Protein 2JMK (pdb70)

Structure (mmCIF, N/CA/C/O backbone):
data_2JMK
#
_entry.id   2JMK
#
_cell.length_a   1.000
_cell.length_b   1.000
_cell.length_c   1.000
_cell.angle_alpha   90.00
_cell.angle_beta   90.00
_cell.angle_gamma   90.00
#
_symmetry.space_group_name_H-M   'P 1'
#
loop_
_atom_site.group_PDB
_atom_site.id
_atom_site.type_symbol
_atom_site.label_atom_id
_atom_site.label_alt_id
_atom_site.label_comp_id
_atom_site.label_asym_id
_atom_site.label_entity_id
_atom_site.label_seq_id
_atom_site.pdbx_PDB_ins_code
_atom_site.Cartn_x
_atom_site.Cartn_y
_atom_site.Cartn_z
_atom_site.occupancy
_atom_site.B_iso_or_equiv
_atom_site.auth_seq_id
_atom_site.auth_comp_id
_atom_site.auth_asym_id
_atom_site.auth_atom_id
_atom_site.pdbx_PDB_model_num
ATOM 1 N N . MET A 1 2 ? 1.329 0.000 0.000 1.00 0.00 1 MET A N 1
ATOM 2 C CA . MET A 1 2 ? 2.093 -0.001 -1.242 1.00 0.00 1 MET A CA 1
ATOM 3 C C . MET A 1 2 ? 1.196 0.328 -2.432 1.00 0.00 1 MET A C 1
ATOM 4 O O . MET A 1 2 ? 1.466 -0.087 -3.560 1.00 0.00 1 MET A O 1
ATOM 18 N N . THR A 1 3 ? 0.128 1.076 -2.173 1.00 0.00 2 THR A N 1
ATOM 19 C CA . THR A 1 3 ? -0.809 1.459 -3.222 1.00 0.00 2 THR A CA 1
ATOM 20 C C . THR A 1 3 ? -0.483 2.844 -3.771 1.00 0.00 2 THR A C 1
ATOM 21 O O . THR A 1 3 ? -0.168 3.764 -3.015 1.00 0.00 2 THR A O 1
ATOM 32 N N . LEU A 1 4 ? -0.562 2.986 -5.089 1.00 0.00 3 LEU A N 1
ATOM 33 C CA . LEU A 1 4 ? -0.277 4.260 -5.740 1.00 0.00 3 LEU A CA 1
ATOM 34 C C . LEU A 1 4 ? -1.492 4.761 -6.514 1.00 0.00 3 LEU A C 1
ATOM 35 O O . LEU A 1 4 ? -1.838 4.219 -7.564 1.00 0.00 3 LEU A O 1
ATOM 51 N N . CYS A 1 5 ? -2.135 5.798 -5.988 1.00 0.00 4 CYS A N 1
ATOM 52 C CA . CYS A 1 5 ? -3.311 6.373 -6.630 1.00 0.00 4 CYS A CA 1
ATOM 53 C C . CYS A 1 5 ? -2.969 7.696 -7.308 1.00 0.00 4 CYS A C 1
ATOM 54 O O . CYS A 1 5 ? -2.007 8.367 -6.933 1.00 0.00 4 CYS A O 1
ATOM 62 N N . ALA A 1 6 ? -3.762 8.065 -8.309 1.00 0.00 5 ALA A N 1
ATOM 63 C CA . ALA A 1 6 ? -3.543 9.308 -9.039 1.00 0.00 5 ALA A CA 1
ATOM 64 C C . ALA A 1 6 ? -4.761 10.220 -8.946 1.00 0.00 5 ALA A C 1
ATOM 65 O O . ALA A 1 6 ? -5.889 9.752 -8.801 1.00 0.00 5 ALA A O 1
ATOM 72 N N . MET A 1 7 ? -4.524 11.526 -9.030 1.00 0.00 6 MET A N 1
ATOM 73 C CA . MET A 1 7 ? -5.603 12.504 -8.957 1.00 0.00 6 MET A CA 1
ATOM 74 C C . MET A 1 7 ? -5.869 13.124 -10.325 1.00 0.00 6 MET A C 1
ATOM 75 O O . MET A 1 7 ? -5.073 13.922 -10.821 1.00 0.00 6 MET A O 1
ATOM 89 N N . TYR A 1 8 ? -6.992 12.752 -10.929 1.00 0.00 7 TYR A N 1
ATOM 90 C CA . TYR A 1 8 ? -7.361 13.270 -12.241 1.00 0.00 7 TYR A CA 1
ATOM 91 C C . TYR A 1 8 ? -8.393 14.387 -12.115 1.00 0.00 7 TYR A C 1
ATOM 92 O O . TYR A 1 8 ? -9.562 14.137 -11.826 1.00 0.00 7 TYR A O 1
ATOM 110 N N . ASN A 1 9 ? -7.950 15.621 -12.336 1.00 0.00 8 ASN A N 1
ATOM 111 C CA . ASN A 1 9 ? -8.834 16.777 -12.248 1.00 0.00 8 ASN A CA 1
ATOM 112 C C . ASN A 1 9 ? -9.435 17.108 -13.611 1.00 0.00 8 ASN A C 1
ATOM 113 O O . ASN A 1 9 ? -8.711 17.359 -14.575 1.00 0.00 8 ASN A O 1
ATOM 124 N N . ILE A 1 10 ? -10.761 17.105 -13.683 1.00 0.00 9 ILE A N 1
ATOM 125 C CA . ILE A 1 10 ? -11.459 17.407 -14.926 1.00 0.00 9 ILE A CA 1
ATOM 126 C C . ILE A 1 10 ? -12.583 18.412 -14.697 1.00 0.00 9 ILE A C 1
ATOM 127 O O . ILE A 1 10 ? -13.408 18.242 -13.799 1.00 0.00 9 ILE A O 1
ATOM 143 N N . SER A 1 11 ? -12.609 19.459 -15.515 1.00 0.00 10 SER A N 1
ATOM 144 C CA . SER A 1 11 ? -13.630 20.493 -15.400 1.00 0.00 10 SER A CA 1
ATOM 145 C C . SER A 1 11 ? -14.204 20.844 -16.770 1.00 0.00 10 SER A C 1
ATOM 146 O O . SER A 1 11 ? -13.710 21.741 -17.451 1.00 0.00 10 SER A O 1
ATOM 154 N N . MET A 1 12 ? -15.252 20.129 -17.165 1.00 0.00 11 MET A N 1
ATOM 155 C CA . MET A 1 12 ? -15.896 20.364 -18.453 1.00 0.00 11 MET A CA 1
ATOM 156 C C . MET A 1 12 ? -16.303 21.827 -18.597 1.00 0.00 11 MET A C 1
ATOM 157 O O . MET A 1 12 ? -16.186 22.610 -17.655 1.00 0.00 11 MET A O 1
ATOM 171 N N . ALA A 1 13 ? -16.781 22.189 -19.783 1.00 0.00 12 ALA A N 1
ATOM 172 C CA . ALA A 1 13 ? -17.207 23.557 -20.050 1.00 0.00 12 ALA A CA 1
ATOM 173 C C . ALA A 1 13 ? -18.232 24.024 -19.021 1.00 0.00 12 ALA A C 1
ATOM 174 O O . ALA A 1 13 ? -19.409 23.674 -19.100 1.00 0.00 12 ALA A O 1
ATOM 181 N N . GLY A 1 14 ? -17.776 24.815 -18.055 1.00 0.00 13 GLY A N 1
ATOM 182 C CA . GLY A 1 14 ? -18.666 25.316 -17.024 1.00 0.00 13 GLY A CA 1
ATOM 183 C C . GLY A 1 14 ? -19.355 24.201 -16.262 1.00 0.00 13 GLY A C 1
ATOM 184 O O . GLY A 1 14 ? -20.581 24.177 -16.157 1.00 0.00 13 GLY A O 1
ATOM 188 N N . SER A 1 15 ? -18.565 23.275 -15.728 1.00 0.00 14 SER A N 1
ATOM 189 C CA . SER A 1 15 ? -19.107 22.149 -14.977 1.00 0.00 14 SER A CA 1
ATOM 190 C C . SER A 1 15 ? -18.381 21.985 -13.645 1.00 0.00 14 SER A C 1
ATOM 191 O O . SER A 1 15 ? -18.482 20.945 -12.993 1.00 0.00 14 SER A O 1
ATOM 199 N N . HIS A 1 16 ? -17.647 23.019 -13.247 1.00 0.00 15 HIS A N 1
ATOM 200 C CA . HIS A 1 16 ? -16.903 22.992 -11.992 1.00 0.00 15 HIS A CA 1
ATOM 201 C C . HIS A 1 16 ? -15.844 21.894 -12.013 1.00 0.00 15 HIS A C 1
ATOM 202 O O . HIS A 1 16 ? -15.903 20.956 -12.808 1.00 0.00 15 HIS A O 1
ATOM 216 N N . PRO A 1 17 ? -14.849 22.014 -11.121 1.00 0.00 16 PRO A N 1
ATOM 217 C CA . PRO A 1 17 ? -13.757 21.041 -11.017 1.00 0.00 16 PRO A CA 1
ATOM 218 C C . PRO A 1 17 ? -14.226 19.700 -10.463 1.00 0.00 16 PRO A C 1
ATOM 219 O O . PRO A 1 17 ? -14.972 19.647 -9.485 1.00 0.00 16 PRO A O 1
ATOM 230 N N . THR A 1 18 ? -13.783 18.617 -11.094 1.00 0.00 17 THR A N 1
ATOM 231 C CA . THR A 1 18 ? -14.158 17.276 -10.664 1.00 0.00 17 THR A CA 1
ATOM 232 C C . THR A 1 18 ? -12.926 16.437 -10.343 1.00 0.00 17 THR A C 1
ATOM 233 O O . THR A 1 18 ? -12.129 16.121 -11.228 1.00 0.00 17 THR A O 1
ATOM 244 N N . THR A 1 19 ? -12.774 16.077 -9.072 1.00 0.00 18 THR A N 1
ATOM 245 C CA . THR A 1 19 ? -11.639 15.275 -8.635 1.00 0.00 18 THR A CA 1
ATOM 246 C C . THR A 1 19 ? -11.910 13.788 -8.830 1.00 0.00 18 THR A C 1
ATOM 247 O O . THR A 1 19 ? -12.692 13.188 -8.092 1.00 0.00 18 THR A O 1
ATOM 258 N N . ILE A 1 20 ? -11.257 13.198 -9.826 1.00 0.00 19 ILE A N 1
ATOM 259 C CA . ILE A 1 20 ? -11.427 11.779 -10.115 1.00 0.00 19 ILE A CA 1
ATOM 260 C C . ILE A 1 20 ? -10.197 10.982 -9.695 1.00 0.00 19 ILE A C 1
ATOM 261 O O . ILE A 1 20 ? -9.136 11.088 -10.311 1.00 0.00 19 ILE A O 1
ATOM 277 N N . CYS A 1 21 ? -10.347 10.183 -8.645 1.00 0.00 20 CYS A N 1
ATOM 278 C CA . CYS A 1 21 ? -9.248 9.366 -8.142 1.00 0.00 20 CYS A CA 1
ATOM 279 C C . CYS A 1 21 ? -9.148 8.055 -8.916 1.00 0.00 20 CYS A C 1
ATOM 280 O O . CYS A 1 21 ? -10.082 7.252 -8.921 1.00 0.00 20 CYS A O 1
ATOM 288 N N . VAL A 1 22 ? -8.010 7.845 -9.569 1.00 0.00 21 VAL A N 1
ATOM 289 C CA . VAL A 1 22 ? -7.787 6.631 -10.346 1.00 0.00 21 VAL A CA 1
ATOM 290 C C . VAL A 1 22 ? -6.401 6.056 -10.082 1.00 0.00 21 VAL A C 1
ATOM 291 O O . VAL A 1 22 ? -5.403 6.777 -10.099 1.00 0.00 21 VAL A O 1
ATOM 304 N N . VAL A 1 23 ? -6.344 4.750 -9.836 1.00 0.00 22 VAL A N 1
ATOM 305 C CA . VAL A 1 23 ? -5.079 4.076 -9.569 1.00 0.00 22 VAL A CA 1
ATOM 306 C C . VAL A 1 23 ? -4.091 4.291 -10.710 1.00 0.00 22 VAL A C 1
ATOM 307 O O . VAL A 1 23 ? -4.485 4.432 -11.868 1.00 0.00 22 VAL A O 1
ATOM 320 N N . MET A 1 24 ? -2.805 4.313 -10.375 1.00 0.00 23 MET A N 1
ATOM 321 C CA . MET A 1 24 ? -1.759 4.508 -11.373 1.00 0.00 23 MET A CA 1
ATOM 322 C C . MET A 1 24 ? -1.907 3.511 -12.518 1.00 0.00 23 MET A C 1
ATOM 323 O O . MET A 1 24 ? -1.598 3.822 -13.668 1.00 0.00 23 MET A O 1
ATOM 337 N N . ASP A 1 25 ? -2.380 2.313 -12.195 1.00 0.00 24 ASP A N 1
ATOM 338 C CA . ASP A 1 25 ? -2.570 1.270 -13.197 1.00 0.00 24 ASP A CA 1
ATOM 339 C C . ASP A 1 25 ? -3.692 1.640 -14.161 1.00 0.00 24 ASP A C 1
ATOM 340 O O . ASP A 1 25 ? -3.652 1.287 -15.340 1.00 0.00 24 ASP A O 1
ATOM 349 N N . ARG A 1 26 ? -4.692 2.353 -13.652 1.00 0.00 25 ARG A N 1
ATOM 350 C CA . ARG A 1 26 ? -5.826 2.769 -14.468 1.00 0.00 25 ARG A CA 1
ATOM 351 C C . ARG A 1 26 ? -5.655 4.210 -14.942 1.00 0.00 25 ARG A C 1
ATOM 352 O O . ARG A 1 26 ? -6.597 4.825 -15.442 1.00 0.00 25 ARG A O 1
ATOM 373 N N . PHE A 1 27 ? -4.448 4.741 -14.779 1.00 0.00 26 PHE A N 1
ATOM 374 C CA . PHE A 1 27 ? -4.155 6.110 -15.189 1.00 0.00 26 PHE A CA 1
ATOM 375 C C . PHE A 1 27 ? -4.217 6.249 -16.707 1.00 0.00 26 PHE A C 1
ATOM 376 O O . PHE A 1 27 ? -4.952 7.084 -17.235 1.00 0.00 26 PHE A O 1
ATOM 393 N N . LEU A 1 28 ? -3.441 5.426 -17.403 1.00 0.00 27 LEU A N 1
ATOM 394 C CA . LEU A 1 28 ? -3.407 5.456 -18.861 1.00 0.00 27 LEU A CA 1
ATOM 395 C C . LEU A 1 28 ? -4.805 5.271 -19.442 1.00 0.00 27 LEU A C 1
ATOM 396 O O . LEU A 1 28 ? -5.211 5.996 -20.350 1.00 0.00 27 LEU A O 1
ATOM 412 N N . GLU A 1 29 ? -5.538 4.297 -18.911 1.00 0.00 28 GLU A N 1
ATOM 413 C CA . GLU A 1 29 ? -6.891 4.019 -19.377 1.00 0.00 28 GLU A CA 1
ATOM 414 C C . GLU A 1 29 ? -7.796 5.231 -19.176 1.00 0.00 28 GLU A C 1
ATOM 415 O O . GLU A 1 29 ? -8.491 5.660 -20.096 1.00 0.00 28 GLU A O 1
ATOM 427 N N . SER A 1 30 ? -7.782 5.778 -17.964 1.00 0.00 29 SER A N 1
ATOM 428 C CA . SER A 1 30 ? -8.604 6.938 -17.640 1.00 0.00 29 SER A CA 1
ATOM 429 C C . SER A 1 30 ? -8.357 8.073 -18.629 1.00 0.00 29 SER A C 1
ATOM 430 O O . SER A 1 30 ? -9.297 8.682 -19.139 1.00 0.00 29 SER A O 1
ATOM 438 N N . PHE A 1 31 ? -7.085 8.351 -18.895 1.00 0.00 30 PHE A N 1
ATOM 439 C CA . PHE A 1 31 ? -6.713 9.413 -19.823 1.00 0.00 30 PHE A CA 1
ATOM 440 C C . PHE A 1 31 ? -7.212 9.105 -21.231 1.00 0.00 30 PHE A C 1
ATOM 441 O O . PHE A 1 31 ? -7.717 9.985 -21.929 1.00 0.00 30 PHE A O 1
ATOM 458 N N . SER A 1 32 ? -7.067 7.849 -21.643 1.00 0.00 31 SER A N 1
ATOM 459 C CA . SER A 1 32 ? -7.499 7.425 -22.969 1.00 0.00 31 SER A CA 1
ATOM 460 C C . SER A 1 32 ? -8.986 7.700 -23.171 1.00 0.00 31 SER A C 1
ATOM 461 O O . SER A 1 32 ? -9.399 8.200 -24.216 1.00 0.00 31 SER A O 1
ATOM 469 N N . GLU A 1 33 ? -9.785 7.370 -22.160 1.00 0.00 32 GLU A N 1
ATOM 470 C CA . GLU A 1 33 ? -11.226 7.582 -22.226 1.00 0.00 32 GLU A CA 1
ATOM 471 C C . GLU A 1 33 ? -11.568 9.060 -22.063 1.00 0.00 32 GLU A C 1
ATOM 472 O O . GLU A 1 33 ? -12.564 9.542 -22.603 1.00 0.00 32 GLU A O 1
ATOM 484 N N . LEU A 1 34 ? -10.735 9.774 -21.313 1.00 0.00 33 LEU A N 1
ATOM 485 C CA . LEU A 1 34 ? -10.947 11.198 -21.077 1.00 0.00 33 LEU A CA 1
ATOM 486 C C . LEU A 1 34 ? -10.842 11.987 -22.378 1.00 0.00 33 LEU A C 1
ATOM 487 O O . LEU A 1 34 ? -11.670 12.855 -22.658 1.00 0.00 33 LEU A O 1
ATOM 503 N N . TYR A 1 35 ? -9.822 11.679 -23.170 1.00 0.00 34 TYR A N 1
ATOM 504 C CA . TYR A 1 35 ? -9.608 12.360 -24.442 1.00 0.00 34 TYR A CA 1
ATOM 505 C C . TYR A 1 35 ? -10.812 12.185 -25.362 1.00 0.00 34 TYR A C 1
ATOM 506 O O . TYR A 1 35 ? -11.021 12.971 -26.286 1.00 0.00 34 TYR A O 1
ATOM 524 N N . ASP A 1 36 ? -11.602 11.149 -25.102 1.00 0.00 35 ASP A N 1
ATOM 525 C CA . ASP A 1 36 ? -12.787 10.870 -25.904 1.00 0.00 35 ASP A CA 1
ATOM 526 C C . ASP A 1 36 ? -13.993 11.643 -25.380 1.00 0.00 35 ASP A C 1
ATOM 527 O O . ASP A 1 36 ? -14.583 12.453 -26.096 1.00 0.00 35 ASP A O 1
ATOM 536 N N . ILE A 1 37 ? -14.354 11.387 -24.127 1.00 0.00 36 ILE A N 1
ATOM 537 C CA . ILE A 1 37 ? -15.489 12.059 -23.507 1.00 0.00 36 ILE A CA 1
ATOM 538 C C . ILE A 1 37 ? -15.307 13.573 -23.521 1.00 0.00 36 ILE A C 1
ATOM 539 O O . ILE A 1 37 ? -16.262 14.321 -23.734 1.00 0.00 36 ILE A O 1
ATOM 555 N N . ILE A 1 38 ? -14.075 14.017 -23.295 1.00 0.00 37 ILE A N 1
ATOM 556 C CA . ILE A 1 38 ? -13.767 15.442 -23.284 1.00 0.00 37 ILE A CA 1
ATOM 557 C C . ILE A 1 38 ? -14.165 16.100 -24.601 1.00 0.00 37 ILE A C 1
ATOM 558 O O . ILE A 1 38 ? -14.422 17.303 -24.653 1.00 0.00 37 ILE A O 1
ATOM 574 N N . ASP A 1 39 ? -14.216 15.303 -25.663 1.00 0.00 38 ASP A N 1
ATOM 575 C CA . ASP A 1 39 ? -14.586 15.806 -26.980 1.00 0.00 38 ASP A CA 1
ATOM 576 C C . ASP A 1 39 ? -16.069 15.579 -27.252 1.00 0.00 38 ASP A C 1
ATOM 577 O O . ASP A 1 39 ? -16.481 15.416 -28.400 1.00 0.00 38 ASP A O 1
ATOM 586 N N . GLU A 1 40 ? -16.866 15.568 -26.188 1.00 0.00 39 GLU A N 1
ATOM 587 C CA . GLU A 1 40 ? -18.304 15.358 -26.314 1.00 0.00 39 GLU A CA 1
ATOM 588 C C . GLU A 1 40 ? -19.079 16.467 -25.608 1.00 0.00 39 GLU A C 1
ATOM 589 O O . GLU A 1 40 ? -18.491 17.345 -24.979 1.00 0.00 39 GLU A O 1
ATOM 601 N N . ASN A 1 41 ? -20.403 16.418 -25.718 1.00 0.00 40 ASN A N 1
ATOM 602 C CA . ASN A 1 41 ? -21.259 17.418 -25.092 1.00 0.00 40 ASN A CA 1
ATOM 603 C C . ASN A 1 41 ? -22.276 16.760 -24.165 1.00 0.00 40 ASN A C 1
ATOM 604 O O . ASN A 1 41 ? -23.420 17.205 -24.065 1.00 0.00 40 ASN A O 1
ATOM 615 N N . ASP A 1 42 ? -21.851 15.699 -23.488 1.00 0.00 41 ASP A N 1
ATOM 616 C CA . ASP A 1 42 ? -22.724 14.980 -22.567 1.00 0.00 41 ASP A CA 1
ATOM 617 C C . ASP A 1 42 ? -22.314 15.234 -21.120 1.00 0.00 41 ASP A C 1
ATOM 618 O O . ASP A 1 42 ? -21.322 14.685 -20.638 1.00 0.00 41 ASP A O 1
ATOM 627 N N . THR A 1 43 ? -23.083 16.070 -20.430 1.00 0.00 42 THR A N 1
ATOM 628 C CA . THR A 1 43 ? -22.799 16.399 -19.039 1.00 0.00 42 THR A CA 1
ATOM 629 C C . THR A 1 43 ? -23.400 15.364 -18.095 1.00 0.00 42 THR A C 1
ATOM 630 O O . THR A 1 43 ? -23.031 15.291 -16.923 1.00 0.00 42 THR A O 1
ATOM 641 N N . ASP A 1 44 ? -24.327 14.566 -18.614 1.00 0.00 43 ASP A N 1
ATOM 642 C CA . ASP A 1 44 ? -24.978 13.533 -17.817 1.00 0.00 43 ASP A CA 1
ATOM 643 C C . ASP A 1 44 ? -24.096 12.293 -17.710 1.00 0.00 43 ASP A C 1
ATOM 644 O O . ASP A 1 44 ? -23.917 11.737 -16.626 1.00 0.00 43 ASP A O 1
ATOM 653 N N . VAL A 1 45 ? -23.548 11.862 -18.842 1.00 0.00 44 VAL A N 1
ATOM 654 C CA . VAL A 1 45 ? -22.685 10.688 -18.875 1.00 0.00 44 VAL A CA 1
ATOM 655 C C . VAL A 1 45 ? -21.460 10.881 -17.988 1.00 0.00 44 VAL A C 1
ATOM 656 O O . VAL A 1 45 ? -20.809 9.915 -17.592 1.00 0.00 44 VAL A O 1
ATOM 669 N N . MET A 1 46 ? -21.151 12.137 -17.680 1.00 0.00 45 MET A N 1
ATOM 670 C CA . MET A 1 46 ? -20.004 12.457 -16.838 1.00 0.00 45 MET A CA 1
ATOM 671 C C . MET A 1 46 ? -20.055 11.675 -15.530 1.00 0.00 45 MET A C 1
ATOM 672 O O . MET A 1 46 ? -19.083 11.025 -15.145 1.00 0.00 45 MET A O 1
ATOM 686 N N . MET A 1 47 ? -21.195 11.742 -14.850 1.00 0.00 46 MET A N 1
ATOM 687 C CA . MET A 1 47 ? -21.372 11.039 -13.584 1.00 0.00 46 MET A CA 1
ATOM 688 C C . MET A 1 47 ? -21.024 9.561 -13.730 1.00 0.00 46 MET A C 1
ATOM 689 O O . MET A 1 47 ? -20.215 9.026 -12.972 1.00 0.00 46 MET A O 1
ATOM 703 N N . ASP A 1 48 ? -21.641 8.906 -14.708 1.00 0.00 47 ASP A N 1
ATOM 704 C CA . ASP A 1 48 ? -21.396 7.490 -14.953 1.00 0.00 47 ASP A CA 1
ATOM 705 C C . ASP A 1 48 ? -19.914 7.231 -15.205 1.00 0.00 47 ASP A C 1
ATOM 706 O O . ASP A 1 48 ? -19.393 6.166 -14.873 1.00 0.00 47 ASP A O 1
ATOM 715 N N . PHE A 1 49 ? -19.239 8.211 -15.797 1.00 0.00 48 PHE A N 1
ATOM 716 C CA . PHE A 1 49 ? -17.817 8.089 -16.096 1.00 0.00 48 PHE A CA 1
ATOM 717 C C . PHE A 1 49 ? -16.981 8.224 -14.827 1.00 0.00 48 PHE A C 1
ATOM 718 O O . PHE A 1 49 ? -16.098 7.407 -14.563 1.00 0.00 48 PHE A O 1
ATOM 735 N N . ILE A 1 50 ? -17.266 9.259 -14.045 1.00 0.00 49 ILE A N 1
ATOM 736 C CA . ILE A 1 50 ? -16.541 9.501 -12.804 1.00 0.00 49 ILE A CA 1
ATOM 737 C C . ILE A 1 50 ? -16.795 8.388 -11.793 1.00 0.00 49 ILE A C 1
ATOM 738 O O . ILE A 1 50 ? -15.926 8.056 -10.987 1.00 0.00 49 ILE A O 1
ATOM 754 N N . SER A 1 51 ? -17.993 7.814 -11.842 1.00 0.00 50 SER A N 1
ATOM 755 C CA . SER A 1 51 ? -18.364 6.739 -10.929 1.00 0.00 50 SER A CA 1
ATOM 756 C C . SER A 1 51 ? -17.769 5.410 -11.384 1.00 0.00 50 SER A C 1
ATOM 757 O O . SER A 1 51 ? -17.139 4.699 -10.602 1.00 0.00 50 SER A O 1
ATOM 765 N N . ARG A 1 52 ? -17.974 5.082 -12.656 1.00 0.00 51 ARG A N 1
ATOM 766 C CA . ARG A 1 52 ? -17.459 3.838 -13.216 1.00 0.00 51 ARG A CA 1
ATOM 767 C C . ARG A 1 52 ? -15.940 3.772 -13.089 1.00 0.00 51 ARG A C 1
ATOM 768 O O . ARG A 1 52 ? -15.377 2.717 -12.795 1.00 0.00 51 ARG A O 1
ATOM 789 N N . PHE A 1 53 ? -15.283 4.905 -13.312 1.00 0.00 52 PHE A N 1
ATOM 790 C CA . PHE A 1 53 ? -13.829 4.975 -13.224 1.00 0.00 52 PHE A CA 1
ATOM 791 C C . PHE A 1 53 ? -13.381 5.182 -11.780 1.00 0.00 52 PHE A C 1
ATOM 792 O O . PHE A 1 53 ? -12.622 4.383 -11.234 1.00 0.00 52 PHE A O 1
ATOM 809 N N . ALA A 1 54 ? -13.857 6.262 -11.169 1.00 0.00 53 ALA A N 1
ATOM 810 C CA . ALA A 1 54 ? -13.507 6.575 -9.788 1.00 0.00 53 ALA A CA 1
ATOM 811 C C . ALA A 1 54 ? -14.540 6.009 -8.819 1.00 0.00 53 ALA A C 1
ATOM 812 O O . ALA A 1 54 ? -15.732 6.296 -8.931 1.00 0.00 53 ALA A O 1
ATOM 819 N N . ARG A 1 55 ? -14.074 5.205 -7.869 1.00 0.00 54 ARG A N 1
ATOM 820 C CA . ARG A 1 55 ? -14.958 4.598 -6.881 1.00 0.00 54 ARG A CA 1
ATOM 821 C C . ARG A 1 55 ? -15.146 5.520 -5.680 1.00 0.00 54 ARG A C 1
ATOM 822 O O . ARG A 1 55 ? -16.273 5.823 -5.286 1.00 0.00 54 ARG A O 1
ATOM 843 N N . THR A 1 56 ? -14.035 5.963 -5.101 1.00 0.00 55 THR A N 1
ATOM 844 C CA . THR A 1 56 ? -14.076 6.849 -3.945 1.00 0.00 55 THR A CA 1
ATOM 845 C C . THR A 1 56 ? -15.004 6.302 -2.866 1.00 0.00 55 THR A C 1
ATOM 846 O O . THR A 1 56 ? -15.776 7.046 -2.262 1.00 0.00 55 THR A O 1
ATOM 857 N N . ASP A 1 57 ? -14.924 4.997 -2.629 1.00 0.00 56 ASP A N 1
ATOM 858 C CA . ASP A 1 57 ? -15.756 4.350 -1.622 1.00 0.00 56 ASP A CA 1
ATOM 859 C C . ASP A 1 57 ? -14.964 4.098 -0.343 1.00 0.00 56 ASP A C 1
ATOM 860 O O . ASP A 1 57 ? -15.501 4.194 0.760 1.00 0.00 56 ASP A O 1
ATOM 869 N N . GLU A 1 58 ? -13.684 3.773 -0.500 1.00 0.00 57 GLU A N 1
ATOM 870 C CA . GLU A 1 58 ? -12.819 3.505 0.643 1.00 0.00 57 GLU A CA 1
ATOM 871 C C . GLU A 1 58 ? -11.385 3.941 0.355 1.00 0.00 57 GLU A C 1
ATOM 872 O O . GLU A 1 58 ? -10.716 3.374 -0.510 1.00 0.00 57 GLU A O 1
ATOM 884 N N . ILE A 1 59 ? -10.922 4.950 1.083 1.00 0.00 58 ILE A N 1
ATOM 885 C CA . ILE A 1 59 ? -9.568 5.462 0.906 1.00 0.00 58 ILE A CA 1
ATOM 886 C C . ILE A 1 59 ? -8.725 5.229 2.155 1.00 0.00 58 ILE A C 1
ATOM 887 O O . ILE A 1 59 ? -9.249 5.160 3.266 1.00 0.00 58 ILE A O 1
ATOM 903 N N . MET A 1 60 ? -7.415 5.110 1.964 1.00 0.00 59 MET A N 1
ATOM 904 C CA . MET A 1 60 ? -6.498 4.888 3.075 1.00 0.00 59 MET A CA 1
ATOM 905 C C . MET A 1 60 ? -5.294 5.820 2.982 1.00 0.00 59 MET A C 1
ATOM 906 O O . MET A 1 60 ? -4.983 6.367 1.923 1.00 0.00 59 MET A O 1
ATOM 920 N N . PRO A 1 61 ? -4.599 6.006 4.114 1.00 0.00 60 PRO A N 1
ATOM 921 C CA . PRO A 1 61 ? -3.418 6.872 4.184 1.00 0.00 60 PRO A CA 1
ATOM 922 C C . PRO A 1 61 ? -2.226 6.289 3.433 1.00 0.00 60 PRO A C 1
ATOM 923 O O . PRO A 1 61 ? -1.491 7.012 2.762 1.00 0.00 60 PRO A O 1
ATOM 934 N N . GLU A 1 62 ? -2.042 4.978 3.550 1.00 0.00 61 GLU A N 1
ATOM 935 C CA . GLU A 1 62 ? -0.939 4.299 2.881 1.00 0.00 61 GLU A CA 1
ATOM 936 C C . GLU A 1 62 ? -0.913 4.638 1.393 1.00 0.00 61 GLU A C 1
ATOM 937 O O . GLU A 1 62 ? 0.151 4.694 0.777 1.00 0.00 61 GLU A O 1
ATOM 949 N N . ASP A 1 63 ? -2.092 4.862 0.824 1.00 0.00 62 ASP A N 1
ATOM 950 C CA . ASP A 1 63 ? -2.206 5.196 -0.591 1.00 0.00 62 ASP A CA 1
ATOM 951 C C . ASP A 1 63 ? -1.384 6.437 -0.925 1.00 0.00 62 ASP A C 1
ATOM 952 O O . ASP A 1 63 ? -1.639 7.523 -0.403 1.00 0.00 62 ASP A O 1
ATOM 961 N N . LYS A 1 64 ? -0.395 6.269 -1.797 1.00 0.00 63 LYS A N 1
ATOM 962 C CA . LYS A 1 64 ? 0.465 7.375 -2.201 1.00 0.00 63 LYS A CA 1
ATOM 963 C C . LYS A 1 64 ? -0.049 8.025 -3.481 1.00 0.00 63 LYS A C 1
ATOM 964 O O . LYS A 1 64 ? -0.955 7.504 -4.134 1.00 0.00 63 LYS A O 1
ATOM 983 N N . THR A 1 65 ? 0.534 9.165 -3.837 1.00 0.00 64 THR A N 1
ATOM 984 C CA . THR A 1 65 ? 0.135 9.885 -5.039 1.00 0.00 64 THR A CA 1
ATOM 985 C C . THR A 1 65 ? 1.116 9.638 -6.180 1.00 0.00 64 THR A C 1
ATOM 986 O O . THR A 1 65 ? 2.248 10.121 -6.155 1.00 0.00 64 THR A O 1
ATOM 997 N N . VAL A 1 66 ? 0.675 8.882 -7.180 1.00 0.00 65 VAL A N 1
ATOM 998 C CA . VAL A 1 66 ? 1.513 8.571 -8.331 1.00 0.00 65 VAL A CA 1
ATOM 999 C C . VAL A 1 66 ? 1.638 9.773 -9.261 1.00 0.00 65 VAL A C 1
ATOM 1000 O O . VAL A 1 66 ? 2.595 9.882 -10.026 1.00 0.00 65 VAL A O 1
ATOM 1013 N N . GLY A 1 67 ? 0.664 10.675 -9.187 1.00 0.00 66 GLY A N 1
ATOM 1014 C CA . GLY A 1 67 ? 0.683 11.858 -10.027 1.00 0.00 66 GLY A CA 1
ATOM 1015 C C . GLY A 1 67 ? -0.685 12.498 -10.159 1.00 0.00 66 GLY A C 1
ATOM 1016 O O . GLY A 1 67 ? -1.687 11.934 -9.719 1.00 0.00 66 GLY A O 1
ATOM 1020 N N . PHE A 1 68 ? -0.727 13.680 -10.765 1.00 0.00 67 PHE A N 1
ATOM 1021 C CA . PHE A 1 68 ? -1.982 14.399 -10.951 1.00 0.00 67 PHE A CA 1
ATOM 1022 C C . PHE A 1 68 ? -2.089 14.949 -12.370 1.00 0.00 67 PHE A C 1
ATOM 1023 O O . PHE A 1 68 ? -1.080 15.250 -13.009 1.00 0.00 67 PHE A O 1
ATOM 1040 N N . VAL A 1 69 ? -3.318 15.078 -12.858 1.00 0.00 68 VAL A N 1
ATOM 1041 C CA . VAL A 1 69 ? -3.558 15.593 -14.201 1.00 0.00 68 VAL A CA 1
ATOM 1042 C C . VAL A 1 69 ? -4.620 16.687 -14.189 1.00 0.00 68 VAL A C 1
ATOM 1043 O O . VAL A 1 69 ? -5.780 16.438 -13.860 1.00 0.00 68 VAL A O 1
ATOM 1056 N N . VAL A 1 70 ? -4.215 17.900 -14.551 1.00 0.00 69 VAL A N 1
ATOM 1057 C CA . VAL A 1 70 ? -5.132 19.033 -14.584 1.00 0.00 69 VAL A CA 1
ATOM 1058 C C . VAL A 1 70 ? -5.791 19.168 -15.952 1.00 0.00 69 VAL A C 1
ATOM 1059 O O . VAL A 1 70 ? -5.113 19.332 -16.967 1.00 0.00 69 VAL A O 1
ATOM 1072 N N . VAL A 1 71 ? -7.118 19.097 -15.974 1.00 0.00 70 VAL A N 1
ATOM 1073 C CA . VAL A 1 71 ? -7.870 19.213 -17.217 1.00 0.00 70 VAL A CA 1
ATOM 1074 C C . VAL A 1 71 ? -9.038 20.181 -17.066 1.00 0.00 70 VAL A C 1
ATOM 1075 O O . VAL A 1 71 ? -9.962 19.938 -16.290 1.00 0.00 70 VAL A O 1
ATOM 1088 N N . ASN A 1 72 ? -8.990 21.279 -17.813 1.00 0.00 71 ASN A N 1
ATOM 1089 C CA . ASN A 1 72 ? -10.045 22.285 -17.761 1.00 0.00 71 ASN A CA 1
ATOM 1090 C C . ASN A 1 72 ? -10.504 22.665 -19.166 1.00 0.00 71 ASN A C 1
ATOM 1091 O O . ASN A 1 72 ? -9.716 23.150 -19.977 1.00 0.00 71 ASN A O 1
ATOM 1102 N N . ALA A 1 73 ? -11.783 22.440 -19.445 1.00 0.00 72 ALA A N 1
ATOM 1103 C CA . ALA A 1 73 ? -12.348 22.760 -20.750 1.00 0.00 72 ALA A CA 1
ATOM 1104 C C . ALA A 1 73 ? -12.642 24.252 -20.870 1.00 0.00 72 ALA A C 1
ATOM 1105 O O . ALA A 1 73 ? -12.421 24.856 -21.919 1.00 0.00 72 ALA A O 1
ATOM 1112 N N . ASP A 1 74 ? -13.142 24.840 -19.789 1.00 0.00 73 ASP A N 1
ATOM 1113 C CA . ASP A 1 74 ? -13.467 26.261 -19.772 1.00 0.00 73 ASP A CA 1
ATOM 1114 C C . ASP A 1 74 ? -12.279 27.095 -20.243 1.00 0.00 73 ASP A C 1
ATOM 1115 O O . ASP A 1 74 ? -12.406 27.922 -21.146 1.00 0.00 73 ASP A O 1
ATOM 1124 N N . LYS A 1 75 ? -11.124 26.873 -19.624 1.00 0.00 74 LYS A N 1
ATOM 1125 C CA . LYS A 1 75 ? -9.913 27.603 -19.978 1.00 0.00 74 LYS A CA 1
ATOM 1126 C C . LYS A 1 75 ? -9.101 26.837 -21.018 1.00 0.00 74 LYS A C 1
ATOM 1127 O O . LYS A 1 75 ? -8.163 27.374 -21.608 1.00 0.00 74 LYS A O 1
ATOM 1146 N N . LYS A 1 76 ? -9.468 25.579 -21.239 1.00 0.00 75 LYS A N 1
ATOM 1147 C CA . LYS A 1 76 ? -8.776 24.739 -22.210 1.00 0.00 75 LYS A CA 1
ATOM 1148 C C . LYS A 1 76 ? -7.325 24.512 -21.796 1.00 0.00 75 LYS A C 1
ATOM 1149 O O . LYS A 1 76 ? -6.399 24.816 -22.550 1.00 0.00 75 LYS A O 1
ATOM 1168 N N . LEU A 1 77 ? -7.134 23.976 -20.596 1.00 0.00 76 LEU A N 1
ATOM 1169 C CA . LEU A 1 77 ? -5.795 23.707 -20.083 1.00 0.00 76 LEU A CA 1
ATOM 1170 C C . LEU A 1 77 ? -5.586 22.212 -19.864 1.00 0.00 76 LEU A C 1
ATOM 1171 O O . LEU A 1 77 ? -6.477 21.515 -19.379 1.00 0.00 76 LEU A O 1
ATOM 1187 N N . MET A 1 78 ? -4.402 21.726 -20.224 1.00 0.00 77 MET A N 1
ATOM 1188 C CA . MET A 1 78 ? -4.076 20.314 -20.064 1.00 0.00 77 MET A CA 1
ATOM 1189 C C . MET A 1 78 ? -2.687 20.142 -19.457 1.00 0.00 77 MET A C 1
ATOM 1190 O O . MET A 1 78 ? -1.696 20.627 -20.004 1.00 0.00 77 MET A O 1
ATOM 1204 N N . SER A 1 79 ? -2.622 19.451 -18.324 1.00 0.00 78 SER A N 1
ATOM 1205 C CA . SER A 1 79 ? -1.355 19.219 -17.640 1.00 0.00 78 SER A CA 1
ATOM 1206 C C . SER A 1 79 ? -1.302 17.811 -17.057 1.00 0.00 78 SER A C 1
ATOM 1207 O O . SER A 1 79 ? -2.231 17.372 -16.378 1.00 0.00 78 SER A O 1
ATOM 1215 N N . VAL A 1 80 ? -0.207 17.106 -17.326 1.00 0.00 79 VAL A N 1
ATOM 1216 C CA . VAL A 1 80 ? -0.031 15.748 -16.827 1.00 0.00 79 VAL A CA 1
ATOM 1217 C C . VAL A 1 80 ? 1.290 15.604 -16.080 1.00 0.00 79 VAL A C 1
ATOM 1218 O O . VAL A 1 80 ? 2.360 15.857 -16.634 1.00 0.00 79 VAL A O 1
ATOM 1231 N N . SER A 1 81 ? 1.208 15.196 -14.817 1.00 0.00 80 SER A N 1
ATOM 1232 C CA . SER A 1 81 ? 2.398 15.021 -13.992 1.00 0.00 80 SER A CA 1
ATOM 1233 C C . SER A 1 81 ? 2.295 13.751 -13.153 1.00 0.00 80 SER A C 1
ATOM 1234 O O . SER A 1 81 ? 1.682 13.747 -12.085 1.00 0.00 80 SER A O 1
ATOM 1242 N N . PHE A 1 82 ? 2.899 12.675 -13.644 1.00 0.00 81 PHE A N 1
ATOM 1243 C CA . PHE A 1 82 ? 2.876 11.397 -12.941 1.00 0.00 81 PHE A CA 1
ATOM 1244 C C . PHE A 1 82 ? 4.140 10.593 -13.232 1.00 0.00 81 PHE A C 1
ATOM 1245 O O . PHE A 1 82 ? 4.742 10.728 -14.297 1.00 0.00 81 PHE A O 1
ATOM 1262 N N . SER A 1 83 ? 4.535 9.758 -12.277 1.00 0.00 82 SER A N 1
ATOM 1263 C CA . SER A 1 83 ? 5.729 8.935 -12.428 1.00 0.00 82 SER A CA 1
ATOM 1264 C C . SER A 1 83 ? 5.403 7.460 -12.213 1.00 0.00 82 SER A C 1
ATOM 1265 O O . SER A 1 83 ? 4.236 7.076 -12.134 1.00 0.00 82 SER A O 1
ATOM 1273 N N . ASP A 1 84 ? 6.443 6.638 -12.121 1.00 0.00 83 ASP A N 1
ATOM 1274 C CA . ASP A 1 84 ? 6.269 5.205 -11.915 1.00 0.00 83 ASP A CA 1
ATOM 1275 C C . ASP A 1 84 ? 5.544 4.570 -13.097 1.00 0.00 83 ASP A C 1
ATOM 1276 O O . ASP A 1 84 ? 4.560 3.851 -12.920 1.00 0.00 83 ASP A O 1
ATOM 1285 N N . ILE A 1 85 ? 6.036 4.841 -14.301 1.00 0.00 84 ILE A N 1
ATOM 1286 C CA . ILE A 1 85 ? 5.434 4.296 -15.512 1.00 0.00 84 ILE A CA 1
ATOM 1287 C C . ILE A 1 85 ? 6.503 3.869 -16.512 1.00 0.00 84 ILE A C 1
ATOM 1288 O O . ILE A 1 85 ? 7.621 4.384 -16.500 1.00 0.00 84 ILE A O 1
ATOM 1304 N N . ASP A 1 86 ? 6.151 2.925 -17.378 1.00 0.00 85 ASP A N 1
ATOM 1305 C CA . ASP A 1 86 ? 7.079 2.430 -18.388 1.00 0.00 85 ASP A CA 1
ATOM 1306 C C . ASP A 1 86 ? 7.589 3.571 -19.264 1.00 0.00 85 ASP A C 1
ATOM 1307 O O . ASP A 1 86 ? 6.942 4.611 -19.382 1.00 0.00 85 ASP A O 1
ATOM 1316 N N . GLU A 1 87 ? 8.753 3.368 -19.873 1.00 0.00 86 GLU A N 1
ATOM 1317 C CA . GLU A 1 87 ? 9.350 4.381 -20.735 1.00 0.00 86 GLU A CA 1
ATOM 1318 C C . GLU A 1 87 ? 8.598 4.480 -22.059 1.00 0.00 86 GLU A C 1
ATOM 1319 O O . GLU A 1 87 ? 8.388 5.572 -22.585 1.00 0.00 86 GLU A O 1
ATOM 1331 N N . ASN A 1 88 ? 8.195 3.331 -22.592 1.00 0.00 87 ASN A N 1
ATOM 1332 C CA . ASN A 1 88 ? 7.467 3.287 -23.855 1.00 0.00 87 ASN A CA 1
ATOM 1333 C C . ASN A 1 88 ? 6.053 3.836 -23.687 1.00 0.00 87 ASN A C 1
ATOM 1334 O O . ASN A 1 88 ? 5.461 4.353 -24.633 1.00 0.00 87 ASN A O 1
ATOM 1345 N N . MET A 1 89 ? 5.519 3.719 -22.475 1.00 0.00 88 MET A N 1
ATOM 1346 C CA . MET A 1 89 ? 4.175 4.205 -22.183 1.00 0.00 88 MET A CA 1
ATOM 1347 C C . MET A 1 89 ? 4.096 5.719 -22.352 1.00 0.00 88 MET A C 1
ATOM 1348 O O . MET A 1 89 ? 3.049 6.260 -22.708 1.00 0.00 88 MET A O 1
ATOM 1362 N N . LYS A 1 90 ? 5.209 6.398 -22.094 1.00 0.00 89 LYS A N 1
ATOM 1363 C CA . LYS A 1 90 ? 5.266 7.849 -22.218 1.00 0.00 89 LYS A CA 1
ATOM 1364 C C . LYS A 1 90 ? 4.875 8.291 -23.625 1.00 0.00 89 LYS A C 1
ATOM 1365 O O . LYS A 1 90 ? 4.244 9.333 -23.806 1.00 0.00 89 LYS A O 1
ATOM 1384 N N . LYS A 1 91 ? 5.251 7.492 -24.617 1.00 0.00 90 LYS A N 1
ATOM 1385 C CA . LYS A 1 91 ? 4.937 7.798 -26.008 1.00 0.00 90 LYS A CA 1
ATOM 1386 C C . LYS A 1 91 ? 3.430 7.908 -26.214 1.00 0.00 90 LYS A C 1
ATOM 1387 O O . LYS A 1 91 ? 2.935 8.910 -26.731 1.00 0.00 90 LYS A O 1
ATOM 1406 N N . VAL A 1 92 ? 2.704 6.872 -25.805 1.00 0.00 91 VAL A N 1
ATOM 1407 C CA . VAL A 1 92 ? 1.253 6.853 -25.943 1.00 0.00 91 VAL A CA 1
ATOM 1408 C C . VAL A 1 92 ? 0.608 7.964 -25.121 1.00 0.00 91 VAL A C 1
ATOM 1409 O O . VAL A 1 92 ? -0.147 8.781 -25.648 1.00 0.00 91 VAL A O 1
ATOM 1422 N N . ILE A 1 93 ? 0.913 7.988 -23.828 1.00 0.00 92 ILE A N 1
ATOM 1423 C CA . ILE A 1 93 ? 0.364 9.000 -22.933 1.00 0.00 92 ILE A CA 1
ATOM 1424 C C . ILE A 1 93 ? 0.604 10.404 -23.479 1.00 0.00 92 ILE A C 1
ATOM 1425 O O . ILE A 1 93 ? -0.318 11.216 -23.563 1.00 0.00 92 ILE A O 1
ATOM 1441 N N . LYS A 1 94 ? 1.848 10.684 -23.851 1.00 0.00 93 LYS A N 1
ATOM 1442 C CA . LYS A 1 94 ? 2.210 11.988 -24.393 1.00 0.00 93 LYS A CA 1
ATOM 1443 C C . LYS A 1 94 ? 1.389 12.308 -25.638 1.00 0.00 93 LYS A C 1
ATOM 1444 O O . LYS A 1 94 ? 0.844 13.404 -25.768 1.00 0.00 93 LYS A O 1
ATOM 1463 N N . ALA A 1 95 ? 1.303 11.344 -26.548 1.00 0.00 94 ALA A N 1
ATOM 1464 C CA . ALA A 1 95 ? 0.545 11.522 -27.780 1.00 0.00 94 ALA A CA 1
ATOM 1465 C C . ALA A 1 95 ? -0.888 11.953 -27.486 1.00 0.00 94 ALA A C 1
ATOM 1466 O O . ALA A 1 95 ? -1.386 12.923 -28.058 1.00 0.00 94 ALA A O 1
ATOM 1473 N N . THR A 1 96 ? -1.548 11.224 -26.591 1.00 0.00 95 THR A N 1
ATOM 1474 C CA . THR A 1 96 ? -2.924 11.530 -26.222 1.00 0.00 95 THR A CA 1
ATOM 1475 C C . THR A 1 96 ? -3.041 12.939 -25.651 1.00 0.00 95 THR A C 1
ATOM 1476 O O . THR A 1 96 ? -3.876 13.729 -26.089 1.00 0.00 95 THR A O 1
ATOM 1487 N N . ALA A 1 97 ? -2.197 13.247 -24.671 1.00 0.00 96 ALA A N 1
ATOM 1488 C CA . ALA A 1 97 ? -2.204 14.562 -24.042 1.00 0.00 96 ALA A CA 1
ATOM 1489 C C . ALA A 1 97 ? -1.887 15.656 -25.055 1.00 0.00 96 ALA A C 1
ATOM 1490 O O . ALA A 1 97 ? -2.326 16.796 -24.909 1.00 0.00 96 ALA A O 1
ATOM 1497 N N . GLU A 1 98 ? -1.120 15.302 -26.082 1.00 0.00 97 GLU A N 1
ATOM 1498 C CA . GLU A 1 98 ? -0.742 16.256 -27.118 1.00 0.00 97 GLU A CA 1
ATOM 1499 C C . GLU A 1 98 ? -1.915 16.536 -28.053 1.00 0.00 97 GLU A C 1
ATOM 1500 O O . GLU A 1 98 ? -2.124 17.670 -28.485 1.00 0.00 97 GLU A O 1
ATOM 1512 N N . LYS A 1 99 ? -2.679 15.493 -28.363 1.00 0.00 98 LYS A N 1
ATOM 1513 C CA . LYS A 1 99 ? -3.831 15.624 -29.246 1.00 0.00 98 LYS A CA 1
ATOM 1514 C C . LYS A 1 99 ? -4.778 16.711 -28.748 1.00 0.00 98 LYS A C 1
ATOM 1515 O O . LYS A 1 99 ? -5.485 17.341 -29.535 1.00 0.00 98 LYS A O 1
ATOM 1534 N N . PHE A 1 100 ? -4.786 16.927 -27.437 1.00 0.00 99 PHE A N 1
ATOM 1535 C CA . PHE A 1 100 ? -5.646 17.938 -26.834 1.00 0.00 99 PHE A CA 1
ATOM 1536 C C . PHE A 1 100 ? -5.367 19.315 -27.430 1.00 0.00 99 PHE A C 1
ATOM 1537 O O . PHE A 1 100 ? -6.221 20.201 -27.403 1.00 0.00 99 PHE A O 1
ATOM 1554 N N . LYS A 1 101 ? -4.164 19.487 -27.968 1.00 0.00 100 LYS A N 1
ATOM 1555 C CA . LYS A 1 101 ? -3.770 20.754 -28.572 1.00 0.00 100 LYS A CA 1
ATOM 1556 C C . LYS A 1 101 ? -4.817 21.227 -29.576 1.00 0.00 100 LYS A C 1
ATOM 1557 O O . LYS A 1 101 ? -5.005 22.427 -29.771 1.00 0.00 100 LYS A O 1
ATOM 1576 N N . ASN A 1 102 ? -5.496 20.276 -30.209 1.00 0.00 101 ASN A N 1
ATOM 1577 C CA . ASN A 1 102 ? -6.524 20.597 -31.192 1.00 0.00 101 ASN A CA 1
ATOM 1578 C C . ASN A 1 102 ? -7.576 21.527 -30.595 1.00 0.00 101 ASN A C 1
ATOM 1579 O O . ASN A 1 102 ? -8.093 22.415 -31.273 1.00 0.00 101 ASN A O 1
ATOM 1590 N N . LYS A 1 103 ? -7.888 21.317 -29.320 1.00 0.00 102 LYS A N 1
ATOM 1591 C CA . LYS A 1 103 ? -8.877 22.137 -28.629 1.00 0.00 102 LYS A CA 1
ATOM 1592 C C . LYS A 1 103 ? -8.303 22.706 -27.335 1.00 0.00 102 LYS A C 1
ATOM 1593 O O . LYS A 1 103 ? -9.041 23.006 -26.398 1.00 0.00 102 LYS A O 1
ATOM 1612 N N . GLY A 1 104 ? -6.982 22.852 -27.292 1.00 0.00 103 GLY A N 1
ATOM 1613 C CA . GLY A 1 104 ? -6.333 23.385 -26.109 1.00 0.00 103 GLY A CA 1
ATOM 1614 C C . GLY A 1 104 ? -4.822 23.377 -26.223 1.00 0.00 103 GLY A C 1
ATOM 1615 O O . GLY A 1 104 ? -4.162 22.449 -25.756 1.00 0.00 103 GLY A O 1
ATOM 1619 N N . PHE A 1 105 ? -4.272 24.412 -26.849 1.00 0.00 104 PHE A N 1
ATOM 1620 C CA . PHE A 1 105 ? -2.828 24.520 -27.026 1.00 0.00 104 PHE A CA 1
ATOM 1621 C C . PHE A 1 105 ? -2.102 24.337 -25.697 1.00 0.00 104 PHE A C 1
ATOM 1622 O O . PHE A 1 105 ? -0.973 23.849 -25.655 1.00 0.00 104 PHE A O 1
ATOM 1639 N N . LYS A 1 106 ? -2.759 24.732 -24.611 1.00 0.00 105 LYS A N 1
ATOM 1640 C CA . LYS A 1 106 ? -2.178 24.613 -23.279 1.00 0.00 105 LYS A CA 1
ATOM 1641 C C . LYS A 1 106 ? -1.958 23.149 -22.911 1.00 0.00 105 LYS A C 1
ATOM 1642 O O . LYS A 1 106 ? -2.854 22.490 -22.383 1.00 0.00 105 LYS A O 1
ATOM 1661 N N . VAL A 1 107 ? -0.760 22.646 -23.192 1.00 0.00 106 VAL A N 1
ATOM 1662 C CA . VAL A 1 107 ? -0.422 21.261 -22.888 1.00 0.00 106 VAL A CA 1
ATOM 1663 C C . VAL A 1 107 ? 0.933 21.166 -22.194 1.00 0.00 106 VAL A C 1
ATOM 1664 O O . VAL A 1 107 ? 1.937 21.664 -22.702 1.00 0.00 106 VAL A O 1
ATOM 1677 N N . GLU A 1 108 ? 0.952 20.521 -21.032 1.00 0.00 107 GLU A N 1
ATOM 1678 C CA . GLU A 1 108 ? 2.184 20.361 -20.268 1.00 0.00 107 GLU A CA 1
ATOM 1679 C C . GLU A 1 108 ? 2.303 18.942 -19.719 1.00 0.00 107 GLU A C 1
ATOM 1680 O O . GLU A 1 108 ? 1.327 18.367 -19.236 1.00 0.00 107 GLU A O 1
ATOM 1692 N N . THR A 1 109 ? 3.506 18.383 -19.796 1.00 0.00 108 THR A N 1
ATOM 1693 C CA . THR A 1 109 ? 3.754 17.032 -19.308 1.00 0.00 108 THR A CA 1
ATOM 1694 C C . THR A 1 109 ? 5.028 16.973 -18.473 1.00 0.00 108 THR A C 1
ATOM 1695 O O . THR A 1 109 ? 6.002 17.669 -18.761 1.00 0.00 108 THR A O 1
ATOM 1706 N N . ASP A 1 110 ? 5.015 16.139 -17.440 1.00 0.00 109 ASP A N 1
ATOM 1707 C CA . ASP A 1 110 ? 6.171 15.988 -16.564 1.00 0.00 109 ASP A CA 1
ATOM 1708 C C . ASP A 1 110 ? 7.176 15.004 -17.155 1.00 0.00 109 ASP A C 1
ATOM 1709 O O . ASP A 1 110 ? 6.862 13.833 -17.365 1.00 0.00 109 ASP A O 1
ATOM 1718 N N . MET A 1 111 ? 8.384 15.489 -17.422 1.00 0.00 110 MET A N 1
ATOM 1719 C CA . MET A 1 111 ? 9.435 14.651 -17.988 1.00 0.00 110 MET A CA 1
ATOM 1720 C C . MET A 1 111 ? 9.940 13.643 -16.961 1.00 0.00 110 MET A C 1
ATOM 1721 O O . MET A 1 111 ? 10.243 12.498 -17.298 1.00 0.00 110 MET A O 1
ATOM 1735 N N . MET A 1 2 ? 0.814 0.173 0.226 1.00 0.00 1 MET A N 2
ATOM 1736 C CA . MET A 1 2 ? 1.867 0.679 -0.648 1.00 0.00 1 MET A CA 2
ATOM 1737 C C . MET A 1 2 ? 1.350 0.863 -2.071 1.00 0.00 1 MET A C 2
ATOM 1738 O O . MET A 1 2 ? 2.090 0.683 -3.039 1.00 0.00 1 MET A O 2
ATOM 1752 N N . THR A 1 3 ? 0.076 1.222 -2.192 1.00 0.00 2 THR A N 2
ATOM 1753 C CA . THR A 1 3 ? -0.539 1.428 -3.497 1.00 0.00 2 THR A CA 2
ATOM 1754 C C . THR A 1 3 ? -0.407 2.879 -3.944 1.00 0.00 2 THR A C 2
ATOM 1755 O O . THR A 1 3 ? -0.397 3.795 -3.120 1.00 0.00 2 THR A O 2
ATOM 1766 N N . LEU A 1 4 ? -0.305 3.083 -5.253 1.00 0.00 3 LEU A N 2
ATOM 1767 C CA . LEU A 1 4 ? -0.174 4.425 -5.810 1.00 0.00 3 LEU A CA 2
ATOM 1768 C C . LEU A 1 4 ? -1.475 4.871 -6.469 1.00 0.00 3 LEU A C 2
ATOM 1769 O O . LEU A 1 4 ? -2.128 4.093 -7.166 1.00 0.00 3 LEU A O 2
ATOM 1785 N N . CYS A 1 5 ? -1.845 6.127 -6.245 1.00 0.00 4 CYS A N 2
ATOM 1786 C CA . CYS A 1 5 ? -3.068 6.678 -6.818 1.00 0.00 4 CYS A CA 2
ATOM 1787 C C . CYS A 1 5 ? -2.823 8.072 -7.386 1.00 0.00 4 CYS A C 2
ATOM 1788 O O . CYS A 1 5 ? -1.983 8.819 -6.884 1.00 0.00 4 CYS A O 2
ATOM 1796 N N . ALA A 1 6 ? -3.561 8.416 -8.436 1.00 0.00 5 ALA A N 2
ATOM 1797 C CA . ALA A 1 6 ? -3.424 9.720 -9.072 1.00 0.00 5 ALA A CA 2
ATOM 1798 C C . ALA A 1 6 ? -4.739 10.490 -9.034 1.00 0.00 5 ALA A C 2
ATOM 1799 O O . ALA A 1 6 ? -5.807 9.905 -8.854 1.00 0.00 5 ALA A O 2
ATOM 1806 N N . MET A 1 7 ? -4.655 11.806 -9.203 1.00 0.00 6 MET A N 2
ATOM 1807 C CA . MET A 1 7 ? -5.840 12.656 -9.188 1.00 0.00 6 MET A CA 2
ATOM 1808 C C . MET A 1 7 ? -6.087 13.268 -10.563 1.00 0.00 6 MET A C 2
ATOM 1809 O O . MET A 1 7 ? -5.179 13.830 -11.175 1.00 0.00 6 MET A O 2
ATOM 1823 N N . TYR A 1 8 ? -7.321 13.155 -11.042 1.00 0.00 7 TYR A N 2
ATOM 1824 C CA . TYR A 1 8 ? -7.687 13.695 -12.346 1.00 0.00 7 TYR A CA 2
ATOM 1825 C C . TYR A 1 8 ? -8.721 14.807 -12.205 1.00 0.00 7 TYR A C 2
ATOM 1826 O O . TYR A 1 8 ? -9.891 14.551 -11.925 1.00 0.00 7 TYR A O 2
ATOM 1844 N N . ASN A 1 9 ? -8.279 16.045 -12.400 1.00 0.00 8 ASN A N 2
ATOM 1845 C CA . ASN A 1 9 ? -9.165 17.199 -12.295 1.00 0.00 8 ASN A CA 2
ATOM 1846 C C . ASN A 1 9 ? -9.730 17.577 -13.661 1.00 0.00 8 ASN A C 2
ATOM 1847 O O . ASN A 1 9 ? -9.045 18.192 -14.479 1.00 0.00 8 ASN A O 2
ATOM 1858 N N . ILE A 1 10 ? -10.983 17.206 -13.900 1.00 0.00 9 ILE A N 2
ATOM 1859 C CA . ILE A 1 10 ? -11.641 17.508 -15.165 1.00 0.00 9 ILE A CA 2
ATOM 1860 C C . ILE A 1 10 ? -12.688 18.602 -14.993 1.00 0.00 9 ILE A C 2
ATOM 1861 O O . ILE A 1 10 ? -13.548 18.521 -14.116 1.00 0.00 9 ILE A O 2
ATOM 1877 N N . SER A 1 11 ? -12.611 19.626 -15.838 1.00 0.00 10 SER A N 2
ATOM 1878 C CA . SER A 1 11 ? -13.552 20.739 -15.778 1.00 0.00 10 SER A CA 2
ATOM 1879 C C . SER A 1 11 ? -14.063 21.093 -17.171 1.00 0.00 10 SER A C 2
ATOM 1880 O O . SER A 1 11 ? -13.327 21.637 -17.994 1.00 0.00 10 SER A O 2
ATOM 1888 N N . MET A 1 12 ? -15.329 20.781 -17.427 1.00 0.00 11 MET A N 2
ATOM 1889 C CA . MET A 1 12 ? -15.940 21.067 -18.720 1.00 0.00 11 MET A CA 2
ATOM 1890 C C . MET A 1 12 ? -16.094 22.570 -18.927 1.00 0.00 11 MET A C 2
ATOM 1891 O O . MET A 1 12 ? -16.265 23.324 -17.970 1.00 0.00 11 MET A O 2
ATOM 1905 N N . ALA A 1 13 ? -16.031 22.999 -20.184 1.00 0.00 12 ALA A N 2
ATOM 1906 C CA . ALA A 1 13 ? -16.165 24.412 -20.516 1.00 0.00 12 ALA A CA 2
ATOM 1907 C C . ALA A 1 13 ? -17.419 25.008 -19.886 1.00 0.00 12 ALA A C 2
ATOM 1908 O O . ALA A 1 13 ? -18.538 24.668 -20.267 1.00 0.00 12 ALA A O 2
ATOM 1915 N N . GLY A 1 14 ? -17.224 25.898 -18.918 1.00 0.00 13 GLY A N 2
ATOM 1916 C CA . GLY A 1 14 ? -18.348 26.526 -18.249 1.00 0.00 13 GLY A CA 2
ATOM 1917 C C . GLY A 1 14 ? -18.956 25.640 -17.181 1.00 0.00 13 GLY A C 2
ATOM 1918 O O . GLY A 1 14 ? -20.178 25.521 -17.085 1.00 0.00 13 GLY A O 2
ATOM 1922 N N . SER A 1 15 ? -18.103 25.015 -16.376 1.00 0.00 14 SER A N 2
ATOM 1923 C CA . SER A 1 15 ? -18.563 24.130 -15.313 1.00 0.00 14 SER A CA 2
ATOM 1924 C C . SER A 1 15 ? -17.474 23.930 -14.263 1.00 0.00 14 SER A C 2
ATOM 1925 O O . SER A 1 15 ? -16.294 23.806 -14.592 1.00 0.00 14 SER A O 2
ATOM 1933 N N . HIS A 1 16 ? -17.879 23.900 -12.997 1.00 0.00 15 HIS A N 2
ATOM 1934 C CA . HIS A 1 16 ? -16.939 23.715 -11.898 1.00 0.00 15 HIS A CA 2
ATOM 1935 C C . HIS A 1 16 ? -16.058 22.492 -12.136 1.00 0.00 15 HIS A C 2
ATOM 1936 O O . HIS A 1 16 ? -16.413 21.576 -12.878 1.00 0.00 15 HIS A O 2
ATOM 1950 N N . PRO A 1 17 ? -14.882 22.475 -11.492 1.00 0.00 16 PRO A N 2
ATOM 1951 C CA . PRO A 1 17 ? -13.926 21.371 -11.619 1.00 0.00 16 PRO A CA 2
ATOM 1952 C C . PRO A 1 17 ? -14.422 20.095 -10.947 1.00 0.00 16 PRO A C 2
ATOM 1953 O O . PRO A 1 17 ? -15.218 20.143 -10.009 1.00 0.00 16 PRO A O 2
ATOM 1964 N N . THR A 1 18 ? -13.948 18.952 -11.434 1.00 0.00 17 THR A N 2
ATOM 1965 C CA . THR A 1 18 ? -14.344 17.663 -10.881 1.00 0.00 17 THR A CA 2
ATOM 1966 C C . THR A 1 18 ? -13.125 16.817 -10.532 1.00 0.00 17 THR A C 2
ATOM 1967 O O . THR A 1 18 ? -12.325 16.472 -11.403 1.00 0.00 17 THR A O 2
ATOM 1978 N N . THR A 1 19 ? -12.989 16.482 -9.253 1.00 0.00 18 THR A N 2
ATOM 1979 C CA . THR A 1 19 ? -11.867 15.676 -8.788 1.00 0.00 18 THR A CA 2
ATOM 1980 C C . THR A 1 19 ? -12.154 14.188 -8.954 1.00 0.00 18 THR A C 2
ATOM 1981 O O . THR A 1 19 ? -12.951 13.613 -8.210 1.00 0.00 18 THR A O 2
ATOM 1992 N N . ILE A 1 20 ? -11.501 13.569 -9.932 1.00 0.00 19 ILE A N 2
ATOM 1993 C CA . ILE A 1 20 ? -11.686 12.147 -10.192 1.00 0.00 19 ILE A CA 2
ATOM 1994 C C . ILE A 1 20 ? -10.445 11.351 -9.802 1.00 0.00 19 ILE A C 2
ATOM 1995 O O . ILE A 1 20 ? -9.400 11.455 -10.446 1.00 0.00 19 ILE A O 2
ATOM 2011 N N . CYS A 1 21 ? -10.568 10.555 -8.746 1.00 0.00 20 CYS A N 2
ATOM 2012 C CA . CYS A 1 21 ? -9.456 9.739 -8.270 1.00 0.00 20 CYS A CA 2
ATOM 2013 C C . CYS A 1 21 ? -9.340 8.452 -9.079 1.00 0.00 20 CYS A C 2
ATOM 2014 O O . CYS A 1 21 ? -10.325 7.742 -9.280 1.00 0.00 20 CYS A O 2
ATOM 2022 N N . VAL A 1 22 ? -8.130 8.158 -9.544 1.00 0.00 21 VAL A N 2
ATOM 2023 C CA . VAL A 1 22 ? -7.885 6.956 -10.333 1.00 0.00 21 VAL A CA 2
ATOM 2024 C C . VAL A 1 22 ? -6.584 6.280 -9.915 1.00 0.00 21 VAL A C 2
ATOM 2025 O O . VAL A 1 22 ? -5.601 6.947 -9.592 1.00 0.00 21 VAL A O 2
ATOM 2038 N N . VAL A 1 23 ? -6.586 4.951 -9.922 1.00 0.00 22 VAL A N 2
ATOM 2039 C CA . VAL A 1 23 ? -5.405 4.183 -9.545 1.00 0.00 22 VAL A CA 2
ATOM 2040 C C . VAL A 1 23 ? -4.229 4.498 -10.462 1.00 0.00 22 VAL A C 2
ATOM 2041 O O . VAL A 1 23 ? -4.414 4.849 -11.627 1.00 0.00 22 VAL A O 2
ATOM 2054 N N . MET A 1 24 ? -3.019 4.369 -9.929 1.00 0.00 23 MET A N 2
ATOM 2055 C CA . MET A 1 24 ? -1.811 4.638 -10.700 1.00 0.00 23 MET A CA 2
ATOM 2056 C C . MET A 1 24 ? -1.811 3.847 -12.004 1.00 0.00 23 MET A C 2
ATOM 2057 O O . MET A 1 24 ? -1.606 4.407 -13.081 1.00 0.00 23 MET A O 2
ATOM 2071 N N . ASP A 1 25 ? -2.043 2.543 -11.900 1.00 0.00 24 ASP A N 2
ATOM 2072 C CA . ASP A 1 25 ? -2.071 1.675 -13.071 1.00 0.00 24 ASP A CA 2
ATOM 2073 C C . ASP A 1 25 ? -3.268 1.999 -13.960 1.00 0.00 24 ASP A C 2
ATOM 2074 O O . ASP A 1 25 ? -3.241 1.758 -15.167 1.00 0.00 24 ASP A O 2
ATOM 2083 N N . ARG A 1 26 ? -4.317 2.545 -13.354 1.00 0.00 25 ARG A N 2
ATOM 2084 C CA . ARG A 1 26 ? -5.525 2.900 -14.090 1.00 0.00 25 ARG A CA 2
ATOM 2085 C C . ARG A 1 26 ? -5.451 4.339 -14.593 1.00 0.00 25 ARG A C 2
ATOM 2086 O O . ARG A 1 26 ? -6.409 4.856 -15.169 1.00 0.00 25 ARG A O 2
ATOM 2107 N N . PHE A 1 27 ? -4.309 4.981 -14.371 1.00 0.00 26 PHE A N 2
ATOM 2108 C CA . PHE A 1 27 ? -4.111 6.360 -14.801 1.00 0.00 26 PHE A CA 2
ATOM 2109 C C . PHE A 1 27 ? -4.206 6.476 -16.319 1.00 0.00 26 PHE A C 2
ATOM 2110 O O . PHE A 1 27 ? -4.989 7.269 -16.845 1.00 0.00 26 PHE A O 2
ATOM 2127 N N . LEU A 1 28 ? -3.404 5.680 -17.019 1.00 0.00 27 LEU A N 2
ATOM 2128 C CA . LEU A 1 28 ? -3.397 5.693 -18.477 1.00 0.00 27 LEU A CA 2
ATOM 2129 C C . LEU A 1 28 ? -4.794 5.433 -19.031 1.00 0.00 27 LEU A C 2
ATOM 2130 O O . LEU A 1 28 ? -5.247 6.121 -19.946 1.00 0.00 27 LEU A O 2
ATOM 2146 N N . GLU A 1 29 ? -5.473 4.438 -18.469 1.00 0.00 28 GLU A N 2
ATOM 2147 C CA . GLU A 1 29 ? -6.819 4.089 -18.907 1.00 0.00 28 GLU A CA 2
ATOM 2148 C C . GLU A 1 29 ? -7.762 5.281 -18.768 1.00 0.00 28 GLU A C 2
ATOM 2149 O O . GLU A 1 29 ? -8.482 5.628 -19.704 1.00 0.00 28 GLU A O 2
ATOM 2161 N N . SER A 1 30 ? -7.752 5.902 -17.594 1.00 0.00 29 SER A N 2
ATOM 2162 C CA . SER A 1 30 ? -8.609 7.052 -17.330 1.00 0.00 29 SER A CA 2
ATOM 2163 C C . SER A 1 30 ? -8.375 8.152 -18.362 1.00 0.00 29 SER A C 2
ATOM 2164 O O . SER A 1 30 ? -9.321 8.683 -18.945 1.00 0.00 29 SER A O 2
ATOM 2172 N N . PHE A 1 31 ? -7.109 8.488 -18.582 1.00 0.00 30 PHE A N 2
ATOM 2173 C CA . PHE A 1 31 ? -6.749 9.525 -19.543 1.00 0.00 30 PHE A CA 2
ATOM 2174 C C . PHE A 1 31 ? -7.219 9.153 -20.946 1.00 0.00 30 PHE A C 2
ATOM 2175 O O . PHE A 1 31 ? -7.733 9.993 -21.684 1.00 0.00 30 PHE A O 2
ATOM 2192 N N . SER A 1 32 ? -7.037 7.887 -21.308 1.00 0.00 31 SER A N 2
ATOM 2193 C CA . SER A 1 32 ? -7.437 7.403 -22.624 1.00 0.00 31 SER A CA 2
ATOM 2194 C C . SER A 1 32 ? -8.926 7.638 -22.859 1.00 0.00 31 SER A C 2
ATOM 2195 O O . SER A 1 32 ? -9.324 8.188 -23.886 1.00 0.00 31 SER A O 2
ATOM 2203 N N . GLU A 1 33 ? -9.744 7.216 -21.900 1.00 0.00 32 GLU A N 2
ATOM 2204 C CA . GLU A 1 33 ? -11.189 7.379 -22.003 1.00 0.00 32 GLU A CA 2
ATOM 2205 C C . GLU A 1 33 ? -11.578 8.852 -21.911 1.00 0.00 32 GLU A C 2
ATOM 2206 O O . GLU A 1 33 ? -12.580 9.278 -22.487 1.00 0.00 32 GLU A O 2
ATOM 2218 N N . LEU A 1 34 ? -10.780 9.624 -21.183 1.00 0.00 33 LEU A N 2
ATOM 2219 C CA . LEU A 1 34 ? -11.039 11.050 -21.015 1.00 0.00 33 LEU A CA 2
ATOM 2220 C C . LEU A 1 34 ? -10.921 11.786 -22.345 1.00 0.00 33 LEU A C 2
ATOM 2221 O O . LEU A 1 34 ? -11.764 12.617 -22.683 1.00 0.00 33 LEU A O 2
ATOM 2237 N N . TYR A 1 35 ? -9.871 11.474 -23.097 1.00 0.00 34 TYR A N 2
ATOM 2238 C CA . TYR A 1 35 ? -9.643 12.105 -24.391 1.00 0.00 34 TYR A CA 2
ATOM 2239 C C . TYR A 1 35 ? -10.820 11.864 -25.331 1.00 0.00 34 TYR A C 2
ATOM 2240 O O . TYR A 1 35 ? -11.022 12.605 -26.293 1.00 0.00 34 TYR A O 2
ATOM 2258 N N . ASP A 1 36 ? -11.593 10.823 -25.044 1.00 0.00 35 ASP A N 2
ATOM 2259 C CA . ASP A 1 36 ? -12.752 10.483 -25.861 1.00 0.00 35 ASP A CA 2
ATOM 2260 C C . ASP A 1 36 ? -13.992 11.232 -25.384 1.00 0.00 35 ASP A C 2
ATOM 2261 O O . ASP A 1 36 ? -14.601 11.990 -26.139 1.00 0.00 35 ASP A O 2
ATOM 2270 N N . ILE A 1 37 ? -14.362 11.013 -24.126 1.00 0.00 36 ILE A N 2
ATOM 2271 C CA . ILE A 1 37 ? -15.529 11.667 -23.548 1.00 0.00 36 ILE A CA 2
ATOM 2272 C C . ILE A 1 37 ? -15.408 13.185 -23.635 1.00 0.00 36 ILE A C 2
ATOM 2273 O O . ILE A 1 37 ? -16.400 13.886 -23.835 1.00 0.00 36 ILE A O 2
ATOM 2289 N N . ILE A 1 38 ? -14.186 13.685 -23.484 1.00 0.00 37 ILE A N 2
ATOM 2290 C CA . ILE A 1 38 ? -13.935 15.119 -23.549 1.00 0.00 37 ILE A CA 2
ATOM 2291 C C . ILE A 1 38 ? -14.279 15.676 -24.926 1.00 0.00 37 ILE A C 2
ATOM 2292 O O . ILE A 1 38 ? -14.650 16.842 -25.060 1.00 0.00 37 ILE A O 2
ATOM 2308 N N . ASP A 1 39 ? -14.156 14.835 -25.946 1.00 0.00 38 ASP A N 2
ATOM 2309 C CA . ASP A 1 39 ? -14.456 15.242 -27.314 1.00 0.00 38 ASP A CA 2
ATOM 2310 C C . ASP A 1 39 ? -15.902 15.713 -27.435 1.00 0.00 38 ASP A C 2
ATOM 2311 O O . ASP A 1 39 ? -16.233 16.512 -28.310 1.00 0.00 38 ASP A O 2
ATOM 2320 N N . GLU A 1 40 ? -16.759 15.211 -26.551 1.00 0.00 39 GLU A N 2
ATOM 2321 C CA . GLU A 1 40 ? -18.170 15.580 -26.561 1.00 0.00 39 GLU A CA 2
ATOM 2322 C C . GLU A 1 40 ? -18.489 16.540 -25.419 1.00 0.00 39 GLU A C 2
ATOM 2323 O O . GLU A 1 40 ? -17.597 16.980 -24.696 1.00 0.00 39 GLU A O 2
ATOM 2335 N N . ASN A 1 41 ? -19.770 16.860 -25.264 1.00 0.00 40 ASN A N 2
ATOM 2336 C CA . ASN A 1 41 ? -20.208 17.769 -24.210 1.00 0.00 40 ASN A CA 2
ATOM 2337 C C . ASN A 1 41 ? -21.314 17.136 -23.371 1.00 0.00 40 ASN A C 2
ATOM 2338 O O . ASN A 1 41 ? -22.176 17.831 -22.835 1.00 0.00 40 ASN A O 2
ATOM 2349 N N . ASP A 1 42 ? -21.281 15.812 -23.261 1.00 0.00 41 ASP A N 2
ATOM 2350 C CA . ASP A 1 42 ? -22.279 15.084 -22.486 1.00 0.00 41 ASP A CA 2
ATOM 2351 C C . ASP A 1 42 ? -22.057 15.285 -20.990 1.00 0.00 41 ASP A C 2
ATOM 2352 O O . ASP A 1 42 ? -21.120 14.733 -20.410 1.00 0.00 41 ASP A O 2
ATOM 2361 N N . THR A 1 43 ? -22.923 16.079 -20.369 1.00 0.00 42 THR A N 2
ATOM 2362 C CA . THR A 1 43 ? -22.821 16.355 -18.942 1.00 0.00 42 THR A CA 2
ATOM 2363 C C . THR A 1 43 ? -23.509 15.270 -18.121 1.00 0.00 42 THR A C 2
ATOM 2364 O O . THR A 1 43 ? -23.103 14.978 -16.996 1.00 0.00 42 THR A O 2
ATOM 2375 N N . ASP A 1 44 ? -24.551 14.675 -18.692 1.00 0.00 43 ASP A N 2
ATOM 2376 C CA . ASP A 1 44 ? -25.294 13.619 -18.013 1.00 0.00 43 ASP A CA 2
ATOM 2377 C C . ASP A 1 44 ? -24.471 12.337 -17.937 1.00 0.00 43 ASP A C 2
ATOM 2378 O O . ASP A 1 44 ? -24.694 11.495 -17.067 1.00 0.00 43 ASP A O 2
ATOM 2387 N N . VAL A 1 45 ? -23.519 12.196 -18.854 1.00 0.00 44 VAL A N 2
ATOM 2388 C CA . VAL A 1 45 ? -22.662 11.017 -18.890 1.00 0.00 44 VAL A CA 2
ATOM 2389 C C . VAL A 1 45 ? -21.434 11.202 -18.006 1.00 0.00 44 VAL A C 2
ATOM 2390 O O . VAL A 1 45 ? -20.800 10.231 -17.596 1.00 0.00 44 VAL A O 2
ATOM 2403 N N . MET A 1 46 ? -21.105 12.457 -17.715 1.00 0.00 45 MET A N 2
ATOM 2404 C CA . MET A 1 46 ? -19.953 12.769 -16.877 1.00 0.00 45 MET A CA 2
ATOM 2405 C C . MET A 1 46 ? -20.018 12.007 -15.557 1.00 0.00 45 MET A C 2
ATOM 2406 O O . MET A 1 46 ? -19.063 11.334 -15.171 1.00 0.00 45 MET A O 2
ATOM 2420 N N . MET A 1 47 ? -21.150 12.117 -14.870 1.00 0.00 46 MET A N 2
ATOM 2421 C CA . MET A 1 47 ? -21.339 11.437 -13.594 1.00 0.00 46 MET A CA 2
ATOM 2422 C C . MET A 1 47 ? -21.019 9.951 -13.718 1.00 0.00 46 MET A C 2
ATOM 2423 O O . MET A 1 47 ? -20.305 9.389 -12.888 1.00 0.00 46 MET A O 2
ATOM 2437 N N . ASP A 1 48 ? -21.552 9.320 -14.759 1.00 0.00 47 ASP A N 2
ATOM 2438 C CA . ASP A 1 48 ? -21.322 7.899 -14.992 1.00 0.00 47 ASP A CA 2
ATOM 2439 C C . ASP A 1 48 ? -19.832 7.606 -15.134 1.00 0.00 47 ASP A C 2
ATOM 2440 O O . ASP A 1 48 ? -19.331 6.612 -14.607 1.00 0.00 47 ASP A O 2
ATOM 2449 N N . PHE A 1 49 ? -19.129 8.476 -15.852 1.00 0.00 48 PHE A N 2
ATOM 2450 C CA . PHE A 1 49 ? -17.696 8.309 -16.066 1.00 0.00 48 PHE A CA 2
ATOM 2451 C C . PHE A 1 49 ? -16.929 8.461 -14.756 1.00 0.00 48 PHE A C 2
ATOM 2452 O O . PHE A 1 49 ? -16.063 7.647 -14.434 1.00 0.00 48 PHE A O 2
ATOM 2469 N N . ILE A 1 50 ? -17.253 9.509 -14.006 1.00 0.00 49 ILE A N 2
ATOM 2470 C CA . ILE A 1 50 ? -16.595 9.768 -12.731 1.00 0.00 49 ILE A CA 2
ATOM 2471 C C . ILE A 1 50 ? -16.723 8.572 -11.793 1.00 0.00 49 ILE A C 2
ATOM 2472 O O . ILE A 1 50 ? -15.741 8.131 -11.196 1.00 0.00 49 ILE A O 2
ATOM 2488 N N . SER A 1 51 ? -17.940 8.051 -11.670 1.00 0.00 50 SER A N 2
ATOM 2489 C CA . SER A 1 51 ? -18.197 6.907 -10.804 1.00 0.00 50 SER A CA 2
ATOM 2490 C C . SER A 1 51 ? -17.654 5.623 -11.423 1.00 0.00 50 SER A C 2
ATOM 2491 O O . SER A 1 51 ? -17.312 4.676 -10.715 1.00 0.00 50 SER A O 2
ATOM 2499 N N . ARG A 1 52 ? -17.576 5.600 -12.749 1.00 0.00 51 ARG A N 2
ATOM 2500 C CA . ARG A 1 52 ? -17.076 4.433 -13.465 1.00 0.00 51 ARG A CA 2
ATOM 2501 C C . ARG A 1 52 ? -15.602 4.193 -13.150 1.00 0.00 51 ARG A C 2
ATOM 2502 O O . ARG A 1 52 ? -15.197 3.072 -12.843 1.00 0.00 51 ARG A O 2
ATOM 2523 N N . PHE A 1 53 ? -14.805 5.253 -13.230 1.00 0.00 52 PHE A N 2
ATOM 2524 C CA . PHE A 1 53 ? -13.376 5.158 -12.955 1.00 0.00 52 PHE A CA 2
ATOM 2525 C C . PHE A 1 53 ? -13.093 5.366 -11.470 1.00 0.00 52 PHE A C 2
ATOM 2526 O O . PHE A 1 53 ? -12.475 4.523 -10.821 1.00 0.00 52 PHE A O 2
ATOM 2543 N N . ALA A 1 54 ? -13.548 6.496 -10.940 1.00 0.00 53 ALA A N 2
ATOM 2544 C CA . ALA A 1 54 ? -13.346 6.816 -9.533 1.00 0.00 53 ALA A CA 2
ATOM 2545 C C . ALA A 1 54 ? -14.274 5.995 -8.644 1.00 0.00 53 ALA A C 2
ATOM 2546 O O . ALA A 1 54 ? -15.469 6.277 -8.551 1.00 0.00 53 ALA A O 2
ATOM 2553 N N . ARG A 1 55 ? -13.717 4.980 -7.993 1.00 0.00 54 ARG A N 2
ATOM 2554 C CA . ARG A 1 55 ? -14.496 4.117 -7.113 1.00 0.00 54 ARG A CA 2
ATOM 2555 C C . ARG A 1 55 ? -13.951 4.159 -5.688 1.00 0.00 54 ARG A C 2
ATOM 2556 O O . ARG A 1 55 ? -12.744 4.047 -5.470 1.00 0.00 54 ARG A O 2
ATOM 2577 N N . THR A 1 56 ? -14.848 4.320 -4.721 1.00 0.00 55 THR A N 2
ATOM 2578 C CA . THR A 1 56 ? -14.458 4.378 -3.318 1.00 0.00 55 THR A CA 2
ATOM 2579 C C . THR A 1 56 ? -14.903 3.126 -2.571 1.00 0.00 55 THR A C 2
ATOM 2580 O O . THR A 1 56 ? -15.946 3.119 -1.918 1.00 0.00 55 THR A O 2
ATOM 2591 N N . ASP A 1 57 ? -14.105 2.069 -2.672 1.00 0.00 56 ASP A N 2
ATOM 2592 C CA . ASP A 1 57 ? -14.416 0.810 -2.004 1.00 0.00 56 ASP A CA 2
ATOM 2593 C C . ASP A 1 57 ? -13.643 0.684 -0.694 1.00 0.00 56 ASP A C 2
ATOM 2594 O O . ASP A 1 57 ? -14.233 0.664 0.385 1.00 0.00 56 ASP A O 2
ATOM 2603 N N . GLU A 1 58 ? -12.321 0.599 -0.800 1.00 0.00 57 GLU A N 2
ATOM 2604 C CA . GLU A 1 58 ? -11.468 0.473 0.376 1.00 0.00 57 GLU A CA 2
ATOM 2605 C C . GLU A 1 58 ? -10.208 1.321 0.228 1.00 0.00 57 GLU A C 2
ATOM 2606 O O . GLU A 1 58 ? -9.298 0.972 -0.525 1.00 0.00 57 GLU A O 2
ATOM 2618 N N . ILE A 1 59 ? -10.163 2.435 0.951 1.00 0.00 58 ILE A N 2
ATOM 2619 C CA . ILE A 1 59 ? -9.015 3.332 0.900 1.00 0.00 58 ILE A CA 2
ATOM 2620 C C . ILE A 1 59 ? -8.192 3.244 2.180 1.00 0.00 58 ILE A C 2
ATOM 2621 O O . ILE A 1 59 ? -8.703 3.472 3.276 1.00 0.00 58 ILE A O 2
ATOM 2637 N N . MET A 1 60 ? -6.913 2.913 2.033 1.00 0.00 59 MET A N 2
ATOM 2638 C CA . MET A 1 60 ? -6.017 2.797 3.178 1.00 0.00 59 MET A CA 2
ATOM 2639 C C . MET A 1 60 ? -5.056 3.981 3.238 1.00 0.00 59 MET A C 2
ATOM 2640 O O . MET A 1 60 ? -4.835 4.682 2.251 1.00 0.00 59 MET A O 2
ATOM 2654 N N . PRO A 1 61 ? -4.472 4.210 4.423 1.00 0.00 60 PRO A N 2
ATOM 2655 C CA . PRO A 1 61 ? -3.525 5.308 4.640 1.00 0.00 60 PRO A CA 2
ATOM 2656 C C . PRO A 1 61 ? -2.200 5.082 3.919 1.00 0.00 60 PRO A C 2
ATOM 2657 O O . PRO A 1 61 ? -1.463 6.029 3.647 1.00 0.00 60 PRO A O 2
ATOM 2668 N N . GLU A 1 62 ? -1.905 3.823 3.614 1.00 0.00 61 GLU A N 2
ATOM 2669 C CA . GLU A 1 62 ? -0.668 3.474 2.925 1.00 0.00 61 GLU A CA 2
ATOM 2670 C C . GLU A 1 62 ? -0.639 4.074 1.522 1.00 0.00 61 GLU A C 2
ATOM 2671 O O . GLU A 1 62 ? 0.430 4.329 0.967 1.00 0.00 61 GLU A O 2
ATOM 2683 N N . ASP A 1 63 ? -1.820 4.296 0.956 1.00 0.00 62 ASP A N 2
ATOM 2684 C CA . ASP A 1 63 ? -1.931 4.866 -0.382 1.00 0.00 62 ASP A CA 2
ATOM 2685 C C . ASP A 1 63 ? -1.119 6.153 -0.494 1.00 0.00 62 ASP A C 2
ATOM 2686 O O . ASP A 1 63 ? -1.151 7.000 0.399 1.00 0.00 62 ASP A O 2
ATOM 2695 N N . LYS A 1 64 ? -0.389 6.292 -1.596 1.00 0.00 63 LYS A N 2
ATOM 2696 C CA . LYS A 1 64 ? 0.432 7.474 -1.826 1.00 0.00 63 LYS A CA 2
ATOM 2697 C C . LYS A 1 64 ? 0.140 8.082 -3.194 1.00 0.00 63 LYS A C 2
ATOM 2698 O O . LYS A 1 64 ? -0.221 7.374 -4.135 1.00 0.00 63 LYS A O 2
ATOM 2717 N N . THR A 1 65 ? 0.301 9.397 -3.299 1.00 0.00 64 THR A N 2
ATOM 2718 C CA . THR A 1 65 ? 0.054 10.100 -4.552 1.00 0.00 64 THR A CA 2
ATOM 2719 C C . THR A 1 65 ? 1.089 9.723 -5.606 1.00 0.00 64 THR A C 2
ATOM 2720 O O . THR A 1 65 ? 2.268 9.547 -5.298 1.00 0.00 64 THR A O 2
ATOM 2731 N N . VAL A 1 66 ? 0.641 9.601 -6.851 1.00 0.00 65 VAL A N 2
ATOM 2732 C CA . VAL A 1 66 ? 1.529 9.246 -7.952 1.00 0.00 65 VAL A CA 2
ATOM 2733 C C . VAL A 1 66 ? 1.619 10.377 -8.971 1.00 0.00 65 VAL A C 2
ATOM 2734 O O . VAL A 1 66 ? 2.603 10.492 -9.700 1.00 0.00 65 VAL A O 2
ATOM 2747 N N . GLY A 1 67 ? 0.584 11.210 -9.016 1.00 0.00 66 GLY A N 2
ATOM 2748 C CA . GLY A 1 67 ? 0.566 12.322 -9.949 1.00 0.00 66 GLY A CA 2
ATOM 2749 C C . GLY A 1 67 ? -0.811 12.940 -10.088 1.00 0.00 66 GLY A C 2
ATOM 2750 O O . GLY A 1 67 ? -1.799 12.387 -9.605 1.00 0.00 66 GLY A O 2
ATOM 2754 N N . PHE A 1 68 ? -0.877 14.091 -10.749 1.00 0.00 67 PHE A N 2
ATOM 2755 C CA . PHE A 1 68 ? -2.143 14.787 -10.948 1.00 0.00 67 PHE A CA 2
ATOM 2756 C C . PHE A 1 68 ? -2.253 15.318 -12.374 1.00 0.00 67 PHE A C 2
ATOM 2757 O O . PHE A 1 68 ? -1.246 15.606 -13.021 1.00 0.00 67 PHE A O 2
ATOM 2774 N N . VAL A 1 69 ? -3.484 15.444 -12.859 1.00 0.00 68 VAL A N 2
ATOM 2775 C CA . VAL A 1 69 ? -3.728 15.941 -14.208 1.00 0.00 68 VAL A CA 2
ATOM 2776 C C . VAL A 1 69 ? -4.776 17.048 -14.205 1.00 0.00 68 VAL A C 2
ATOM 2777 O O . VAL A 1 69 ? -5.945 16.810 -13.903 1.00 0.00 68 VAL A O 2
ATOM 2790 N N . VAL A 1 70 ? -4.349 18.261 -14.543 1.00 0.00 69 VAL A N 2
ATOM 2791 C CA . VAL A 1 70 ? -5.251 19.406 -14.582 1.00 0.00 69 VAL A CA 2
ATOM 2792 C C . VAL A 1 70 ? -5.870 19.571 -15.965 1.00 0.00 69 VAL A C 2
ATOM 2793 O O . VAL A 1 70 ? -5.164 19.766 -16.954 1.00 0.00 69 VAL A O 2
ATOM 2806 N N . VAL A 1 71 ? -7.196 19.492 -16.027 1.00 0.00 70 VAL A N 2
ATOM 2807 C CA . VAL A 1 71 ? -7.912 19.635 -17.289 1.00 0.00 70 VAL A CA 2
ATOM 2808 C C . VAL A 1 71 ? -9.048 20.643 -17.164 1.00 0.00 70 VAL A C 2
ATOM 2809 O O . VAL A 1 71 ? -10.051 20.385 -16.500 1.00 0.00 70 VAL A O 2
ATOM 2822 N N . ASN A 1 72 ? -8.884 21.794 -17.809 1.00 0.00 71 ASN A N 2
ATOM 2823 C CA . ASN A 1 72 ? -9.897 22.843 -17.771 1.00 0.00 71 ASN A CA 2
ATOM 2824 C C . ASN A 1 72 ? -10.319 23.243 -19.182 1.00 0.00 71 ASN A C 2
ATOM 2825 O O . ASN A 1 72 ? -9.686 24.090 -19.812 1.00 0.00 71 ASN A O 2
ATOM 2836 N N . ALA A 1 73 ? -11.391 22.629 -19.670 1.00 0.00 72 ALA A N 2
ATOM 2837 C CA . ALA A 1 73 ? -11.899 22.924 -21.004 1.00 0.00 72 ALA A CA 2
ATOM 2838 C C . ALA A 1 73 ? -12.312 24.387 -21.124 1.00 0.00 72 ALA A C 2
ATOM 2839 O O . ALA A 1 73 ? -12.315 24.953 -22.217 1.00 0.00 72 ALA A O 2
ATOM 2846 N N . ASP A 1 74 ? -12.661 24.993 -19.994 1.00 0.00 73 ASP A N 2
ATOM 2847 C CA . ASP A 1 74 ? -13.075 26.391 -19.973 1.00 0.00 73 ASP A CA 2
ATOM 2848 C C . ASP A 1 74 ? -11.965 27.295 -20.499 1.00 0.00 73 ASP A C 2
ATOM 2849 O O . ASP A 1 74 ? -12.182 28.101 -21.403 1.00 0.00 73 ASP A O 2
ATOM 2858 N N . LYS A 1 75 ? -10.774 27.155 -19.926 1.00 0.00 74 LYS A N 2
ATOM 2859 C CA . LYS A 1 75 ? -9.628 27.958 -20.336 1.00 0.00 74 LYS A CA 2
ATOM 2860 C C . LYS A 1 75 ? -8.733 27.180 -21.295 1.00 0.00 74 LYS A C 2
ATOM 2861 O O . LYS A 1 75 ? -7.627 27.613 -21.618 1.00 0.00 74 LYS A O 2
ATOM 2880 N N . LYS A 1 76 ? -9.219 26.029 -21.747 1.00 0.00 75 LYS A N 2
ATOM 2881 C CA . LYS A 1 76 ? -8.465 25.190 -22.672 1.00 0.00 75 LYS A CA 2
ATOM 2882 C C . LYS A 1 76 ? -7.058 24.926 -22.144 1.00 0.00 75 LYS A C 2
ATOM 2883 O O . LYS A 1 76 ? -6.074 25.071 -22.870 1.00 0.00 75 LYS A O 2
ATOM 2902 N N . LEU A 1 77 ? -6.971 24.538 -20.876 1.00 0.00 76 LEU A N 2
ATOM 2903 C CA . LEU A 1 77 ? -5.684 24.252 -20.251 1.00 0.00 76 LEU A CA 2
ATOM 2904 C C . LEU A 1 77 ? -5.548 22.765 -19.940 1.00 0.00 76 LEU A C 2
ATOM 2905 O O . LEU A 1 77 ? -6.384 22.187 -19.247 1.00 0.00 76 LEU A O 2
ATOM 2921 N N . MET A 1 78 ? -4.487 22.152 -20.456 1.00 0.00 77 MET A N 2
ATOM 2922 C CA . MET A 1 78 ? -4.240 20.733 -20.230 1.00 0.00 77 MET A CA 2
ATOM 2923 C C . MET A 1 78 ? -2.827 20.504 -19.704 1.00 0.00 77 MET A C 2
ATOM 2924 O O . MET A 1 78 ? -1.846 20.850 -20.362 1.00 0.00 77 MET A O 2
ATOM 2938 N N . SER A 1 79 ? -2.730 19.921 -18.513 1.00 0.00 78 SER A N 2
ATOM 2939 C CA . SER A 1 79 ? -1.437 19.650 -17.897 1.00 0.00 78 SER A CA 2
ATOM 2940 C C . SER A 1 79 ? -1.449 18.306 -17.176 1.00 0.00 78 SER A C 2
ATOM 2941 O O . SER A 1 79 ? -2.393 17.985 -16.453 1.00 0.00 78 SER A O 2
ATOM 2949 N N . VAL A 1 80 ? -0.394 17.523 -17.379 1.00 0.00 79 VAL A N 2
ATOM 2950 C CA . VAL A 1 80 ? -0.282 16.213 -16.748 1.00 0.00 79 VAL A CA 2
ATOM 2951 C C . VAL A 1 80 ? 1.071 16.047 -16.065 1.00 0.00 79 VAL A C 2
ATOM 2952 O O . VAL A 1 80 ? 2.113 16.339 -16.650 1.00 0.00 79 VAL A O 2
ATOM 2965 N N . SER A 1 81 ? 1.046 15.575 -14.822 1.00 0.00 80 SER A N 2
ATOM 2966 C CA . SER A 1 81 ? 2.271 15.372 -14.057 1.00 0.00 80 SER A CA 2
ATOM 2967 C C . SER A 1 81 ? 2.156 14.139 -13.166 1.00 0.00 80 SER A C 2
ATOM 2968 O O . SER A 1 81 ? 1.507 14.172 -12.120 1.00 0.00 80 SER A O 2
ATOM 2976 N N . PHE A 1 82 ? 2.793 13.051 -13.588 1.00 0.00 81 PHE A N 2
ATOM 2977 C CA . PHE A 1 82 ? 2.763 11.806 -12.829 1.00 0.00 81 PHE A CA 2
ATOM 2978 C C . PHE A 1 82 ? 4.041 11.003 -13.051 1.00 0.00 81 PHE A C 2
ATOM 2979 O O . PHE A 1 82 ? 4.647 11.063 -14.121 1.00 0.00 81 PHE A O 2
ATOM 2996 N N . SER A 1 83 ? 4.446 10.253 -12.031 1.00 0.00 82 SER A N 2
ATOM 2997 C CA . SER A 1 83 ? 5.655 9.441 -12.112 1.00 0.00 82 SER A CA 2
ATOM 2998 C C . SER A 1 83 ? 5.342 7.972 -11.842 1.00 0.00 82 SER A C 2
ATOM 2999 O O . SER A 1 83 ? 4.178 7.579 -11.761 1.00 0.00 82 SER A O 2
ATOM 3007 N N . ASP A 1 84 ? 6.389 7.167 -11.704 1.00 0.00 83 ASP A N 2
ATOM 3008 C CA . ASP A 1 84 ? 6.228 5.741 -11.442 1.00 0.00 83 ASP A CA 2
ATOM 3009 C C . ASP A 1 84 ? 5.522 5.052 -12.604 1.00 0.00 83 ASP A C 2
ATOM 3010 O O . ASP A 1 84 ? 4.508 4.379 -12.416 1.00 0.00 83 ASP A O 2
ATOM 3019 N N . ILE A 1 85 ? 6.062 5.225 -13.806 1.00 0.00 84 ILE A N 2
ATOM 3020 C CA . ILE A 1 85 ? 5.483 4.619 -14.998 1.00 0.00 84 ILE A CA 2
ATOM 3021 C C . ILE A 1 85 ? 6.565 4.023 -15.892 1.00 0.00 84 ILE A C 2
ATOM 3022 O O . ILE A 1 85 ? 7.744 4.018 -15.538 1.00 0.00 84 ILE A O 2
ATOM 3038 N N . ASP A 1 86 ? 6.156 3.523 -17.053 1.00 0.00 85 ASP A N 2
ATOM 3039 C CA . ASP A 1 86 ? 7.091 2.927 -18.001 1.00 0.00 85 ASP A CA 2
ATOM 3040 C C . ASP A 1 86 ? 7.488 3.932 -19.078 1.00 0.00 85 ASP A C 2
ATOM 3041 O O . ASP A 1 86 ? 6.732 4.851 -19.390 1.00 0.00 85 ASP A O 2
ATOM 3050 N N . GLU A 1 87 ? 8.678 3.749 -19.640 1.00 0.00 86 GLU A N 2
ATOM 3051 C CA . GLU A 1 87 ? 9.176 4.641 -20.681 1.00 0.00 86 GLU A CA 2
ATOM 3052 C C . GLU A 1 87 ? 8.328 4.529 -21.944 1.00 0.00 86 GLU A C 2
ATOM 3053 O O . GLU A 1 87 ? 8.084 5.521 -22.631 1.00 0.00 86 GLU A O 2
ATOM 3065 N N . ASN A 1 88 ? 7.883 3.314 -22.245 1.00 0.00 87 ASN A N 2
ATOM 3066 C CA . ASN A 1 88 ? 7.063 3.071 -23.427 1.00 0.00 87 ASN A CA 2
ATOM 3067 C C . ASN A 1 88 ? 5.688 3.714 -23.277 1.00 0.00 87 ASN A C 2
ATOM 3068 O O . ASN A 1 88 ? 5.158 4.297 -24.222 1.00 0.00 87 ASN A O 2
ATOM 3079 N N . MET A 1 89 ? 5.116 3.604 -22.082 1.00 0.00 88 MET A N 2
ATOM 3080 C CA . MET A 1 89 ? 3.804 4.177 -21.807 1.00 0.00 88 MET A CA 2
ATOM 3081 C C . MET A 1 89 ? 3.794 5.675 -22.093 1.00 0.00 88 MET A C 2
ATOM 3082 O O . MET A 1 89 ? 2.755 6.248 -22.423 1.00 0.00 88 MET A O 2
ATOM 3096 N N . LYS A 1 90 ? 4.956 6.305 -21.964 1.00 0.00 89 LYS A N 2
ATOM 3097 C CA . LYS A 1 90 ? 5.083 7.737 -22.210 1.00 0.00 89 LYS A CA 2
ATOM 3098 C C . LYS A 1 90 ? 4.672 8.083 -23.638 1.00 0.00 89 LYS A C 2
ATOM 3099 O O . LYS A 1 90 ? 4.252 9.205 -23.920 1.00 0.00 89 LYS A O 2
ATOM 3118 N N . LYS A 1 91 ? 4.796 7.111 -24.536 1.00 0.00 90 LYS A N 2
ATOM 3119 C CA . LYS A 1 91 ? 4.436 7.311 -25.934 1.00 0.00 90 LYS A CA 2
ATOM 3120 C C . LYS A 1 91 ? 2.928 7.480 -26.089 1.00 0.00 90 LYS A C 2
ATOM 3121 O O . LYS A 1 91 ? 2.458 8.473 -26.644 1.00 0.00 90 LYS A O 2
ATOM 3140 N N . VAL A 1 92 ? 2.173 6.504 -25.593 1.00 0.00 91 VAL A N 2
ATOM 3141 C CA . VAL A 1 92 ? 0.718 6.547 -25.674 1.00 0.00 91 VAL A CA 2
ATOM 3142 C C . VAL A 1 92 ? 0.155 7.693 -24.841 1.00 0.00 91 VAL A C 2
ATOM 3143 O O . VAL A 1 92 ? -0.846 8.308 -25.210 1.00 0.00 91 VAL A O 2
ATOM 3156 N N . ILE A 1 93 ? 0.804 7.974 -23.716 1.00 0.00 92 ILE A N 2
ATOM 3157 C CA . ILE A 1 93 ? 0.369 9.047 -22.831 1.00 0.00 92 ILE A CA 2
ATOM 3158 C C . ILE A 1 93 ? 0.620 10.414 -23.460 1.00 0.00 92 ILE A C 2
ATOM 3159 O O . ILE A 1 93 ? -0.246 11.289 -23.438 1.00 0.00 92 ILE A O 2
ATOM 3175 N N . LYS A 1 94 ? 1.811 10.590 -24.021 1.00 0.00 93 LYS A N 2
ATOM 3176 C CA . LYS A 1 94 ? 2.177 11.849 -24.660 1.00 0.00 93 LYS A CA 2
ATOM 3177 C C . LYS A 1 94 ? 1.329 12.096 -25.903 1.00 0.00 93 LYS A C 2
ATOM 3178 O O . LYS A 1 94 ? 0.944 13.229 -26.188 1.00 0.00 93 LYS A O 2
ATOM 3197 N N . ALA A 1 95 ? 1.040 11.027 -26.638 1.00 0.00 94 ALA A N 2
ATOM 3198 C CA . ALA A 1 95 ? 0.233 11.128 -27.848 1.00 0.00 94 ALA A CA 2
ATOM 3199 C C . ALA A 1 95 ? -1.209 11.496 -27.518 1.00 0.00 94 ALA A C 2
ATOM 3200 O O . ALA A 1 95 ? -1.775 12.421 -28.102 1.00 0.00 94 ALA A O 2
ATOM 3207 N N . THR A 1 96 ? -1.801 10.766 -26.577 1.00 0.00 95 THR A N 2
ATOM 3208 C CA . THR A 1 96 ? -3.178 11.015 -26.171 1.00 0.00 95 THR A CA 2
ATOM 3209 C C . THR A 1 96 ? -3.324 12.394 -25.538 1.00 0.00 95 THR A C 2
ATOM 3210 O O . THR A 1 96 ? -4.330 13.075 -25.736 1.00 0.00 95 THR A O 2
ATOM 3221 N N . ALA A 1 97 ? -2.314 12.801 -24.776 1.00 0.00 96 ALA A N 2
ATOM 3222 C CA . ALA A 1 97 ? -2.329 14.100 -24.117 1.00 0.00 96 ALA A CA 2
ATOM 3223 C C . ALA A 1 97 ? -2.049 15.223 -25.110 1.00 0.00 96 ALA A C 2
ATOM 3224 O O . ALA A 1 97 ? -2.538 16.341 -24.950 1.00 0.00 96 ALA A O 2
ATOM 3231 N N . GLU A 1 98 ? -1.259 14.918 -26.134 1.00 0.00 97 GLU A N 2
ATOM 3232 C CA . GLU A 1 98 ? -0.914 15.903 -27.152 1.00 0.00 97 GLU A CA 2
ATOM 3233 C C . GLU A 1 98 ? -2.091 16.152 -28.090 1.00 0.00 97 GLU A C 2
ATOM 3234 O O . GLU A 1 98 ? -2.309 17.273 -28.549 1.00 0.00 97 GLU A O 2
ATOM 3246 N N . LYS A 1 99 ? -2.848 15.097 -28.373 1.00 0.00 98 LYS A N 2
ATOM 3247 C CA . LYS A 1 99 ? -4.004 15.198 -29.256 1.00 0.00 98 LYS A CA 2
ATOM 3248 C C . LYS A 1 99 ? -4.958 16.288 -28.779 1.00 0.00 98 LYS A C 2
ATOM 3249 O O . LYS A 1 99 ? -5.685 16.882 -29.576 1.00 0.00 98 LYS A O 2
ATOM 3268 N N . PHE A 1 100 ? -4.951 16.547 -27.476 1.00 0.00 99 PHE A N 2
ATOM 3269 C CA . PHE A 1 100 ? -5.815 17.567 -26.894 1.00 0.00 99 PHE A CA 2
ATOM 3270 C C . PHE A 1 100 ? -5.564 18.926 -27.540 1.00 0.00 99 PHE A C 2
ATOM 3271 O O . PHE A 1 100 ? -6.430 19.802 -27.528 1.00 0.00 99 PHE A O 2
ATOM 3288 N N . LYS A 1 101 ? -4.373 19.096 -28.103 1.00 0.00 100 LYS A N 2
ATOM 3289 C CA . LYS A 1 101 ? -4.005 20.347 -28.755 1.00 0.00 100 LYS A CA 2
ATOM 3290 C C . LYS A 1 101 ? -5.076 20.776 -29.753 1.00 0.00 100 LYS A C 2
ATOM 3291 O O . LYS A 1 101 ? -5.287 21.966 -29.978 1.00 0.00 100 LYS A O 2
ATOM 3310 N N . ASN A 1 102 ? -5.751 19.797 -30.347 1.00 0.00 101 ASN A N 2
ATOM 3311 C CA . ASN A 1 102 ? -6.801 20.073 -31.320 1.00 0.00 101 ASN A CA 2
ATOM 3312 C C . ASN A 1 102 ? -7.821 21.058 -30.755 1.00 0.00 101 ASN A C 2
ATOM 3313 O O . ASN A 1 102 ? -8.332 21.919 -31.472 1.00 0.00 101 ASN A O 2
ATOM 3324 N N . LYS A 1 103 ? -8.112 20.925 -29.466 1.00 0.00 102 LYS A N 2
ATOM 3325 C CA . LYS A 1 103 ? -9.068 21.803 -28.803 1.00 0.00 102 LYS A CA 2
ATOM 3326 C C . LYS A 1 103 ? -8.457 22.429 -27.553 1.00 0.00 102 LYS A C 2
ATOM 3327 O O . LYS A 1 103 ? -9.169 22.795 -26.619 1.00 0.00 102 LYS A O 2
ATOM 3346 N N . GLY A 1 104 ? -7.133 22.549 -27.544 1.00 0.00 103 GLY A N 2
ATOM 3347 C CA . GLY A 1 104 ? -6.449 23.132 -26.404 1.00 0.00 103 GLY A CA 2
ATOM 3348 C C . GLY A 1 104 ? -4.948 23.202 -26.603 1.00 0.00 103 GLY A C 2
ATOM 3349 O O . GLY A 1 104 ? -4.207 22.361 -26.094 1.00 0.00 103 GLY A O 2
ATOM 3353 N N . PHE A 1 105 ? -4.498 24.207 -27.347 1.00 0.00 104 PHE A N 2
ATOM 3354 C CA . PHE A 1 105 ? -3.075 24.383 -27.614 1.00 0.00 104 PHE A CA 2
ATOM 3355 C C . PHE A 1 105 ? -2.271 24.362 -26.318 1.00 0.00 104 PHE A C 2
ATOM 3356 O O . PHE A 1 105 ? -1.112 23.948 -26.299 1.00 0.00 104 PHE A O 2
ATOM 3373 N N . LYS A 1 106 ? -2.895 24.812 -25.234 1.00 0.00 105 LYS A N 2
ATOM 3374 C CA . LYS A 1 106 ? -2.240 24.845 -23.932 1.00 0.00 105 LYS A CA 2
ATOM 3375 C C . LYS A 1 106 ? -2.095 23.439 -23.360 1.00 0.00 105 LYS A C 2
ATOM 3376 O O . LYS A 1 106 ? -2.871 23.025 -22.498 1.00 0.00 105 LYS A O 2
ATOM 3395 N N . VAL A 1 107 ? -1.095 22.708 -23.844 1.00 0.00 106 VAL A N 2
ATOM 3396 C CA . VAL A 1 107 ? -0.847 21.349 -23.379 1.00 0.00 106 VAL A CA 2
ATOM 3397 C C . VAL A 1 107 ? 0.539 21.227 -22.755 1.00 0.00 106 VAL A C 2
ATOM 3398 O O . VAL A 1 107 ? 1.519 21.740 -23.292 1.00 0.00 106 VAL A O 2
ATOM 3411 N N . GLU A 1 108 ? 0.611 20.542 -21.618 1.00 0.00 107 GLU A N 2
ATOM 3412 C CA . GLU A 1 108 ? 1.878 20.352 -20.920 1.00 0.00 107 GLU A CA 2
ATOM 3413 C C . GLU A 1 108 ? 1.951 18.963 -20.293 1.00 0.00 107 GLU A C 2
ATOM 3414 O O . GLU A 1 108 ? 0.963 18.456 -19.761 1.00 0.00 107 GLU A O 2
ATOM 3426 N N . THR A 1 109 ? 3.129 18.350 -20.361 1.00 0.00 108 THR A N 2
ATOM 3427 C CA . THR A 1 109 ? 3.332 17.020 -19.802 1.00 0.00 108 THR A CA 2
ATOM 3428 C C . THR A 1 109 ? 4.691 16.911 -19.121 1.00 0.00 108 THR A C 2
ATOM 3429 O O . THR A 1 109 ? 5.708 17.337 -19.670 1.00 0.00 108 THR A O 2
ATOM 3440 N N . ASP A 1 110 ? 4.703 16.338 -17.922 1.00 0.00 109 ASP A N 2
ATOM 3441 C CA . ASP A 1 110 ? 5.939 16.171 -17.167 1.00 0.00 109 ASP A CA 2
ATOM 3442 C C . ASP A 1 110 ? 6.253 14.693 -16.958 1.00 0.00 109 ASP A C 2
ATOM 3443 O O . ASP A 1 110 ? 5.433 13.826 -17.257 1.00 0.00 109 ASP A O 2
ATOM 3452 N N . MET A 1 111 ? 7.447 14.414 -16.444 1.00 0.00 110 MET A N 2
ATOM 3453 C CA . MET A 1 111 ? 7.869 13.040 -16.196 1.00 0.00 110 MET A CA 2
ATOM 3454 C C . MET A 1 111 ? 7.498 12.605 -14.782 1.00 0.00 110 MET A C 2
ATOM 3455 O O . MET A 1 111 ? 7.658 11.439 -14.418 1.00 0.00 110 MET A O 2
ATOM 3469 N N . MET A 1 2 ? 3.239 -0.774 -1.383 1.00 0.00 1 MET A N 3
ATOM 3470 C CA . MET A 1 2 ? 2.141 0.117 -1.027 1.00 0.00 1 MET A CA 3
ATOM 3471 C C . MET A 1 2 ? 1.195 0.313 -2.208 1.00 0.00 1 MET A C 3
ATOM 3472 O O . MET A 1 2 ? 1.410 -0.239 -3.288 1.00 0.00 1 MET A O 3
ATOM 3486 N N . THR A 1 3 ? 0.146 1.101 -1.996 1.00 0.00 2 THR A N 3
ATOM 3487 C CA . THR A 1 3 ? -0.833 1.368 -3.042 1.00 0.00 2 THR A CA 3
ATOM 3488 C C . THR A 1 3 ? -0.600 2.734 -3.678 1.00 0.00 2 THR A C 3
ATOM 3489 O O . THR A 1 3 ? -0.607 3.758 -2.994 1.00 0.00 2 THR A O 3
ATOM 3500 N N . LEU A 1 4 ? -0.394 2.742 -4.990 1.00 0.00 3 LEU A N 3
ATOM 3501 C CA . LEU A 1 4 ? -0.159 3.983 -5.720 1.00 0.00 3 LEU A CA 3
ATOM 3502 C C . LEU A 1 4 ? -1.436 4.463 -6.404 1.00 0.00 3 LEU A C 3
ATOM 3503 O O . LEU A 1 4 ? -1.975 3.785 -7.279 1.00 0.00 3 LEU A O 3
ATOM 3519 N N . CYS A 1 5 ? -1.912 5.635 -6.000 1.00 0.00 4 CYS A N 3
ATOM 3520 C CA . CYS A 1 5 ? -3.125 6.207 -6.574 1.00 0.00 4 CYS A CA 3
ATOM 3521 C C . CYS A 1 5 ? -2.838 7.563 -7.210 1.00 0.00 4 CYS A C 3
ATOM 3522 O O . CYS A 1 5 ? -1.956 8.295 -6.763 1.00 0.00 4 CYS A O 3
ATOM 3530 N N . ALA A 1 6 ? -3.589 7.891 -8.256 1.00 0.00 5 ALA A N 3
ATOM 3531 C CA . ALA A 1 6 ? -3.416 9.159 -8.953 1.00 0.00 5 ALA A CA 3
ATOM 3532 C C . ALA A 1 6 ? -4.703 9.978 -8.932 1.00 0.00 5 ALA A C 3
ATOM 3533 O O . ALA A 1 6 ? -5.799 9.426 -8.838 1.00 0.00 5 ALA A O 3
ATOM 3540 N N . MET A 1 7 ? -4.562 11.296 -9.018 1.00 0.00 6 MET A N 3
ATOM 3541 C CA . MET A 1 7 ? -5.714 12.190 -9.009 1.00 0.00 6 MET A CA 3
ATOM 3542 C C . MET A 1 7 ? -5.972 12.759 -10.400 1.00 0.00 6 MET A C 3
ATOM 3543 O O . MET A 1 7 ? -5.089 13.365 -11.007 1.00 0.00 6 MET A O 3
ATOM 3557 N N . TYR A 1 8 ? -7.186 12.559 -10.900 1.00 0.00 7 TYR A N 3
ATOM 3558 C CA . TYR A 1 8 ? -7.559 13.050 -12.222 1.00 0.00 7 TYR A CA 3
ATOM 3559 C C . TYR A 1 8 ? -8.546 14.208 -12.114 1.00 0.00 7 TYR A C 3
ATOM 3560 O O . TYR A 1 8 ? -9.716 14.013 -11.790 1.00 0.00 7 TYR A O 3
ATOM 3578 N N . ASN A 1 9 ? -8.063 15.416 -12.390 1.00 0.00 8 ASN A N 3
ATOM 3579 C CA . ASN A 1 9 ? -8.901 16.607 -12.325 1.00 0.00 8 ASN A CA 3
ATOM 3580 C C . ASN A 1 9 ? -9.528 16.906 -13.684 1.00 0.00 8 ASN A C 3
ATOM 3581 O O . ASN A 1 9 ? -8.826 17.209 -14.649 1.00 0.00 8 ASN A O 3
ATOM 3592 N N . ILE A 1 10 ? -10.852 16.821 -13.750 1.00 0.00 9 ILE A N 3
ATOM 3593 C CA . ILE A 1 10 ? -11.573 17.084 -14.989 1.00 0.00 9 ILE A CA 3
ATOM 3594 C C . ILE A 1 10 ? -12.663 18.130 -14.779 1.00 0.00 9 ILE A C 3
ATOM 3595 O O . ILE A 1 10 ? -13.522 17.981 -13.911 1.00 0.00 9 ILE A O 3
ATOM 3611 N N . SER A 1 11 ? -12.622 19.189 -15.583 1.00 0.00 10 SER A N 3
ATOM 3612 C CA . SER A 1 11 ? -13.604 20.261 -15.484 1.00 0.00 10 SER A CA 3
ATOM 3613 C C . SER A 1 11 ? -14.176 20.603 -16.857 1.00 0.00 10 SER A C 3
ATOM 3614 O O . SER A 1 11 ? -13.444 20.681 -17.843 1.00 0.00 10 SER A O 3
ATOM 3622 N N . MET A 1 12 ? -15.488 20.804 -16.911 1.00 0.00 11 MET A N 3
ATOM 3623 C CA . MET A 1 12 ? -16.159 21.138 -18.162 1.00 0.00 11 MET A CA 3
ATOM 3624 C C . MET A 1 12 ? -16.456 22.632 -18.238 1.00 0.00 11 MET A C 3
ATOM 3625 O O . MET A 1 12 ? -16.446 23.328 -17.223 1.00 0.00 11 MET A O 3
ATOM 3639 N N . ALA A 1 13 ? -16.721 23.118 -19.446 1.00 0.00 12 ALA A N 3
ATOM 3640 C CA . ALA A 1 13 ? -17.023 24.529 -19.653 1.00 0.00 12 ALA A CA 3
ATOM 3641 C C . ALA A 1 13 ? -18.125 24.998 -18.709 1.00 0.00 12 ALA A C 3
ATOM 3642 O O . ALA A 1 13 ? -19.252 24.510 -18.763 1.00 0.00 12 ALA A O 3
ATOM 3649 N N . GLY A 1 14 ? -17.790 25.949 -17.842 1.00 0.00 13 GLY A N 3
ATOM 3650 C CA . GLY A 1 14 ? -18.762 26.468 -16.897 1.00 0.00 13 GLY A CA 3
ATOM 3651 C C . GLY A 1 14 ? -19.148 25.449 -15.844 1.00 0.00 13 GLY A C 3
ATOM 3652 O O . GLY A 1 14 ? -20.331 25.193 -15.621 1.00 0.00 13 GLY A O 3
ATOM 3656 N N . SER A 1 15 ? -18.146 24.863 -15.194 1.00 0.00 14 SER A N 3
ATOM 3657 C CA . SER A 1 15 ? -18.387 23.861 -14.162 1.00 0.00 14 SER A CA 3
ATOM 3658 C C . SER A 1 15 ? -17.161 23.696 -13.270 1.00 0.00 14 SER A C 3
ATOM 3659 O O . SER A 1 15 ? -16.024 23.816 -13.728 1.00 0.00 14 SER A O 3
ATOM 3667 N N . HIS A 1 16 ? -17.400 23.420 -11.992 1.00 0.00 15 HIS A N 3
ATOM 3668 C CA . HIS A 1 16 ? -16.315 23.237 -11.033 1.00 0.00 15 HIS A CA 3
ATOM 3669 C C . HIS A 1 16 ? -15.481 22.008 -11.385 1.00 0.00 15 HIS A C 3
ATOM 3670 O O . HIS A 1 16 ? -15.915 21.124 -12.124 1.00 0.00 15 HIS A O 3
ATOM 3684 N N . PRO A 1 17 ? -14.255 21.951 -10.844 1.00 0.00 16 PRO A N 3
ATOM 3685 C CA . PRO A 1 17 ? -13.334 20.836 -11.087 1.00 0.00 16 PRO A CA 3
ATOM 3686 C C . PRO A 1 17 ? -13.796 19.546 -10.418 1.00 0.00 16 PRO A C 3
ATOM 3687 O O . PRO A 1 17 ? -14.286 19.561 -9.288 1.00 0.00 16 PRO A O 3
ATOM 3698 N N . THR A 1 18 ? -13.638 18.430 -11.122 1.00 0.00 17 THR A N 3
ATOM 3699 C CA . THR A 1 18 ? -14.040 17.131 -10.597 1.00 0.00 17 THR A CA 3
ATOM 3700 C C . THR A 1 18 ? -12.826 16.256 -10.306 1.00 0.00 17 THR A C 3
ATOM 3701 O O . THR A 1 18 ? -12.088 15.876 -11.216 1.00 0.00 17 THR A O 3
ATOM 3712 N N . THR A 1 19 ? -12.623 15.938 -9.031 1.00 0.00 18 THR A N 3
ATOM 3713 C CA . THR A 1 19 ? -11.497 15.108 -8.621 1.00 0.00 18 THR A CA 3
ATOM 3714 C C . THR A 1 19 ? -11.835 13.627 -8.740 1.00 0.00 18 THR A C 3
ATOM 3715 O O . THR A 1 19 ? -12.599 13.088 -7.939 1.00 0.00 18 THR A O 3
ATOM 3726 N N . ILE A 1 20 ? -11.260 12.973 -9.743 1.00 0.00 19 ILE A N 3
ATOM 3727 C CA . ILE A 1 20 ? -11.499 11.552 -9.965 1.00 0.00 19 ILE A CA 3
ATOM 3728 C C . ILE A 1 20 ? -10.273 10.724 -9.596 1.00 0.00 19 ILE A C 3
ATOM 3729 O O . ILE A 1 20 ? -9.289 10.689 -10.336 1.00 0.00 19 ILE A O 3
ATOM 3745 N N . CYS A 1 21 ? -10.339 10.057 -8.449 1.00 0.00 20 CYS A N 3
ATOM 3746 C CA . CYS A 1 21 ? -9.234 9.228 -7.982 1.00 0.00 20 CYS A CA 3
ATOM 3747 C C . CYS A 1 21 ? -9.222 7.883 -8.701 1.00 0.00 20 CYS A C 3
ATOM 3748 O O . CYS A 1 21 ? -10.247 7.207 -8.795 1.00 0.00 20 CYS A O 3
ATOM 3756 N N . VAL A 1 22 ? -8.055 7.500 -9.210 1.00 0.00 21 VAL A N 3
ATOM 3757 C CA . VAL A 1 22 ? -7.909 6.237 -9.922 1.00 0.00 21 VAL A CA 3
ATOM 3758 C C . VAL A 1 22 ? -6.553 5.600 -9.639 1.00 0.00 21 VAL A C 3
ATOM 3759 O O . VAL A 1 22 ? -5.581 6.292 -9.335 1.00 0.00 21 VAL A O 3
ATOM 3772 N N . VAL A 1 23 ? -6.494 4.276 -9.742 1.00 0.00 22 VAL A N 3
ATOM 3773 C CA . VAL A 1 23 ? -5.256 3.545 -9.499 1.00 0.00 22 VAL A CA 3
ATOM 3774 C C . VAL A 1 23 ? -4.136 4.043 -10.405 1.00 0.00 22 VAL A C 3
ATOM 3775 O O . VAL A 1 23 ? -4.389 4.571 -11.488 1.00 0.00 22 VAL A O 3
ATOM 3788 N N . MET A 1 24 ? -2.897 3.871 -9.956 1.00 0.00 23 MET A N 3
ATOM 3789 C CA . MET A 1 24 ? -1.738 4.302 -10.728 1.00 0.00 23 MET A CA 3
ATOM 3790 C C . MET A 1 24 ? -1.782 3.728 -12.141 1.00 0.00 23 MET A C 3
ATOM 3791 O O . MET A 1 24 ? -1.532 4.437 -13.116 1.00 0.00 23 MET A O 3
ATOM 3805 N N . ASP A 1 25 ? -2.101 2.443 -12.243 1.00 0.00 24 ASP A N 3
ATOM 3806 C CA . ASP A 1 25 ? -2.179 1.775 -13.537 1.00 0.00 24 ASP A CA 3
ATOM 3807 C C . ASP A 1 25 ? -3.435 2.198 -14.293 1.00 0.00 24 ASP A C 3
ATOM 3808 O O . ASP A 1 25 ? -3.369 2.584 -15.460 1.00 0.00 24 ASP A O 3
ATOM 3817 N N . ARG A 1 26 ? -4.578 2.122 -13.619 1.00 0.00 25 ARG A N 3
ATOM 3818 C CA . ARG A 1 26 ? -5.849 2.495 -14.228 1.00 0.00 25 ARG A CA 3
ATOM 3819 C C . ARG A 1 26 ? -5.816 3.941 -14.714 1.00 0.00 25 ARG A C 3
ATOM 3820 O O . ARG A 1 26 ? -6.598 4.334 -15.580 1.00 0.00 25 ARG A O 3
ATOM 3841 N N . PHE A 1 27 ? -4.905 4.728 -14.151 1.00 0.00 26 PHE A N 3
ATOM 3842 C CA . PHE A 1 27 ? -4.770 6.131 -14.526 1.00 0.00 26 PHE A CA 3
ATOM 3843 C C . PHE A 1 27 ? -4.647 6.280 -16.040 1.00 0.00 26 PHE A C 3
ATOM 3844 O O . PHE A 1 27 ? -5.352 7.081 -16.656 1.00 0.00 26 PHE A O 3
ATOM 3861 N N . LEU A 1 28 ? -3.747 5.503 -16.633 1.00 0.00 27 LEU A N 3
ATOM 3862 C CA . LEU A 1 28 ? -3.530 5.548 -18.075 1.00 0.00 27 LEU A CA 3
ATOM 3863 C C . LEU A 1 28 ? -4.832 5.298 -18.830 1.00 0.00 27 LEU A C 3
ATOM 3864 O O . LEU A 1 28 ? -5.208 6.073 -19.709 1.00 0.00 27 LEU A O 3
ATOM 3880 N N . GLU A 1 29 ? -5.515 4.214 -18.479 1.00 0.00 28 GLU A N 3
ATOM 3881 C CA . GLU A 1 29 ? -6.775 3.864 -19.123 1.00 0.00 28 GLU A CA 3
ATOM 3882 C C . GLU A 1 29 ? -7.777 5.010 -19.016 1.00 0.00 28 GLU A C 3
ATOM 3883 O O . GLU A 1 29 ? -8.416 5.383 -20.000 1.00 0.00 28 GLU A O 3
ATOM 3895 N N . SER A 1 30 ? -7.909 5.563 -17.815 1.00 0.00 29 SER A N 3
ATOM 3896 C CA . SER A 1 30 ? -8.836 6.664 -17.578 1.00 0.00 29 SER A CA 3
ATOM 3897 C C . SER A 1 30 ? -8.566 7.818 -18.540 1.00 0.00 29 SER A C 3
ATOM 3898 O O . SER A 1 30 ? -9.481 8.329 -19.186 1.00 0.00 29 SER A O 3
ATOM 3906 N N . PHE A 1 31 ? -7.304 8.223 -18.628 1.00 0.00 30 PHE A N 3
ATOM 3907 C CA . PHE A 1 31 ? -6.912 9.317 -19.510 1.00 0.00 30 PHE A CA 3
ATOM 3908 C C . PHE A 1 31 ? -7.253 8.994 -20.962 1.00 0.00 30 PHE A C 3
ATOM 3909 O O . PHE A 1 31 ? -7.747 9.847 -21.699 1.00 0.00 30 PHE A O 3
ATOM 3926 N N . SER A 1 32 ? -6.984 7.757 -21.365 1.00 0.00 31 SER A N 3
ATOM 3927 C CA . SER A 1 32 ? -7.257 7.321 -22.729 1.00 0.00 31 SER A CA 3
ATOM 3928 C C . SER A 1 32 ? -8.730 7.512 -23.076 1.00 0.00 31 SER A C 3
ATOM 3929 O O . SER A 1 32 ? -9.066 8.047 -24.132 1.00 0.00 31 SER A O 3
ATOM 3937 N N . GLU A 1 33 ? -9.605 7.069 -22.178 1.00 0.00 32 GLU A N 3
ATOM 3938 C CA . GLU A 1 33 ? -11.043 7.190 -22.389 1.00 0.00 32 GLU A CA 3
ATOM 3939 C C . GLU A 1 33 ? -11.496 8.638 -22.227 1.00 0.00 32 GLU A C 3
ATOM 3940 O O . GLU A 1 33 ? -12.463 9.072 -22.855 1.00 0.00 32 GLU A O 3
ATOM 3952 N N . LEU A 1 34 ? -10.792 9.381 -21.380 1.00 0.00 33 LEU A N 3
ATOM 3953 C CA . LEU A 1 34 ? -11.122 10.781 -21.134 1.00 0.00 33 LEU A CA 3
ATOM 3954 C C . LEU A 1 34 ? -10.966 11.609 -22.405 1.00 0.00 33 LEU A C 3
ATOM 3955 O O . LEU A 1 34 ? -11.809 12.450 -22.717 1.00 0.00 33 LEU A O 3
ATOM 3971 N N . TYR A 1 35 ? -9.884 11.364 -23.136 1.00 0.00 34 TYR A N 3
ATOM 3972 C CA . TYR A 1 35 ? -9.618 12.087 -24.374 1.00 0.00 34 TYR A CA 3
ATOM 3973 C C . TYR A 1 35 ? -10.749 11.884 -25.377 1.00 0.00 34 TYR A C 3
ATOM 3974 O O . TYR A 1 35 ? -10.933 12.686 -26.293 1.00 0.00 34 TYR A O 3
ATOM 3992 N N . ASP A 1 36 ? -11.505 10.807 -25.197 1.00 0.00 35 ASP A N 3
ATOM 3993 C CA . ASP A 1 36 ? -12.620 10.497 -26.084 1.00 0.00 35 ASP A CA 3
ATOM 3994 C C . ASP A 1 36 ? -13.897 11.186 -25.612 1.00 0.00 35 ASP A C 3
ATOM 3995 O O . ASP A 1 36 ? -14.512 11.951 -26.356 1.00 0.00 35 ASP A O 3
ATOM 4004 N N . ILE A 1 37 ? -14.290 10.909 -24.373 1.00 0.00 36 ILE A N 3
ATOM 4005 C CA . ILE A 1 37 ? -15.493 11.502 -23.803 1.00 0.00 36 ILE A CA 3
ATOM 4006 C C . ILE A 1 37 ? -15.393 13.023 -23.770 1.00 0.00 36 ILE A C 3
ATOM 4007 O O . ILE A 1 37 ? -16.392 13.724 -23.931 1.00 0.00 36 ILE A O 3
ATOM 4023 N N . ILE A 1 38 ? -14.181 13.527 -23.561 1.00 0.00 37 ILE A N 3
ATOM 4024 C CA . ILE A 1 38 ? -13.951 14.965 -23.509 1.00 0.00 37 ILE A CA 3
ATOM 4025 C C . ILE A 1 38 ? -14.214 15.613 -24.864 1.00 0.00 37 ILE A C 3
ATOM 4026 O O . ILE A 1 38 ? -14.555 16.793 -24.944 1.00 0.00 37 ILE A O 3
ATOM 4042 N N . ASP A 1 39 ? -14.054 14.833 -25.927 1.00 0.00 38 ASP A N 3
ATOM 4043 C CA . ASP A 1 39 ? -14.277 15.329 -27.280 1.00 0.00 38 ASP A CA 3
ATOM 4044 C C . ASP A 1 39 ? -15.665 15.948 -27.410 1.00 0.00 38 ASP A C 3
ATOM 4045 O O . ASP A 1 39 ? -15.883 16.838 -28.232 1.00 0.00 38 ASP A O 3
ATOM 4054 N N . GLU A 1 40 ? -16.599 15.470 -26.594 1.00 0.00 39 GLU A N 3
ATOM 4055 C CA . GLU A 1 40 ? -17.967 15.976 -26.620 1.00 0.00 39 GLU A CA 3
ATOM 4056 C C . GLU A 1 40 ? -18.251 16.838 -25.394 1.00 0.00 39 GLU A C 3
ATOM 4057 O O . GLU A 1 40 ? -17.353 17.130 -24.605 1.00 0.00 39 GLU A O 3
ATOM 4069 N N . ASN A 1 41 ? -19.508 17.244 -25.242 1.00 0.00 40 ASN A N 3
ATOM 4070 C CA . ASN A 1 41 ? -19.912 18.074 -24.113 1.00 0.00 40 ASN A CA 3
ATOM 4071 C C . ASN A 1 41 ? -21.103 17.460 -23.384 1.00 0.00 40 ASN A C 3
ATOM 4072 O O . ASN A 1 41 ? -21.886 18.165 -22.748 1.00 0.00 40 ASN A O 3
ATOM 4083 N N . ASP A 1 42 ? -21.233 16.141 -23.482 1.00 0.00 41 ASP A N 3
ATOM 4084 C CA . ASP A 1 42 ? -22.328 15.431 -22.831 1.00 0.00 41 ASP A CA 3
ATOM 4085 C C . ASP A 1 42 ? -22.069 15.287 -21.335 1.00 0.00 41 ASP A C 3
ATOM 4086 O O . ASP A 1 42 ? -21.124 14.616 -20.919 1.00 0.00 41 ASP A O 3
ATOM 4095 N N . THR A 1 43 ? -22.915 15.922 -20.529 1.00 0.00 42 THR A N 3
ATOM 4096 C CA . THR A 1 43 ? -22.776 15.867 -19.080 1.00 0.00 42 THR A CA 3
ATOM 4097 C C . THR A 1 43 ? -23.452 14.624 -18.510 1.00 0.00 42 THR A C 3
ATOM 4098 O O . THR A 1 43 ? -23.090 14.148 -17.433 1.00 0.00 42 THR A O 3
ATOM 4109 N N . ASP A 1 44 ? -24.433 14.104 -19.238 1.00 0.00 43 ASP A N 3
ATOM 4110 C CA . ASP A 1 44 ? -25.159 12.915 -18.805 1.00 0.00 43 ASP A CA 3
ATOM 4111 C C . ASP A 1 44 ? -24.223 11.715 -18.702 1.00 0.00 43 ASP A C 3
ATOM 4112 O O . ASP A 1 44 ? -24.472 10.784 -17.936 1.00 0.00 43 ASP A O 3
ATOM 4121 N N . VAL A 1 45 ? -23.145 11.743 -19.479 1.00 0.00 44 VAL A N 3
ATOM 4122 C CA . VAL A 1 45 ? -22.171 10.658 -19.475 1.00 0.00 44 VAL A CA 3
ATOM 4123 C C . VAL A 1 45 ? -21.063 10.917 -18.460 1.00 0.00 44 VAL A C 3
ATOM 4124 O O . VAL A 1 45 ? -20.438 9.984 -17.957 1.00 0.00 44 VAL A O 3
ATOM 4137 N N . MET A 1 46 ? -20.827 12.191 -18.163 1.00 0.00 45 MET A N 3
ATOM 4138 C CA . MET A 1 46 ? -19.795 12.573 -17.205 1.00 0.00 45 MET A CA 3
ATOM 4139 C C . MET A 1 46 ? -19.980 11.833 -15.884 1.00 0.00 45 MET A C 3
ATOM 4140 O O . MET A 1 46 ? -19.047 11.214 -15.373 1.00 0.00 45 MET A O 3
ATOM 4154 N N . MET A 1 47 ? -21.188 11.904 -15.335 1.00 0.00 46 MET A N 3
ATOM 4155 C CA . MET A 1 47 ? -21.494 11.240 -14.073 1.00 0.00 46 MET A CA 3
ATOM 4156 C C . MET A 1 47 ? -21.225 9.742 -14.168 1.00 0.00 46 MET A C 3
ATOM 4157 O O . MET A 1 47 ? -20.628 9.151 -13.268 1.00 0.00 46 MET A O 3
ATOM 4171 N N . ASP A 1 48 ? -21.670 9.134 -15.262 1.00 0.00 47 ASP A N 3
ATOM 4172 C CA . ASP A 1 48 ? -21.478 7.704 -15.474 1.00 0.00 47 ASP A CA 3
ATOM 4173 C C . ASP A 1 48 ? -19.993 7.361 -15.551 1.00 0.00 47 ASP A C 3
ATOM 4174 O O . ASP A 1 48 ? -19.556 6.329 -15.041 1.00 0.00 47 ASP A O 3
ATOM 4183 N N . PHE A 1 49 ? -19.222 8.234 -16.192 1.00 0.00 48 PHE A N 3
ATOM 4184 C CA . PHE A 1 49 ? -17.786 8.023 -16.337 1.00 0.00 48 PHE A CA 3
ATOM 4185 C C . PHE A 1 49 ? -17.089 8.077 -14.981 1.00 0.00 48 PHE A C 3
ATOM 4186 O O . PHE A 1 49 ? -16.291 7.201 -14.646 1.00 0.00 48 PHE A O 3
ATOM 4203 N N . ILE A 1 50 ? -17.395 9.112 -14.206 1.00 0.00 49 ILE A N 3
ATOM 4204 C CA . ILE A 1 50 ? -16.798 9.281 -12.887 1.00 0.00 49 ILE A CA 3
ATOM 4205 C C . ILE A 1 50 ? -17.126 8.100 -11.980 1.00 0.00 49 ILE A C 3
ATOM 4206 O O . ILE A 1 50 ? -16.252 7.567 -11.296 1.00 0.00 49 ILE A O 3
ATOM 4222 N N . SER A 1 51 ? -18.392 7.694 -11.981 1.00 0.00 50 SER A N 3
ATOM 4223 C CA . SER A 1 51 ? -18.837 6.576 -11.156 1.00 0.00 50 SER A CA 3
ATOM 4224 C C . SER A 1 51 ? -18.307 5.254 -11.703 1.00 0.00 50 SER A C 3
ATOM 4225 O O . SER A 1 51 ? -18.111 4.295 -10.955 1.00 0.00 50 SER A O 3
ATOM 4233 N N . ARG A 1 52 ? -18.079 5.210 -13.011 1.00 0.00 51 ARG A N 3
ATOM 4234 C CA . ARG A 1 52 ? -17.574 4.006 -13.659 1.00 0.00 51 ARG A CA 3
ATOM 4235 C C . ARG A 1 52 ? -16.133 3.728 -13.241 1.00 0.00 51 ARG A C 3
ATOM 4236 O O . ARG A 1 52 ? -15.787 2.604 -12.876 1.00 0.00 51 ARG A O 3
ATOM 4257 N N . PHE A 1 53 ? -15.296 4.758 -13.298 1.00 0.00 52 PHE A N 3
ATOM 4258 C CA . PHE A 1 53 ? -13.892 4.625 -12.928 1.00 0.00 52 PHE A CA 3
ATOM 4259 C C . PHE A 1 53 ? -13.715 4.740 -11.416 1.00 0.00 52 PHE A C 3
ATOM 4260 O O . PHE A 1 53 ? -13.213 3.822 -10.768 1.00 0.00 52 PHE A O 3
ATOM 4277 N N . ALA A 1 54 ? -14.131 5.874 -10.863 1.00 0.00 53 ALA A N 3
ATOM 4278 C CA . ALA A 1 54 ? -14.020 6.110 -9.429 1.00 0.00 53 ALA A CA 3
ATOM 4279 C C . ALA A 1 54 ? -14.928 5.167 -8.646 1.00 0.00 53 ALA A C 3
ATOM 4280 O O . ALA A 1 54 ? -16.125 5.416 -8.508 1.00 0.00 53 ALA A O 3
ATOM 4287 N N . ARG A 1 55 ? -14.350 4.085 -8.136 1.00 0.00 54 ARG A N 3
ATOM 4288 C CA . ARG A 1 55 ? -15.107 3.104 -7.368 1.00 0.00 54 ARG A CA 3
ATOM 4289 C C . ARG A 1 55 ? -14.578 3.003 -5.941 1.00 0.00 54 ARG A C 3
ATOM 4290 O O . ARG A 1 55 ? -14.657 1.949 -5.310 1.00 0.00 54 ARG A O 3
ATOM 4311 N N . THR A 1 56 ? -14.038 4.109 -5.436 1.00 0.00 55 THR A N 3
ATOM 4312 C CA . THR A 1 56 ? -13.494 4.145 -4.085 1.00 0.00 55 THR A CA 3
ATOM 4313 C C . THR A 1 56 ? -13.853 5.450 -3.383 1.00 0.00 55 THR A C 3
ATOM 4314 O O . THR A 1 56 ? -13.104 6.426 -3.445 1.00 0.00 55 THR A O 3
ATOM 4325 N N . ASP A 1 57 ? -15.001 5.462 -2.716 1.00 0.00 56 ASP A N 3
ATOM 4326 C CA . ASP A 1 57 ? -15.458 6.648 -2.001 1.00 0.00 56 ASP A CA 3
ATOM 4327 C C . ASP A 1 57 ? -14.562 6.938 -0.801 1.00 0.00 56 ASP A C 3
ATOM 4328 O O . ASP A 1 57 ? -14.240 8.091 -0.520 1.00 0.00 56 ASP A O 3
ATOM 4337 N N . GLU A 1 58 ? -14.164 5.882 -0.097 1.00 0.00 57 GLU A N 3
ATOM 4338 C CA . GLU A 1 58 ? -13.306 6.025 1.074 1.00 0.00 57 GLU A CA 3
ATOM 4339 C C . GLU A 1 58 ? -11.834 5.908 0.687 1.00 0.00 57 GLU A C 3
ATOM 4340 O O . GLU A 1 58 ? -11.461 5.065 -0.129 1.00 0.00 57 GLU A O 3
ATOM 4352 N N . ILE A 1 59 ? -11.004 6.761 1.279 1.00 0.00 58 ILE A N 3
ATOM 4353 C CA . ILE A 1 59 ? -9.574 6.754 0.997 1.00 0.00 58 ILE A CA 3
ATOM 4354 C C . ILE A 1 59 ? -8.773 6.357 2.232 1.00 0.00 58 ILE A C 3
ATOM 4355 O O . ILE A 1 59 ? -8.943 6.932 3.306 1.00 0.00 58 ILE A O 3
ATOM 4371 N N . MET A 1 60 ? -7.897 5.370 2.071 1.00 0.00 59 MET A N 3
ATOM 4372 C CA . MET A 1 60 ? -7.066 4.899 3.173 1.00 0.00 59 MET A CA 3
ATOM 4373 C C . MET A 1 60 ? -5.705 5.587 3.161 1.00 0.00 59 MET A C 3
ATOM 4374 O O . MET A 1 60 ? -5.270 6.139 2.149 1.00 0.00 59 MET A O 3
ATOM 4388 N N . PRO A 1 61 ? -5.015 5.556 4.310 1.00 0.00 60 PRO A N 3
ATOM 4389 C CA . PRO A 1 61 ? -3.693 6.173 4.457 1.00 0.00 60 PRO A CA 3
ATOM 4390 C C . PRO A 1 61 ? -2.616 5.427 3.677 1.00 0.00 60 PRO A C 3
ATOM 4391 O O . PRO A 1 61 ? -1.698 6.038 3.131 1.00 0.00 60 PRO A O 3
ATOM 4402 N N . GLU A 1 62 ? -2.735 4.104 3.629 1.00 0.00 61 GLU A N 3
ATOM 4403 C CA . GLU A 1 62 ? -1.770 3.276 2.915 1.00 0.00 61 GLU A CA 3
ATOM 4404 C C . GLU A 1 62 ? -1.576 3.776 1.486 1.00 0.00 61 GLU A C 3
ATOM 4405 O O . GLU A 1 62 ? -0.493 3.649 0.915 1.00 0.00 61 GLU A O 3
ATOM 4417 N N . ASP A 1 63 ? -2.632 4.345 0.916 1.00 0.00 62 ASP A N 3
ATOM 4418 C CA . ASP A 1 63 ? -2.579 4.865 -0.445 1.00 0.00 62 ASP A CA 3
ATOM 4419 C C . ASP A 1 63 ? -1.777 6.161 -0.501 1.00 0.00 62 ASP A C 3
ATOM 4420 O O . ASP A 1 63 ? -1.908 7.023 0.369 1.00 0.00 62 ASP A O 3
ATOM 4429 N N . LYS A 1 64 ? -0.946 6.293 -1.529 1.00 0.00 63 LYS A N 3
ATOM 4430 C CA . LYS A 1 64 ? -0.122 7.484 -1.699 1.00 0.00 63 LYS A CA 3
ATOM 4431 C C . LYS A 1 64 ? -0.267 8.049 -3.109 1.00 0.00 63 LYS A C 3
ATOM 4432 O O . LYS A 1 64 ? -0.634 7.333 -4.041 1.00 0.00 63 LYS A O 3
ATOM 4451 N N . THR A 1 65 ? 0.024 9.337 -3.258 1.00 0.00 64 THR A N 3
ATOM 4452 C CA . THR A 1 65 ? -0.074 9.998 -4.553 1.00 0.00 64 THR A CA 3
ATOM 4453 C C . THR A 1 65 ? 1.050 9.554 -5.483 1.00 0.00 64 THR A C 3
ATOM 4454 O O . THR A 1 65 ? 2.225 9.597 -5.118 1.00 0.00 64 THR A O 3
ATOM 4465 N N . VAL A 1 66 ? 0.682 9.128 -6.687 1.00 0.00 65 VAL A N 3
ATOM 4466 C CA . VAL A 1 66 ? 1.659 8.678 -7.671 1.00 0.00 65 VAL A CA 3
ATOM 4467 C C . VAL A 1 66 ? 1.673 9.592 -8.891 1.00 0.00 65 VAL A C 3
ATOM 4468 O O . VAL A 1 66 ? 2.657 9.648 -9.627 1.00 0.00 65 VAL A O 3
ATOM 4481 N N . GLY A 1 67 ? 0.572 10.309 -9.098 1.00 0.00 66 GLY A N 3
ATOM 4482 C CA . GLY A 1 67 ? 0.478 11.212 -10.230 1.00 0.00 66 GLY A CA 3
ATOM 4483 C C . GLY A 1 67 ? -0.762 12.082 -10.176 1.00 0.00 66 GLY A C 3
ATOM 4484 O O . GLY A 1 67 ? -1.689 11.807 -9.415 1.00 0.00 66 GLY A O 3
ATOM 4488 N N . PHE A 1 68 ? -0.779 13.137 -10.985 1.00 0.00 67 PHE A N 3
ATOM 4489 C CA . PHE A 1 68 ? -1.913 14.052 -11.024 1.00 0.00 67 PHE A CA 3
ATOM 4490 C C . PHE A 1 68 ? -2.070 14.664 -12.413 1.00 0.00 67 PHE A C 3
ATOM 4491 O O . PHE A 1 68 ? -1.085 14.963 -13.087 1.00 0.00 67 PHE A O 3
ATOM 4508 N N . VAL A 1 69 ? -3.318 14.847 -12.834 1.00 0.00 68 VAL A N 3
ATOM 4509 C CA . VAL A 1 69 ? -3.606 15.423 -14.142 1.00 0.00 68 VAL A CA 3
ATOM 4510 C C . VAL A 1 69 ? -4.632 16.546 -14.034 1.00 0.00 68 VAL A C 3
ATOM 4511 O O . VAL A 1 69 ? -5.726 16.352 -13.505 1.00 0.00 68 VAL A O 3
ATOM 4524 N N . VAL A 1 70 ? -4.272 17.721 -14.541 1.00 0.00 69 VAL A N 3
ATOM 4525 C CA . VAL A 1 70 ? -5.162 18.875 -14.503 1.00 0.00 69 VAL A CA 3
ATOM 4526 C C . VAL A 1 70 ? -5.812 19.112 -15.862 1.00 0.00 69 VAL A C 3
ATOM 4527 O O . VAL A 1 70 ? -5.134 19.420 -16.842 1.00 0.00 69 VAL A O 3
ATOM 4540 N N . VAL A 1 71 ? -7.133 18.966 -15.913 1.00 0.00 70 VAL A N 3
ATOM 4541 C CA . VAL A 1 71 ? -7.877 19.165 -17.150 1.00 0.00 70 VAL A CA 3
ATOM 4542 C C . VAL A 1 71 ? -9.020 20.154 -16.951 1.00 0.00 70 VAL A C 3
ATOM 4543 O O . VAL A 1 71 ? -9.998 19.858 -16.268 1.00 0.00 70 VAL A O 3
ATOM 4556 N N . ASN A 1 72 ? -8.888 21.331 -17.555 1.00 0.00 71 ASN A N 3
ATOM 4557 C CA . ASN A 1 72 ? -9.911 22.365 -17.444 1.00 0.00 71 ASN A CA 3
ATOM 4558 C C . ASN A 1 72 ? -10.456 22.741 -18.818 1.00 0.00 71 ASN A C 3
ATOM 4559 O O . ASN A 1 72 ? -9.723 23.235 -19.674 1.00 0.00 71 ASN A O 3
ATOM 4570 N N . ALA A 1 73 ? -11.748 22.503 -19.021 1.00 0.00 72 ALA A N 3
ATOM 4571 C CA . ALA A 1 73 ? -12.392 22.818 -20.290 1.00 0.00 72 ALA A CA 3
ATOM 4572 C C . ALA A 1 73 ? -12.730 24.302 -20.380 1.00 0.00 72 ALA A C 3
ATOM 4573 O O . ALA A 1 73 ? -12.605 24.914 -21.441 1.00 0.00 72 ALA A O 3
ATOM 4580 N N . ASP A 1 74 ? -13.159 24.876 -19.261 1.00 0.00 73 ASP A N 3
ATOM 4581 C CA . ASP A 1 74 ? -13.515 26.289 -19.214 1.00 0.00 73 ASP A CA 3
ATOM 4582 C C . ASP A 1 74 ? -12.390 27.152 -19.776 1.00 0.00 73 ASP A C 3
ATOM 4583 O O . ASP A 1 74 ? -12.619 28.016 -20.623 1.00 0.00 73 ASP A O 3
ATOM 4592 N N . LYS A 1 75 ? -11.173 26.913 -19.299 1.00 0.00 74 LYS A N 3
ATOM 4593 C CA . LYS A 1 75 ? -10.011 27.667 -19.754 1.00 0.00 74 LYS A CA 3
ATOM 4594 C C . LYS A 1 75 ? -9.240 26.891 -20.816 1.00 0.00 74 LYS A C 3
ATOM 4595 O O . LYS A 1 75 ? -8.324 27.421 -21.445 1.00 0.00 74 LYS A O 3
ATOM 4614 N N . LYS A 1 76 ? -9.617 25.632 -21.013 1.00 0.00 75 LYS A N 3
ATOM 4615 C CA . LYS A 1 76 ? -8.964 24.783 -22.002 1.00 0.00 75 LYS A CA 3
ATOM 4616 C C . LYS A 1 76 ? -7.496 24.568 -21.650 1.00 0.00 75 LYS A C 3
ATOM 4617 O O . LYS A 1 76 ? -6.618 24.676 -22.507 1.00 0.00 75 LYS A O 3
ATOM 4636 N N . LEU A 1 77 ? -7.235 24.261 -20.384 1.00 0.00 76 LEU A N 3
ATOM 4637 C CA . LEU A 1 77 ? -5.872 24.029 -19.918 1.00 0.00 76 LEU A CA 3
ATOM 4638 C C . LEU A 1 77 ? -5.604 22.539 -19.740 1.00 0.00 76 LEU A C 3
ATOM 4639 O O . LEU A 1 77 ? -6.416 21.816 -19.163 1.00 0.00 76 LEU A O 3
ATOM 4655 N N . MET A 1 78 ? -4.458 22.085 -20.238 1.00 0.00 77 MET A N 3
ATOM 4656 C CA . MET A 1 78 ? -4.081 20.681 -20.131 1.00 0.00 77 MET A CA 3
ATOM 4657 C C . MET A 1 78 ? -2.687 20.536 -19.527 1.00 0.00 77 MET A C 3
ATOM 4658 O O . MET A 1 78 ? -1.697 20.964 -20.120 1.00 0.00 77 MET A O 3
ATOM 4672 N N . SER A 1 79 ? -2.619 19.931 -18.346 1.00 0.00 78 SER A N 3
ATOM 4673 C CA . SER A 1 79 ? -1.347 19.734 -17.661 1.00 0.00 78 SER A CA 3
ATOM 4674 C C . SER A 1 79 ? -1.310 18.377 -16.964 1.00 0.00 78 SER A C 3
ATOM 4675 O O . SER A 1 79 ? -1.918 18.191 -15.910 1.00 0.00 78 SER A O 3
ATOM 4683 N N . VAL A 1 80 ? -0.590 17.432 -17.561 1.00 0.00 79 VAL A N 3
ATOM 4684 C CA . VAL A 1 80 ? -0.472 16.092 -16.998 1.00 0.00 79 VAL A CA 3
ATOM 4685 C C . VAL A 1 80 ? 0.913 15.867 -16.402 1.00 0.00 79 VAL A C 3
ATOM 4686 O O . VAL A 1 80 ? 1.928 16.138 -17.044 1.00 0.00 79 VAL A O 3
ATOM 4699 N N . SER A 1 81 ? 0.947 15.371 -15.169 1.00 0.00 80 SER A N 3
ATOM 4700 C CA . SER A 1 81 ? 2.208 15.112 -14.484 1.00 0.00 80 SER A CA 3
ATOM 4701 C C . SER A 1 81 ? 2.065 13.951 -13.505 1.00 0.00 80 SER A C 3
ATOM 4702 O O . SER A 1 81 ? 1.459 14.090 -12.442 1.00 0.00 80 SER A O 3
ATOM 4710 N N . PHE A 1 82 ? 2.629 12.805 -13.870 1.00 0.00 81 PHE A N 3
ATOM 4711 C CA . PHE A 1 82 ? 2.565 11.617 -13.026 1.00 0.00 81 PHE A CA 3
ATOM 4712 C C . PHE A 1 82 ? 3.952 11.008 -12.838 1.00 0.00 81 PHE A C 3
ATOM 4713 O O . PHE A 1 82 ? 4.928 11.464 -13.433 1.00 0.00 81 PHE A O 3
ATOM 4730 N N . SER A 1 83 ? 4.029 9.975 -12.005 1.00 0.00 82 SER A N 3
ATOM 4731 C CA . SER A 1 83 ? 5.296 9.305 -11.735 1.00 0.00 82 SER A CA 3
ATOM 4732 C C . SER A 1 83 ? 5.997 8.923 -13.035 1.00 0.00 82 SER A C 3
ATOM 4733 O O . SER A 1 83 ? 5.359 8.480 -13.990 1.00 0.00 82 SER A O 3
ATOM 4741 N N . ASP A 1 84 ? 7.314 9.096 -13.062 1.00 0.00 83 ASP A N 3
ATOM 4742 C CA . ASP A 1 84 ? 8.103 8.769 -14.244 1.00 0.00 83 ASP A CA 3
ATOM 4743 C C . ASP A 1 84 ? 8.078 7.268 -14.516 1.00 0.00 83 ASP A C 3
ATOM 4744 O O . ASP A 1 84 ? 8.906 6.519 -13.996 1.00 0.00 83 ASP A O 3
ATOM 4753 N N . ILE A 1 85 ? 7.123 6.836 -15.332 1.00 0.00 84 ILE A N 3
ATOM 4754 C CA . ILE A 1 85 ? 6.990 5.425 -15.673 1.00 0.00 84 ILE A CA 3
ATOM 4755 C C . ILE A 1 85 ? 7.848 5.068 -16.882 1.00 0.00 84 ILE A C 3
ATOM 4756 O O . ILE A 1 85 ? 8.593 5.903 -17.395 1.00 0.00 84 ILE A O 3
ATOM 4772 N N . ASP A 1 86 ? 7.735 3.824 -17.333 1.00 0.00 85 ASP A N 3
ATOM 4773 C CA . ASP A 1 86 ? 8.499 3.357 -18.485 1.00 0.00 85 ASP A CA 3
ATOM 4774 C C . ASP A 1 86 ? 8.338 4.308 -19.666 1.00 0.00 85 ASP A C 3
ATOM 4775 O O . ASP A 1 86 ? 7.338 5.018 -19.771 1.00 0.00 85 ASP A O 3
ATOM 4784 N N . GLU A 1 87 ? 9.329 4.318 -20.551 1.00 0.00 86 GLU A N 3
ATOM 4785 C CA . GLU A 1 87 ? 9.298 5.185 -21.723 1.00 0.00 86 GLU A CA 3
ATOM 4786 C C . GLU A 1 87 ? 8.300 4.668 -22.755 1.00 0.00 86 GLU A C 3
ATOM 4787 O O . GLU A 1 87 ? 7.623 5.447 -23.425 1.00 0.00 86 GLU A O 3
ATOM 4799 N N . ASN A 1 88 ? 8.214 3.347 -22.877 1.00 0.00 87 ASN A N 3
ATOM 4800 C CA . ASN A 1 88 ? 7.300 2.725 -23.828 1.00 0.00 87 ASN A CA 3
ATOM 4801 C C . ASN A 1 88 ? 5.886 3.272 -23.661 1.00 0.00 87 ASN A C 3
ATOM 4802 O O . ASN A 1 88 ? 5.209 3.582 -24.641 1.00 0.00 87 ASN A O 3
ATOM 4813 N N . MET A 1 89 ? 5.446 3.388 -22.412 1.00 0.00 88 MET A N 3
ATOM 4814 C CA . MET A 1 89 ? 4.113 3.899 -22.116 1.00 0.00 88 MET A CA 3
ATOM 4815 C C . MET A 1 89 ? 4.069 5.417 -22.259 1.00 0.00 88 MET A C 3
ATOM 4816 O O . MET A 1 89 ? 3.022 5.993 -22.556 1.00 0.00 88 MET A O 3
ATOM 4830 N N . LYS A 1 90 ? 5.212 6.061 -22.047 1.00 0.00 89 LYS A N 3
ATOM 4831 C CA . LYS A 1 90 ? 5.304 7.512 -22.153 1.00 0.00 89 LYS A CA 3
ATOM 4832 C C . LYS A 1 90 ? 4.850 7.987 -23.530 1.00 0.00 89 LYS A C 3
ATOM 4833 O O . LYS A 1 90 ? 4.207 9.029 -23.658 1.00 0.00 89 LYS A O 3
ATOM 4852 N N . LYS A 1 91 ? 5.188 7.215 -24.558 1.00 0.00 90 LYS A N 3
ATOM 4853 C CA . LYS A 1 91 ? 4.813 7.555 -25.925 1.00 0.00 90 LYS A CA 3
ATOM 4854 C C . LYS A 1 91 ? 3.297 7.639 -26.069 1.00 0.00 90 LYS A C 3
ATOM 4855 O O . LYS A 1 91 ? 2.767 8.610 -26.609 1.00 0.00 90 LYS A O 3
ATOM 4874 N N . VAL A 1 92 ? 2.603 6.615 -25.581 1.00 0.00 91 VAL A N 3
ATOM 4875 C CA . VAL A 1 92 ? 1.147 6.574 -25.653 1.00 0.00 91 VAL A CA 3
ATOM 4876 C C . VAL A 1 92 ? 0.526 7.728 -24.874 1.00 0.00 91 VAL A C 3
ATOM 4877 O O . VAL A 1 92 ? -0.291 8.481 -25.406 1.00 0.00 91 VAL A O 3
ATOM 4890 N N . ILE A 1 93 ? 0.920 7.862 -23.612 1.00 0.00 92 ILE A N 3
ATOM 4891 C CA . ILE A 1 93 ? 0.403 8.926 -22.760 1.00 0.00 92 ILE A CA 3
ATOM 4892 C C . ILE A 1 93 ? 0.668 10.298 -23.371 1.00 0.00 92 ILE A C 3
ATOM 4893 O O . ILE A 1 93 ? -0.220 11.149 -23.425 1.00 0.00 92 ILE A O 3
ATOM 4909 N N . LYS A 1 94 ? 1.896 10.506 -23.834 1.00 0.00 93 LYS A N 3
ATOM 4910 C CA . LYS A 1 94 ? 2.280 11.773 -24.445 1.00 0.00 93 LYS A CA 3
ATOM 4911 C C . LYS A 1 94 ? 1.429 12.062 -25.678 1.00 0.00 93 LYS A C 3
ATOM 4912 O O . LYS A 1 94 ? 1.015 13.198 -25.905 1.00 0.00 93 LYS A O 3
ATOM 4931 N N . ALA A 1 95 ? 1.171 11.026 -26.469 1.00 0.00 94 ALA A N 3
ATOM 4932 C CA . ALA A 1 95 ? 0.367 11.168 -27.676 1.00 0.00 94 ALA A CA 3
ATOM 4933 C C . ALA A 1 95 ? -1.051 11.618 -27.341 1.00 0.00 94 ALA A C 3
ATOM 4934 O O . ALA A 1 95 ? -1.566 12.573 -27.925 1.00 0.00 94 ALA A O 3
ATOM 4941 N N . THR A 1 96 ? -1.680 10.924 -26.398 1.00 0.00 95 THR A N 3
ATOM 4942 C CA . THR A 1 96 ? -3.039 11.250 -25.986 1.00 0.00 95 THR A CA 3
ATOM 4943 C C . THR A 1 96 ? -3.119 12.665 -25.424 1.00 0.00 95 THR A C 3
ATOM 4944 O O . THR A 1 96 ? -3.966 13.459 -25.833 1.00 0.00 95 THR A O 3
ATOM 4955 N N . ALA A 1 97 ? -2.231 12.975 -24.485 1.00 0.00 96 ALA A N 3
ATOM 4956 C CA . ALA A 1 97 ? -2.199 14.295 -23.869 1.00 0.00 96 ALA A CA 3
ATOM 4957 C C . ALA A 1 97 ? -1.872 15.373 -24.897 1.00 0.00 96 ALA A C 3
ATOM 4958 O O . ALA A 1 97 ? -2.345 16.504 -24.795 1.00 0.00 96 ALA A O 3
ATOM 4965 N N . GLU A 1 98 ? -1.060 15.014 -25.886 1.00 0.00 97 GLU A N 3
ATOM 4966 C CA . GLU A 1 98 ? -0.669 15.952 -26.932 1.00 0.00 97 GLU A CA 3
ATOM 4967 C C . GLU A 1 98 ? -1.830 16.219 -27.886 1.00 0.00 97 GLU A C 3
ATOM 4968 O O . GLU A 1 98 ? -1.980 17.324 -28.406 1.00 0.00 97 GLU A O 3
ATOM 4980 N N . LYS A 1 99 ? -2.649 15.197 -28.111 1.00 0.00 98 LYS A N 3
ATOM 4981 C CA . LYS A 1 99 ? -3.798 15.319 -29.001 1.00 0.00 98 LYS A CA 3
ATOM 4982 C C . LYS A 1 99 ? -4.746 16.411 -28.519 1.00 0.00 98 LYS A C 3
ATOM 4983 O O . LYS A 1 99 ? -5.426 17.055 -29.319 1.00 0.00 98 LYS A O 3
ATOM 5002 N N . PHE A 1 100 ? -4.786 16.617 -27.207 1.00 0.00 99 PHE A N 3
ATOM 5003 C CA . PHE A 1 100 ? -5.651 17.633 -26.618 1.00 0.00 99 PHE A CA 3
ATOM 5004 C C . PHE A 1 100 ? -5.352 19.009 -27.206 1.00 0.00 99 PHE A C 3
ATOM 5005 O O . PHE A 1 100 ? -6.200 19.902 -27.191 1.00 0.00 99 PHE A O 3
ATOM 5022 N N . LYS A 1 101 ? -4.139 19.174 -27.722 1.00 0.00 100 LYS A N 3
ATOM 5023 C CA . LYS A 1 101 ? -3.725 20.440 -28.316 1.00 0.00 100 LYS A CA 3
ATOM 5024 C C . LYS A 1 101 ? -4.760 20.934 -29.321 1.00 0.00 100 LYS A C 3
ATOM 5025 O O . LYS A 1 101 ? -4.943 22.137 -29.498 1.00 0.00 100 LYS A O 3
ATOM 5044 N N . ASN A 1 102 ? -5.437 19.996 -29.977 1.00 0.00 101 ASN A N 3
ATOM 5045 C CA . ASN A 1 102 ? -6.455 20.336 -30.964 1.00 0.00 101 ASN A CA 3
ATOM 5046 C C . ASN A 1 102 ? -7.469 21.316 -30.382 1.00 0.00 101 ASN A C 3
ATOM 5047 O O . ASN A 1 102 ? -7.975 22.193 -31.084 1.00 0.00 101 ASN A O 3
ATOM 5058 N N . LYS A 1 103 ? -7.763 21.162 -29.096 1.00 0.00 102 LYS A N 3
ATOM 5059 C CA . LYS A 1 103 ? -8.715 22.034 -28.418 1.00 0.00 102 LYS A CA 3
ATOM 5060 C C . LYS A 1 103 ? -8.102 22.633 -27.156 1.00 0.00 102 LYS A C 3
ATOM 5061 O O . LYS A 1 103 ? -8.812 22.987 -26.216 1.00 0.00 102 LYS A O 3
ATOM 5080 N N . GLY A 1 104 ? -6.777 22.746 -27.143 1.00 0.00 103 GLY A N 3
ATOM 5081 C CA . GLY A 1 104 ? -6.091 23.304 -25.993 1.00 0.00 103 GLY A CA 3
ATOM 5082 C C . GLY A 1 104 ? -4.631 23.599 -26.275 1.00 0.00 103 GLY A C 3
ATOM 5083 O O . GLY A 1 104 ? -3.753 22.807 -25.933 1.00 0.00 103 GLY A O 3
ATOM 5087 N N . PHE A 1 105 ? -4.371 24.742 -26.902 1.00 0.00 104 PHE A N 3
ATOM 5088 C CA . PHE A 1 105 ? -3.007 25.138 -27.233 1.00 0.00 104 PHE A CA 3
ATOM 5089 C C . PHE A 1 105 ? -2.104 25.058 -26.005 1.00 0.00 104 PHE A C 3
ATOM 5090 O O . PHE A 1 105 ? -0.904 24.808 -26.118 1.00 0.00 104 PHE A O 3
ATOM 5107 N N . LYS A 1 106 ? -2.690 25.273 -24.832 1.00 0.00 105 LYS A N 3
ATOM 5108 C CA . LYS A 1 106 ? -1.941 25.225 -23.582 1.00 0.00 105 LYS A CA 3
ATOM 5109 C C . LYS A 1 106 ? -1.922 23.809 -23.014 1.00 0.00 105 LYS A C 3
ATOM 5110 O O . LYS A 1 106 ? -2.556 23.529 -21.996 1.00 0.00 105 LYS A O 3
ATOM 5129 N N . VAL A 1 107 ? -1.189 22.920 -23.677 1.00 0.00 106 VAL A N 3
ATOM 5130 C CA . VAL A 1 107 ? -1.085 21.534 -23.236 1.00 0.00 106 VAL A CA 3
ATOM 5131 C C . VAL A 1 107 ? 0.353 21.179 -22.876 1.00 0.00 106 VAL A C 3
ATOM 5132 O O . VAL A 1 107 ? 1.269 21.377 -23.673 1.00 0.00 106 VAL A O 3
ATOM 5145 N N . GLU A 1 108 ? 0.543 20.651 -21.671 1.00 0.00 107 GLU A N 3
ATOM 5146 C CA . GLU A 1 108 ? 1.871 20.268 -21.206 1.00 0.00 107 GLU A CA 3
ATOM 5147 C C . GLU A 1 108 ? 1.835 18.906 -20.520 1.00 0.00 107 GLU A C 3
ATOM 5148 O O . GLU A 1 108 ? 0.817 18.511 -19.948 1.00 0.00 107 GLU A O 3
ATOM 5160 N N . THR A 1 109 ? 2.953 18.189 -20.581 1.00 0.00 108 THR A N 3
ATOM 5161 C CA . THR A 1 109 ? 3.050 16.870 -19.968 1.00 0.00 108 THR A CA 3
ATOM 5162 C C . THR A 1 109 ? 4.388 16.689 -19.261 1.00 0.00 108 THR A C 3
ATOM 5163 O O . THR A 1 109 ? 5.393 17.283 -19.653 1.00 0.00 108 THR A O 3
ATOM 5174 N N . ASP A 1 110 ? 4.395 15.866 -18.219 1.00 0.00 109 ASP A N 3
ATOM 5175 C CA . ASP A 1 110 ? 5.611 15.606 -17.458 1.00 0.00 109 ASP A CA 3
ATOM 5176 C C . ASP A 1 110 ? 6.220 14.263 -17.850 1.00 0.00 109 ASP A C 3
ATOM 5177 O O . ASP A 1 110 ? 5.750 13.209 -17.423 1.00 0.00 109 ASP A O 3
ATOM 5186 N N . MET A 1 111 ? 7.268 14.309 -18.666 1.00 0.00 110 MET A N 3
ATOM 5187 C CA . MET A 1 111 ? 7.941 13.096 -19.115 1.00 0.00 110 MET A CA 3
ATOM 5188 C C . MET A 1 111 ? 8.483 12.304 -17.929 1.00 0.00 110 MET A C 3
ATOM 5189 O O . MET A 1 111 ? 9.695 12.179 -17.754 1.00 0.00 110 MET A O 3
ATOM 5203 N N . MET A 1 2 ? 3.139 -0.313 -1.100 1.00 0.00 1 MET A N 4
ATOM 5204 C CA . MET A 1 2 ? 2.280 0.861 -0.996 1.00 0.00 1 MET A CA 4
ATOM 5205 C C . MET A 1 2 ? 1.333 0.950 -2.188 1.00 0.00 1 MET A C 4
ATOM 5206 O O . MET A 1 2 ? 1.630 0.444 -3.270 1.00 0.00 1 MET A O 4
ATOM 5220 N N . THR A 1 3 ? 0.189 1.595 -1.982 1.00 0.00 2 THR A N 4
ATOM 5221 C CA . THR A 1 3 ? -0.803 1.749 -3.039 1.00 0.00 2 THR A CA 4
ATOM 5222 C C . THR A 1 3 ? -0.518 2.984 -3.885 1.00 0.00 2 THR A C 4
ATOM 5223 O O . THR A 1 3 ? -0.098 4.020 -3.368 1.00 0.00 2 THR A O 4
ATOM 5234 N N . LEU A 1 4 ? -0.751 2.870 -5.188 1.00 0.00 3 LEU A N 4
ATOM 5235 C CA . LEU A 1 4 ? -0.520 3.979 -6.107 1.00 0.00 3 LEU A CA 4
ATOM 5236 C C . LEU A 1 4 ? -1.839 4.530 -6.638 1.00 0.00 3 LEU A C 4
ATOM 5237 O O . LEU A 1 4 ? -2.516 3.883 -7.438 1.00 0.00 3 LEU A O 4
ATOM 5253 N N . CYS A 1 5 ? -2.197 5.728 -6.189 1.00 0.00 4 CYS A N 4
ATOM 5254 C CA . CYS A 1 5 ? -3.436 6.367 -6.620 1.00 0.00 4 CYS A CA 4
ATOM 5255 C C . CYS A 1 5 ? -3.144 7.630 -7.424 1.00 0.00 4 CYS A C 4
ATOM 5256 O O . CYS A 1 5 ? -2.292 8.434 -7.048 1.00 0.00 4 CYS A O 4
ATOM 5264 N N . ALA A 1 6 ? -3.857 7.796 -8.534 1.00 0.00 5 ALA A N 4
ATOM 5265 C CA . ALA A 1 6 ? -3.675 8.961 -9.391 1.00 0.00 5 ALA A CA 4
ATOM 5266 C C . ALA A 1 6 ? -4.838 9.936 -9.246 1.00 0.00 5 ALA A C 4
ATOM 5267 O O . ALA A 1 6 ? -5.977 9.529 -9.020 1.00 0.00 5 ALA A O 4
ATOM 5274 N N . MET A 1 7 ? -4.544 11.225 -9.377 1.00 0.00 6 MET A N 4
ATOM 5275 C CA . MET A 1 7 ? -5.566 12.258 -9.261 1.00 0.00 6 MET A CA 4
ATOM 5276 C C . MET A 1 7 ? -5.874 12.874 -10.622 1.00 0.00 6 MET A C 4
ATOM 5277 O O . MET A 1 7 ? -4.986 13.405 -11.289 1.00 0.00 6 MET A O 4
ATOM 5291 N N . TYR A 1 8 ? -7.137 12.798 -11.029 1.00 0.00 7 TYR A N 4
ATOM 5292 C CA . TYR A 1 8 ? -7.560 13.345 -12.312 1.00 0.00 7 TYR A CA 4
ATOM 5293 C C . TYR A 1 8 ? -8.586 14.458 -12.118 1.00 0.00 7 TYR A C 4
ATOM 5294 O O . TYR A 1 8 ? -9.742 14.201 -11.787 1.00 0.00 7 TYR A O 4
ATOM 5312 N N . ASN A 1 9 ? -8.151 15.697 -12.327 1.00 0.00 8 ASN A N 4
ATOM 5313 C CA . ASN A 1 9 ? -9.030 16.851 -12.175 1.00 0.00 8 ASN A CA 4
ATOM 5314 C C . ASN A 1 9 ? -9.617 17.269 -13.520 1.00 0.00 8 ASN A C 4
ATOM 5315 O O . ASN A 1 9 ? -8.939 17.894 -14.336 1.00 0.00 8 ASN A O 4
ATOM 5326 N N . ILE A 1 10 ? -10.879 16.919 -13.744 1.00 0.00 9 ILE A N 4
ATOM 5327 C CA . ILE A 1 10 ? -11.556 17.259 -14.989 1.00 0.00 9 ILE A CA 4
ATOM 5328 C C . ILE A 1 10 ? -12.657 18.287 -14.752 1.00 0.00 9 ILE A C 4
ATOM 5329 O O . ILE A 1 10 ? -13.517 18.105 -13.890 1.00 0.00 9 ILE A O 4
ATOM 5345 N N . SER A 1 11 ? -12.626 19.368 -15.525 1.00 0.00 10 SER A N 4
ATOM 5346 C CA . SER A 1 11 ? -13.620 20.427 -15.399 1.00 0.00 10 SER A CA 4
ATOM 5347 C C . SER A 1 11 ? -14.139 20.852 -16.769 1.00 0.00 10 SER A C 4
ATOM 5348 O O . SER A 1 11 ? -13.366 21.249 -17.641 1.00 0.00 10 SER A O 4
ATOM 5356 N N . MET A 1 12 ? -15.452 20.766 -16.951 1.00 0.00 11 MET A N 4
ATOM 5357 C CA . MET A 1 12 ? -16.075 21.143 -18.214 1.00 0.00 11 MET A CA 4
ATOM 5358 C C . MET A 1 12 ? -16.321 22.647 -18.272 1.00 0.00 11 MET A C 4
ATOM 5359 O O . MET A 1 12 ? -16.627 23.275 -17.259 1.00 0.00 11 MET A O 4
ATOM 5373 N N . ALA A 1 13 ? -16.185 23.219 -19.464 1.00 0.00 12 ALA A N 4
ATOM 5374 C CA . ALA A 1 13 ? -16.395 24.649 -19.653 1.00 0.00 12 ALA A CA 4
ATOM 5375 C C . ALA A 1 13 ? -17.737 25.088 -19.079 1.00 0.00 12 ALA A C 4
ATOM 5376 O O . ALA A 1 13 ? -18.793 24.752 -19.615 1.00 0.00 12 ALA A O 4
ATOM 5383 N N . GLY A 1 14 ? -17.690 25.841 -17.984 1.00 0.00 13 GLY A N 4
ATOM 5384 C CA . GLY A 1 14 ? -18.910 26.313 -17.355 1.00 0.00 13 GLY A CA 4
ATOM 5385 C C . GLY A 1 14 ? -19.401 25.377 -16.269 1.00 0.00 13 GLY A C 4
ATOM 5386 O O . GLY A 1 14 ? -20.605 25.250 -16.048 1.00 0.00 13 GLY A O 4
ATOM 5390 N N . SER A 1 15 ? -18.467 24.720 -15.589 1.00 0.00 14 SER A N 4
ATOM 5391 C CA . SER A 1 15 ? -18.812 23.786 -14.523 1.00 0.00 14 SER A CA 4
ATOM 5392 C C . SER A 1 15 ? -17.665 23.651 -13.527 1.00 0.00 14 SER A C 4
ATOM 5393 O O . SER A 1 15 ? -16.496 23.812 -13.882 1.00 0.00 14 SER A O 4
ATOM 5401 N N . HIS A 1 16 ? -18.006 23.354 -12.277 1.00 0.00 15 HIS A N 4
ATOM 5402 C CA . HIS A 1 16 ? -17.005 23.196 -11.228 1.00 0.00 15 HIS A CA 4
ATOM 5403 C C . HIS A 1 16 ? -16.067 22.035 -11.542 1.00 0.00 15 HIS A C 4
ATOM 5404 O O . HIS A 1 16 ? -16.377 21.155 -12.346 1.00 0.00 15 HIS A O 4
ATOM 5418 N N . PRO A 1 17 ? -14.892 22.031 -10.896 1.00 0.00 16 PRO A N 4
ATOM 5419 C CA . PRO A 1 17 ? -13.884 20.984 -11.091 1.00 0.00 16 PRO A CA 4
ATOM 5420 C C . PRO A 1 17 ? -14.321 19.644 -10.508 1.00 0.00 16 PRO A C 4
ATOM 5421 O O . PRO A 1 17 ? -14.903 19.587 -9.424 1.00 0.00 16 PRO A O 4
ATOM 5432 N N . THR A 1 18 ? -14.035 18.567 -11.233 1.00 0.00 17 THR A N 4
ATOM 5433 C CA . THR A 1 18 ? -14.399 17.228 -10.788 1.00 0.00 17 THR A CA 4
ATOM 5434 C C . THR A 1 18 ? -13.161 16.406 -10.450 1.00 0.00 17 THR A C 4
ATOM 5435 O O . THR A 1 18 ? -12.352 16.093 -11.324 1.00 0.00 17 THR A O 4
ATOM 5446 N N . THR A 1 19 ? -13.017 16.056 -9.175 1.00 0.00 18 THR A N 4
ATOM 5447 C CA . THR A 1 19 ? -11.877 15.270 -8.721 1.00 0.00 18 THR A CA 4
ATOM 5448 C C . THR A 1 19 ? -12.128 13.779 -8.909 1.00 0.00 18 THR A C 4
ATOM 5449 O O . THR A 1 19 ? -12.910 13.174 -8.175 1.00 0.00 18 THR A O 4
ATOM 5460 N N . ILE A 1 20 ? -11.460 13.190 -9.895 1.00 0.00 19 ILE A N 4
ATOM 5461 C CA . ILE A 1 20 ? -11.610 11.768 -10.177 1.00 0.00 19 ILE A CA 4
ATOM 5462 C C . ILE A 1 20 ? -10.359 10.993 -9.777 1.00 0.00 19 ILE A C 4
ATOM 5463 O O . ILE A 1 20 ? -9.331 11.064 -10.451 1.00 0.00 19 ILE A O 4
ATOM 5479 N N . CYS A 1 21 ? -10.455 10.254 -8.678 1.00 0.00 20 CYS A N 4
ATOM 5480 C CA . CYS A 1 21 ? -9.331 9.464 -8.188 1.00 0.00 20 CYS A CA 4
ATOM 5481 C C . CYS A 1 21 ? -9.309 8.085 -8.840 1.00 0.00 20 CYS A C 4
ATOM 5482 O O . CYS A 1 21 ? -10.229 7.287 -8.660 1.00 0.00 20 CYS A O 4
ATOM 5490 N N . VAL A 1 22 ? -8.254 7.813 -9.601 1.00 0.00 21 VAL A N 4
ATOM 5491 C CA . VAL A 1 22 ? -8.112 6.531 -10.282 1.00 0.00 21 VAL A CA 4
ATOM 5492 C C . VAL A 1 22 ? -6.724 5.941 -10.059 1.00 0.00 21 VAL A C 4
ATOM 5493 O O . VAL A 1 22 ? -5.712 6.608 -10.275 1.00 0.00 21 VAL A O 4
ATOM 5506 N N . VAL A 1 23 ? -6.684 4.685 -9.625 1.00 0.00 22 VAL A N 4
ATOM 5507 C CA . VAL A 1 23 ? -5.420 4.003 -9.374 1.00 0.00 22 VAL A CA 4
ATOM 5508 C C . VAL A 1 23 ? -4.496 4.096 -10.583 1.00 0.00 22 VAL A C 4
ATOM 5509 O O . VAL A 1 23 ? -4.954 4.195 -11.721 1.00 0.00 22 VAL A O 4
ATOM 5522 N N . MET A 1 24 ? -3.192 4.063 -10.328 1.00 0.00 23 MET A N 4
ATOM 5523 C CA . MET A 1 24 ? -2.203 4.142 -11.396 1.00 0.00 23 MET A CA 4
ATOM 5524 C C . MET A 1 24 ? -2.432 3.045 -12.431 1.00 0.00 23 MET A C 4
ATOM 5525 O O . MET A 1 24 ? -2.068 3.193 -13.597 1.00 0.00 23 MET A O 4
ATOM 5539 N N . ASP A 1 25 ? -3.036 1.944 -11.996 1.00 0.00 24 ASP A N 4
ATOM 5540 C CA . ASP A 1 25 ? -3.314 0.823 -12.885 1.00 0.00 24 ASP A CA 4
ATOM 5541 C C . ASP A 1 25 ? -4.412 1.179 -13.883 1.00 0.00 24 ASP A C 4
ATOM 5542 O O . ASP A 1 25 ? -4.483 0.610 -14.972 1.00 0.00 24 ASP A O 4
ATOM 5551 N N . ARG A 1 26 ? -5.266 2.123 -13.502 1.00 0.00 25 ARG A N 4
ATOM 5552 C CA . ARG A 1 26 ? -6.362 2.554 -14.362 1.00 0.00 25 ARG A CA 4
ATOM 5553 C C . ARG A 1 26 ? -6.192 4.014 -14.769 1.00 0.00 25 ARG A C 4
ATOM 5554 O O . ARG A 1 26 ? -7.096 4.617 -15.349 1.00 0.00 25 ARG A O 4
ATOM 5575 N N . PHE A 1 27 ? -5.029 4.577 -14.461 1.00 0.00 26 PHE A N 4
ATOM 5576 C CA . PHE A 1 27 ? -4.741 5.968 -14.793 1.00 0.00 26 PHE A CA 4
ATOM 5577 C C . PHE A 1 27 ? -4.670 6.162 -16.305 1.00 0.00 26 PHE A C 4
ATOM 5578 O O . PHE A 1 27 ? -5.392 6.984 -16.872 1.00 0.00 26 PHE A O 4
ATOM 5595 N N . LEU A 1 28 ? -3.794 5.402 -16.953 1.00 0.00 27 LEU A N 4
ATOM 5596 C CA . LEU A 1 28 ? -3.627 5.490 -18.399 1.00 0.00 27 LEU A CA 4
ATOM 5597 C C . LEU A 1 28 ? -4.951 5.247 -19.116 1.00 0.00 27 LEU A C 4
ATOM 5598 O O . LEU A 1 28 ? -5.333 6.004 -20.008 1.00 0.00 27 LEU A O 4
ATOM 5614 N N . GLU A 1 29 ? -5.647 4.187 -18.718 1.00 0.00 28 GLU A N 4
ATOM 5615 C CA . GLU A 1 29 ? -6.930 3.845 -19.323 1.00 0.00 28 GLU A CA 4
ATOM 5616 C C . GLU A 1 29 ? -7.922 4.995 -19.179 1.00 0.00 28 GLU A C 4
ATOM 5617 O O . GLU A 1 29 ? -8.579 5.386 -20.143 1.00 0.00 28 GLU A O 4
ATOM 5629 N N . SER A 1 30 ? -8.026 5.532 -17.967 1.00 0.00 29 SER A N 4
ATOM 5630 C CA . SER A 1 30 ? -8.941 6.633 -17.694 1.00 0.00 29 SER A CA 4
ATOM 5631 C C . SER A 1 30 ? -8.677 7.804 -18.636 1.00 0.00 29 SER A C 4
ATOM 5632 O O . SER A 1 30 ? -9.600 8.345 -19.247 1.00 0.00 29 SER A O 4
ATOM 5640 N N . PHE A 1 31 ? -7.411 8.192 -18.748 1.00 0.00 30 PHE A N 4
ATOM 5641 C CA . PHE A 1 31 ? -7.024 9.299 -19.615 1.00 0.00 30 PHE A CA 4
ATOM 5642 C C . PHE A 1 31 ? -7.395 9.009 -21.066 1.00 0.00 30 PHE A C 4
ATOM 5643 O O . PHE A 1 31 ? -7.893 9.882 -21.777 1.00 0.00 30 PHE A O 4
ATOM 5660 N N . SER A 1 32 ? -7.147 7.777 -21.499 1.00 0.00 31 SER A N 4
ATOM 5661 C CA . SER A 1 32 ? -7.450 7.372 -22.867 1.00 0.00 31 SER A CA 4
ATOM 5662 C C . SER A 1 32 ? -8.927 7.586 -23.182 1.00 0.00 31 SER A C 4
ATOM 5663 O O . SER A 1 32 ? -9.275 8.192 -24.195 1.00 0.00 31 SER A O 4
ATOM 5671 N N . GLU A 1 33 ? -9.792 7.084 -22.306 1.00 0.00 32 GLU A N 4
ATOM 5672 C CA . GLU A 1 33 ? -11.232 7.220 -22.491 1.00 0.00 32 GLU A CA 4
ATOM 5673 C C . GLU A 1 33 ? -11.669 8.672 -22.317 1.00 0.00 32 GLU A C 4
ATOM 5674 O O . GLU A 1 33 ? -12.644 9.116 -22.924 1.00 0.00 32 GLU A O 4
ATOM 5686 N N . LEU A 1 34 ? -10.941 9.406 -21.482 1.00 0.00 33 LEU A N 4
ATOM 5687 C CA . LEU A 1 34 ? -11.252 10.807 -21.226 1.00 0.00 33 LEU A CA 4
ATOM 5688 C C . LEU A 1 34 ? -11.110 11.638 -22.497 1.00 0.00 33 LEU A C 4
ATOM 5689 O O . LEU A 1 34 ? -11.970 12.461 -22.813 1.00 0.00 33 LEU A O 4
ATOM 5705 N N . TYR A 1 35 ? -10.021 11.416 -23.224 1.00 0.00 34 TYR A N 4
ATOM 5706 C CA . TYR A 1 35 ? -9.766 12.144 -24.461 1.00 0.00 34 TYR A CA 4
ATOM 5707 C C . TYR A 1 35 ? -10.890 11.920 -25.467 1.00 0.00 34 TYR A C 4
ATOM 5708 O O . TYR A 1 35 ? -11.083 12.714 -26.388 1.00 0.00 34 TYR A O 4
ATOM 5726 N N . ASP A 1 36 ? -11.630 10.832 -25.284 1.00 0.00 35 ASP A N 4
ATOM 5727 C CA . ASP A 1 36 ? -12.738 10.501 -26.174 1.00 0.00 35 ASP A CA 4
ATOM 5728 C C . ASP A 1 36 ? -14.020 11.197 -25.727 1.00 0.00 35 ASP A C 4
ATOM 5729 O O . ASP A 1 36 ? -14.633 11.939 -26.495 1.00 0.00 35 ASP A O 4
ATOM 5738 N N . ILE A 1 37 ? -14.418 10.952 -24.484 1.00 0.00 36 ILE A N 4
ATOM 5739 C CA . ILE A 1 37 ? -15.626 11.555 -23.936 1.00 0.00 36 ILE A CA 4
ATOM 5740 C C . ILE A 1 37 ? -15.528 13.077 -23.933 1.00 0.00 36 ILE A C 4
ATOM 5741 O O . ILE A 1 37 ? -16.510 13.773 -24.194 1.00 0.00 36 ILE A O 4
ATOM 5757 N N . ILE A 1 38 ? -14.337 13.587 -23.638 1.00 0.00 37 ILE A N 4
ATOM 5758 C CA . ILE A 1 38 ? -14.110 15.026 -23.604 1.00 0.00 37 ILE A CA 4
ATOM 5759 C C . ILE A 1 38 ? -14.418 15.663 -24.954 1.00 0.00 37 ILE A C 4
ATOM 5760 O O . ILE A 1 38 ? -14.785 16.836 -25.030 1.00 0.00 37 ILE A O 4
ATOM 5776 N N . ASP A 1 39 ? -14.267 14.883 -26.018 1.00 0.00 38 ASP A N 4
ATOM 5777 C CA . ASP A 1 39 ? -14.532 15.370 -27.367 1.00 0.00 38 ASP A CA 4
ATOM 5778 C C . ASP A 1 39 ? -15.866 14.839 -27.884 1.00 0.00 38 ASP A C 4
ATOM 5779 O O . ASP A 1 39 ? -16.046 14.654 -29.087 1.00 0.00 38 ASP A O 4
ATOM 5788 N N . GLU A 1 40 ? -16.796 14.597 -26.966 1.00 0.00 39 GLU A N 4
ATOM 5789 C CA . GLU A 1 40 ? -18.113 14.086 -27.331 1.00 0.00 39 GLU A CA 4
ATOM 5790 C C . GLU A 1 40 ? -19.213 15.032 -26.858 1.00 0.00 39 GLU A C 4
ATOM 5791 O O . GLU A 1 40 ? -20.389 14.832 -27.159 1.00 0.00 39 GLU A O 4
ATOM 5803 N N . ASN A 1 41 ? -18.821 16.061 -26.114 1.00 0.00 40 ASN A N 4
ATOM 5804 C CA . ASN A 1 41 ? -19.774 17.037 -25.597 1.00 0.00 40 ASN A CA 4
ATOM 5805 C C . ASN A 1 41 ? -20.921 16.345 -24.868 1.00 0.00 40 ASN A C 4
ATOM 5806 O O . ASN A 1 41 ? -22.046 16.844 -24.843 1.00 0.00 40 ASN A O 4
ATOM 5817 N N . ASP A 1 42 ? -20.628 15.193 -24.275 1.00 0.00 41 ASP A N 4
ATOM 5818 C CA . ASP A 1 42 ? -21.634 14.432 -23.543 1.00 0.00 41 ASP A CA 4
ATOM 5819 C C . ASP A 1 42 ? -21.452 14.597 -22.038 1.00 0.00 41 ASP A C 4
ATOM 5820 O O . ASP A 1 42 ? -20.672 13.878 -21.412 1.00 0.00 41 ASP A O 4
ATOM 5829 N N . THR A 1 43 ? -22.176 15.551 -21.460 1.00 0.00 42 THR A N 4
ATOM 5830 C CA . THR A 1 43 ? -22.093 15.813 -20.029 1.00 0.00 42 THR A CA 4
ATOM 5831 C C . THR A 1 43 ? -23.022 14.893 -19.247 1.00 0.00 42 THR A C 4
ATOM 5832 O O . THR A 1 43 ? -22.887 14.745 -18.032 1.00 0.00 42 THR A O 4
ATOM 5843 N N . ASP A 1 44 ? -23.966 14.276 -19.950 1.00 0.00 43 ASP A N 4
ATOM 5844 C CA . ASP A 1 44 ? -24.917 13.368 -19.321 1.00 0.00 43 ASP A CA 4
ATOM 5845 C C . ASP A 1 44 ? -24.243 12.055 -18.936 1.00 0.00 43 ASP A C 4
ATOM 5846 O O . ASP A 1 44 ? -24.663 11.381 -17.995 1.00 0.00 43 ASP A O 4
ATOM 5855 N N . VAL A 1 45 ? -23.195 11.696 -19.671 1.00 0.00 44 VAL A N 4
ATOM 5856 C CA . VAL A 1 45 ? -22.462 10.464 -19.407 1.00 0.00 44 VAL A CA 4
ATOM 5857 C C . VAL A 1 45 ? -21.306 10.708 -18.443 1.00 0.00 44 VAL A C 4
ATOM 5858 O O . VAL A 1 45 ? -20.757 9.769 -17.866 1.00 0.00 44 VAL A O 4
ATOM 5871 N N . MET A 1 46 ? -20.942 11.975 -18.272 1.00 0.00 45 MET A N 4
ATOM 5872 C CA . MET A 1 46 ? -19.852 12.342 -17.376 1.00 0.00 45 MET A CA 4
ATOM 5873 C C . MET A 1 46 ? -20.065 11.746 -15.988 1.00 0.00 45 MET A C 4
ATOM 5874 O O . MET A 1 46 ? -19.169 11.113 -15.431 1.00 0.00 45 MET A O 4
ATOM 5888 N N . MET A 1 47 ? -21.257 11.953 -15.436 1.00 0.00 46 MET A N 4
ATOM 5889 C CA . MET A 1 47 ? -21.586 11.434 -14.114 1.00 0.00 46 MET A CA 4
ATOM 5890 C C . MET A 1 47 ? -21.285 9.942 -14.024 1.00 0.00 46 MET A C 4
ATOM 5891 O O . MET A 1 47 ? -20.669 9.480 -13.063 1.00 0.00 46 MET A O 4
ATOM 5905 N N . ASP A 1 48 ? -21.722 9.193 -15.031 1.00 0.00 47 ASP A N 4
ATOM 5906 C CA . ASP A 1 48 ? -21.498 7.753 -15.066 1.00 0.00 47 ASP A CA 4
ATOM 5907 C C . ASP A 1 48 ? -20.009 7.437 -15.179 1.00 0.00 47 ASP A C 4
ATOM 5908 O O . ASP A 1 48 ? -19.522 6.473 -14.589 1.00 0.00 47 ASP A O 4
ATOM 5917 N N . PHE A 1 49 ? -19.293 8.255 -15.943 1.00 0.00 48 PHE A N 4
ATOM 5918 C CA . PHE A 1 49 ? -17.860 8.062 -16.136 1.00 0.00 48 PHE A CA 4
ATOM 5919 C C . PHE A 1 49 ? -17.102 8.273 -14.829 1.00 0.00 48 PHE A C 4
ATOM 5920 O O . PHE A 1 49 ? -16.201 7.505 -14.491 1.00 0.00 48 PHE A O 4
ATOM 5937 N N . ILE A 1 50 ? -17.473 9.320 -14.100 1.00 0.00 49 ILE A N 4
ATOM 5938 C CA . ILE A 1 50 ? -16.829 9.632 -12.830 1.00 0.00 49 ILE A CA 4
ATOM 5939 C C . ILE A 1 50 ? -17.149 8.578 -11.777 1.00 0.00 49 ILE A C 4
ATOM 5940 O O . ILE A 1 50 ? -16.278 8.165 -11.011 1.00 0.00 49 ILE A O 4
ATOM 5956 N N . SER A 1 51 ? -18.405 8.143 -11.745 1.00 0.00 50 SER A N 4
ATOM 5957 C CA . SER A 1 51 ? -18.842 7.137 -10.783 1.00 0.00 50 SER A CA 4
ATOM 5958 C C . SER A 1 51 ? -18.309 5.759 -11.160 1.00 0.00 50 SER A C 4
ATOM 5959 O O . SER A 1 51 ? -18.133 4.893 -10.303 1.00 0.00 50 SER A O 4
ATOM 5967 N N . ARG A 1 52 ? -18.054 5.562 -12.450 1.00 0.00 51 ARG A N 4
ATOM 5968 C CA . ARG A 1 52 ? -17.542 4.289 -12.942 1.00 0.00 51 ARG A CA 4
ATOM 5969 C C . ARG A 1 52 ? -16.059 4.136 -12.616 1.00 0.00 51 ARG A C 4
ATOM 5970 O O . ARG A 1 52 ? -15.627 3.099 -12.111 1.00 0.00 51 ARG A O 4
ATOM 5991 N N . PHE A 1 53 ? -15.284 5.175 -12.909 1.00 0.00 52 PHE A N 4
ATOM 5992 C CA . PHE A 1 53 ? -13.850 5.156 -12.648 1.00 0.00 52 PHE A CA 4
ATOM 5993 C C . PHE A 1 53 ? -13.559 5.446 -11.179 1.00 0.00 52 PHE A C 4
ATOM 5994 O O . PHE A 1 53 ? -12.906 4.658 -10.497 1.00 0.00 52 PHE A O 4
ATOM 6011 N N . ALA A 1 54 ? -14.050 6.584 -10.698 1.00 0.00 53 ALA A N 4
ATOM 6012 C CA . ALA A 1 54 ? -13.845 6.979 -9.310 1.00 0.00 53 ALA A CA 4
ATOM 6013 C C . ALA A 1 54 ? -14.759 6.193 -8.376 1.00 0.00 53 ALA A C 4
ATOM 6014 O O . ALA A 1 54 ? -15.963 6.090 -8.612 1.00 0.00 53 ALA A O 4
ATOM 6021 N N . ARG A 1 55 ? -14.180 5.641 -7.315 1.00 0.00 54 ARG A N 4
ATOM 6022 C CA . ARG A 1 55 ? -14.943 4.863 -6.346 1.00 0.00 54 ARG A CA 4
ATOM 6023 C C . ARG A 1 55 ? -14.597 5.281 -4.920 1.00 0.00 54 ARG A C 4
ATOM 6024 O O . ARG A 1 55 ? -13.548 4.913 -4.390 1.00 0.00 54 ARG A O 4
ATOM 6045 N N . THR A 1 56 ? -15.487 6.053 -4.303 1.00 0.00 55 THR A N 4
ATOM 6046 C CA . THR A 1 56 ? -15.276 6.523 -2.940 1.00 0.00 55 THR A CA 4
ATOM 6047 C C . THR A 1 56 ? -15.824 5.528 -1.924 1.00 0.00 55 THR A C 4
ATOM 6048 O O . THR A 1 56 ? -16.876 5.753 -1.325 1.00 0.00 55 THR A O 4
ATOM 6059 N N . ASP A 1 57 ? -15.105 4.427 -1.735 1.00 0.00 56 ASP A N 4
ATOM 6060 C CA . ASP A 1 57 ? -15.519 3.396 -0.789 1.00 0.00 56 ASP A CA 4
ATOM 6061 C C . ASP A 1 57 ? -14.709 3.485 0.500 1.00 0.00 56 ASP A C 4
ATOM 6062 O O . ASP A 1 57 ? -15.245 3.807 1.560 1.00 0.00 56 ASP A O 4
ATOM 6071 N N . GLU A 1 58 ? -13.415 3.196 0.401 1.00 0.00 57 GLU A N 4
ATOM 6072 C CA . GLU A 1 58 ? -12.532 3.241 1.560 1.00 0.00 57 GLU A CA 4
ATOM 6073 C C . GLU A 1 58 ? -11.137 3.714 1.163 1.00 0.00 57 GLU A C 4
ATOM 6074 O O . GLU A 1 58 ? -10.474 3.095 0.330 1.00 0.00 57 GLU A O 4
ATOM 6086 N N . ILE A 1 59 ? -10.698 4.815 1.764 1.00 0.00 58 ILE A N 4
ATOM 6087 C CA . ILE A 1 59 ? -9.382 5.371 1.474 1.00 0.00 58 ILE A CA 4
ATOM 6088 C C . ILE A 1 59 ? -8.475 5.303 2.698 1.00 0.00 58 ILE A C 4
ATOM 6089 O O . ILE A 1 59 ? -8.840 5.761 3.780 1.00 0.00 58 ILE A O 4
ATOM 6105 N N . MET A 1 60 ? -7.290 4.729 2.517 1.00 0.00 59 MET A N 4
ATOM 6106 C CA . MET A 1 60 ? -6.328 4.604 3.606 1.00 0.00 59 MET A CA 4
ATOM 6107 C C . MET A 1 60 ? -5.204 5.625 3.459 1.00 0.00 59 MET A C 4
ATOM 6108 O O . MET A 1 60 ? -4.967 6.171 2.382 1.00 0.00 59 MET A O 4
ATOM 6122 N N . PRO A 1 61 ? -4.495 5.889 4.567 1.00 0.00 60 PRO A N 4
ATOM 6123 C CA . PRO A 1 61 ? -3.385 6.846 4.586 1.00 0.00 60 PRO A CA 4
ATOM 6124 C C . PRO A 1 61 ? -2.172 6.342 3.812 1.00 0.00 60 PRO A C 4
ATOM 6125 O O . PRO A 1 61 ? -1.513 7.106 3.108 1.00 0.00 60 PRO A O 4
ATOM 6136 N N . GLU A 1 62 ? -1.883 5.051 3.948 1.00 0.00 61 GLU A N 4
ATOM 6137 C CA . GLU A 1 62 ? -0.748 4.446 3.261 1.00 0.00 61 GLU A CA 4
ATOM 6138 C C . GLU A 1 62 ? -0.809 4.725 1.761 1.00 0.00 61 GLU A C 4
ATOM 6139 O O . GLU A 1 62 ? 0.220 4.782 1.088 1.00 0.00 61 GLU A O 4
ATOM 6151 N N . ASP A 1 63 ? -2.022 4.895 1.246 1.00 0.00 62 ASP A N 4
ATOM 6152 C CA . ASP A 1 63 ? -2.218 5.168 -0.173 1.00 0.00 62 ASP A CA 4
ATOM 6153 C C . ASP A 1 63 ? -1.355 6.342 -0.625 1.00 0.00 62 ASP A C 4
ATOM 6154 O O . ASP A 1 63 ? -1.599 7.488 -0.247 1.00 0.00 62 ASP A O 4
ATOM 6163 N N . LYS A 1 64 ? -0.344 6.048 -1.436 1.00 0.00 63 LYS A N 4
ATOM 6164 C CA . LYS A 1 64 ? 0.556 7.078 -1.940 1.00 0.00 63 LYS A CA 4
ATOM 6165 C C . LYS A 1 64 ? 0.157 7.508 -3.348 1.00 0.00 63 LYS A C 4
ATOM 6166 O O . LYS A 1 64 ? -0.279 6.689 -4.159 1.00 0.00 63 LYS A O 4
ATOM 6185 N N . THR A 1 65 ? 0.309 8.797 -3.635 1.00 0.00 64 THR A N 4
ATOM 6186 C CA . THR A 1 65 ? -0.036 9.335 -4.945 1.00 0.00 64 THR A CA 4
ATOM 6187 C C . THR A 1 65 ? 0.919 8.824 -6.017 1.00 0.00 64 THR A C 4
ATOM 6188 O O . THR A 1 65 ? 2.075 8.509 -5.735 1.00 0.00 64 THR A O 4
ATOM 6199 N N . VAL A 1 66 ? 0.429 8.745 -7.250 1.00 0.00 65 VAL A N 4
ATOM 6200 C CA . VAL A 1 66 ? 1.240 8.273 -8.367 1.00 0.00 65 VAL A CA 4
ATOM 6201 C C . VAL A 1 66 ? 1.456 9.379 -9.394 1.00 0.00 65 VAL A C 4
ATOM 6202 O O . VAL A 1 66 ? 2.448 9.380 -10.121 1.00 0.00 65 VAL A O 4
ATOM 6215 N N . GLY A 1 67 ? 0.519 10.321 -9.448 1.00 0.00 66 GLY A N 4
ATOM 6216 C CA . GLY A 1 67 ? 0.625 11.420 -10.390 1.00 0.00 66 GLY A CA 4
ATOM 6217 C C . GLY A 1 67 ? -0.629 12.270 -10.433 1.00 0.00 66 GLY A C 4
ATOM 6218 O O . GLY A 1 67 ? -1.720 11.797 -10.113 1.00 0.00 66 GLY A O 4
ATOM 6222 N N . PHE A 1 68 ? -0.474 13.530 -10.827 1.00 0.00 67 PHE A N 4
ATOM 6223 C CA . PHE A 1 68 ? -1.603 14.449 -10.908 1.00 0.00 67 PHE A CA 4
ATOM 6224 C C . PHE A 1 68 ? -1.802 14.943 -12.338 1.00 0.00 67 PHE A C 4
ATOM 6225 O O . PHE A 1 68 ? -0.838 15.250 -13.040 1.00 0.00 67 PHE A O 4
ATOM 6242 N N . VAL A 1 69 ? -3.059 15.016 -12.764 1.00 0.00 68 VAL A N 4
ATOM 6243 C CA . VAL A 1 69 ? -3.385 15.472 -14.109 1.00 0.00 68 VAL A CA 4
ATOM 6244 C C . VAL A 1 69 ? -4.480 16.532 -14.080 1.00 0.00 68 VAL A C 4
ATOM 6245 O O . VAL A 1 69 ? -5.610 16.262 -13.673 1.00 0.00 68 VAL A O 4
ATOM 6258 N N . VAL A 1 70 ? -4.138 17.741 -14.514 1.00 0.00 69 VAL A N 4
ATOM 6259 C CA . VAL A 1 70 ? -5.093 18.843 -14.539 1.00 0.00 69 VAL A CA 4
ATOM 6260 C C . VAL A 1 70 ? -5.736 18.981 -15.915 1.00 0.00 69 VAL A C 4
ATOM 6261 O O . VAL A 1 70 ? -5.050 18.978 -16.936 1.00 0.00 69 VAL A O 4
ATOM 6274 N N . VAL A 1 71 ? -7.060 19.104 -15.933 1.00 0.00 70 VAL A N 4
ATOM 6275 C CA . VAL A 1 71 ? -7.797 19.245 -17.183 1.00 0.00 70 VAL A CA 4
ATOM 6276 C C . VAL A 1 71 ? -8.978 20.196 -17.020 1.00 0.00 70 VAL A C 4
ATOM 6277 O O . VAL A 1 71 ? -9.959 19.874 -16.351 1.00 0.00 70 VAL A O 4
ATOM 6290 N N . ASN A 1 72 ? -8.875 21.369 -17.636 1.00 0.00 71 ASN A N 4
ATOM 6291 C CA . ASN A 1 72 ? -9.935 22.368 -17.560 1.00 0.00 71 ASN A CA 4
ATOM 6292 C C . ASN A 1 72 ? -10.314 22.867 -18.951 1.00 0.00 71 ASN A C 4
ATOM 6293 O O . ASN A 1 72 ? -9.521 23.526 -19.622 1.00 0.00 71 ASN A O 4
ATOM 6304 N N . ALA A 1 73 ? -11.531 22.547 -19.377 1.00 0.00 72 ALA A N 4
ATOM 6305 C CA . ALA A 1 73 ? -12.017 22.964 -20.686 1.00 0.00 72 ALA A CA 4
ATOM 6306 C C . ALA A 1 73 ? -12.366 24.449 -20.694 1.00 0.00 72 ALA A C 4
ATOM 6307 O O . ALA A 1 73 ? -12.220 25.125 -21.713 1.00 0.00 72 ALA A O 4
ATOM 6314 N N . ASP A 1 74 ? -12.829 24.949 -19.554 1.00 0.00 73 ASP A N 4
ATOM 6315 C CA . ASP A 1 74 ? -13.199 26.354 -19.430 1.00 0.00 73 ASP A CA 4
ATOM 6316 C C . ASP A 1 74 ? -12.068 27.258 -19.911 1.00 0.00 73 ASP A C 4
ATOM 6317 O O . ASP A 1 74 ? -12.280 28.159 -20.723 1.00 0.00 73 ASP A O 4
ATOM 6326 N N . LYS A 1 75 ? -10.865 27.013 -19.403 1.00 0.00 74 LYS A N 4
ATOM 6327 C CA . LYS A 1 75 ? -9.699 27.803 -19.780 1.00 0.00 74 LYS A CA 4
ATOM 6328 C C . LYS A 1 75 ? -8.891 27.099 -20.864 1.00 0.00 74 LYS A C 4
ATOM 6329 O O . LYS A 1 75 ? -7.969 27.676 -21.440 1.00 0.00 74 LYS A O 4
ATOM 6348 N N . LYS A 1 76 ? -9.243 25.847 -21.139 1.00 0.00 75 LYS A N 4
ATOM 6349 C CA . LYS A 1 76 ? -8.553 25.064 -22.157 1.00 0.00 75 LYS A CA 4
ATOM 6350 C C . LYS A 1 76 ? -7.093 24.839 -21.774 1.00 0.00 75 LYS A C 4
ATOM 6351 O O . LYS A 1 76 ? -6.185 25.130 -22.553 1.00 0.00 75 LYS A O 4
ATOM 6370 N N . LEU A 1 77 ? -6.875 24.320 -20.571 1.00 0.00 76 LEU A N 4
ATOM 6371 C CA . LEU A 1 77 ? -5.526 24.055 -20.085 1.00 0.00 76 LEU A CA 4
ATOM 6372 C C . LEU A 1 77 ? -5.396 22.616 -19.596 1.00 0.00 76 LEU A C 4
ATOM 6373 O O . LEU A 1 77 ? -6.274 22.104 -18.903 1.00 0.00 76 LEU A O 4
ATOM 6389 N N . MET A 1 78 ? -4.293 21.970 -19.962 1.00 0.00 77 MET A N 4
ATOM 6390 C CA . MET A 1 78 ? -4.047 20.590 -19.557 1.00 0.00 77 MET A CA 4
ATOM 6391 C C . MET A 1 78 ? -2.609 20.412 -19.080 1.00 0.00 77 MET A C 4
ATOM 6392 O O . MET A 1 78 ? -1.667 20.843 -19.744 1.00 0.00 77 MET A O 4
ATOM 6406 N N . SER A 1 79 ? -2.448 19.776 -17.924 1.00 0.00 78 SER A N 4
ATOM 6407 C CA . SER A 1 79 ? -1.126 19.545 -17.356 1.00 0.00 78 SER A CA 4
ATOM 6408 C C . SER A 1 79 ? -1.048 18.168 -16.702 1.00 0.00 78 SER A C 4
ATOM 6409 O O . SER A 1 79 ? -1.613 17.944 -15.631 1.00 0.00 78 SER A O 4
ATOM 6417 N N . VAL A 1 80 ? -0.343 17.249 -17.355 1.00 0.00 79 VAL A N 4
ATOM 6418 C CA . VAL A 1 80 ? -0.190 15.894 -16.838 1.00 0.00 79 VAL A CA 4
ATOM 6419 C C . VAL A 1 80 ? 1.197 15.689 -16.239 1.00 0.00 79 VAL A C 4
ATOM 6420 O O . VAL A 1 80 ? 2.207 16.025 -16.857 1.00 0.00 79 VAL A O 4
ATOM 6433 N N . SER A 1 81 ? 1.239 15.134 -15.032 1.00 0.00 80 SER A N 4
ATOM 6434 C CA . SER A 1 81 ? 2.502 14.886 -14.347 1.00 0.00 80 SER A CA 4
ATOM 6435 C C . SER A 1 81 ? 2.393 13.674 -13.428 1.00 0.00 80 SER A C 4
ATOM 6436 O O . SER A 1 81 ? 1.804 13.750 -12.349 1.00 0.00 80 SER A O 4
ATOM 6444 N N . PHE A 1 82 ? 2.965 12.556 -13.862 1.00 0.00 81 PHE A N 4
ATOM 6445 C CA . PHE A 1 82 ? 2.932 11.326 -13.079 1.00 0.00 81 PHE A CA 4
ATOM 6446 C C . PHE A 1 82 ? 4.323 10.707 -12.980 1.00 0.00 81 PHE A C 4
ATOM 6447 O O . PHE A 1 82 ? 5.275 11.191 -13.593 1.00 0.00 81 PHE A O 4
ATOM 6464 N N . SER A 1 83 ? 4.432 9.633 -12.204 1.00 0.00 82 SER A N 4
ATOM 6465 C CA . SER A 1 83 ? 5.707 8.950 -12.020 1.00 0.00 82 SER A CA 4
ATOM 6466 C C . SER A 1 83 ? 6.354 8.635 -13.366 1.00 0.00 82 SER A C 4
ATOM 6467 O O . SER A 1 83 ? 5.665 8.360 -14.349 1.00 0.00 82 SER A O 4
ATOM 6475 N N . ASP A 1 84 ? 7.681 8.677 -13.402 1.00 0.00 83 ASP A N 4
ATOM 6476 C CA . ASP A 1 84 ? 8.422 8.396 -14.626 1.00 0.00 83 ASP A CA 4
ATOM 6477 C C . ASP A 1 84 ? 8.375 6.908 -14.960 1.00 0.00 83 ASP A C 4
ATOM 6478 O O . ASP A 1 84 ? 9.264 6.147 -14.578 1.00 0.00 83 ASP A O 4
ATOM 6487 N N . ILE A 1 85 ? 7.331 6.500 -15.673 1.00 0.00 84 ILE A N 4
ATOM 6488 C CA . ILE A 1 85 ? 7.168 5.104 -16.059 1.00 0.00 84 ILE A CA 4
ATOM 6489 C C . ILE A 1 85 ? 7.953 4.788 -17.327 1.00 0.00 84 ILE A C 4
ATOM 6490 O O . ILE A 1 85 ? 8.697 5.628 -17.834 1.00 0.00 84 ILE A O 4
ATOM 6506 N N . ASP A 1 86 ? 7.779 3.574 -17.837 1.00 0.00 85 ASP A N 4
ATOM 6507 C CA . ASP A 1 86 ? 8.469 3.148 -19.049 1.00 0.00 85 ASP A CA 4
ATOM 6508 C C . ASP A 1 86 ? 8.286 4.170 -20.166 1.00 0.00 85 ASP A C 4
ATOM 6509 O O . ASP A 1 86 ? 7.302 4.909 -20.189 1.00 0.00 85 ASP A O 4
ATOM 6518 N N . GLU A 1 87 ? 9.240 4.206 -21.091 1.00 0.00 86 GLU A N 4
ATOM 6519 C CA . GLU A 1 87 ? 9.184 5.139 -22.210 1.00 0.00 86 GLU A CA 4
ATOM 6520 C C . GLU A 1 87 ? 8.076 4.753 -23.185 1.00 0.00 86 GLU A C 4
ATOM 6521 O O . GLU A 1 87 ? 7.353 5.611 -23.691 1.00 0.00 86 GLU A O 4
ATOM 6533 N N . ASN A 1 88 ? 7.950 3.456 -23.445 1.00 0.00 87 ASN A N 4
ATOM 6534 C CA . ASN A 1 88 ? 6.931 2.955 -24.361 1.00 0.00 87 ASN A CA 4
ATOM 6535 C C . ASN A 1 88 ? 5.553 3.495 -23.989 1.00 0.00 87 ASN A C 4
ATOM 6536 O O . ASN A 1 88 ? 4.770 3.876 -24.858 1.00 0.00 87 ASN A O 4
ATOM 6547 N N . MET A 1 89 ? 5.265 3.524 -22.692 1.00 0.00 88 MET A N 4
ATOM 6548 C CA . MET A 1 89 ? 3.983 4.018 -22.206 1.00 0.00 88 MET A CA 4
ATOM 6549 C C . MET A 1 89 ? 3.941 5.543 -22.236 1.00 0.00 88 MET A C 4
ATOM 6550 O O . MET A 1 89 ? 2.895 6.141 -22.489 1.00 0.00 88 MET A O 4
ATOM 6564 N N . LYS A 1 90 ? 5.085 6.167 -21.977 1.00 0.00 89 LYS A N 4
ATOM 6565 C CA . LYS A 1 90 ? 5.180 7.622 -21.976 1.00 0.00 89 LYS A CA 4
ATOM 6566 C C . LYS A 1 90 ? 4.732 8.198 -23.315 1.00 0.00 89 LYS A C 4
ATOM 6567 O O . LYS A 1 90 ? 3.949 9.146 -23.364 1.00 0.00 89 LYS A O 4
ATOM 6586 N N . LYS A 1 91 ? 5.233 7.617 -24.401 1.00 0.00 90 LYS A N 4
ATOM 6587 C CA . LYS A 1 91 ? 4.882 8.070 -25.742 1.00 0.00 90 LYS A CA 4
ATOM 6588 C C . LYS A 1 91 ? 3.370 8.067 -25.939 1.00 0.00 90 LYS A C 4
ATOM 6589 O O . LYS A 1 91 ? 2.809 8.990 -26.529 1.00 0.00 90 LYS A O 4
ATOM 6608 N N . VAL A 1 92 ? 2.714 7.024 -25.439 1.00 0.00 91 VAL A N 4
ATOM 6609 C CA . VAL A 1 92 ? 1.266 6.903 -25.558 1.00 0.00 91 VAL A CA 4
ATOM 6610 C C . VAL A 1 92 ? 0.556 8.009 -24.785 1.00 0.00 91 VAL A C 4
ATOM 6611 O O . VAL A 1 92 ? -0.246 8.756 -25.346 1.00 0.00 91 VAL A O 4
ATOM 6624 N N . ILE A 1 93 ? 0.858 8.109 -23.495 1.00 0.00 92 ILE A N 4
ATOM 6625 C CA . ILE A 1 93 ? 0.250 9.125 -22.645 1.00 0.00 92 ILE A CA 4
ATOM 6626 C C . ILE A 1 93 ? 0.516 10.525 -23.187 1.00 0.00 92 ILE A C 4
ATOM 6627 O O . ILE A 1 93 ? -0.364 11.386 -23.172 1.00 0.00 92 ILE A O 4
ATOM 6643 N N . LYS A 1 94 ? 1.735 10.747 -23.667 1.00 0.00 93 LYS A N 4
ATOM 6644 C CA . LYS A 1 94 ? 2.117 12.042 -24.217 1.00 0.00 93 LYS A CA 4
ATOM 6645 C C . LYS A 1 94 ? 1.332 12.345 -25.489 1.00 0.00 93 LYS A C 4
ATOM 6646 O O . LYS A 1 94 ? 0.906 13.478 -25.711 1.00 0.00 93 LYS A O 4
ATOM 6665 N N . ALA A 1 95 ? 1.143 11.326 -26.320 1.00 0.00 94 ALA A N 4
ATOM 6666 C CA . ALA A 1 95 ? 0.406 11.483 -27.568 1.00 0.00 94 ALA A CA 4
ATOM 6667 C C . ALA A 1 95 ? -1.044 11.874 -27.303 1.00 0.00 94 ALA A C 4
ATOM 6668 O O . ALA A 1 95 ? -1.557 12.832 -27.884 1.00 0.00 94 ALA A O 4
ATOM 6675 N N . THR A 1 96 ? -1.703 11.127 -26.423 1.00 0.00 95 THR A N 4
ATOM 6676 C CA . THR A 1 96 ? -3.094 11.393 -26.082 1.00 0.00 95 THR A CA 4
ATOM 6677 C C . THR A 1 96 ? -3.250 12.768 -25.442 1.00 0.00 95 THR A C 4
ATOM 6678 O O . THR A 1 96 ? -4.136 13.538 -25.810 1.00 0.00 95 THR A O 4
ATOM 6689 N N . ALA A 1 97 ? -2.382 13.069 -24.481 1.00 0.00 96 ALA A N 4
ATOM 6690 C CA . ALA A 1 97 ? -2.422 14.353 -23.791 1.00 0.00 96 ALA A CA 4
ATOM 6691 C C . ALA A 1 97 ? -2.080 15.497 -24.739 1.00 0.00 96 ALA A C 4
ATOM 6692 O O . ALA A 1 97 ? -2.573 16.613 -24.583 1.00 0.00 96 ALA A O 4
ATOM 6699 N N . GLU A 1 98 ? -1.230 15.211 -25.721 1.00 0.00 97 GLU A N 4
ATOM 6700 C CA . GLU A 1 98 ? -0.821 16.218 -26.694 1.00 0.00 97 GLU A CA 4
ATOM 6701 C C . GLU A 1 98 ? -1.938 16.490 -27.698 1.00 0.00 97 GLU A C 4
ATOM 6702 O O . GLU A 1 98 ? -2.107 17.616 -28.166 1.00 0.00 97 GLU A O 4
ATOM 6714 N N . LYS A 1 99 ? -2.697 15.450 -28.026 1.00 0.00 98 LYS A N 4
ATOM 6715 C CA . LYS A 1 99 ? -3.798 15.574 -28.974 1.00 0.00 98 LYS A CA 4
ATOM 6716 C C . LYS A 1 99 ? -4.808 16.614 -28.501 1.00 0.00 98 LYS A C 4
ATOM 6717 O O . LYS A 1 99 ? -5.488 17.246 -29.310 1.00 0.00 98 LYS A O 4
ATOM 6736 N N . PHE A 1 100 ? -4.900 16.788 -27.187 1.00 0.00 99 PHE A N 4
ATOM 6737 C CA . PHE A 1 100 ? -5.827 17.753 -26.606 1.00 0.00 99 PHE A CA 4
ATOM 6738 C C . PHE A 1 100 ? -5.587 19.148 -27.175 1.00 0.00 99 PHE A C 4
ATOM 6739 O O . PHE A 1 100 ? -6.467 20.008 -27.134 1.00 0.00 99 PHE A O 4
ATOM 6756 N N . LYS A 1 101 ? -4.388 19.366 -27.704 1.00 0.00 100 LYS A N 4
ATOM 6757 C CA . LYS A 1 101 ? -4.029 20.656 -28.282 1.00 0.00 100 LYS A CA 4
ATOM 6758 C C . LYS A 1 101 ? -5.128 21.160 -29.212 1.00 0.00 100 LYS A C 4
ATOM 6759 O O . LYS A 1 101 ? -5.322 22.365 -29.363 1.00 0.00 100 LYS A O 4
ATOM 6778 N N . ASN A 1 102 ? -5.845 20.229 -29.833 1.00 0.00 101 ASN A N 4
ATOM 6779 C CA . ASN A 1 102 ? -6.925 20.579 -30.748 1.00 0.00 101 ASN A CA 4
ATOM 6780 C C . ASN A 1 102 ? -7.884 21.574 -30.101 1.00 0.00 101 ASN A C 4
ATOM 6781 O O . ASN A 1 102 ? -8.396 22.479 -30.761 1.00 0.00 101 ASN A O 4
ATOM 6792 N N . LYS A 1 103 ? -8.123 21.400 -28.806 1.00 0.00 102 LYS A N 4
ATOM 6793 C CA . LYS A 1 103 ? -9.019 22.282 -28.067 1.00 0.00 102 LYS A CA 4
ATOM 6794 C C . LYS A 1 103 ? -8.342 22.816 -26.809 1.00 0.00 102 LYS A C 4
ATOM 6795 O O . LYS A 1 103 ? -9.008 23.176 -25.839 1.00 0.00 102 LYS A O 4
ATOM 6814 N N . GLY A 1 104 ? -7.014 22.865 -26.833 1.00 0.00 103 GLY A N 4
ATOM 6815 C CA . GLY A 1 104 ? -6.269 23.358 -25.688 1.00 0.00 103 GLY A CA 4
ATOM 6816 C C . GLY A 1 104 ? -4.782 23.455 -25.963 1.00 0.00 103 GLY A C 4
ATOM 6817 O O . GLY A 1 104 ? -4.010 22.586 -25.558 1.00 0.00 103 GLY A O 4
ATOM 6821 N N . PHE A 1 105 ? -4.377 24.515 -26.655 1.00 0.00 104 PHE A N 4
ATOM 6822 C CA . PHE A 1 105 ? -2.972 24.722 -26.986 1.00 0.00 104 PHE A CA 4
ATOM 6823 C C . PHE A 1 105 ? -2.098 24.608 -25.741 1.00 0.00 104 PHE A C 4
ATOM 6824 O O . PHE A 1 105 ? -0.936 24.208 -25.818 1.00 0.00 104 PHE A O 4
ATOM 6841 N N . LYS A 1 106 ? -2.664 24.964 -24.592 1.00 0.00 105 LYS A N 4
ATOM 6842 C CA . LYS A 1 106 ? -1.939 24.902 -23.329 1.00 0.00 105 LYS A CA 4
ATOM 6843 C C . LYS A 1 106 ? -1.855 23.466 -22.820 1.00 0.00 105 LYS A C 4
ATOM 6844 O O . LYS A 1 106 ? -2.719 23.011 -22.070 1.00 0.00 105 LYS A O 4
ATOM 6863 N N . VAL A 1 107 ? -0.808 22.758 -23.231 1.00 0.00 106 VAL A N 4
ATOM 6864 C CA . VAL A 1 107 ? -0.610 21.375 -22.814 1.00 0.00 106 VAL A CA 4
ATOM 6865 C C . VAL A 1 107 ? 0.777 21.175 -22.213 1.00 0.00 106 VAL A C 4
ATOM 6866 O O . VAL A 1 107 ? 1.781 21.581 -22.796 1.00 0.00 106 VAL A O 4
ATOM 6879 N N . GLU A 1 108 ? 0.823 20.546 -21.042 1.00 0.00 107 GLU A N 4
ATOM 6880 C CA . GLU A 1 108 ? 2.088 20.293 -20.362 1.00 0.00 107 GLU A CA 4
ATOM 6881 C C . GLU A 1 108 ? 2.174 18.843 -19.895 1.00 0.00 107 GLU A C 4
ATOM 6882 O O . GLU A 1 108 ? 1.206 18.286 -19.376 1.00 0.00 107 GLU A O 4
ATOM 6894 N N . THR A 1 109 ? 3.341 18.235 -20.084 1.00 0.00 108 THR A N 4
ATOM 6895 C CA . THR A 1 109 ? 3.555 16.850 -19.686 1.00 0.00 108 THR A CA 4
ATOM 6896 C C . THR A 1 109 ? 4.879 16.688 -18.948 1.00 0.00 108 THR A C 4
ATOM 6897 O O . THR A 1 109 ? 5.905 17.222 -19.370 1.00 0.00 108 THR A O 4
ATOM 6908 N N . ASP A 1 110 ? 4.849 15.947 -17.845 1.00 0.00 109 ASP A N 4
ATOM 6909 C CA . ASP A 1 110 ? 6.049 15.714 -17.049 1.00 0.00 109 ASP A CA 4
ATOM 6910 C C . ASP A 1 110 ? 6.456 14.244 -17.099 1.00 0.00 109 ASP A C 4
ATOM 6911 O O . ASP A 1 110 ? 5.704 13.367 -16.677 1.00 0.00 109 ASP A O 4
ATOM 6920 N N . MET A 1 111 ? 7.651 13.985 -17.620 1.00 0.00 110 MET A N 4
ATOM 6921 C CA . MET A 1 111 ? 8.158 12.622 -17.725 1.00 0.00 110 MET A CA 4
ATOM 6922 C C . MET A 1 111 ? 9.380 12.425 -16.833 1.00 0.00 110 MET A C 4
ATOM 6923 O O . MET A 1 111 ? 10.085 13.382 -16.510 1.00 0.00 110 MET A O 4
ATOM 6937 N N . MET A 1 2 ? 1.898 -1.179 -0.580 1.00 0.00 1 MET A N 5
ATOM 6938 C CA . MET A 1 2 ? 1.523 0.218 -0.765 1.00 0.00 1 MET A CA 5
ATOM 6939 C C . MET A 1 2 ? 0.562 0.372 -1.940 1.00 0.00 1 MET A C 5
ATOM 6940 O O . MET A 1 2 ? 0.719 -0.279 -2.974 1.00 0.00 1 MET A O 5
ATOM 6954 N N . THR A 1 3 ? -0.434 1.236 -1.775 1.00 0.00 2 THR A N 5
ATOM 6955 C CA . THR A 1 3 ? -1.421 1.474 -2.820 1.00 0.00 2 THR A CA 5
ATOM 6956 C C . THR A 1 3 ? -1.081 2.724 -3.623 1.00 0.00 2 THR A C 5
ATOM 6957 O O . THR A 1 3 ? -1.032 3.829 -3.081 1.00 0.00 2 THR A O 5
ATOM 6968 N N . LEU A 1 4 ? -0.847 2.544 -4.918 1.00 0.00 3 LEU A N 5
ATOM 6969 C CA . LEU A 1 4 ? -0.512 3.659 -5.798 1.00 0.00 3 LEU A CA 5
ATOM 6970 C C . LEU A 1 4 ? -1.751 4.170 -6.526 1.00 0.00 3 LEU A C 5
ATOM 6971 O O . LEU A 1 4 ? -2.271 3.508 -7.425 1.00 0.00 3 LEU A O 5
ATOM 6987 N N . CYS A 1 5 ? -2.216 5.350 -6.135 1.00 0.00 4 CYS A N 5
ATOM 6988 C CA . CYS A 1 5 ? -3.394 5.951 -6.752 1.00 0.00 4 CYS A CA 5
ATOM 6989 C C . CYS A 1 5 ? -3.014 7.190 -7.556 1.00 0.00 4 CYS A C 5
ATOM 6990 O O . CYS A 1 5 ? -1.919 7.730 -7.403 1.00 0.00 4 CYS A O 5
ATOM 6998 N N . ALA A 1 6 ? -3.926 7.634 -8.414 1.00 0.00 5 ALA A N 5
ATOM 6999 C CA . ALA A 1 6 ? -3.687 8.809 -9.243 1.00 0.00 5 ALA A CA 5
ATOM 7000 C C . ALA A 1 6 ? -4.830 9.811 -9.117 1.00 0.00 5 ALA A C 5
ATOM 7001 O O . ALA A 1 6 ? -5.996 9.429 -9.033 1.00 0.00 5 ALA A O 5
ATOM 7008 N N . MET A 1 7 ? -4.486 11.095 -9.103 1.00 0.00 6 MET A N 5
ATOM 7009 C CA . MET A 1 7 ? -5.484 12.152 -8.987 1.00 0.00 6 MET A CA 5
ATOM 7010 C C . MET A 1 7 ? -5.776 12.775 -10.349 1.00 0.00 6 MET A C 5
ATOM 7011 O O . MET A 1 7 ? -4.894 13.361 -10.976 1.00 0.00 6 MET A O 5
ATOM 7025 N N . TYR A 1 8 ? -7.019 12.643 -10.799 1.00 0.00 7 TYR A N 5
ATOM 7026 C CA . TYR A 1 8 ? -7.426 13.191 -12.088 1.00 0.00 7 TYR A CA 5
ATOM 7027 C C . TYR A 1 8 ? -8.443 14.314 -11.906 1.00 0.00 7 TYR A C 5
ATOM 7028 O O . TYR A 1 8 ? -9.604 14.069 -11.583 1.00 0.00 7 TYR A O 5
ATOM 7046 N N . ASN A 1 9 ? -7.996 15.548 -12.116 1.00 0.00 8 ASN A N 5
ATOM 7047 C CA . ASN A 1 9 ? -8.865 16.710 -11.976 1.00 0.00 8 ASN A CA 5
ATOM 7048 C C . ASN A 1 9 ? -9.460 17.111 -13.323 1.00 0.00 8 ASN A C 5
ATOM 7049 O O . ASN A 1 9 ? -8.782 17.710 -14.158 1.00 0.00 8 ASN A O 5
ATOM 7060 N N . ILE A 1 10 ? -10.729 16.777 -13.526 1.00 0.00 9 ILE A N 5
ATOM 7061 C CA . ILE A 1 10 ? -11.415 17.103 -14.770 1.00 0.00 9 ILE A CA 5
ATOM 7062 C C . ILE A 1 10 ? -12.483 18.168 -14.546 1.00 0.00 9 ILE A C 5
ATOM 7063 O O . ILE A 1 10 ? -13.339 18.030 -13.672 1.00 0.00 9 ILE A O 5
ATOM 7079 N N . SER A 1 11 ? -12.428 19.230 -15.343 1.00 0.00 10 SER A N 5
ATOM 7080 C CA . SER A 1 11 ? -13.390 20.321 -15.231 1.00 0.00 10 SER A CA 5
ATOM 7081 C C . SER A 1 11 ? -13.910 20.731 -16.605 1.00 0.00 10 SER A C 5
ATOM 7082 O O . SER A 1 11 ? -13.287 21.531 -17.302 1.00 0.00 10 SER A O 5
ATOM 7090 N N . MET A 1 12 ? -15.055 20.175 -16.988 1.00 0.00 11 MET A N 5
ATOM 7091 C CA . MET A 1 12 ? -15.660 20.483 -18.279 1.00 0.00 11 MET A CA 5
ATOM 7092 C C . MET A 1 12 ? -15.788 21.991 -18.473 1.00 0.00 11 MET A C 5
ATOM 7093 O O . MET A 1 12 ? -15.736 22.757 -17.511 1.00 0.00 11 MET A O 5
ATOM 7107 N N . ALA A 1 13 ? -15.955 22.410 -19.723 1.00 0.00 12 ALA A N 5
ATOM 7108 C CA . ALA A 1 13 ? -16.093 23.826 -20.042 1.00 0.00 12 ALA A CA 5
ATOM 7109 C C . ALA A 1 13 ? -17.172 24.479 -19.185 1.00 0.00 12 ALA A C 5
ATOM 7110 O O . ALA A 1 13 ? -18.340 24.100 -19.245 1.00 0.00 12 ALA A O 5
ATOM 7117 N N . GLY A 1 14 ? -16.771 25.464 -18.387 1.00 0.00 13 GLY A N 5
ATOM 7118 C CA . GLY A 1 14 ? -17.716 26.154 -17.528 1.00 0.00 13 GLY A CA 5
ATOM 7119 C C . GLY A 1 14 ? -18.352 25.232 -16.507 1.00 0.00 13 GLY A C 5
ATOM 7120 O O . GLY A 1 14 ? -19.577 25.165 -16.399 1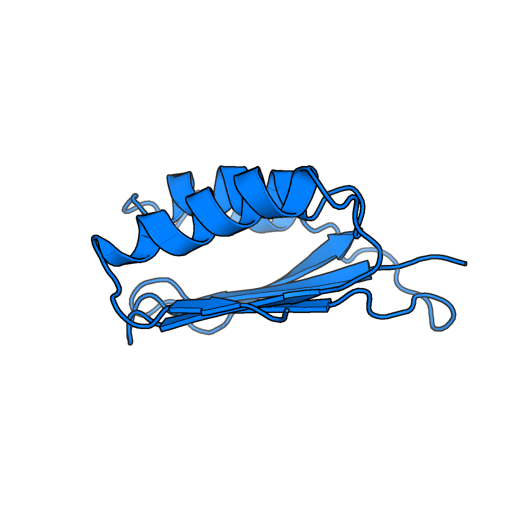.00 0.00 13 GLY A O 5
ATOM 7124 N N . SER A 1 15 ? -17.519 24.519 -15.757 1.00 0.00 14 SER A N 5
ATOM 7125 C CA . SER A 1 15 ? -18.008 23.591 -14.743 1.00 0.00 14 SER A CA 5
ATOM 7126 C C . SER A 1 15 ? -16.973 23.400 -13.638 1.00 0.00 14 SER A C 5
ATOM 7127 O O . SER A 1 15 ? -15.772 23.333 -13.901 1.00 0.00 14 SER A O 5
ATOM 7135 N N . HIS A 1 16 ? -17.448 23.312 -12.400 1.00 0.00 15 HIS A N 5
ATOM 7136 C CA . HIS A 1 16 ? -16.565 23.128 -11.253 1.00 0.00 15 HIS A CA 5
ATOM 7137 C C . HIS A 1 16 ? -15.623 21.949 -11.477 1.00 0.00 15 HIS A C 5
ATOM 7138 O O . HIS A 1 16 ? -15.898 21.044 -12.266 1.00 0.00 15 HIS A O 5
ATOM 7152 N N . PRO A 1 17 ? -14.484 21.958 -10.769 1.00 0.00 16 PRO A N 5
ATOM 7153 C CA . PRO A 1 17 ? -13.478 20.897 -10.874 1.00 0.00 16 PRO A CA 5
ATOM 7154 C C . PRO A 1 17 ? -13.959 19.581 -10.270 1.00 0.00 16 PRO A C 5
ATOM 7155 O O . PRO A 1 17 ? -14.601 19.565 -9.220 1.00 0.00 16 PRO A O 5
ATOM 7166 N N . THR A 1 18 ? -13.642 18.477 -10.940 1.00 0.00 17 THR A N 5
ATOM 7167 C CA . THR A 1 18 ? -14.042 17.157 -10.471 1.00 0.00 17 THR A CA 5
ATOM 7168 C C . THR A 1 18 ? -12.826 16.300 -10.139 1.00 0.00 17 THR A C 5
ATOM 7169 O O . THR A 1 18 ? -12.032 15.963 -11.018 1.00 0.00 17 THR A O 5
ATOM 7180 N N . THR A 1 19 ? -12.685 15.948 -8.865 1.00 0.00 18 THR A N 5
ATOM 7181 C CA . THR A 1 19 ? -11.565 15.130 -8.417 1.00 0.00 18 THR A CA 5
ATOM 7182 C C . THR A 1 19 ? -11.857 13.646 -8.609 1.00 0.00 18 THR A C 5
ATOM 7183 O O . THR A 1 19 ? -12.654 13.061 -7.875 1.00 0.00 18 THR A O 5
ATOM 7194 N N . ILE A 1 20 ? -11.206 13.043 -9.598 1.00 0.00 19 ILE A N 5
ATOM 7195 C CA . ILE A 1 20 ? -11.395 11.627 -9.884 1.00 0.00 19 ILE A CA 5
ATOM 7196 C C . ILE A 1 20 ? -10.151 10.822 -9.522 1.00 0.00 19 ILE A C 5
ATOM 7197 O O . ILE A 1 20 ? -9.161 10.826 -10.255 1.00 0.00 19 ILE A O 5
ATOM 7213 N N . CYS A 1 21 ? -10.209 10.132 -8.389 1.00 0.00 20 CYS A N 5
ATOM 7214 C CA . CYS A 1 21 ? -9.087 9.320 -7.929 1.00 0.00 20 CYS A CA 5
ATOM 7215 C C . CYS A 1 21 ? -9.110 7.942 -8.581 1.00 0.00 20 CYS A C 5
ATOM 7216 O O . CYS A 1 21 ? -9.930 7.092 -8.232 1.00 0.00 20 CYS A O 5
ATOM 7224 N N . VAL A 1 22 ? -8.206 7.727 -9.531 1.00 0.00 21 VAL A N 5
ATOM 7225 C CA . VAL A 1 22 ? -8.123 6.451 -10.233 1.00 0.00 21 VAL A CA 5
ATOM 7226 C C . VAL A 1 22 ? -6.791 5.761 -9.961 1.00 0.00 21 VAL A C 5
ATOM 7227 O O . VAL A 1 22 ? -5.729 6.375 -10.061 1.00 0.00 21 VAL A O 5
ATOM 7240 N N . VAL A 1 23 ? -6.855 4.478 -9.618 1.00 0.00 22 VAL A N 5
ATOM 7241 C CA . VAL A 1 23 ? -5.654 3.702 -9.333 1.00 0.00 22 VAL A CA 5
ATOM 7242 C C . VAL A 1 23 ? -4.639 3.824 -10.464 1.00 0.00 22 VAL A C 5
ATOM 7243 O O . VAL A 1 23 ? -4.998 4.124 -11.603 1.00 0.00 22 VAL A O 5
ATOM 7256 N N . MET A 1 24 ? -3.371 3.590 -10.142 1.00 0.00 23 MET A N 5
ATOM 7257 C CA . MET A 1 24 ? -2.304 3.672 -11.133 1.00 0.00 23 MET A CA 5
ATOM 7258 C C . MET A 1 24 ? -2.449 2.572 -12.180 1.00 0.00 23 MET A C 5
ATOM 7259 O O . MET A 1 24 ? -2.153 2.780 -13.357 1.00 0.00 23 MET A O 5
ATOM 7273 N N . ASP A 1 25 ? -2.904 1.403 -11.744 1.00 0.00 24 ASP A N 5
ATOM 7274 C CA . ASP A 1 25 ? -3.088 0.270 -12.644 1.00 0.00 24 ASP A CA 5
ATOM 7275 C C . ASP A 1 25 ? -4.083 0.611 -13.750 1.00 0.00 24 ASP A C 5
ATOM 7276 O O . ASP A 1 25 ? -4.044 0.028 -14.834 1.00 0.00 24 ASP A O 5
ATOM 7285 N N . ARG A 1 26 ? -4.973 1.556 -13.467 1.00 0.00 25 ARG A N 5
ATOM 7286 C CA . ARG A 1 26 ? -5.979 1.973 -14.437 1.00 0.00 25 ARG A CA 5
ATOM 7287 C C . ARG A 1 26 ? -5.862 3.465 -14.735 1.00 0.00 25 ARG A C 5
ATOM 7288 O O . ARG A 1 26 ? -6.768 4.066 -15.311 1.00 0.00 25 ARG A O 5
ATOM 7309 N N . PHE A 1 27 ? -4.740 4.056 -14.338 1.00 0.00 26 PHE A N 5
ATOM 7310 C CA . PHE A 1 27 ? -4.505 5.478 -14.561 1.00 0.00 26 PHE A CA 5
ATOM 7311 C C . PHE A 1 27 ? -4.400 5.784 -16.052 1.00 0.00 26 PHE A C 5
ATOM 7312 O O . PHE A 1 27 ? -5.141 6.613 -16.582 1.00 0.00 26 PHE A O 5
ATOM 7329 N N . LEU A 1 28 ? -3.473 5.110 -16.725 1.00 0.00 27 LEU A N 5
ATOM 7330 C CA . LEU A 1 28 ? -3.269 5.309 -18.155 1.00 0.00 27 LEU A CA 5
ATOM 7331 C C . LEU A 1 28 ? -4.563 5.076 -18.928 1.00 0.00 27 LEU A C 5
ATOM 7332 O O . LEU A 1 28 ? -4.931 5.869 -19.794 1.00 0.00 27 LEU A O 5
ATOM 7348 N N . GLU A 1 29 ? -5.251 3.985 -18.605 1.00 0.00 28 GLU A N 5
ATOM 7349 C CA . GLU A 1 29 ? -6.505 3.649 -19.269 1.00 0.00 28 GLU A CA 5
ATOM 7350 C C . GLU A 1 29 ? -7.532 4.763 -19.086 1.00 0.00 28 GLU A C 5
ATOM 7351 O O . GLU A 1 29 ? -8.176 5.191 -20.044 1.00 0.00 28 GLU A O 5
ATOM 7363 N N . SER A 1 30 ? -7.679 5.228 -17.850 1.00 0.00 29 SER A N 5
ATOM 7364 C CA . SER A 1 30 ? -8.630 6.289 -17.540 1.00 0.00 29 SER A CA 5
ATOM 7365 C C . SER A 1 30 ? -8.370 7.520 -18.402 1.00 0.00 29 SER A C 5
ATOM 7366 O O . SER A 1 30 ? -9.287 8.066 -19.017 1.00 0.00 29 SER A O 5
ATOM 7374 N N . PHE A 1 31 ? -7.114 7.953 -18.442 1.00 0.00 30 PHE A N 5
ATOM 7375 C CA . PHE A 1 31 ? -6.732 9.120 -19.228 1.00 0.00 30 PHE A CA 5
ATOM 7376 C C . PHE A 1 31 ? -7.041 8.906 -20.706 1.00 0.00 30 PHE A C 5
ATOM 7377 O O . PHE A 1 31 ? -7.540 9.804 -21.384 1.00 0.00 30 PHE A O 5
ATOM 7394 N N . SER A 1 32 ? -6.740 7.708 -21.200 1.00 0.00 31 SER A N 5
ATOM 7395 C CA . SER A 1 32 ? -6.981 7.376 -22.599 1.00 0.00 31 SER A CA 5
ATOM 7396 C C . SER A 1 32 ? -8.451 7.571 -22.959 1.00 0.00 31 SER A C 5
ATOM 7397 O O . SER A 1 32 ? -8.777 8.227 -23.947 1.00 0.00 31 SER A O 5
ATOM 7405 N N . GLU A 1 33 ? -9.334 6.997 -22.147 1.00 0.00 32 GLU A N 5
ATOM 7406 C CA . GLU A 1 33 ? -10.769 7.106 -22.380 1.00 0.00 32 GLU A CA 5
ATOM 7407 C C . GLU A 1 33 ? -11.238 8.549 -22.213 1.00 0.00 32 GLU A C 5
ATOM 7408 O O . GLU A 1 33 ? -12.153 9.000 -22.904 1.00 0.00 32 GLU A O 5
ATOM 7420 N N . LEU A 1 34 ? -10.607 9.267 -21.291 1.00 0.00 33 LEU A N 5
ATOM 7421 C CA . LEU A 1 34 ? -10.959 10.659 -21.032 1.00 0.00 33 LEU A CA 5
ATOM 7422 C C . LEU A 1 34 ? -10.727 11.519 -22.270 1.00 0.00 33 LEU A C 5
ATOM 7423 O O . LEU A 1 34 ? -11.556 12.361 -22.618 1.00 0.00 33 LEU A O 5
ATOM 7439 N N . TYR A 1 35 ? -9.597 11.301 -22.933 1.00 0.00 34 TYR A N 5
ATOM 7440 C CA . TYR A 1 35 ? -9.256 12.056 -24.132 1.00 0.00 34 TYR A CA 5
ATOM 7441 C C . TYR A 1 35 ? -10.332 11.894 -25.202 1.00 0.00 34 TYR A C 5
ATOM 7442 O O . TYR A 1 35 ? -10.458 12.724 -26.102 1.00 0.00 34 TYR A O 5
ATOM 7460 N N . ASP A 1 36 ? -11.104 10.818 -25.097 1.00 0.00 35 ASP A N 5
ATOM 7461 C CA . ASP A 1 36 ? -12.171 10.546 -26.053 1.00 0.00 35 ASP A CA 5
ATOM 7462 C C . ASP A 1 36 ? -13.476 11.200 -25.612 1.00 0.00 35 ASP A C 5
ATOM 7463 O O . ASP A 1 36 ? -14.019 12.056 -26.311 1.00 0.00 35 ASP A O 5
ATOM 7472 N N . ILE A 1 37 ? -13.974 10.790 -24.451 1.00 0.00 36 ILE A N 5
ATOM 7473 C CA . ILE A 1 37 ? -15.216 11.337 -23.917 1.00 0.00 36 ILE A CA 5
ATOM 7474 C C . ILE A 1 37 ? -15.169 12.860 -23.866 1.00 0.00 36 ILE A C 5
ATOM 7475 O O . ILE A 1 37 ? -16.187 13.529 -24.046 1.00 0.00 36 ILE A O 5
ATOM 7491 N N . ILE A 1 38 ? -13.981 13.402 -23.622 1.00 0.00 37 ILE A N 5
ATOM 7492 C CA . ILE A 1 38 ? -13.801 14.847 -23.551 1.00 0.00 37 ILE A CA 5
ATOM 7493 C C . ILE A 1 38 ? -14.239 15.520 -24.847 1.00 0.00 37 ILE A C 5
ATOM 7494 O O . ILE A 1 38 ? -14.670 16.673 -24.845 1.00 0.00 37 ILE A O 5
ATOM 7510 N N . ASP A 1 39 ? -14.126 14.792 -25.953 1.00 0.00 38 ASP A N 5
ATOM 7511 C CA . ASP A 1 39 ? -14.513 15.317 -27.257 1.00 0.00 38 ASP A CA 5
ATOM 7512 C C . ASP A 1 39 ? -15.972 15.764 -27.251 1.00 0.00 38 ASP A C 5
ATOM 7513 O O . ASP A 1 39 ? -16.354 16.674 -27.985 1.00 0.00 38 ASP A O 5
ATOM 7522 N N . GLU A 1 40 ? -16.781 15.115 -26.420 1.00 0.00 39 GLU A N 5
ATOM 7523 C CA . GLU A 1 40 ? -18.198 15.445 -26.321 1.00 0.00 39 GLU A CA 5
ATOM 7524 C C . GLU A 1 40 ? -18.486 16.235 -25.048 1.00 0.00 39 GLU A C 5
ATOM 7525 O O . GLU A 1 40 ? -17.801 16.076 -24.038 1.00 0.00 39 GLU A O 5
ATOM 7537 N N . ASN A 1 41 ? -19.503 17.089 -25.105 1.00 0.00 40 ASN A N 5
ATOM 7538 C CA . ASN A 1 41 ? -19.881 17.906 -23.958 1.00 0.00 40 ASN A CA 5
ATOM 7539 C C . ASN A 1 41 ? -21.146 17.365 -23.298 1.00 0.00 40 ASN A C 5
ATOM 7540 O O . ASN A 1 41 ? -22.097 18.108 -23.055 1.00 0.00 40 ASN A O 5
ATOM 7551 N N . ASP A 1 42 ? -21.149 16.068 -23.011 1.00 0.00 41 ASP A N 5
ATOM 7552 C CA . ASP A 1 42 ? -22.296 15.427 -22.378 1.00 0.00 41 ASP A CA 5
ATOM 7553 C C . ASP A 1 42 ? -22.054 15.233 -20.885 1.00 0.00 41 ASP A C 5
ATOM 7554 O O . ASP A 1 42 ? -21.155 14.494 -20.480 1.00 0.00 41 ASP A O 5
ATOM 7563 N N . THR A 1 43 ? -22.861 15.903 -20.067 1.00 0.00 42 THR A N 5
ATOM 7564 C CA . THR A 1 43 ? -22.733 15.806 -18.619 1.00 0.00 42 THR A CA 5
ATOM 7565 C C . THR A 1 43 ? -23.491 14.599 -18.079 1.00 0.00 42 THR A C 5
ATOM 7566 O O . THR A 1 43 ? -23.151 14.061 -17.025 1.00 0.00 42 THR A O 5
ATOM 7577 N N . ASP A 1 44 ? -24.518 14.177 -18.808 1.00 0.00 43 ASP A N 5
ATOM 7578 C CA . ASP A 1 44 ? -25.324 13.031 -18.403 1.00 0.00 43 ASP A CA 5
ATOM 7579 C C . ASP A 1 44 ? -24.468 11.772 -18.308 1.00 0.00 43 ASP A C 5
ATOM 7580 O O . ASP A 1 44 ? -24.692 10.920 -17.448 1.00 0.00 43 ASP A O 5
ATOM 7589 N N . VAL A 1 45 ? -23.487 11.661 -19.198 1.00 0.00 44 VAL A N 5
ATOM 7590 C CA . VAL A 1 45 ? -22.597 10.506 -19.215 1.00 0.00 44 VAL A CA 5
ATOM 7591 C C . VAL A 1 45 ? -21.397 10.723 -18.300 1.00 0.00 44 VAL A C 5
ATOM 7592 O O . VAL A 1 45 ? -20.784 9.767 -17.826 1.00 0.00 44 VAL A O 5
ATOM 7605 N N . MET A 1 46 ? -21.068 11.988 -18.056 1.00 0.00 45 MET A N 5
ATOM 7606 C CA . MET A 1 46 ? -19.942 12.331 -17.195 1.00 0.00 45 MET A CA 5
ATOM 7607 C C . MET A 1 46 ? -20.056 11.631 -15.845 1.00 0.00 45 MET A C 5
ATOM 7608 O O . MET A 1 46 ? -19.119 10.971 -15.397 1.00 0.00 45 MET A O 5
ATOM 7622 N N . MET A 1 47 ? -21.209 11.779 -15.202 1.00 0.00 46 MET A N 5
ATOM 7623 C CA . MET A 1 47 ? -21.445 11.160 -13.903 1.00 0.00 46 MET A CA 5
ATOM 7624 C C . MET A 1 47 ? -21.131 9.668 -13.947 1.00 0.00 46 MET A C 5
ATOM 7625 O O . MET A 1 47 ? -20.450 9.141 -13.067 1.00 0.00 46 MET A O 5
ATOM 7639 N N . ASP A 1 48 ? -21.631 8.993 -14.976 1.00 0.00 47 ASP A N 5
ATOM 7640 C CA . ASP A 1 48 ? -21.403 7.561 -15.134 1.00 0.00 47 ASP A CA 5
ATOM 7641 C C . ASP A 1 48 ? -19.911 7.255 -15.219 1.00 0.00 47 ASP A C 5
ATOM 7642 O O . ASP A 1 48 ? -19.443 6.242 -14.699 1.00 0.00 47 ASP A O 5
ATOM 7651 N N . PHE A 1 49 ? -19.167 8.137 -15.880 1.00 0.00 48 PHE A N 5
ATOM 7652 C CA . PHE A 1 49 ? -17.728 7.960 -16.035 1.00 0.00 48 PHE A CA 5
ATOM 7653 C C . PHE A 1 49 ? -17.017 8.085 -14.690 1.00 0.00 48 PHE A C 5
ATOM 7654 O O . PHE A 1 49 ? -16.259 7.199 -14.293 1.00 0.00 48 PHE A O 5
ATOM 7671 N N . ILE A 1 50 ? -17.267 9.189 -13.995 1.00 0.00 49 ILE A N 5
ATOM 7672 C CA . ILE A 1 50 ? -16.652 9.429 -12.696 1.00 0.00 49 ILE A CA 5
ATOM 7673 C C . ILE A 1 50 ? -16.927 8.277 -11.736 1.00 0.00 49 ILE A C 5
ATOM 7674 O O . ILE A 1 50 ? -16.030 7.817 -11.029 1.00 0.00 49 ILE A O 5
ATOM 7690 N N . SER A 1 51 ? -18.173 7.814 -11.718 1.00 0.00 50 SER A N 5
ATOM 7691 C CA . SER A 1 51 ? -18.567 6.716 -10.843 1.00 0.00 50 SER A CA 5
ATOM 7692 C C . SER A 1 51 ? -18.014 5.389 -11.353 1.00 0.00 50 SER A C 5
ATOM 7693 O O . SER A 1 51 ? -17.741 4.477 -10.573 1.00 0.00 50 SER A O 5
ATOM 7701 N N . ARG A 1 52 ? -17.852 5.289 -12.669 1.00 0.00 51 ARG A N 5
ATOM 7702 C CA . ARG A 1 52 ? -17.334 4.074 -13.285 1.00 0.00 51 ARG A CA 5
ATOM 7703 C C . ARG A 1 52 ? -15.891 3.820 -12.856 1.00 0.00 51 ARG A C 5
ATOM 7704 O O . ARG A 1 52 ? -15.536 2.708 -12.466 1.00 0.00 51 ARG A O 5
ATOM 7725 N N . PHE A 1 53 ? -15.065 4.858 -12.932 1.00 0.00 52 PHE A N 5
ATOM 7726 C CA . PHE A 1 53 ? -13.662 4.747 -12.553 1.00 0.00 52 PHE A CA 5
ATOM 7727 C C . PHE A 1 53 ? -13.485 4.955 -11.052 1.00 0.00 52 PHE A C 5
ATOM 7728 O O . PHE A 1 53 ? -12.961 4.089 -10.352 1.00 0.00 52 PHE A O 5
ATOM 7745 N N . ALA A 1 54 ? -13.927 6.110 -10.564 1.00 0.00 53 ALA A N 5
ATOM 7746 C CA . ALA A 1 54 ? -13.820 6.432 -9.147 1.00 0.00 53 ALA A CA 5
ATOM 7747 C C . ALA A 1 54 ? -14.817 5.624 -8.323 1.00 0.00 53 ALA A C 5
ATOM 7748 O O . ALA A 1 54 ? -16.026 5.838 -8.412 1.00 0.00 53 ALA A O 5
ATOM 7755 N N . ARG A 1 55 ? -14.303 4.695 -7.524 1.00 0.00 54 ARG A N 5
ATOM 7756 C CA . ARG A 1 55 ? -15.149 3.854 -6.686 1.00 0.00 54 ARG A CA 5
ATOM 7757 C C . ARG A 1 55 ? -15.715 4.649 -5.513 1.00 0.00 54 ARG A C 5
ATOM 7758 O O . ARG A 1 55 ? -14.980 5.337 -4.803 1.00 0.00 54 ARG A O 5
ATOM 7779 N N . THR A 1 56 ? -17.026 4.551 -5.315 1.00 0.00 55 THR A N 5
ATOM 7780 C CA . THR A 1 56 ? -17.690 5.261 -4.230 1.00 0.00 55 THR A CA 5
ATOM 7781 C C . THR A 1 56 ? -17.426 4.587 -2.888 1.00 0.00 55 THR A C 5
ATOM 7782 O O . THR A 1 56 ? -18.327 4.001 -2.289 1.00 0.00 55 THR A O 5
ATOM 7793 N N . ASP A 1 57 ? -16.185 4.674 -2.422 1.00 0.00 56 ASP A N 5
ATOM 7794 C CA . ASP A 1 57 ? -15.803 4.074 -1.149 1.00 0.00 56 ASP A CA 5
ATOM 7795 C C . ASP A 1 57 ? -14.933 5.029 -0.337 1.00 0.00 56 ASP A C 5
ATOM 7796 O O . ASP A 1 57 ? -14.327 5.949 -0.886 1.00 0.00 56 ASP A O 5
ATOM 7805 N N . GLU A 1 58 ? -14.878 4.804 0.972 1.00 0.00 57 GLU A N 5
ATOM 7806 C CA . GLU A 1 58 ? -14.084 5.646 1.858 1.00 0.00 57 GLU A CA 5
ATOM 7807 C C . GLU A 1 58 ? -12.623 5.676 1.417 1.00 0.00 57 GLU A C 5
ATOM 7808 O O . GLU A 1 58 ? -12.100 4.689 0.899 1.00 0.00 57 GLU A O 5
ATOM 7820 N N . ILE A 1 59 ? -11.972 6.815 1.624 1.00 0.00 58 ILE A N 5
ATOM 7821 C CA . ILE A 1 59 ? -10.573 6.974 1.248 1.00 0.00 58 ILE A CA 5
ATOM 7822 C C . ILE A 1 59 ? -9.669 6.968 2.477 1.00 0.00 58 ILE A C 5
ATOM 7823 O O . ILE A 1 59 ? -10.037 7.482 3.533 1.00 0.00 58 ILE A O 5
ATOM 7839 N N . MET A 1 60 ? -8.484 6.384 2.330 1.00 0.00 59 MET A N 5
ATOM 7840 C CA . MET A 1 60 ? -7.527 6.313 3.428 1.00 0.00 59 MET A CA 5
ATOM 7841 C C . MET A 1 60 ? -6.162 6.839 2.993 1.00 0.00 59 MET A C 5
ATOM 7842 O O . MET A 1 60 ? -5.851 6.919 1.805 1.00 0.00 59 MET A O 5
ATOM 7856 N N . PRO A 1 61 ? -5.327 7.205 3.977 1.00 0.00 60 PRO A N 5
ATOM 7857 C CA . PRO A 1 61 ? -3.983 7.729 3.720 1.00 0.00 60 PRO A CA 5
ATOM 7858 C C . PRO A 1 61 ? -3.037 6.660 3.183 1.00 0.00 60 PRO A C 5
ATOM 7859 O O . PRO A 1 61 ? -1.967 6.972 2.661 1.00 0.00 60 PRO A O 5
ATOM 7870 N N . GLU A 1 62 ? -3.440 5.400 3.314 1.00 0.00 61 GLU A N 5
ATOM 7871 C CA . GLU A 1 62 ? -2.626 4.286 2.842 1.00 0.00 61 GLU A CA 5
ATOM 7872 C C . GLU A 1 62 ? -2.214 4.492 1.387 1.00 0.00 61 GLU A C 5
ATOM 7873 O O . GLU A 1 62 ? -1.108 4.129 0.987 1.00 0.00 61 GLU A O 5
ATOM 7885 N N . ASP A 1 63 ? -3.112 5.076 0.601 1.00 0.00 62 ASP A N 5
ATOM 7886 C CA . ASP A 1 63 ? -2.843 5.331 -0.809 1.00 0.00 62 ASP A CA 5
ATOM 7887 C C . ASP A 1 63 ? -1.969 6.569 -0.980 1.00 0.00 62 ASP A C 5
ATOM 7888 O O . ASP A 1 63 ? -2.043 7.509 -0.189 1.00 0.00 62 ASP A O 5
ATOM 7897 N N . LYS A 1 64 ? -1.139 6.563 -2.018 1.00 0.00 63 LYS A N 5
ATOM 7898 C CA . LYS A 1 64 ? -0.250 7.685 -2.295 1.00 0.00 63 LYS A CA 5
ATOM 7899 C C . LYS A 1 64 ? -0.434 8.186 -3.723 1.00 0.00 63 LYS A C 5
ATOM 7900 O O . LYS A 1 64 ? -0.853 7.437 -4.607 1.00 0.00 63 LYS A O 5
ATOM 7919 N N . THR A 1 65 ? -0.118 9.458 -3.945 1.00 0.00 64 THR A N 5
ATOM 7920 C CA . THR A 1 65 ? -0.248 10.059 -5.266 1.00 0.00 64 THR A CA 5
ATOM 7921 C C . THR A 1 65 ? 0.942 9.707 -6.151 1.00 0.00 64 THR A C 5
ATOM 7922 O O . THR A 1 65 ? 2.084 10.044 -5.836 1.00 0.00 64 THR A O 5
ATOM 7933 N N . VAL A 1 66 ? 0.669 9.027 -7.260 1.00 0.00 65 VAL A N 5
ATOM 7934 C CA . VAL A 1 66 ? 1.718 8.630 -8.192 1.00 0.00 65 VAL A CA 5
ATOM 7935 C C . VAL A 1 66 ? 1.526 9.294 -9.551 1.00 0.00 65 VAL A C 5
ATOM 7936 O O . VAL A 1 66 ? 2.476 9.455 -10.315 1.00 0.00 65 VAL A O 5
ATOM 7949 N N . GLY A 1 67 ? 0.287 9.677 -9.846 1.00 0.00 66 GLY A N 5
ATOM 7950 C CA . GLY A 1 67 ? -0.008 10.320 -11.113 1.00 0.00 66 GLY A CA 5
ATOM 7951 C C . GLY A 1 67 ? -1.060 11.403 -10.983 1.00 0.00 66 GLY A C 5
ATOM 7952 O O . GLY A 1 67 ? -2.213 11.123 -10.656 1.00 0.00 66 GLY A O 5
ATOM 7956 N N . PHE A 1 68 ? -0.662 12.645 -11.238 1.00 0.00 67 PHE A N 5
ATOM 7957 C CA . PHE A 1 68 ? -1.579 13.776 -11.145 1.00 0.00 67 PHE A CA 5
ATOM 7958 C C . PHE A 1 68 ? -1.780 14.427 -12.510 1.00 0.00 67 PHE A C 5
ATOM 7959 O O . PHE A 1 68 ? -0.817 14.711 -13.223 1.00 0.00 67 PHE A O 5
ATOM 7976 N N . VAL A 1 69 ? -3.039 14.661 -12.868 1.00 0.00 68 VAL A N 5
ATOM 7977 C CA . VAL A 1 69 ? -3.368 15.279 -14.147 1.00 0.00 68 VAL A CA 5
ATOM 7978 C C . VAL A 1 69 ? -4.350 16.430 -13.964 1.00 0.00 68 VAL A C 5
ATOM 7979 O O . VAL A 1 69 ? -5.361 16.295 -13.275 1.00 0.00 68 VAL A O 5
ATOM 7992 N N . VAL A 1 70 ? -4.046 17.564 -14.587 1.00 0.00 69 VAL A N 5
ATOM 7993 C CA . VAL A 1 70 ? -4.903 18.741 -14.495 1.00 0.00 69 VAL A CA 5
ATOM 7994 C C . VAL A 1 70 ? -5.640 18.987 -15.806 1.00 0.00 69 VAL A C 5
ATOM 7995 O O . VAL A 1 70 ? -5.022 19.142 -16.859 1.00 0.00 69 VAL A O 5
ATOM 8008 N N . VAL A 1 71 ? -6.967 19.024 -15.735 1.00 0.00 70 VAL A N 5
ATOM 8009 C CA . VAL A 1 71 ? -7.790 19.253 -16.916 1.00 0.00 70 VAL A CA 5
ATOM 8010 C C . VAL A 1 71 ? -8.899 20.259 -16.626 1.00 0.00 70 VAL A C 5
ATOM 8011 O O . VAL A 1 71 ? -9.842 19.964 -15.893 1.00 0.00 70 VAL A O 5
ATOM 8024 N N . ASN A 1 72 ? -8.779 21.448 -17.208 1.00 0.00 71 ASN A N 5
ATOM 8025 C CA . ASN A 1 72 ? -9.771 22.499 -17.012 1.00 0.00 71 ASN A CA 5
ATOM 8026 C C . ASN A 1 72 ? -10.159 23.135 -18.343 1.00 0.00 71 ASN A C 5
ATOM 8027 O O . ASN A 1 72 ? -9.481 24.038 -18.832 1.00 0.00 71 ASN A O 5
ATOM 8038 N N . ALA A 1 73 ? -11.256 22.658 -18.923 1.00 0.00 72 ALA A N 5
ATOM 8039 C CA . ALA A 1 73 ? -11.736 23.182 -20.196 1.00 0.00 72 ALA A CA 5
ATOM 8040 C C . ALA A 1 73 ? -12.173 24.636 -20.061 1.00 0.00 72 ALA A C 5
ATOM 8041 O O . ALA A 1 73 ? -12.207 25.378 -21.043 1.00 0.00 72 ALA A O 5
ATOM 8048 N N . ASP A 1 74 ? -12.508 25.038 -18.840 1.00 0.00 73 ASP A N 5
ATOM 8049 C CA . ASP A 1 74 ? -12.943 26.404 -18.576 1.00 0.00 73 ASP A CA 5
ATOM 8050 C C . ASP A 1 74 ? -11.817 27.396 -18.851 1.00 0.00 73 ASP A C 5
ATOM 8051 O O . ASP A 1 74 ? -11.993 28.362 -19.594 1.00 0.00 73 ASP A O 5
ATOM 8060 N N . LYS A 1 75 ? -10.659 27.151 -18.246 1.00 0.00 74 LYS A N 5
ATOM 8061 C CA . LYS A 1 75 ? -9.503 28.021 -18.425 1.00 0.00 74 LYS A CA 5
ATOM 8062 C C . LYS A 1 75 ? -8.552 27.454 -19.474 1.00 0.00 74 LYS A C 5
ATOM 8063 O O . LYS A 1 75 ? -7.437 27.946 -19.648 1.00 0.00 74 LYS A O 5
ATOM 8082 N N . LYS A 1 76 ? -9.001 26.417 -20.173 1.00 0.00 75 LYS A N 5
ATOM 8083 C CA . LYS A 1 76 ? -8.192 25.784 -21.208 1.00 0.00 75 LYS A CA 5
ATOM 8084 C C . LYS A 1 76 ? -6.809 25.424 -20.674 1.00 0.00 75 LYS A C 5
ATOM 8085 O O . LYS A 1 76 ? -5.798 25.641 -21.343 1.00 0.00 75 LYS A O 5
ATOM 8104 N N . LEU A 1 77 ? -6.772 24.872 -19.466 1.00 0.00 76 LEU A N 5
ATOM 8105 C CA . LEU A 1 77 ? -5.512 24.481 -18.842 1.00 0.00 76 LEU A CA 5
ATOM 8106 C C . LEU A 1 77 ? -5.404 22.963 -18.739 1.00 0.00 76 LEU A C 5
ATOM 8107 O O . LEU A 1 77 ? -6.183 22.322 -18.033 1.00 0.00 76 LEU A O 5
ATOM 8123 N N . MET A 1 78 ? -4.433 22.394 -19.447 1.00 0.00 77 MET A N 5
ATOM 8124 C CA . MET A 1 78 ? -4.222 20.952 -19.432 1.00 0.00 77 MET A CA 5
ATOM 8125 C C . MET A 1 78 ? -2.779 20.618 -19.068 1.00 0.00 77 MET A C 5
ATOM 8126 O O . MET A 1 78 ? -1.841 21.083 -19.717 1.00 0.00 77 MET A O 5
ATOM 8140 N N . SER A 1 79 ? -2.607 19.809 -18.027 1.00 0.00 78 SER A N 5
ATOM 8141 C CA . SER A 1 79 ? -1.278 19.417 -17.574 1.00 0.00 78 SER A CA 5
ATOM 8142 C C . SER A 1 79 ? -1.260 17.953 -17.145 1.00 0.00 78 SER A C 5
ATOM 8143 O O . SER A 1 79 ? -2.280 17.405 -16.725 1.00 0.00 78 SER A O 5
ATOM 8151 N N . VAL A 1 80 ? -0.094 17.325 -17.253 1.00 0.00 79 VAL A N 5
ATOM 8152 C CA . VAL A 1 80 ? 0.058 15.925 -16.875 1.00 0.00 79 VAL A CA 5
ATOM 8153 C C . VAL A 1 80 ? 1.424 15.670 -16.248 1.00 0.00 79 VAL A C 5
ATOM 8154 O O . VAL A 1 80 ? 2.456 16.023 -16.818 1.00 0.00 79 VAL A O 5
ATOM 8167 N N . SER A 1 81 ? 1.423 15.055 -15.069 1.00 0.00 80 SER A N 5
ATOM 8168 C CA . SER A 1 81 ? 2.662 14.756 -14.362 1.00 0.00 80 SER A CA 5
ATOM 8169 C C . SER A 1 81 ? 2.512 13.499 -13.510 1.00 0.00 80 SER A C 5
ATOM 8170 O O . SER A 1 81 ? 1.869 13.520 -12.460 1.00 0.00 80 SER A O 5
ATOM 8178 N N . PHE A 1 82 ? 3.109 12.405 -13.970 1.00 0.00 81 PHE A N 5
ATOM 8179 C CA . PHE A 1 82 ? 3.042 11.138 -13.253 1.00 0.00 81 PHE A CA 5
ATOM 8180 C C . PHE A 1 82 ? 4.429 10.516 -13.115 1.00 0.00 81 PHE A C 5
ATOM 8181 O O . PHE A 1 82 ? 5.392 10.980 -13.725 1.00 0.00 81 PHE A O 5
ATOM 8198 N N . SER A 1 83 ? 4.522 9.464 -12.308 1.00 0.00 82 SER A N 5
ATOM 8199 C CA . SER A 1 83 ? 5.790 8.780 -12.086 1.00 0.00 82 SER A CA 5
ATOM 8200 C C . SER A 1 83 ? 6.448 8.411 -13.412 1.00 0.00 82 SER A C 5
ATOM 8201 O O . SER A 1 83 ? 5.822 7.803 -14.280 1.00 0.00 82 SER A O 5
ATOM 8209 N N . ASP A 1 84 ? 7.714 8.784 -13.561 1.00 0.00 83 ASP A N 5
ATOM 8210 C CA . ASP A 1 84 ? 8.459 8.492 -14.781 1.00 0.00 83 ASP A CA 5
ATOM 8211 C C . ASP A 1 84 ? 8.406 7.003 -15.107 1.00 0.00 83 ASP A C 5
ATOM 8212 O O . ASP A 1 84 ? 9.051 6.190 -14.444 1.00 0.00 83 ASP A O 5
ATOM 8221 N N . ILE A 1 85 ? 7.633 6.654 -16.129 1.00 0.00 84 ILE A N 5
ATOM 8222 C CA . ILE A 1 85 ? 7.496 5.262 -16.542 1.00 0.00 84 ILE A CA 5
ATOM 8223 C C . ILE A 1 85 ? 8.306 4.981 -17.803 1.00 0.00 84 ILE A C 5
ATOM 8224 O O . ILE A 1 85 ? 9.030 5.847 -18.294 1.00 0.00 84 ILE A O 5
ATOM 8240 N N . ASP A 1 86 ? 8.178 3.765 -18.322 1.00 0.00 85 ASP A N 5
ATOM 8241 C CA . ASP A 1 86 ? 8.897 3.369 -19.528 1.00 0.00 85 ASP A CA 5
ATOM 8242 C C . ASP A 1 86 ? 8.681 4.384 -20.647 1.00 0.00 85 ASP A C 5
ATOM 8243 O O . ASP A 1 86 ? 7.619 4.998 -20.744 1.00 0.00 85 ASP A O 5
ATOM 8252 N N . GLU A 1 87 ? 9.696 4.555 -21.488 1.00 0.00 86 GLU A N 5
ATOM 8253 C CA . GLU A 1 87 ? 9.616 5.496 -22.598 1.00 0.00 86 GLU A CA 5
ATOM 8254 C C . GLU A 1 87 ? 8.575 5.047 -23.619 1.00 0.00 86 GLU A C 5
ATOM 8255 O O . GLU A 1 87 ? 7.838 5.864 -24.170 1.00 0.00 86 GLU A O 5
ATOM 8267 N N . ASN A 1 88 ? 8.522 3.743 -23.867 1.00 0.00 87 ASN A N 5
ATOM 8268 C CA . ASN A 1 88 ? 7.572 3.184 -24.822 1.00 0.00 87 ASN A CA 5
ATOM 8269 C C . ASN A 1 88 ? 6.154 3.658 -24.520 1.00 0.00 87 ASN A C 5
ATOM 8270 O O . ASN A 1 88 ? 5.420 4.067 -25.420 1.00 0.00 87 ASN A O 5
ATOM 8281 N N . MET A 1 89 ? 5.775 3.601 -23.247 1.00 0.00 88 MET A N 5
ATOM 8282 C CA . MET A 1 89 ? 4.445 4.027 -22.826 1.00 0.00 88 MET A CA 5
ATOM 8283 C C . MET A 1 89 ? 4.352 5.549 -22.775 1.00 0.00 88 MET A C 5
ATOM 8284 O O . MET A 1 89 ? 3.277 6.122 -22.950 1.00 0.00 88 MET A O 5
ATOM 8298 N N . LYS A 1 90 ? 5.486 6.198 -22.534 1.00 0.00 89 LYS A N 5
ATOM 8299 C CA . LYS A 1 90 ? 5.534 7.654 -22.460 1.00 0.00 89 LYS A CA 5
ATOM 8300 C C . LYS A 1 90 ? 5.004 8.281 -23.746 1.00 0.00 89 LYS A C 5
ATOM 8301 O O . LYS A 1 90 ? 4.266 9.266 -23.710 1.00 0.00 89 LYS A O 5
ATOM 8320 N N . LYS A 1 91 ? 5.385 7.704 -24.881 1.00 0.00 90 LYS A N 5
ATOM 8321 C CA . LYS A 1 91 ? 4.947 8.205 -26.178 1.00 0.00 90 LYS A CA 5
ATOM 8322 C C . LYS A 1 91 ? 3.426 8.176 -26.287 1.00 0.00 90 LYS A C 5
ATOM 8323 O O . LYS A 1 91 ? 2.804 9.155 -26.702 1.00 0.00 90 LYS A O 5
ATOM 8342 N N . VAL A 1 92 ? 2.831 7.049 -25.910 1.00 0.00 91 VAL A N 5
ATOM 8343 C CA . VAL A 1 92 ? 1.382 6.894 -25.963 1.00 0.00 91 VAL A CA 5
ATOM 8344 C C . VAL A 1 92 ? 0.687 7.924 -25.079 1.00 0.00 91 VAL A C 5
ATOM 8345 O O . VAL A 1 92 ? -0.161 8.685 -25.546 1.00 0.00 91 VAL A O 5
ATOM 8358 N N . ILE A 1 93 ? 1.052 7.943 -23.802 1.00 0.00 92 ILE A N 5
ATOM 8359 C CA . ILE A 1 93 ? 0.465 8.881 -22.853 1.00 0.00 92 ILE A CA 5
ATOM 8360 C C . ILE A 1 93 ? 0.668 10.322 -23.309 1.00 0.00 92 ILE A C 5
ATOM 8361 O O . ILE A 1 93 ? -0.290 11.083 -23.444 1.00 0.00 92 ILE A O 5
ATOM 8377 N N . LYS A 1 94 ? 1.922 10.691 -23.545 1.00 0.00 93 LYS A N 5
ATOM 8378 C CA . LYS A 1 94 ? 2.253 12.040 -23.989 1.00 0.00 93 LYS A CA 5
ATOM 8379 C C . LYS A 1 94 ? 1.470 12.407 -25.246 1.00 0.00 93 LYS A C 5
ATOM 8380 O O . LYS A 1 94 ? 1.083 13.560 -25.433 1.00 0.00 93 LYS A O 5
ATOM 8399 N N . ALA A 1 95 ? 1.240 11.418 -26.104 1.00 0.00 94 ALA A N 5
ATOM 8400 C CA . ALA A 1 95 ? 0.501 11.636 -27.341 1.00 0.00 94 ALA A CA 5
ATOM 8401 C C . ALA A 1 95 ? -0.965 11.945 -27.057 1.00 0.00 94 ALA A C 5
ATOM 8402 O O . ALA A 1 95 ? -1.518 12.915 -27.576 1.00 0.00 94 ALA A O 5
ATOM 8409 N N . THR A 1 96 ? -1.591 11.113 -26.230 1.00 0.00 95 THR A N 5
ATOM 8410 C CA . THR A 1 96 ? -2.994 11.296 -25.879 1.00 0.00 95 THR A CA 5
ATOM 8411 C C . THR A 1 96 ? -3.218 12.639 -25.194 1.00 0.00 95 THR A C 5
ATOM 8412 O O . THR A 1 96 ? -4.255 13.275 -25.380 1.00 0.00 95 THR A O 5
ATOM 8423 N N . ALA A 1 97 ? -2.239 13.066 -24.403 1.00 0.00 96 ALA A N 5
ATOM 8424 C CA . ALA A 1 97 ? -2.330 14.335 -23.693 1.00 0.00 96 ALA A CA 5
ATOM 8425 C C . ALA A 1 97 ? -2.044 15.508 -24.625 1.00 0.00 96 ALA A C 5
ATOM 8426 O O . ALA A 1 97 ? -2.785 16.490 -24.645 1.00 0.00 96 ALA A O 5
ATOM 8433 N N . GLU A 1 98 ? -0.966 15.397 -25.395 1.00 0.00 97 GLU A N 5
ATOM 8434 C CA . GLU A 1 98 ? -0.584 16.450 -26.329 1.00 0.00 97 GLU A CA 5
ATOM 8435 C C . GLU A 1 98 ? -1.623 16.598 -27.437 1.00 0.00 97 GLU A C 5
ATOM 8436 O O . GLU A 1 98 ? -1.750 17.661 -28.046 1.00 0.00 97 GLU A O 5
ATOM 8448 N N . LYS A 1 99 ? -2.363 15.526 -27.693 1.00 0.00 98 LYS A N 5
ATOM 8449 C CA . LYS A 1 99 ? -3.392 15.535 -28.726 1.00 0.00 98 LYS A CA 5
ATOM 8450 C C . LYS A 1 99 ? -4.469 16.569 -28.413 1.00 0.00 98 LYS A C 5
ATOM 8451 O O . LYS A 1 99 ? -5.130 17.084 -29.315 1.00 0.00 98 LYS A O 5
ATOM 8470 N N . PHE A 1 100 ? -4.639 16.869 -27.130 1.00 0.00 99 PHE A N 5
ATOM 8471 C CA . PHE A 1 100 ? -5.635 17.843 -26.698 1.00 0.00 99 PHE A CA 5
ATOM 8472 C C . PHE A 1 100 ? -5.429 19.181 -27.401 1.00 0.00 99 PHE A C 5
ATOM 8473 O O . PHE A 1 100 ? -6.367 19.960 -27.566 1.00 0.00 99 PHE A O 5
ATOM 8490 N N . LYS A 1 101 ? -4.193 19.441 -27.815 1.00 0.00 100 LYS A N 5
ATOM 8491 C CA . LYS A 1 101 ? -3.861 20.683 -28.501 1.00 0.00 100 LYS A CA 5
ATOM 8492 C C . LYS A 1 101 ? -4.602 20.785 -29.831 1.00 0.00 100 LYS A C 5
ATOM 8493 O O . LYS A 1 101 ? -4.867 21.881 -30.322 1.00 0.00 100 LYS A O 5
ATOM 8512 N N . ASN A 1 102 ? -4.934 19.634 -30.407 1.00 0.00 101 ASN A N 5
ATOM 8513 C CA . ASN A 1 102 ? -5.646 19.594 -31.680 1.00 0.00 101 ASN A CA 5
ATOM 8514 C C . ASN A 1 102 ? -6.911 20.446 -31.622 1.00 0.00 101 ASN A C 5
ATOM 8515 O O . ASN A 1 102 ? -7.274 21.105 -32.597 1.00 0.00 101 ASN A O 5
ATOM 8526 N N . LYS A 1 103 ? -7.578 20.428 -30.473 1.00 0.00 102 LYS A N 5
ATOM 8527 C CA . LYS A 1 103 ? -8.801 21.199 -30.286 1.00 0.00 102 LYS A CA 5
ATOM 8528 C C . LYS A 1 103 ? -8.482 22.655 -29.961 1.00 0.00 102 LYS A C 5
ATOM 8529 O O . LYS A 1 103 ? -9.311 23.542 -30.161 1.00 0.00 102 LYS A O 5
ATOM 8548 N N . GLY A 1 104 ? -7.274 22.894 -29.459 1.00 0.00 103 GLY A N 5
ATOM 8549 C CA . GLY A 1 104 ? -6.868 24.244 -29.116 1.00 0.00 103 GLY A CA 5
ATOM 8550 C C . GLY A 1 104 ? -6.812 24.470 -27.618 1.00 0.00 103 GLY A C 5
ATOM 8551 O O . GLY A 1 104 ? -7.385 25.432 -27.106 1.00 0.00 103 GLY A O 5
ATOM 8555 N N . PHE A 1 105 ? -6.122 23.580 -26.912 1.00 0.00 104 PHE A N 5
ATOM 8556 C CA . PHE A 1 105 ? -5.996 23.685 -25.463 1.00 0.00 104 PHE A CA 5
ATOM 8557 C C . PHE A 1 105 ? -4.538 23.557 -25.033 1.00 0.00 104 PHE A C 5
ATOM 8558 O O . PHE A 1 105 ? -3.808 22.694 -25.522 1.00 0.00 104 PHE A O 5
ATOM 8575 N N . LYS A 1 106 ? -4.120 24.422 -24.116 1.00 0.00 105 LYS A N 5
ATOM 8576 C CA . LYS A 1 106 ? -2.749 24.408 -23.618 1.00 0.00 105 LYS A CA 5
ATOM 8577 C C . LYS A 1 106 ? -2.452 23.106 -22.881 1.00 0.00 105 LYS A C 5
ATOM 8578 O O . LYS A 1 106 ? -2.953 22.876 -21.780 1.00 0.00 105 LYS A O 5
ATOM 8597 N N . VAL A 1 107 ? -1.633 22.258 -23.494 1.00 0.00 106 VAL A N 5
ATOM 8598 C CA . VAL A 1 107 ? -1.266 20.980 -22.894 1.00 0.00 106 VAL A CA 5
ATOM 8599 C C . VAL A 1 107 ? 0.210 20.953 -22.517 1.00 0.00 106 VAL A C 5
ATOM 8600 O O . VAL A 1 107 ? 1.075 21.271 -23.332 1.00 0.00 106 VAL A O 5
ATOM 8613 N N . GLU A 1 108 ? 0.491 20.571 -21.275 1.00 0.00 107 GLU A N 5
ATOM 8614 C CA . GLU A 1 108 ? 1.865 20.503 -20.789 1.00 0.00 107 GLU A CA 5
ATOM 8615 C C . GLU A 1 108 ? 2.104 19.212 -20.012 1.00 0.00 107 GLU A C 5
ATOM 8616 O O . GLU A 1 108 ? 1.587 19.032 -18.909 1.00 0.00 107 GLU A O 5
ATOM 8628 N N . THR A 1 109 ? 2.891 18.314 -20.596 1.00 0.00 108 THR A N 5
ATOM 8629 C CA . THR A 1 109 ? 3.198 17.039 -19.961 1.00 0.00 108 THR A CA 5
ATOM 8630 C C . THR A 1 109 ? 4.582 17.062 -19.322 1.00 0.00 108 THR A C 5
ATOM 8631 O O . THR A 1 109 ? 5.461 17.811 -19.749 1.00 0.00 108 THR A O 5
ATOM 8642 N N . ASP A 1 110 ? 4.769 16.237 -18.298 1.00 0.00 109 ASP A N 5
ATOM 8643 C CA . ASP A 1 110 ? 6.048 16.161 -17.601 1.00 0.00 109 ASP A CA 5
ATOM 8644 C C . ASP A 1 110 ? 7.148 15.665 -18.535 1.00 0.00 109 ASP A C 5
ATOM 8645 O O . ASP A 1 110 ? 7.150 14.505 -18.945 1.00 0.00 109 ASP A O 5
ATOM 8654 N N . MET A 1 111 ? 8.079 16.552 -18.868 1.00 0.00 110 MET A N 5
ATOM 8655 C CA . MET A 1 111 ? 9.184 16.204 -19.754 1.00 0.00 110 MET A CA 5
ATOM 8656 C C . MET A 1 111 ? 10.065 15.127 -19.127 1.00 0.00 110 MET A C 5
ATOM 8657 O O . MET A 1 111 ? 11.077 15.430 -18.493 1.00 0.00 110 MET A O 5
ATOM 8671 N N . MET A 1 2 ? 1.305 -0.706 0.018 1.00 0.00 1 MET A N 6
ATOM 8672 C CA . MET A 1 2 ? 0.679 0.537 -0.417 1.00 0.00 1 MET A CA 6
ATOM 8673 C C . MET A 1 2 ? 0.297 0.466 -1.892 1.00 0.00 1 MET A C 6
ATOM 8674 O O . MET A 1 2 ? 0.972 -0.188 -2.689 1.00 0.00 1 MET A O 6
ATOM 8688 N N . THR A 1 3 ? -0.790 1.142 -2.251 1.00 0.00 2 THR A N 6
ATOM 8689 C CA . THR A 1 3 ? -1.262 1.154 -3.630 1.00 0.00 2 THR A CA 6
ATOM 8690 C C . THR A 1 3 ? -0.980 2.496 -4.296 1.00 0.00 2 THR A C 6
ATOM 8691 O O . THR A 1 3 ? -0.987 3.539 -3.641 1.00 0.00 2 THR A O 6
ATOM 8702 N N . LEU A 1 4 ? -0.734 2.463 -5.601 1.00 0.00 3 LEU A N 6
ATOM 8703 C CA . LEU A 1 4 ? -0.450 3.678 -6.357 1.00 0.00 3 LEU A CA 6
ATOM 8704 C C . LEU A 1 4 ? -1.724 4.243 -6.977 1.00 0.00 3 LEU A C 6
ATOM 8705 O O . LEU A 1 4 ? -2.264 3.683 -7.931 1.00 0.00 3 LEU A O 6
ATOM 8721 N N . CYS A 1 5 ? -2.198 5.357 -6.429 1.00 0.00 4 CYS A N 6
ATOM 8722 C CA . CYS A 1 5 ? -3.408 6.000 -6.930 1.00 0.00 4 CYS A CA 6
ATOM 8723 C C . CYS A 1 5 ? -3.077 7.323 -7.613 1.00 0.00 4 CYS A C 6
ATOM 8724 O O . CYS A 1 5 ? -2.168 8.040 -7.195 1.00 0.00 4 CYS A O 6
ATOM 8732 N N . ALA A 1 6 ? -3.821 7.640 -8.668 1.00 0.00 5 ALA A N 6
ATOM 8733 C CA . ALA A 1 6 ? -3.608 8.877 -9.409 1.00 0.00 5 ALA A CA 6
ATOM 8734 C C . ALA A 1 6 ? -4.800 9.817 -9.263 1.00 0.00 5 ALA A C 6
ATOM 8735 O O . ALA A 1 6 ? -5.935 9.374 -9.095 1.00 0.00 5 ALA A O 6
ATOM 8742 N N . MET A 1 7 ? -4.533 11.118 -9.327 1.00 0.00 6 MET A N 6
ATOM 8743 C CA . MET A 1 7 ? -5.584 12.120 -9.202 1.00 0.00 6 MET A CA 6
ATOM 8744 C C . MET A 1 7 ? -5.797 12.852 -10.523 1.00 0.00 6 MET A C 6
ATOM 8745 O O . MET A 1 7 ? -4.922 13.582 -10.987 1.00 0.00 6 MET A O 6
ATOM 8759 N N . TYR A 1 8 ? -6.965 12.651 -11.123 1.00 0.00 7 TYR A N 6
ATOM 8760 C CA . TYR A 1 8 ? -7.292 13.290 -12.392 1.00 0.00 7 TYR A CA 6
ATOM 8761 C C . TYR A 1 8 ? -8.326 14.395 -12.196 1.00 0.00 7 TYR A C 6
ATOM 8762 O O . TYR A 1 8 ? -9.504 14.125 -11.971 1.00 0.00 7 TYR A O 6
ATOM 8780 N N . ASN A 1 9 ? -7.873 15.642 -12.284 1.00 0.00 8 ASN A N 6
ATOM 8781 C CA . ASN A 1 9 ? -8.758 16.789 -12.116 1.00 0.00 8 ASN A CA 6
ATOM 8782 C C . ASN A 1 9 ? -9.307 17.254 -13.462 1.00 0.00 8 ASN A C 6
ATOM 8783 O O . ASN A 1 9 ? -8.587 17.850 -14.264 1.00 0.00 8 ASN A O 6
ATOM 8794 N N . ILE A 1 10 ? -10.584 16.979 -13.700 1.00 0.00 9 ILE A N 6
ATOM 8795 C CA . ILE A 1 10 ? -11.230 17.370 -14.947 1.00 0.00 9 ILE A CA 6
ATOM 8796 C C . ILE A 1 10 ? -12.384 18.333 -14.690 1.00 0.00 9 ILE A C 6
ATOM 8797 O O . ILE A 1 10 ? -13.231 18.087 -13.831 1.00 0.00 9 ILE A O 6
ATOM 8813 N N . SER A 1 11 ? -12.413 19.428 -15.442 1.00 0.00 10 SER A N 6
ATOM 8814 C CA . SER A 1 11 ? -13.463 20.429 -15.295 1.00 0.00 10 SER A CA 6
ATOM 8815 C C . SER A 1 11 ? -14.005 20.852 -16.657 1.00 0.00 10 SER A C 6
ATOM 8816 O O . SER A 1 11 ? -13.358 21.599 -17.390 1.00 0.00 10 SER A O 6
ATOM 8824 N N . MET A 1 12 ? -15.198 20.369 -16.987 1.00 0.00 11 MET A N 6
ATOM 8825 C CA . MET A 1 12 ? -15.829 20.697 -18.260 1.00 0.00 11 MET A CA 6
ATOM 8826 C C . MET A 1 12 ? -15.862 22.206 -18.478 1.00 0.00 11 MET A C 6
ATOM 8827 O O . MET A 1 12 ? -15.568 22.980 -17.567 1.00 0.00 11 MET A O 6
ATOM 8841 N N . ALA A 1 13 ? -16.219 22.618 -19.690 1.00 0.00 12 ALA A N 6
ATOM 8842 C CA . ALA A 1 13 ? -16.291 24.034 -20.026 1.00 0.00 12 ALA A CA 6
ATOM 8843 C C . ALA A 1 13 ? -17.316 24.753 -19.156 1.00 0.00 12 ALA A C 6
ATOM 8844 O O . ALA A 1 13 ? -18.520 24.657 -19.389 1.00 0.00 12 ALA A O 6
ATOM 8851 N N . GLY A 1 14 ? -16.830 25.475 -18.150 1.00 0.00 13 GLY A N 6
ATOM 8852 C CA . GLY A 1 14 ? -17.717 26.199 -17.260 1.00 0.00 13 GLY A CA 6
ATOM 8853 C C . GLY A 1 14 ? -18.749 25.298 -16.611 1.00 0.00 13 GLY A C 6
ATOM 8854 O O . GLY A 1 14 ? -19.952 25.513 -16.758 1.00 0.00 13 GLY A O 6
ATOM 8858 N N . SER A 1 15 ? -18.278 24.285 -15.891 1.00 0.00 14 SER A N 6
ATOM 8859 C CA . SER A 1 15 ? -19.169 23.344 -15.221 1.00 0.00 14 SER A CA 6
ATOM 8860 C C . SER A 1 15 ? -18.821 23.227 -13.740 1.00 0.00 14 SER A C 6
ATOM 8861 O O . SER A 1 15 ? -19.480 23.821 -12.887 1.00 0.00 14 SER A O 6
ATOM 8869 N N . HIS A 1 16 ? -17.780 22.456 -13.443 1.00 0.00 15 HIS A N 6
ATOM 8870 C CA . HIS A 1 16 ? -17.343 22.260 -12.065 1.00 0.00 15 HIS A CA 6
ATOM 8871 C C . HIS A 1 16 ? -16.175 21.280 -12.000 1.00 0.00 15 HIS A C 6
ATOM 8872 O O . HIS A 1 16 ? -15.980 20.449 -12.887 1.00 0.00 15 HIS A O 6
ATOM 8886 N N . PRO A 1 17 ? -15.379 21.378 -10.925 1.00 0.00 16 PRO A N 6
ATOM 8887 C CA . PRO A 1 17 ? -14.217 20.508 -10.719 1.00 0.00 16 PRO A CA 6
ATOM 8888 C C . PRO A 1 17 ? -14.617 19.069 -10.413 1.00 0.00 16 PRO A C 6
ATOM 8889 O O . PRO A 1 17 ? -15.402 18.812 -9.500 1.00 0.00 16 PRO A O 6
ATOM 8900 N N . THR A 1 18 ? -14.071 18.132 -11.182 1.00 0.00 17 THR A N 6
ATOM 8901 C CA . THR A 1 18 ? -14.372 16.718 -10.993 1.00 0.00 17 THR A CA 6
ATOM 8902 C C . THR A 1 18 ? -13.104 15.919 -10.717 1.00 0.00 17 THR A C 6
ATOM 8903 O O . THR A 1 18 ? -12.290 15.694 -11.614 1.00 0.00 17 THR A O 6
ATOM 8914 N N . THR A 1 19 ? -12.940 15.489 -9.469 1.00 0.00 18 THR A N 6
ATOM 8915 C CA . THR A 1 19 ? -11.771 14.715 -9.074 1.00 0.00 18 THR A CA 6
ATOM 8916 C C . THR A 1 19 ? -11.971 13.231 -9.362 1.00 0.00 18 THR A C 6
ATOM 8917 O O . THR A 1 19 ? -12.727 12.551 -8.669 1.00 0.00 18 THR A O 6
ATOM 8928 N N . ILE A 1 20 ? -11.288 12.736 -10.389 1.00 0.00 19 ILE A N 6
ATOM 8929 C CA . ILE A 1 20 ? -11.390 11.332 -10.767 1.00 0.00 19 ILE A CA 6
ATOM 8930 C C . ILE A 1 20 ? -10.139 10.560 -10.360 1.00 0.00 19 ILE A C 6
ATOM 8931 O O . ILE A 1 20 ? -9.082 10.704 -10.975 1.00 0.00 19 ILE A O 6
ATOM 8947 N N . CYS A 1 21 ? -10.268 9.741 -9.323 1.00 0.00 20 CYS A N 6
ATOM 8948 C CA . CYS A 1 21 ? -9.147 8.945 -8.834 1.00 0.00 20 CYS A CA 6
ATOM 8949 C C . CYS A 1 21 ? -9.022 7.643 -9.619 1.00 0.00 20 CYS A C 6
ATOM 8950 O O . CYS A 1 21 ? -9.981 6.880 -9.732 1.00 0.00 20 CYS A O 6
ATOM 8958 N N . VAL A 1 22 ? -7.833 7.396 -10.160 1.00 0.00 21 VAL A N 6
ATOM 8959 C CA . VAL A 1 22 ? -7.582 6.187 -10.935 1.00 0.00 21 VAL A CA 6
ATOM 8960 C C . VAL A 1 22 ? -6.203 5.614 -10.629 1.00 0.00 21 VAL A C 6
ATOM 8961 O O . VAL A 1 22 ? -5.202 6.330 -10.657 1.00 0.00 21 VAL A O 6
ATOM 8974 N N . VAL A 1 23 ? -6.157 4.318 -10.337 1.00 0.00 22 VAL A N 6
ATOM 8975 C CA . VAL A 1 23 ? -4.900 3.648 -10.027 1.00 0.00 22 VAL A CA 6
ATOM 8976 C C . VAL A 1 23 ? -3.912 3.772 -11.181 1.00 0.00 22 VAL A C 6
ATOM 8977 O O . VAL A 1 23 ? -4.308 3.891 -12.340 1.00 0.00 22 VAL A O 6
ATOM 8990 N N . MET A 1 24 ? -2.624 3.744 -10.856 1.00 0.00 23 MET A N 6
ATOM 8991 C CA . MET A 1 24 ? -1.578 3.852 -11.866 1.00 0.00 23 MET A CA 6
ATOM 8992 C C . MET A 1 24 ? -1.752 2.787 -12.944 1.00 0.00 23 MET A C 6
ATOM 8993 O O . MET A 1 24 ? -1.451 3.020 -14.115 1.00 0.00 23 MET A O 6
ATOM 9007 N N . ASP A 1 25 ? -2.240 1.618 -12.542 1.00 0.00 24 ASP A N 6
ATOM 9008 C CA . ASP A 1 25 ? -2.455 0.518 -13.474 1.00 0.00 24 ASP A CA 6
ATOM 9009 C C . ASP A 1 25 ? -3.534 0.871 -14.493 1.00 0.00 24 ASP A C 6
ATOM 9010 O O . ASP A 1 25 ? -3.569 0.317 -15.592 1.00 0.00 24 ASP A O 6
ATOM 9019 N N . ARG A 1 26 ? -4.413 1.796 -14.120 1.00 0.00 25 ARG A N 6
ATOM 9020 C CA . ARG A 1 26 ? -5.494 2.221 -15.000 1.00 0.00 25 ARG A CA 6
ATOM 9021 C C . ARG A 1 26 ? -5.316 3.679 -15.415 1.00 0.00 25 ARG A C 6
ATOM 9022 O O . ARG A 1 26 ? -6.265 4.331 -15.852 1.00 0.00 25 ARG A O 6
ATOM 9043 N N . PHE A 1 27 ? -4.095 4.183 -15.274 1.00 0.00 26 PHE A N 6
ATOM 9044 C CA . PHE A 1 27 ? -3.793 5.564 -15.632 1.00 0.00 26 PHE A CA 6
ATOM 9045 C C . PHE A 1 27 ? -4.001 5.796 -17.126 1.00 0.00 26 PHE A C 6
ATOM 9046 O O . PHE A 1 27 ? -4.762 6.677 -17.529 1.00 0.00 26 PHE A O 6
ATOM 9063 N N . LEU A 1 28 ? -3.318 5.001 -17.943 1.00 0.00 27 LEU A N 6
ATOM 9064 C CA . LEU A 1 28 ? -3.427 5.119 -19.392 1.00 0.00 27 LEU A CA 6
ATOM 9065 C C . LEU A 1 28 ? -4.876 4.968 -19.844 1.00 0.00 27 LEU A C 6
ATOM 9066 O O . LEU A 1 28 ? -5.372 5.762 -20.643 1.00 0.00 27 LEU A O 6
ATOM 9082 N N . GLU A 1 29 ? -5.549 3.946 -19.326 1.00 0.00 28 GLU A N 6
ATOM 9083 C CA . GLU A 1 29 ? -6.942 3.693 -19.676 1.00 0.00 28 GLU A CA 6
ATOM 9084 C C . GLU A 1 29 ? -7.811 4.906 -19.358 1.00 0.00 28 GLU A C 6
ATOM 9085 O O . GLU A 1 29 ? -8.644 5.315 -20.166 1.00 0.00 28 GLU A O 6
ATOM 9097 N N . SER A 1 30 ? -7.611 5.476 -18.173 1.00 0.00 29 SER A N 6
ATOM 9098 C CA . SER A 1 30 ? -8.380 6.639 -17.746 1.00 0.00 29 SER A CA 6
ATOM 9099 C C . SER A 1 30 ? -8.184 7.804 -18.711 1.00 0.00 29 SER A C 6
ATOM 9100 O O . SER A 1 30 ? -9.150 8.414 -19.169 1.00 0.00 29 SER A O 6
ATOM 9108 N N . PHE A 1 31 ? -6.927 8.108 -19.015 1.00 0.00 30 PHE A N 6
ATOM 9109 C CA . PHE A 1 31 ? -6.602 9.200 -19.925 1.00 0.00 30 PHE A CA 6
ATOM 9110 C C . PHE A 1 31 ? -7.204 8.955 -21.306 1.00 0.00 30 PHE A C 6
ATOM 9111 O O . PHE A 1 31 ? -7.739 9.869 -21.933 1.00 0.00 30 PHE A O 6
ATOM 9128 N N . SER A 1 32 ? -7.110 7.714 -21.773 1.00 0.00 31 SER A N 6
ATOM 9129 C CA . SER A 1 32 ? -7.641 7.348 -23.081 1.00 0.00 31 SER A CA 6
ATOM 9130 C C . SER A 1 32 ? -9.136 7.640 -23.162 1.00 0.00 31 SER A C 6
ATOM 9131 O O . SER A 1 32 ? -9.596 8.327 -24.073 1.00 0.00 31 SER A O 6
ATOM 9139 N N . GLU A 1 33 ? -9.889 7.112 -22.202 1.00 0.00 32 GLU A N 6
ATOM 9140 C CA . GLU A 1 33 ? -11.332 7.315 -22.165 1.00 0.00 32 GLU A CA 6
ATOM 9141 C C . GLU A 1 33 ? -11.669 8.792 -21.981 1.00 0.00 32 GLU A C 6
ATOM 9142 O O . GLU A 1 33 ? -12.671 9.281 -22.505 1.00 0.00 32 GLU A O 6
ATOM 9154 N N . LEU A 1 34 ? -10.827 9.495 -21.233 1.00 0.00 33 LEU A N 6
ATOM 9155 C CA . LEU A 1 34 ? -11.035 10.917 -20.978 1.00 0.00 33 LEU A CA 6
ATOM 9156 C C . LEU A 1 34 ? -10.968 11.718 -22.275 1.00 0.00 33 LEU A C 6
ATOM 9157 O O . LEU A 1 34 ? -11.808 12.582 -22.526 1.00 0.00 33 LEU A O 6
ATOM 9173 N N . TYR A 1 35 ? -9.965 11.424 -23.095 1.00 0.00 34 TYR A N 6
ATOM 9174 C CA . TYR A 1 35 ? -9.789 12.116 -24.365 1.00 0.00 34 TYR A CA 6
ATOM 9175 C C . TYR A 1 35 ? -11.022 11.955 -25.250 1.00 0.00 34 TYR A C 6
ATOM 9176 O O . TYR A 1 35 ? -11.259 12.754 -26.156 1.00 0.00 34 TYR A O 6
ATOM 9194 N N . ASP A 1 36 ? -11.804 10.916 -24.979 1.00 0.00 35 ASP A N 6
ATOM 9195 C CA . ASP A 1 36 ? -13.014 10.649 -25.748 1.00 0.00 35 ASP A CA 6
ATOM 9196 C C . ASP A 1 36 ? -14.205 11.405 -25.166 1.00 0.00 35 ASP A C 6
ATOM 9197 O O . ASP A 1 36 ? -14.799 12.254 -25.833 1.00 0.00 35 ASP A O 6
ATOM 9206 N N . ILE A 1 37 ? -14.548 11.091 -23.922 1.00 0.00 36 ILE A N 6
ATOM 9207 C CA . ILE A 1 37 ? -15.668 11.741 -23.252 1.00 0.00 36 ILE A CA 6
ATOM 9208 C C . ILE A 1 37 ? -15.512 13.258 -23.266 1.00 0.00 36 ILE A C 6
ATOM 9209 O O . ILE A 1 37 ? -16.491 13.992 -23.403 1.00 0.00 36 ILE A O 6
ATOM 9225 N N . ILE A 1 38 ? -14.274 13.721 -23.126 1.00 0.00 37 ILE A N 6
ATOM 9226 C CA . ILE A 1 38 ? -13.989 15.151 -23.126 1.00 0.00 37 ILE A CA 6
ATOM 9227 C C . ILE A 1 38 ? -14.385 15.790 -24.453 1.00 0.00 37 ILE A C 6
ATOM 9228 O O . ILE A 1 38 ? -14.720 16.973 -24.508 1.00 0.00 37 ILE A O 6
ATOM 9244 N N . ASP A 1 39 ? -14.344 14.999 -25.519 1.00 0.00 38 ASP A N 6
ATOM 9245 C CA . ASP A 1 39 ? -14.701 15.487 -26.847 1.00 0.00 38 ASP A CA 6
ATOM 9246 C C . ASP A 1 39 ? -16.201 15.746 -26.945 1.00 0.00 38 ASP A C 6
ATOM 9247 O O . ASP A 1 39 ? -16.634 16.696 -27.597 1.00 0.00 38 ASP A O 6
ATOM 9256 N N . GLU A 1 40 ? -16.988 14.896 -26.294 1.00 0.00 39 GLU A N 6
ATOM 9257 C CA . GLU A 1 40 ? -18.439 15.033 -26.311 1.00 0.00 39 GLU A CA 6
ATOM 9258 C C . GLU A 1 40 ? -18.928 15.795 -25.082 1.00 0.00 39 GLU A C 6
ATOM 9259 O O . GLU A 1 40 ? -18.234 15.870 -24.069 1.00 0.00 39 GLU A O 6
ATOM 9271 N N . ASN A 1 41 ? -20.127 16.360 -25.182 1.00 0.00 40 ASN A N 6
ATOM 9272 C CA . ASN A 1 41 ? -20.708 17.118 -24.080 1.00 0.00 40 ASN A CA 6
ATOM 9273 C C . ASN A 1 41 ? -21.770 16.296 -23.355 1.00 0.00 40 ASN A C 6
ATOM 9274 O O . ASN A 1 41 ? -22.876 16.774 -23.105 1.00 0.00 40 ASN A O 6
ATOM 9285 N N . ASP A 1 42 ? -21.424 15.058 -23.019 1.00 0.00 41 ASP A N 6
ATOM 9286 C CA . ASP A 1 42 ? -22.346 14.170 -22.321 1.00 0.00 41 ASP A CA 6
ATOM 9287 C C . ASP A 1 42 ? -22.234 14.349 -20.810 1.00 0.00 41 ASP A C 6
ATOM 9288 O O . ASP A 1 42 ? -21.254 13.928 -20.194 1.00 0.00 41 ASP A O 6
ATOM 9297 N N . THR A 1 43 ? -23.244 14.978 -20.217 1.00 0.00 42 THR A N 6
ATOM 9298 C CA . THR A 1 43 ? -23.258 15.215 -18.779 1.00 0.00 42 THR A CA 6
ATOM 9299 C C . THR A 1 43 ? -23.721 13.975 -18.022 1.00 0.00 42 THR A C 6
ATOM 9300 O O . THR A 1 43 ? -23.059 13.525 -17.087 1.00 0.00 42 THR A O 6
ATOM 9311 N N . ASP A 1 44 ? -24.859 13.428 -18.433 1.00 0.00 43 ASP A N 6
ATOM 9312 C CA . ASP A 1 44 ? -25.410 12.238 -17.794 1.00 0.00 43 ASP A CA 6
ATOM 9313 C C . ASP A 1 44 ? -24.395 11.098 -17.801 1.00 0.00 43 ASP A C 6
ATOM 9314 O O . ASP A 1 44 ? -24.435 10.212 -16.948 1.00 0.00 43 ASP A O 6
ATOM 9323 N N . VAL A 1 45 ? -23.488 11.128 -18.772 1.00 0.00 44 VAL A N 6
ATOM 9324 C CA . VAL A 1 45 ? -22.463 10.098 -18.891 1.00 0.00 44 VAL A CA 6
ATOM 9325 C C . VAL A 1 45 ? -21.274 10.398 -17.985 1.00 0.00 44 VAL A C 6
ATOM 9326 O O . VAL A 1 45 ? -20.531 9.495 -17.601 1.00 0.00 44 VAL A O 6
ATOM 9339 N N . MET A 1 46 ? -21.101 11.671 -17.647 1.00 0.00 45 MET A N 6
ATOM 9340 C CA . MET A 1 46 ? -20.003 12.090 -16.783 1.00 0.00 45 MET A CA 6
ATOM 9341 C C . MET A 1 46 ? -20.033 11.333 -15.460 1.00 0.00 45 MET A C 6
ATOM 9342 O O . MET A 1 46 ? -19.032 10.749 -15.045 1.00 0.00 45 MET A O 6
ATOM 9356 N N . MET A 1 47 ? -21.187 11.347 -14.801 1.00 0.00 46 MET A N 6
ATOM 9357 C CA . MET A 1 47 ? -21.347 10.661 -13.524 1.00 0.00 46 MET A CA 6
ATOM 9358 C C . MET A 1 47 ? -20.954 9.192 -13.644 1.00 0.00 46 MET A C 6
ATOM 9359 O O . MET A 1 47 ? -20.084 8.711 -12.918 1.00 0.00 46 MET A O 6
ATOM 9373 N N . ASP A 1 48 ? -21.601 8.484 -14.564 1.00 0.00 47 ASP A N 6
ATOM 9374 C CA . ASP A 1 48 ? -21.318 7.070 -14.779 1.00 0.00 47 ASP A CA 6
ATOM 9375 C C . ASP A 1 48 ? -19.836 6.849 -15.063 1.00 0.00 47 ASP A C 6
ATOM 9376 O O . ASP A 1 48 ? -19.255 5.848 -14.642 1.00 0.00 47 ASP A O 6
ATOM 9385 N N . PHE A 1 49 ? -19.229 7.790 -15.779 1.00 0.00 48 PHE A N 6
ATOM 9386 C CA . PHE A 1 49 ? -17.815 7.697 -16.122 1.00 0.00 48 PHE A CA 6
ATOM 9387 C C . PHE A 1 49 ? -16.943 7.843 -14.877 1.00 0.00 48 PHE A C 6
ATOM 9388 O O . PHE A 1 49 ? -15.990 7.089 -14.682 1.00 0.00 48 PHE A O 6
ATOM 9405 N N . ILE A 1 50 ? -17.278 8.819 -14.040 1.00 0.00 49 ILE A N 6
ATOM 9406 C CA . ILE A 1 50 ? -16.527 9.065 -12.815 1.00 0.00 49 ILE A CA 6
ATOM 9407 C C . ILE A 1 50 ? -16.593 7.862 -11.880 1.00 0.00 49 ILE A C 6
ATOM 9408 O O . ILE A 1 50 ? -15.596 7.488 -11.261 1.00 0.00 49 ILE A O 6
ATOM 9424 N N . SER A 1 51 ? -17.773 7.259 -11.782 1.00 0.00 50 SER A N 6
ATOM 9425 C CA . SER A 1 51 ? -17.970 6.099 -10.921 1.00 0.00 50 SER A CA 6
ATOM 9426 C C . SER A 1 51 ? -17.426 4.835 -11.579 1.00 0.00 50 SER A C 6
ATOM 9427 O O . SER A 1 51 ? -17.052 3.879 -10.899 1.00 0.00 50 SER A O 6
ATOM 9435 N N . ARG A 1 52 ? -17.384 4.837 -12.907 1.00 0.00 51 ARG A N 6
ATOM 9436 C CA . ARG A 1 52 ? -16.887 3.691 -13.659 1.00 0.00 51 ARG A CA 6
ATOM 9437 C C . ARG A 1 52 ? -15.378 3.542 -13.487 1.00 0.00 51 ARG A C 6
ATOM 9438 O O . ARG A 1 52 ? -14.879 2.450 -13.212 1.00 0.00 51 ARG A O 6
ATOM 9459 N N . PHE A 1 53 ? -14.657 4.646 -13.650 1.00 0.00 52 PHE A N 6
ATOM 9460 C CA . PHE A 1 53 ? -13.205 4.638 -13.515 1.00 0.00 52 PHE A CA 6
ATOM 9461 C C . PHE A 1 53 ? -12.792 4.887 -12.067 1.00 0.00 52 PHE A C 6
ATOM 9462 O O . PHE A 1 53 ? -11.976 4.155 -11.508 1.00 0.00 52 PHE A O 6
ATOM 9479 N N . ALA A 1 54 ? -13.362 5.926 -11.466 1.00 0.00 53 ALA A N 6
ATOM 9480 C CA . ALA A 1 54 ? -13.056 6.272 -10.084 1.00 0.00 53 ALA A CA 6
ATOM 9481 C C . ALA A 1 54 ? -14.048 5.626 -9.123 1.00 0.00 53 ALA A C 6
ATOM 9482 O O . ALA A 1 54 ? -15.229 5.483 -9.440 1.00 0.00 53 ALA A O 6
ATOM 9489 N N . ARG A 1 55 ? -13.561 5.238 -7.949 1.00 0.00 54 ARG A N 6
ATOM 9490 C CA . ARG A 1 55 ? -14.406 4.605 -6.943 1.00 0.00 54 ARG A CA 6
ATOM 9491 C C . ARG A 1 55 ? -15.311 5.632 -6.270 1.00 0.00 54 ARG A C 6
ATOM 9492 O O . ARG A 1 55 ? -16.192 5.280 -5.485 1.00 0.00 54 ARG A O 6
ATOM 9513 N N . THR A 1 56 ? -15.088 6.905 -6.582 1.00 0.00 55 THR A N 6
ATOM 9514 C CA . THR A 1 56 ? -15.882 7.983 -6.006 1.00 0.00 55 THR A CA 6
ATOM 9515 C C . THR A 1 56 ? -15.673 8.076 -4.499 1.00 0.00 55 THR A C 6
ATOM 9516 O O . THR A 1 56 ? -16.634 8.099 -3.730 1.00 0.00 55 THR A O 6
ATOM 9527 N N . ASP A 1 57 ? -14.413 8.129 -4.083 1.00 0.00 56 ASP A N 6
ATOM 9528 C CA . ASP A 1 57 ? -14.078 8.220 -2.667 1.00 0.00 56 ASP A CA 6
ATOM 9529 C C . ASP A 1 57 ? -12.618 8.622 -2.478 1.00 0.00 56 ASP A C 6
ATOM 9530 O O . ASP A 1 57 ? -11.712 7.955 -2.976 1.00 0.00 56 ASP A O 6
ATOM 9539 N N . GLU A 1 58 ? -12.399 9.717 -1.757 1.00 0.00 57 GLU A N 6
ATOM 9540 C CA . GLU A 1 58 ? -11.050 10.208 -1.505 1.00 0.00 57 GLU A CA 6
ATOM 9541 C C . GLU A 1 58 ? -10.517 9.678 -0.177 1.00 0.00 57 GLU A C 6
ATOM 9542 O O . GLU A 1 58 ? -10.321 10.437 0.772 1.00 0.00 57 GLU A O 6
ATOM 9554 N N . ILE A 1 59 ? -10.286 8.371 -0.119 1.00 0.00 58 ILE A N 6
ATOM 9555 C CA . ILE A 1 59 ? -9.775 7.739 1.092 1.00 0.00 58 ILE A CA 6
ATOM 9556 C C . ILE A 1 59 ? -8.383 7.161 0.865 1.00 0.00 58 ILE A C 6
ATOM 9557 O O . ILE A 1 59 ? -8.221 6.160 0.167 1.00 0.00 58 ILE A O 6
ATOM 9573 N N . MET A 1 60 ? -7.379 7.797 1.461 1.00 0.00 59 MET A N 6
ATOM 9574 C CA . MET A 1 60 ? -6.000 7.344 1.326 1.00 0.00 59 MET A CA 6
ATOM 9575 C C . MET A 1 60 ? -5.418 6.963 2.683 1.00 0.00 59 MET A C 6
ATOM 9576 O O . MET A 1 60 ? -4.565 7.657 3.236 1.00 0.00 59 MET A O 6
ATOM 9590 N N . PRO A 1 61 ? -5.888 5.834 3.234 1.00 0.00 60 PRO A N 6
ATOM 9591 C CA . PRO A 1 61 ? -5.427 5.336 4.534 1.00 0.00 60 PRO A CA 6
ATOM 9592 C C . PRO A 1 61 ? -3.990 4.829 4.484 1.00 0.00 60 PRO A C 6
ATOM 9593 O O . PRO A 1 61 ? -3.237 4.977 5.446 1.00 0.00 60 PRO A O 6
ATOM 9604 N N . GLU A 1 62 ? -3.617 4.231 3.357 1.00 0.00 61 GLU A N 6
ATOM 9605 C CA . GLU A 1 62 ? -2.269 3.702 3.183 1.00 0.00 61 GLU A CA 6
ATOM 9606 C C . GLU A 1 62 ? -1.853 3.743 1.716 1.00 0.00 61 GLU A C 6
ATOM 9607 O O . GLU A 1 62 ? -0.931 3.042 1.301 1.00 0.00 61 GLU A O 6
ATOM 9619 N N . ASP A 1 63 ? -2.541 4.569 0.935 1.00 0.00 62 ASP A N 6
ATOM 9620 C CA . ASP A 1 63 ? -2.244 4.703 -0.486 1.00 0.00 62 ASP A CA 6
ATOM 9621 C C . ASP A 1 63 ? -1.265 5.847 -0.732 1.00 0.00 62 ASP A C 6
ATOM 9622 O O . ASP A 1 63 ? -0.998 6.652 0.161 1.00 0.00 62 ASP A O 6
ATOM 9631 N N . LYS A 1 64 ? -0.732 5.912 -1.947 1.00 0.00 63 LYS A N 6
ATOM 9632 C CA . LYS A 1 64 ? 0.218 6.957 -2.311 1.00 0.00 63 LYS A CA 6
ATOM 9633 C C . LYS A 1 64 ? -0.074 7.495 -3.708 1.00 0.00 63 LYS A C 6
ATOM 9634 O O . LYS A 1 64 ? -0.555 6.766 -4.577 1.00 0.00 63 LYS A O 6
ATOM 9653 N N . THR A 1 65 ? 0.221 8.773 -3.919 1.00 0.00 64 THR A N 6
ATOM 9654 C CA . THR A 1 65 ? -0.009 9.408 -5.211 1.00 0.00 64 THR A CA 6
ATOM 9655 C C . THR A 1 65 ? 1.011 8.940 -6.243 1.00 0.00 64 THR A C 6
ATOM 9656 O O . THR A 1 65 ? 2.214 8.935 -5.984 1.00 0.00 64 THR A O 6
ATOM 9667 N N . VAL A 1 66 ? 0.522 8.547 -7.415 1.00 0.00 65 VAL A N 6
ATOM 9668 C CA . VAL A 1 66 ? 1.392 8.079 -8.488 1.00 0.00 65 VAL A CA 6
ATOM 9669 C C . VAL A 1 66 ? 1.519 9.126 -9.589 1.00 0.00 65 VAL A C 6
ATOM 9670 O O . VAL A 1 66 ? 2.480 9.121 -10.357 1.00 0.00 65 VAL A O 6
ATOM 9683 N N . GLY A 1 67 ? 0.541 10.024 -9.660 1.00 0.00 66 GLY A N 6
ATOM 9684 C CA . GLY A 1 67 ? 0.563 11.066 -10.670 1.00 0.00 66 GLY A CA 6
ATOM 9685 C C . GLY A 1 67 ? -0.696 11.910 -10.659 1.00 0.00 66 GLY A C 6
ATOM 9686 O O . GLY A 1 67 ? -1.754 11.454 -10.226 1.00 0.00 66 GLY A O 6
ATOM 9690 N N . PHE A 1 68 ? -0.582 13.146 -11.134 1.00 0.00 67 PHE A N 6
ATOM 9691 C CA . PHE A 1 68 ? -1.719 14.058 -11.175 1.00 0.00 67 PHE A CA 6
ATOM 9692 C C . PHE A 1 68 ? -1.880 14.665 -12.566 1.00 0.00 67 PHE A C 6
ATOM 9693 O O . PHE A 1 68 ? -0.902 15.058 -13.201 1.00 0.00 67 PHE A O 6
ATOM 9710 N N . VAL A 1 69 ? -3.122 14.737 -13.033 1.00 0.00 68 VAL A N 6
ATOM 9711 C CA . VAL A 1 69 ? -3.413 15.296 -14.348 1.00 0.00 68 VAL A CA 6
ATOM 9712 C C . VAL A 1 69 ? -4.417 16.439 -14.249 1.00 0.00 68 VAL A C 6
ATOM 9713 O O . VAL A 1 69 ? -5.545 16.251 -13.794 1.00 0.00 68 VAL A O 6
ATOM 9726 N N . VAL A 1 70 ? -3.999 17.625 -14.680 1.00 0.00 69 VAL A N 6
ATOM 9727 C CA . VAL A 1 70 ? -4.862 18.800 -14.642 1.00 0.00 69 VAL A CA 6
ATOM 9728 C C . VAL A 1 70 ? -5.563 19.010 -15.979 1.00 0.00 69 VAL A C 6
ATOM 9729 O O . VAL A 1 70 ? -4.929 18.996 -17.034 1.00 0.00 69 VAL A O 6
ATOM 9742 N N . VAL A 1 71 ? -6.877 19.206 -15.928 1.00 0.00 70 VAL A N 6
ATOM 9743 C CA . VAL A 1 71 ? -7.665 19.422 -17.135 1.00 0.00 70 VAL A CA 6
ATOM 9744 C C . VAL A 1 71 ? -8.830 20.368 -16.869 1.00 0.00 70 VAL A C 6
ATOM 9745 O O . VAL A 1 71 ? -9.783 20.017 -16.175 1.00 0.00 70 VAL A O 6
ATOM 9758 N N . ASN A 1 72 ? -8.747 21.572 -17.427 1.00 0.00 71 ASN A N 6
ATOM 9759 C CA . ASN A 1 72 ? -9.795 22.571 -17.250 1.00 0.00 71 ASN A CA 6
ATOM 9760 C C . ASN A 1 72 ? -10.205 23.172 -18.590 1.00 0.00 71 ASN A C 6
ATOM 9761 O O . ASN A 1 72 ? -9.434 23.894 -19.221 1.00 0.00 71 ASN A O 6
ATOM 9772 N N . ALA A 1 73 ? -11.426 22.868 -19.020 1.00 0.00 72 ALA A N 6
ATOM 9773 C CA . ALA A 1 73 ? -11.941 23.380 -20.284 1.00 0.00 72 ALA A CA 6
ATOM 9774 C C . ALA A 1 73 ? -12.343 24.846 -20.159 1.00 0.00 72 ALA A C 6
ATOM 9775 O O . ALA A 1 73 ? -12.363 25.580 -21.147 1.00 0.00 72 ALA A O 6
ATOM 9782 N N . ASP A 1 74 ? -12.663 25.265 -18.940 1.00 0.00 73 ASP A N 6
ATOM 9783 C CA . ASP A 1 74 ? -13.065 26.644 -18.687 1.00 0.00 73 ASP A CA 6
ATOM 9784 C C . ASP A 1 74 ? -11.863 27.580 -18.748 1.00 0.00 73 ASP A C 6
ATOM 9785 O O . ASP A 1 74 ? -11.875 28.579 -19.469 1.00 0.00 73 ASP A O 6
ATOM 9794 N N . LYS A 1 75 ? -10.824 27.252 -17.986 1.00 0.00 74 LYS A N 6
ATOM 9795 C CA . LYS A 1 75 ? -9.613 28.063 -17.953 1.00 0.00 74 LYS A CA 6
ATOM 9796 C C . LYS A 1 75 ? -8.635 27.625 -19.039 1.00 0.00 74 LYS A C 6
ATOM 9797 O O . LYS A 1 75 ? -7.539 28.173 -19.160 1.00 0.00 74 LYS A O 6
ATOM 9816 N N . LYS A 1 76 ? -9.039 26.635 -19.828 1.00 0.00 75 LYS A N 6
ATOM 9817 C CA . LYS A 1 76 ? -8.200 26.124 -20.906 1.00 0.00 75 LYS A CA 6
ATOM 9818 C C . LYS A 1 76 ? -6.809 25.770 -20.391 1.00 0.00 75 LYS A C 6
ATOM 9819 O O . LYS A 1 76 ? -5.800 26.203 -20.950 1.00 0.00 75 LYS A O 6
ATOM 9838 N N . LEU A 1 77 ? -6.761 24.979 -19.325 1.00 0.00 76 LEU A N 6
ATOM 9839 C CA . LEU A 1 77 ? -5.492 24.565 -18.736 1.00 0.00 76 LEU A CA 6
ATOM 9840 C C . LEU A 1 77 ? -5.368 23.045 -18.722 1.00 0.00 76 LEU A C 6
ATOM 9841 O O . LEU A 1 77 ? -6.215 22.349 -18.163 1.00 0.00 76 LEU A O 6
ATOM 9857 N N . MET A 1 78 ? -4.307 22.537 -19.340 1.00 0.00 77 MET A N 6
ATOM 9858 C CA . MET A 1 78 ? -4.071 21.099 -19.395 1.00 0.00 77 MET A CA 6
ATOM 9859 C C . MET A 1 78 ? -2.639 20.767 -18.988 1.00 0.00 77 MET A C 6
ATOM 9860 O O . MET A 1 78 ? -1.683 21.257 -19.589 1.00 0.00 77 MET A O 6
ATOM 9874 N N . SER A 1 79 ? -2.498 19.932 -17.963 1.00 0.00 78 SER A N 6
ATOM 9875 C CA . SER A 1 79 ? -1.182 19.538 -17.474 1.00 0.00 78 SER A CA 6
ATOM 9876 C C . SER A 1 79 ? -1.166 18.062 -17.089 1.00 0.00 78 SER A C 6
ATOM 9877 O O . SER A 1 79 ? -2.200 17.484 -16.753 1.00 0.00 78 SER A O 6
ATOM 9885 N N . VAL A 1 80 ? 0.017 17.457 -17.140 1.00 0.00 79 VAL A N 6
ATOM 9886 C CA . VAL A 1 80 ? 0.171 16.049 -16.796 1.00 0.00 79 VAL A CA 6
ATOM 9887 C C . VAL A 1 80 ? 1.432 15.819 -15.971 1.00 0.00 79 VAL A C 6
ATOM 9888 O O . VAL A 1 80 ? 2.507 16.313 -16.310 1.00 0.00 79 VAL A O 6
ATOM 9901 N N . SER A 1 81 ? 1.293 15.064 -14.886 1.00 0.00 80 SER A N 6
ATOM 9902 C CA . SER A 1 81 ? 2.421 14.770 -14.009 1.00 0.00 80 SER A CA 6
ATOM 9903 C C . SER A 1 81 ? 2.442 13.294 -13.627 1.00 0.00 80 SER A C 6
ATOM 9904 O O . SER A 1 81 ? 1.735 12.866 -12.715 1.00 0.00 80 SER A O 6
ATOM 9912 N N . PHE A 1 82 ? 3.260 12.518 -14.332 1.00 0.00 81 PHE A N 6
ATOM 9913 C CA . PHE A 1 82 ? 3.374 11.089 -14.068 1.00 0.00 81 PHE A CA 6
ATOM 9914 C C . PHE A 1 82 ? 4.574 10.794 -13.174 1.00 0.00 81 PHE A C 6
ATOM 9915 O O . PHE A 1 82 ? 5.665 11.323 -13.387 1.00 0.00 81 PHE A O 6
ATOM 9932 N N . SER A 1 83 ? 4.364 9.948 -12.171 1.00 0.00 82 SER A N 6
ATOM 9933 C CA . SER A 1 83 ? 5.427 9.586 -11.240 1.00 0.00 82 SER A CA 6
ATOM 9934 C C . SER A 1 83 ? 5.578 8.071 -11.150 1.00 0.00 82 SER A C 6
ATOM 9935 O O . SER A 1 83 ? 4.596 7.347 -10.984 1.00 0.00 82 SER A O 6
ATOM 9943 N N . ASP A 1 84 ? 6.814 7.598 -11.261 1.00 0.00 83 ASP A N 6
ATOM 9944 C CA . ASP A 1 84 ? 7.095 6.169 -11.191 1.00 0.00 83 ASP A CA 6
ATOM 9945 C C . ASP A 1 84 ? 6.391 5.421 -12.319 1.00 0.00 83 ASP A C 6
ATOM 9946 O O . ASP A 1 84 ? 5.526 4.579 -12.074 1.00 0.00 83 ASP A O 6
ATOM 9955 N N . ILE A 1 85 ? 6.767 5.734 -13.555 1.00 0.00 84 ILE A N 6
ATOM 9956 C CA . ILE A 1 85 ? 6.171 5.091 -14.720 1.00 0.00 84 ILE A CA 6
ATOM 9957 C C . ILE A 1 85 ? 7.245 4.595 -15.683 1.00 0.00 84 ILE A C 6
ATOM 9958 O O . ILE A 1 85 ? 8.439 4.783 -15.448 1.00 0.00 84 ILE A O 6
ATOM 9974 N N . ASP A 1 86 ? 6.812 3.963 -16.768 1.00 0.00 85 ASP A N 6
ATOM 9975 C CA . ASP A 1 86 ? 7.735 3.443 -17.769 1.00 0.00 85 ASP A CA 6
ATOM 9976 C C . ASP A 1 86 ? 7.868 4.411 -18.941 1.00 0.00 85 ASP A C 6
ATOM 9977 O O . ASP A 1 86 ? 7.010 5.267 -19.150 1.00 0.00 85 ASP A O 6
ATOM 9986 N N . GLU A 1 87 ? 8.950 4.267 -19.701 1.00 0.00 86 GLU A N 6
ATOM 9987 C CA . GLU A 1 87 ? 9.195 5.131 -20.850 1.00 0.00 86 GLU A CA 6
ATOM 9988 C C . GLU A 1 87 ? 8.289 4.753 -22.018 1.00 0.00 86 GLU A C 6
ATOM 9989 O O . GLU A 1 87 ? 7.760 5.619 -22.712 1.00 0.00 86 GLU A O 6
ATOM 10001 N N . ASN A 1 88 ? 8.115 3.452 -22.227 1.00 0.00 87 ASN A N 6
ATOM 10002 C CA . ASN A 1 88 ? 7.274 2.958 -23.312 1.00 0.00 87 ASN A CA 6
ATOM 10003 C C . ASN A 1 88 ? 5.866 3.539 -23.215 1.00 0.00 87 ASN A C 6
ATOM 10004 O O . ASN A 1 88 ? 5.344 4.089 -24.184 1.00 0.00 87 ASN A O 6
ATOM 10015 N N . MET A 1 89 ? 5.258 3.411 -22.040 1.00 0.00 88 MET A N 6
ATOM 10016 C CA . MET A 1 89 ? 3.912 3.925 -21.817 1.00 0.00 88 MET A CA 6
ATOM 10017 C C . MET A 1 89 ? 3.860 5.432 -22.046 1.00 0.00 88 MET A C 6
ATOM 10018 O O . MET A 1 89 ? 2.820 5.980 -22.411 1.00 0.00 88 MET A O 6
ATOM 10032 N N . LYS A 1 90 ? 4.990 6.098 -21.830 1.00 0.00 89 LYS A N 6
ATOM 10033 C CA . LYS A 1 90 ? 5.074 7.542 -22.014 1.00 0.00 89 LYS A CA 6
ATOM 10034 C C . LYS A 1 90 ? 4.671 7.935 -23.431 1.00 0.00 89 LYS A C 6
ATOM 10035 O O . LYS A 1 90 ? 4.124 9.015 -23.656 1.00 0.00 89 LYS A O 6
ATOM 10054 N N . LYS A 1 91 ? 4.942 7.051 -24.385 1.00 0.00 90 LYS A N 6
ATOM 10055 C CA . LYS A 1 91 ? 4.606 7.303 -25.781 1.00 0.00 90 LYS A CA 6
ATOM 10056 C C . LYS A 1 91 ? 3.102 7.495 -25.952 1.00 0.00 90 LYS A C 6
ATOM 10057 O O . LYS A 1 91 ? 2.652 8.509 -26.484 1.00 0.00 90 LYS A O 6
ATOM 10076 N N . VAL A 1 92 ? 2.329 6.514 -25.496 1.00 0.00 91 VAL A N 6
ATOM 10077 C CA . VAL A 1 92 ? 0.876 6.576 -25.596 1.00 0.00 91 VAL A CA 6
ATOM 10078 C C . VAL A 1 92 ? 0.317 7.727 -24.767 1.00 0.00 91 VAL A C 6
ATOM 10079 O O . VAL A 1 92 ? -0.477 8.530 -25.258 1.00 0.00 91 VAL A O 6
ATOM 10092 N N . ILE A 1 93 ? 0.737 7.800 -23.509 1.00 0.00 92 ILE A N 6
ATOM 10093 C CA . ILE A 1 93 ? 0.279 8.854 -22.612 1.00 0.00 92 ILE A CA 6
ATOM 10094 C C . ILE A 1 93 ? 0.547 10.234 -23.203 1.00 0.00 92 ILE A C 6
ATOM 10095 O O . ILE A 1 93 ? -0.344 11.083 -23.257 1.00 0.00 92 ILE A O 6
ATOM 10111 N N . LYS A 1 94 ? 1.780 10.452 -23.647 1.00 0.00 93 LYS A N 6
ATOM 10112 C CA . LYS A 1 94 ? 2.167 11.728 -24.238 1.00 0.00 93 LYS A CA 6
ATOM 10113 C C . LYS A 1 94 ? 1.307 12.045 -25.458 1.00 0.00 93 LYS A C 6
ATOM 10114 O O . LYS A 1 94 ? 0.767 13.144 -25.579 1.00 0.00 93 LYS A O 6
ATOM 10133 N N . ALA A 1 95 ? 1.184 11.075 -26.358 1.00 0.00 94 ALA A N 6
ATOM 10134 C CA . ALA A 1 95 ? 0.387 11.251 -27.566 1.00 0.00 94 ALA A CA 6
ATOM 10135 C C . ALA A 1 95 ? -1.031 11.698 -27.228 1.00 0.00 94 ALA A C 6
ATOM 10136 O O . ALA A 1 95 ? -1.548 12.653 -27.809 1.00 0.00 94 ALA A O 6
ATOM 10143 N N . THR A 1 96 ? -1.658 11.001 -26.284 1.00 0.00 95 THR A N 6
ATOM 10144 C CA . THR A 1 96 ? -3.017 11.325 -25.870 1.00 0.00 95 THR A CA 6
ATOM 10145 C C . THR A 1 96 ? -3.106 12.754 -25.346 1.00 0.00 95 THR A C 6
ATOM 10146 O O . THR A 1 96 ? -3.925 13.546 -25.812 1.00 0.00 95 THR A O 6
ATOM 10157 N N . ALA A 1 97 ? -2.258 13.078 -24.376 1.00 0.00 96 ALA A N 6
ATOM 10158 C CA . ALA A 1 97 ? -2.240 14.412 -23.791 1.00 0.00 96 ALA A CA 6
ATOM 10159 C C . ALA A 1 97 ? -1.929 15.470 -24.845 1.00 0.00 96 ALA A C 6
ATOM 10160 O O . ALA A 1 97 ? -2.321 16.628 -24.708 1.00 0.00 96 ALA A O 6
ATOM 10167 N N . GLU A 1 98 ? -1.222 15.063 -25.894 1.00 0.00 97 GLU A N 6
ATOM 10168 C CA . GLU A 1 98 ? -0.859 15.977 -26.970 1.00 0.00 97 GLU A CA 6
ATOM 10169 C C . GLU A 1 98 ? -2.062 16.276 -27.860 1.00 0.00 97 GLU A C 6
ATOM 10170 O O . GLU A 1 98 ? -2.282 17.419 -28.263 1.00 0.00 97 GLU A O 6
ATOM 10182 N N . LYS A 1 99 ? -2.838 15.241 -28.163 1.00 0.00 98 LYS A N 6
ATOM 10183 C CA . LYS A 1 99 ? -4.020 15.391 -29.004 1.00 0.00 98 LYS A CA 6
ATOM 10184 C C . LYS A 1 99 ? -4.965 16.442 -28.432 1.00 0.00 98 LYS A C 6
ATOM 10185 O O . LYS A 1 99 ? -5.695 17.103 -29.171 1.00 0.00 98 LYS A O 6
ATOM 10204 N N . PHE A 1 100 ? -4.946 16.593 -27.112 1.00 0.00 99 PHE A N 6
ATOM 10205 C CA . PHE A 1 100 ? -5.801 17.565 -26.441 1.00 0.00 99 PHE A CA 6
ATOM 10206 C C . PHE A 1 100 ? -5.552 18.971 -26.978 1.00 0.00 99 PHE A C 6
ATOM 10207 O O . PHE A 1 100 ? -6.416 19.844 -26.891 1.00 0.00 99 PHE A O 6
ATOM 10224 N N . LYS A 1 101 ? -4.365 19.184 -27.535 1.00 0.00 100 LYS A N 6
ATOM 10225 C CA . LYS A 1 101 ? -4.000 20.483 -28.088 1.00 0.00 100 LYS A CA 6
ATOM 10226 C C . LYS A 1 101 ? -5.072 20.986 -29.049 1.00 0.00 100 LYS A C 6
ATOM 10227 O O . LYS A 1 101 ? -5.278 22.191 -29.188 1.00 0.00 100 LYS A O 6
ATOM 10246 N N . ASN A 1 102 ? -5.754 20.054 -29.708 1.00 0.00 101 ASN A N 6
ATOM 10247 C CA . ASN A 1 102 ? -6.807 20.404 -30.654 1.00 0.00 101 ASN A CA 6
ATOM 10248 C C . ASN A 1 102 ? -7.816 21.356 -30.019 1.00 0.00 101 ASN A C 6
ATOM 10249 O O . ASN A 1 102 ? -8.281 22.302 -30.655 1.00 0.00 101 ASN A O 6
ATOM 10260 N N . LYS A 1 103 ? -8.151 21.099 -28.759 1.00 0.00 102 LYS A N 6
ATOM 10261 C CA . LYS A 1 103 ? -9.103 21.932 -28.034 1.00 0.00 102 LYS A CA 6
ATOM 10262 C C . LYS A 1 103 ? -8.514 22.405 -26.709 1.00 0.00 102 LYS A C 6
ATOM 10263 O O . LYS A 1 103 ? -9.245 22.693 -25.762 1.00 0.00 102 LYS A O 6
ATOM 10282 N N . GLY A 1 104 ? -7.188 22.483 -26.650 1.00 0.00 103 GLY A N 6
ATOM 10283 C CA . GLY A 1 104 ? -6.525 22.923 -25.436 1.00 0.00 103 GLY A CA 6
ATOM 10284 C C . GLY A 1 104 ? -5.105 23.392 -25.689 1.00 0.00 103 GLY A C 6
ATOM 10285 O O . GLY A 1 104 ? -4.152 22.633 -25.510 1.00 0.00 103 GLY A O 6
ATOM 10289 N N . PHE A 1 105 ? -4.963 24.645 -26.108 1.00 0.00 104 PHE A N 6
ATOM 10290 C CA . PHE A 1 105 ? -3.650 25.213 -26.388 1.00 0.00 104 PHE A CA 6
ATOM 10291 C C . PHE A 1 105 ? -2.703 25.000 -25.211 1.00 0.00 104 PHE A C 6
ATOM 10292 O O . PHE A 1 105 ? -1.584 24.513 -25.379 1.00 0.00 104 PHE A O 6
ATOM 10309 N N . LYS A 1 106 ? -3.158 25.370 -24.019 1.00 0.00 105 LYS A N 6
ATOM 10310 C CA . LYS A 1 106 ? -2.354 25.221 -22.812 1.00 0.00 105 LYS A CA 6
ATOM 10311 C C . LYS A 1 106 ? -2.211 23.750 -22.432 1.00 0.00 105 LYS A C 6
ATOM 10312 O O . LYS A 1 106 ? -3.010 23.217 -21.662 1.00 0.00 105 LYS A O 6
ATOM 10331 N N . VAL A 1 107 ? -1.187 23.100 -22.976 1.00 0.00 106 VAL A N 6
ATOM 10332 C CA . VAL A 1 107 ? -0.938 21.692 -22.692 1.00 0.00 106 VAL A CA 6
ATOM 10333 C C . VAL A 1 107 ? 0.513 21.462 -22.282 1.00 0.00 106 VAL A C 6
ATOM 10334 O O . VAL A 1 107 ? 1.437 21.825 -23.008 1.00 0.00 106 VAL A O 6
ATOM 10347 N N . GLU A 1 108 ? 0.703 20.856 -21.115 1.00 0.00 107 GLU A N 6
ATOM 10348 C CA . GLU A 1 108 ? 2.042 20.578 -20.608 1.00 0.00 107 GLU A CA 6
ATOM 10349 C C . GLU A 1 108 ? 2.139 19.149 -20.083 1.00 0.00 107 GLU A C 6
ATOM 10350 O O . GLU A 1 108 ? 1.443 18.772 -19.139 1.00 0.00 107 GLU A O 6
ATOM 10362 N N . THR A 1 109 ? 3.008 18.355 -20.702 1.00 0.00 108 THR A N 6
ATOM 10363 C CA . THR A 1 109 ? 3.196 16.967 -20.300 1.00 0.00 108 THR A CA 6
ATOM 10364 C C . THR A 1 109 ? 4.557 16.764 -19.644 1.00 0.00 108 THR A C 6
ATOM 10365 O O . THR A 1 109 ? 5.596 16.947 -20.279 1.00 0.00 108 THR A O 6
ATOM 10376 N N . ASP A 1 110 ? 4.544 16.385 -18.371 1.00 0.00 109 ASP A N 6
ATOM 10377 C CA . ASP A 1 110 ? 5.779 16.155 -17.629 1.00 0.00 109 ASP A CA 6
ATOM 10378 C C . ASP A 1 110 ? 6.544 14.966 -18.202 1.00 0.00 109 ASP A C 6
ATOM 10379 O O . ASP A 1 110 ? 6.213 13.812 -17.928 1.00 0.00 109 ASP A O 6
ATOM 10388 N N . MET A 1 111 ? 7.567 15.255 -18.999 1.00 0.00 110 MET A N 6
ATOM 10389 C CA . MET A 1 111 ? 8.378 14.208 -19.610 1.00 0.00 110 MET A CA 6
ATOM 10390 C C . MET A 1 111 ? 9.320 13.583 -18.586 1.00 0.00 110 MET A C 6
ATOM 10391 O O . MET A 1 111 ? 10.170 14.265 -18.012 1.00 0.00 110 MET A O 6
ATOM 10405 N N . MET A 1 2 ? -0.051 0.218 0.162 1.00 0.00 1 MET A N 7
ATOM 10406 C CA . MET A 1 2 ? 0.988 0.453 -0.834 1.00 0.00 1 MET A CA 7
ATOM 10407 C C . MET A 1 2 ? 0.401 0.461 -2.242 1.00 0.00 1 MET A C 7
ATOM 10408 O O . MET A 1 2 ? 1.062 0.071 -3.204 1.00 0.00 1 MET A O 7
ATOM 10422 N N . THR A 1 3 ? -0.846 0.908 -2.355 1.00 0.00 2 THR A N 7
ATOM 10423 C CA . THR A 1 3 ? -1.524 0.965 -3.644 1.00 0.00 2 THR A CA 7
ATOM 10424 C C . THR A 1 3 ? -1.332 2.325 -4.306 1.00 0.00 2 THR A C 7
ATOM 10425 O O . THR A 1 3 ? -1.859 3.335 -3.838 1.00 0.00 2 THR A O 7
ATOM 10436 N N . LEU A 1 4 ? -0.574 2.345 -5.397 1.00 0.00 3 LEU A N 7
ATOM 10437 C CA . LEU A 1 4 ? -0.313 3.582 -6.125 1.00 0.00 3 LEU A CA 7
ATOM 10438 C C . LEU A 1 4 ? -1.537 4.011 -6.928 1.00 0.00 3 LEU A C 7
ATOM 10439 O O . LEU A 1 4 ? -2.226 3.179 -7.520 1.00 0.00 3 LEU A O 7
ATOM 10455 N N . CYS A 1 5 ? -1.801 5.312 -6.945 1.00 0.00 4 CYS A N 7
ATOM 10456 C CA . CYS A 1 5 ? -2.942 5.852 -7.677 1.00 0.00 4 CYS A CA 7
ATOM 10457 C C . CYS A 1 5 ? -2.583 7.174 -8.346 1.00 0.00 4 CYS A C 7
ATOM 10458 O O . CYS A 1 5 ? -1.562 7.785 -8.028 1.00 0.00 4 CYS A O 7
ATOM 10466 N N . ALA A 1 6 ? -3.427 7.610 -9.275 1.00 0.00 5 ALA A N 7
ATOM 10467 C CA . ALA A 1 6 ? -3.198 8.860 -9.989 1.00 0.00 5 ALA A CA 7
ATOM 10468 C C . ALA A 1 6 ? -4.410 9.781 -9.885 1.00 0.00 5 ALA A C 7
ATOM 10469 O O . ALA A 1 6 ? -5.551 9.321 -9.873 1.00 0.00 5 ALA A O 7
ATOM 10476 N N . MET A 1 7 ? -4.153 11.082 -9.810 1.00 0.00 6 MET A N 7
ATOM 10477 C CA . MET A 1 7 ? -5.224 12.067 -9.708 1.00 0.00 6 MET A CA 7
ATOM 10478 C C . MET A 1 7 ? -5.534 12.677 -11.071 1.00 0.00 6 MET A C 7
ATOM 10479 O O . MET A 1 7 ? -4.629 12.943 -11.863 1.00 0.00 6 MET A O 7
ATOM 10493 N N . TYR A 1 8 ? -6.817 12.894 -11.339 1.00 0.00 7 TYR A N 7
ATOM 10494 C CA . TYR A 1 8 ? -7.246 13.469 -12.608 1.00 0.00 7 TYR A CA 7
ATOM 10495 C C . TYR A 1 8 ? -8.290 14.559 -12.387 1.00 0.00 7 TYR A C 7
ATOM 10496 O O . TYR A 1 8 ? -9.443 14.273 -12.066 1.00 0.00 7 TYR A O 7
ATOM 10514 N N . ASN A 1 9 ? -7.877 15.810 -12.561 1.00 0.00 8 ASN A N 7
ATOM 10515 C CA . ASN A 1 9 ? -8.776 16.944 -12.381 1.00 0.00 8 ASN A CA 7
ATOM 10516 C C . ASN A 1 9 ? -9.387 17.370 -13.713 1.00 0.00 8 ASN A C 7
ATOM 10517 O O . ASN A 1 9 ? -8.768 18.102 -14.486 1.00 0.00 8 ASN A O 7
ATOM 10528 N N . ILE A 1 10 ? -10.606 16.909 -13.972 1.00 0.00 9 ILE A N 7
ATOM 10529 C CA . ILE A 1 10 ? -11.302 17.244 -15.208 1.00 0.00 9 ILE A CA 7
ATOM 10530 C C . ILE A 1 10 ? -12.368 18.307 -14.969 1.00 0.00 9 ILE A C 7
ATOM 10531 O O . ILE A 1 10 ? -13.199 18.176 -14.069 1.00 0.00 9 ILE A O 7
ATOM 10547 N N . SER A 1 11 ? -12.341 19.359 -15.780 1.00 0.00 10 SER A N 7
ATOM 10548 C CA . SER A 1 11 ? -13.305 20.446 -15.656 1.00 0.00 10 SER A CA 7
ATOM 10549 C C . SER A 1 11 ? -13.876 20.825 -17.018 1.00 0.00 10 SER A C 7
ATOM 10550 O O . SER A 1 11 ? -13.287 21.619 -17.751 1.00 0.00 10 SER A O 7
ATOM 10558 N N . MET A 1 12 ? -15.028 20.250 -17.351 1.00 0.00 11 MET A N 7
ATOM 10559 C CA . MET A 1 12 ? -15.680 20.528 -18.625 1.00 0.00 11 MET A CA 7
ATOM 10560 C C . MET A 1 12 ? -15.954 22.020 -18.782 1.00 0.00 11 MET A C 7
ATOM 10561 O O . MET A 1 12 ? -16.194 22.723 -17.800 1.00 0.00 11 MET A O 7
ATOM 10575 N N . ALA A 1 13 ? -15.916 22.497 -20.021 1.00 0.00 12 ALA A N 7
ATOM 10576 C CA . ALA A 1 13 ? -16.162 23.905 -20.306 1.00 0.00 12 ALA A CA 7
ATOM 10577 C C . ALA A 1 13 ? -17.465 24.375 -19.667 1.00 0.00 12 ALA A C 7
ATOM 10578 O O . ALA A 1 13 ? -18.533 23.828 -19.938 1.00 0.00 12 ALA A O 7
ATOM 10585 N N . GLY A 1 14 ? -17.368 25.393 -18.816 1.00 0.00 13 GLY A N 7
ATOM 10586 C CA . GLY A 1 14 ? -18.547 25.918 -18.152 1.00 0.00 13 GLY A CA 7
ATOM 10587 C C . GLY A 1 14 ? -19.053 25.000 -17.057 1.00 0.00 13 GLY A C 7
ATOM 10588 O O . GLY A 1 14 ? -20.239 24.675 -17.009 1.00 0.00 13 GLY A O 7
ATOM 10592 N N . SER A 1 15 ? -18.151 24.578 -16.176 1.00 0.00 14 SER A N 7
ATOM 10593 C CA . SER A 1 15 ? -18.511 23.687 -15.080 1.00 0.00 14 SER A CA 7
ATOM 10594 C C . SER A 1 15 ? -17.469 23.745 -13.967 1.00 0.00 14 SER A C 7
ATOM 10595 O O . SER A 1 15 ? -16.472 24.462 -14.071 1.00 0.00 14 SER A O 7
ATOM 10603 N N . HIS A 1 16 ? -17.706 22.985 -12.903 1.00 0.00 15 HIS A N 7
ATOM 10604 C CA . HIS A 1 16 ? -16.787 22.949 -11.770 1.00 0.00 15 HIS A CA 7
ATOM 10605 C C . HIS A 1 16 ? -15.750 21.845 -11.947 1.00 0.00 15 HIS A C 7
ATOM 10606 O O . HIS A 1 16 ? -15.931 20.909 -12.726 1.00 0.00 15 HIS A O 7
ATOM 10620 N N . PRO A 1 17 ? -14.636 21.955 -11.208 1.00 0.00 16 PRO A N 7
ATOM 10621 C CA . PRO A 1 17 ? -13.547 20.974 -11.266 1.00 0.00 16 PRO A CA 7
ATOM 10622 C C . PRO A 1 17 ? -13.940 19.635 -10.652 1.00 0.00 16 PRO A C 7
ATOM 10623 O O . PRO A 1 17 ? -14.444 19.578 -9.529 1.00 0.00 16 PRO A O 7
ATOM 10634 N N . THR A 1 18 ? -13.706 18.557 -11.394 1.00 0.00 17 THR A N 7
ATOM 10635 C CA . THR A 1 18 ? -14.036 17.218 -10.923 1.00 0.00 17 THR A CA 7
ATOM 10636 C C . THR A 1 18 ? -12.776 16.412 -10.632 1.00 0.00 17 THR A C 7
ATOM 10637 O O . THR A 1 18 ? -11.958 16.174 -11.521 1.00 0.00 17 THR A O 7
ATOM 10648 N N . THR A 1 19 ? -12.624 15.992 -9.379 1.00 0.00 18 THR A N 7
ATOM 10649 C CA . THR A 1 19 ? -11.462 15.212 -8.971 1.00 0.00 18 THR A CA 7
ATOM 10650 C C . THR A 1 19 ? -11.711 13.719 -9.152 1.00 0.00 18 THR A C 7
ATOM 10651 O O . THR A 1 19 ? -12.461 13.108 -8.390 1.00 0.00 18 THR A O 7
ATOM 10662 N N . ILE A 1 20 ? -11.077 13.137 -10.164 1.00 0.00 19 ILE A N 7
ATOM 10663 C CA . ILE A 1 20 ? -11.229 11.715 -10.444 1.00 0.00 19 ILE A CA 7
ATOM 10664 C C . ILE A 1 20 ? -9.968 10.943 -10.068 1.00 0.00 19 ILE A C 7
ATOM 10665 O O . ILE A 1 20 ? -8.871 11.268 -10.522 1.00 0.00 19 ILE A O 7
ATOM 10681 N N . CYS A 1 21 ? -10.134 9.920 -9.238 1.00 0.00 20 CYS A N 7
ATOM 10682 C CA . CYS A 1 21 ? -9.009 9.100 -8.801 1.00 0.00 20 CYS A CA 7
ATOM 10683 C C . CYS A 1 21 ? -9.001 7.757 -9.525 1.00 0.00 20 CYS A C 7
ATOM 10684 O O . CYS A 1 21 ? -9.992 7.027 -9.512 1.00 0.00 20 CYS A O 7
ATOM 10692 N N . VAL A 1 22 ? -7.877 7.439 -10.159 1.00 0.00 21 VAL A N 7
ATOM 10693 C CA . VAL A 1 22 ? -7.739 6.185 -10.890 1.00 0.00 21 VAL A CA 7
ATOM 10694 C C . VAL A 1 22 ? -6.504 5.417 -10.436 1.00 0.00 21 VAL A C 7
ATOM 10695 O O . VAL A 1 22 ? -5.436 5.997 -10.240 1.00 0.00 21 VAL A O 7
ATOM 10708 N N . VAL A 1 23 ? -6.656 4.107 -10.270 1.00 0.00 22 VAL A N 7
ATOM 10709 C CA . VAL A 1 23 ? -5.552 3.257 -9.841 1.00 0.00 22 VAL A CA 7
ATOM 10710 C C . VAL A 1 23 ? -4.332 3.447 -10.735 1.00 0.00 22 VAL A C 7
ATOM 10711 O O . VAL A 1 23 ? -4.452 3.869 -11.885 1.00 0.00 22 VAL A O 7
ATOM 10724 N N . MET A 1 24 ? -3.157 3.131 -10.199 1.00 0.00 23 MET A N 7
ATOM 10725 C CA . MET A 1 24 ? -1.914 3.266 -10.950 1.00 0.00 23 MET A CA 7
ATOM 10726 C C . MET A 1 24 ? -1.799 2.175 -12.010 1.00 0.00 23 MET A C 7
ATOM 10727 O O . MET A 1 24 ? -0.933 2.234 -12.883 1.00 0.00 23 MET A O 7
ATOM 10741 N N . ASP A 1 25 ? -2.676 1.181 -11.927 1.00 0.00 24 ASP A N 7
ATOM 10742 C CA . ASP A 1 25 ? -2.673 0.077 -12.880 1.00 0.00 24 ASP A CA 7
ATOM 10743 C C . ASP A 1 25 ? -3.651 0.341 -14.021 1.00 0.00 24 ASP A C 7
ATOM 10744 O O . ASP A 1 25 ? -3.581 -0.296 -15.072 1.00 0.00 24 ASP A O 7
ATOM 10753 N N . ARG A 1 26 ? -4.564 1.283 -13.805 1.00 0.00 25 ARG A N 7
ATOM 10754 C CA . ARG A 1 26 ? -5.558 1.629 -14.814 1.00 0.00 25 ARG A CA 7
ATOM 10755 C C . ARG A 1 26 ? -5.508 3.119 -15.137 1.00 0.00 25 ARG A C 7
ATOM 10756 O O . ARG A 1 26 ? -6.375 3.643 -15.837 1.00 0.00 25 ARG A O 7
ATOM 10777 N N . PHE A 1 27 ? -4.488 3.797 -14.622 1.00 0.00 26 PHE A N 7
ATOM 10778 C CA . PHE A 1 27 ? -4.326 5.228 -14.854 1.00 0.00 26 PHE A CA 7
ATOM 10779 C C . PHE A 1 27 ? -4.332 5.541 -16.347 1.00 0.00 26 PHE A C 7
ATOM 10780 O O . PHE A 1 27 ? -4.865 6.564 -16.777 1.00 0.00 26 PHE A O 7
ATOM 10797 N N . LEU A 1 28 ? -3.734 4.653 -17.134 1.00 0.00 27 LEU A N 7
ATOM 10798 C CA . LEU A 1 28 ? -3.669 4.833 -18.580 1.00 0.00 27 LEU A CA 7
ATOM 10799 C C . LEU A 1 28 ? -5.053 4.704 -19.208 1.00 0.00 27 LEU A C 7
ATOM 10800 O O . LEU A 1 28 ? -5.490 5.580 -19.953 1.00 0.00 27 LEU A O 7
ATOM 10816 N N . GLU A 1 29 ? -5.738 3.608 -18.898 1.00 0.00 28 GLU A N 7
ATOM 10817 C CA . GLU A 1 29 ? -7.074 3.366 -19.431 1.00 0.00 28 GLU A CA 7
ATOM 10818 C C . GLU A 1 29 ? -7.990 4.557 -19.163 1.00 0.00 28 GLU A C 7
ATOM 10819 O O . GLU A 1 29 ? -8.741 4.986 -20.039 1.00 0.00 28 GLU A O 7
ATOM 10831 N N . SER A 1 30 ? -7.923 5.085 -17.945 1.00 0.00 29 SER A N 7
ATOM 10832 C CA . SER A 1 30 ? -8.749 6.223 -17.558 1.00 0.00 29 SER A CA 7
ATOM 10833 C C . SER A 1 30 ? -8.400 7.454 -18.388 1.00 0.00 29 SER A C 7
ATOM 10834 O O . SER A 1 30 ? -9.282 8.132 -18.916 1.00 0.00 29 SER A O 7
ATOM 10842 N N . PHE A 1 31 ? -7.107 7.738 -18.500 1.00 0.00 30 PHE A N 7
ATOM 10843 C CA . PHE A 1 31 ? -6.639 8.888 -19.264 1.00 0.00 30 PHE A CA 7
ATOM 10844 C C . PHE A 1 31 ? -7.078 8.787 -20.722 1.00 0.00 30 PHE A C 7
ATOM 10845 O O . PHE A 1 31 ? -7.514 9.770 -21.320 1.00 0.00 30 PHE A O 7
ATOM 10862 N N . SER A 1 32 ? -6.960 7.590 -21.288 1.00 0.00 31 SER A N 7
ATOM 10863 C CA . SER A 1 32 ? -7.340 7.359 -22.677 1.00 0.00 31 SER A CA 7
ATOM 10864 C C . SER A 1 32 ? -8.825 7.639 -22.887 1.00 0.00 31 SER A C 7
ATOM 10865 O O . SER A 1 32 ? -9.204 8.396 -23.779 1.00 0.00 31 SER A O 7
ATOM 10873 N N . GLU A 1 33 ? -9.660 7.020 -22.058 1.00 0.00 32 GLU A N 7
ATOM 10874 C CA . GLU A 1 33 ? -11.104 7.201 -22.153 1.00 0.00 32 GLU A CA 7
ATOM 10875 C C . GLU A 1 33 ? -11.483 8.665 -21.948 1.00 0.00 32 GLU A C 7
ATOM 10876 O O . GLU A 1 33 ? -12.420 9.169 -22.570 1.00 0.00 32 GLU A O 7
ATOM 10888 N N . LEU A 1 34 ? -10.750 9.343 -21.072 1.00 0.00 33 LEU A N 7
ATOM 10889 C CA . LEU A 1 34 ? -11.009 10.750 -20.784 1.00 0.00 33 LEU A CA 7
ATOM 10890 C C . LEU A 1 34 ? -10.767 11.612 -22.018 1.00 0.00 33 LEU A C 7
ATOM 10891 O O . LEU A 1 34 ? -11.561 12.498 -22.335 1.00 0.00 33 LEU A O 7
ATOM 10907 N N . TYR A 1 35 ? -9.666 11.346 -22.713 1.00 0.00 34 TYR A N 7
ATOM 10908 C CA . TYR A 1 35 ? -9.320 12.098 -23.913 1.00 0.00 34 TYR A CA 7
ATOM 10909 C C . TYR A 1 35 ? -10.436 12.014 -24.950 1.00 0.00 34 TYR A C 7
ATOM 10910 O O . TYR A 1 35 ? -10.542 12.865 -25.833 1.00 0.00 34 TYR A O 7
ATOM 10928 N N . ASP A 1 36 ? -11.266 10.984 -24.834 1.00 0.00 35 ASP A N 7
ATOM 10929 C CA . ASP A 1 36 ? -12.376 10.788 -25.759 1.00 0.00 35 ASP A CA 7
ATOM 10930 C C . ASP A 1 36 ? -13.623 11.520 -25.274 1.00 0.00 35 ASP A C 7
ATOM 10931 O O . ASP A 1 36 ? -14.141 12.404 -25.957 1.00 0.00 35 ASP A O 7
ATOM 10940 N N . ILE A 1 37 ? -14.100 11.145 -24.092 1.00 0.00 36 ILE A N 7
ATOM 10941 C CA . ILE A 1 37 ? -15.287 11.766 -23.516 1.00 0.00 36 ILE A CA 7
ATOM 10942 C C . ILE A 1 37 ? -15.131 13.281 -23.437 1.00 0.00 36 ILE A C 7
ATOM 10943 O O . ILE A 1 37 ? -16.104 14.023 -23.575 1.00 0.00 36 ILE A O 7
ATOM 10959 N N . ILE A 1 38 ? -13.901 13.733 -23.216 1.00 0.00 37 ILE A N 7
ATOM 10960 C CA . ILE A 1 38 ? -13.618 15.160 -23.122 1.00 0.00 37 ILE A CA 7
ATOM 10961 C C . ILE A 1 38 ? -14.083 15.896 -24.373 1.00 0.00 37 ILE A C 7
ATOM 10962 O O . ILE A 1 38 ? -14.403 17.084 -24.324 1.00 0.00 37 ILE A O 7
ATOM 10978 N N . ASP A 1 39 ? -14.120 15.183 -25.493 1.00 0.00 38 ASP A N 7
ATOM 10979 C CA . ASP A 1 39 ? -14.549 15.768 -26.759 1.00 0.00 38 ASP A CA 7
ATOM 10980 C C . ASP A 1 39 ? -16.056 16.010 -26.762 1.00 0.00 38 ASP A C 7
ATOM 10981 O O . ASP A 1 39 ? -16.552 16.877 -27.480 1.00 0.00 38 ASP A O 7
ATOM 10990 N N . GLU A 1 40 ? -16.776 15.236 -25.955 1.00 0.00 39 GLU A N 7
ATOM 10991 C CA . GLU A 1 40 ? -18.226 15.366 -25.868 1.00 0.00 39 GLU A CA 7
ATOM 10992 C C . GLU A 1 40 ? -18.622 16.263 -24.698 1.00 0.00 39 GLU A C 7
ATOM 10993 O O . GLU A 1 40 ? -17.805 16.563 -23.828 1.00 0.00 39 GLU A O 7
ATOM 11005 N N . ASN A 1 41 ? -19.881 16.688 -24.686 1.00 0.00 40 ASN A N 7
ATOM 11006 C CA . ASN A 1 41 ? -20.386 17.551 -23.625 1.00 0.00 40 ASN A CA 7
ATOM 11007 C C . ASN A 1 41 ? -21.495 16.857 -22.840 1.00 0.00 40 ASN A C 7
ATOM 11008 O O . ASN A 1 41 ? -22.518 17.464 -22.522 1.00 0.00 40 ASN A O 7
ATOM 11019 N N . ASP A 1 42 ? -21.285 15.582 -22.531 1.00 0.00 41 ASP A N 7
ATOM 11020 C CA . ASP A 1 42 ? -22.266 14.805 -21.782 1.00 0.00 41 ASP A CA 7
ATOM 11021 C C . ASP A 1 42 ? -22.023 14.925 -20.281 1.00 0.00 41 ASP A C 7
ATOM 11022 O O . ASP A 1 42 ? -21.235 14.174 -19.706 1.00 0.00 41 ASP A O 7
ATOM 11031 N N . THR A 1 43 ? -22.705 15.877 -19.651 1.00 0.00 42 THR A N 7
ATOM 11032 C CA . THR A 1 43 ? -22.562 16.097 -18.217 1.00 0.00 42 THR A CA 7
ATOM 11033 C C . THR A 1 43 ? -23.404 15.106 -17.422 1.00 0.00 42 THR A C 7
ATOM 11034 O O . THR A 1 43 ? -23.062 14.753 -16.293 1.00 0.00 42 THR A O 7
ATOM 11045 N N . ASP A 1 44 ? -24.504 14.659 -18.017 1.00 0.00 43 ASP A N 7
ATOM 11046 C CA . ASP A 1 44 ? -25.393 13.706 -17.364 1.00 0.00 43 ASP A CA 7
ATOM 11047 C C . ASP A 1 44 ? -24.721 12.344 -17.223 1.00 0.00 43 ASP A C 7
ATOM 11048 O O . ASP A 1 44 ? -24.957 11.621 -16.255 1.00 0.00 43 ASP A O 7
ATOM 11057 N N . VAL A 1 45 ? -23.884 11.999 -18.197 1.00 0.00 44 VAL A N 7
ATOM 11058 C CA . VAL A 1 45 ? -23.177 10.724 -18.182 1.00 0.00 44 VAL A CA 7
ATOM 11059 C C . VAL A 1 45 ? -21.828 10.852 -17.484 1.00 0.00 44 VAL A C 7
ATOM 11060 O O . VAL A 1 45 ? -21.219 9.853 -17.101 1.00 0.00 44 VAL A O 7
ATOM 11073 N N . MET A 1 46 ? -21.366 12.087 -17.322 1.00 0.00 45 MET A N 7
ATOM 11074 C CA . MET A 1 46 ? -20.089 12.346 -16.668 1.00 0.00 45 MET A CA 7
ATOM 11075 C C . MET A 1 46 ? -20.028 11.664 -15.305 1.00 0.00 45 MET A C 7
ATOM 11076 O O . MET A 1 46 ? -19.069 10.957 -14.997 1.00 0.00 45 MET A O 7
ATOM 11090 N N . MET A 1 47 ? -21.057 11.882 -14.492 1.00 0.00 46 MET A N 7
ATOM 11091 C CA . MET A 1 47 ? -21.119 11.288 -13.162 1.00 0.00 46 MET A CA 7
ATOM 11092 C C . MET A 1 47 ? -20.890 9.781 -13.229 1.00 0.00 46 MET A C 7
ATOM 11093 O O . MET A 1 47 ? -20.107 9.228 -12.456 1.00 0.00 46 MET A O 7
ATOM 11107 N N . ASP A 1 48 ? -21.577 9.123 -14.156 1.00 0.00 47 ASP A N 7
ATOM 11108 C CA . ASP A 1 48 ? -21.447 7.680 -14.324 1.00 0.00 47 ASP A CA 7
ATOM 11109 C C . ASP A 1 48 ? -20.001 7.296 -14.622 1.00 0.00 47 ASP A C 7
ATOM 11110 O O . ASP A 1 48 ? -19.506 6.279 -14.137 1.00 0.00 47 ASP A O 7
ATOM 11119 N N . PHE A 1 49 ? -19.330 8.115 -15.424 1.00 0.00 48 PHE A N 7
ATOM 11120 C CA . PHE A 1 49 ? -17.941 7.860 -15.789 1.00 0.00 48 PHE A CA 7
ATOM 11121 C C . PHE A 1 49 ? -17.033 7.946 -14.566 1.00 0.00 48 PHE A C 7
ATOM 11122 O O . PHE A 1 49 ? -16.263 7.026 -14.287 1.00 0.00 48 PHE A O 7
ATOM 11139 N N . ILE A 1 50 ? -17.129 9.055 -13.842 1.00 0.00 49 ILE A N 7
ATOM 11140 C CA . ILE A 1 50 ? -16.317 9.261 -12.649 1.00 0.00 49 ILE A CA 7
ATOM 11141 C C . ILE A 1 50 ? -16.584 8.179 -11.609 1.00 0.00 49 ILE A C 7
ATOM 11142 O O . ILE A 1 50 ? -15.662 7.689 -10.957 1.00 0.00 49 ILE A O 7
ATOM 11158 N N . SER A 1 51 ? -17.852 7.809 -11.460 1.00 0.00 50 SER A N 7
ATOM 11159 C CA . SER A 1 51 ? -18.242 6.786 -10.497 1.00 0.00 50 SER A CA 7
ATOM 11160 C C . SER A 1 51 ? -17.848 5.397 -10.991 1.00 0.00 50 SER A C 7
ATOM 11161 O O . SER A 1 51 ? -17.636 4.481 -10.197 1.00 0.00 50 SER A O 7
ATOM 11169 N N . ARG A 1 52 ? -17.752 5.249 -12.308 1.00 0.00 51 ARG A N 7
ATOM 11170 C CA . ARG A 1 52 ? -17.385 3.973 -12.910 1.00 0.00 51 ARG A CA 7
ATOM 11171 C C . ARG A 1 52 ? -15.880 3.741 -12.816 1.00 0.00 51 ARG A C 7
ATOM 11172 O O . ARG A 1 52 ? -15.431 2.668 -12.413 1.00 0.00 51 ARG A O 7
ATOM 11193 N N . PHE A 1 53 ? -15.106 4.753 -13.193 1.00 0.00 52 PHE A N 7
ATOM 11194 C CA . PHE A 1 53 ? -13.651 4.659 -13.153 1.00 0.00 52 PHE A CA 7
ATOM 11195 C C . PHE A 1 53 ? -13.130 4.886 -11.737 1.00 0.00 52 PHE A C 7
ATOM 11196 O O . PHE A 1 53 ? -12.403 4.056 -11.191 1.00 0.00 52 PHE A O 7
ATOM 11213 N N . ALA A 1 54 ? -13.507 6.016 -11.148 1.00 0.00 53 ALA A N 7
ATOM 11214 C CA . ALA A 1 54 ? -13.079 6.353 -9.796 1.00 0.00 53 ALA A CA 7
ATOM 11215 C C . ALA A 1 54 ? -13.944 5.649 -8.756 1.00 0.00 53 ALA A C 7
ATOM 11216 O O . ALA A 1 54 ? -15.151 5.491 -8.943 1.00 0.00 53 ALA A O 7
ATOM 11223 N N . ARG A 1 55 ? -13.320 5.229 -7.660 1.00 0.00 54 ARG A N 7
ATOM 11224 C CA . ARG A 1 55 ? -14.033 4.540 -6.591 1.00 0.00 54 ARG A CA 7
ATOM 11225 C C . ARG A 1 55 ? -14.110 5.411 -5.341 1.00 0.00 54 ARG A C 7
ATOM 11226 O O . ARG A 1 55 ? -13.258 5.323 -4.456 1.00 0.00 54 ARG A O 7
ATOM 11247 N N . THR A 1 56 ? -15.137 6.252 -5.274 1.00 0.00 55 THR A N 7
ATOM 11248 C CA . THR A 1 56 ? -15.325 7.140 -4.133 1.00 0.00 55 THR A CA 7
ATOM 11249 C C . THR A 1 56 ? -15.883 6.383 -2.934 1.00 0.00 55 THR A C 7
ATOM 11250 O O . THR A 1 56 ? -16.987 6.667 -2.467 1.00 0.00 55 THR A O 7
ATOM 11261 N N . ASP A 1 57 ? -15.115 5.419 -2.438 1.00 0.00 56 ASP A N 7
ATOM 11262 C CA . ASP A 1 57 ? -15.532 4.622 -1.291 1.00 0.00 56 ASP A CA 7
ATOM 11263 C C . ASP A 1 57 ? -14.555 4.786 -0.131 1.00 0.00 56 ASP A C 7
ATOM 11264 O O . ASP A 1 57 ? -13.686 5.657 -0.158 1.00 0.00 56 ASP A O 7
ATOM 11273 N N . GLU A 1 58 ? -14.705 3.944 0.886 1.00 0.00 57 GLU A N 7
ATOM 11274 C CA . GLU A 1 58 ? -13.836 3.997 2.056 1.00 0.00 57 GLU A CA 7
ATOM 11275 C C . GLU A 1 58 ? -12.410 3.595 1.694 1.00 0.00 57 GLU A C 7
ATOM 11276 O O . GLU A 1 58 ? -12.040 2.424 1.790 1.00 0.00 57 GLU A O 7
ATOM 11288 N N . ILE A 1 59 ? -11.614 4.573 1.276 1.00 0.00 58 ILE A N 7
ATOM 11289 C CA . ILE A 1 59 ? -10.228 4.322 0.899 1.00 0.00 58 ILE A CA 7
ATOM 11290 C C . ILE A 1 59 ? -9.284 4.587 2.067 1.00 0.00 58 ILE A C 7
ATOM 11291 O O . ILE A 1 59 ? -9.495 5.512 2.851 1.00 0.00 58 ILE A O 7
ATOM 11307 N N . MET A 1 60 ? -8.242 3.769 2.176 1.00 0.00 59 MET A N 7
ATOM 11308 C CA . MET A 1 60 ? -7.264 3.917 3.247 1.00 0.00 59 MET A CA 7
ATOM 11309 C C . MET A 1 60 ? -6.130 4.845 2.824 1.00 0.00 59 MET A C 7
ATOM 11310 O O . MET A 1 60 ? -5.904 5.087 1.638 1.00 0.00 59 MET A O 7
ATOM 11324 N N . PRO A 1 61 ? -5.400 5.379 3.814 1.00 0.00 60 PRO A N 7
ATOM 11325 C CA . PRO A 1 61 ? -4.277 6.289 3.568 1.00 0.00 60 PRO A CA 7
ATOM 11326 C C . PRO A 1 61 ? -3.084 5.580 2.937 1.00 0.00 60 PRO A C 7
ATOM 11327 O O . PRO A 1 61 ? -2.158 6.224 2.443 1.00 0.00 60 PRO A O 7
ATOM 11338 N N . GLU A 1 62 ? -3.112 4.251 2.956 1.00 0.00 61 GLU A N 7
ATOM 11339 C CA . GLU A 1 62 ? -2.031 3.456 2.386 1.00 0.00 61 GLU A CA 7
ATOM 11340 C C . GLU A 1 62 ? -1.797 3.826 0.924 1.00 0.00 61 GLU A C 7
ATOM 11341 O O . GLU A 1 62 ? -0.697 3.654 0.398 1.00 0.00 61 GLU A O 7
ATOM 11353 N N . ASP A 1 63 ? -2.838 4.333 0.274 1.00 0.00 62 ASP A N 7
ATOM 11354 C CA . ASP A 1 63 ? -2.747 4.728 -1.127 1.00 0.00 62 ASP A CA 7
ATOM 11355 C C . ASP A 1 63 ? -1.560 5.659 -1.352 1.00 0.00 62 ASP A C 7
ATOM 11356 O O . ASP A 1 63 ? -1.052 6.274 -0.414 1.00 0.00 62 ASP A O 7
ATOM 11365 N N . LYS A 1 64 ? -1.121 5.758 -2.603 1.00 0.00 63 LYS A N 7
ATOM 11366 C CA . LYS A 1 64 ? 0.006 6.614 -2.953 1.00 0.00 63 LYS A CA 7
ATOM 11367 C C . LYS A 1 64 ? -0.308 7.446 -4.192 1.00 0.00 63 LYS A C 7
ATOM 11368 O O . LYS A 1 64 ? -1.281 7.184 -4.900 1.00 0.00 63 LYS A O 7
ATOM 11387 N N . THR A 1 65 ? 0.524 8.451 -4.451 1.00 0.00 64 THR A N 7
ATOM 11388 C CA . THR A 1 65 ? 0.335 9.321 -5.605 1.00 0.00 64 THR A CA 7
ATOM 11389 C C . THR A 1 65 ? 1.417 9.087 -6.653 1.00 0.00 64 THR A C 7
ATOM 11390 O O . THR A 1 65 ? 2.605 9.045 -6.335 1.00 0.00 64 THR A O 7
ATOM 11401 N N . VAL A 1 66 ? 0.998 8.936 -7.906 1.00 0.00 65 VAL A N 7
ATOM 11402 C CA . VAL A 1 66 ? 1.932 8.707 -9.002 1.00 0.00 65 VAL A CA 7
ATOM 11403 C C . VAL A 1 66 ? 1.986 9.910 -9.937 1.00 0.00 65 VAL A C 7
ATOM 11404 O O . VAL A 1 66 ? 2.911 10.047 -10.736 1.00 0.00 65 VAL A O 7
ATOM 11417 N N . GLY A 1 67 ? 0.987 10.781 -9.831 1.00 0.00 66 GLY A N 7
ATOM 11418 C CA . GLY A 1 67 ? 0.940 11.962 -10.673 1.00 0.00 66 GLY A CA 7
ATOM 11419 C C . GLY A 1 67 ? -0.417 12.637 -10.650 1.00 0.00 66 GLY A C 7
ATOM 11420 O O . GLY A 1 67 ? -1.387 12.081 -10.132 1.00 0.00 66 GLY A O 7
ATOM 11424 N N . PHE A 1 68 ? -0.488 13.840 -11.210 1.00 0.00 67 PHE A N 7
ATOM 11425 C CA . PHE A 1 68 ? -1.736 14.593 -11.249 1.00 0.00 67 PHE A CA 7
ATOM 11426 C C . PHE A 1 68 ? -1.937 15.243 -12.615 1.00 0.00 67 PHE A C 7
ATOM 11427 O O . PHE A 1 68 ? -1.022 15.857 -13.163 1.00 0.00 67 PHE A O 7
ATOM 11444 N N . VAL A 1 69 ? -3.141 15.101 -13.160 1.00 0.00 68 VAL A N 7
ATOM 11445 C CA . VAL A 1 69 ? -3.463 15.673 -14.461 1.00 0.00 68 VAL A CA 7
ATOM 11446 C C . VAL A 1 69 ? -4.471 16.810 -14.328 1.00 0.00 68 VAL A C 7
ATOM 11447 O O . VAL A 1 69 ? -5.536 16.643 -13.732 1.00 0.00 68 VAL A O 7
ATOM 11460 N N . VAL A 1 70 ? -4.128 17.966 -14.886 1.00 0.00 69 VAL A N 7
ATOM 11461 C CA . VAL A 1 70 ? -5.004 19.131 -14.831 1.00 0.00 69 VAL A CA 7
ATOM 11462 C C . VAL A 1 70 ? -5.670 19.382 -16.179 1.00 0.00 69 VAL A C 7
ATOM 11463 O O . VAL A 1 70 ? -4.998 19.645 -17.176 1.00 0.00 69 VAL A O 7
ATOM 11476 N N . VAL A 1 71 ? -6.996 19.299 -16.202 1.00 0.00 70 VAL A N 7
ATOM 11477 C CA . VAL A 1 71 ? -7.755 19.519 -17.428 1.00 0.00 70 VAL A CA 7
ATOM 11478 C C . VAL A 1 71 ? -8.859 20.548 -17.214 1.00 0.00 70 VAL A C 7
ATOM 11479 O O . VAL A 1 71 ? -9.843 20.283 -16.525 1.00 0.00 70 VAL A O 7
ATOM 11492 N N . ASN A 1 72 ? -8.688 21.724 -17.810 1.00 0.00 71 ASN A N 7
ATOM 11493 C CA . ASN A 1 72 ? -9.671 22.794 -17.684 1.00 0.00 71 ASN A CA 7
ATOM 11494 C C . ASN A 1 72 ? -10.178 23.231 -19.055 1.00 0.00 71 ASN A C 7
ATOM 11495 O O . ASN A 1 72 ? -9.525 24.007 -19.751 1.00 0.00 71 ASN A O 7
ATOM 11506 N N . ALA A 1 73 ? -11.347 22.726 -19.436 1.00 0.00 72 ALA A N 7
ATOM 11507 C CA . ALA A 1 73 ? -11.943 23.065 -20.722 1.00 0.00 72 ALA A CA 7
ATOM 11508 C C . ALA A 1 73 ? -12.456 24.501 -20.727 1.00 0.00 72 ALA A C 7
ATOM 11509 O O . ALA A 1 73 ? -12.504 25.150 -21.773 1.00 0.00 72 ALA A O 7
ATOM 11516 N N . ASP A 1 74 ? -12.840 24.992 -19.554 1.00 0.00 73 ASP A N 7
ATOM 11517 C CA . ASP A 1 74 ? -13.350 26.352 -19.423 1.00 0.00 73 ASP A CA 7
ATOM 11518 C C . ASP A 1 74 ? -12.228 27.371 -19.593 1.00 0.00 73 ASP A C 7
ATOM 11519 O O . ASP A 1 74 ? -12.331 28.294 -20.402 1.00 0.00 73 ASP A O 7
ATOM 11528 N N . LYS A 1 75 ? -11.157 27.199 -18.826 1.00 0.00 74 LYS A N 7
ATOM 11529 C CA . LYS A 1 75 ? -10.015 28.103 -18.891 1.00 0.00 74 LYS A CA 7
ATOM 11530 C C . LYS A 1 75 ? -9.112 27.755 -20.070 1.00 0.00 74 LYS A C 7
ATOM 11531 O O . LYS A 1 75 ? -8.218 28.522 -20.429 1.00 0.00 74 LYS A O 7
ATOM 11550 N N . LYS A 1 76 ? -9.352 26.595 -20.671 1.00 0.00 75 LYS A N 7
ATOM 11551 C CA . LYS A 1 76 ? -8.564 26.146 -21.813 1.00 0.00 75 LYS A CA 7
ATOM 11552 C C . LYS A 1 76 ? -7.108 25.922 -21.414 1.00 0.00 75 LYS A C 7
ATOM 11553 O O . LYS A 1 76 ? -6.193 26.456 -22.042 1.00 0.00 75 LYS A O 7
ATOM 11572 N N . LEU A 1 77 ? -6.901 25.130 -20.368 1.00 0.00 76 LEU A N 7
ATOM 11573 C CA . LEU A 1 77 ? -5.556 24.834 -19.887 1.00 0.00 76 LEU A CA 7
ATOM 11574 C C . LEU A 1 77 ? -5.422 23.361 -19.516 1.00 0.00 76 LEU A C 7
ATOM 11575 O O . LEU A 1 77 ? -6.163 22.852 -18.675 1.00 0.00 76 LEU A O 7
ATOM 11591 N N . MET A 1 78 ? -4.470 22.682 -20.147 1.00 0.00 77 MET A N 7
ATOM 11592 C CA . MET A 1 78 ? -4.237 21.267 -19.881 1.00 0.00 77 MET A CA 7
ATOM 11593 C C . MET A 1 78 ? -2.783 21.020 -19.492 1.00 0.00 77 MET A C 7
ATOM 11594 O O . MET A 1 78 ? -1.865 21.351 -20.242 1.00 0.00 77 MET A O 7
ATOM 11608 N N . SER A 1 79 ? -2.581 20.437 -18.314 1.00 0.00 78 SER A N 7
ATOM 11609 C CA . SER A 1 79 ? -1.238 20.149 -17.824 1.00 0.00 78 SER A CA 7
ATOM 11610 C C . SER A 1 79 ? -1.199 18.806 -17.101 1.00 0.00 78 SER A C 7
ATOM 11611 O O . SER A 1 79 ? -1.712 18.672 -15.990 1.00 0.00 78 SER A O 7
ATOM 11619 N N . VAL A 1 80 ? -0.588 17.814 -17.740 1.00 0.00 79 VAL A N 7
ATOM 11620 C CA . VAL A 1 80 ? -0.480 16.481 -17.159 1.00 0.00 79 VAL A CA 7
ATOM 11621 C C . VAL A 1 80 ? 0.837 16.313 -16.411 1.00 0.00 79 VAL A C 7
ATOM 11622 O O . VAL A 1 80 ? 1.892 16.731 -16.888 1.00 0.00 79 VAL A O 7
ATOM 11635 N N . SER A 1 81 ? 0.768 15.697 -15.234 1.00 0.00 80 SER A N 7
ATOM 11636 C CA . SER A 1 81 ? 1.955 15.476 -14.417 1.00 0.00 80 SER A CA 7
ATOM 11637 C C . SER A 1 81 ? 2.093 14.002 -14.047 1.00 0.00 80 SER A C 7
ATOM 11638 O O . SER A 1 81 ? 1.479 13.531 -13.089 1.00 0.00 80 SER A O 7
ATOM 11646 N N . PHE A 1 82 ? 2.903 13.279 -14.813 1.00 0.00 81 PHE A N 7
ATOM 11647 C CA . PHE A 1 82 ? 3.122 11.859 -14.567 1.00 0.00 81 PHE A CA 7
ATOM 11648 C C . PHE A 1 82 ? 4.470 11.625 -13.892 1.00 0.00 81 PHE A C 7
ATOM 11649 O O . PHE A 1 82 ? 5.482 12.203 -14.287 1.00 0.00 81 PHE A O 7
ATOM 11666 N N . SER A 1 83 ? 4.474 10.773 -12.872 1.00 0.00 82 SER A N 7
ATOM 11667 C CA . SER A 1 83 ? 5.697 10.465 -12.139 1.00 0.00 82 SER A CA 7
ATOM 11668 C C . SER A 1 83 ? 5.772 8.977 -11.809 1.00 0.00 82 SER A C 7
ATOM 11669 O O . SER A 1 83 ? 4.754 8.335 -11.550 1.00 0.00 82 SER A O 7
ATOM 11677 N N . ASP A 1 84 ? 6.985 8.436 -11.822 1.00 0.00 83 ASP A N 7
ATOM 11678 C CA . ASP A 1 84 ? 7.195 7.024 -11.523 1.00 0.00 83 ASP A CA 7
ATOM 11679 C C . ASP A 1 84 ? 6.406 6.141 -12.485 1.00 0.00 83 ASP A C 7
ATOM 11680 O O . ASP A 1 84 ? 5.606 5.307 -12.062 1.00 0.00 83 ASP A O 7
ATOM 11689 N N . ILE A 1 85 ? 6.637 6.333 -13.780 1.00 0.00 84 ILE A N 7
ATOM 11690 C CA . ILE A 1 85 ? 5.947 5.555 -14.801 1.00 0.00 84 ILE A CA 7
ATOM 11691 C C . ILE A 1 85 ? 6.936 4.950 -15.792 1.00 0.00 84 ILE A C 7
ATOM 11692 O O . ILE A 1 85 ? 8.069 5.415 -15.916 1.00 0.00 84 ILE A O 7
ATOM 11708 N N . ASP A 1 86 ? 6.498 3.913 -16.498 1.00 0.00 85 ASP A N 7
ATOM 11709 C CA . ASP A 1 86 ? 7.343 3.246 -17.481 1.00 0.00 85 ASP A CA 7
ATOM 11710 C C . ASP A 1 86 ? 7.771 4.217 -18.578 1.00 0.00 85 ASP A C 7
ATOM 11711 O O . ASP A 1 86 ? 7.084 5.200 -18.851 1.00 0.00 85 ASP A O 7
ATOM 11720 N N . GLU A 1 87 ? 8.910 3.933 -19.202 1.00 0.00 86 GLU A N 7
ATOM 11721 C CA . GLU A 1 87 ? 9.429 4.782 -20.268 1.00 0.00 86 GLU A CA 7
ATOM 11722 C C . GLU A 1 87 ? 8.637 4.583 -21.557 1.00 0.00 86 GLU A C 7
ATOM 11723 O O . GLU A 1 87 ? 8.508 5.500 -22.367 1.00 0.00 86 GLU A O 7
ATOM 11735 N N . ASN A 1 88 ? 8.108 3.378 -21.739 1.00 0.00 87 ASN A N 7
ATOM 11736 C CA . ASN A 1 88 ? 7.329 3.057 -22.930 1.00 0.00 87 ASN A CA 7
ATOM 11737 C C . ASN A 1 88 ? 5.941 3.685 -22.858 1.00 0.00 87 ASN A C 7
ATOM 11738 O O . ASN A 1 88 ? 5.477 4.303 -23.816 1.00 0.00 87 ASN A O 7
ATOM 11749 N N . MET A 1 89 ? 5.283 3.524 -21.714 1.00 0.00 88 MET A N 7
ATOM 11750 C CA . MET A 1 89 ? 3.948 4.077 -21.516 1.00 0.00 88 MET A CA 7
ATOM 11751 C C . MET A 1 89 ? 3.950 5.588 -21.726 1.00 0.00 88 MET A C 7
ATOM 11752 O O . MET A 1 89 ? 2.937 6.173 -22.110 1.00 0.00 88 MET A O 7
ATOM 11766 N N . LYS A 1 90 ? 5.093 6.215 -21.471 1.00 0.00 89 LYS A N 7
ATOM 11767 C CA . LYS A 1 90 ? 5.227 7.658 -21.633 1.00 0.00 89 LYS A CA 7
ATOM 11768 C C . LYS A 1 90 ? 4.875 8.081 -23.055 1.00 0.00 89 LYS A C 7
ATOM 11769 O O . LYS A 1 90 ? 4.273 9.133 -23.270 1.00 0.00 89 LYS A O 7
ATOM 11788 N N . LYS A 1 91 ? 5.254 7.255 -24.024 1.00 0.00 90 LYS A N 7
ATOM 11789 C CA . LYS A 1 91 ? 4.976 7.542 -25.427 1.00 0.00 90 LYS A CA 7
ATOM 11790 C C . LYS A 1 91 ? 3.475 7.659 -25.671 1.00 0.00 90 LYS A C 7
ATOM 11791 O O . LYS A 1 91 ? 2.998 8.668 -26.191 1.00 0.00 90 LYS A O 7
ATOM 11810 N N . VAL A 1 92 ? 2.735 6.622 -25.292 1.00 0.00 91 VAL A N 7
ATOM 11811 C CA . VAL A 1 92 ? 1.288 6.611 -25.467 1.00 0.00 91 VAL A CA 7
ATOM 11812 C C . VAL A 1 92 ? 0.636 7.780 -24.736 1.00 0.00 91 VAL A C 7
ATOM 11813 O O . VAL A 1 92 ? -0.081 8.579 -25.338 1.00 0.00 91 VAL A O 7
ATOM 11826 N N . ILE A 1 93 ? 0.891 7.873 -23.435 1.00 0.00 92 ILE A N 7
ATOM 11827 C CA . ILE A 1 93 ? 0.331 8.945 -22.622 1.00 0.00 92 ILE A CA 7
ATOM 11828 C C . ILE A 1 93 ? 0.647 10.311 -23.221 1.00 0.00 92 ILE A C 7
ATOM 11829 O O . ILE A 1 93 ? -0.233 11.162 -23.354 1.00 0.00 92 ILE A O 7
ATOM 11845 N N . LYS A 1 94 ? 1.909 10.515 -23.583 1.00 0.00 93 LYS A N 7
ATOM 11846 C CA . LYS A 1 94 ? 2.343 11.776 -24.171 1.00 0.00 93 LYS A CA 7
ATOM 11847 C C . LYS A 1 94 ? 1.554 12.085 -25.440 1.00 0.00 93 LYS A C 7
ATOM 11848 O O . LYS A 1 94 ? 1.153 13.226 -25.670 1.00 0.00 93 LYS A O 7
ATOM 11867 N N . ALA A 1 95 ? 1.334 11.062 -26.258 1.00 0.00 94 ALA A N 7
ATOM 11868 C CA . ALA A 1 95 ? 0.590 11.223 -27.501 1.00 0.00 94 ALA A CA 7
ATOM 11869 C C . ALA A 1 95 ? -0.846 11.656 -27.229 1.00 0.00 94 ALA A C 7
ATOM 11870 O O . ALA A 1 95 ? -1.369 12.558 -27.884 1.00 0.00 94 ALA A O 7
ATOM 11877 N N . THR A 1 96 ? -1.481 11.006 -26.258 1.00 0.00 95 THR A N 7
ATOM 11878 C CA . THR A 1 96 ? -2.858 11.323 -25.901 1.00 0.00 95 THR A CA 7
ATOM 11879 C C . THR A 1 96 ? -2.978 12.753 -25.386 1.00 0.00 95 THR A C 7
ATOM 11880 O O . THR A 1 96 ? -3.904 13.477 -25.749 1.00 0.00 95 THR A O 7
ATOM 11891 N N . ALA A 1 97 ? -2.035 13.153 -24.540 1.00 0.00 96 ALA A N 7
ATOM 11892 C CA . ALA A 1 97 ? -2.034 14.498 -23.978 1.00 0.00 96 ALA A CA 7
ATOM 11893 C C . ALA A 1 97 ? -1.711 15.538 -25.044 1.00 0.00 96 ALA A C 7
ATOM 11894 O O . ALA A 1 97 ? -2.213 16.661 -25.001 1.00 0.00 96 ALA A O 7
ATOM 11901 N N . GLU A 1 98 ? -0.870 15.157 -26.001 1.00 0.00 97 GLU A N 7
ATOM 11902 C CA . GLU A 1 98 ? -0.479 16.060 -27.077 1.00 0.00 97 GLU A CA 7
ATOM 11903 C C . GLU A 1 98 ? -1.613 16.229 -28.084 1.00 0.00 97 GLU A C 7
ATOM 11904 O O . GLU A 1 98 ? -1.763 17.286 -28.697 1.00 0.00 97 GLU A O 7
ATOM 11916 N N . LYS A 1 99 ? -2.410 15.178 -28.250 1.00 0.00 98 LYS A N 7
ATOM 11917 C CA . LYS A 1 99 ? -3.532 15.208 -29.181 1.00 0.00 98 LYS A CA 7
ATOM 11918 C C . LYS A 1 99 ? -4.536 16.288 -28.789 1.00 0.00 98 LYS A C 7
ATOM 11919 O O . LYS A 1 99 ? -5.257 16.816 -29.636 1.00 0.00 98 LYS A O 7
ATOM 11938 N N . PHE A 1 100 ? -4.576 16.614 -27.502 1.00 0.00 99 PHE A N 7
ATOM 11939 C CA . PHE A 1 100 ? -5.491 17.631 -26.998 1.00 0.00 99 PHE A CA 7
ATOM 11940 C C . PHE A 1 100 ? -5.282 18.957 -27.725 1.00 0.00 99 PHE A C 7
ATOM 11941 O O . PHE A 1 100 ? -6.180 19.798 -27.776 1.00 0.00 99 PHE A O 7
ATOM 11958 N N . LYS A 1 101 ? -4.091 19.137 -28.286 1.00 0.00 100 LYS A N 7
ATOM 11959 C CA . LYS A 1 101 ? -3.763 20.358 -29.011 1.00 0.00 100 LYS A CA 7
ATOM 11960 C C . LYS A 1 101 ? -4.848 20.695 -30.029 1.00 0.00 100 LYS A C 7
ATOM 11961 O O . LYS A 1 101 ? -5.079 21.863 -30.340 1.00 0.00 100 LYS A O 7
ATOM 11980 N N . ASN A 1 102 ? -5.511 19.664 -30.543 1.00 0.00 101 ASN A N 7
ATOM 11981 C CA . ASN A 1 102 ? -6.572 19.852 -31.525 1.00 0.00 101 ASN A CA 7
ATOM 11982 C C . ASN A 1 102 ? -7.584 20.886 -31.042 1.00 0.00 101 ASN A C 7
ATOM 11983 O O . ASN A 1 102 ? -8.010 21.757 -31.802 1.00 0.00 101 ASN A O 7
ATOM 11994 N N . LYS A 1 103 ? -7.965 20.785 -29.773 1.00 0.00 102 LYS A N 7
ATOM 11995 C CA . LYS A 1 103 ? -8.925 21.712 -29.186 1.00 0.00 102 LYS A CA 7
ATOM 11996 C C . LYS A 1 103 ? -8.374 22.327 -27.903 1.00 0.00 102 LYS A C 7
ATOM 11997 O O . LYS A 1 103 ? -9.131 22.731 -27.022 1.00 0.00 102 LYS A O 7
ATOM 12016 N N . GLY A 1 104 ? -7.050 22.395 -27.807 1.00 0.00 103 GLY A N 7
ATOM 12017 C CA . GLY A 1 104 ? -6.420 22.963 -26.629 1.00 0.00 103 GLY A CA 7
ATOM 12018 C C . GLY A 1 104 ? -5.061 23.562 -26.930 1.00 0.00 103 GLY A C 7
ATOM 12019 O O . GLY A 1 104 ? -4.039 22.885 -26.824 1.00 0.00 103 GLY A O 7
ATOM 12023 N N . PHE A 1 105 ? -5.048 24.836 -27.308 1.00 0.00 104 PHE A N 7
ATOM 12024 C CA . PHE A 1 105 ? -3.804 25.526 -27.628 1.00 0.00 104 PHE A CA 7
ATOM 12025 C C . PHE A 1 105 ? -2.869 25.548 -26.423 1.00 0.00 104 PHE A C 7
ATOM 12026 O O . PHE A 1 105 ? -1.650 25.649 -26.570 1.00 0.00 104 PHE A O 7
ATOM 12043 N N . LYS A 1 106 ? -3.447 25.453 -25.231 1.00 0.00 105 LYS A N 7
ATOM 12044 C CA . LYS A 1 106 ? -2.667 25.461 -23.998 1.00 0.00 105 LYS A CA 7
ATOM 12045 C C . LYS A 1 106 ? -2.526 24.051 -23.435 1.00 0.00 105 LYS A C 7
ATOM 12046 O O . LYS A 1 106 ? -3.401 23.569 -22.715 1.00 0.00 105 LYS A O 7
ATOM 12065 N N . VAL A 1 107 ? -1.418 23.395 -23.765 1.00 0.00 106 VAL A N 7
ATOM 12066 C CA . VAL A 1 107 ? -1.161 22.041 -23.290 1.00 0.00 106 VAL A CA 7
ATOM 12067 C C . VAL A 1 107 ? 0.261 21.906 -22.758 1.00 0.00 106 VAL A C 7
ATOM 12068 O O . VAL A 1 107 ? 1.189 22.528 -23.274 1.00 0.00 106 VAL A O 7
ATOM 12081 N N . GLU A 1 108 ? 0.425 21.088 -21.722 1.00 0.00 107 GLU A N 7
ATOM 12082 C CA . GLU A 1 108 ? 1.735 20.872 -21.120 1.00 0.00 107 GLU A CA 7
ATOM 12083 C C . GLU A 1 108 ? 1.828 19.479 -20.505 1.00 0.00 107 GLU A C 7
ATOM 12084 O O . GLU A 1 108 ? 0.828 18.918 -20.054 1.00 0.00 107 GLU A O 7
ATOM 12096 N N . THR A 1 109 ? 3.036 18.924 -20.490 1.00 0.00 108 THR A N 7
ATOM 12097 C CA . THR A 1 109 ? 3.260 17.596 -19.932 1.00 0.00 108 THR A CA 7
ATOM 12098 C C . THR A 1 109 ? 4.587 17.532 -19.183 1.00 0.00 108 THR A C 7
ATOM 12099 O O . THR A 1 109 ? 5.634 17.886 -19.725 1.00 0.00 108 THR A O 7
ATOM 12110 N N . ASP A 1 110 ? 4.535 17.076 -17.936 1.00 0.00 109 ASP A N 7
ATOM 12111 C CA . ASP A 1 110 ? 5.734 16.963 -17.113 1.00 0.00 109 ASP A CA 7
ATOM 12112 C C . ASP A 1 110 ? 6.685 15.913 -17.680 1.00 0.00 109 ASP A C 7
ATOM 12113 O O . ASP A 1 110 ? 6.261 14.829 -18.078 1.00 0.00 109 ASP A O 7
ATOM 12122 N N . MET A 1 111 ? 7.971 16.244 -17.713 1.00 0.00 110 MET A N 7
ATOM 12123 C CA . MET A 1 111 ? 8.982 15.329 -18.230 1.00 0.00 110 MET A CA 7
ATOM 12124 C C . MET A 1 111 ? 9.838 14.768 -17.099 1.00 0.00 110 MET A C 7
ATOM 12125 O O . MET A 1 111 ? 10.953 15.235 -16.860 1.00 0.00 110 MET A O 7
ATOM 12139 N N . MET A 1 2 ? 2.826 -0.933 -1.058 1.00 0.00 1 MET A N 8
ATOM 12140 C CA . MET A 1 2 ? 2.052 0.300 -0.974 1.00 0.00 1 MET A CA 8
ATOM 12141 C C . MET A 1 2 ? 1.178 0.478 -2.211 1.00 0.00 1 MET A C 8
ATOM 12142 O O . MET A 1 2 ? 1.418 -0.140 -3.249 1.00 0.00 1 MET A O 8
ATOM 12156 N N . THR A 1 3 ? 0.161 1.327 -2.095 1.00 0.00 2 THR A N 8
ATOM 12157 C CA . THR A 1 3 ? -0.749 1.586 -3.203 1.00 0.00 2 THR A CA 8
ATOM 12158 C C . THR A 1 3 ? -0.584 3.006 -3.732 1.00 0.00 2 THR A C 8
ATOM 12159 O O . THR A 1 3 ? -0.531 3.964 -2.960 1.00 0.00 2 THR A O 8
ATOM 12170 N N . LEU A 1 4 ? -0.503 3.135 -5.051 1.00 0.00 3 LEU A N 8
ATOM 12171 C CA . LEU A 1 4 ? -0.344 4.440 -5.684 1.00 0.00 3 LEU A CA 8
ATOM 12172 C C . LEU A 1 4 ? -1.544 4.768 -6.566 1.00 0.00 3 LEU A C 8
ATOM 12173 O O . LEU A 1 4 ? -2.113 3.886 -7.211 1.00 0.00 3 LEU A O 8
ATOM 12189 N N . CYS A 1 5 ? -1.924 6.041 -6.591 1.00 0.00 4 CYS A N 8
ATOM 12190 C CA . CYS A 1 5 ? -3.056 6.485 -7.395 1.00 0.00 4 CYS A CA 8
ATOM 12191 C C . CYS A 1 5 ? -2.818 7.890 -7.939 1.00 0.00 4 CYS A C 8
ATOM 12192 O O . CYS A 1 5 ? -2.164 8.712 -7.298 1.00 0.00 4 CYS A O 8
ATOM 12200 N N . ALA A 1 6 ? -3.353 8.158 -9.126 1.00 0.00 5 ALA A N 8
ATOM 12201 C CA . ALA A 1 6 ? -3.199 9.464 -9.756 1.00 0.00 5 ALA A CA 8
ATOM 12202 C C . ALA A 1 6 ? -4.471 10.294 -9.616 1.00 0.00 5 ALA A C 8
ATOM 12203 O O . ALA A 1 6 ? -5.580 9.769 -9.717 1.00 0.00 5 ALA A O 8
ATOM 12210 N N . MET A 1 7 ? -4.303 11.591 -9.384 1.00 0.00 6 MET A N 8
ATOM 12211 C CA . MET A 1 7 ? -5.438 12.494 -9.231 1.00 0.00 6 MET A CA 8
ATOM 12212 C C . MET A 1 7 ? -5.789 13.156 -10.560 1.00 0.00 6 MET A C 8
ATOM 12213 O O . MET A 1 7 ? -5.052 14.011 -11.052 1.00 0.00 6 MET A O 8
ATOM 12227 N N . TYR A 1 8 ? -6.917 12.755 -11.136 1.00 0.00 7 TYR A N 8
ATOM 12228 C CA . TYR A 1 8 ? -7.363 13.308 -12.409 1.00 0.00 7 TYR A CA 8
ATOM 12229 C C . TYR A 1 8 ? -8.400 14.406 -12.193 1.00 0.00 7 TYR A C 8
ATOM 12230 O O . TYR A 1 8 ? -9.549 14.130 -11.849 1.00 0.00 7 TYR A O 8
ATOM 12248 N N . ASN A 1 9 ? -7.985 15.651 -12.397 1.00 0.00 8 ASN A N 8
ATOM 12249 C CA . ASN A 1 9 ? -8.877 16.792 -12.225 1.00 0.00 8 ASN A CA 8
ATOM 12250 C C . ASN A 1 9 ? -9.515 17.189 -13.553 1.00 0.00 8 ASN A C 8
ATOM 12251 O O . ASN A 1 9 ? -8.853 17.747 -14.429 1.00 0.00 8 ASN A O 8
ATOM 12262 N N . ILE A 1 10 ? -10.804 16.898 -13.694 1.00 0.00 9 ILE A N 8
ATOM 12263 C CA . ILE A 1 10 ? -11.531 17.226 -14.914 1.00 0.00 9 ILE A CA 8
ATOM 12264 C C . ILE A 1 10 ? -12.600 18.281 -14.649 1.00 0.00 9 ILE A C 8
ATOM 12265 O O . ILE A 1 10 ? -13.412 18.141 -13.735 1.00 0.00 9 ILE A O 8
ATOM 12281 N N . SER A 1 11 ? -12.595 19.336 -15.458 1.00 0.00 10 SER A N 8
ATOM 12282 C CA . SER A 1 11 ? -13.563 20.417 -15.310 1.00 0.00 10 SER A CA 8
ATOM 12283 C C . SER A 1 11 ? -14.152 20.807 -16.662 1.00 0.00 10 SER A C 8
ATOM 12284 O O . SER A 1 11 ? -13.590 21.633 -17.381 1.00 0.00 10 SER A O 8
ATOM 12292 N N . MET A 1 12 ? -15.288 20.206 -17.001 1.00 0.00 11 MET A N 8
ATOM 12293 C CA . MET A 1 12 ? -15.955 20.491 -18.266 1.00 0.00 11 MET A CA 8
ATOM 12294 C C . MET A 1 12 ? -16.186 21.989 -18.434 1.00 0.00 11 MET A C 8
ATOM 12295 O O . MET A 1 12 ? -16.281 22.725 -17.452 1.00 0.00 11 MET A O 8
ATOM 12309 N N . ALA A 1 13 ? -16.275 22.434 -19.683 1.00 0.00 12 ALA A N 8
ATOM 12310 C CA . ALA A 1 13 ? -16.497 23.844 -19.978 1.00 0.00 12 ALA A CA 8
ATOM 12311 C C . ALA A 1 13 ? -17.696 24.384 -19.206 1.00 0.00 12 ALA A C 8
ATOM 12312 O O . ALA A 1 13 ? -18.841 24.054 -19.508 1.00 0.00 12 ALA A O 8
ATOM 12319 N N . GLY A 1 14 ? -17.424 25.218 -18.207 1.00 0.00 13 GLY A N 8
ATOM 12320 C CA . GLY A 1 14 ? -18.491 25.790 -17.406 1.00 0.00 13 GLY A CA 8
ATOM 12321 C C . GLY A 1 14 ? -18.949 24.860 -16.301 1.00 0.00 13 GLY A C 8
ATOM 12322 O O . GLY A 1 14 ? -20.149 24.683 -16.087 1.00 0.00 13 GLY A O 8
ATOM 12326 N N . SER A 1 15 ? -17.993 24.261 -15.599 1.00 0.00 14 SER A N 8
ATOM 12327 C CA . SER A 1 15 ? -18.305 23.338 -14.513 1.00 0.00 14 SER A CA 8
ATOM 12328 C C . SER A 1 15 ? -17.180 23.310 -13.484 1.00 0.00 14 SER A C 8
ATOM 12329 O O . SER A 1 15 ? -16.023 23.585 -13.804 1.00 0.00 14 SER A O 8
ATOM 12337 N N . HIS A 1 16 ? -17.528 22.976 -12.245 1.00 0.00 15 HIS A N 8
ATOM 12338 C CA . HIS A 1 16 ? -16.548 22.911 -11.167 1.00 0.00 15 HIS A CA 8
ATOM 12339 C C . HIS A 1 16 ? -15.553 21.779 -11.404 1.00 0.00 15 HIS A C 8
ATOM 12340 O O . HIS A 1 16 ? -15.803 20.852 -12.175 1.00 0.00 15 HIS A O 8
ATOM 12354 N N . PRO A 1 17 ? -14.397 21.854 -10.728 1.00 0.00 16 PRO A N 8
ATOM 12355 C CA . PRO A 1 17 ? -13.342 20.844 -10.849 1.00 0.00 16 PRO A CA 8
ATOM 12356 C C . PRO A 1 17 ? -13.738 19.514 -10.218 1.00 0.00 16 PRO A C 8
ATOM 12357 O O . PRO A 1 17 ? -14.045 19.446 -9.027 1.00 0.00 16 PRO A O 8
ATOM 12368 N N . THR A 1 18 ? -13.728 18.456 -11.023 1.00 0.00 17 THR A N 8
ATOM 12369 C CA . THR A 1 18 ? -14.086 17.127 -10.543 1.00 0.00 17 THR A CA 8
ATOM 12370 C C . THR A 1 18 ? -12.844 16.282 -10.284 1.00 0.00 17 THR A C 8
ATOM 12371 O O . THR A 1 18 ? -12.120 15.922 -11.213 1.00 0.00 17 THR A O 8
ATOM 12382 N N . THR A 1 19 ? -12.602 15.967 -9.015 1.00 0.00 18 THR A N 8
ATOM 12383 C CA . THR A 1 19 ? -11.447 15.165 -8.634 1.00 0.00 18 THR A CA 8
ATOM 12384 C C . THR A 1 19 ? -11.725 13.677 -8.820 1.00 0.00 18 THR A C 8
ATOM 12385 O O . THR A 1 19 ? -12.470 13.075 -8.047 1.00 0.00 18 THR A O 8
ATOM 12396 N N . ILE A 1 20 ? -11.122 13.091 -9.849 1.00 0.00 19 ILE A N 8
ATOM 12397 C CA . ILE A 1 20 ? -11.304 11.674 -10.134 1.00 0.00 19 ILE A CA 8
ATOM 12398 C C . ILE A 1 20 ? -10.059 10.874 -9.765 1.00 0.00 19 ILE A C 8
ATOM 12399 O O . ILE A 1 20 ? -9.032 10.960 -10.439 1.00 0.00 19 ILE A O 8
ATOM 12415 N N . CYS A 1 21 ? -10.158 10.097 -8.693 1.00 0.00 20 CYS A N 8
ATOM 12416 C CA . CYS A 1 21 ? -9.040 9.280 -8.234 1.00 0.00 20 CYS A CA 8
ATOM 12417 C C . CYS A 1 21 ? -8.939 7.992 -9.044 1.00 0.00 20 CYS A C 8
ATOM 12418 O O . CYS A 1 21 ? -9.902 7.231 -9.143 1.00 0.00 20 CYS A O 8
ATOM 12426 N N . VAL A 1 22 ? -7.767 7.754 -9.624 1.00 0.00 21 VAL A N 8
ATOM 12427 C CA . VAL A 1 22 ? -7.540 6.558 -10.426 1.00 0.00 21 VAL A CA 8
ATOM 12428 C C . VAL A 1 22 ? -6.334 5.775 -9.918 1.00 0.00 21 VAL A C 8
ATOM 12429 O O . VAL A 1 22 ? -5.402 6.348 -9.354 1.00 0.00 21 VAL A O 8
ATOM 12442 N N . VAL A 1 23 ? -6.360 4.462 -10.121 1.00 0.00 22 VAL A N 8
ATOM 12443 C CA . VAL A 1 23 ? -5.268 3.599 -9.685 1.00 0.00 22 VAL A CA 8
ATOM 12444 C C . VAL A 1 23 ? -3.990 3.896 -10.460 1.00 0.00 22 VAL A C 8
ATOM 12445 O O . VAL A 1 23 ? -4.036 4.383 -11.589 1.00 0.00 22 VAL A O 8
ATOM 12458 N N . MET A 1 24 ? -2.849 3.597 -9.847 1.00 0.00 23 MET A N 8
ATOM 12459 C CA . MET A 1 24 ? -1.557 3.830 -10.481 1.00 0.00 23 MET A CA 8
ATOM 12460 C C . MET A 1 24 ? -1.426 3.015 -11.763 1.00 0.00 23 MET A C 8
ATOM 12461 O O . MET A 1 24 ? -0.578 3.302 -12.609 1.00 0.00 23 MET A O 8
ATOM 12475 N N . ASP A 1 25 ? -2.269 1.997 -11.901 1.00 0.00 24 ASP A N 8
ATOM 12476 C CA . ASP A 1 25 ? -2.247 1.141 -13.081 1.00 0.00 24 ASP A CA 8
ATOM 12477 C C . ASP A 1 25 ? -3.497 1.353 -13.929 1.00 0.00 24 ASP A C 8
ATOM 12478 O O . ASP A 1 25 ? -3.708 0.660 -14.925 1.00 0.00 24 ASP A O 8
ATOM 12487 N N . ARG A 1 26 ? -4.322 2.315 -13.528 1.00 0.00 25 ARG A N 8
ATOM 12488 C CA . ARG A 1 26 ? -5.552 2.617 -14.250 1.00 0.00 25 ARG A CA 8
ATOM 12489 C C . ARG A 1 26 ? -5.550 4.059 -14.749 1.00 0.00 25 ARG A C 8
ATOM 12490 O O . ARG A 1 26 ? -6.385 4.446 -15.566 1.00 0.00 25 ARG A O 8
ATOM 12511 N N . PHE A 1 27 ? -4.605 4.850 -14.251 1.00 0.00 26 PHE A N 8
ATOM 12512 C CA . PHE A 1 27 ? -4.494 6.250 -14.644 1.00 0.00 26 PHE A CA 8
ATOM 12513 C C . PHE A 1 27 ? -4.493 6.389 -16.164 1.00 0.00 26 PHE A C 8
ATOM 12514 O O . PHE A 1 27 ? -5.066 7.331 -16.712 1.00 0.00 26 PHE A O 8
ATOM 12531 N N . LEU A 1 28 ? -3.846 5.446 -16.838 1.00 0.00 27 LEU A N 8
ATOM 12532 C CA . LEU A 1 28 ? -3.769 5.462 -18.295 1.00 0.00 27 LEU A CA 8
ATOM 12533 C C . LEU A 1 28 ? -5.147 5.259 -18.915 1.00 0.00 27 LEU A C 8
ATOM 12534 O O . LEU A 1 28 ? -5.590 6.056 -19.741 1.00 0.00 27 LEU A O 8
ATOM 12550 N N . GLU A 1 29 ? -5.821 4.187 -18.510 1.00 0.00 28 GLU A N 8
ATOM 12551 C CA . GLU A 1 29 ? -7.150 3.880 -19.026 1.00 0.00 28 GLU A CA 8
ATOM 12552 C C . GLU A 1 29 ? -8.082 5.079 -18.875 1.00 0.00 28 GLU A C 8
ATOM 12553 O O . GLU A 1 29 ? -8.841 5.407 -19.786 1.00 0.00 28 GLU A O 8
ATOM 12565 N N . SER A 1 30 ? -8.018 5.728 -17.717 1.00 0.00 29 SER A N 8
ATOM 12566 C CA . SER A 1 30 ? -8.859 6.888 -17.444 1.00 0.00 29 SER A CA 8
ATOM 12567 C C . SER A 1 30 ? -8.544 8.027 -18.408 1.00 0.00 29 SER A C 8
ATOM 12568 O O . SER A 1 30 ? -9.443 8.605 -19.019 1.00 0.00 29 SER A O 8
ATOM 12576 N N . PHE A 1 31 ? -7.260 8.344 -18.540 1.00 0.00 30 PHE A N 8
ATOM 12577 C CA . PHE A 1 31 ? -6.824 9.415 -19.430 1.00 0.00 30 PHE A CA 8
ATOM 12578 C C . PHE A 1 31 ? -7.214 9.114 -20.874 1.00 0.00 30 PHE A C 8
ATOM 12579 O O . PHE A 1 31 ? -7.673 9.996 -21.600 1.00 0.00 30 PHE A O 8
ATOM 12596 N N . SER A 1 32 ? -7.028 7.863 -21.283 1.00 0.00 31 SER A N 8
ATOM 12597 C CA . SER A 1 32 ? -7.356 7.447 -22.641 1.00 0.00 31 SER A CA 8
ATOM 12598 C C . SER A 1 32 ? -8.833 7.681 -22.940 1.00 0.00 31 SER A C 8
ATOM 12599 O O . SER A 1 32 ? -9.184 8.284 -23.953 1.00 0.00 31 SER A O 8
ATOM 12607 N N . GLU A 1 33 ? -9.694 7.198 -22.049 1.00 0.00 32 GLU A N 8
ATOM 12608 C CA . GLU A 1 33 ? -11.134 7.354 -22.217 1.00 0.00 32 GLU A CA 8
ATOM 12609 C C . GLU A 1 33 ? -11.539 8.822 -22.108 1.00 0.00 32 GLU A C 8
ATOM 12610 O O . GLU A 1 33 ? -12.513 9.256 -22.725 1.00 0.00 32 GLU A O 8
ATOM 12622 N N . LEU A 1 34 ? -10.785 9.580 -21.320 1.00 0.00 33 LEU A N 8
ATOM 12623 C CA . LEU A 1 34 ? -11.065 10.999 -21.129 1.00 0.00 33 LEU A CA 8
ATOM 12624 C C . LEU A 1 34 ? -10.882 11.770 -22.433 1.00 0.00 33 LEU A C 8
ATOM 12625 O O . LEU A 1 34 ? -11.722 12.590 -22.803 1.00 0.00 33 LEU A O 8
ATOM 12641 N N . TYR A 1 35 ? -9.781 11.500 -23.125 1.00 0.00 34 TYR A N 8
ATOM 12642 C CA . TYR A 1 35 ? -9.488 12.168 -24.387 1.00 0.00 34 TYR A CA 8
ATOM 12643 C C . TYR A 1 35 ? -10.608 11.939 -25.397 1.00 0.00 34 TYR A C 8
ATOM 12644 O O . TYR A 1 35 ? -10.763 12.702 -26.352 1.00 0.00 34 TYR A O 8
ATOM 12662 N N . ASP A 1 36 ? -11.386 10.885 -25.180 1.00 0.00 35 ASP A N 8
ATOM 12663 C CA . ASP A 1 36 ? -12.493 10.555 -26.069 1.00 0.00 35 ASP A CA 8
ATOM 12664 C C . ASP A 1 36 ? -13.765 11.284 -25.647 1.00 0.00 35 ASP A C 8
ATOM 12665 O O . ASP A 1 36 ? -14.314 12.084 -26.405 1.00 0.00 35 ASP A O 8
ATOM 12674 N N . ILE A 1 37 ? -14.228 11.001 -24.434 1.00 0.00 36 ILE A N 8
ATOM 12675 C CA . ILE A 1 37 ? -15.435 11.630 -23.912 1.00 0.00 36 ILE A CA 8
ATOM 12676 C C . ILE A 1 37 ? -15.315 13.150 -23.932 1.00 0.00 36 ILE A C 8
ATOM 12677 O O . ILE A 1 37 ? -16.277 13.855 -24.240 1.00 0.00 36 ILE A O 8
ATOM 12693 N N . ILE A 1 38 ? -14.128 13.649 -23.605 1.00 0.00 37 ILE A N 8
ATOM 12694 C CA . ILE A 1 38 ? -13.882 15.086 -23.588 1.00 0.00 37 ILE A CA 8
ATOM 12695 C C . ILE A 1 38 ? -14.290 15.729 -24.910 1.00 0.00 37 ILE A C 8
ATOM 12696 O O . ILE A 1 38 ? -14.687 16.894 -24.949 1.00 0.00 37 ILE A O 8
ATOM 12712 N N . ASP A 1 39 ? -14.192 14.961 -25.990 1.00 0.00 38 ASP A N 8
ATOM 12713 C CA . ASP A 1 39 ? -14.554 15.455 -27.313 1.00 0.00 38 ASP A CA 8
ATOM 12714 C C . ASP A 1 39 ? -15.991 15.967 -27.328 1.00 0.00 38 ASP A C 8
ATOM 12715 O O . ASP A 1 39 ? -16.346 16.822 -28.138 1.00 0.00 38 ASP A O 8
ATOM 12724 N N . GLU A 1 40 ? -16.812 15.436 -26.428 1.00 0.00 39 GLU A N 8
ATOM 12725 C CA . GLU A 1 40 ? -18.211 15.839 -26.340 1.00 0.00 39 GLU A CA 8
ATOM 12726 C C . GLU A 1 40 ? -18.453 16.697 -25.101 1.00 0.00 39 GLU A C 8
ATOM 12727 O O . GLU A 1 40 ? -17.516 17.062 -24.393 1.00 0.00 39 GLU A O 8
ATOM 12739 N N . ASN A 1 41 ? -19.718 17.016 -24.848 1.00 0.00 40 ASN A N 8
ATOM 12740 C CA . ASN A 1 41 ? -20.085 17.832 -23.696 1.00 0.00 40 ASN A CA 8
ATOM 12741 C C . ASN A 1 41 ? -21.128 17.124 -22.837 1.00 0.00 40 ASN A C 8
ATOM 12742 O O . ASN A 1 41 ? -21.907 17.767 -22.133 1.00 0.00 40 ASN A O 8
ATOM 12753 N N . ASP A 1 42 ? -21.137 15.797 -22.901 1.00 0.00 41 ASP A N 8
ATOM 12754 C CA . ASP A 1 42 ? -22.083 15.001 -22.128 1.00 0.00 41 ASP A CA 8
ATOM 12755 C C . ASP A 1 42 ? -21.832 15.159 -20.632 1.00 0.00 41 ASP A C 8
ATOM 12756 O O . ASP A 1 42 ? -20.905 14.565 -20.080 1.00 0.00 41 ASP A O 8
ATOM 12765 N N . THR A 1 43 ? -22.663 15.966 -19.979 1.00 0.00 42 THR A N 8
ATOM 12766 C CA . THR A 1 43 ? -22.529 16.205 -18.548 1.00 0.00 42 THR A CA 8
ATOM 12767 C C . THR A 1 43 ? -23.239 15.123 -17.741 1.00 0.00 42 THR A C 8
ATOM 12768 O O . THR A 1 43 ? -22.845 14.815 -16.617 1.00 0.00 42 THR A O 8
ATOM 12779 N N . ASP A 1 44 ? -24.288 14.551 -18.323 1.00 0.00 43 ASP A N 8
ATOM 12780 C CA . ASP A 1 44 ? -25.052 13.502 -17.659 1.00 0.00 43 ASP A CA 8
ATOM 12781 C C . ASP A 1 44 ? -24.255 12.202 -17.602 1.00 0.00 43 ASP A C 8
ATOM 12782 O O . ASP A 1 44 ? -24.482 11.360 -16.733 1.00 0.00 43 ASP A O 8
ATOM 12791 N N . VAL A 1 45 ? -23.322 12.045 -18.536 1.00 0.00 44 VAL A N 8
ATOM 12792 C CA . VAL A 1 45 ? -22.491 10.848 -18.592 1.00 0.00 44 VAL A CA 8
ATOM 12793 C C . VAL A 1 45 ? -21.244 11.003 -17.729 1.00 0.00 44 VAL A C 8
ATOM 12794 O O . VAL A 1 45 ? -20.608 10.018 -17.357 1.00 0.00 44 VAL A O 8
ATOM 12807 N N . MET A 1 46 ? -20.901 12.248 -17.414 1.00 0.00 45 MET A N 8
ATOM 12808 C CA . MET A 1 46 ? -19.729 12.532 -16.593 1.00 0.00 45 MET A CA 8
ATOM 12809 C C . MET A 1 46 ? -19.771 11.737 -15.292 1.00 0.00 45 MET A C 8
ATOM 12810 O O . MET A 1 46 ? -18.812 11.049 -14.943 1.00 0.00 45 MET A O 8
ATOM 12824 N N . MET A 1 47 ? -20.888 11.836 -14.579 1.00 0.00 46 MET A N 8
ATOM 12825 C CA . MET A 1 47 ? -21.054 11.124 -13.317 1.00 0.00 46 MET A CA 8
ATOM 12826 C C . MET A 1 47 ? -20.738 9.641 -13.483 1.00 0.00 46 MET A C 8
ATOM 12827 O O . MET A 1 47 ? -20.001 9.061 -12.686 1.00 0.00 46 MET A O 8
ATOM 12841 N N . ASP A 1 48 ? -21.300 9.034 -14.522 1.00 0.00 47 ASP A N 8
ATOM 12842 C CA . ASP A 1 48 ? -21.077 7.619 -14.793 1.00 0.00 47 ASP A CA 8
ATOM 12843 C C . ASP A 1 48 ? -19.596 7.336 -15.025 1.00 0.00 47 ASP A C 8
ATOM 12844 O O . ASP A 1 48 ? -19.076 6.304 -14.601 1.00 0.00 47 ASP A O 8
ATOM 12853 N N . PHE A 1 49 ? -18.922 8.260 -15.702 1.00 0.00 48 PHE A N 8
ATOM 12854 C CA . PHE A 1 49 ? -17.501 8.110 -15.992 1.00 0.00 48 PHE A CA 8
ATOM 12855 C C . PHE A 1 49 ? -16.674 8.174 -14.711 1.00 0.00 48 PHE A C 8
ATOM 12856 O O . PHE A 1 49 ? -15.880 7.277 -14.427 1.00 0.00 48 PHE A O 8
ATOM 12873 N N . ILE A 1 50 ? -16.866 9.241 -13.943 1.00 0.00 49 ILE A N 8
ATOM 12874 C CA . ILE A 1 50 ? -16.139 9.423 -12.693 1.00 0.00 49 ILE A CA 8
ATOM 12875 C C . ILE A 1 50 ? -16.320 8.220 -11.773 1.00 0.00 49 ILE A C 8
ATOM 12876 O O . ILE A 1 50 ? -15.363 7.743 -11.163 1.00 0.00 49 ILE A O 8
ATOM 12892 N N . SER A 1 51 ? -17.553 7.734 -11.679 1.00 0.00 50 SER A N 8
ATOM 12893 C CA . SER A 1 51 ? -17.860 6.588 -10.831 1.00 0.00 50 SER A CA 8
ATOM 12894 C C . SER A 1 51 ? -17.355 5.294 -11.463 1.00 0.00 50 SER A C 8
ATOM 12895 O O . SER A 1 51 ? -17.031 4.334 -10.764 1.00 0.00 50 SER A O 8
ATOM 12903 N N . ARG A 1 52 ? -17.292 5.277 -12.791 1.00 0.00 51 ARG A N 8
ATOM 12904 C CA . ARG A 1 52 ? -16.828 4.102 -13.518 1.00 0.00 51 ARG A CA 8
ATOM 12905 C C . ARG A 1 52 ? -15.354 3.831 -13.232 1.00 0.00 51 ARG A C 8
ATOM 12906 O O . ARG A 1 52 ? -14.966 2.701 -12.934 1.00 0.00 51 ARG A O 8
ATOM 12927 N N . PHE A 1 53 ? -14.537 4.876 -13.324 1.00 0.00 52 PHE A N 8
ATOM 12928 C CA . PHE A 1 53 ? -13.106 4.751 -13.076 1.00 0.00 52 PHE A CA 8
ATOM 12929 C C . PHE A 1 53 ? -12.794 4.922 -11.593 1.00 0.00 52 PHE A C 8
ATOM 12930 O O . PHE A 1 53 ? -12.186 4.051 -10.971 1.00 0.00 52 PHE A O 8
ATOM 12947 N N . ALA A 1 54 ? -13.213 6.052 -11.033 1.00 0.00 53 ALA A N 8
ATOM 12948 C CA . ALA A 1 54 ? -12.980 6.338 -9.622 1.00 0.00 53 ALA A CA 8
ATOM 12949 C C . ALA A 1 54 ? -13.956 5.570 -8.738 1.00 0.00 53 ALA A C 8
ATOM 12950 O O . ALA A 1 54 ? -15.108 5.350 -9.114 1.00 0.00 53 ALA A O 8
ATOM 12957 N N . ARG A 1 55 ? -13.488 5.164 -7.562 1.00 0.00 54 ARG A N 8
ATOM 12958 C CA . ARG A 1 55 ? -14.320 4.418 -6.625 1.00 0.00 54 ARG A CA 8
ATOM 12959 C C . ARG A 1 55 ? -15.024 5.361 -5.653 1.00 0.00 54 ARG A C 8
ATOM 12960 O O . ARG A 1 55 ? -14.389 6.208 -5.023 1.00 0.00 54 ARG A O 8
ATOM 12981 N N . THR A 1 56 ? -16.339 5.209 -5.537 1.00 0.00 55 THR A N 8
ATOM 12982 C CA . THR A 1 56 ? -17.129 6.047 -4.644 1.00 0.00 55 THR A CA 8
ATOM 12983 C C . THR A 1 56 ? -16.945 5.627 -3.190 1.00 0.00 55 THR A C 8
ATOM 12984 O O . THR A 1 56 ? -17.866 5.102 -2.564 1.00 0.00 55 THR A O 8
ATOM 12995 N N . ASP A 1 57 ? -15.751 5.862 -2.658 1.00 0.00 56 ASP A N 8
ATOM 12996 C CA . ASP A 1 57 ? -15.446 5.511 -1.276 1.00 0.00 56 ASP A CA 8
ATOM 12997 C C . ASP A 1 57 ? -14.190 6.230 -0.796 1.00 0.00 56 ASP A C 8
ATOM 12998 O O . ASP A 1 57 ? -13.271 6.480 -1.575 1.00 0.00 56 ASP A O 8
ATOM 13007 N N . GLU A 1 58 ? -14.158 6.561 0.491 1.00 0.00 57 GLU A N 8
ATOM 13008 C CA . GLU A 1 58 ? -13.015 7.253 1.074 1.00 0.00 57 GLU A CA 8
ATOM 13009 C C . GLU A 1 58 ? -12.033 6.261 1.689 1.00 0.00 57 GLU A C 8
ATOM 13010 O O . GLU A 1 58 ? -11.479 6.503 2.762 1.00 0.00 57 GLU A O 8
ATOM 13022 N N . ILE A 1 59 ? -11.823 5.143 1.002 1.00 0.00 58 ILE A N 8
ATOM 13023 C CA . ILE A 1 59 ? -10.908 4.114 1.480 1.00 0.00 58 ILE A CA 8
ATOM 13024 C C . ILE A 1 59 ? -9.510 4.310 0.904 1.00 0.00 58 ILE A C 8
ATOM 13025 O O . ILE A 1 59 ? -9.298 4.168 -0.300 1.00 0.00 58 ILE A O 8
ATOM 13041 N N . MET A 1 60 ? -8.558 4.637 1.772 1.00 0.00 59 MET A N 8
ATOM 13042 C CA . MET A 1 60 ? -7.179 4.850 1.350 1.00 0.00 59 MET A CA 8
ATOM 13043 C C . MET A 1 60 ? -6.205 4.465 2.459 1.00 0.00 59 MET A C 8
ATOM 13044 O O . MET A 1 60 ? -5.570 5.315 3.084 1.00 0.00 59 MET A O 8
ATOM 13058 N N . PRO A 1 61 ? -6.083 3.153 2.712 1.00 0.00 60 PRO A N 8
ATOM 13059 C CA . PRO A 1 61 ? -5.188 2.626 3.746 1.00 0.00 60 PRO A CA 8
ATOM 13060 C C . PRO A 1 61 ? -3.717 2.792 3.380 1.00 0.00 60 PRO A C 8
ATOM 13061 O O . PRO A 1 61 ? -2.885 3.094 4.235 1.00 0.00 60 PRO A O 8
ATOM 13072 N N . GLU A 1 62 ? -3.403 2.595 2.103 1.00 0.00 61 GLU A N 8
ATOM 13073 C CA . GLU A 1 62 ? -2.032 2.723 1.625 1.00 0.00 61 GLU A CA 8
ATOM 13074 C C . GLU A 1 62 ? -1.991 3.419 0.268 1.00 0.00 61 GLU A C 8
ATOM 13075 O O . GLU A 1 62 ? -1.064 3.220 -0.517 1.00 0.00 61 GLU A O 8
ATOM 13087 N N . ASP A 1 63 ? -3.004 4.236 -0.001 1.00 0.00 62 ASP A N 8
ATOM 13088 C CA . ASP A 1 63 ? -3.085 4.964 -1.263 1.00 0.00 62 ASP A CA 8
ATOM 13089 C C . ASP A 1 63 ? -2.377 6.311 -1.160 1.00 0.00 62 ASP A C 8
ATOM 13090 O O . ASP A 1 63 ? -2.706 7.134 -0.305 1.00 0.00 62 ASP A O 8
ATOM 13099 N N . LYS A 1 64 ? -1.401 6.530 -2.035 1.00 0.00 63 LYS A N 8
ATOM 13100 C CA . LYS A 1 64 ? -0.646 7.777 -2.044 1.00 0.00 63 LYS A CA 8
ATOM 13101 C C . LYS A 1 64 ? -0.648 8.405 -3.434 1.00 0.00 63 LYS A C 8
ATOM 13102 O O . LYS A 1 64 ? -0.821 7.714 -4.439 1.00 0.00 63 LYS A O 8
ATOM 13121 N N . THR A 1 65 ? -0.454 9.719 -3.486 1.00 0.00 64 THR A N 8
ATOM 13122 C CA . THR A 1 65 ? -0.434 10.439 -4.752 1.00 0.00 64 THR A CA 8
ATOM 13123 C C . THR A 1 65 ? 0.801 10.079 -5.570 1.00 0.00 64 THR A C 8
ATOM 13124 O O . THR A 1 65 ? 1.931 10.213 -5.099 1.00 0.00 64 THR A O 8
ATOM 13135 N N . VAL A 1 66 ? 0.579 9.621 -6.798 1.00 0.00 65 VAL A N 8
ATOM 13136 C CA . VAL A 1 66 ? 1.675 9.244 -7.683 1.00 0.00 65 VAL A CA 8
ATOM 13137 C C . VAL A 1 66 ? 1.709 10.128 -8.924 1.00 0.00 65 VAL A C 8
ATOM 13138 O O . VAL A 1 66 ? 2.727 10.215 -9.609 1.00 0.00 65 VAL A O 8
ATOM 13151 N N . GLY A 1 67 ? 0.588 10.785 -9.207 1.00 0.00 66 GLY A N 8
ATOM 13152 C CA . GLY A 1 67 ? 0.511 11.655 -10.366 1.00 0.00 66 GLY A CA 8
ATOM 13153 C C . GLY A 1 67 ? -0.723 12.535 -10.349 1.00 0.00 66 GLY A C 8
ATOM 13154 O O . GLY A 1 67 ? -1.647 12.307 -9.567 1.00 0.00 66 GLY A O 8
ATOM 13158 N N . PHE A 1 68 ? -0.739 13.546 -11.212 1.00 0.00 67 PHE A N 8
ATOM 13159 C CA . PHE A 1 68 ? -1.868 14.465 -11.291 1.00 0.00 67 PHE A CA 8
ATOM 13160 C C . PHE A 1 68 ? -2.059 14.971 -12.718 1.00 0.00 67 PHE A C 8
ATOM 13161 O O . PHE A 1 68 ? -1.091 15.184 -13.448 1.00 0.00 67 PHE A O 8
ATOM 13178 N N . VAL A 1 69 ? -3.315 15.160 -13.110 1.00 0.00 68 VAL A N 8
ATOM 13179 C CA . VAL A 1 69 ? -3.634 15.641 -14.449 1.00 0.00 68 VAL A CA 8
ATOM 13180 C C . VAL A 1 69 ? -4.623 16.800 -14.395 1.00 0.00 68 VAL A C 8
ATOM 13181 O O . VAL A 1 69 ? -5.751 16.647 -13.924 1.00 0.00 68 VAL A O 8
ATOM 13194 N N . VAL A 1 70 ? -4.194 17.960 -14.882 1.00 0.00 69 VAL A N 8
ATOM 13195 C CA . VAL A 1 70 ? -5.043 19.145 -14.892 1.00 0.00 69 VAL A CA 8
ATOM 13196 C C . VAL A 1 70 ? -5.824 19.252 -16.197 1.00 0.00 69 VAL A C 8
ATOM 13197 O O . VAL A 1 70 ? -5.242 19.418 -17.269 1.00 0.00 69 VAL A O 8
ATOM 13210 N N . VAL A 1 71 ? -7.146 19.155 -16.099 1.00 0.00 70 VAL A N 8
ATOM 13211 C CA . VAL A 1 71 ? -8.008 19.242 -17.271 1.00 0.00 70 VAL A CA 8
ATOM 13212 C C . VAL A 1 71 ? -9.138 20.242 -17.050 1.00 0.00 70 VAL A C 8
ATOM 13213 O O . VAL A 1 71 ? -10.047 20.000 -16.258 1.00 0.00 70 VAL A O 8
ATOM 13226 N N . ASN A 1 72 ? -9.073 21.365 -17.757 1.00 0.00 71 ASN A N 8
ATOM 13227 C CA . ASN A 1 72 ? -10.091 22.403 -17.638 1.00 0.00 71 ASN A CA 8
ATOM 13228 C C . ASN A 1 72 ? -10.561 22.865 -19.014 1.00 0.00 71 ASN A C 8
ATOM 13229 O O . ASN A 1 72 ? -9.852 23.589 -19.712 1.00 0.00 71 ASN A O 8
ATOM 13240 N N . ALA A 1 73 ? -11.761 22.441 -19.396 1.00 0.00 72 ALA A N 8
ATOM 13241 C CA . ALA A 1 73 ? -12.327 22.813 -20.687 1.00 0.00 72 ALA A CA 8
ATOM 13242 C C . ALA A 1 73 ? -12.717 24.287 -20.712 1.00 0.00 72 ALA A C 8
ATOM 13243 O O . ALA A 1 73 ? -12.796 24.900 -21.776 1.00 0.00 72 ALA A O 8
ATOM 13250 N N . ASP A 1 74 ? -12.959 24.849 -19.533 1.00 0.00 73 ASP A N 8
ATOM 13251 C CA . ASP A 1 74 ? -13.340 26.252 -19.419 1.00 0.00 73 ASP A CA 8
ATOM 13252 C C . ASP A 1 74 ? -12.207 27.162 -19.885 1.00 0.00 73 ASP A C 8
ATOM 13253 O O . ASP A 1 74 ? -12.404 28.032 -20.734 1.00 0.00 73 ASP A O 8
ATOM 13262 N N . LYS A 1 75 ? -11.021 26.957 -19.322 1.00 0.00 74 LYS A N 8
ATOM 13263 C CA . LYS A 1 75 ? -9.856 27.758 -19.678 1.00 0.00 74 LYS A CA 8
ATOM 13264 C C . LYS A 1 75 ? -8.978 27.023 -20.686 1.00 0.00 74 LYS A C 8
ATOM 13265 O O . LYS A 1 75 ? -7.884 27.478 -21.020 1.00 0.00 74 LYS A O 8
ATOM 13284 N N . LYS A 1 76 ? -9.465 25.885 -21.169 1.00 0.00 75 LYS A N 8
ATOM 13285 C CA . LYS A 1 76 ? -8.727 25.088 -22.141 1.00 0.00 75 LYS A CA 8
ATOM 13286 C C . LYS A 1 76 ? -7.305 24.819 -21.657 1.00 0.00 75 LYS A C 8
ATOM 13287 O O . LYS A 1 76 ? -6.336 25.087 -22.368 1.00 0.00 75 LYS A O 8
ATOM 13306 N N . LEU A 1 77 ? -7.188 24.288 -20.445 1.00 0.00 76 LEU A N 8
ATOM 13307 C CA . LEU A 1 77 ? -5.884 23.982 -19.867 1.00 0.00 76 LEU A CA 8
ATOM 13308 C C . LEU A 1 77 ? -5.707 22.477 -19.690 1.00 0.00 76 LEU A C 8
ATOM 13309 O O . LEU A 1 77 ? -6.527 21.816 -19.054 1.00 0.00 76 LEU A O 8
ATOM 13325 N N . MET A 1 78 ? -4.630 21.942 -20.256 1.00 0.00 77 MET A N 8
ATOM 13326 C CA . MET A 1 78 ? -4.343 20.516 -20.158 1.00 0.00 77 MET A CA 8
ATOM 13327 C C . MET A 1 78 ? -2.926 20.280 -19.645 1.00 0.00 77 MET A C 8
ATOM 13328 O O . MET A 1 78 ? -1.956 20.753 -20.236 1.00 0.00 77 MET A O 8
ATOM 13342 N N . SER A 1 79 ? -2.815 19.546 -18.542 1.00 0.00 78 SER A N 8
ATOM 13343 C CA . SER A 1 79 ? -1.517 19.251 -17.948 1.00 0.00 78 SER A CA 8
ATOM 13344 C C . SER A 1 79 ? -1.476 17.823 -17.413 1.00 0.00 78 SER A C 8
ATOM 13345 O O . SER A 1 79 ? -2.482 17.298 -16.934 1.00 0.00 78 SER A O 8
ATOM 13353 N N . VAL A 1 80 ? -0.305 17.199 -17.497 1.00 0.00 79 VAL A N 8
ATOM 13354 C CA . VAL A 1 80 ? -0.131 15.832 -17.020 1.00 0.00 79 VAL A CA 8
ATOM 13355 C C . VAL A 1 80 ? 1.245 15.640 -16.393 1.00 0.00 79 VAL A C 8
ATOM 13356 O O . VAL A 1 80 ? 2.265 15.973 -16.996 1.00 0.00 79 VAL A O 8
ATOM 13369 N N . SER A 1 81 ? 1.266 15.099 -15.179 1.00 0.00 80 SER A N 8
ATOM 13370 C CA . SER A 1 81 ? 2.517 14.865 -14.468 1.00 0.00 80 SER A CA 8
ATOM 13371 C C . SER A 1 81 ? 2.433 13.598 -13.623 1.00 0.00 80 SER A C 8
ATOM 13372 O O . SER A 1 81 ? 1.689 13.540 -12.643 1.00 0.00 80 SER A O 8
ATOM 13380 N N . PHE A 1 82 ? 3.201 12.584 -14.009 1.00 0.00 81 PHE A N 8
ATOM 13381 C CA . PHE A 1 82 ? 3.213 11.317 -13.288 1.00 0.00 81 PHE A CA 8
ATOM 13382 C C . PHE A 1 82 ? 4.582 11.058 -12.666 1.00 0.00 81 PHE A C 8
ATOM 13383 O O . PHE A 1 82 ? 5.595 11.584 -13.127 1.00 0.00 81 PHE A O 8
ATOM 13400 N N . SER A 1 83 ? 4.603 10.245 -11.614 1.00 0.00 82 SER A N 8
ATOM 13401 C CA . SER A 1 83 ? 5.847 9.920 -10.925 1.00 0.00 82 SER A CA 8
ATOM 13402 C C . SER A 1 83 ? 6.209 8.451 -11.123 1.00 0.00 82 SER A C 8
ATOM 13403 O O . SER A 1 83 ? 5.440 7.557 -10.768 1.00 0.00 82 SER A O 8
ATOM 13411 N N . ASP A 1 84 ? 7.385 8.210 -11.692 1.00 0.00 83 ASP A N 8
ATOM 13412 C CA . ASP A 1 84 ? 7.851 6.850 -11.937 1.00 0.00 83 ASP A CA 8
ATOM 13413 C C . ASP A 1 84 ? 6.934 6.130 -12.920 1.00 0.00 83 ASP A C 8
ATOM 13414 O O . ASP A 1 84 ? 6.090 5.326 -12.523 1.00 0.00 83 ASP A O 8
ATOM 13423 N N . ILE A 1 85 ? 7.106 6.424 -14.205 1.00 0.00 84 ILE A N 8
ATOM 13424 C CA . ILE A 1 85 ? 6.294 5.804 -15.245 1.00 0.00 84 ILE A CA 8
ATOM 13425 C C . ILE A 1 85 ? 7.169 5.172 -16.322 1.00 0.00 84 ILE A C 8
ATOM 13426 O O . ILE A 1 85 ? 8.267 5.651 -16.605 1.00 0.00 84 ILE A O 8
ATOM 13442 N N . ASP A 1 86 ? 6.674 4.094 -16.920 1.00 0.00 85 ASP A N 8
ATOM 13443 C CA . ASP A 1 86 ? 7.409 3.397 -17.969 1.00 0.00 85 ASP A CA 8
ATOM 13444 C C . ASP A 1 86 ? 7.851 4.367 -19.060 1.00 0.00 85 ASP A C 8
ATOM 13445 O O . ASP A 1 86 ? 7.256 5.430 -19.236 1.00 0.00 85 ASP A O 8
ATOM 13454 N N . GLU A 1 87 ? 8.898 3.994 -19.790 1.00 0.00 86 GLU A N 8
ATOM 13455 C CA . GLU A 1 87 ? 9.419 4.832 -20.862 1.00 0.00 86 GLU A CA 8
ATOM 13456 C C . GLU A 1 87 ? 8.510 4.778 -22.086 1.00 0.00 86 GLU A C 8
ATOM 13457 O O . GLU A 1 87 ? 7.977 5.798 -22.523 1.00 0.00 86 GLU A O 8
ATOM 13469 N N . ASN A 1 88 ? 8.338 3.580 -22.636 1.00 0.00 87 ASN A N 8
ATOM 13470 C CA . ASN A 1 88 ? 7.494 3.392 -23.811 1.00 0.00 87 ASN A CA 8
ATOM 13471 C C . ASN A 1 88 ? 6.076 3.890 -23.547 1.00 0.00 87 ASN A C 8
ATOM 13472 O O . ASN A 1 88 ? 5.407 4.396 -24.448 1.00 0.00 87 ASN A O 8
ATOM 13483 N N . MET A 1 89 ? 5.624 3.743 -22.306 1.00 0.00 88 MET A N 8
ATOM 13484 C CA . MET A 1 89 ? 4.286 4.179 -21.923 1.00 0.00 88 MET A CA 8
ATOM 13485 C C . MET A 1 89 ? 4.157 5.696 -22.031 1.00 0.00 88 MET A C 8
ATOM 13486 O O . MET A 1 89 ? 3.106 6.214 -22.408 1.00 0.00 88 MET A O 8
ATOM 13500 N N . LYS A 1 90 ? 5.232 6.402 -21.698 1.00 0.00 89 LYS A N 8
ATOM 13501 C CA . LYS A 1 90 ? 5.241 7.858 -21.758 1.00 0.00 89 LYS A CA 8
ATOM 13502 C C . LYS A 1 90 ? 4.890 8.347 -23.159 1.00 0.00 89 LYS A C 8
ATOM 13503 O O . LYS A 1 90 ? 4.203 9.356 -23.323 1.00 0.00 89 LYS A O 8
ATOM 13522 N N . LYS A 1 91 ? 5.364 7.625 -24.169 1.00 0.00 90 LYS A N 8
ATOM 13523 C CA . LYS A 1 91 ? 5.099 7.983 -25.557 1.00 0.00 90 LYS A CA 8
ATOM 13524 C C . LYS A 1 91 ? 3.600 7.984 -25.842 1.00 0.00 90 LYS A C 8
ATOM 13525 O O . LYS A 1 91 ? 3.047 8.981 -26.308 1.00 0.00 90 LYS A O 8
ATOM 13544 N N . VAL A 1 92 ? 2.947 6.862 -25.557 1.00 0.00 91 VAL A N 8
ATOM 13545 C CA . VAL A 1 92 ? 1.511 6.736 -25.779 1.00 0.00 91 VAL A CA 8
ATOM 13546 C C . VAL A 1 92 ? 0.740 7.803 -25.012 1.00 0.00 91 VAL A C 8
ATOM 13547 O O . VAL A 1 92 ? -0.027 8.569 -25.596 1.00 0.00 91 VAL A O 8
ATOM 13560 N N . ILE A 1 93 ? 0.948 7.847 -23.700 1.00 0.00 92 ILE A N 8
ATOM 13561 C CA . ILE A 1 93 ? 0.273 8.822 -22.852 1.00 0.00 92 ILE A CA 8
ATOM 13562 C C . ILE A 1 93 ? 0.502 10.243 -23.358 1.00 0.00 92 ILE A C 8
ATOM 13563 O O . ILE A 1 93 ? -0.439 11.025 -23.492 1.00 0.00 92 ILE A O 8
ATOM 13579 N N . LYS A 1 94 ? 1.759 10.569 -23.640 1.00 0.00 93 LYS A N 8
ATOM 13580 C CA . LYS A 1 94 ? 2.113 11.894 -24.135 1.00 0.00 93 LYS A CA 8
ATOM 13581 C C . LYS A 1 94 ? 1.350 12.219 -25.414 1.00 0.00 93 LYS A C 8
ATOM 13582 O O . LYS A 1 94 ? 0.898 13.347 -25.609 1.00 0.00 93 LYS A O 8
ATOM 13601 N N . ALA A 1 95 ? 1.208 11.223 -26.283 1.00 0.00 94 ALA A N 8
ATOM 13602 C CA . ALA A 1 95 ? 0.496 11.403 -27.542 1.00 0.00 94 ALA A CA 8
ATOM 13603 C C . ALA A 1 95 ? -0.969 11.747 -27.300 1.00 0.00 94 ALA A C 8
ATOM 13604 O O . ALA A 1 95 ? -1.494 12.708 -27.863 1.00 0.00 94 ALA A O 8
ATOM 13611 N N . THR A 1 96 ? -1.627 10.955 -26.458 1.00 0.00 95 THR A N 8
ATOM 13612 C CA . THR A 1 96 ? -3.033 11.175 -26.143 1.00 0.00 95 THR A CA 8
ATOM 13613 C C . THR A 1 96 ? -3.245 12.540 -25.500 1.00 0.00 95 THR A C 8
ATOM 13614 O O . THR A 1 96 ? -4.252 13.204 -25.747 1.00 0.00 95 THR A O 8
ATOM 13625 N N . ALA A 1 97 ? -2.290 12.955 -24.674 1.00 0.00 96 ALA A N 8
ATOM 13626 C CA . ALA A 1 97 ? -2.372 14.244 -23.998 1.00 0.00 96 ALA A CA 8
ATOM 13627 C C . ALA A 1 97 ? -2.080 15.389 -24.961 1.00 0.00 96 ALA A C 8
ATOM 13628 O O . ALA A 1 97 ? -2.619 16.486 -24.817 1.00 0.00 96 ALA A O 8
ATOM 13635 N N . GLU A 1 98 ? -1.223 15.127 -25.943 1.00 0.00 97 GLU A N 8
ATOM 13636 C CA . GLU A 1 98 ? -0.858 16.137 -26.929 1.00 0.00 97 GLU A CA 8
ATOM 13637 C C . GLU A 1 98 ? -1.997 16.368 -27.918 1.00 0.00 97 GLU A C 8
ATOM 13638 O O . GLU A 1 98 ? -2.209 17.485 -28.390 1.00 0.00 97 GLU A O 8
ATOM 13650 N N . LYS A 1 99 ? -2.729 15.303 -28.227 1.00 0.00 98 LYS A N 8
ATOM 13651 C CA . LYS A 1 99 ? -3.847 15.387 -29.159 1.00 0.00 98 LYS A CA 8
ATOM 13652 C C . LYS A 1 99 ? -4.839 16.461 -28.724 1.00 0.00 98 LYS A C 8
ATOM 13653 O O . LYS A 1 99 ? -5.551 17.033 -29.549 1.00 0.00 98 LYS A O 8
ATOM 13672 N N . PHE A 1 100 ? -4.879 16.730 -27.423 1.00 0.00 99 PHE A N 8
ATOM 13673 C CA . PHE A 1 100 ? -5.783 17.736 -26.878 1.00 0.00 99 PHE A CA 8
ATOM 13674 C C . PHE A 1 100 ? -5.554 19.090 -27.544 1.00 0.00 99 PHE A C 8
ATOM 13675 O O . PHE A 1 100 ? -6.442 19.944 -27.563 1.00 0.00 99 PHE A O 8
ATOM 13692 N N . LYS A 1 101 ? -4.358 19.281 -28.088 1.00 0.00 100 LYS A N 8
ATOM 13693 C CA . LYS A 1 101 ? -4.010 20.529 -28.756 1.00 0.00 100 LYS A CA 8
ATOM 13694 C C . LYS A 1 101 ? -5.085 20.925 -29.763 1.00 0.00 100 LYS A C 8
ATOM 13695 O O . LYS A 1 101 ? -5.320 22.109 -30.001 1.00 0.00 100 LYS A O 8
ATOM 13714 N N . ASN A 1 102 ? -5.736 19.926 -30.351 1.00 0.00 101 ASN A N 8
ATOM 13715 C CA . ASN A 1 102 ? -6.787 20.171 -31.332 1.00 0.00 101 ASN A CA 8
ATOM 13716 C C . ASN A 1 102 ? -7.840 21.123 -30.774 1.00 0.00 101 ASN A C 8
ATOM 13717 O O . ASN A 1 102 ? -8.352 21.987 -31.487 1.00 0.00 101 ASN A O 8
ATOM 13728 N N . LYS A 1 103 ? -8.161 20.959 -29.495 1.00 0.00 102 LYS A N 8
ATOM 13729 C CA . LYS A 1 103 ? -9.152 21.804 -28.840 1.00 0.00 102 LYS A CA 8
ATOM 13730 C C . LYS A 1 103 ? -8.586 22.415 -27.562 1.00 0.00 102 LYS A C 8
ATOM 13731 O O . LYS A 1 103 ? -9.328 22.746 -26.639 1.00 0.00 102 LYS A O 8
ATOM 13750 N N . GLY A 1 104 ? -7.265 22.564 -27.517 1.00 0.00 103 GLY A N 8
ATOM 13751 C CA . GLY A 1 104 ? -6.622 23.136 -26.348 1.00 0.00 103 GLY A CA 8
ATOM 13752 C C . GLY A 1 104 ? -5.115 23.206 -26.491 1.00 0.00 103 GLY A C 8
ATOM 13753 O O . GLY A 1 104 ? -4.397 22.328 -26.013 1.00 0.00 103 GLY A O 8
ATOM 13757 N N . PHE A 1 105 ? -4.633 24.253 -27.153 1.00 0.00 104 PHE A N 8
ATOM 13758 C CA . PHE A 1 105 ? -3.201 24.433 -27.361 1.00 0.00 104 PHE A CA 8
ATOM 13759 C C . PHE A 1 105 ? -2.441 24.309 -26.043 1.00 0.00 104 PHE A C 8
ATOM 13760 O O . PHE A 1 105 ? -1.290 23.873 -26.016 1.00 0.00 104 PHE A O 8
ATOM 13777 N N . LYS A 1 106 ? -3.093 24.696 -24.952 1.00 0.00 105 LYS A N 8
ATOM 13778 C CA . LYS A 1 106 ? -2.481 24.629 -23.631 1.00 0.00 105 LYS A CA 8
ATOM 13779 C C . LYS A 1 106 ? -2.292 23.181 -23.191 1.00 0.00 105 LYS A C 8
ATOM 13780 O O . LYS A 1 106 ? -3.142 22.613 -22.506 1.00 0.00 105 LYS A O 8
ATOM 13799 N N . VAL A 1 107 ? -1.171 22.588 -23.590 1.00 0.00 106 VAL A N 8
ATOM 13800 C CA . VAL A 1 107 ? -0.868 21.206 -23.235 1.00 0.00 106 VAL A CA 8
ATOM 13801 C C . VAL A 1 107 ? 0.532 21.084 -22.645 1.00 0.00 106 VAL A C 8
ATOM 13802 O O . VAL A 1 107 ? 1.512 21.510 -23.256 1.00 0.00 106 VAL A O 8
ATOM 13815 N N . GLU A 1 108 ? 0.618 20.499 -21.455 1.00 0.00 107 GLU A N 8
ATOM 13816 C CA . GLU A 1 108 ? 1.900 20.321 -20.783 1.00 0.00 107 GLU A CA 8
ATOM 13817 C C . GLU A 1 108 ? 2.013 18.919 -20.190 1.00 0.00 107 GLU A C 8
ATOM 13818 O O . GLU A 1 108 ? 1.332 18.585 -19.220 1.00 0.00 107 GLU A O 8
ATOM 13830 N N . THR A 1 109 ? 2.879 18.102 -20.781 1.00 0.00 108 THR A N 8
ATOM 13831 C CA . THR A 1 109 ? 3.082 16.736 -20.314 1.00 0.00 108 THR A CA 8
ATOM 13832 C C . THR A 1 109 ? 4.464 16.566 -19.693 1.00 0.00 108 THR A C 8
ATOM 13833 O O . THR A 1 109 ? 5.458 17.060 -20.225 1.00 0.00 108 THR A O 8
ATOM 13844 N N . ASP A 1 110 ? 4.519 15.865 -18.566 1.00 0.00 109 ASP A N 8
ATOM 13845 C CA . ASP A 1 110 ? 5.780 15.628 -17.874 1.00 0.00 109 ASP A CA 8
ATOM 13846 C C . ASP A 1 110 ? 6.764 14.888 -18.775 1.00 0.00 109 ASP A C 8
ATOM 13847 O O . ASP A 1 110 ? 6.384 13.975 -19.508 1.00 0.00 109 ASP A O 8
ATOM 13856 N N . MET A 1 111 ? 8.030 15.289 -18.716 1.00 0.00 110 MET A N 8
ATOM 13857 C CA . MET A 1 111 ? 9.068 14.663 -19.526 1.00 0.00 110 MET A CA 8
ATOM 13858 C C . MET A 1 111 ? 10.039 13.876 -18.652 1.00 0.00 110 MET A C 8
ATOM 13859 O O . MET A 1 111 ? 11.226 14.197 -18.581 1.00 0.00 110 MET A O 8
ATOM 13873 N N . MET A 1 2 ? 0.336 0.482 0.732 1.00 0.00 1 MET A N 9
ATOM 13874 C CA . MET A 1 2 ? 0.707 1.552 -0.186 1.00 0.00 1 MET A CA 9
ATOM 13875 C C . MET A 1 2 ? -0.064 1.435 -1.497 1.00 0.00 1 MET A C 9
ATOM 13876 O O . MET A 1 2 ? 0.400 0.806 -2.449 1.00 0.00 1 MET A O 9
ATOM 13890 N N . THR A 1 3 ? -1.244 2.045 -1.541 1.00 0.00 2 THR A N 9
ATOM 13891 C CA . THR A 1 3 ? -2.079 2.009 -2.735 1.00 0.00 2 THR A CA 9
ATOM 13892 C C . THR A 1 3 ? -1.682 3.103 -3.718 1.00 0.00 2 THR A C 9
ATOM 13893 O O . THR A 1 3 ? -1.700 4.289 -3.384 1.00 0.00 2 THR A O 9
ATOM 13904 N N . LEU A 1 4 ? -1.324 2.700 -4.932 1.00 0.00 3 LEU A N 9
ATOM 13905 C CA . LEU A 1 4 ? -0.922 3.648 -5.966 1.00 0.00 3 LEU A CA 9
ATOM 13906 C C . LEU A 1 4 ? -2.141 4.227 -6.677 1.00 0.00 3 LEU A C 9
ATOM 13907 O O . LEU A 1 4 ? -2.797 3.542 -7.462 1.00 0.00 3 LEU A O 9
ATOM 13923 N N . CYS A 1 5 ? -2.436 5.492 -6.398 1.00 0.00 4 CYS A N 9
ATOM 13924 C CA . CYS A 1 5 ? -3.575 6.164 -7.012 1.00 0.00 4 CYS A CA 9
ATOM 13925 C C . CYS A 1 5 ? -3.121 7.376 -7.819 1.00 0.00 4 CYS A C 9
ATOM 13926 O O . CYS A 1 5 ? -2.014 7.881 -7.630 1.00 0.00 4 CYS A O 9
ATOM 13934 N N . ALA A 1 6 ? -3.983 7.838 -8.719 1.00 0.00 5 ALA A N 9
ATOM 13935 C CA . ALA A 1 6 ? -3.671 8.991 -9.554 1.00 0.00 5 ALA A CA 9
ATOM 13936 C C . ALA A 1 6 ? -4.755 10.058 -9.446 1.00 0.00 5 ALA A C 9
ATOM 13937 O O . ALA A 1 6 ? -5.944 9.744 -9.392 1.00 0.00 5 ALA A O 9
ATOM 13944 N N . MET A 1 7 ? -4.337 11.319 -9.413 1.00 0.00 6 MET A N 9
ATOM 13945 C CA . MET A 1 7 ? -5.274 12.431 -9.311 1.00 0.00 6 MET A CA 9
ATOM 13946 C C . MET A 1 7 ? -5.596 12.999 -10.690 1.00 0.00 6 MET A C 9
ATOM 13947 O O . MET A 1 7 ? -4.697 13.255 -11.492 1.00 0.00 6 MET A O 9
ATOM 13961 N N . TYR A 1 8 ? -6.882 13.194 -10.959 1.00 0.00 7 TYR A N 9
ATOM 13962 C CA . TYR A 1 8 ? -7.321 13.729 -12.242 1.00 0.00 7 TYR A CA 9
ATOM 13963 C C . TYR A 1 8 ? -8.376 14.815 -12.047 1.00 0.00 7 TYR A C 9
ATOM 13964 O O . TYR A 1 8 ? -9.525 14.527 -11.714 1.00 0.00 7 TYR A O 9
ATOM 13982 N N . ASN A 1 9 ? -7.975 16.064 -12.258 1.00 0.00 8 ASN A N 9
ATOM 13983 C CA . ASN A 1 9 ? -8.885 17.194 -12.106 1.00 0.00 8 ASN A CA 9
ATOM 13984 C C . ASN A 1 9 ? -9.519 17.566 -13.443 1.00 0.00 8 ASN A C 9
ATOM 13985 O O . ASN A 1 9 ? -8.951 18.336 -14.218 1.00 0.00 8 ASN A O 9
ATOM 13996 N N . ILE A 1 10 ? -10.698 17.013 -13.706 1.00 0.00 9 ILE A N 9
ATOM 13997 C CA . ILE A 1 10 ? -11.410 17.288 -14.948 1.00 0.00 9 ILE A CA 9
ATOM 13998 C C . ILE A 1 10 ? -12.500 18.334 -14.737 1.00 0.00 9 ILE A C 9
ATOM 13999 O O . ILE A 1 10 ? -13.311 18.224 -13.818 1.00 0.00 9 ILE A O 9
ATOM 14015 N N . SER A 1 11 ? -12.512 19.349 -15.596 1.00 0.00 10 SER A N 9
ATOM 14016 C CA . SER A 1 11 ? -13.501 20.417 -15.503 1.00 0.00 10 SER A CA 9
ATOM 14017 C C . SER A 1 11 ? -14.093 20.730 -16.874 1.00 0.00 10 SER A C 9
ATOM 14018 O O . SER A 1 11 ? -13.410 20.636 -17.893 1.00 0.00 10 SER A O 9
ATOM 14026 N N . MET A 1 12 ? -15.369 21.102 -16.889 1.00 0.00 11 MET A N 9
ATOM 14027 C CA . MET A 1 12 ? -16.053 21.430 -18.134 1.00 0.00 11 MET A CA 9
ATOM 14028 C C . MET A 1 12 ? -16.454 22.901 -18.163 1.00 0.00 11 MET A C 9
ATOM 14029 O O . MET A 1 12 ? -16.437 23.579 -17.136 1.00 0.00 11 MET A O 9
ATOM 14043 N N . ALA A 1 13 ? -16.814 23.389 -19.346 1.00 0.00 12 ALA A N 9
ATOM 14044 C CA . ALA A 1 13 ? -17.220 24.779 -19.507 1.00 0.00 12 ALA A CA 9
ATOM 14045 C C . ALA A 1 13 ? -18.294 25.159 -18.493 1.00 0.00 12 ALA A C 9
ATOM 14046 O O . ALA A 1 13 ? -19.386 24.593 -18.489 1.00 0.00 12 ALA A O 9
ATOM 14053 N N . GLY A 1 14 ? -17.975 26.121 -17.632 1.00 0.00 13 GLY A N 9
ATOM 14054 C CA . GLY A 1 14 ? -18.923 26.559 -16.624 1.00 0.00 13 GLY A CA 9
ATOM 14055 C C . GLY A 1 14 ? -19.276 25.458 -15.644 1.00 0.00 13 GLY A C 9
ATOM 14056 O O . GLY A 1 14 ? -20.451 25.154 -15.439 1.00 0.00 13 GLY A O 9
ATOM 14060 N N . SER A 1 15 ? -18.257 24.859 -15.037 1.00 0.00 14 SER A N 9
ATOM 14061 C CA . SER A 1 15 ? -18.465 23.782 -14.076 1.00 0.00 14 SER A CA 9
ATOM 14062 C C . SER A 1 15 ? -17.241 23.606 -13.183 1.00 0.00 14 SER A C 9
ATOM 14063 O O . SER A 1 15 ? -16.111 23.531 -13.666 1.00 0.00 14 SER A O 9
ATOM 14071 N N . HIS A 1 16 ? -17.474 23.541 -11.876 1.00 0.00 15 HIS A N 9
ATOM 14072 C CA . HIS A 1 16 ? -16.391 23.373 -10.913 1.00 0.00 15 HIS A CA 9
ATOM 14073 C C . HIS A 1 16 ? -15.506 22.190 -11.292 1.00 0.00 15 HIS A C 9
ATOM 14074 O O . HIS A 1 16 ? -15.921 21.277 -12.006 1.00 0.00 15 HIS A O 9
ATOM 14088 N N . PRO A 1 17 ? -14.256 22.205 -10.804 1.00 0.00 16 PRO A N 9
ATOM 14089 C CA . PRO A 1 17 ? -13.287 21.141 -11.079 1.00 0.00 16 PRO A CA 9
ATOM 14090 C C . PRO A 1 17 ? -13.648 19.834 -10.382 1.00 0.00 16 PRO A C 9
ATOM 14091 O O . PRO A 1 17 ? -13.881 19.806 -9.173 1.00 0.00 16 PRO A O 9
ATOM 14102 N N . THR A 1 18 ? -13.693 18.750 -11.152 1.00 0.00 17 THR A N 9
ATOM 14103 C CA . THR A 1 18 ? -14.026 17.440 -10.608 1.00 0.00 17 THR A CA 9
ATOM 14104 C C . THR A 1 18 ? -12.769 16.628 -10.319 1.00 0.00 17 THR A C 9
ATOM 14105 O O . THR A 1 18 ? -11.986 16.333 -11.223 1.00 0.00 17 THR A O 9
ATOM 14116 N N . THR A 1 19 ? -12.580 16.269 -9.053 1.00 0.00 18 THR A N 9
ATOM 14117 C CA . THR A 1 19 ? -11.417 15.491 -8.645 1.00 0.00 18 THR A CA 9
ATOM 14118 C C . THR A 1 19 ? -11.688 13.995 -8.760 1.00 0.00 18 THR A C 9
ATOM 14119 O O . THR A 1 19 ? -12.423 13.425 -7.955 1.00 0.00 18 THR A O 9
ATOM 14130 N N . ILE A 1 20 ? -11.088 13.366 -9.765 1.00 0.00 19 ILE A N 9
ATOM 14131 C CA . ILE A 1 20 ? -11.264 11.936 -9.984 1.00 0.00 19 ILE A CA 9
ATOM 14132 C C . ILE A 1 20 ? -10.004 11.163 -9.607 1.00 0.00 19 ILE A C 9
ATOM 14133 O O . ILE A 1 20 ? -8.900 11.513 -10.026 1.00 0.00 19 ILE A O 9
ATOM 14149 N N . CYS A 1 21 ? -10.177 10.110 -8.816 1.00 0.00 20 CYS A N 9
ATOM 14150 C CA . CYS A 1 21 ? -9.054 9.286 -8.384 1.00 0.00 20 CYS A CA 9
ATOM 14151 C C . CYS A 1 21 ? -9.042 7.952 -9.123 1.00 0.00 20 CYS A C 9
ATOM 14152 O O . CYS A 1 21 ? -9.918 7.112 -8.923 1.00 0.00 20 CYS A O 9
ATOM 14160 N N . VAL A 1 22 ? -8.042 7.766 -9.980 1.00 0.00 21 VAL A N 9
ATOM 14161 C CA . VAL A 1 22 ? -7.916 6.535 -10.750 1.00 0.00 21 VAL A CA 9
ATOM 14162 C C . VAL A 1 22 ? -6.617 5.810 -10.418 1.00 0.00 21 VAL A C 9
ATOM 14163 O O . VAL A 1 22 ? -5.538 6.403 -10.441 1.00 0.00 21 VAL A O 9
ATOM 14176 N N . VAL A 1 23 ? -6.726 4.521 -10.109 1.00 0.00 22 VAL A N 9
ATOM 14177 C CA . VAL A 1 23 ? -5.560 3.713 -9.773 1.00 0.00 22 VAL A CA 9
ATOM 14178 C C . VAL A 1 23 ? -4.479 3.838 -10.841 1.00 0.00 22 VAL A C 9
ATOM 14179 O O . VAL A 1 23 ? -4.778 3.981 -12.027 1.00 0.00 22 VAL A O 9
ATOM 14192 N N . MET A 1 24 ? -3.223 3.782 -10.413 1.00 0.00 23 MET A N 9
ATOM 14193 C CA . MET A 1 24 ? -2.096 3.887 -11.333 1.00 0.00 23 MET A CA 9
ATOM 14194 C C . MET A 1 24 ? -2.193 2.834 -12.432 1.00 0.00 23 MET A C 9
ATOM 14195 O O . MET A 1 24 ? -1.861 3.097 -13.588 1.00 0.00 23 MET A O 9
ATOM 14209 N N . ASP A 1 25 ? -2.648 1.641 -12.064 1.00 0.00 24 ASP A N 9
ATOM 14210 C CA . ASP A 1 25 ? -2.789 0.548 -13.020 1.00 0.00 24 ASP A CA 9
ATOM 14211 C C . ASP A 1 25 ? -3.819 0.892 -14.091 1.00 0.00 24 ASP A C 9
ATOM 14212 O O . ASP A 1 25 ? -3.876 0.250 -15.140 1.00 0.00 24 ASP A O 9
ATOM 14221 N N . ARG A 1 26 ? -4.632 1.907 -13.819 1.00 0.00 25 ARG A N 9
ATOM 14222 C CA . ARG A 1 26 ? -5.661 2.335 -14.758 1.00 0.00 25 ARG A CA 9
ATOM 14223 C C . ARG A 1 26 ? -5.435 3.780 -15.192 1.00 0.00 25 ARG A C 9
ATOM 14224 O O . ARG A 1 26 ? -6.349 4.441 -15.686 1.00 0.00 25 ARG A O 9
ATOM 14245 N N . PHE A 1 27 ? -4.212 4.264 -15.005 1.00 0.00 26 PHE A N 9
ATOM 14246 C CA . PHE A 1 27 ? -3.865 5.631 -15.375 1.00 0.00 26 PHE A CA 9
ATOM 14247 C C . PHE A 1 27 ? -4.042 5.849 -16.875 1.00 0.00 26 PHE A C 9
ATOM 14248 O O . PHE A 1 27 ? -4.776 6.742 -17.302 1.00 0.00 26 PHE A O 9
ATOM 14265 N N . LEU A 1 28 ? -3.364 5.029 -17.670 1.00 0.00 27 LEU A N 9
ATOM 14266 C CA . LEU A 1 28 ? -3.444 5.131 -19.123 1.00 0.00 27 LEU A CA 9
ATOM 14267 C C . LEU A 1 28 ? -4.877 4.925 -19.605 1.00 0.00 27 LEU A C 9
ATOM 14268 O O . LEU A 1 28 ? -5.406 5.731 -20.369 1.00 0.00 27 LEU A O 9
ATOM 14284 N N . GLU A 1 29 ? -5.498 3.840 -19.151 1.00 0.00 28 GLU A N 9
ATOM 14285 C CA . GLU A 1 29 ? -6.870 3.530 -19.536 1.00 0.00 28 GLU A CA 9
ATOM 14286 C C . GLU A 1 29 ? -7.791 4.717 -19.272 1.00 0.00 28 GLU A C 9
ATOM 14287 O O . GLU A 1 29 ? -8.540 5.143 -20.152 1.00 0.00 28 GLU A O 9
ATOM 14299 N N . SER A 1 30 ? -7.730 5.248 -18.055 1.00 0.00 29 SER A N 9
ATOM 14300 C CA . SER A 1 30 ? -8.561 6.383 -17.674 1.00 0.00 29 SER A CA 9
ATOM 14301 C C . SER A 1 30 ? -8.331 7.564 -18.612 1.00 0.00 29 SER A C 9
ATOM 14302 O O . SER A 1 30 ? -9.280 8.170 -19.110 1.00 0.00 29 SER A O 9
ATOM 14310 N N . PHE A 1 31 ? -7.064 7.886 -18.848 1.00 0.00 30 PHE A N 9
ATOM 14311 C CA . PHE A 1 31 ? -6.708 8.995 -19.725 1.00 0.00 30 PHE A CA 9
ATOM 14312 C C . PHE A 1 31 ? -7.220 8.754 -21.142 1.00 0.00 30 PHE A C 9
ATOM 14313 O O . PHE A 1 31 ? -7.735 9.665 -21.791 1.00 0.00 30 PHE A O 9
ATOM 14330 N N . SER A 1 32 ? -7.075 7.521 -21.616 1.00 0.00 31 SER A N 9
ATOM 14331 C CA . SER A 1 32 ? -7.519 7.160 -22.957 1.00 0.00 31 SER A CA 9
ATOM 14332 C C . SER A 1 32 ? -9.013 7.419 -23.123 1.00 0.00 31 SER A C 9
ATOM 14333 O O . SER A 1 32 ? -9.444 8.016 -24.109 1.00 0.00 31 SER A O 9
ATOM 14341 N N . GLU A 1 33 ? -9.798 6.965 -22.150 1.00 0.00 32 GLU A N 9
ATOM 14342 C CA . GLU A 1 33 ? -11.244 7.147 -22.189 1.00 0.00 32 GLU A CA 9
ATOM 14343 C C . GLU A 1 33 ? -11.612 8.619 -22.022 1.00 0.00 32 GLU A C 9
ATOM 14344 O O . GLU A 1 33 ? -12.596 9.092 -22.591 1.00 0.00 32 GLU A O 9
ATOM 14356 N N . LEU A 1 34 ? -10.815 9.336 -21.239 1.00 0.00 33 LEU A N 9
ATOM 14357 C CA . LEU A 1 34 ? -11.056 10.755 -20.996 1.00 0.00 33 LEU A CA 9
ATOM 14358 C C . LEU A 1 34 ? -10.924 11.558 -22.286 1.00 0.00 33 LEU A C 9
ATOM 14359 O O . LEU A 1 34 ? -11.747 12.427 -22.575 1.00 0.00 33 LEU A O 9
ATOM 14375 N N . TYR A 1 35 ? -9.886 11.260 -23.059 1.00 0.00 34 TYR A N 9
ATOM 14376 C CA . TYR A 1 35 ? -9.646 11.955 -24.318 1.00 0.00 34 TYR A CA 9
ATOM 14377 C C . TYR A 1 35 ? -10.833 11.794 -25.263 1.00 0.00 34 TYR A C 9
ATOM 14378 O O . TYR A 1 35 ? -11.023 12.594 -26.180 1.00 0.00 34 TYR A O 9
ATOM 14396 N N . ASP A 1 36 ? -11.628 10.756 -25.032 1.00 0.00 35 ASP A N 9
ATOM 14397 C CA . ASP A 1 36 ? -12.799 10.490 -25.861 1.00 0.00 35 ASP A CA 9
ATOM 14398 C C . ASP A 1 36 ? -14.019 11.237 -25.333 1.00 0.00 35 ASP A C 9
ATOM 14399 O O . ASP A 1 36 ? -14.609 12.057 -26.036 1.00 0.00 35 ASP A O 9
ATOM 14408 N N . ILE A 1 37 ? -14.393 10.947 -24.091 1.00 0.00 36 ILE A N 9
ATOM 14409 C CA . ILE A 1 37 ? -15.543 11.591 -23.469 1.00 0.00 36 ILE A CA 9
ATOM 14410 C C . ILE A 1 37 ? -15.402 13.109 -23.493 1.00 0.00 36 ILE A C 9
ATOM 14411 O O . ILE A 1 37 ? -16.389 13.833 -23.628 1.00 0.00 36 ILE A O 9
ATOM 14427 N N . ILE A 1 38 ? -14.168 13.585 -23.362 1.00 0.00 37 ILE A N 9
ATOM 14428 C CA . ILE A 1 38 ? -13.897 15.017 -23.371 1.00 0.00 37 ILE A CA 9
ATOM 14429 C C . ILE A 1 38 ? -14.170 15.620 -24.744 1.00 0.00 37 ILE A C 9
ATOM 14430 O O . ILE A 1 38 ? -14.465 16.809 -24.865 1.00 0.00 37 ILE A O 9
ATOM 14446 N N . ASP A 1 39 ? -14.072 14.791 -25.778 1.00 0.00 38 ASP A N 9
ATOM 14447 C CA . ASP A 1 39 ? -14.311 15.241 -27.144 1.00 0.00 38 ASP A CA 9
ATOM 14448 C C . ASP A 1 39 ? -15.766 15.659 -27.332 1.00 0.00 38 ASP A C 9
ATOM 14449 O O . ASP A 1 39 ? -16.080 16.473 -28.200 1.00 0.00 38 ASP A O 9
ATOM 14458 N N . GLU A 1 40 ? -16.649 15.096 -26.512 1.00 0.00 39 GLU A N 9
ATOM 14459 C CA . GLU A 1 40 ? -18.071 15.411 -26.590 1.00 0.00 39 GLU A CA 9
ATOM 14460 C C . GLU A 1 40 ? -18.519 16.210 -25.370 1.00 0.00 39 GLU A C 9
ATOM 14461 O O . GLU A 1 40 ? -17.886 16.162 -24.316 1.00 0.00 39 GLU A O 9
ATOM 14473 N N . ASN A 1 41 ? -19.615 16.947 -25.522 1.00 0.00 40 ASN A N 9
ATOM 14474 C CA . ASN A 1 41 ? -20.148 17.758 -24.434 1.00 0.00 40 ASN A CA 9
ATOM 14475 C C . ASN A 1 41 ? -21.188 16.980 -23.634 1.00 0.00 40 ASN A C 9
ATOM 14476 O O . ASN A 1 41 ? -22.303 17.455 -23.419 1.00 0.00 40 ASN A O 9
ATOM 14487 N N . ASP A 1 42 ? -20.815 15.782 -23.197 1.00 0.00 41 ASP A N 9
ATOM 14488 C CA . ASP A 1 42 ? -21.714 14.938 -22.419 1.00 0.00 41 ASP A CA 9
ATOM 14489 C C . ASP A 1 42 ? -21.581 15.232 -20.928 1.00 0.00 41 ASP A C 9
ATOM 14490 O O . ASP A 1 42 ? -20.626 14.801 -20.281 1.00 0.00 41 ASP A O 9
ATOM 14499 N N . THR A 1 43 ? -22.546 15.969 -20.387 1.00 0.00 42 THR A N 9
ATOM 14500 C CA . THR A 1 43 ? -22.536 16.323 -18.973 1.00 0.00 42 THR A CA 9
ATOM 14501 C C . THR A 1 43 ? -23.159 15.219 -18.126 1.00 0.00 42 THR A C 9
ATOM 14502 O O . THR A 1 43 ? -22.757 15.000 -16.982 1.00 0.00 42 THR A O 9
ATOM 14513 N N . ASP A 1 44 ? -24.140 14.527 -18.693 1.00 0.00 43 ASP A N 9
ATOM 14514 C CA . ASP A 1 44 ? -24.818 13.444 -17.990 1.00 0.00 43 ASP A CA 9
ATOM 14515 C C . ASP A 1 44 ? -23.908 12.225 -17.864 1.00 0.00 43 ASP A C 9
ATOM 14516 O O . ASP A 1 44 ? -24.063 11.413 -16.952 1.00 0.00 43 ASP A O 9
ATOM 14525 N N . VAL A 1 45 ? -22.960 12.103 -18.787 1.00 0.00 44 VAL A N 9
ATOM 14526 C CA . VAL A 1 45 ? -22.025 10.984 -18.780 1.00 0.00 44 VAL A CA 9
ATOM 14527 C C . VAL A 1 45 ? -20.886 11.226 -17.797 1.00 0.00 44 VAL A C 9
ATOM 14528 O O . VAL A 1 45 ? -20.245 10.285 -17.331 1.00 0.00 44 VAL A O 9
ATOM 14541 N N . MET A 1 46 ? -20.640 12.494 -17.485 1.00 0.00 45 MET A N 9
ATOM 14542 C CA . MET A 1 46 ? -19.578 12.860 -16.555 1.00 0.00 45 MET A CA 9
ATOM 14543 C C . MET A 1 46 ? -19.721 12.101 -15.240 1.00 0.00 45 MET A C 9
ATOM 14544 O O . MET A 1 46 ? -18.774 11.471 -14.770 1.00 0.00 45 MET A O 9
ATOM 14558 N N . MET A 1 47 ? -20.911 12.164 -14.652 1.00 0.00 46 MET A N 9
ATOM 14559 C CA . MET A 1 47 ? -21.177 11.481 -13.392 1.00 0.00 46 MET A CA 9
ATOM 14560 C C . MET A 1 47 ? -20.915 9.984 -13.518 1.00 0.00 46 MET A C 9
ATOM 14561 O O . MET A 1 47 ? -20.087 9.426 -12.798 1.00 0.00 46 MET A O 9
ATOM 14575 N N . ASP A 1 48 ? -21.624 9.339 -14.438 1.00 0.00 47 ASP A N 9
ATOM 14576 C CA . ASP A 1 48 ? -21.467 7.907 -14.659 1.00 0.00 47 ASP A CA 9
ATOM 14577 C C . ASP A 1 48 ? -19.999 7.547 -14.870 1.00 0.00 47 ASP A C 9
ATOM 14578 O O . ASP A 1 48 ? -19.536 6.498 -14.423 1.00 0.00 47 ASP A O 9
ATOM 14587 N N . PHE A 1 49 ? -19.273 8.425 -15.555 1.00 0.00 48 PHE A N 9
ATOM 14588 C CA . PHE A 1 49 ? -17.858 8.199 -15.827 1.00 0.00 48 PHE A CA 9
ATOM 14589 C C . PHE A 1 49 ? -17.042 8.249 -14.539 1.00 0.00 48 PHE A C 9
ATOM 14590 O O . PHE A 1 49 ? -16.258 7.344 -14.253 1.00 0.00 48 PHE A O 9
ATOM 14607 N N . ILE A 1 50 ? -17.231 9.313 -13.767 1.00 0.00 49 ILE A N 9
ATOM 14608 C CA . ILE A 1 50 ? -16.513 9.481 -12.509 1.00 0.00 49 ILE A CA 9
ATOM 14609 C C . ILE A 1 50 ? -16.711 8.275 -11.598 1.00 0.00 49 ILE A C 9
ATOM 14610 O O . ILE A 1 50 ? -15.760 7.776 -10.996 1.00 0.00 49 ILE A O 9
ATOM 14626 N N . SER A 1 51 ? -17.953 7.810 -11.501 1.00 0.00 50 SER A N 9
ATOM 14627 C CA . SER A 1 51 ? -18.276 6.663 -10.661 1.00 0.00 50 SER A CA 9
ATOM 14628 C C . SER A 1 51 ? -17.817 5.364 -11.316 1.00 0.00 50 SER A C 9
ATOM 14629 O O . SER A 1 51 ? -17.507 4.388 -10.633 1.00 0.00 50 SER A O 9
ATOM 14637 N N . ARG A 1 52 ? -17.777 5.360 -12.644 1.00 0.00 51 ARG A N 9
ATOM 14638 C CA . ARG A 1 52 ? -17.358 4.181 -13.393 1.00 0.00 51 ARG A CA 9
ATOM 14639 C C . ARG A 1 52 ? -15.881 3.881 -13.152 1.00 0.00 51 ARG A C 9
ATOM 14640 O O . ARG A 1 52 ? -15.506 2.742 -12.872 1.00 0.00 51 ARG A O 9
ATOM 14661 N N . PHE A 1 53 ? -15.048 4.910 -13.263 1.00 0.00 52 PHE A N 9
ATOM 14662 C CA . PHE A 1 53 ? -13.612 4.756 -13.058 1.00 0.00 52 PHE A CA 9
ATOM 14663 C C . PHE A 1 53 ? -13.255 4.894 -11.581 1.00 0.00 52 PHE A C 9
ATOM 14664 O O . PHE A 1 53 ? -12.625 4.012 -10.999 1.00 0.00 52 PHE A O 9
ATOM 14681 N N . ALA A 1 54 ? -13.663 6.008 -10.982 1.00 0.00 53 ALA A N 9
ATOM 14682 C CA . ALA A 1 54 ? -13.388 6.262 -9.573 1.00 0.00 53 ALA A CA 9
ATOM 14683 C C . ALA A 1 54 ? -14.385 5.533 -8.679 1.00 0.00 53 ALA A C 9
ATOM 14684 O O . ALA A 1 54 ? -15.485 6.026 -8.430 1.00 0.00 53 ALA A O 9
ATOM 14691 N N . ARG A 1 55 ? -13.994 4.357 -8.200 1.00 0.00 54 ARG A N 9
ATOM 14692 C CA . ARG A 1 55 ? -14.855 3.559 -7.335 1.00 0.00 54 ARG A CA 9
ATOM 14693 C C . ARG A 1 55 ? -14.897 4.140 -5.925 1.00 0.00 54 ARG A C 9
ATOM 14694 O O . ARG A 1 55 ? -13.861 4.476 -5.348 1.00 0.00 54 ARG A O 9
ATOM 14715 N N . THR A 1 56 ? -16.101 4.256 -5.373 1.00 0.00 55 THR A N 9
ATOM 14716 C CA . THR A 1 56 ? -16.278 4.797 -4.032 1.00 0.00 55 THR A CA 9
ATOM 14717 C C . THR A 1 56 ? -15.990 3.741 -2.970 1.00 0.00 55 THR A C 9
ATOM 14718 O O . THR A 1 56 ? -16.869 3.377 -2.189 1.00 0.00 55 THR A O 9
ATOM 14729 N N . ASP A 1 57 ? -14.754 3.254 -2.947 1.00 0.00 56 ASP A N 9
ATOM 14730 C CA . ASP A 1 57 ? -14.350 2.241 -1.980 1.00 0.00 56 ASP A CA 9
ATOM 14731 C C . ASP A 1 57 ? -13.833 2.888 -0.699 1.00 0.00 56 ASP A C 9
ATOM 14732 O O . ASP A 1 57 ? -13.810 2.260 0.359 1.00 0.00 56 ASP A O 9
ATOM 14741 N N . GLU A 1 58 ? -13.417 4.146 -0.804 1.00 0.00 57 GLU A N 9
ATOM 14742 C CA . GLU A 1 58 ? -12.898 4.877 0.347 1.00 0.00 57 GLU A CA 9
ATOM 14743 C C . GLU A 1 58 ? -11.665 4.185 0.919 1.00 0.00 57 GLU A C 9
ATOM 14744 O O . GLU A 1 58 ? -11.723 3.570 1.985 1.00 0.00 57 GLU A O 9
ATOM 14756 N N . ILE A 1 59 ? -10.550 4.289 0.204 1.00 0.00 58 ILE A N 9
ATOM 14757 C CA . ILE A 1 59 ? -9.302 3.674 0.641 1.00 0.00 58 ILE A CA 9
ATOM 14758 C C . ILE A 1 59 ? -8.571 4.564 1.640 1.00 0.00 58 ILE A C 9
ATOM 14759 O O . ILE A 1 59 ? -8.636 5.790 1.558 1.00 0.00 58 ILE A O 9
ATOM 14775 N N . MET A 1 60 ? -7.873 3.938 2.582 1.00 0.00 59 MET A N 9
ATOM 14776 C CA . MET A 1 60 ? -7.126 4.674 3.595 1.00 0.00 59 MET A CA 9
ATOM 14777 C C . MET A 1 60 ? -6.219 5.718 2.951 1.00 0.00 59 MET A C 9
ATOM 14778 O O . MET A 1 60 ? -5.843 5.613 1.784 1.00 0.00 59 MET A O 9
ATOM 14792 N N . PRO A 1 61 ? -5.858 6.750 3.728 1.00 0.00 60 PRO A N 9
ATOM 14793 C CA . PRO A 1 61 ? -4.991 7.832 3.254 1.00 0.00 60 PRO A CA 9
ATOM 14794 C C . PRO A 1 61 ? -3.555 7.370 3.033 1.00 0.00 60 PRO A C 9
ATOM 14795 O O . PRO A 1 61 ? -2.736 8.102 2.478 1.00 0.00 60 PRO A O 9
ATOM 14806 N N . GLU A 1 62 ? -3.257 6.150 3.470 1.00 0.00 61 GLU A N 9
ATOM 14807 C CA . GLU A 1 62 ? -1.918 5.591 3.319 1.00 0.00 61 GLU A CA 9
ATOM 14808 C C . GLU A 1 62 ? -1.510 5.546 1.850 1.00 0.00 61 GLU A C 9
ATOM 14809 O O . GLU A 1 62 ? -0.322 5.553 1.524 1.00 0.00 61 GLU A O 9
ATOM 14821 N N . ASP A 1 63 ? -2.502 5.499 0.967 1.00 0.00 62 ASP A N 9
ATOM 14822 C CA . ASP A 1 63 ? -2.247 5.454 -0.468 1.00 0.00 62 ASP A CA 9
ATOM 14823 C C . ASP A 1 63 ? -1.303 6.576 -0.888 1.00 0.00 62 ASP A C 9
ATOM 14824 O O . ASP A 1 63 ? -1.251 7.629 -0.253 1.00 0.00 62 ASP A O 9
ATOM 14833 N N . LYS A 1 64 ? -0.556 6.343 -1.962 1.00 0.00 63 LYS A N 9
ATOM 14834 C CA . LYS A 1 64 ? 0.387 7.333 -2.469 1.00 0.00 63 LYS A CA 9
ATOM 14835 C C . LYS A 1 64 ? 0.009 7.771 -3.880 1.00 0.00 63 LYS A C 9
ATOM 14836 O O . LYS A 1 64 ? -0.551 6.995 -4.654 1.00 0.00 63 LYS A O 9
ATOM 14855 N N . THR A 1 65 ? 0.322 9.021 -4.211 1.00 0.00 64 THR A N 9
ATOM 14856 C CA . THR A 1 65 ? 0.016 9.562 -5.529 1.00 0.00 64 THR A CA 9
ATOM 14857 C C . THR A 1 65 ? 1.029 9.089 -6.566 1.00 0.00 64 THR A C 9
ATOM 14858 O O . THR A 1 65 ? 2.213 8.934 -6.266 1.00 0.00 64 THR A O 9
ATOM 14869 N N . VAL A 1 66 ? 0.556 8.863 -7.787 1.00 0.00 65 VAL A N 9
ATOM 14870 C CA . VAL A 1 66 ? 1.421 8.409 -8.870 1.00 0.00 65 VAL A CA 9
ATOM 14871 C C . VAL A 1 66 ? 1.473 9.434 -9.997 1.00 0.00 65 VAL A C 9
ATOM 14872 O O . VAL A 1 66 ? 2.164 9.239 -10.996 1.00 0.00 65 VAL A O 9
ATOM 14885 N N . GLY A 1 67 ? 0.737 10.529 -9.830 1.00 0.00 66 GLY A N 9
ATOM 14886 C CA . GLY A 1 67 ? 0.713 11.569 -10.841 1.00 0.00 66 GLY A CA 9
ATOM 14887 C C . GLY A 1 67 ? -0.528 12.435 -10.753 1.00 0.00 66 GLY A C 9
ATOM 14888 O O . GLY A 1 67 ? -1.544 12.021 -10.196 1.00 0.00 66 GLY A O 9
ATOM 14892 N N . PHE A 1 68 ? -0.445 13.642 -11.304 1.00 0.00 67 PHE A N 9
ATOM 14893 C CA . PHE A 1 68 ? -1.570 14.570 -11.283 1.00 0.00 67 PHE A CA 9
ATOM 14894 C C . PHE A 1 68 ? -1.843 15.124 -12.678 1.00 0.00 67 PHE A C 9
ATOM 14895 O O . PHE A 1 68 ? -0.945 15.649 -13.337 1.00 0.00 67 PHE A O 9
ATOM 14912 N N . VAL A 1 69 ? -3.090 15.004 -13.122 1.00 0.00 68 VAL A N 9
ATOM 14913 C CA . VAL A 1 69 ? -3.484 15.493 -14.438 1.00 0.00 68 VAL A CA 9
ATOM 14914 C C . VAL A 1 69 ? -4.499 16.624 -14.323 1.00 0.00 68 VAL A C 9
ATOM 14915 O O . VAL A 1 69 ? -5.638 16.412 -13.908 1.00 0.00 68 VAL A O 9
ATOM 14928 N N . VAL A 1 70 ? -4.077 17.830 -14.693 1.00 0.00 69 VAL A N 9
ATOM 14929 C CA . VAL A 1 70 ? -4.950 18.996 -14.634 1.00 0.00 69 VAL A CA 9
ATOM 14930 C C . VAL A 1 70 ? -5.632 19.242 -15.974 1.00 0.00 69 VAL A C 9
ATOM 14931 O O . VAL A 1 70 ? -4.976 19.541 -16.972 1.00 0.00 69 VAL A O 9
ATOM 14944 N N . VAL A 1 71 ? -6.955 19.113 -15.991 1.00 0.00 70 VAL A N 9
ATOM 14945 C CA . VAL A 1 71 ? -7.728 19.322 -17.210 1.00 0.00 70 VAL A CA 9
ATOM 14946 C C . VAL A 1 71 ? -8.975 20.155 -16.933 1.00 0.00 70 VAL A C 9
ATOM 14947 O O . VAL A 1 71 ? -9.863 19.734 -16.193 1.00 0.00 70 VAL A O 9
ATOM 14960 N N . ASN A 1 72 ? -9.034 21.339 -17.534 1.00 0.00 71 ASN A N 9
ATOM 14961 C CA . ASN A 1 72 ? -10.172 22.232 -17.352 1.00 0.00 71 ASN A CA 9
ATOM 14962 C C . ASN A 1 72 ? -10.615 22.827 -18.685 1.00 0.00 71 ASN A C 9
ATOM 14963 O O . ASN A 1 72 ? -9.828 23.464 -19.384 1.00 0.00 71 ASN A O 9
ATOM 14974 N N . ALA A 1 73 ? -11.881 22.614 -19.030 1.00 0.00 72 ALA A N 9
ATOM 14975 C CA . ALA A 1 73 ? -12.430 23.131 -20.278 1.00 0.00 72 ALA A CA 9
ATOM 14976 C C . ALA A 1 73 ? -12.600 24.645 -20.217 1.00 0.00 72 ALA A C 9
ATOM 14977 O O . ALA A 1 73 ? -12.417 25.341 -21.216 1.00 0.00 72 ALA A O 9
ATOM 14984 N N . ASP A 1 74 ? -12.953 25.149 -19.040 1.00 0.00 73 ASP A N 9
ATOM 14985 C CA . ASP A 1 74 ? -13.148 26.582 -18.849 1.00 0.00 73 ASP A CA 9
ATOM 14986 C C . ASP A 1 74 ? -11.943 27.367 -19.359 1.00 0.00 73 ASP A C 9
ATOM 14987 O O . ASP A 1 74 ? -12.083 28.279 -20.174 1.00 0.00 73 ASP A O 9
ATOM 14996 N N . LYS A 1 75 ? -10.760 27.007 -18.873 1.00 0.00 74 LYS A N 9
ATOM 14997 C CA . LYS A 1 75 ? -9.530 27.677 -19.279 1.00 0.00 74 LYS A CA 9
ATOM 14998 C C . LYS A 1 75 ? -8.792 26.864 -20.339 1.00 0.00 74 LYS A C 9
ATOM 14999 O O . LYS A 1 75 ? -7.626 27.124 -20.634 1.00 0.00 74 LYS A O 9
ATOM 15018 N N . LYS A 1 76 ? -9.480 25.881 -20.908 1.00 0.00 75 LYS A N 9
ATOM 15019 C CA . LYS A 1 76 ? -8.892 25.031 -21.937 1.00 0.00 75 LYS A CA 9
ATOM 15020 C C . LYS A 1 76 ? -7.442 24.697 -21.603 1.00 0.00 75 LYS A C 9
ATOM 15021 O O . LYS A 1 76 ? -6.539 24.932 -22.408 1.00 0.00 75 LYS A O 9
ATOM 15040 N N . LEU A 1 77 ? -7.225 24.148 -20.414 1.00 0.00 76 LEU A N 9
ATOM 15041 C CA . LEU A 1 77 ? -5.883 23.780 -19.974 1.00 0.00 76 LEU A CA 9
ATOM 15042 C C . LEU A 1 77 ? -5.742 22.265 -19.865 1.00 0.00 76 LEU A C 9
ATOM 15043 O O . LEU A 1 77 ? -6.616 21.588 -19.324 1.00 0.00 76 LEU A O 9
ATOM 15059 N N . MET A 1 78 ? -4.635 21.740 -20.381 1.00 0.00 77 MET A N 9
ATOM 15060 C CA . MET A 1 78 ? -4.378 20.305 -20.338 1.00 0.00 77 MET A CA 9
ATOM 15061 C C . MET A 1 78 ? -2.950 20.022 -19.885 1.00 0.00 77 MET A C 9
ATOM 15062 O O . MET A 1 78 ? -1.990 20.389 -20.563 1.00 0.00 77 MET A O 9
ATOM 15076 N N . SER A 1 79 ? -2.817 19.368 -18.736 1.00 0.00 78 SER A N 9
ATOM 15077 C CA . SER A 1 79 ? -1.505 19.039 -18.190 1.00 0.00 78 SER A CA 9
ATOM 15078 C C . SER A 1 79 ? -1.501 17.636 -17.592 1.00 0.00 78 SER A C 9
ATOM 15079 O O . SER A 1 79 ? -2.327 17.311 -16.738 1.00 0.00 78 SER A O 9
ATOM 15087 N N . VAL A 1 80 ? -0.566 16.808 -18.046 1.00 0.00 79 VAL A N 9
ATOM 15088 C CA . VAL A 1 80 ? -0.453 15.440 -17.556 1.00 0.00 79 VAL A CA 9
ATOM 15089 C C . VAL A 1 80 ? 0.865 15.227 -16.819 1.00 0.00 79 VAL A C 9
ATOM 15090 O O . VAL A 1 80 ? 1.932 15.195 -17.432 1.00 0.00 79 VAL A O 9
ATOM 15103 N N . SER A 1 81 ? 0.783 15.082 -15.500 1.00 0.00 80 SER A N 9
ATOM 15104 C CA . SER A 1 81 ? 1.970 14.876 -14.679 1.00 0.00 80 SER A CA 9
ATOM 15105 C C . SER A 1 81 ? 2.061 13.427 -14.210 1.00 0.00 80 SER A C 9
ATOM 15106 O O . SER A 1 81 ? 1.420 13.036 -13.234 1.00 0.00 80 SER A O 9
ATOM 15114 N N . PHE A 1 82 ? 2.862 12.634 -14.914 1.00 0.00 81 PHE A N 9
ATOM 15115 C CA . PHE A 1 82 ? 3.038 11.227 -14.572 1.00 0.00 81 PHE A CA 9
ATOM 15116 C C . PHE A 1 82 ? 4.341 11.011 -13.808 1.00 0.00 81 PHE A C 9
ATOM 15117 O O . PHE A 1 82 ? 5.384 11.552 -14.174 1.00 0.00 81 PHE A O 9
ATOM 15134 N N . SER A 1 83 ? 4.272 10.218 -12.744 1.00 0.00 82 SER A N 9
ATOM 15135 C CA . SER A 1 83 ? 5.445 9.933 -11.925 1.00 0.00 82 SER A CA 9
ATOM 15136 C C . SER A 1 83 ? 6.391 8.977 -12.645 1.00 0.00 82 SER A C 9
ATOM 15137 O O . SER A 1 83 ? 6.227 8.701 -13.833 1.00 0.00 82 SER A O 9
ATOM 15145 N N . ASP A 1 84 ? 7.381 8.475 -11.916 1.00 0.00 83 ASP A N 9
ATOM 15146 C CA . ASP A 1 84 ? 8.355 7.549 -12.483 1.00 0.00 83 ASP A CA 9
ATOM 15147 C C . ASP A 1 84 ? 7.656 6.391 -13.188 1.00 0.00 83 ASP A C 9
ATOM 15148 O O . ASP A 1 84 ? 7.150 5.473 -12.542 1.00 0.00 83 ASP A O 9
ATOM 15157 N N . ILE A 1 85 ? 7.631 6.441 -14.515 1.00 0.00 84 ILE A N 9
ATOM 15158 C CA . ILE A 1 85 ? 6.995 5.396 -15.307 1.00 0.00 84 ILE A CA 9
ATOM 15159 C C . ILE A 1 85 ? 7.927 4.892 -16.403 1.00 0.00 84 ILE A C 9
ATOM 15160 O O . ILE A 1 85 ? 9.068 5.341 -16.517 1.00 0.00 84 ILE A O 9
ATOM 15176 N N . ASP A 1 86 ? 7.434 3.957 -17.208 1.00 0.00 85 ASP A N 9
ATOM 15177 C CA . ASP A 1 86 ? 8.222 3.393 -18.298 1.00 0.00 85 ASP A CA 9
ATOM 15178 C C . ASP A 1 86 ? 8.181 4.299 -19.524 1.00 0.00 85 ASP A C 9
ATOM 15179 O O . ASP A 1 86 ? 7.287 5.134 -19.660 1.00 0.00 85 ASP A O 9
ATOM 15188 N N . GLU A 1 87 ? 9.154 4.128 -20.413 1.00 0.00 86 GLU A N 9
ATOM 15189 C CA . GLU A 1 87 ? 9.229 4.932 -21.627 1.00 0.00 86 GLU A CA 9
ATOM 15190 C C . GLU A 1 87 ? 8.184 4.482 -22.644 1.00 0.00 86 GLU A C 9
ATOM 15191 O O . GLU A 1 87 ? 7.559 5.303 -23.313 1.00 0.00 86 GLU A O 9
ATOM 15203 N N . ASN A 1 88 ? 8.000 3.170 -22.752 1.00 0.00 87 ASN A N 9
ATOM 15204 C CA . ASN A 1 88 ? 7.031 2.609 -23.687 1.00 0.00 87 ASN A CA 9
ATOM 15205 C C . ASN A 1 88 ? 5.663 3.259 -23.508 1.00 0.00 87 ASN A C 9
ATOM 15206 O O . ASN A 1 88 ? 5.078 3.769 -24.463 1.00 0.00 87 ASN A O 9
ATOM 15217 N N . MET A 1 89 ? 5.159 3.236 -22.279 1.00 0.00 88 MET A N 9
ATOM 15218 C CA . MET A 1 89 ? 3.860 3.825 -21.974 1.00 0.00 88 MET A CA 9
ATOM 15219 C C . MET A 1 89 ? 3.893 5.338 -22.160 1.00 0.00 88 MET A C 9
ATOM 15220 O O . MET A 1 89 ? 2.871 5.960 -22.455 1.00 0.00 88 MET A O 9
ATOM 15234 N N . LYS A 1 90 ? 5.071 5.926 -21.987 1.00 0.00 89 LYS A N 9
ATOM 15235 C CA . LYS A 1 90 ? 5.238 7.367 -22.136 1.00 0.00 89 LYS A CA 9
ATOM 15236 C C . LYS A 1 90 ? 4.835 7.819 -23.536 1.00 0.00 89 LYS A C 9
ATOM 15237 O O . LYS A 1 90 ? 4.448 8.970 -23.741 1.00 0.00 89 LYS A O 9
ATOM 15256 N N . LYS A 1 91 ? 4.926 6.906 -24.497 1.00 0.00 90 LYS A N 9
ATOM 15257 C CA . LYS A 1 91 ? 4.568 7.208 -25.878 1.00 0.00 90 LYS A CA 9
ATOM 15258 C C . LYS A 1 91 ? 3.061 7.394 -26.021 1.00 0.00 90 LYS A C 9
ATOM 15259 O O . LYS A 1 91 ? 2.595 8.427 -26.502 1.00 0.00 90 LYS A O 9
ATOM 15278 N N . VAL A 1 92 ? 2.302 6.387 -25.599 1.00 0.00 91 VAL A N 9
ATOM 15279 C CA . VAL A 1 92 ? 0.847 6.440 -25.678 1.00 0.00 91 VAL A CA 9
ATOM 15280 C C . VAL A 1 92 ? 0.289 7.551 -24.796 1.00 0.00 91 VAL A C 9
ATOM 15281 O O . VAL A 1 92 ? -0.718 8.175 -25.130 1.00 0.00 91 VAL A O 9
ATOM 15294 N N . ILE A 1 93 ? 0.951 7.794 -23.670 1.00 0.00 92 ILE A N 9
ATOM 15295 C CA . ILE A 1 93 ? 0.522 8.832 -22.741 1.00 0.00 92 ILE A CA 9
ATOM 15296 C C . ILE A 1 93 ? 0.750 10.222 -23.325 1.00 0.00 92 ILE A C 9
ATOM 15297 O O . ILE A 1 93 ? -0.178 11.023 -23.432 1.00 0.00 92 ILE A O 9
ATOM 15313 N N . LYS A 1 94 ? 1.992 10.501 -23.705 1.00 0.00 93 LYS A N 9
ATOM 15314 C CA . LYS A 1 94 ? 2.344 11.793 -24.283 1.00 0.00 93 LYS A CA 9
ATOM 15315 C C . LYS A 1 94 ? 1.549 12.053 -25.558 1.00 0.00 93 LYS A C 9
ATOM 15316 O O . LYS A 1 94 ? 1.205 13.195 -25.864 1.00 0.00 93 LYS A O 9
ATOM 15335 N N . ALA A 1 95 ? 1.258 10.988 -26.297 1.00 0.00 94 ALA A N 9
ATOM 15336 C CA . ALA A 1 95 ? 0.500 11.102 -27.537 1.00 0.00 94 ALA A CA 9
ATOM 15337 C C . ALA A 1 95 ? -0.951 11.479 -27.260 1.00 0.00 94 ALA A C 9
ATOM 15338 O O . ALA A 1 95 ? -1.485 12.415 -27.856 1.00 0.00 94 ALA A O 9
ATOM 15345 N N . THR A 1 96 ? -1.586 10.744 -26.352 1.00 0.00 95 THR A N 9
ATOM 15346 C CA . THR A 1 96 ? -2.976 11.000 -25.998 1.00 0.00 95 THR A CA 9
ATOM 15347 C C . THR A 1 96 ? -3.142 12.388 -25.391 1.00 0.00 95 THR A C 9
ATOM 15348 O O . THR A 1 96 ? -4.164 13.045 -25.589 1.00 0.00 95 THR A O 9
ATOM 15359 N N . ALA A 1 97 ? -2.130 12.830 -24.650 1.00 0.00 96 ALA A N 9
ATOM 15360 C CA . ALA A 1 97 ? -2.164 14.142 -24.016 1.00 0.00 96 ALA A CA 9
ATOM 15361 C C . ALA A 1 97 ? -1.883 15.248 -25.027 1.00 0.00 96 ALA A C 9
ATOM 15362 O O . ALA A 1 97 ? -2.433 16.344 -24.929 1.00 0.00 96 ALA A O 9
ATOM 15369 N N . GLU A 1 98 ? -1.024 14.952 -25.998 1.00 0.00 97 GLU A N 9
ATOM 15370 C CA . GLU A 1 98 ? -0.670 15.924 -27.026 1.00 0.00 97 GLU A CA 9
ATOM 15371 C C . GLU A 1 98 ? -1.835 16.151 -27.984 1.00 0.00 97 GLU A C 9
ATOM 15372 O O . GLU A 1 98 ? -2.034 17.257 -28.488 1.00 0.00 97 GLU A O 9
ATOM 15384 N N . LYS A 1 99 ? -2.604 15.096 -28.232 1.00 0.00 98 LYS A N 9
ATOM 15385 C CA . LYS A 1 99 ? -3.751 15.177 -29.129 1.00 0.00 98 LYS A CA 9
ATOM 15386 C C . LYS A 1 99 ? -4.708 16.281 -28.689 1.00 0.00 98 LYS A C 9
ATOM 15387 O O . LYS A 1 99 ? -5.380 16.899 -29.515 1.00 0.00 98 LYS A O 9
ATOM 15406 N N . PHE A 1 100 ? -4.764 16.524 -27.384 1.00 0.00 99 PHE A N 9
ATOM 15407 C CA . PHE A 1 100 ? -5.638 17.554 -26.835 1.00 0.00 99 PHE A CA 9
ATOM 15408 C C . PHE A 1 100 ? -5.336 18.913 -27.458 1.00 0.00 99 PHE A C 9
ATOM 15409 O O . PHE A 1 100 ? -6.187 19.803 -27.479 1.00 0.00 99 PHE A O 9
ATOM 15426 N N . LYS A 1 101 ? -4.118 19.067 -27.966 1.00 0.00 100 LYS A N 9
ATOM 15427 C CA . LYS A 1 101 ? -3.701 20.316 -28.592 1.00 0.00 100 LYS A CA 9
ATOM 15428 C C . LYS A 1 101 ? -4.729 20.780 -29.618 1.00 0.00 100 LYS A C 9
ATOM 15429 O O . LYS A 1 101 ? -4.904 21.978 -29.837 1.00 0.00 100 LYS A O 9
ATOM 15448 N N . ASN A 1 102 ? -5.408 19.824 -30.244 1.00 0.00 101 ASN A N 9
ATOM 15449 C CA . ASN A 1 102 ? -6.420 20.135 -31.246 1.00 0.00 101 ASN A CA 9
ATOM 15450 C C . ASN A 1 102 ? -7.427 21.147 -30.707 1.00 0.00 101 ASN A C 9
ATOM 15451 O O . ASN A 1 102 ? -7.841 22.066 -31.414 1.00 0.00 101 ASN A O 9
ATOM 15462 N N . LYS A 1 103 ? -7.817 20.972 -29.449 1.00 0.00 102 LYS A N 9
ATOM 15463 C CA . LYS A 1 103 ? -8.773 21.870 -28.812 1.00 0.00 102 LYS A CA 9
ATOM 15464 C C . LYS A 1 103 ? -8.225 22.401 -27.492 1.00 0.00 102 LYS A C 9
ATOM 15465 O O . LYS A 1 103 ? -8.984 22.760 -26.592 1.00 0.00 102 LYS A O 9
ATOM 15484 N N . GLY A 1 104 ? -6.901 22.451 -27.383 1.00 0.00 103 GLY A N 9
ATOM 15485 C CA . GLY A 1 104 ? -6.274 22.941 -26.169 1.00 0.00 103 GLY A CA 9
ATOM 15486 C C . GLY A 1 104 ? -4.834 23.363 -26.390 1.00 0.00 103 GLY A C 9
ATOM 15487 O O . GLY A 1 104 ? -3.908 22.592 -26.135 1.00 0.00 103 GLY A O 9
ATOM 15491 N N . PHE A 1 105 ? -4.645 24.589 -26.866 1.00 0.00 104 PHE A N 9
ATOM 15492 C CA . PHE A 1 105 ? -3.308 25.111 -27.123 1.00 0.00 104 PHE A CA 9
ATOM 15493 C C . PHE A 1 105 ? -2.413 24.943 -25.898 1.00 0.00 104 PHE A C 9
ATOM 15494 O O . PHE A 1 105 ? -1.197 24.792 -26.019 1.00 0.00 104 PHE A O 9
ATOM 15511 N N . LYS A 1 106 ? -3.024 24.972 -24.719 1.00 0.00 105 LYS A N 9
ATOM 15512 C CA . LYS A 1 106 ? -2.286 24.823 -23.470 1.00 0.00 105 LYS A CA 9
ATOM 15513 C C . LYS A 1 106 ? -2.083 23.350 -23.130 1.00 0.00 105 LYS A C 9
ATOM 15514 O O . LYS A 1 106 ? -2.925 22.731 -22.479 1.00 0.00 105 LYS A O 9
ATOM 15533 N N . VAL A 1 107 ? -0.961 22.793 -23.575 1.00 0.00 106 VAL A N 9
ATOM 15534 C CA . VAL A 1 107 ? -0.647 21.393 -23.316 1.00 0.00 106 VAL A CA 9
ATOM 15535 C C . VAL A 1 107 ? 0.672 21.256 -22.563 1.00 0.00 106 VAL A C 9
ATOM 15536 O O . VAL A 1 107 ? 1.714 21.718 -23.029 1.00 0.00 106 VAL A O 9
ATOM 15549 N N . GLU A 1 108 ? 0.619 20.619 -21.398 1.00 0.00 107 GLU A N 9
ATOM 15550 C CA . GLU A 1 108 ? 1.811 20.421 -20.581 1.00 0.00 107 GLU A CA 9
ATOM 15551 C C . GLU A 1 108 ? 1.950 18.959 -20.167 1.00 0.00 107 GLU A C 9
ATOM 15552 O O . GLU A 1 108 ? 0.977 18.204 -20.171 1.00 0.00 107 GLU A O 9
ATOM 15564 N N . THR A 1 109 ? 3.168 18.565 -19.808 1.00 0.00 108 THR A N 9
ATOM 15565 C CA . THR A 1 109 ? 3.437 17.195 -19.393 1.00 0.00 108 THR A CA 9
ATOM 15566 C C . THR A 1 109 ? 4.537 17.145 -18.339 1.00 0.00 108 THR A C 9
ATOM 15567 O O . THR A 1 109 ? 5.323 18.083 -18.203 1.00 0.00 108 THR A O 9
ATOM 15578 N N . ASP A 1 110 ? 4.588 16.046 -17.595 1.00 0.00 109 ASP A N 9
ATOM 15579 C CA . ASP A 1 110 ? 5.594 15.874 -16.553 1.00 0.00 109 ASP A CA 9
ATOM 15580 C C . ASP A 1 110 ? 6.992 16.151 -17.097 1.00 0.00 109 ASP A C 9
ATOM 15581 O O . ASP A 1 110 ? 7.467 15.458 -17.996 1.00 0.00 109 ASP A O 9
ATOM 15590 N N . MET A 1 111 ? 7.645 17.168 -16.545 1.00 0.00 110 MET A N 9
ATOM 15591 C CA . MET A 1 111 ? 8.989 17.537 -16.976 1.00 0.00 110 MET A CA 9
ATOM 15592 C C . MET A 1 111 ? 10.036 16.653 -16.305 1.00 0.00 110 MET A C 9
ATOM 15593 O O . MET A 1 111 ? 9.700 15.732 -15.559 1.00 0.00 110 MET A O 9
ATOM 15607 N N . MET A 1 2 ? 1.739 0.220 -0.415 1.00 0.00 1 MET A N 10
ATOM 15608 C CA . MET A 1 2 ? 2.343 0.066 -1.734 1.00 0.00 1 MET A CA 10
ATOM 15609 C C . MET A 1 2 ? 1.326 0.352 -2.834 1.00 0.00 1 MET A C 10
ATOM 15610 O O . MET A 1 2 ? 1.435 -0.166 -3.946 1.00 0.00 1 MET A O 10
ATOM 15624 N N . THR A 1 3 ? 0.335 1.180 -2.517 1.00 0.00 2 THR A N 10
ATOM 15625 C CA . THR A 1 3 ? -0.702 1.534 -3.477 1.00 0.00 2 THR A CA 10
ATOM 15626 C C . THR A 1 3 ? -0.433 2.899 -4.100 1.00 0.00 2 THR A C 10
ATOM 15627 O O . THR A 1 3 ? -0.321 3.903 -3.396 1.00 0.00 2 THR A O 10
ATOM 15638 N N . LEU A 1 4 ? -0.329 2.930 -5.424 1.00 0.00 3 LEU A N 10
ATOM 15639 C CA . LEU A 1 4 ? -0.073 4.173 -6.143 1.00 0.00 3 LEU A CA 10
ATOM 15640 C C . LEU A 1 4 ? -1.344 4.686 -6.813 1.00 0.00 3 LEU A C 10
ATOM 15641 O O . LEU A 1 4 ? -1.823 4.103 -7.786 1.00 0.00 3 LEU A O 10
ATOM 15657 N N . CYS A 1 5 ? -1.882 5.781 -6.288 1.00 0.00 4 CYS A N 10
ATOM 15658 C CA . CYS A 1 5 ? -3.096 6.375 -6.837 1.00 0.00 4 CYS A CA 10
ATOM 15659 C C . CYS A 1 5 ? -2.782 7.668 -7.581 1.00 0.00 4 CYS A C 10
ATOM 15660 O O . CYS A 1 5 ? -1.769 8.316 -7.319 1.00 0.00 4 CYS A O 10
ATOM 15668 N N . ALA A 1 6 ? -3.655 8.036 -8.512 1.00 0.00 5 ALA A N 10
ATOM 15669 C CA . ALA A 1 6 ? -3.471 9.252 -9.294 1.00 0.00 5 ALA A CA 10
ATOM 15670 C C . ALA A 1 6 ? -4.679 10.175 -9.169 1.00 0.00 5 ALA A C 10
ATOM 15671 O O . ALA A 1 6 ? -5.807 9.715 -8.993 1.00 0.00 5 ALA A O 10
ATOM 15678 N N . MET A 1 7 ? -4.434 11.478 -9.259 1.00 0.00 6 MET A N 10
ATOM 15679 C CA . MET A 1 7 ? -5.503 12.464 -9.156 1.00 0.00 6 MET A CA 10
ATOM 15680 C C . MET A 1 7 ? -5.792 13.097 -10.513 1.00 0.00 6 MET A C 10
ATOM 15681 O O . MET A 1 7 ? -4.980 13.857 -11.041 1.00 0.00 6 MET A O 10
ATOM 15695 N N . TYR A 1 8 ? -6.954 12.778 -11.074 1.00 0.00 7 TYR A N 10
ATOM 15696 C CA . TYR A 1 8 ? -7.348 13.313 -12.372 1.00 0.00 7 TYR A CA 10
ATOM 15697 C C . TYR A 1 8 ? -8.404 14.403 -12.214 1.00 0.00 7 TYR A C 10
ATOM 15698 O O . TYR A 1 8 ? -9.565 14.120 -11.920 1.00 0.00 7 TYR A O 10
ATOM 15716 N N . ASN A 1 9 ? -7.992 15.651 -12.411 1.00 0.00 8 ASN A N 10
ATOM 15717 C CA . ASN A 1 9 ? -8.901 16.785 -12.291 1.00 0.00 8 ASN A CA 10
ATOM 15718 C C . ASN A 1 9 ? -9.542 17.113 -13.636 1.00 0.00 8 ASN A C 10
ATOM 15719 O O . ASN A 1 9 ? -8.851 17.434 -14.602 1.00 0.00 8 ASN A O 10
ATOM 15730 N N . ILE A 1 10 ? -10.867 17.030 -13.689 1.00 0.00 9 ILE A N 10
ATOM 15731 C CA . ILE A 1 10 ? -11.601 17.319 -14.915 1.00 0.00 9 ILE A CA 10
ATOM 15732 C C . ILE A 1 10 ? -12.671 18.379 -14.677 1.00 0.00 9 ILE A C 10
ATOM 15733 O O . ILE A 1 10 ? -13.540 18.218 -13.820 1.00 0.00 9 ILE A O 10
ATOM 15749 N N . SER A 1 11 ? -12.603 19.464 -15.443 1.00 0.00 10 SER A N 10
ATOM 15750 C CA . SER A 1 11 ? -13.564 20.552 -15.314 1.00 0.00 10 SER A CA 10
ATOM 15751 C C . SER A 1 11 ? -14.064 21.001 -16.684 1.00 0.00 10 SER A C 10
ATOM 15752 O O . SER A 1 11 ? -13.408 21.784 -17.370 1.00 0.00 10 SER A O 10
ATOM 15760 N N . MET A 1 12 ? -15.230 20.497 -17.076 1.00 0.00 11 MET A N 10
ATOM 15761 C CA . MET A 1 12 ? -15.819 20.846 -18.363 1.00 0.00 11 MET A CA 10
ATOM 15762 C C . MET A 1 12 ? -15.945 22.359 -18.511 1.00 0.00 11 MET A C 10
ATOM 15763 O O . MET A 1 12 ? -15.677 23.109 -17.572 1.00 0.00 11 MET A O 10
ATOM 15777 N N . ALA A 1 13 ? -16.355 22.802 -19.696 1.00 0.00 12 ALA A N 10
ATOM 15778 C CA . ALA A 1 13 ? -16.518 24.225 -19.965 1.00 0.00 12 ALA A CA 10
ATOM 15779 C C . ALA A 1 13 ? -17.377 24.891 -18.895 1.00 0.00 12 ALA A C 10
ATOM 15780 O O . ALA A 1 13 ? -16.902 25.742 -18.145 1.00 0.00 12 ALA A O 10
ATOM 15787 N N . GLY A 1 14 ? -18.646 24.497 -18.831 1.00 0.00 13 GLY A N 10
ATOM 15788 C CA . GLY A 1 14 ? -19.551 25.068 -17.851 1.00 0.00 13 GLY A CA 10
ATOM 15789 C C . GLY A 1 14 ? -19.909 24.086 -16.752 1.00 0.00 13 GLY A C 10
ATOM 15790 O O . GLY A 1 14 ? -21.065 23.687 -16.620 1.00 0.00 13 GLY A O 10
ATOM 15794 N N . SER A 1 15 ? -18.913 23.695 -15.963 1.00 0.00 14 SER A N 10
ATOM 15795 C CA . SER A 1 15 ? -19.128 22.750 -14.874 1.00 0.00 14 SER A CA 10
ATOM 15796 C C . SER A 1 15 ? -17.994 22.827 -13.856 1.00 0.00 14 SER A C 10
ATOM 15797 O O . SER A 1 15 ? -16.861 23.169 -14.196 1.00 0.00 14 SER A O 10
ATOM 15805 N N . HIS A 1 16 ? -18.307 22.506 -12.605 1.00 0.00 15 HIS A N 10
ATOM 15806 C CA . HIS A 1 16 ? -17.315 22.538 -11.536 1.00 0.00 15 HIS A CA 10
ATOM 15807 C C . HIS A 1 16 ? -16.272 21.443 -11.730 1.00 0.00 15 HIS A C 10
ATOM 15808 O O . HIS A 1 16 ? -16.487 20.468 -12.451 1.00 0.00 15 HIS A O 10
ATOM 15822 N N . PRO A 1 17 ? -15.114 21.604 -11.073 1.00 0.00 16 PRO A N 10
ATOM 15823 C CA . PRO A 1 17 ? -14.014 20.639 -11.158 1.00 0.00 16 PRO A CA 10
ATOM 15824 C C . PRO A 1 17 ? -14.341 19.325 -10.458 1.00 0.00 16 PRO A C 10
ATOM 15825 O O . PRO A 1 17 ? -14.873 19.316 -9.347 1.00 0.00 16 PRO A O 10
ATOM 15836 N N . THR A 1 18 ? -14.018 18.214 -11.113 1.00 0.00 17 THR A N 10
ATOM 15837 C CA . THR A 1 18 ? -14.278 16.893 -10.554 1.00 0.00 17 THR A CA 10
ATOM 15838 C C . THR A 1 18 ? -12.982 16.118 -10.349 1.00 0.00 17 THR A C 10
ATOM 15839 O O . THR A 1 18 ? -12.224 15.894 -11.294 1.00 0.00 17 THR A O 10
ATOM 15850 N N . THR A 1 19 ? -12.732 15.708 -9.109 1.00 0.00 18 THR A N 10
ATOM 15851 C CA . THR A 1 19 ? -11.527 14.957 -8.781 1.00 0.00 18 THR A CA 10
ATOM 15852 C C . THR A 1 19 ? -11.744 13.460 -8.968 1.00 0.00 18 THR A C 10
ATOM 15853 O O . THR A 1 19 ? -12.427 12.818 -8.170 1.00 0.00 18 THR A O 10
ATOM 15864 N N . ILE A 1 20 ? -11.157 12.910 -10.026 1.00 0.00 19 ILE A N 10
ATOM 15865 C CA . ILE A 1 20 ? -11.285 11.488 -10.316 1.00 0.00 19 ILE A CA 10
ATOM 15866 C C . ILE A 1 20 ? -10.023 10.730 -9.920 1.00 0.00 19 ILE A C 10
ATOM 15867 O O . ILE A 1 20 ? -9.006 10.791 -10.613 1.00 0.00 19 ILE A O 10
ATOM 15883 N N . CYS A 1 21 ? -10.095 10.015 -8.803 1.00 0.00 20 CYS A N 10
ATOM 15884 C CA . CYS A 1 21 ? -8.958 9.243 -8.314 1.00 0.00 20 CYS A CA 10
ATOM 15885 C C . CYS A 1 21 ? -8.853 7.908 -9.043 1.00 0.00 20 CYS A C 10
ATOM 15886 O O . CYS A 1 21 ? -9.731 7.053 -8.926 1.00 0.00 20 CYS A O 10
ATOM 15894 N N . VAL A 1 22 ? -7.773 7.735 -9.799 1.00 0.00 21 VAL A N 10
ATOM 15895 C CA . VAL A 1 22 ? -7.553 6.503 -10.548 1.00 0.00 21 VAL A CA 10
ATOM 15896 C C . VAL A 1 22 ? -6.156 5.949 -10.296 1.00 0.00 21 VAL A C 10
ATOM 15897 O O . VAL A 1 22 ? -5.166 6.678 -10.358 1.00 0.00 21 VAL A O 10
ATOM 15910 N N . VAL A 1 23 ? -6.082 4.652 -10.013 1.00 0.00 22 VAL A N 10
ATOM 15911 C CA . VAL A 1 23 ? -4.805 3.998 -9.753 1.00 0.00 22 VAL A CA 10
ATOM 15912 C C . VAL A 1 23 ? -3.848 4.174 -10.927 1.00 0.00 22 VAL A C 10
ATOM 15913 O O . VAL A 1 23 ? -4.275 4.387 -12.061 1.00 0.00 22 VAL A O 10
ATOM 15926 N N . MET A 1 24 ? -2.552 4.083 -10.646 1.00 0.00 23 MET A N 10
ATOM 15927 C CA . MET A 1 24 ? -1.535 4.230 -11.680 1.00 0.00 23 MET A CA 10
ATOM 15928 C C . MET A 1 24 ? -1.694 3.160 -12.756 1.00 0.00 23 MET A C 10
ATOM 15929 O O . MET A 1 24 ? -1.238 3.331 -13.887 1.00 0.00 23 MET A O 10
ATOM 15943 N N . ASP A 1 25 ? -2.344 2.059 -12.397 1.00 0.00 24 ASP A N 10
ATOM 15944 C CA . ASP A 1 25 ? -2.564 0.962 -13.333 1.00 0.00 24 ASP A CA 10
ATOM 15945 C C . ASP A 1 25 ? -3.652 1.317 -14.341 1.00 0.00 24 ASP A C 10
ATOM 15946 O O . ASP A 1 25 ? -3.676 0.792 -15.454 1.00 0.00 24 ASP A O 10
ATOM 15955 N N . ARG A 1 26 ? -4.552 2.211 -13.943 1.00 0.00 25 ARG A N 10
ATOM 15956 C CA . ARG A 1 26 ? -5.644 2.635 -14.811 1.00 0.00 25 ARG A CA 10
ATOM 15957 C C . ARG A 1 26 ? -5.456 4.083 -15.253 1.00 0.00 25 ARG A C 10
ATOM 15958 O O . ARG A 1 26 ? -6.401 4.735 -15.699 1.00 0.00 25 ARG A O 10
ATOM 15979 N N . PHE A 1 27 ? -4.230 4.581 -15.127 1.00 0.00 26 PHE A N 10
ATOM 15980 C CA . PHE A 1 27 ? -3.918 5.952 -15.513 1.00 0.00 26 PHE A CA 10
ATOM 15981 C C . PHE A 1 27 ? -4.141 6.161 -17.008 1.00 0.00 26 PHE A C 10
ATOM 15982 O O . PHE A 1 27 ? -4.900 7.041 -17.417 1.00 0.00 26 PHE A O 10
ATOM 15999 N N . LEU A 1 28 ? -3.475 5.347 -17.819 1.00 0.00 27 LEU A N 10
ATOM 16000 C CA . LEU A 1 28 ? -3.599 5.442 -19.269 1.00 0.00 27 LEU A CA 10
ATOM 16001 C C . LEU A 1 28 ? -5.048 5.252 -19.705 1.00 0.00 27 LEU A C 10
ATOM 16002 O O . LEU A 1 28 ? -5.580 6.042 -20.485 1.00 0.00 27 LEU A O 10
ATOM 16018 N N . GLU A 1 29 ? -5.682 4.201 -19.195 1.00 0.00 28 GLU A N 10
ATOM 16019 C CA . GLU A 1 29 ? -7.071 3.910 -19.531 1.00 0.00 28 GLU A CA 10
ATOM 16020 C C . GLU A 1 29 ? -7.957 5.128 -19.286 1.00 0.00 28 GLU A C 10
ATOM 16021 O O . GLU A 1 29 ? -8.719 5.540 -20.161 1.00 0.00 28 GLU A O 10
ATOM 16033 N N . SER A 1 30 ? -7.851 5.699 -18.091 1.00 0.00 29 SER A N 10
ATOM 16034 C CA . SER A 1 30 ? -8.645 6.867 -17.729 1.00 0.00 29 SER A CA 10
ATOM 16035 C C . SER A 1 30 ? -8.398 8.015 -18.703 1.00 0.00 29 SER A C 10
ATOM 16036 O O . SER A 1 30 ? -9.338 8.642 -19.192 1.00 0.00 29 SER A O 10
ATOM 16044 N N . PHE A 1 31 ? -7.127 8.285 -18.980 1.00 0.00 30 PHE A N 10
ATOM 16045 C CA . PHE A 1 31 ? -6.755 9.358 -19.894 1.00 0.00 30 PHE A CA 10
ATOM 16046 C C . PHE A 1 31 ? -7.315 9.101 -21.290 1.00 0.00 30 PHE A C 10
ATOM 16047 O O . PHE A 1 31 ? -7.815 10.014 -21.947 1.00 0.00 30 PHE A O 10
ATOM 16064 N N . SER A 1 32 ? -7.227 7.853 -21.737 1.00 0.00 31 SER A N 10
ATOM 16065 C CA . SER A 1 32 ? -7.721 7.476 -23.056 1.00 0.00 31 SER A CA 10
ATOM 16066 C C . SER A 1 32 ? -9.210 7.781 -23.186 1.00 0.00 31 SER A C 10
ATOM 16067 O O . SER A 1 32 ? -9.640 8.427 -24.140 1.00 0.00 31 SER A O 10
ATOM 16075 N N . GLU A 1 33 ? -9.991 7.310 -22.219 1.00 0.00 32 GLU A N 10
ATOM 16076 C CA . GLU A 1 33 ? -11.432 7.531 -22.225 1.00 0.00 32 GLU A CA 10
ATOM 16077 C C . GLU A 1 33 ? -11.755 9.014 -22.070 1.00 0.00 32 GLU A C 10
ATOM 16078 O O . GLU A 1 33 ? -12.742 9.507 -22.619 1.00 0.00 32 GLU A O 10
ATOM 16090 N N . LEU A 1 34 ? -10.918 9.720 -21.318 1.00 0.00 33 LEU A N 10
ATOM 16091 C CA . LEU A 1 34 ? -11.114 11.148 -21.088 1.00 0.00 33 LEU A CA 10
ATOM 16092 C C . LEU A 1 34 ? -10.982 11.931 -22.390 1.00 0.00 33 LEU A C 10
ATOM 16093 O O . LEU A 1 34 ? -11.773 12.833 -22.667 1.00 0.00 33 LEU A O 10
ATOM 16109 N N . TYR A 1 35 ? -9.979 11.580 -23.187 1.00 0.00 34 TYR A N 10
ATOM 16110 C CA . TYR A 1 35 ? -9.743 12.250 -24.460 1.00 0.00 34 TYR A CA 10
ATOM 16111 C C . TYR A 1 35 ? -10.935 12.078 -25.396 1.00 0.00 34 TYR A C 10
ATOM 16112 O O . TYR A 1 35 ? -11.125 12.860 -26.328 1.00 0.00 34 TYR A O 10
ATOM 16130 N N . ASP A 1 36 ? -11.736 11.050 -25.140 1.00 0.00 35 ASP A N 10
ATOM 16131 C CA . ASP A 1 36 ? -12.912 10.775 -25.957 1.00 0.00 35 ASP A CA 10
ATOM 16132 C C . ASP A 1 36 ? -14.117 11.566 -25.459 1.00 0.00 35 ASP A C 10
ATOM 16133 O O . ASP A 1 36 ? -14.714 12.342 -26.206 1.00 0.00 35 ASP A O 10
ATOM 16142 N N . ILE A 1 37 ? -14.470 11.364 -24.194 1.00 0.00 36 ILE A N 10
ATOM 16143 C CA . ILE A 1 37 ? -15.604 12.059 -23.597 1.00 0.00 36 ILE A CA 10
ATOM 16144 C C . ILE A 1 37 ? -15.405 13.571 -23.637 1.00 0.00 36 ILE A C 10
ATOM 16145 O O . ILE A 1 37 ? -16.352 14.326 -23.859 1.00 0.00 36 ILE A O 10
ATOM 16161 N N . ILE A 1 38 ? -14.168 14.005 -23.422 1.00 0.00 37 ILE A N 10
ATOM 16162 C CA . ILE A 1 38 ? -13.844 15.426 -23.436 1.00 0.00 37 ILE A CA 10
ATOM 16163 C C . ILE A 1 38 ? -14.186 16.054 -24.783 1.00 0.00 37 ILE A C 10
ATOM 16164 O O . ILE A 1 38 ? -14.490 17.244 -24.865 1.00 0.00 37 ILE A O 10
ATOM 16180 N N . ASP A 1 39 ? -14.134 15.246 -25.836 1.00 0.00 38 ASP A N 10
ATOM 16181 C CA . ASP A 1 39 ? -14.440 15.721 -27.180 1.00 0.00 38 ASP A CA 10
ATOM 16182 C C . ASP A 1 39 ? -15.927 16.035 -27.320 1.00 0.00 38 ASP A C 10
ATOM 16183 O O . ASP A 1 39 ? -16.322 16.855 -28.148 1.00 0.00 38 ASP A O 10
ATOM 16192 N N . GLU A 1 40 ? -16.745 15.375 -26.506 1.00 0.00 39 GLU A N 10
ATOM 16193 C CA . GLU A 1 40 ? -18.188 15.583 -26.541 1.00 0.00 39 GLU A CA 10
ATOM 16194 C C . GLU A 1 40 ? -18.615 16.608 -25.494 1.00 0.00 39 GLU A C 10
ATOM 16195 O O . GLU A 1 40 ? -17.779 17.211 -24.823 1.00 0.00 39 GLU A O 10
ATOM 16207 N N . ASN A 1 41 ? -19.924 16.798 -25.361 1.00 0.00 40 ASN A N 10
ATOM 16208 C CA . ASN A 1 41 ? -20.464 17.750 -24.397 1.00 0.00 40 ASN A CA 10
ATOM 16209 C C . ASN A 1 41 ? -21.524 17.093 -23.518 1.00 0.00 40 ASN A C 10
ATOM 16210 O O . ASN A 1 41 ? -22.452 17.752 -23.049 1.00 0.00 40 ASN A O 10
ATOM 16221 N N . ASP A 1 42 ? -21.379 15.791 -23.300 1.00 0.00 41 ASP A N 10
ATOM 16222 C CA . ASP A 1 42 ? -22.323 15.044 -22.477 1.00 0.00 41 ASP A CA 10
ATOM 16223 C C . ASP A 1 42 ? -22.063 15.289 -20.994 1.00 0.00 41 ASP A C 10
ATOM 16224 O O . ASP A 1 42 ? -21.147 14.711 -20.408 1.00 0.00 41 ASP A O 10
ATOM 16233 N N . THR A 1 43 ? -22.875 16.152 -20.391 1.00 0.00 42 THR A N 10
ATOM 16234 C CA . THR A 1 43 ? -22.733 16.476 -18.977 1.00 0.00 42 THR A CA 10
ATOM 16235 C C . THR A 1 43 ? -23.462 15.462 -18.104 1.00 0.00 42 THR A C 10
ATOM 16236 O O . THR A 1 43 ? -23.093 15.244 -16.949 1.00 0.00 42 THR A O 10
ATOM 16247 N N . ASP A 1 44 ? -24.497 14.844 -18.662 1.00 0.00 43 ASP A N 10
ATOM 16248 C CA . ASP A 1 44 ? -25.277 13.850 -17.934 1.00 0.00 43 ASP A CA 10
ATOM 16249 C C . ASP A 1 44 ? -24.501 12.545 -17.794 1.00 0.00 43 ASP A C 10
ATOM 16250 O O . ASP A 1 44 ? -24.744 11.760 -16.878 1.00 0.00 43 ASP A O 10
ATOM 16259 N N . VAL A 1 45 ? -23.565 12.318 -18.711 1.00 0.00 44 VAL A N 10
ATOM 16260 C CA . VAL A 1 45 ? -22.752 11.108 -18.691 1.00 0.00 44 VAL A CA 10
ATOM 16261 C C . VAL A 1 45 ? -21.523 11.286 -17.807 1.00 0.00 44 VAL A C 10
ATOM 16262 O O . VAL A 1 45 ? -20.911 10.310 -17.374 1.00 0.00 44 VAL A O 10
ATOM 16275 N N . MET A 1 46 ? -21.168 12.539 -17.542 1.00 0.00 45 MET A N 10
ATOM 16276 C CA . MET A 1 46 ? -20.012 12.846 -16.707 1.00 0.00 45 MET A CA 10
ATOM 16277 C C . MET A 1 46 ? -20.096 12.112 -15.373 1.00 0.00 45 MET A C 10
ATOM 16278 O O . MET A 1 46 ? -19.155 11.427 -14.971 1.00 0.00 45 MET A O 10
ATOM 16292 N N . MET A 1 47 ? -21.227 12.260 -14.691 1.00 0.00 46 MET A N 10
ATOM 16293 C CA . MET A 1 47 ? -21.432 11.610 -13.402 1.00 0.00 46 MET A CA 10
ATOM 16294 C C . MET A 1 47 ? -21.177 10.109 -13.503 1.00 0.00 46 MET A C 10
ATOM 16295 O O . MET A 1 47 ? -20.528 9.520 -12.638 1.00 0.00 46 MET A O 10
ATOM 16309 N N . ASP A 1 48 ? -21.693 9.496 -14.562 1.00 0.00 47 ASP A N 10
ATOM 16310 C CA . ASP A 1 48 ? -21.521 8.064 -14.777 1.00 0.00 47 ASP A CA 10
ATOM 16311 C C . ASP A 1 48 ? -20.062 7.730 -15.070 1.00 0.00 47 ASP A C 10
ATOM 16312 O O . ASP A 1 48 ? -19.548 6.703 -14.625 1.00 0.00 47 ASP A O 10
ATOM 16321 N N . PHE A 1 49 ? -19.400 8.603 -15.821 1.00 0.00 48 PHE A N 10
ATOM 16322 C CA . PHE A 1 49 ? -18.000 8.400 -16.176 1.00 0.00 48 PHE A CA 10
ATOM 16323 C C . PHE A 1 49 ? -17.110 8.471 -14.939 1.00 0.00 48 PHE A C 10
ATOM 16324 O O . PHE A 1 49 ? -16.190 7.668 -14.776 1.00 0.00 48 PHE A O 10
ATOM 16341 N N . ILE A 1 50 ? -17.390 9.436 -14.070 1.00 0.00 49 ILE A N 10
ATOM 16342 C CA . ILE A 1 50 ? -16.616 9.612 -12.848 1.00 0.00 49 ILE A CA 10
ATOM 16343 C C . ILE A 1 50 ? -16.887 8.484 -11.858 1.00 0.00 49 ILE A C 10
ATOM 16344 O O . ILE A 1 50 ? -15.974 7.994 -11.193 1.00 0.00 49 ILE A O 10
ATOM 16360 N N . SER A 1 51 ? -18.148 8.075 -11.767 1.00 0.00 50 SER A N 10
ATOM 16361 C CA . SER A 1 51 ? -18.541 7.005 -10.857 1.00 0.00 50 SER A CA 10
ATOM 16362 C C . SER A 1 51 ? -18.096 5.647 -11.390 1.00 0.00 50 SER A C 10
ATOM 16363 O O . SER A 1 51 ? -17.892 4.704 -10.626 1.00 0.00 50 SER A O 10
ATOM 16371 N N . ARG A 1 52 ? -17.947 5.556 -12.708 1.00 0.00 51 ARG A N 10
ATOM 16372 C CA . ARG A 1 52 ? -17.527 4.314 -13.345 1.00 0.00 51 ARG A CA 10
ATOM 16373 C C . ARG A 1 52 ? -16.021 4.113 -13.206 1.00 0.00 51 ARG A C 10
ATOM 16374 O O . ARG A 1 52 ? -15.559 3.036 -12.828 1.00 0.00 51 ARG A O 10
ATOM 16395 N N . PHE A 1 53 ? -15.259 5.158 -13.514 1.00 0.00 52 PHE A N 10
ATOM 16396 C CA . PHE A 1 53 ? -13.805 5.096 -13.425 1.00 0.00 52 PHE A CA 10
ATOM 16397 C C . PHE A 1 53 ? -13.340 5.273 -11.982 1.00 0.00 52 PHE A C 10
ATOM 16398 O O . PHE A 1 53 ? -12.603 4.443 -11.450 1.00 0.00 52 PHE A O 10
ATOM 16415 N N . ALA A 1 54 ? -13.777 6.360 -11.355 1.00 0.00 53 ALA A N 10
ATOM 16416 C CA . ALA A 1 54 ? -13.408 6.646 -9.974 1.00 0.00 53 ALA A CA 10
ATOM 16417 C C . ALA A 1 54 ? -14.296 5.881 -8.999 1.00 0.00 53 ALA A C 10
ATOM 16418 O O . ALA A 1 54 ? -15.520 5.877 -9.132 1.00 0.00 53 ALA A O 10
ATOM 16425 N N . ARG A 1 55 ? -13.672 5.234 -8.021 1.00 0.00 54 ARG A N 10
ATOM 16426 C CA . ARG A 1 55 ? -14.407 4.463 -7.024 1.00 0.00 54 ARG A CA 10
ATOM 16427 C C . ARG A 1 55 ? -14.759 5.329 -5.819 1.00 0.00 54 ARG A C 10
ATOM 16428 O O . ARG A 1 55 ? -13.927 6.090 -5.322 1.00 0.00 54 ARG A O 10
ATOM 16449 N N . THR A 1 56 ? -15.998 5.209 -5.351 1.00 0.00 55 THR A N 10
ATOM 16450 C CA . THR A 1 56 ? -16.461 5.981 -4.206 1.00 0.00 55 THR A CA 10
ATOM 16451 C C . THR A 1 56 ? -16.142 5.268 -2.897 1.00 0.00 55 THR A C 10
ATOM 16452 O O . THR A 1 56 ? -17.041 4.796 -2.201 1.00 0.00 55 THR A O 10
ATOM 16463 N N . ASP A 1 57 ? -14.857 5.194 -2.567 1.00 0.00 56 ASP A N 10
ATOM 16464 C CA . ASP A 1 57 ? -14.419 4.540 -1.339 1.00 0.00 56 ASP A CA 10
ATOM 16465 C C . ASP A 1 57 ? -13.506 5.457 -0.531 1.00 0.00 56 ASP A C 10
ATOM 16466 O O . ASP A 1 57 ? -12.966 6.429 -1.056 1.00 0.00 56 ASP A O 10
ATOM 16475 N N . GLU A 1 58 ? -13.340 5.139 0.749 1.00 0.00 57 GLU A N 10
ATOM 16476 C CA . GLU A 1 58 ? -12.494 5.936 1.630 1.00 0.00 57 GLU A CA 10
ATOM 16477 C C . GLU A 1 58 ? -11.355 5.094 2.197 1.00 0.00 57 GLU A C 10
ATOM 16478 O O . GLU A 1 58 ? -10.994 5.227 3.367 1.00 0.00 57 GLU A O 10
ATOM 16490 N N . ILE A 1 59 ? -10.794 4.228 1.361 1.00 0.00 58 ILE A N 10
ATOM 16491 C CA . ILE A 1 59 ? -9.695 3.365 1.778 1.00 0.00 58 ILE A CA 10
ATOM 16492 C C . ILE A 1 59 ? -8.373 3.830 1.179 1.00 0.00 58 ILE A C 10
ATOM 16493 O O . ILE A 1 59 ? -8.158 3.731 -0.029 1.00 0.00 58 ILE A O 10
ATOM 16509 N N . MET A 1 60 ? -7.488 4.336 2.032 1.00 0.00 59 MET A N 10
ATOM 16510 C CA . MET A 1 60 ? -6.184 4.813 1.587 1.00 0.00 59 MET A CA 10
ATOM 16511 C C . MET A 1 60 ? -5.212 4.911 2.758 1.00 0.00 59 MET A C 10
ATOM 16512 O O . MET A 1 60 ? -4.787 5.997 3.154 1.00 0.00 59 MET A O 10
ATOM 16526 N N . PRO A 1 61 ? -4.850 3.751 3.326 1.00 0.00 60 PRO A N 10
ATOM 16527 C CA . PRO A 1 61 ? -3.923 3.680 4.460 1.00 0.00 60 PRO A CA 10
ATOM 16528 C C . PRO A 1 61 ? -2.496 4.046 4.066 1.00 0.00 60 PRO A C 10
ATOM 16529 O O . PRO A 1 61 ? -1.790 4.721 4.814 1.00 0.00 60 PRO A O 10
ATOM 16540 N N . GLU A 1 62 ? -2.078 3.596 2.887 1.00 0.00 61 GLU A N 10
ATOM 16541 C CA . GLU A 1 62 ? -0.734 3.876 2.396 1.00 0.00 61 GLU A CA 10
ATOM 16542 C C . GLU A 1 62 ? -0.774 4.356 0.947 1.00 0.00 61 GLU A C 10
ATOM 16543 O O . GLU A 1 62 ? 0.192 4.193 0.202 1.00 0.00 61 GLU A O 10
ATOM 16555 N N . ASP A 1 63 ? -1.898 4.946 0.557 1.00 0.00 62 ASP A N 10
ATOM 16556 C CA . ASP A 1 63 ? -2.065 5.450 -0.801 1.00 0.00 62 ASP A CA 10
ATOM 16557 C C . ASP A 1 63 ? -1.125 6.623 -1.065 1.00 0.00 62 ASP A C 10
ATOM 16558 O O . ASP A 1 63 ? -1.223 7.668 -0.422 1.00 0.00 62 ASP A O 10
ATOM 16567 N N . LYS A 1 64 ? -0.213 6.442 -2.014 1.00 0.00 63 LYS A N 10
ATOM 16568 C CA . LYS A 1 64 ? 0.745 7.484 -2.364 1.00 0.00 63 LYS A CA 10
ATOM 16569 C C . LYS A 1 64 ? 0.397 8.113 -3.709 1.00 0.00 63 LYS A C 10
ATOM 16570 O O . LYS A 1 64 ? -0.264 7.495 -4.544 1.00 0.00 63 LYS A O 10
ATOM 16589 N N . THR A 1 65 ? 0.849 9.347 -3.915 1.00 0.00 64 THR A N 10
ATOM 16590 C CA . THR A 1 65 ? 0.586 10.059 -5.159 1.00 0.00 64 THR A CA 10
ATOM 16591 C C . THR A 1 65 ? 1.520 9.592 -6.269 1.00 0.00 64 THR A C 10
ATOM 16592 O O . THR A 1 65 ? 2.739 9.735 -6.170 1.00 0.00 64 THR A O 10
ATOM 16603 N N . VAL A 1 66 ? 0.941 9.031 -7.326 1.00 0.00 65 VAL A N 10
ATOM 16604 C CA . VAL A 1 66 ? 1.722 8.543 -8.456 1.00 0.00 65 VAL A CA 10
ATOM 16605 C C . VAL A 1 66 ? 1.751 9.566 -9.587 1.00 0.00 65 VAL A C 10
ATOM 16606 O O . VAL A 1 66 ? 2.669 9.577 -10.405 1.00 0.00 65 VAL A O 10
ATOM 16619 N N . GLY A 1 67 ? 0.738 10.426 -9.625 1.00 0.00 66 GLY A N 10
ATOM 16620 C CA . GLY A 1 67 ? 0.666 11.442 -10.659 1.00 0.00 66 GLY A CA 10
ATOM 16621 C C . GLY A 1 67 ? -0.638 12.215 -10.623 1.00 0.00 66 GLY A C 10
ATOM 16622 O O . GLY A 1 67 ? -1.626 11.753 -10.052 1.00 0.00 66 GLY A O 10
ATOM 16626 N N . PHE A 1 68 ? -0.640 13.396 -11.232 1.00 0.00 67 PHE A N 10
ATOM 16627 C CA . PHE A 1 68 ? -1.831 14.237 -11.265 1.00 0.00 67 PHE A CA 10
ATOM 16628 C C . PHE A 1 68 ? -1.983 14.912 -12.625 1.00 0.00 67 PHE A C 10
ATOM 16629 O O . PHE A 1 68 ? -0.996 15.294 -13.254 1.00 0.00 67 PHE A O 10
ATOM 16646 N N . VAL A 1 69 ? -3.227 15.056 -13.072 1.00 0.00 68 VAL A N 10
ATOM 16647 C CA . VAL A 1 69 ? -3.509 15.686 -14.356 1.00 0.00 68 VAL A CA 10
ATOM 16648 C C . VAL A 1 69 ? -4.597 16.746 -14.221 1.00 0.00 68 VAL A C 10
ATOM 16649 O O . VAL A 1 69 ? -5.696 16.465 -13.744 1.00 0.00 68 VAL A O 10
ATOM 16662 N N . VAL A 1 70 ? -4.282 17.966 -14.645 1.00 0.00 69 VAL A N 10
ATOM 16663 C CA . VAL A 1 70 ? -5.233 19.069 -14.573 1.00 0.00 69 VAL A CA 10
ATOM 16664 C C . VAL A 1 70 ? -5.901 19.307 -15.923 1.00 0.00 69 VAL A C 10
ATOM 16665 O O . VAL A 1 70 ? -5.231 19.575 -16.920 1.00 0.00 69 VAL A O 10
ATOM 16678 N N . VAL A 1 71 ? -7.226 19.209 -15.947 1.00 0.00 70 VAL A N 10
ATOM 16679 C CA . VAL A 1 71 ? -7.986 19.416 -17.174 1.00 0.00 70 VAL A CA 10
ATOM 16680 C C . VAL A 1 71 ? -9.059 20.483 -16.983 1.00 0.00 70 VAL A C 10
ATOM 16681 O O . VAL A 1 71 ? -10.036 20.273 -16.266 1.00 0.00 70 VAL A O 10
ATOM 16694 N N . ASN A 1 72 ? -8.868 21.628 -17.630 1.00 0.00 71 ASN A N 10
ATOM 16695 C CA . ASN A 1 72 ? -9.819 22.729 -17.531 1.00 0.00 71 ASN A CA 10
ATOM 16696 C C . ASN A 1 72 ? -10.345 23.119 -18.909 1.00 0.00 71 ASN A C 10
ATOM 16697 O O . ASN A 1 72 ? -9.644 23.756 -19.695 1.00 0.00 71 ASN A O 10
ATOM 16708 N N . ALA A 1 73 ? -11.584 22.733 -19.195 1.00 0.00 72 ALA A N 10
ATOM 16709 C CA . ALA A 1 73 ? -12.205 23.044 -20.476 1.00 0.00 72 ALA A CA 10
ATOM 16710 C C . ALA A 1 73 ? -12.459 24.541 -20.614 1.00 0.00 72 ALA A C 10
ATOM 16711 O O . ALA A 1 73 ? -12.288 25.114 -21.690 1.00 0.00 72 ALA A O 10
ATOM 16718 N N . ASP A 1 74 ? -12.869 25.170 -19.518 1.00 0.00 73 ASP A N 10
ATOM 16719 C CA . ASP A 1 74 ? -13.147 26.602 -19.516 1.00 0.00 73 ASP A CA 10
ATOM 16720 C C . ASP A 1 74 ? -11.962 27.386 -20.070 1.00 0.00 73 ASP A C 10
ATOM 16721 O O . ASP A 1 74 ? -12.111 28.192 -20.989 1.00 0.00 73 ASP A O 10
ATOM 16730 N N . LYS A 1 75 ? -10.783 27.145 -19.506 1.00 0.00 74 LYS A N 10
ATOM 16731 C CA . LYS A 1 75 ? -9.571 27.827 -19.942 1.00 0.00 74 LYS A CA 10
ATOM 16732 C C . LYS A 1 75 ? -8.762 26.947 -20.889 1.00 0.00 74 LYS A C 10
ATOM 16733 O O . LYS A 1 75 ? -7.584 27.205 -21.139 1.00 0.00 74 LYS A O 10
ATOM 16752 N N . LYS A 1 76 ? -9.401 25.906 -21.413 1.00 0.00 75 LYS A N 10
ATOM 16753 C CA . LYS A 1 76 ? -8.742 24.988 -22.335 1.00 0.00 75 LYS A CA 10
ATOM 16754 C C . LYS A 1 76 ? -7.299 24.735 -21.911 1.00 0.00 75 LYS A C 10
ATOM 16755 O O . LYS A 1 76 ? -6.367 24.933 -22.692 1.00 0.00 75 LYS A O 10
ATOM 16774 N N . LEU A 1 77 ? -7.120 24.294 -20.670 1.00 0.00 76 LEU A N 10
ATOM 16775 C CA . LEU A 1 77 ? -5.789 24.011 -20.143 1.00 0.00 76 LEU A CA 10
ATOM 16776 C C . LEU A 1 77 ? -5.603 22.516 -19.909 1.00 0.00 76 LEU A C 10
ATOM 16777 O O . LEU A 1 77 ? -6.498 21.841 -19.401 1.00 0.00 76 LEU A O 10
ATOM 16793 N N . MET A 1 78 ? -4.434 22.005 -20.280 1.00 0.00 77 MET A N 10
ATOM 16794 C CA . MET A 1 78 ? -4.129 20.589 -20.107 1.00 0.00 77 MET A CA 10
ATOM 16795 C C . MET A 1 78 ? -2.732 20.401 -19.524 1.00 0.00 77 MET A C 10
ATOM 16796 O O . MET A 1 78 ? -1.741 20.830 -20.113 1.00 0.00 77 MET A O 10
ATOM 16810 N N . SER A 1 79 ? -2.662 19.758 -18.363 1.00 0.00 78 SER A N 10
ATOM 16811 C CA . SER A 1 79 ? -1.387 19.517 -17.698 1.00 0.00 78 SER A CA 10
ATOM 16812 C C . SER A 1 79 ? -1.321 18.096 -17.147 1.00 0.00 78 SER A C 10
ATOM 16813 O O . SER A 1 79 ? -2.177 17.680 -16.365 1.00 0.00 78 SER A O 10
ATOM 16821 N N . VAL A 1 80 ? -0.299 17.354 -17.561 1.00 0.00 79 VAL A N 10
ATOM 16822 C CA . VAL A 1 80 ? -0.119 15.979 -17.109 1.00 0.00 79 VAL A CA 10
ATOM 16823 C C . VAL A 1 80 ? 1.160 15.832 -16.294 1.00 0.00 79 VAL A C 10
ATOM 16824 O O . VAL A 1 80 ? 2.230 16.276 -16.712 1.00 0.00 79 VAL A O 10
ATOM 16837 N N . SER A 1 81 ? 1.044 15.204 -15.128 1.00 0.00 80 SER A N 10
ATOM 16838 C CA . SER A 1 81 ? 2.191 15.000 -14.251 1.00 0.00 80 SER A CA 10
ATOM 16839 C C . SER A 1 81 ? 2.284 13.544 -13.808 1.00 0.00 80 SER A C 10
ATOM 16840 O O . SER A 1 81 ? 1.619 13.128 -12.858 1.00 0.00 80 SER A O 10
ATOM 16848 N N . PHE A 1 82 ? 3.113 12.772 -14.502 1.00 0.00 81 PHE A N 10
ATOM 16849 C CA . PHE A 1 82 ? 3.293 11.361 -14.182 1.00 0.00 81 PHE A CA 10
ATOM 16850 C C . PHE A 1 82 ? 4.571 11.144 -13.377 1.00 0.00 81 PHE A C 10
ATOM 16851 O O . PHE A 1 82 ? 5.618 11.713 -13.688 1.00 0.00 81 PHE A O 10
ATOM 16868 N N . SER A 1 83 ? 4.477 10.319 -12.339 1.00 0.00 82 SER A N 10
ATOM 16869 C CA . SER A 1 83 ? 5.624 10.031 -11.485 1.00 0.00 82 SER A CA 10
ATOM 16870 C C . SER A 1 83 ? 5.788 8.527 -11.286 1.00 0.00 82 SER A C 10
ATOM 16871 O O . SER A 1 83 ? 4.830 7.824 -10.967 1.00 0.00 82 SER A O 10
ATOM 16879 N N . ASP A 1 84 ? 7.010 8.042 -11.477 1.00 0.00 83 ASP A N 10
ATOM 16880 C CA . ASP A 1 84 ? 7.302 6.622 -11.318 1.00 0.00 83 ASP A CA 10
ATOM 16881 C C . ASP A 1 84 ? 6.530 5.791 -12.338 1.00 0.00 83 ASP A C 10
ATOM 16882 O O . ASP A 1 84 ? 5.706 4.952 -11.973 1.00 0.00 83 ASP A O 10
ATOM 16891 N N . ILE A 1 85 ? 6.801 6.031 -13.616 1.00 0.00 84 ILE A N 10
ATOM 16892 C CA . ILE A 1 85 ? 6.132 5.304 -14.688 1.00 0.00 84 ILE A CA 10
ATOM 16893 C C . ILE A 1 85 ? 7.142 4.691 -15.651 1.00 0.00 84 ILE A C 10
ATOM 16894 O O . ILE A 1 85 ? 8.347 4.913 -15.527 1.00 0.00 84 ILE A O 10
ATOM 16910 N N . ASP A 1 86 ? 6.644 3.920 -16.611 1.00 0.00 85 ASP A N 10
ATOM 16911 C CA . ASP A 1 86 ? 7.503 3.276 -17.598 1.00 0.00 85 ASP A CA 10
ATOM 16912 C C . ASP A 1 86 ? 7.774 4.210 -18.774 1.00 0.00 85 ASP A C 10
ATOM 16913 O O . ASP A 1 86 ? 7.034 5.166 -19.002 1.00 0.00 85 ASP A O 10
ATOM 16922 N N . GLU A 1 87 ? 8.841 3.925 -19.515 1.00 0.00 86 GLU A N 10
ATOM 16923 C CA . GLU A 1 87 ? 9.210 4.741 -20.665 1.00 0.00 86 GLU A CA 10
ATOM 16924 C C . GLU A 1 87 ? 8.280 4.471 -21.845 1.00 0.00 86 GLU A C 10
ATOM 16925 O O . GLU A 1 87 ? 7.877 5.392 -22.554 1.00 0.00 86 GLU A O 10
ATOM 16937 N N . ASN A 1 88 ? 7.945 3.201 -22.048 1.00 0.00 87 ASN A N 10
ATOM 16938 C CA . ASN A 1 88 ? 7.064 2.809 -23.142 1.00 0.00 87 ASN A CA 10
ATOM 16939 C C . ASN A 1 88 ? 5.699 3.478 -23.008 1.00 0.00 87 ASN A C 10
ATOM 16940 O O . ASN A 1 88 ? 5.213 4.111 -23.944 1.00 0.00 87 ASN A O 10
ATOM 16951 N N . MET A 1 89 ? 5.087 3.332 -21.837 1.00 0.00 88 MET A N 10
ATOM 16952 C CA . MET A 1 89 ? 3.779 3.923 -21.580 1.00 0.00 88 MET A CA 10
ATOM 16953 C C . MET A 1 89 ? 3.812 5.432 -21.799 1.00 0.00 88 MET A C 10
ATOM 16954 O O . MET A 1 89 ? 2.802 6.041 -22.152 1.00 0.00 88 MET A O 10
ATOM 16968 N N . LYS A 1 90 ? 4.980 6.031 -21.589 1.00 0.00 89 LYS A N 10
ATOM 16969 C CA . LYS A 1 90 ? 5.145 7.469 -21.764 1.00 0.00 89 LYS A CA 10
ATOM 16970 C C . LYS A 1 90 ? 4.772 7.890 -23.182 1.00 0.00 89 LYS A C 10
ATOM 16971 O O . LYS A 1 90 ? 4.161 8.939 -23.388 1.00 0.00 89 LYS A O 10
ATOM 16990 N N . LYS A 1 91 ? 5.143 7.066 -24.156 1.00 0.00 90 LYS A N 10
ATOM 16991 C CA . LYS A 1 91 ? 4.846 7.351 -25.555 1.00 0.00 90 LYS A CA 10
ATOM 16992 C C . LYS A 1 91 ? 3.342 7.484 -25.775 1.00 0.00 90 LYS A C 10
ATOM 16993 O O . LYS A 1 91 ? 2.867 8.497 -26.290 1.00 0.00 90 LYS A O 10
ATOM 17012 N N . VAL A 1 92 ? 2.597 6.457 -25.380 1.00 0.00 91 VAL A N 10
ATOM 17013 C CA . VAL A 1 92 ? 1.147 6.460 -25.531 1.00 0.00 91 VAL A CA 10
ATOM 17014 C C . VAL A 1 92 ? 0.519 7.631 -24.784 1.00 0.00 91 VAL A C 10
ATOM 17015 O O . VAL A 1 92 ? -0.216 8.429 -25.366 1.00 0.00 91 VAL A O 10
ATOM 17028 N N . ILE A 1 93 ? 0.814 7.728 -23.492 1.00 0.00 92 ILE A N 10
ATOM 17029 C CA . ILE A 1 93 ? 0.280 8.802 -22.665 1.00 0.00 92 ILE A CA 10
ATOM 17030 C C . ILE A 1 93 ? 0.605 10.168 -23.261 1.00 0.00 92 ILE A C 10
ATOM 17031 O O . ILE A 1 93 ? -0.215 11.086 -23.224 1.00 0.00 92 ILE A O 10
ATOM 17047 N N . LYS A 1 94 ? 1.808 10.296 -23.812 1.00 0.00 93 LYS A N 10
ATOM 17048 C CA . LYS A 1 94 ? 2.243 11.548 -24.419 1.00 0.00 93 LYS A CA 10
ATOM 17049 C C . LYS A 1 94 ? 1.407 11.873 -25.653 1.00 0.00 93 LYS A C 10
ATOM 17050 O O . LYS A 1 94 ? 1.003 13.017 -25.856 1.00 0.00 93 LYS A O 10
ATOM 17069 N N . ALA A 1 95 ? 1.151 10.859 -26.473 1.00 0.00 94 ALA A N 10
ATOM 17070 C CA . ALA A 1 95 ? 0.360 11.037 -27.684 1.00 0.00 94 ALA A CA 10
ATOM 17071 C C . ALA A 1 95 ? -1.054 11.500 -27.354 1.00 0.00 94 ALA A C 10
ATOM 17072 O O . ALA A 1 95 ? -1.550 12.472 -27.925 1.00 0.00 94 ALA A O 10
ATOM 17079 N N . THR A 1 96 ? -1.701 10.799 -26.428 1.00 0.00 95 THR A N 10
ATOM 17080 C CA . THR A 1 96 ? -3.059 11.137 -26.023 1.00 0.00 95 THR A CA 10
ATOM 17081 C C . THR A 1 96 ? -3.122 12.539 -25.426 1.00 0.00 95 THR A C 10
ATOM 17082 O O . THR A 1 96 ? -3.966 13.349 -25.808 1.00 0.00 95 THR A O 10
ATOM 17093 N N . ALA A 1 97 ? -2.223 12.818 -24.488 1.00 0.00 96 ALA A N 10
ATOM 17094 C CA . ALA A 1 97 ? -2.175 14.123 -23.840 1.00 0.00 96 ALA A CA 10
ATOM 17095 C C . ALA A 1 97 ? -1.811 15.217 -24.837 1.00 0.00 96 ALA A C 10
ATOM 17096 O O . ALA A 1 97 ? -2.193 16.375 -24.668 1.00 0.00 96 ALA A O 10
ATOM 17103 N N . GLU A 1 98 ? -1.069 14.843 -25.875 1.00 0.00 97 GLU A N 10
ATOM 17104 C CA . GLU A 1 98 ? -0.653 15.796 -26.898 1.00 0.00 97 GLU A CA 10
ATOM 17105 C C . GLU A 1 98 ? -1.821 16.163 -27.808 1.00 0.00 97 GLU A C 10
ATOM 17106 O O . GLU A 1 98 ? -1.985 17.321 -28.191 1.00 0.00 97 GLU A O 10
ATOM 17118 N N . LYS A 1 99 ? -2.631 15.167 -28.151 1.00 0.00 98 LYS A N 10
ATOM 17119 C CA . LYS A 1 99 ? -3.786 15.382 -29.015 1.00 0.00 98 LYS A CA 10
ATOM 17120 C C . LYS A 1 99 ? -4.686 16.480 -28.457 1.00 0.00 98 LYS A C 10
ATOM 17121 O O . LYS A 1 99 ? -5.341 17.202 -29.209 1.00 0.00 98 LYS A O 10
ATOM 17140 N N . PHE A 1 100 ? -4.712 16.602 -27.134 1.00 0.00 99 PHE A N 10
ATOM 17141 C CA . PHE A 1 100 ? -5.532 17.612 -26.475 1.00 0.00 99 PHE A CA 10
ATOM 17142 C C . PHE A 1 100 ? -5.193 19.008 -26.991 1.00 0.00 99 PHE A C 10
ATOM 17143 O O . PHE A 1 100 ? -6.021 19.918 -26.943 1.00 0.00 99 PHE A O 10
ATOM 17160 N N . LYS A 1 101 ? -3.970 19.169 -27.484 1.00 0.00 100 LYS A N 10
ATOM 17161 C CA . LYS A 1 101 ? -3.519 20.452 -28.010 1.00 0.00 100 LYS A CA 10
ATOM 17162 C C . LYS A 1 101 ? -4.312 20.838 -29.255 1.00 0.00 100 LYS A C 10
ATOM 17163 O O . LYS A 1 101 ? -4.273 21.986 -29.696 1.00 0.00 100 LYS A O 10
ATOM 17182 N N . ASN A 1 102 ? -5.031 19.872 -29.817 1.00 0.00 101 ASN A N 10
ATOM 17183 C CA . ASN A 1 102 ? -5.834 20.112 -31.011 1.00 0.00 101 ASN A CA 10
ATOM 17184 C C . ASN A 1 102 ? -7.206 20.666 -30.641 1.00 0.00 101 ASN A C 10
ATOM 17185 O O . ASN A 1 102 ? -7.953 21.133 -31.502 1.00 0.00 101 ASN A O 10
ATOM 17196 N N . LYS A 1 103 ? -7.533 20.613 -29.354 1.00 0.00 102 LYS A N 10
ATOM 17197 C CA . LYS A 1 103 ? -8.814 21.111 -28.868 1.00 0.00 102 LYS A CA 10
ATOM 17198 C C . LYS A 1 103 ? -8.613 22.222 -27.843 1.00 0.00 102 LYS A C 10
ATOM 17199 O O . LYS A 1 103 ? -9.506 23.036 -27.612 1.00 0.00 102 LYS A O 10
ATOM 17218 N N . GLY A 1 104 ? -7.433 22.249 -27.230 1.00 0.00 103 GLY A N 10
ATOM 17219 C CA . GLY A 1 104 ? -7.136 23.265 -26.238 1.00 0.00 103 GLY A CA 10
ATOM 17220 C C . GLY A 1 104 ? -5.930 24.104 -26.610 1.00 0.00 103 GLY A C 10
ATOM 17221 O O . GLY A 1 104 ? -5.812 25.256 -26.191 1.00 0.00 103 GLY A O 10
ATOM 17225 N N . PHE A 1 105 ? -5.030 23.527 -27.400 1.00 0.00 104 PHE A N 10
ATOM 17226 C CA . PHE A 1 105 ? -3.825 24.229 -27.827 1.00 0.00 104 PHE A CA 10
ATOM 17227 C C . PHE A 1 105 ? -2.993 24.662 -26.624 1.00 0.00 104 PHE A C 10
ATOM 17228 O O . PHE A 1 105 ? -2.173 25.575 -26.718 1.00 0.00 104 PHE A O 10
ATOM 17245 N N . LYS A 1 106 ? -3.210 24.000 -25.492 1.00 0.00 105 LYS A N 10
ATOM 17246 C CA . LYS A 1 106 ? -2.481 24.314 -24.269 1.00 0.00 105 LYS A CA 10
ATOM 17247 C C . LYS A 1 106 ? -2.197 23.050 -23.465 1.00 0.00 105 LYS A C 10
ATOM 17248 O O . LYS A 1 106 ? -2.886 22.754 -22.489 1.00 0.00 105 LYS A O 10
ATOM 17267 N N . VAL A 1 107 ? -1.176 22.307 -23.881 1.00 0.00 106 VAL A N 10
ATOM 17268 C CA . VAL A 1 107 ? -0.798 21.076 -23.198 1.00 0.00 106 VAL A CA 10
ATOM 17269 C C . VAL A 1 107 ? 0.605 21.181 -22.611 1.00 0.00 106 VAL A C 10
ATOM 17270 O O . VAL A 1 107 ? 1.524 21.680 -23.260 1.00 0.00 106 VAL A O 10
ATOM 17283 N N . GLU A 1 108 ? 0.764 20.705 -21.380 1.00 0.00 107 GLU A N 10
ATOM 17284 C CA . GLU A 1 108 ? 2.056 20.746 -20.706 1.00 0.00 107 GLU A CA 10
ATOM 17285 C C . GLU A 1 108 ? 2.304 19.458 -19.926 1.00 0.00 107 GLU A C 10
ATOM 17286 O O . GLU A 1 108 ? 1.552 19.118 -19.012 1.00 0.00 107 GLU A O 10
ATOM 17298 N N . THR A 1 109 ? 3.364 18.745 -20.294 1.00 0.00 108 THR A N 10
ATOM 17299 C CA . THR A 1 109 ? 3.711 17.494 -19.631 1.00 0.00 108 THR A CA 10
ATOM 17300 C C . THR A 1 109 ? 4.947 17.661 -18.755 1.00 0.00 108 THR A C 10
ATOM 17301 O O . THR A 1 109 ? 5.922 18.297 -19.156 1.00 0.00 108 THR A O 10
ATOM 17312 N N . ASP A 1 110 ? 4.902 17.084 -17.559 1.00 0.00 109 ASP A N 10
ATOM 17313 C CA . ASP A 1 110 ? 6.020 17.167 -16.627 1.00 0.00 109 ASP A CA 10
ATOM 17314 C C . ASP A 1 110 ? 6.317 15.804 -16.012 1.00 0.00 109 ASP A C 10
ATOM 17315 O O . ASP A 1 110 ? 5.427 15.150 -15.469 1.00 0.00 109 ASP A O 10
ATOM 17324 N N . MET A 1 111 ? 7.574 15.380 -16.101 1.00 0.00 110 MET A N 10
ATOM 17325 C CA . MET A 1 111 ? 7.988 14.094 -15.553 1.00 0.00 110 MET A CA 10
ATOM 17326 C C . MET A 1 111 ? 7.625 13.991 -14.075 1.00 0.00 110 MET A C 10
ATOM 17327 O O . MET A 1 111 ? 7.936 12.998 -13.416 1.00 0.00 110 MET A O 10
ATOM 17341 N N . MET A 1 2 ? 1.250 -0.536 -0.209 1.00 0.00 1 MET A N 11
ATOM 17342 C CA . MET A 1 2 ? 2.157 -0.246 -1.313 1.00 0.00 1 MET A CA 11
ATOM 17343 C C . MET A 1 2 ? 1.379 0.100 -2.579 1.00 0.00 1 MET A C 11
ATOM 17344 O O . MET A 1 2 ? 1.803 -0.225 -3.689 1.00 0.00 1 MET A O 11
ATOM 17358 N N . THR A 1 3 ? 0.238 0.759 -2.406 1.00 0.00 2 THR A N 11
ATOM 17359 C CA . THR A 1 3 ? -0.599 1.147 -3.534 1.00 0.00 2 THR A CA 11
ATOM 17360 C C . THR A 1 3 ? -0.332 2.590 -3.946 1.00 0.00 2 THR A C 11
ATOM 17361 O O . THR A 1 3 ? -0.004 3.435 -3.112 1.00 0.00 2 THR A O 11
ATOM 17372 N N . LEU A 1 4 ? -0.476 2.868 -5.237 1.00 0.00 3 LEU A N 11
ATOM 17373 C CA . LEU A 1 4 ? -0.251 4.211 -5.761 1.00 0.00 3 LEU A CA 11
ATOM 17374 C C . LEU A 1 4 ? -1.461 4.697 -6.552 1.00 0.00 3 LEU A C 11
ATOM 17375 O O . LEU A 1 4 ? -1.840 4.095 -7.557 1.00 0.00 3 LEU A O 11
ATOM 17391 N N . CYS A 1 5 ? -2.061 5.789 -6.093 1.00 0.00 4 CYS A N 11
ATOM 17392 C CA . CYS A 1 5 ? -3.228 6.358 -6.758 1.00 0.00 4 CYS A CA 11
ATOM 17393 C C . CYS A 1 5 ? -2.920 7.749 -7.302 1.00 0.00 4 CYS A C 11
ATOM 17394 O O . CYS A 1 5 ? -1.946 8.383 -6.897 1.00 0.00 4 CYS A O 11
ATOM 17402 N N . ALA A 1 6 ? -3.755 8.217 -8.223 1.00 0.00 5 ALA A N 11
ATOM 17403 C CA . ALA A 1 6 ? -3.573 9.533 -8.823 1.00 0.00 5 ALA A CA 11
ATOM 17404 C C . ALA A 1 6 ? -4.836 10.377 -8.690 1.00 0.00 5 ALA A C 11
ATOM 17405 O O . ALA A 1 6 ? -5.944 9.846 -8.623 1.00 0.00 5 ALA A O 11
ATOM 17412 N N . MET A 1 7 ? -4.660 11.694 -8.651 1.00 0.00 6 MET A N 11
ATOM 17413 C CA . MET A 1 7 ? -5.787 12.611 -8.526 1.00 0.00 6 MET A CA 11
ATOM 17414 C C . MET A 1 7 ? -6.036 13.349 -9.838 1.00 0.00 6 MET A C 11
ATOM 17415 O O . MET A 1 7 ? -5.150 14.029 -10.356 1.00 0.00 6 MET A O 11
ATOM 17429 N N . TYR A 1 8 ? -7.245 13.209 -10.369 1.00 0.00 7 TYR A N 11
ATOM 17430 C CA . TYR A 1 8 ? -7.608 13.860 -11.622 1.00 0.00 7 TYR A CA 11
ATOM 17431 C C . TYR A 1 8 ? -8.530 15.050 -11.371 1.00 0.00 7 TYR A C 11
ATOM 17432 O O . TYR A 1 8 ? -9.351 15.031 -10.455 1.00 0.00 7 TYR A O 11
ATOM 17450 N N . ASN A 1 9 ? -8.386 16.085 -12.192 1.00 0.00 8 ASN A N 11
ATOM 17451 C CA . ASN A 1 9 ? -9.205 17.285 -12.060 1.00 0.00 8 ASN A CA 11
ATOM 17452 C C . ASN A 1 9 ? -9.781 17.702 -13.410 1.00 0.00 8 ASN A C 11
ATOM 17453 O O . ASN A 1 9 ? -9.144 18.434 -14.168 1.00 0.00 8 ASN A O 11
ATOM 17464 N N . ILE A 1 10 ? -10.988 17.231 -13.703 1.00 0.00 9 ILE A N 11
ATOM 17465 C CA . ILE A 1 10 ? -11.650 17.556 -14.960 1.00 0.00 9 ILE A CA 11
ATOM 17466 C C . ILE A 1 10 ? -12.723 18.621 -14.757 1.00 0.00 9 ILE A C 11
ATOM 17467 O O . ILE A 1 10 ? -13.561 18.510 -13.862 1.00 0.00 9 ILE A O 11
ATOM 17483 N N . SER A 1 11 ? -12.692 19.652 -15.596 1.00 0.00 10 SER A N 11
ATOM 17484 C CA . SER A 1 11 ? -13.661 20.738 -15.508 1.00 0.00 10 SER A CA 11
ATOM 17485 C C . SER A 1 11 ? -14.232 21.070 -16.883 1.00 0.00 10 SER A C 11
ATOM 17486 O O . SER A 1 11 ? -13.665 21.869 -17.627 1.00 0.00 10 SER A O 11
ATOM 17494 N N . MET A 1 12 ? -15.360 20.449 -17.213 1.00 0.00 11 MET A N 11
ATOM 17495 C CA . MET A 1 12 ? -16.010 20.678 -18.498 1.00 0.00 11 MET A CA 11
ATOM 17496 C C . MET A 1 12 ? -16.221 22.169 -18.742 1.00 0.00 11 MET A C 11
ATOM 17497 O O . MET A 1 12 ? -16.094 22.981 -17.827 1.00 0.00 11 MET A O 11
ATOM 17511 N N . ALA A 1 13 ? -16.542 22.521 -19.983 1.00 0.00 12 ALA A N 11
ATOM 17512 C CA . ALA A 1 13 ? -16.772 23.914 -20.346 1.00 0.00 12 ALA A CA 11
ATOM 17513 C C . ALA A 1 13 ? -17.845 24.542 -19.464 1.00 0.00 12 ALA A C 11
ATOM 17514 O O . ALA A 1 13 ? -18.999 24.113 -19.472 1.00 0.00 12 ALA A O 11
ATOM 17521 N N . GLY A 1 14 ? -17.457 25.560 -18.702 1.00 0.00 13 GLY A N 11
ATOM 17522 C CA . GLY A 1 14 ? -18.399 26.230 -17.823 1.00 0.00 13 GLY A CA 11
ATOM 17523 C C . GLY A 1 14 ? -18.949 25.309 -16.753 1.00 0.00 13 GLY A C 11
ATOM 17524 O O . GLY A 1 14 ? -20.164 25.178 -16.603 1.00 0.00 13 GLY A O 11
ATOM 17528 N N . SER A 1 15 ? -18.054 24.667 -16.009 1.00 0.00 14 SER A N 11
ATOM 17529 C CA . SER A 1 15 ? -18.458 23.749 -14.951 1.00 0.00 14 SER A CA 11
ATOM 17530 C C . SER A 1 15 ? -17.384 23.658 -13.871 1.00 0.00 14 SER A C 11
ATOM 17531 O O . SER A 1 15 ? -16.188 23.642 -14.168 1.00 0.00 14 SER A O 11
ATOM 17539 N N . HIS A 1 16 ? -17.818 23.601 -12.616 1.00 0.00 15 HIS A N 11
ATOM 17540 C CA . HIS A 1 16 ? -16.895 23.512 -11.491 1.00 0.00 15 HIS A CA 11
ATOM 17541 C C . HIS A 1 16 ? -15.907 22.366 -11.687 1.00 0.00 15 HIS A C 11
ATOM 17542 O O . HIS A 1 16 ? -16.134 21.447 -12.475 1.00 0.00 15 HIS A O 11
ATOM 17556 N N . PRO A 1 17 ? -14.784 22.419 -10.956 1.00 0.00 16 PRO A N 11
ATOM 17557 C CA . PRO A 1 17 ? -13.739 21.394 -11.033 1.00 0.00 16 PRO A CA 11
ATOM 17558 C C . PRO A 1 17 ? -14.185 20.066 -10.430 1.00 0.00 16 PRO A C 11
ATOM 17559 O O . PRO A 1 17 ? -14.649 20.014 -9.291 1.00 0.00 16 PRO A O 11
ATOM 17570 N N . THR A 1 18 ? -14.041 18.993 -11.202 1.00 0.00 17 THR A N 11
ATOM 17571 C CA . THR A 1 18 ? -14.429 17.665 -10.744 1.00 0.00 17 THR A CA 11
ATOM 17572 C C . THR A 1 18 ? -13.206 16.823 -10.400 1.00 0.00 17 THR A C 11
ATOM 17573 O O . THR A 1 18 ? -12.392 16.506 -11.268 1.00 0.00 17 THR A O 11
ATOM 17584 N N . THR A 1 19 ? -13.081 16.462 -9.126 1.00 0.00 18 THR A N 11
ATOM 17585 C CA . THR A 1 19 ? -11.957 15.656 -8.667 1.00 0.00 18 THR A CA 11
ATOM 17586 C C . THR A 1 19 ? -12.236 14.169 -8.847 1.00 0.00 18 THR A C 11
ATOM 17587 O O . THR A 1 19 ? -13.031 13.583 -8.111 1.00 0.00 18 THR A O 11
ATOM 17598 N N . ILE A 1 20 ? -11.578 13.562 -9.829 1.00 0.00 19 ILE A N 11
ATOM 17599 C CA . ILE A 1 20 ? -11.755 12.142 -10.104 1.00 0.00 19 ILE A CA 11
ATOM 17600 C C . ILE A 1 20 ? -10.522 11.345 -9.693 1.00 0.00 19 ILE A C 11
ATOM 17601 O O . ILE A 1 20 ? -9.466 11.448 -10.319 1.00 0.00 19 ILE A O 11
ATOM 17617 N N . CYS A 1 21 ? -10.663 10.549 -8.639 1.00 0.00 20 CYS A N 11
ATOM 17618 C CA . CYS A 1 21 ? -9.560 9.732 -8.145 1.00 0.00 20 CYS A CA 11
ATOM 17619 C C . CYS A 1 21 ? -9.467 8.419 -8.916 1.00 0.00 20 CYS A C 11
ATOM 17620 O O . CYS A 1 21 ? -10.462 7.713 -9.082 1.00 0.00 20 CYS A O 11
ATOM 17628 N N . VAL A 1 22 ? -8.266 8.100 -9.387 1.00 0.00 21 VAL A N 11
ATOM 17629 C CA . VAL A 1 22 ? -8.043 6.872 -10.142 1.00 0.00 21 VAL A CA 11
ATOM 17630 C C . VAL A 1 22 ? -6.665 6.289 -9.847 1.00 0.00 21 VAL A C 11
ATOM 17631 O O . VAL A 1 22 ? -5.675 7.016 -9.770 1.00 0.00 21 VAL A O 11
ATOM 17644 N N . VAL A 1 23 ? -6.609 4.971 -9.684 1.00 0.00 22 VAL A N 11
ATOM 17645 C CA . VAL A 1 23 ? -5.353 4.288 -9.399 1.00 0.00 22 VAL A CA 11
ATOM 17646 C C . VAL A 1 23 ? -4.339 4.515 -10.515 1.00 0.00 22 VAL A C 11
ATOM 17647 O O . VAL A 1 23 ? -4.703 4.881 -11.633 1.00 0.00 22 VAL A O 11
ATOM 17660 N N . MET A 1 24 ? -3.066 4.295 -10.205 1.00 0.00 23 MET A N 11
ATOM 17661 C CA . MET A 1 24 ? -1.999 4.474 -11.183 1.00 0.00 23 MET A CA 11
ATOM 17662 C C . MET A 1 24 ? -1.982 3.324 -12.185 1.00 0.00 23 MET A C 11
ATOM 17663 O O . MET A 1 24 ? -1.321 3.401 -13.221 1.00 0.00 23 MET A O 11
ATOM 17677 N N . ASP A 1 25 ? -2.711 2.260 -11.870 1.00 0.00 24 ASP A N 11
ATOM 17678 C CA . ASP A 1 25 ? -2.780 1.094 -12.743 1.00 0.00 24 ASP A CA 11
ATOM 17679 C C . ASP A 1 25 ? -3.815 1.300 -13.845 1.00 0.00 24 ASP A C 11
ATOM 17680 O O . ASP A 1 25 ? -3.734 0.687 -14.909 1.00 0.00 24 ASP A O 11
ATOM 17689 N N . ARG A 1 26 ? -4.788 2.167 -13.581 1.00 0.00 25 ARG A N 11
ATOM 17690 C CA . ARG A 1 26 ? -5.840 2.452 -14.548 1.00 0.00 25 ARG A CA 11
ATOM 17691 C C . ARG A 1 26 ? -5.867 3.936 -14.901 1.00 0.00 25 ARG A C 11
ATOM 17692 O O . ARG A 1 26 ? -6.814 4.422 -15.519 1.00 0.00 25 ARG A O 11
ATOM 17713 N N . PHE A 1 27 ? -4.820 4.653 -1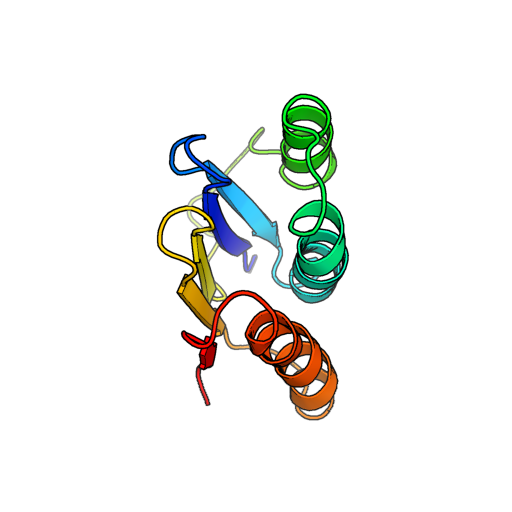4.502 1.00 0.00 26 PHE A N 11
ATOM 17714 C CA . PHE A 1 27 ? -4.724 6.082 -14.774 1.00 0.00 26 PHE A CA 11
ATOM 17715 C C . PHE A 1 27 ? -4.626 6.345 -16.274 1.00 0.00 26 PHE A C 11
ATOM 17716 O O . PHE A 1 27 ? -5.427 7.092 -16.839 1.00 0.00 26 PHE A O 11
ATOM 17733 N N . LEU A 1 28 ? -3.639 5.727 -16.913 1.00 0.00 27 LEU A N 11
ATOM 17734 C CA . LEU A 1 28 ? -3.435 5.893 -18.348 1.00 0.00 27 LEU A CA 11
ATOM 17735 C C . LEU A 1 28 ? -4.701 5.542 -19.123 1.00 0.00 27 LEU A C 11
ATOM 17736 O O . LEU A 1 28 ? -5.081 6.243 -20.060 1.00 0.00 27 LEU A O 11
ATOM 17752 N N . GLU A 1 29 ? -5.350 4.453 -18.724 1.00 0.00 28 GLU A N 11
ATOM 17753 C CA . GLU A 1 29 ? -6.574 4.010 -19.381 1.00 0.00 28 GLU A CA 11
ATOM 17754 C C . GLU A 1 29 ? -7.665 5.071 -19.270 1.00 0.00 28 GLU A C 11
ATOM 17755 O O . GLU A 1 29 ? -8.283 5.447 -20.266 1.00 0.00 28 GLU A O 11
ATOM 17767 N N . SER A 1 30 ? -7.896 5.549 -18.052 1.00 0.00 29 SER A N 11
ATOM 17768 C CA . SER A 1 30 ? -8.916 6.563 -17.809 1.00 0.00 29 SER A CA 11
ATOM 17769 C C . SER A 1 30 ? -8.688 7.785 -18.695 1.00 0.00 29 SER A C 11
ATOM 17770 O O . SER A 1 30 ? -9.626 8.323 -19.283 1.00 0.00 29 SER A O 11
ATOM 17778 N N . PHE A 1 31 ? -7.435 8.217 -18.785 1.00 0.00 30 PHE A N 11
ATOM 17779 C CA . PHE A 1 31 ? -7.082 9.375 -19.598 1.00 0.00 30 PHE A CA 11
ATOM 17780 C C . PHE A 1 31 ? -7.356 9.108 -21.075 1.00 0.00 30 PHE A C 11
ATOM 17781 O O . PHE A 1 31 ? -7.880 9.965 -21.785 1.00 0.00 30 PHE A O 11
ATOM 17798 N N . SER A 1 32 ? -6.997 7.911 -21.529 1.00 0.00 31 SER A N 11
ATOM 17799 C CA . SER A 1 32 ? -7.200 7.531 -22.922 1.00 0.00 31 SER A CA 11
ATOM 17800 C C . SER A 1 32 ? -8.670 7.650 -23.310 1.00 0.00 31 SER A C 11
ATOM 17801 O O . SER A 1 32 ? -9.009 8.265 -24.320 1.00 0.00 31 SER A O 11
ATOM 17809 N N . GLU A 1 33 ? -9.540 7.056 -22.498 1.00 0.00 32 GLU A N 11
ATOM 17810 C CA . GLU A 1 33 ? -10.974 7.095 -22.756 1.00 0.00 32 GLU A CA 11
ATOM 17811 C C . GLU A 1 33 ? -11.530 8.498 -22.527 1.00 0.00 32 GLU A C 11
ATOM 17812 O O . GLU A 1 33 ? -12.386 8.969 -23.278 1.00 0.00 32 GLU A O 11
ATOM 17824 N N . LEU A 1 34 ? -11.040 9.160 -21.486 1.00 0.00 33 LEU A N 11
ATOM 17825 C CA . LEU A 1 34 ? -11.487 10.509 -21.157 1.00 0.00 33 LEU A CA 11
ATOM 17826 C C . LEU A 1 34 ? -11.347 11.437 -22.359 1.00 0.00 33 LEU A C 11
ATOM 17827 O O . LEU A 1 34 ? -12.231 12.248 -22.635 1.00 0.00 33 LEU A O 11
ATOM 17843 N N . TYR A 1 35 ? -10.233 11.311 -23.071 1.00 0.00 34 TYR A N 11
ATOM 17844 C CA . TYR A 1 35 ? -9.978 12.139 -24.244 1.00 0.00 34 TYR A CA 11
ATOM 17845 C C . TYR A 1 35 ? -10.967 11.820 -25.361 1.00 0.00 34 TYR A C 11
ATOM 17846 O O . TYR A 1 35 ? -11.185 12.631 -26.262 1.00 0.00 34 TYR A O 11
ATOM 17864 N N . ASP A 1 36 ? -11.562 10.634 -25.295 1.00 0.00 35 ASP A N 11
ATOM 17865 C CA . ASP A 1 36 ? -12.529 10.208 -26.300 1.00 0.00 35 ASP A CA 11
ATOM 17866 C C . ASP A 1 36 ? -13.918 10.755 -25.984 1.00 0.00 35 ASP A C 11
ATOM 17867 O O . ASP A 1 36 ? -14.720 10.998 -26.886 1.00 0.00 35 ASP A O 11
ATOM 17876 N N . ILE A 1 37 ? -14.194 10.946 -24.698 1.00 0.00 36 ILE A N 11
ATOM 17877 C CA . ILE A 1 37 ? -15.486 11.465 -24.264 1.00 0.00 36 ILE A CA 11
ATOM 17878 C C . ILE A 1 37 ? -15.459 12.986 -24.158 1.00 0.00 36 ILE A C 11
ATOM 17879 O O . ILE A 1 37 ? -16.472 13.651 -24.379 1.00 0.00 36 ILE A O 11
ATOM 17895 N N . ILE A 1 38 ? -14.295 13.530 -23.820 1.00 0.00 37 ILE A N 11
ATOM 17896 C CA . ILE A 1 38 ? -14.137 14.973 -23.687 1.00 0.00 37 ILE A CA 11
ATOM 17897 C C . ILE A 1 38 ? -14.468 15.685 -24.995 1.00 0.00 37 ILE A C 11
ATOM 17898 O O . ILE A 1 38 ? -14.774 16.877 -25.004 1.00 0.00 37 ILE A O 11
ATOM 17914 N N . ASP A 1 39 ? -14.406 14.945 -26.096 1.00 0.00 38 ASP A N 11
ATOM 17915 C CA . ASP A 1 39 ? -14.702 15.504 -27.410 1.00 0.00 38 ASP A CA 11
ATOM 17916 C C . ASP A 1 39 ? -16.205 15.682 -27.599 1.00 0.00 38 ASP A C 11
ATOM 17917 O O . ASP A 1 39 ? -16.646 16.517 -28.388 1.00 0.00 38 ASP A O 11
ATOM 17926 N N . GLU A 1 40 ? -16.986 14.891 -26.870 1.00 0.00 39 GLU A N 11
ATOM 17927 C CA . GLU A 1 40 ? -18.440 14.960 -26.959 1.00 0.00 39 GLU A CA 11
ATOM 17928 C C . GLU A 1 40 ? -18.980 16.130 -26.141 1.00 0.00 39 GLU A C 11
ATOM 17929 O O . GLU A 1 40 ? -18.220 16.860 -25.506 1.00 0.00 39 GLU A O 11
ATOM 17941 N N . ASN A 1 41 ? -20.297 16.301 -26.163 1.00 0.00 40 ASN A N 11
ATOM 17942 C CA . ASN A 1 41 ? -20.940 17.382 -25.425 1.00 0.00 40 ASN A CA 11
ATOM 17943 C C . ASN A 1 41 ? -21.852 16.829 -24.334 1.00 0.00 40 ASN A C 11
ATOM 17944 O O . ASN A 1 41 ? -22.189 17.529 -23.378 1.00 0.00 40 ASN A O 11
ATOM 17955 N N . ASP A 1 42 ? -22.248 15.570 -24.484 1.00 0.00 41 ASP A N 11
ATOM 17956 C CA . ASP A 1 42 ? -23.120 14.922 -23.512 1.00 0.00 41 ASP A CA 11
ATOM 17957 C C . ASP A 1 42 ? -22.573 15.086 -22.097 1.00 0.00 41 ASP A C 11
ATOM 17958 O O . ASP A 1 42 ? -21.620 14.412 -21.706 1.00 0.00 41 ASP A O 11
ATOM 17967 N N . THR A 1 43 ? -23.182 15.988 -21.333 1.00 0.00 42 THR A N 11
ATOM 17968 C CA . THR A 1 43 ? -22.755 16.243 -19.963 1.00 0.00 42 THR A CA 11
ATOM 17969 C C . THR A 1 43 ? -23.399 15.258 -18.995 1.00 0.00 42 THR A C 11
ATOM 17970 O O . THR A 1 43 ? -22.892 15.031 -17.896 1.00 0.00 42 THR A O 11
ATOM 17981 N N . ASP A 1 44 ? -24.519 14.675 -19.408 1.00 0.00 43 ASP A N 11
ATOM 17982 C CA . ASP A 1 44 ? -25.232 13.712 -18.577 1.00 0.00 43 ASP A CA 11
ATOM 17983 C C . ASP A 1 44 ? -24.411 12.439 -18.394 1.00 0.00 43 ASP A C 11
ATOM 17984 O O . ASP A 1 44 ? -24.712 11.611 -17.534 1.00 0.00 43 ASP A O 11
ATOM 17993 N N . VAL A 1 45 ? -23.372 12.289 -19.210 1.00 0.00 44 VAL A N 11
ATOM 17994 C CA . VAL A 1 45 ? -22.507 11.117 -19.139 1.00 0.00 44 VAL A CA 11
ATOM 17995 C C . VAL A 1 45 ? -21.368 11.334 -18.149 1.00 0.00 44 VAL A C 11
ATOM 17996 O O . VAL A 1 45 ? -20.804 10.379 -17.617 1.00 0.00 44 VAL A O 11
ATOM 18009 N N . MET A 1 46 ? -21.035 12.598 -17.907 1.00 0.00 45 MET A N 11
ATOM 18010 C CA . MET A 1 46 ? -19.963 12.941 -16.979 1.00 0.00 45 MET A CA 11
ATOM 18011 C C . MET A 1 46 ? -20.180 12.270 -15.626 1.00 0.00 45 MET A C 11
ATOM 18012 O O . MET A 1 46 ? -19.286 11.607 -15.101 1.00 0.00 45 MET A O 11
ATOM 18026 N N . MET A 1 47 ? -21.373 12.449 -15.067 1.00 0.00 46 MET A N 11
ATOM 18027 C CA . MET A 1 47 ? -21.706 11.860 -13.775 1.00 0.00 46 MET A CA 11
ATOM 18028 C C . MET A 1 47 ? -21.403 10.365 -13.765 1.00 0.00 46 MET A C 11
ATOM 18029 O O . MET A 1 47 ? -20.784 9.854 -12.831 1.00 0.00 46 MET A O 11
ATOM 18043 N N . ASP A 1 48 ? -21.844 9.669 -14.807 1.00 0.00 47 ASP A N 11
ATOM 18044 C CA . ASP A 1 48 ? -21.619 8.233 -14.918 1.00 0.00 47 ASP A CA 11
ATOM 18045 C C . ASP A 1 48 ? -20.135 7.927 -15.096 1.00 0.00 47 ASP A C 11
ATOM 18046 O O . ASP A 1 48 ? -19.628 6.935 -14.571 1.00 0.00 47 ASP A O 11
ATOM 18055 N N . PHE A 1 49 ? -19.444 8.785 -15.839 1.00 0.00 48 PHE A N 11
ATOM 18056 C CA . PHE A 1 49 ? -18.018 8.606 -16.088 1.00 0.00 48 PHE A CA 11
ATOM 18057 C C . PHE A 1 49 ? -17.217 8.765 -14.799 1.00 0.00 48 PHE A C 11
ATOM 18058 O O . PHE A 1 49 ? -16.268 8.020 -14.549 1.00 0.00 48 PHE A O 11
ATOM 18075 N N . ILE A 1 50 ? -17.606 9.739 -13.984 1.00 0.00 49 ILE A N 11
ATOM 18076 C CA . ILE A 1 50 ? -16.925 9.996 -12.721 1.00 0.00 49 ILE A CA 11
ATOM 18077 C C . ILE A 1 50 ? -17.257 8.922 -11.690 1.00 0.00 49 ILE A C 11
ATOM 18078 O O . ILE A 1 50 ? -16.401 8.517 -10.904 1.00 0.00 49 ILE A O 11
ATOM 18094 N N . SER A 1 51 ? -18.505 8.465 -11.700 1.00 0.00 50 SER A N 11
ATOM 18095 C CA . SER A 1 51 ? -18.951 7.440 -10.764 1.00 0.00 50 SER A CA 11
ATOM 18096 C C . SER A 1 51 ? -18.444 6.063 -11.184 1.00 0.00 50 SER A C 11
ATOM 18097 O O . SER A 1 51 ? -18.299 5.164 -10.356 1.00 0.00 50 SER A O 11
ATOM 18105 N N . ARG A 1 52 ? -18.177 5.908 -12.477 1.00 0.00 51 ARG A N 11
ATOM 18106 C CA . ARG A 1 52 ? -17.688 4.641 -13.009 1.00 0.00 51 ARG A CA 11
ATOM 18107 C C . ARG A 1 52 ? -16.182 4.510 -12.801 1.00 0.00 51 ARG A C 11
ATOM 18108 O O . ARG A 1 52 ? -15.694 3.468 -12.361 1.00 0.00 51 ARG A O 11
ATOM 18129 N N . PHE A 1 53 ? -15.451 5.572 -13.121 1.00 0.00 52 PHE A N 11
ATOM 18130 C CA . PHE A 1 53 ? -14.000 5.575 -12.971 1.00 0.00 52 PHE A CA 11
ATOM 18131 C C . PHE A 1 53 ? -13.603 5.862 -11.526 1.00 0.00 52 PHE A C 11
ATOM 18132 O O . PHE A 1 53 ? -12.806 5.135 -10.934 1.00 0.00 52 PHE A O 11
ATOM 18149 N N . ALA A 1 54 ? -14.165 6.928 -10.965 1.00 0.00 53 ALA A N 11
ATOM 18150 C CA . ALA A 1 54 ? -13.872 7.311 -9.590 1.00 0.00 53 ALA A CA 11
ATOM 18151 C C . ALA A 1 54 ? -14.848 6.658 -8.618 1.00 0.00 53 ALA A C 11
ATOM 18152 O O . ALA A 1 54 ? -16.055 6.630 -8.861 1.00 0.00 53 ALA A O 11
ATOM 18159 N N . ARG A 1 55 ? -14.319 6.134 -7.517 1.00 0.00 54 ARG A N 11
ATOM 18160 C CA . ARG A 1 55 ? -15.145 5.480 -6.509 1.00 0.00 54 ARG A CA 11
ATOM 18161 C C . ARG A 1 55 ? -15.084 6.233 -5.183 1.00 0.00 54 ARG A C 11
ATOM 18162 O O . ARG A 1 55 ? -16.009 6.163 -4.374 1.00 0.00 54 ARG A O 11
ATOM 18183 N N . THR A 1 56 ? -13.987 6.953 -4.968 1.00 0.00 55 THR A N 11
ATOM 18184 C CA . THR A 1 56 ? -13.804 7.717 -3.740 1.00 0.00 55 THR A CA 11
ATOM 18185 C C . THR A 1 56 ? -14.067 6.855 -2.511 1.00 0.00 55 THR A C 11
ATOM 18186 O O . THR A 1 56 ? -14.509 7.352 -1.475 1.00 0.00 55 THR A O 11
ATOM 18197 N N . ASP A 1 57 ? -13.790 5.561 -2.632 1.00 0.00 56 ASP A N 11
ATOM 18198 C CA . ASP A 1 57 ? -13.995 4.629 -1.529 1.00 0.00 56 ASP A CA 11
ATOM 18199 C C . ASP A 1 57 ? -12.686 3.946 -1.144 1.00 0.00 56 ASP A C 11
ATOM 18200 O O . ASP A 1 57 ? -12.469 3.610 0.019 1.00 0.00 56 ASP A O 11
ATOM 18209 N N . GLU A 1 58 ? -11.818 3.744 -2.131 1.00 0.00 57 GLU A N 11
ATOM 18210 C CA . GLU A 1 58 ? -10.532 3.099 -1.895 1.00 0.00 57 GLU A CA 11
ATOM 18211 C C . GLU A 1 58 ? -9.791 3.767 -0.740 1.00 0.00 57 GLU A C 11
ATOM 18212 O O . GLU A 1 58 ? -9.321 4.899 -0.863 1.00 0.00 57 GLU A O 11
ATOM 18224 N N . ILE A 1 59 ? -9.693 3.060 0.380 1.00 0.00 58 ILE A N 11
ATOM 18225 C CA . ILE A 1 59 ? -9.010 3.584 1.556 1.00 0.00 58 ILE A CA 11
ATOM 18226 C C . ILE A 1 59 ? -7.501 3.629 1.341 1.00 0.00 58 ILE A C 11
ATOM 18227 O O . ILE A 1 59 ? -6.941 2.799 0.627 1.00 0.00 58 ILE A O 11
ATOM 18243 N N . MET A 1 60 ? -6.849 4.604 1.966 1.00 0.00 59 MET A N 11
ATOM 18244 C CA . MET A 1 60 ? -5.403 4.755 1.845 1.00 0.00 59 MET A CA 11
ATOM 18245 C C . MET A 1 60 ? -4.719 4.527 3.189 1.00 0.00 59 MET A C 11
ATOM 18246 O O . MET A 1 60 ? -4.205 5.454 3.817 1.00 0.00 59 MET A O 11
ATOM 18260 N N . PRO A 1 61 ? -4.710 3.265 3.644 1.00 0.00 60 PRO A N 11
ATOM 18261 C CA . PRO A 1 61 ? -4.092 2.887 4.918 1.00 0.00 60 PRO A CA 11
ATOM 18262 C C . PRO A 1 61 ? -2.571 2.985 4.876 1.00 0.00 60 PRO A C 11
ATOM 18263 O O . PRO A 1 61 ? -1.932 3.289 5.882 1.00 0.00 60 PRO A O 11
ATOM 18274 N N . GLU A 1 62 ? -1.998 2.726 3.704 1.00 0.00 61 GLU A N 11
ATOM 18275 C CA . GLU A 1 62 ? -0.551 2.785 3.533 1.00 0.00 61 GLU A CA 11
ATOM 18276 C C . GLU A 1 62 ? -0.187 3.068 2.078 1.00 0.00 61 GLU A C 11
ATOM 18277 O O . GLU A 1 62 ? 0.925 2.775 1.637 1.00 0.00 61 GLU A O 11
ATOM 18289 N N . ASP A 1 63 ? -1.131 3.637 1.338 1.00 0.00 62 ASP A N 11
ATOM 18290 C CA . ASP A 1 63 ? -0.911 3.960 -0.067 1.00 0.00 62 ASP A CA 11
ATOM 18291 C C . ASP A 1 63 ? -0.405 5.391 -0.224 1.00 0.00 62 ASP A C 11
ATOM 18292 O O . ASP A 1 63 ? -0.482 6.193 0.707 1.00 0.00 62 ASP A O 11
ATOM 18301 N N . LYS A 1 64 ? 0.113 5.704 -1.406 1.00 0.00 63 LYS A N 11
ATOM 18302 C CA . LYS A 1 64 ? 0.632 7.037 -1.686 1.00 0.00 63 LYS A CA 11
ATOM 18303 C C . LYS A 1 64 ? 0.078 7.571 -3.003 1.00 0.00 63 LYS A C 11
ATOM 18304 O O . LYS A 1 64 ? -0.677 6.887 -3.695 1.00 0.00 63 LYS A O 11
ATOM 18323 N N . THR A 1 65 ? 0.459 8.798 -3.346 1.00 0.00 64 THR A N 11
ATOM 18324 C CA . THR A 1 65 ? 0.000 9.424 -4.580 1.00 0.00 64 THR A CA 11
ATOM 18325 C C . THR A 1 65 ? 1.088 9.396 -5.648 1.00 0.00 64 THR A C 11
ATOM 18326 O O . THR A 1 65 ? 2.207 9.858 -5.421 1.00 0.00 64 THR A O 11
ATOM 18337 N N . VAL A 1 66 ? 0.754 8.852 -6.813 1.00 0.00 65 VAL A N 11
ATOM 18338 C CA . VAL A 1 66 ? 1.702 8.766 -7.917 1.00 0.00 65 VAL A CA 11
ATOM 18339 C C . VAL A 1 66 ? 1.752 10.073 -8.702 1.00 0.00 65 VAL A C 11
ATOM 18340 O O . VAL A 1 66 ? 2.730 10.358 -9.391 1.00 0.00 65 VAL A O 11
ATOM 18353 N N . GLY A 1 67 ? 0.690 10.865 -8.591 1.00 0.00 66 GLY A N 11
ATOM 18354 C CA . GLY A 1 67 ? 0.633 12.132 -9.295 1.00 0.00 66 GLY A CA 11
ATOM 18355 C C . GLY A 1 67 ? -0.789 12.606 -9.522 1.00 0.00 66 GLY A C 11
ATOM 18356 O O . GLY A 1 67 ? -1.734 12.048 -8.963 1.00 0.00 66 GLY A O 11
ATOM 18360 N N . PHE A 1 68 ? -0.943 13.639 -10.344 1.00 0.00 67 PHE A N 11
ATOM 18361 C CA . PHE A 1 68 ? -2.260 14.189 -10.642 1.00 0.00 67 PHE A CA 11
ATOM 18362 C C . PHE A 1 68 ? -2.295 14.786 -12.046 1.00 0.00 67 PHE A C 11
ATOM 18363 O O . PHE A 1 68 ? -1.254 15.081 -12.633 1.00 0.00 67 PHE A O 11
ATOM 18380 N N . VAL A 1 69 ? -3.500 14.960 -12.579 1.00 0.00 68 VAL A N 11
ATOM 18381 C CA . VAL A 1 69 ? -3.672 15.522 -13.913 1.00 0.00 68 VAL A CA 11
ATOM 18382 C C . VAL A 1 69 ? -4.712 16.637 -13.910 1.00 0.00 68 VAL A C 11
ATOM 18383 O O . VAL A 1 69 ? -5.802 16.483 -13.357 1.00 0.00 68 VAL A O 11
ATOM 18396 N N . VAL A 1 70 ? -4.370 17.760 -14.532 1.00 0.00 69 VAL A N 11
ATOM 18397 C CA . VAL A 1 70 ? -5.274 18.902 -14.603 1.00 0.00 69 VAL A CA 11
ATOM 18398 C C . VAL A 1 70 ? -5.902 19.021 -15.987 1.00 0.00 69 VAL A C 11
ATOM 18399 O O . VAL A 1 70 ? -5.199 19.071 -16.997 1.00 0.00 69 VAL A O 11
ATOM 18412 N N . VAL A 1 71 ? -7.230 19.066 -16.027 1.00 0.00 70 VAL A N 11
ATOM 18413 C CA . VAL A 1 71 ? -7.953 19.181 -17.288 1.00 0.00 70 VAL A CA 11
ATOM 18414 C C . VAL A 1 71 ? -9.133 20.137 -17.159 1.00 0.00 70 VAL A C 11
ATOM 18415 O O . VAL A 1 71 ? -10.010 19.947 -16.318 1.00 0.00 70 VAL A O 11
ATOM 18428 N N . ASN A 1 72 ? -9.149 21.166 -18.000 1.00 0.00 71 ASN A N 11
ATOM 18429 C CA . ASN A 1 72 ? -10.222 22.153 -17.981 1.00 0.00 71 ASN A CA 11
ATOM 18430 C C . ASN A 1 72 ? -10.642 22.529 -19.399 1.00 0.00 71 ASN A C 11
ATOM 18431 O O . ASN A 1 72 ? -9.838 23.034 -20.181 1.00 0.00 71 ASN A O 11
ATOM 18442 N N . ALA A 1 73 ? -11.906 22.279 -19.722 1.00 0.00 72 ALA A N 11
ATOM 18443 C CA . ALA A 1 73 ? -12.434 22.593 -21.044 1.00 0.00 72 ALA A CA 11
ATOM 18444 C C . ALA A 1 73 ? -12.821 24.064 -21.145 1.00 0.00 72 ALA A C 11
ATOM 18445 O O . ALA A 1 73 ? -12.839 24.638 -22.234 1.00 0.00 72 ALA A O 11
ATOM 18452 N N . ASP A 1 74 ? -13.130 24.670 -20.003 1.00 0.00 73 ASP A N 11
ATOM 18453 C CA . ASP A 1 74 ? -13.516 26.075 -19.964 1.00 0.00 73 ASP A CA 11
ATOM 18454 C C . ASP A 1 74 ? -12.342 26.973 -20.341 1.00 0.00 73 ASP A C 11
ATOM 18455 O O . ASP A 1 74 ? -12.453 27.820 -21.226 1.00 0.00 73 ASP A O 11
ATOM 18464 N N . LYS A 1 75 ? -11.216 26.781 -19.661 1.00 0.00 74 LYS A N 11
ATOM 18465 C CA . LYS A 1 75 ? -10.020 27.572 -19.924 1.00 0.00 74 LYS A CA 11
ATOM 18466 C C . LYS A 1 75 ? -9.052 26.813 -20.825 1.00 0.00 74 LYS A C 11
ATOM 18467 O O . LYS A 1 75 ? -7.946 27.279 -21.100 1.00 0.00 74 LYS A O 11
ATOM 18486 N N . LYS A 1 76 ? -9.475 25.640 -21.284 1.00 0.00 75 LYS A N 11
ATOM 18487 C CA . LYS A 1 76 ? -8.648 24.816 -22.157 1.00 0.00 75 LYS A CA 11
ATOM 18488 C C . LYS A 1 76 ? -7.262 24.605 -21.555 1.00 0.00 75 LYS A C 11
ATOM 18489 O O . LYS A 1 76 ? -6.250 24.965 -22.159 1.00 0.00 75 LYS A O 11
ATOM 18508 N N . LEU A 1 77 ? -7.223 24.021 -20.363 1.00 0.00 76 LEU A N 11
ATOM 18509 C CA . LEU A 1 77 ? -5.961 23.761 -19.679 1.00 0.00 76 LEU A CA 11
ATOM 18510 C C . LEU A 1 77 ? -5.750 22.264 -19.475 1.00 0.00 76 LEU A C 11
ATOM 18511 O O . LEU A 1 77 ? -6.571 21.591 -18.852 1.00 0.00 76 LEU A O 11
ATOM 18527 N N . MET A 1 78 ? -4.643 21.750 -20.001 1.00 0.00 77 MET A N 11
ATOM 18528 C CA . MET A 1 78 ? -4.323 20.333 -19.873 1.00 0.00 77 MET A CA 11
ATOM 18529 C C . MET A 1 78 ? -2.877 20.141 -19.428 1.00 0.00 77 MET A C 11
ATOM 18530 O O . MET A 1 78 ? -1.943 20.422 -20.180 1.00 0.00 77 MET A O 11
ATOM 18544 N N . SER A 1 79 ? -2.699 19.660 -18.202 1.00 0.00 78 SER A N 11
ATOM 18545 C CA . SER A 1 79 ? -1.366 19.434 -17.655 1.00 0.00 78 SER A CA 11
ATOM 18546 C C . SER A 1 79 ? -1.330 18.157 -16.822 1.00 0.00 78 SER A C 11
ATOM 18547 O O . SER A 1 79 ? -1.887 18.101 -15.726 1.00 0.00 78 SER A O 11
ATOM 18555 N N . VAL A 1 80 ? -0.670 17.131 -17.351 1.00 0.00 79 VAL A N 11
ATOM 18556 C CA . VAL A 1 80 ? -0.559 15.854 -16.656 1.00 0.00 79 VAL A CA 11
ATOM 18557 C C . VAL A 1 80 ? 0.781 15.733 -15.938 1.00 0.00 79 VAL A C 11
ATOM 18558 O O . VAL A 1 80 ? 1.826 16.077 -16.490 1.00 0.00 79 VAL A O 11
ATOM 18571 N N . SER A 1 81 ? 0.742 15.241 -14.704 1.00 0.00 80 SER A N 11
ATOM 18572 C CA . SER A 1 81 ? 1.953 15.077 -13.908 1.00 0.00 80 SER A CA 11
ATOM 18573 C C . SER A 1 81 ? 1.897 13.788 -13.093 1.00 0.00 80 SER A C 11
ATOM 18574 O O . SER A 1 81 ? 1.160 13.692 -12.112 1.00 0.00 80 SER A O 11
ATOM 18582 N N . PHE A 1 82 ? 2.683 12.800 -13.508 1.00 0.00 81 PHE A N 11
ATOM 18583 C CA . PHE A 1 82 ? 2.723 11.516 -12.819 1.00 0.00 81 PHE A CA 11
ATOM 18584 C C . PHE A 1 82 ? 4.163 11.092 -12.542 1.00 0.00 81 PHE A C 11
ATOM 18585 O O . PHE A 1 82 ? 5.100 11.598 -13.159 1.00 0.00 81 PHE A O 11
ATOM 18602 N N . SER A 1 83 ? 4.331 10.162 -11.608 1.00 0.00 82 SER A N 11
ATOM 18603 C CA . SER A 1 83 ? 5.656 9.673 -11.245 1.00 0.00 82 SER A CA 11
ATOM 18604 C C . SER A 1 83 ? 6.402 9.163 -12.473 1.00 0.00 82 SER A C 11
ATOM 18605 O O . SER A 1 83 ? 5.826 9.034 -13.554 1.00 0.00 82 SER A O 11
ATOM 18613 N N . ASP A 1 84 ? 7.687 8.873 -12.300 1.00 0.00 83 ASP A N 11
ATOM 18614 C CA . ASP A 1 84 ? 8.514 8.376 -13.393 1.00 0.00 83 ASP A CA 11
ATOM 18615 C C . ASP A 1 84 ? 7.893 7.132 -14.021 1.00 0.00 83 ASP A C 11
ATOM 18616 O O . ASP A 1 84 ? 7.898 6.055 -13.424 1.00 0.00 83 ASP A O 11
ATOM 18625 N N . ILE A 1 85 ? 7.358 7.288 -15.227 1.00 0.00 84 ILE A N 11
ATOM 18626 C CA . ILE A 1 85 ? 6.734 6.178 -15.935 1.00 0.00 84 ILE A CA 11
ATOM 18627 C C . ILE A 1 85 ? 7.746 5.445 -16.810 1.00 0.00 84 ILE A C 11
ATOM 18628 O O . ILE A 1 85 ? 8.930 5.781 -16.822 1.00 0.00 84 ILE A O 11
ATOM 18644 N N . ASP A 1 86 ? 7.271 4.443 -17.541 1.00 0.00 85 ASP A N 11
ATOM 18645 C CA . ASP A 1 86 ? 8.133 3.663 -18.422 1.00 0.00 85 ASP A CA 11
ATOM 18646 C C . ASP A 1 86 ? 8.396 4.410 -19.726 1.00 0.00 85 ASP A C 11
ATOM 18647 O O . ASP A 1 86 ? 7.872 5.502 -19.943 1.00 0.00 85 ASP A O 11
ATOM 18656 N N . GLU A 1 87 ? 9.212 3.814 -20.589 1.00 0.00 86 GLU A N 11
ATOM 18657 C CA . GLU A 1 87 ? 9.546 4.425 -21.871 1.00 0.00 86 GLU A CA 11
ATOM 18658 C C . GLU A 1 87 ? 8.381 4.307 -22.849 1.00 0.00 86 GLU A C 11
ATOM 18659 O O . GLU A 1 87 ? 7.852 5.311 -23.324 1.00 0.00 86 GLU A O 11
ATOM 18671 N N . ASN A 1 88 ? 7.987 3.073 -23.145 1.00 0.00 87 ASN A N 11
ATOM 18672 C CA . ASN A 1 88 ? 6.885 2.823 -24.067 1.00 0.00 87 ASN A CA 11
ATOM 18673 C C . ASN A 1 88 ? 5.635 3.586 -23.641 1.00 0.00 87 ASN A C 11
ATOM 18674 O O . ASN A 1 88 ? 4.985 4.238 -24.458 1.00 0.00 87 ASN A O 11
ATOM 18685 N N . MET A 1 89 ? 5.305 3.500 -22.356 1.00 0.00 88 MET A N 11
ATOM 18686 C CA . MET A 1 89 ? 4.133 4.184 -21.821 1.00 0.00 88 MET A CA 11
ATOM 18687 C C . MET A 1 89 ? 4.212 5.685 -22.085 1.00 0.00 88 MET A C 11
ATOM 18688 O O . MET A 1 89 ? 3.207 6.325 -22.393 1.00 0.00 88 MET A O 11
ATOM 18702 N N . LYS A 1 90 ? 5.413 6.240 -21.963 1.00 0.00 89 LYS A N 11
ATOM 18703 C CA . LYS A 1 90 ? 5.624 7.665 -22.190 1.00 0.00 89 LYS A CA 11
ATOM 18704 C C . LYS A 1 90 ? 5.161 8.068 -23.586 1.00 0.00 89 LYS A C 11
ATOM 18705 O O . LYS A 1 90 ? 4.567 9.131 -23.771 1.00 0.00 89 LYS A O 11
ATOM 18724 N N . LYS A 1 91 ? 5.436 7.214 -24.565 1.00 0.00 90 LYS A N 11
ATOM 18725 C CA . LYS A 1 91 ? 5.045 7.479 -25.945 1.00 0.00 90 LYS A CA 11
ATOM 18726 C C . LYS A 1 91 ? 3.530 7.612 -26.066 1.00 0.00 90 LYS A C 11
ATOM 18727 O O . LYS A 1 91 ? 3.023 8.617 -26.563 1.00 0.00 90 LYS A O 11
ATOM 18746 N N . VAL A 1 92 ? 2.813 6.591 -25.606 1.00 0.00 91 VAL A N 11
ATOM 18747 C CA . VAL A 1 92 ? 1.356 6.595 -25.660 1.00 0.00 91 VAL A CA 11
ATOM 18748 C C . VAL A 1 92 ? 0.781 7.785 -24.900 1.00 0.00 91 VAL A C 11
ATOM 18749 O O . VAL A 1 92 ? 0.026 8.583 -25.456 1.00 0.00 91 VAL A O 11
ATOM 18762 N N . ILE A 1 93 ? 1.144 7.899 -23.627 1.00 0.00 92 ILE A N 11
ATOM 18763 C CA . ILE A 1 93 ? 0.666 8.993 -22.791 1.00 0.00 92 ILE A CA 11
ATOM 18764 C C . ILE A 1 93 ? 0.950 10.344 -23.438 1.00 0.00 92 ILE A C 11
ATOM 18765 O O . ILE A 1 93 ? 0.103 11.238 -23.434 1.00 0.00 92 ILE A O 11
ATOM 18781 N N . LYS A 1 94 ? 2.147 10.486 -23.996 1.00 0.00 93 LYS A N 11
ATOM 18782 C CA . LYS A 1 94 ? 2.544 11.727 -24.651 1.00 0.00 93 LYS A CA 11
ATOM 18783 C C . LYS A 1 94 ? 1.644 12.024 -25.846 1.00 0.00 93 LYS A C 11
ATOM 18784 O O . LYS A 1 94 ? 1.244 13.167 -26.065 1.00 0.00 93 LYS A O 11
ATOM 18803 N N . ALA A 1 95 ? 1.327 10.987 -26.614 1.00 0.00 94 ALA A N 11
ATOM 18804 C CA . ALA A 1 95 ? 0.470 11.136 -27.784 1.00 0.00 94 ALA A CA 11
ATOM 18805 C C . ALA A 1 95 ? -0.934 11.575 -27.384 1.00 0.00 94 ALA A C 11
ATOM 18806 O O . ALA A 1 95 ? -1.478 12.533 -27.935 1.00 0.00 94 ALA A O 11
ATOM 18813 N N . THR A 1 96 ? -1.518 10.868 -26.421 1.00 0.00 95 THR A N 11
ATOM 18814 C CA . THR A 1 96 ? -2.861 11.183 -25.949 1.00 0.00 95 THR A CA 11
ATOM 18815 C C . THR A 1 96 ? -2.923 12.592 -25.370 1.00 0.00 95 THR A C 11
ATOM 18816 O O . THR A 1 96 ? -3.809 13.374 -25.712 1.00 0.00 95 THR A O 11
ATOM 18827 N N . ALA A 1 97 ? -1.977 12.909 -24.492 1.00 0.00 96 ALA A N 11
ATOM 18828 C CA . ALA A 1 97 ? -1.923 14.225 -23.868 1.00 0.00 96 ALA A CA 11
ATOM 18829 C C . ALA A 1 97 ? -1.667 15.314 -24.904 1.00 0.00 96 ALA A C 11
ATOM 18830 O O . ALA A 1 97 ? -2.197 16.419 -24.799 1.00 0.00 96 ALA A O 11
ATOM 18837 N N . GLU A 1 98 ? -0.851 14.993 -25.904 1.00 0.00 97 GLU A N 11
ATOM 18838 C CA . GLU A 1 98 ? -0.524 15.946 -26.958 1.00 0.00 97 GLU A CA 11
ATOM 18839 C C . GLU A 1 98 ? -1.693 16.109 -27.925 1.00 0.00 97 GLU A C 11
ATOM 18840 O O . GLU A 1 98 ? -1.836 17.145 -28.575 1.00 0.00 97 GLU A O 11
ATOM 18852 N N . LYS A 1 99 ? -2.526 15.078 -28.016 1.00 0.00 98 LYS A N 11
ATOM 18853 C CA . LYS A 1 99 ? -3.683 15.104 -28.903 1.00 0.00 98 LYS A CA 11
ATOM 18854 C C . LYS A 1 99 ? -4.701 16.141 -28.438 1.00 0.00 98 LYS A C 11
ATOM 18855 O O . LYS A 1 99 ? -5.440 16.705 -29.245 1.00 0.00 98 LYS A O 11
ATOM 18874 N N . PHE A 1 100 ? -4.734 16.387 -27.133 1.00 0.00 99 PHE A N 11
ATOM 18875 C CA . PHE A 1 100 ? -5.662 17.356 -26.561 1.00 0.00 99 PHE A CA 11
ATOM 18876 C C . PHE A 1 100 ? -5.468 18.732 -27.191 1.00 0.00 99 PHE A C 11
ATOM 18877 O O . PHE A 1 100 ? -6.375 19.564 -27.186 1.00 0.00 99 PHE A O 11
ATOM 18894 N N . LYS A 1 101 ? -4.277 18.965 -27.734 1.00 0.00 100 LYS A N 11
ATOM 18895 C CA . LYS A 1 101 ? -3.962 20.239 -28.370 1.00 0.00 100 LYS A CA 11
ATOM 18896 C C . LYS A 1 101 ? -5.054 20.640 -29.357 1.00 0.00 100 LYS A C 11
ATOM 18897 O O . LYS A 1 101 ? -5.321 21.824 -29.553 1.00 0.00 100 LYS A O 11
ATOM 18916 N N . ASN A 1 102 ? -5.682 19.644 -29.973 1.00 0.00 101 ASN A N 11
ATOM 18917 C CA . ASN A 1 102 ? -6.746 19.894 -30.939 1.00 0.00 101 ASN A CA 11
ATOM 18918 C C . ASN A 1 102 ? -7.808 20.819 -30.352 1.00 0.00 101 ASN A C 11
ATOM 18919 O O . ASN A 1 102 ? -8.351 21.679 -31.046 1.00 0.00 101 ASN A O 11
ATOM 18930 N N . LYS A 1 103 ? -8.099 20.637 -29.068 1.00 0.00 102 LYS A N 11
ATOM 18931 C CA . LYS A 1 103 ? -9.094 21.455 -28.386 1.00 0.00 102 LYS A CA 11
ATOM 18932 C C . LYS A 1 103 ? -8.516 22.064 -27.112 1.00 0.00 102 LYS A C 11
ATOM 18933 O O . LYS A 1 103 ? -9.248 22.372 -26.172 1.00 0.00 102 LYS A O 11
ATOM 18952 N N . GLY A 1 104 ? -7.198 22.237 -27.089 1.00 0.00 103 GLY A N 11
ATOM 18953 C CA . GLY A 1 104 ? -6.545 22.811 -25.927 1.00 0.00 103 GLY A CA 11
ATOM 18954 C C . GLY A 1 104 ? -5.056 23.001 -26.133 1.00 0.00 103 GLY A C 11
ATOM 18955 O O . GLY A 1 104 ? -4.250 22.186 -25.682 1.00 0.00 103 GLY A O 11
ATOM 18959 N N . PHE A 1 105 ? -4.687 24.078 -26.819 1.00 0.00 104 PHE A N 11
ATOM 18960 C CA . PHE A 1 105 ? -3.284 24.371 -27.086 1.00 0.00 104 PHE A CA 11
ATOM 18961 C C . PHE A 1 105 ? -2.461 24.310 -25.803 1.00 0.00 104 PHE A C 11
ATOM 18962 O O . PHE A 1 105 ? -1.280 23.963 -25.825 1.00 0.00 104 PHE A O 11
ATOM 18979 N N . LYS A 1 106 ? -3.094 24.651 -24.685 1.00 0.00 105 LYS A N 11
ATOM 18980 C CA . LYS A 1 106 ? -2.422 24.635 -23.391 1.00 0.00 105 LYS A CA 11
ATOM 18981 C C . LYS A 1 106 ? -2.202 23.204 -22.909 1.00 0.00 105 LYS A C 11
ATOM 18982 O O . LYS A 1 106 ? -2.926 22.712 -22.044 1.00 0.00 105 LYS A O 11
ATOM 19001 N N . VAL A 1 107 ? -1.198 22.543 -23.474 1.00 0.00 106 VAL A N 11
ATOM 19002 C CA . VAL A 1 107 ? -0.881 21.169 -23.101 1.00 0.00 106 VAL A CA 11
ATOM 19003 C C . VAL A 1 107 ? 0.471 21.088 -22.400 1.00 0.00 106 VAL A C 11
ATOM 19004 O O . VAL A 1 107 ? 1.431 21.743 -22.805 1.00 0.00 106 VAL A O 11
ATOM 19017 N N . GLU A 1 108 ? 0.538 20.280 -21.347 1.00 0.00 107 GLU A N 11
ATOM 19018 C CA . GLU A 1 108 ? 1.773 20.114 -20.590 1.00 0.00 107 GLU A CA 11
ATOM 19019 C C . GLU A 1 108 ? 1.870 18.706 -20.009 1.00 0.00 107 GLU A C 11
ATOM 19020 O O . GLU A 1 108 ? 0.860 18.094 -19.660 1.00 0.00 107 GLU A O 11
ATOM 19032 N N . THR A 1 109 ? 3.094 18.197 -19.908 1.00 0.00 108 THR A N 11
ATOM 19033 C CA . THR A 1 109 ? 3.324 16.861 -19.371 1.00 0.00 108 THR A CA 11
ATOM 19034 C C . THR A 1 109 ? 4.639 16.797 -18.603 1.00 0.00 108 THR A C 11
ATOM 19035 O O . THR A 1 109 ? 5.677 17.242 -19.092 1.00 0.00 108 THR A O 11
ATOM 19046 N N . ASP A 1 110 ? 4.588 16.239 -17.398 1.00 0.00 109 ASP A N 11
ATOM 19047 C CA . ASP A 1 110 ? 5.777 16.114 -16.563 1.00 0.00 109 ASP A CA 11
ATOM 19048 C C . ASP A 1 110 ? 6.186 14.652 -16.415 1.00 0.00 109 ASP A C 11
ATOM 19049 O O . ASP A 1 110 ? 5.519 13.877 -15.731 1.00 0.00 109 ASP A O 11
ATOM 19058 N N . MET A 1 111 ? 7.287 14.284 -17.062 1.00 0.00 110 MET A N 11
ATOM 19059 C CA . MET A 1 111 ? 7.786 12.914 -17.003 1.00 0.00 110 MET A CA 11
ATOM 19060 C C . MET A 1 111 ? 8.539 12.666 -15.700 1.00 0.00 110 MET A C 11
ATOM 19061 O O . MET A 1 111 ? 9.652 13.157 -15.511 1.00 0.00 110 MET A O 11
ATOM 19075 N N . MET A 1 2 ? 2.950 0.182 -0.298 1.00 0.00 1 MET A N 12
ATOM 19076 C CA . MET A 1 2 ? 1.796 1.071 -0.357 1.00 0.00 1 MET A CA 12
ATOM 19077 C C . MET A 1 2 ? 1.217 1.117 -1.767 1.00 0.00 1 MET A C 12
ATOM 19078 O O . MET A 1 2 ? 1.871 0.721 -2.732 1.00 0.00 1 MET A O 12
ATOM 19092 N N . THR A 1 3 ? -0.016 1.601 -1.880 1.00 0.00 2 THR A N 12
ATOM 19093 C CA . THR A 1 3 ? -0.685 1.697 -3.172 1.00 0.00 2 THR A CA 12
ATOM 19094 C C . THR A 1 3 ? -0.393 3.033 -3.844 1.00 0.00 2 THR A C 12
ATOM 19095 O O . THR A 1 3 ? -0.271 4.062 -3.177 1.00 0.00 2 THR A O 12
ATOM 19106 N N . LEU A 1 4 ? -0.283 3.012 -5.168 1.00 0.00 3 LEU A N 12
ATOM 19107 C CA . LEU A 1 4 ? -0.006 4.224 -5.931 1.00 0.00 3 LEU A CA 12
ATOM 19108 C C . LEU A 1 4 ? -1.251 4.694 -6.678 1.00 0.00 3 LEU A C 12
ATOM 19109 O O . LEU A 1 4 ? -1.664 4.081 -7.663 1.00 0.00 3 LEU A O 12
ATOM 19125 N N . CYS A 1 5 ? -1.843 5.784 -6.203 1.00 0.00 4 CYS A N 12
ATOM 19126 C CA . CYS A 1 5 ? -3.040 6.337 -6.827 1.00 0.00 4 CYS A CA 12
ATOM 19127 C C . CYS A 1 5 ? -2.718 7.628 -7.571 1.00 0.00 4 CYS A C 12
ATOM 19128 O O . CYS A 1 5 ? -1.679 8.245 -7.343 1.00 0.00 4 CYS A O 12
ATOM 19136 N N . ALA A 1 6 ? -3.617 8.030 -8.464 1.00 0.00 5 ALA A N 12
ATOM 19137 C CA . ALA A 1 6 ? -3.429 9.248 -9.243 1.00 0.00 5 ALA A CA 12
ATOM 19138 C C . ALA A 1 6 ? -4.626 10.182 -9.098 1.00 0.00 5 ALA A C 12
ATOM 19139 O O . ALA A 1 6 ? -5.735 9.743 -8.797 1.00 0.00 5 ALA A O 12
ATOM 19146 N N . MET A 1 7 ? -4.392 11.473 -9.312 1.00 0.00 6 MET A N 12
ATOM 19147 C CA . MET A 1 7 ? -5.452 12.469 -9.206 1.00 0.00 6 MET A CA 12
ATOM 19148 C C . MET A 1 7 ? -5.781 13.061 -10.572 1.00 0.00 6 MET A C 12
ATOM 19149 O O . MET A 1 7 ? -4.993 13.821 -11.136 1.00 0.00 6 MET A O 12
ATOM 19163 N N . TYR A 1 8 ? -6.948 12.708 -11.099 1.00 0.00 7 TYR A N 12
ATOM 19164 C CA . TYR A 1 8 ? -7.380 13.202 -12.401 1.00 0.00 7 TYR A CA 12
ATOM 19165 C C . TYR A 1 8 ? -8.427 14.301 -12.247 1.00 0.00 7 TYR A C 12
ATOM 19166 O O . TYR A 1 8 ? -9.579 14.033 -11.908 1.00 0.00 7 TYR A O 12
ATOM 19184 N N . ASN A 1 9 ? -8.017 15.540 -12.499 1.00 0.00 8 ASN A N 12
ATOM 19185 C CA . ASN A 1 9 ? -8.918 16.681 -12.389 1.00 0.00 8 ASN A CA 12
ATOM 19186 C C . ASN A 1 9 ? -9.543 17.013 -13.741 1.00 0.00 8 ASN A C 12
ATOM 19187 O O . ASN A 1 9 ? -8.837 17.292 -14.710 1.00 0.00 8 ASN A O 12
ATOM 19198 N N . ILE A 1 10 ? -10.870 16.982 -13.797 1.00 0.00 9 ILE A N 12
ATOM 19199 C CA . ILE A 1 10 ? -11.589 17.282 -15.029 1.00 0.00 9 ILE A CA 12
ATOM 19200 C C . ILE A 1 10 ? -12.691 18.308 -14.786 1.00 0.00 9 ILE A C 12
ATOM 19201 O O . ILE A 1 10 ? -13.530 18.136 -13.902 1.00 0.00 9 ILE A O 12
ATOM 19217 N N . SER A 1 11 ? -12.683 19.375 -15.579 1.00 0.00 10 SER A N 12
ATOM 19218 C CA . SER A 1 11 ? -13.681 20.430 -15.450 1.00 0.00 10 SER A CA 12
ATOM 19219 C C . SER A 1 11 ? -14.235 20.825 -16.815 1.00 0.00 10 SER A C 12
ATOM 19220 O O . SER A 1 11 ? -13.679 21.686 -17.497 1.00 0.00 10 SER A O 12
ATOM 19228 N N . MET A 1 12 ? -15.333 20.189 -17.208 1.00 0.00 11 MET A N 12
ATOM 19229 C CA . MET A 1 12 ? -15.964 20.474 -18.492 1.00 0.00 11 MET A CA 12
ATOM 19230 C C . MET A 1 12 ? -16.211 21.970 -18.655 1.00 0.00 11 MET A C 12
ATOM 19231 O O . MET A 1 12 ? -16.082 22.738 -17.703 1.00 0.00 11 MET A O 12
ATOM 19245 N N . ALA A 1 13 ? -16.568 22.377 -19.869 1.00 0.00 12 ALA A N 12
ATOM 19246 C CA . ALA A 1 13 ? -16.835 23.781 -20.157 1.00 0.00 12 ALA A CA 12
ATOM 19247 C C . ALA A 1 13 ? -17.830 24.365 -19.159 1.00 0.00 12 ALA A C 12
ATOM 19248 O O . ALA A 1 13 ? -19.020 24.055 -19.200 1.00 0.00 12 ALA A O 12
ATOM 19255 N N . GLY A 1 14 ? -17.333 25.214 -18.264 1.00 0.00 13 GLY A N 12
ATOM 19256 C CA . GLY A 1 14 ? -18.192 25.827 -17.268 1.00 0.00 13 GLY A CA 12
ATOM 19257 C C . GLY A 1 14 ? -18.643 24.844 -16.206 1.00 0.00 13 GLY A C 12
ATOM 19258 O O . GLY A 1 14 ? -19.832 24.754 -15.899 1.00 0.00 13 GLY A O 12
ATOM 19262 N N . SER A 1 15 ? -17.692 24.105 -15.644 1.00 0.00 14 SER A N 12
ATOM 19263 C CA . SER A 1 15 ? -17.999 23.119 -14.614 1.00 0.00 14 SER A CA 12
ATOM 19264 C C . SER A 1 15 ? -16.864 23.025 -13.598 1.00 0.00 14 SER A C 12
ATOM 19265 O O . SER A 1 15 ? -15.688 23.013 -13.962 1.00 0.00 14 SER A O 12
ATOM 19273 N N . HIS A 1 16 ? -17.227 22.959 -12.321 1.00 0.00 15 HIS A N 12
ATOM 19274 C CA . HIS A 1 16 ? -16.240 22.865 -11.250 1.00 0.00 15 HIS A CA 12
ATOM 19275 C C . HIS A 1 16 ? -15.254 21.732 -11.517 1.00 0.00 15 HIS A C 12
ATOM 19276 O O . HIS A 1 16 ? -15.542 20.786 -12.252 1.00 0.00 15 HIS A O 12
ATOM 19290 N N . PRO A 1 17 ? -14.063 21.827 -10.909 1.00 0.00 16 PRO A N 12
ATOM 19291 C CA . PRO A 1 17 ? -13.011 20.819 -11.066 1.00 0.00 16 PRO A CA 12
ATOM 19292 C C . PRO A 1 17 ? -13.363 19.501 -10.384 1.00 0.00 16 PRO A C 12
ATOM 19293 O O . PRO A 1 17 ? -13.311 19.390 -9.159 1.00 0.00 16 PRO A O 12
ATOM 19304 N N . THR A 1 18 ? -13.722 18.503 -11.186 1.00 0.00 17 THR A N 12
ATOM 19305 C CA . THR A 1 18 ? -14.085 17.193 -10.659 1.00 0.00 17 THR A CA 12
ATOM 19306 C C . THR A 1 18 ? -12.844 16.369 -10.333 1.00 0.00 17 THR A C 12
ATOM 19307 O O . THR A 1 18 ? -12.020 16.095 -11.206 1.00 0.00 17 THR A O 12
ATOM 19318 N N . THR A 1 19 ? -12.716 15.976 -9.069 1.00 0.00 18 THR A N 12
ATOM 19319 C CA . THR A 1 19 ? -11.575 15.184 -8.627 1.00 0.00 18 THR A CA 12
ATOM 19320 C C . THR A 1 19 ? -11.822 13.696 -8.846 1.00 0.00 18 THR A C 12
ATOM 19321 O O . THR A 1 19 ? -12.605 13.075 -8.126 1.00 0.00 18 THR A O 12
ATOM 19332 N N . ILE A 1 20 ? -11.148 13.129 -9.841 1.00 0.00 19 ILE A N 12
ATOM 19333 C CA . ILE A 1 20 ? -11.294 11.712 -10.152 1.00 0.00 19 ILE A CA 12
ATOM 19334 C C . ILE A 1 20 ? -10.020 10.943 -9.819 1.00 0.00 19 ILE A C 12
ATOM 19335 O O . ILE A 1 20 ? -9.035 11.005 -10.556 1.00 0.00 19 ILE A O 12
ATOM 19351 N N . CYS A 1 21 ? -10.047 10.217 -8.707 1.00 0.00 20 CYS A N 12
ATOM 19352 C CA . CYS A 1 21 ? -8.894 9.433 -8.277 1.00 0.00 20 CYS A CA 12
ATOM 19353 C C . CYS A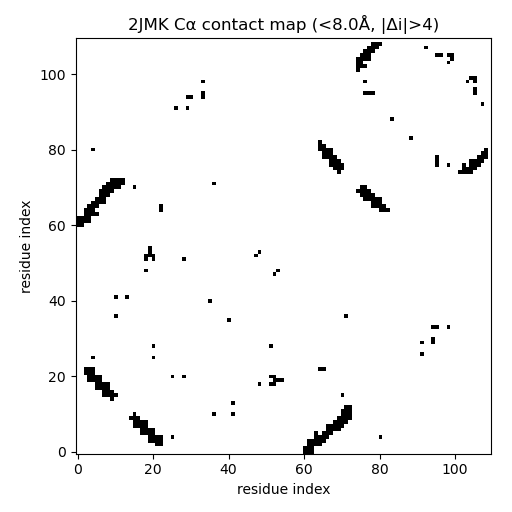 1 21 ? -8.836 8.101 -9.017 1.00 0.00 20 CYS A C 12
ATOM 19354 O O . CYS A 1 21 ? -9.761 7.293 -8.936 1.00 0.00 20 CYS A O 12
ATOM 19362 N N . VAL A 1 22 ? -7.743 7.879 -9.740 1.00 0.00 21 VAL A N 12
ATOM 19363 C CA . VAL A 1 22 ? -7.563 6.645 -10.496 1.00 0.00 21 VAL A CA 12
ATOM 19364 C C . VAL A 1 22 ? -6.199 6.024 -10.218 1.00 0.00 21 VAL A C 12
ATOM 19365 O O . VAL A 1 22 ? -5.172 6.699 -10.289 1.00 0.00 21 VAL A O 12
ATOM 19378 N N . VAL A 1 23 ? -6.196 4.733 -9.901 1.00 0.00 22 VAL A N 12
ATOM 19379 C CA . VAL A 1 23 ? -4.957 4.019 -9.614 1.00 0.00 22 VAL A CA 12
ATOM 19380 C C . VAL A 1 23 ? -3.969 4.147 -10.768 1.00 0.00 22 VAL A C 12
ATOM 19381 O O . VAL A 1 23 ? -4.365 4.308 -11.922 1.00 0.00 22 VAL A O 12
ATOM 19394 N N . MET A 1 24 ? -2.681 4.072 -10.448 1.00 0.00 23 MET A N 12
ATOM 19395 C CA . MET A 1 24 ? -1.636 4.178 -11.459 1.00 0.00 23 MET A CA 12
ATOM 19396 C C . MET A 1 24 ? -1.813 3.113 -12.537 1.00 0.00 23 MET A C 12
ATOM 19397 O O . MET A 1 24 ? -1.505 3.343 -13.706 1.00 0.00 23 MET A O 12
ATOM 19411 N N . ASP A 1 25 ? -2.310 1.948 -12.136 1.00 0.00 24 ASP A N 12
ATOM 19412 C CA . ASP A 1 25 ? -2.529 0.849 -13.068 1.00 0.00 24 ASP A CA 12
ATOM 19413 C C . ASP A 1 25 ? -3.695 1.152 -14.003 1.00 0.00 24 ASP A C 12
ATOM 19414 O O . ASP A 1 25 ? -3.932 0.430 -14.972 1.00 0.00 24 ASP A O 12
ATOM 19423 N N . ARG A 1 26 ? -4.422 2.225 -13.705 1.00 0.00 25 ARG A N 12
ATOM 19424 C CA . ARG A 1 26 ? -5.565 2.622 -14.518 1.00 0.00 25 ARG A CA 12
ATOM 19425 C C . ARG A 1 26 ? -5.347 4.006 -15.123 1.00 0.00 25 ARG A C 12
ATOM 19426 O O . ARG A 1 26 ? -6.293 4.655 -15.571 1.00 0.00 25 ARG A O 12
ATOM 19447 N N . PHE A 1 27 ? -4.095 4.451 -15.133 1.00 0.00 26 PHE A N 12
ATOM 19448 C CA . PHE A 1 27 ? -3.753 5.758 -15.681 1.00 0.00 26 PHE A CA 12
ATOM 19449 C C . PHE A 1 27 ? -3.949 5.781 -17.194 1.00 0.00 26 PHE A C 12
ATOM 19450 O O . PHE A 1 27 ? -4.647 6.644 -17.728 1.00 0.00 26 PHE A O 12
ATOM 19467 N N . LEU A 1 28 ? -3.329 4.827 -17.880 1.00 0.00 27 LEU A N 12
ATOM 19468 C CA . LEU A 1 28 ? -3.435 4.737 -19.332 1.00 0.00 27 LEU A CA 12
ATOM 19469 C C . LEU A 1 28 ? -4.894 4.655 -19.768 1.00 0.00 27 LEU A C 12
ATOM 19470 O O . LEU A 1 28 ? -5.342 5.427 -20.615 1.00 0.00 27 LEU A O 12
ATOM 19486 N N . GLU A 1 29 ? -5.630 3.716 -19.182 1.00 0.00 28 GLU A N 12
ATOM 19487 C CA . GLU A 1 29 ? -7.039 3.536 -19.510 1.00 0.00 28 GLU A CA 12
ATOM 19488 C C . GLU A 1 29 ? -7.830 4.811 -19.233 1.00 0.00 28 GLU A C 12
ATOM 19489 O O . GLU A 1 29 ? -8.601 5.271 -20.075 1.00 0.00 28 GLU A O 12
ATOM 19501 N N . SER A 1 30 ? -7.632 5.378 -18.048 1.00 0.00 29 SER A N 12
ATOM 19502 C CA . SER A 1 30 ? -8.329 6.598 -17.657 1.00 0.00 29 SER A CA 12
ATOM 19503 C C . SER A 1 30 ? -8.138 7.691 -18.705 1.00 0.00 29 SER A C 12
ATOM 19504 O O . SER A 1 30 ? -9.107 8.228 -19.242 1.00 0.00 29 SER A O 12
ATOM 19512 N N . PHE A 1 31 ? -6.882 8.016 -18.990 1.00 0.00 30 PHE A N 12
ATOM 19513 C CA . PHE A 1 31 ? -6.562 9.046 -19.972 1.00 0.00 30 PHE A CA 12
ATOM 19514 C C . PHE A 1 31 ? -7.093 8.666 -21.351 1.00 0.00 30 PHE A C 12
ATOM 19515 O O . PHE A 1 31 ? -7.635 9.504 -22.071 1.00 0.00 30 PHE A O 12
ATOM 19532 N N . SER A 1 32 ? -6.933 7.396 -21.711 1.00 0.00 31 SER A N 12
ATOM 19533 C CA . SER A 1 32 ? -7.392 6.905 -23.005 1.00 0.00 31 SER A CA 12
ATOM 19534 C C . SER A 1 32 ? -8.868 7.228 -23.216 1.00 0.00 31 SER A C 12
ATOM 19535 O O . SER A 1 32 ? -9.270 7.667 -24.293 1.00 0.00 31 SER A O 12
ATOM 19543 N N . GLU A 1 33 ? -9.670 7.007 -22.179 1.00 0.00 32 GLU A N 12
ATOM 19544 C CA . GLU A 1 33 ? -11.102 7.273 -22.251 1.00 0.00 32 GLU A CA 12
ATOM 19545 C C . GLU A 1 33 ? -11.389 8.760 -22.061 1.00 0.00 32 GLU A C 12
ATOM 19546 O O . GLU A 1 33 ? -12.331 9.301 -22.642 1.00 0.00 32 GLU A O 12
ATOM 19558 N N . LEU A 1 34 ? -10.571 9.415 -21.244 1.00 0.00 33 LEU A N 12
ATOM 19559 C CA . LEU A 1 34 ? -10.736 10.839 -20.976 1.00 0.00 33 LEU A CA 12
ATOM 19560 C C . LEU A 1 34 ? -10.624 11.652 -22.263 1.00 0.00 33 LEU A C 12
ATOM 19561 O O . LEU A 1 34 ? -11.443 12.532 -22.526 1.00 0.00 33 LEU A O 12
ATOM 19577 N N . TYR A 1 35 ? -9.607 11.348 -23.061 1.00 0.00 34 TYR A N 12
ATOM 19578 C CA . TYR A 1 35 ? -9.387 12.050 -24.320 1.00 0.00 34 TYR A CA 12
ATOM 19579 C C . TYR A 1 35 ? -10.594 11.906 -25.241 1.00 0.00 34 TYR A C 12
ATOM 19580 O O . TYR A 1 35 ? -10.796 12.712 -26.150 1.00 0.00 34 TYR A O 12
ATOM 19598 N N . ASP A 1 36 ? -11.395 10.874 -25.000 1.00 0.00 35 ASP A N 12
ATOM 19599 C CA . ASP A 1 36 ? -12.584 10.623 -25.806 1.00 0.00 35 ASP A CA 12
ATOM 19600 C C . ASP A 1 36 ? -13.783 11.392 -25.260 1.00 0.00 35 ASP A C 12
ATOM 19601 O O . ASP A 1 36 ? -14.362 12.231 -25.951 1.00 0.00 35 ASP A O 12
ATOM 19610 N N . ILE A 1 37 ? -14.150 11.100 -24.016 1.00 0.00 36 ILE A N 12
ATOM 19611 C CA . ILE A 1 37 ? -15.279 11.764 -23.378 1.00 0.00 36 ILE A CA 12
ATOM 19612 C C . ILE A 1 37 ? -15.093 13.278 -23.367 1.00 0.00 36 ILE A C 12
ATOM 19613 O O . ILE A 1 37 ? -16.048 14.032 -23.553 1.00 0.00 36 ILE A O 12
ATOM 19629 N N . ILE A 1 38 ? -13.857 13.714 -23.149 1.00 0.00 37 ILE A N 12
ATOM 19630 C CA . ILE A 1 38 ? -13.544 15.138 -23.117 1.00 0.00 37 ILE A CA 12
ATOM 19631 C C . ILE A 1 38 ? -13.938 15.816 -24.425 1.00 0.00 37 ILE A C 12
ATOM 19632 O O . ILE A 1 38 ? -14.261 17.004 -24.447 1.00 0.00 37 ILE A O 12
ATOM 19648 N N . ASP A 1 39 ? -13.909 15.054 -25.513 1.00 0.00 38 ASP A N 12
ATOM 19649 C CA . ASP A 1 39 ? -14.265 15.581 -26.825 1.00 0.00 38 ASP A CA 12
ATOM 19650 C C . ASP A 1 39 ? -15.769 15.814 -26.927 1.00 0.00 38 ASP A C 12
ATOM 19651 O O . ASP A 1 39 ? -16.223 16.683 -27.670 1.00 0.00 38 ASP A O 12
ATOM 19660 N N . GLU A 1 40 ? -16.537 15.030 -26.176 1.00 0.00 39 GLU A N 12
ATOM 19661 C CA . GLU A 1 40 ? -17.990 15.151 -26.184 1.00 0.00 39 GLU A CA 12
ATOM 19662 C C . GLU A 1 40 ? -18.467 16.063 -25.057 1.00 0.00 39 GLU A C 12
ATOM 19663 O O . GLU A 1 40 ? -17.718 16.361 -24.127 1.00 0.00 39 GLU A O 12
ATOM 19675 N N . ASN A 1 41 ? -19.717 16.503 -25.149 1.00 0.00 40 ASN A N 12
ATOM 19676 C CA . ASN A 1 41 ? -20.294 17.382 -24.138 1.00 0.00 40 ASN A CA 12
ATOM 19677 C C . ASN A 1 41 ? -21.389 16.665 -23.354 1.00 0.00 40 ASN A C 12
ATOM 19678 O O . ASN A 1 41 ? -22.460 17.222 -23.111 1.00 0.00 40 ASN A O 12
ATOM 19689 N N . ASP A 1 42 ? -21.112 15.426 -22.961 1.00 0.00 41 ASP A N 12
ATOM 19690 C CA . ASP A 1 42 ? -22.072 14.632 -22.202 1.00 0.00 41 ASP A CA 12
ATOM 19691 C C . ASP A 1 42 ? -21.893 14.850 -20.703 1.00 0.00 41 ASP A C 12
ATOM 19692 O O . ASP A 1 42 ? -20.933 14.364 -20.104 1.00 0.00 41 ASP A O 12
ATOM 19701 N N . THR A 1 43 ? -22.823 15.584 -20.101 1.00 0.00 42 THR A N 12
ATOM 19702 C CA . THR A 1 43 ? -22.767 15.868 -18.673 1.00 0.00 42 THR A CA 12
ATOM 19703 C C . THR A 1 43 ? -23.395 14.740 -17.863 1.00 0.00 42 THR A C 12
ATOM 19704 O O . THR A 1 43 ? -23.017 14.501 -16.716 1.00 0.00 42 THR A O 12
ATOM 19715 N N . ASP A 1 44 ? -24.356 14.049 -18.466 1.00 0.00 43 ASP A N 12
ATOM 19716 C CA . ASP A 1 44 ? -25.036 12.944 -17.801 1.00 0.00 43 ASP A CA 12
ATOM 19717 C C . ASP A 1 44 ? -24.107 11.743 -17.655 1.00 0.00 43 ASP A C 12
ATOM 19718 O O . ASP A 1 44 ? -24.157 11.023 -16.657 1.00 0.00 43 ASP A O 12
ATOM 19727 N N . VAL A 1 45 ? -23.259 11.531 -18.657 1.00 0.00 44 VAL A N 12
ATOM 19728 C CA . VAL A 1 45 ? -22.318 10.418 -18.641 1.00 0.00 44 VAL A CA 12
ATOM 19729 C C . VAL A 1 45 ? -21.116 10.727 -17.756 1.00 0.00 44 VAL A C 12
ATOM 19730 O O . VAL A 1 45 ? -20.454 9.821 -17.252 1.00 0.00 44 VAL A O 12
ATOM 19743 N N . MET A 1 46 ? -20.840 12.014 -17.570 1.00 0.00 45 MET A N 12
ATOM 19744 C CA . MET A 1 46 ? -19.718 12.443 -16.744 1.00 0.00 45 MET A CA 12
ATOM 19745 C C . MET A 1 46 ? -19.782 11.800 -15.363 1.00 0.00 45 MET A C 12
ATOM 19746 O O . MET A 1 46 ? -18.811 11.201 -14.901 1.00 0.00 45 MET A O 12
ATOM 19760 N N . MET A 1 47 ? -20.932 11.927 -14.708 1.00 0.00 46 MET A N 12
ATOM 19761 C CA . MET A 1 47 ? -21.122 11.357 -13.380 1.00 0.00 46 MET A CA 12
ATOM 19762 C C . MET A 1 47 ? -20.782 9.870 -13.373 1.00 0.00 46 MET A C 12
ATOM 19763 O O . MET A 1 47 ? -19.970 9.413 -12.569 1.00 0.00 46 MET A O 12
ATOM 19777 N N . ASP A 1 48 ? -21.409 9.120 -14.273 1.00 0.00 47 ASP A N 12
ATOM 19778 C CA . ASP A 1 48 ? -21.172 7.685 -14.371 1.00 0.00 47 ASP A CA 12
ATOM 19779 C C . ASP A 1 48 ? -19.698 7.394 -14.631 1.00 0.00 47 ASP A C 12
ATOM 19780 O O . ASP A 1 48 ? -19.154 6.404 -14.141 1.00 0.00 47 ASP A O 12
ATOM 19789 N N . PHE A 1 49 ? -19.056 8.262 -15.406 1.00 0.00 48 PHE A N 12
ATOM 19790 C CA . PHE A 1 49 ? -17.645 8.097 -15.733 1.00 0.00 48 PHE A CA 12
ATOM 19791 C C . PHE A 1 49 ? -16.774 8.276 -14.492 1.00 0.00 48 PHE A C 12
ATOM 19792 O O . PHE A 1 49 ? -15.847 7.501 -14.256 1.00 0.00 48 PHE A O 12
ATOM 19809 N N . ILE A 1 50 ? -17.080 9.301 -13.705 1.00 0.00 49 ILE A N 12
ATOM 19810 C CA . ILE A 1 50 ? -16.327 9.582 -12.489 1.00 0.00 49 ILE A CA 12
ATOM 19811 C C . ILE A 1 50 ? -16.494 8.461 -11.469 1.00 0.00 49 ILE A C 12
ATOM 19812 O O . ILE A 1 50 ? -15.536 8.065 -10.804 1.00 0.00 49 ILE A O 12
ATOM 19828 N N . SER A 1 51 ? -17.716 7.951 -11.352 1.00 0.00 50 SER A N 12
ATOM 19829 C CA . SER A 1 51 ? -18.009 6.877 -10.411 1.00 0.00 50 SER A CA 12
ATOM 19830 C C . SER A 1 51 ? -17.497 5.539 -10.937 1.00 0.00 50 SER A C 12
ATOM 19831 O O . SER A 1 51 ? -17.192 4.631 -10.164 1.00 0.00 50 SER A O 12
ATOM 19839 N N . ARG A 1 52 ? -17.405 5.426 -12.258 1.00 0.00 51 ARG A N 12
ATOM 19840 C CA . ARG A 1 52 ? -16.932 4.200 -12.889 1.00 0.00 51 ARG A CA 12
ATOM 19841 C C . ARG A 1 52 ? -15.423 4.048 -12.716 1.00 0.00 51 ARG A C 12
ATOM 19842 O O . ARG A 1 52 ? -14.930 2.964 -12.402 1.00 0.00 51 ARG A O 12
ATOM 19863 N N . PHE A 1 53 ? -14.696 5.140 -12.925 1.00 0.00 52 PHE A N 12
ATOM 19864 C CA . PHE A 1 53 ? -13.243 5.128 -12.794 1.00 0.00 52 PHE A CA 12
ATOM 19865 C C . PHE A 1 53 ? -12.825 5.373 -11.347 1.00 0.00 52 PHE A C 12
ATOM 19866 O O . PHE A 1 53 ? -12.098 4.575 -10.756 1.00 0.00 52 PHE A O 12
ATOM 19883 N N . ALA A 1 54 ? -13.290 6.483 -10.783 1.00 0.00 53 ALA A N 12
ATOM 19884 C CA . ALA A 1 54 ? -12.967 6.834 -9.406 1.00 0.00 53 ALA A CA 12
ATOM 19885 C C . ALA A 1 54 ? -13.916 6.150 -8.428 1.00 0.00 53 ALA A C 12
ATOM 19886 O O . ALA A 1 54 ? -15.091 5.942 -8.732 1.00 0.00 53 ALA A O 12
ATOM 19893 N N . ARG A 1 55 ? -13.400 5.802 -7.254 1.00 0.00 54 ARG A N 12
ATOM 19894 C CA . ARG A 1 55 ? -14.202 5.140 -6.232 1.00 0.00 54 ARG A CA 12
ATOM 19895 C C . ARG A 1 55 ? -14.577 6.115 -5.119 1.00 0.00 54 ARG A C 12
ATOM 19896 O O . ARG A 1 55 ? -14.104 7.252 -5.089 1.00 0.00 54 ARG A O 12
ATOM 19917 N N . THR A 1 56 ? -15.430 5.662 -4.206 1.00 0.00 55 THR A N 12
ATOM 19918 C CA . THR A 1 56 ? -15.870 6.493 -3.092 1.00 0.00 55 THR A CA 12
ATOM 19919 C C . THR A 1 56 ? -15.853 5.712 -1.783 1.00 0.00 55 THR A C 12
ATOM 19920 O O . THR A 1 56 ? -15.117 6.051 -0.857 1.00 0.00 55 THR A O 12
ATOM 19931 N N . ASP A 1 57 ? -16.668 4.666 -1.714 1.00 0.00 56 ASP A N 12
ATOM 19932 C CA . ASP A 1 57 ? -16.746 3.835 -0.518 1.00 0.00 56 ASP A CA 12
ATOM 19933 C C . ASP A 1 57 ? -15.406 3.162 -0.236 1.00 0.00 56 ASP A C 12
ATOM 19934 O O . ASP A 1 57 ? -14.663 2.829 -1.158 1.00 0.00 56 ASP A O 12
ATOM 19943 N N . GLU A 1 58 ? -15.106 2.966 1.044 1.00 0.00 57 GLU A N 12
ATOM 19944 C CA . GLU A 1 58 ? -13.854 2.334 1.446 1.00 0.00 57 GLU A CA 12
ATOM 19945 C C . GLU A 1 58 ? -12.661 3.026 0.793 1.00 0.00 57 GLU A C 12
ATOM 19946 O O . GLU A 1 58 ? -11.906 2.407 0.043 1.00 0.00 57 GLU A O 12
ATOM 19958 N N . ILE A 1 59 ? -12.499 4.313 1.084 1.00 0.00 58 ILE A N 12
ATOM 19959 C CA . ILE A 1 59 ? -11.398 5.089 0.526 1.00 0.00 58 ILE A CA 12
ATOM 19960 C C . ILE A 1 59 ? -10.056 4.603 1.063 1.00 0.00 58 ILE A C 12
ATOM 19961 O O . ILE A 1 59 ? -9.959 4.155 2.205 1.00 0.00 58 ILE A O 12
ATOM 19977 N N . MET A 1 60 ? -9.023 4.698 0.232 1.00 0.00 59 MET A N 12
ATOM 19978 C CA . MET A 1 60 ? -7.685 4.271 0.625 1.00 0.00 59 MET A CA 12
ATOM 19979 C C . MET A 1 60 ? -6.769 5.474 0.828 1.00 0.00 59 MET A C 12
ATOM 19980 O O . MET A 1 60 ? -6.073 5.915 -0.086 1.00 0.00 59 MET A O 12
ATOM 19994 N N . PRO A 1 61 ? -6.768 6.017 2.055 1.00 0.00 60 PRO A N 12
ATOM 19995 C CA . PRO A 1 61 ? -5.942 7.176 2.406 1.00 0.00 60 PRO A CA 12
ATOM 19996 C C . PRO A 1 61 ? -4.456 6.837 2.449 1.00 0.00 60 PRO A C 12
ATOM 19997 O O . PRO A 1 61 ? -3.608 7.689 2.187 1.00 0.00 60 PRO A O 12
ATOM 20008 N N . GLU A 1 62 ? -4.148 5.586 2.779 1.00 0.00 61 GLU A N 12
ATOM 20009 C CA . GLU A 1 62 ? -2.763 5.136 2.856 1.00 0.00 61 GLU A CA 12
ATOM 20010 C C . GLU A 1 62 ? -2.076 5.256 1.499 1.00 0.00 61 GLU A C 12
ATOM 20011 O O . GLU A 1 62 ? -0.852 5.352 1.417 1.00 0.00 61 GLU A O 12
ATOM 20023 N N . ASP A 1 63 ? -2.874 5.248 0.436 1.00 0.00 62 ASP A N 12
ATOM 20024 C CA . ASP A 1 63 ? -2.344 5.356 -0.918 1.00 0.00 62 ASP A CA 12
ATOM 20025 C C . ASP A 1 63 ? -1.416 6.561 -1.044 1.00 0.00 62 ASP A C 12
ATOM 20026 O O . ASP A 1 63 ? -1.342 7.398 -0.145 1.00 0.00 62 ASP A O 12
ATOM 20035 N N . LYS A 1 64 ? -0.708 6.641 -2.166 1.00 0.00 63 LYS A N 12
ATOM 20036 C CA . LYS A 1 64 ? 0.215 7.742 -2.411 1.00 0.00 63 LYS A CA 12
ATOM 20037 C C . LYS A 1 64 ? 0.002 8.332 -3.802 1.00 0.00 63 LYS A C 12
ATOM 20038 O O . LYS A 1 64 ? -0.620 7.709 -4.663 1.00 0.00 63 LYS A O 12
ATOM 20057 N N . THR A 1 65 ? 0.524 9.536 -4.016 1.00 0.00 64 THR A N 12
ATOM 20058 C CA . THR A 1 65 ? 0.391 10.209 -5.301 1.00 0.00 64 THR A CA 12
ATOM 20059 C C . THR A 1 65 ? 1.414 9.687 -6.303 1.00 0.00 64 THR A C 12
ATOM 20060 O O . THR A 1 65 ? 2.615 9.673 -6.030 1.00 0.00 64 THR A O 12
ATOM 20071 N N . VAL A 1 66 ? 0.932 9.257 -7.465 1.00 0.00 65 VAL A N 12
ATOM 20072 C CA . VAL A 1 66 ? 1.806 8.736 -8.510 1.00 0.00 65 VAL A CA 12
ATOM 20073 C C . VAL A 1 66 ? 1.734 9.595 -9.767 1.00 0.00 65 VAL A C 12
ATOM 20074 O O . VAL A 1 66 ? 2.548 9.451 -10.678 1.00 0.00 65 VAL A O 12
ATOM 20087 N N . GLY A 1 67 ? 0.753 10.492 -9.809 1.00 0.00 66 GLY A N 12
ATOM 20088 C CA . GLY A 1 67 ? 0.592 11.363 -10.958 1.00 0.00 66 GLY A CA 12
ATOM 20089 C C . GLY A 1 67 ? -0.696 12.160 -10.907 1.00 0.00 66 GLY A C 12
ATOM 20090 O O . GLY A 1 67 ? -1.706 11.689 -10.383 1.00 0.00 66 GLY A O 12
ATOM 20094 N N . PHE A 1 68 ? -0.662 13.372 -11.450 1.00 0.00 67 PHE A N 12
ATOM 20095 C CA . PHE A 1 68 ? -1.836 14.238 -11.462 1.00 0.00 67 PHE A CA 12
ATOM 20096 C C . PHE A 1 68 ? -2.036 14.865 -12.838 1.00 0.00 67 PHE A C 12
ATOM 20097 O O . PHE A 1 68 ? -1.072 15.215 -13.519 1.00 0.00 67 PHE A O 12
ATOM 20114 N N . VAL A 1 69 ? -3.295 15.002 -13.242 1.00 0.00 68 VAL A N 12
ATOM 20115 C CA . VAL A 1 69 ? -3.623 15.587 -14.537 1.00 0.00 68 VAL A CA 12
ATOM 20116 C C . VAL A 1 69 ? -4.690 16.667 -14.398 1.00 0.00 68 VAL A C 12
ATOM 20117 O O . VAL A 1 69 ? -5.816 16.393 -13.984 1.00 0.00 68 VAL A O 12
ATOM 20130 N N . VAL A 1 70 ? -4.327 17.898 -14.746 1.00 0.00 69 VAL A N 12
ATOM 20131 C CA . VAL A 1 70 ? -5.254 19.020 -14.662 1.00 0.00 69 VAL A CA 12
ATOM 20132 C C . VAL A 1 70 ? -5.933 19.274 -16.003 1.00 0.00 69 VAL A C 12
ATOM 20133 O O . VAL A 1 70 ? -5.279 19.622 -16.986 1.00 0.00 69 VAL A O 12
ATOM 20146 N N . VAL A 1 71 ? -7.250 19.098 -16.035 1.00 0.00 70 VAL A N 12
ATOM 20147 C CA . VAL A 1 71 ? -8.020 19.310 -17.255 1.00 0.00 70 VAL A CA 12
ATOM 20148 C C . VAL A 1 71 ? -9.131 20.330 -17.034 1.00 0.00 70 VAL A C 12
ATOM 20149 O O . VAL A 1 71 ? -10.085 20.075 -16.302 1.00 0.00 70 VAL A O 12
ATOM 20162 N N . ASN A 1 72 ? -8.999 21.488 -17.674 1.00 0.00 71 ASN A N 12
ATOM 20163 C CA . ASN A 1 72 ? -9.992 22.548 -17.547 1.00 0.00 71 ASN A CA 12
ATOM 20164 C C . ASN A 1 72 ? -10.499 22.985 -18.918 1.00 0.00 71 ASN A C 12
ATOM 20165 O O . ASN A 1 72 ? -9.762 23.579 -19.704 1.00 0.00 71 ASN A O 12
ATOM 20176 N N . ALA A 1 73 ? -11.764 22.687 -19.198 1.00 0.00 72 ALA A N 12
ATOM 20177 C CA . ALA A 1 73 ? -12.371 23.051 -20.472 1.00 0.00 72 ALA A CA 12
ATOM 20178 C C . ALA A 1 73 ? -12.720 24.535 -20.510 1.00 0.00 72 ALA A C 12
ATOM 20179 O O . ALA A 1 73 ? -12.545 25.198 -21.532 1.00 0.00 72 ALA A O 12
ATOM 20186 N N . ASP A 1 74 ? -13.216 25.050 -19.390 1.00 0.00 73 ASP A N 12
ATOM 20187 C CA . ASP A 1 74 ? -13.590 26.456 -19.295 1.00 0.00 73 ASP A CA 12
ATOM 20188 C C . ASP A 1 74 ? -12.380 27.357 -19.522 1.00 0.00 73 ASP A C 12
ATOM 20189 O O . ASP A 1 74 ? -12.412 28.260 -20.359 1.00 0.00 73 ASP A O 12
ATOM 20198 N N . LYS A 1 75 ? -11.313 27.106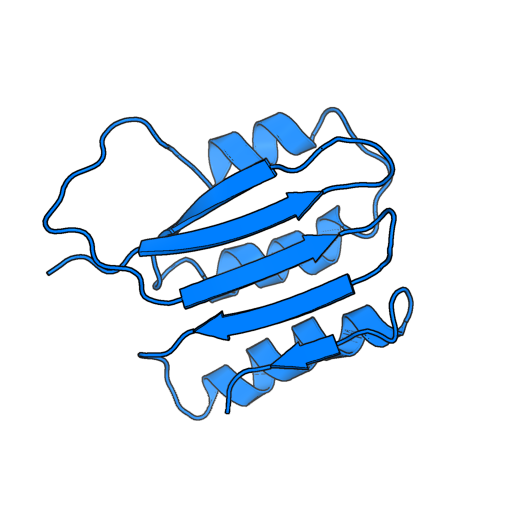 -18.771 1.00 0.00 74 LYS A N 12
ATOM 20199 C CA . LYS A 1 75 ? -10.091 27.893 -18.889 1.00 0.00 74 LYS A CA 12
ATOM 20200 C C . LYS A 1 75 ? -9.228 27.388 -20.041 1.00 0.00 74 LYS A C 12
ATOM 20201 O O . LYS A 1 75 ? -8.301 28.069 -20.482 1.00 0.00 74 LYS A O 12
ATOM 20220 N N . LYS A 1 76 ? -9.538 26.191 -20.526 1.00 0.00 75 LYS A N 12
ATOM 20221 C CA . LYS A 1 76 ? -8.793 25.594 -21.629 1.00 0.00 75 LYS A CA 12
ATOM 20222 C C . LYS A 1 76 ? -7.344 25.338 -21.230 1.00 0.00 75 LYS A C 12
ATOM 20223 O O . LYS A 1 76 ? -6.415 25.781 -21.908 1.00 0.00 75 LYS A O 12
ATOM 20242 N N . LEU A 1 77 ? -7.156 24.620 -20.128 1.00 0.00 76 LEU A N 12
ATOM 20243 C CA . LEU A 1 77 ? -5.818 24.303 -19.640 1.00 0.00 76 LEU A CA 12
ATOM 20244 C C . LEU A 1 77 ? -5.626 22.795 -19.517 1.00 0.00 76 LEU A C 12
ATOM 20245 O O . LEU A 1 77 ? -6.393 22.116 -18.836 1.00 0.00 76 LEU A O 12
ATOM 20261 N N . MET A 1 78 ? -4.596 22.279 -20.180 1.00 0.00 77 MET A N 12
ATOM 20262 C CA . MET A 1 78 ? -4.302 20.851 -20.142 1.00 0.00 77 MET A CA 12
ATOM 20263 C C . MET A 1 78 ? -2.891 20.601 -19.619 1.00 0.00 77 MET A C 12
ATOM 20264 O O . MET A 1 78 ? -1.911 21.064 -20.203 1.00 0.00 77 MET A O 12
ATOM 20278 N N . SER A 1 79 ? -2.795 19.866 -18.515 1.00 0.00 78 SER A N 12
ATOM 20279 C CA . SER A 1 79 ? -1.504 19.558 -17.912 1.00 0.00 78 SER A CA 12
ATOM 20280 C C . SER A 1 79 ? -1.482 18.130 -17.375 1.00 0.00 78 SER A C 12
ATOM 20281 O O . SER A 1 79 ? -2.418 17.691 -16.708 1.00 0.00 78 SER A O 12
ATOM 20289 N N . VAL A 1 80 ? -0.405 17.409 -17.672 1.00 0.00 79 VAL A N 12
ATOM 20290 C CA . VAL A 1 80 ? -0.259 16.031 -17.219 1.00 0.00 79 VAL A CA 12
ATOM 20291 C C . VAL A 1 80 ? 1.054 15.836 -16.469 1.00 0.00 79 VAL A C 12
ATOM 20292 O O . VAL A 1 80 ? 2.102 16.320 -16.895 1.00 0.00 79 VAL A O 12
ATOM 20305 N N . SER A 1 81 ? 0.989 15.122 -15.350 1.00 0.00 80 SER A N 12
ATOM 20306 C CA . SER A 1 81 ? 2.172 14.864 -14.537 1.00 0.00 80 SER A CA 12
ATOM 20307 C C . SER A 1 81 ? 2.219 13.406 -14.092 1.00 0.00 80 SER A C 12
ATOM 20308 O O . SER A 1 81 ? 1.588 13.026 -13.106 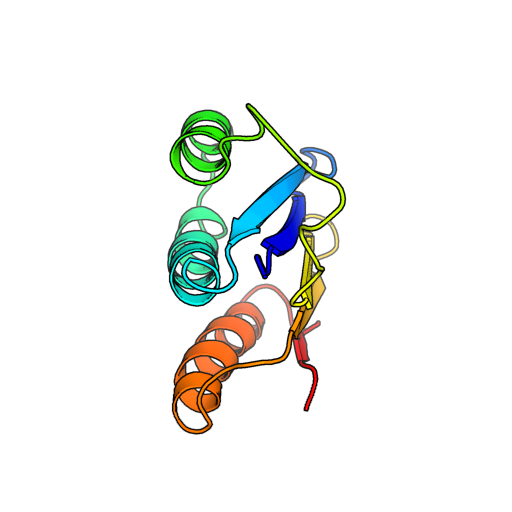1.00 0.00 80 SER A O 12
ATOM 20316 N N . PHE A 1 82 ? 2.970 12.593 -14.827 1.00 0.00 81 PHE A N 12
ATOM 20317 C CA . PHE A 1 82 ? 3.099 11.176 -14.510 1.00 0.00 81 PHE A CA 12
ATOM 20318 C C . PHE A 1 82 ? 4.404 10.901 -13.768 1.00 0.00 81 PHE A C 12
ATOM 20319 O O . PHE A 1 82 ? 5.462 11.409 -14.141 1.00 0.00 81 PHE A O 12
ATOM 20336 N N . SER A 1 83 ? 4.321 10.094 -12.715 1.00 0.00 82 SER A N 12
ATOM 20337 C CA . SER A 1 83 ? 5.493 9.755 -11.917 1.00 0.00 82 SER A CA 12
ATOM 20338 C C . SER A 1 83 ? 5.733 8.248 -11.917 1.00 0.00 82 SER A C 12
ATOM 20339 O O . SER A 1 83 ? 4.840 7.467 -11.587 1.00 0.00 82 SER A O 12
ATOM 20347 N N . ASP A 1 84 ? 6.943 7.848 -12.289 1.00 0.00 83 ASP A N 12
ATOM 20348 C CA . ASP A 1 84 ? 7.302 6.435 -12.332 1.00 0.00 83 ASP A CA 12
ATOM 20349 C C . ASP A 1 84 ? 6.447 5.688 -13.350 1.00 0.00 83 ASP A C 12
ATOM 20350 O O . ASP A 1 84 ? 5.414 5.113 -13.005 1.00 0.00 83 ASP A O 12
ATOM 20359 N N . ILE A 1 85 ? 6.883 5.701 -14.605 1.00 0.00 84 ILE A N 12
ATOM 20360 C CA . ILE A 1 85 ? 6.157 5.024 -15.673 1.00 0.00 84 ILE A CA 12
ATOM 20361 C C . ILE A 1 85 ? 7.114 4.304 -16.617 1.00 0.00 84 ILE A C 12
ATOM 20362 O O . ILE A 1 85 ? 8.328 4.316 -16.415 1.00 0.00 84 ILE A O 12
ATOM 20378 N N . ASP A 1 86 ? 6.559 3.679 -17.649 1.00 0.00 85 ASP A N 12
ATOM 20379 C CA . ASP A 1 86 ? 7.362 2.956 -18.628 1.00 0.00 85 ASP A CA 12
ATOM 20380 C C . ASP A 1 86 ? 7.715 3.852 -19.811 1.00 0.00 85 ASP A C 12
ATOM 20381 O O . ASP A 1 86 ? 7.150 4.933 -19.972 1.00 0.00 85 ASP A O 12
ATOM 20390 N N . GLU A 1 87 ? 8.654 3.395 -20.634 1.00 0.00 86 GLU A N 12
ATOM 20391 C CA . GLU A 1 87 ? 9.083 4.158 -21.800 1.00 0.00 86 GLU A CA 12
ATOM 20392 C C . GLU A 1 87 ? 8.037 4.090 -22.909 1.00 0.00 86 GLU A C 12
ATOM 20393 O O . GLU A 1 87 ? 7.819 5.062 -23.631 1.00 0.00 86 GLU A O 12
ATOM 20405 N N . ASN A 1 88 ? 7.393 2.935 -23.038 1.00 0.00 87 ASN A N 12
ATOM 20406 C CA . ASN A 1 88 ? 6.371 2.739 -24.059 1.00 0.00 87 ASN A CA 12
ATOM 20407 C C . ASN A 1 88 ? 5.047 3.365 -23.631 1.00 0.00 87 ASN A C 12
ATOM 20408 O O . ASN A 1 88 ? 4.230 3.747 -24.468 1.00 0.00 87 ASN A O 12
ATOM 20419 N N . MET A 1 89 ? 4.844 3.469 -22.321 1.00 0.00 88 MET A N 12
ATOM 20420 C CA . MET A 1 89 ? 3.621 4.051 -21.782 1.00 0.00 88 MET A CA 12
ATOM 20421 C C . MET A 1 89 ? 3.652 5.573 -21.884 1.00 0.00 88 MET A C 12
ATOM 20422 O O . MET A 1 89 ? 2.645 6.204 -22.207 1.00 0.00 88 MET A O 12
ATOM 20436 N N . LYS A 1 90 ? 4.813 6.156 -21.606 1.00 0.00 89 LYS A N 12
ATOM 20437 C CA . LYS A 1 90 ? 4.976 7.604 -21.668 1.00 0.00 89 LYS A CA 12
ATOM 20438 C C . LYS A 1 90 ? 4.766 8.115 -23.089 1.00 0.00 89 LYS A C 12
ATOM 20439 O O . LYS A 1 90 ? 4.393 9.270 -23.296 1.00 0.00 89 LYS A O 12
ATOM 20458 N N . LYS A 1 91 ? 5.005 7.248 -24.067 1.00 0.00 90 LYS A N 12
ATOM 20459 C CA . LYS A 1 91 ? 4.840 7.610 -25.469 1.00 0.00 90 LYS A CA 12
ATOM 20460 C C . LYS A 1 91 ? 3.365 7.785 -25.815 1.00 0.00 90 LYS A C 12
ATOM 20461 O O . LYS A 1 91 ? 2.952 8.836 -26.307 1.00 0.00 90 LYS A O 12
ATOM 20480 N N . VAL A 1 92 ? 2.573 6.750 -25.555 1.00 0.00 91 VAL A N 12
ATOM 20481 C CA . VAL A 1 92 ? 1.143 6.791 -25.836 1.00 0.00 91 VAL A CA 12
ATOM 20482 C C . VAL A 1 92 ? 0.447 7.854 -24.995 1.00 0.00 91 VAL A C 12
ATOM 20483 O O . VAL A 1 92 ? -0.460 8.539 -25.468 1.00 0.00 91 VAL A O 12
ATOM 20496 N N . ILE A 1 93 ? 0.878 7.988 -23.745 1.00 0.00 92 ILE A N 12
ATOM 20497 C CA . ILE A 1 93 ? 0.298 8.970 -22.837 1.00 0.00 92 ILE A CA 12
ATOM 20498 C C . ILE A 1 93 ? 0.630 10.391 -23.280 1.00 0.00 92 ILE A C 12
ATOM 20499 O O . ILE A 1 93 ? -0.227 11.274 -23.263 1.00 0.00 92 ILE A O 12
ATOM 20515 N N . LYS A 1 94 ? 1.880 10.604 -23.677 1.00 0.00 93 LYS A N 12
ATOM 20516 C CA . LYS A 1 94 ? 2.327 11.916 -24.127 1.00 0.00 93 LYS A CA 12
ATOM 20517 C C . LYS A 1 94 ? 1.619 12.319 -25.417 1.00 0.00 93 LYS A C 12
ATOM 20518 O O . LYS A 1 94 ? 1.257 13.481 -25.601 1.00 0.00 93 LYS A O 12
ATOM 20537 N N . ALA A 1 95 ? 1.423 11.351 -26.307 1.00 0.00 94 ALA A N 12
ATOM 20538 C CA . ALA A 1 95 ? 0.756 11.604 -27.577 1.00 0.00 94 ALA A CA 12
ATOM 20539 C C . ALA A 1 95 ? -0.721 11.921 -27.368 1.00 0.00 94 ALA A C 12
ATOM 20540 O O . ALA A 1 95 ? -1.245 12.889 -27.921 1.00 0.00 94 ALA A O 12
ATOM 20547 N N . THR A 1 96 ? -1.390 11.098 -26.566 1.00 0.00 95 THR A N 12
ATOM 20548 C CA . THR A 1 96 ? -2.807 11.289 -26.285 1.00 0.00 95 THR A CA 12
ATOM 20549 C C . THR A 1 96 ? -3.057 12.631 -25.606 1.00 0.00 95 THR A C 12
ATOM 20550 O O . THR A 1 96 ? -4.016 13.332 -25.928 1.00 0.00 95 THR A O 12
ATOM 20561 N N . ALA A 1 97 ? -2.187 12.984 -24.665 1.00 0.00 96 ALA A N 12
ATOM 20562 C CA . ALA A 1 97 ? -2.313 14.244 -23.942 1.00 0.00 96 ALA A CA 12
ATOM 20563 C C . ALA A 1 97 ? -2.015 15.430 -24.852 1.00 0.00 96 ALA A C 12
ATOM 20564 O O . ALA A 1 97 ? -2.680 16.463 -24.777 1.00 0.00 96 ALA A O 12
ATOM 20571 N N . GLU A 1 98 ? -1.012 15.275 -25.711 1.00 0.00 97 GLU A N 12
ATOM 20572 C CA . GLU A 1 98 ? -0.627 16.336 -26.634 1.00 0.00 97 GLU A CA 12
ATOM 20573 C C . GLU A 1 98 ? -1.710 16.563 -27.685 1.00 0.00 97 GLU A C 12
ATOM 20574 O O . GLU A 1 98 ? -1.900 17.680 -28.165 1.00 0.00 97 GLU A O 12
ATOM 20586 N N . LYS A 1 99 ? -2.417 15.495 -28.037 1.00 0.00 98 LYS A N 12
ATOM 20587 C CA . LYS A 1 99 ? -3.482 15.575 -29.030 1.00 0.00 98 LYS A CA 12
ATOM 20588 C C . LYS A 1 99 ? -4.496 16.651 -28.655 1.00 0.00 98 LYS A C 12
ATOM 20589 O O . LYS A 1 99 ? -5.161 17.220 -29.520 1.00 0.00 98 LYS A O 12
ATOM 20608 N N . PHE A 1 100 ? -4.607 16.927 -27.359 1.00 0.00 99 PHE A N 12
ATOM 20609 C CA . PHE A 1 100 ? -5.539 17.936 -26.870 1.00 0.00 99 PHE A CA 12
ATOM 20610 C C . PHE A 1 100 ? -5.281 19.284 -27.537 1.00 0.00 99 PHE A C 12
ATOM 20611 O O . PHE A 1 100 ? -6.169 20.134 -27.611 1.00 0.00 99 PHE A O 12
ATOM 20628 N N . LYS A 1 101 ? -4.059 19.473 -28.022 1.00 0.00 100 LYS A N 12
ATOM 20629 C CA . LYS A 1 101 ? -3.682 20.716 -28.684 1.00 0.00 100 LYS A CA 12
ATOM 20630 C C . LYS A 1 101 ? -4.702 21.095 -29.753 1.00 0.00 100 LYS A C 12
ATOM 20631 O O . LYS A 1 101 ? -4.921 22.274 -30.025 1.00 0.00 100 LYS A O 12
ATOM 20650 N N . ASN A 1 102 ? -5.323 20.086 -30.355 1.00 0.00 101 ASN A N 12
ATOM 20651 C CA . ASN A 1 102 ? -6.321 20.313 -31.394 1.00 0.00 101 ASN A CA 12
ATOM 20652 C C . ASN A 1 102 ? -7.420 21.248 -30.897 1.00 0.00 101 ASN A C 12
ATOM 20653 O O . ASN A 1 102 ? -7.918 22.092 -31.642 1.00 0.00 101 ASN A O 12
ATOM 20664 N N . LYS A 1 103 ? -7.795 21.091 -29.632 1.00 0.00 102 LYS A N 12
ATOM 20665 C CA . LYS A 1 103 ? -8.834 21.920 -29.032 1.00 0.00 102 LYS A CA 12
ATOM 20666 C C . LYS A 1 103 ? -8.341 22.559 -27.738 1.00 0.00 102 LYS A C 12
ATOM 20667 O O . LYS A 1 103 ? -9.132 22.882 -26.853 1.00 0.00 102 LYS A O 12
ATOM 20686 N N . GLY A 1 104 ? -7.027 22.739 -27.635 1.00 0.00 103 GLY A N 12
ATOM 20687 C CA . GLY A 1 104 ? -6.452 23.340 -26.446 1.00 0.00 103 GLY A CA 12
ATOM 20688 C C . GLY A 1 104 ? -4.944 23.469 -26.533 1.00 0.00 103 GLY A C 12
ATOM 20689 O O . GLY A 1 104 ? -4.211 22.617 -26.030 1.00 0.00 103 GLY A O 12
ATOM 20693 N N . PHE A 1 105 ? -4.479 24.536 -27.174 1.00 0.00 104 PHE A N 12
ATOM 20694 C CA . PHE A 1 105 ? -3.048 24.772 -27.327 1.00 0.00 104 PHE A CA 12
ATOM 20695 C C . PHE A 1 105 ? -2.332 24.667 -25.984 1.00 0.00 104 PHE A C 12
ATOM 20696 O O . PHE A 1 105 ? -1.165 24.283 -25.918 1.00 0.00 104 PHE A O 12
ATOM 20713 N N . LYS A 1 106 ? -3.041 25.013 -24.914 1.00 0.00 105 LYS A N 12
ATOM 20714 C CA . LYS A 1 106 ? -2.476 24.958 -23.571 1.00 0.00 105 LYS A CA 12
ATOM 20715 C C . LYS A 1 106 ? -2.271 23.514 -23.126 1.00 0.00 105 LYS A C 12
ATOM 20716 O O . LYS A 1 106 ? -3.111 22.943 -22.431 1.00 0.00 105 LYS A O 12
ATOM 20735 N N . VAL A 1 107 ? -1.147 22.929 -23.529 1.00 0.00 106 VAL A N 12
ATOM 20736 C CA . VAL A 1 107 ? -0.830 21.552 -23.169 1.00 0.00 106 VAL A CA 12
ATOM 20737 C C . VAL A 1 107 ? 0.542 21.458 -22.512 1.00 0.00 106 VAL A C 12
ATOM 20738 O O . VAL A 1 107 ? 1.537 21.929 -23.061 1.00 0.00 106 VAL A O 12
ATOM 20751 N N . GLU A 1 108 ? 0.588 20.845 -21.333 1.00 0.00 107 GLU A N 12
ATOM 20752 C CA . GLU A 1 108 ? 1.839 20.689 -20.602 1.00 0.00 107 GLU A CA 12
ATOM 20753 C C . GLU A 1 108 ? 1.991 19.263 -20.081 1.00 0.00 107 GLU A C 12
ATOM 20754 O O . GLU A 1 108 ? 1.009 18.609 -19.731 1.00 0.00 107 GLU A O 12
ATOM 20766 N N . THR A 1 109 ? 3.231 18.785 -20.033 1.00 0.00 108 THR A N 12
ATOM 20767 C CA . THR A 1 109 ? 3.513 17.437 -19.558 1.00 0.00 108 THR A CA 12
ATOM 20768 C C . THR A 1 109 ? 4.751 17.415 -18.669 1.00 0.00 108 THR A C 12
ATOM 20769 O O . THR A 1 109 ? 5.700 18.167 -18.891 1.00 0.00 108 THR A O 12
ATOM 20780 N N . ASP A 1 110 ? 4.735 16.549 -17.661 1.00 0.00 109 ASP A N 12
ATOM 20781 C CA . ASP A 1 110 ? 5.857 16.429 -16.738 1.00 0.00 109 ASP A CA 12
ATOM 20782 C C . ASP A 1 110 ? 6.527 15.065 -16.873 1.00 0.00 109 ASP A C 12
ATOM 20783 O O . ASP A 1 110 ? 5.867 14.028 -16.799 1.00 0.00 109 ASP A O 12
ATOM 20792 N N . MET A 1 111 ? 7.841 15.074 -17.072 1.00 0.00 110 MET A N 12
ATOM 20793 C CA . MET A 1 111 ? 8.600 13.837 -17.217 1.00 0.00 110 MET A CA 12
ATOM 20794 C C . MET A 1 111 ? 8.967 13.261 -15.853 1.00 0.00 110 MET A C 12
ATOM 20795 O O . MET A 1 111 ? 8.820 13.926 -14.827 1.00 0.00 110 MET A O 12
ATOM 20809 N N . MET A 1 2 ? -0.055 1.059 1.088 1.00 0.00 1 MET A N 13
ATOM 20810 C CA . MET A 1 2 ? 0.881 1.182 -0.024 1.00 0.00 1 MET A CA 13
ATOM 20811 C C . MET A 1 2 ? 0.136 1.322 -1.348 1.00 0.00 1 MET A C 13
ATOM 20812 O O . MET A 1 2 ? 0.541 0.754 -2.363 1.00 0.00 1 MET A O 13
ATOM 20826 N N . THR A 1 3 ? -0.955 2.081 -1.332 1.00 0.00 2 THR A N 13
ATOM 20827 C CA . THR A 1 3 ? -1.756 2.294 -2.530 1.00 0.00 2 THR A CA 13
ATOM 20828 C C . THR A 1 3 ? -1.394 3.612 -3.206 1.00 0.00 2 THR A C 13
ATOM 20829 O O . THR A 1 3 ? -1.454 4.675 -2.588 1.00 0.00 2 THR A O 13
ATOM 20840 N N . LEU A 1 4 ? -1.020 3.535 -4.479 1.00 0.00 3 LEU A N 13
ATOM 20841 C CA . LEU A 1 4 ? -0.649 4.722 -5.240 1.00 0.00 3 LEU A CA 13
ATOM 20842 C C . LEU A 1 4 ? -1.831 5.238 -6.055 1.00 0.00 3 LEU A C 13
ATOM 20843 O O . LEU A 1 4 ? -2.222 4.631 -7.053 1.00 0.00 3 LEU A O 13
ATOM 20859 N N . CYS A 1 5 ? -2.394 6.361 -5.624 1.00 0.00 4 CYS A N 13
ATOM 20860 C CA . CYS A 1 5 ? -3.531 6.960 -6.315 1.00 0.00 4 CYS A CA 13
ATOM 20861 C C . CYS A 1 5 ? -3.139 8.285 -6.961 1.00 0.00 4 CYS A C 13
ATOM 20862 O O . CYS A 1 5 ? -2.252 8.985 -6.474 1.00 0.00 4 CYS A O 13
ATOM 20870 N N . ALA A 1 6 ? -3.805 8.621 -8.060 1.00 0.00 5 ALA A N 13
ATOM 20871 C CA . ALA A 1 6 ? -3.526 9.861 -8.773 1.00 0.00 5 ALA A CA 13
ATOM 20872 C C . ALA A 1 6 ? -4.740 10.785 -8.763 1.00 0.00 5 ALA A C 13
ATOM 20873 O O . ALA A 1 6 ? -5.880 10.327 -8.817 1.00 0.00 5 ALA A O 13
ATOM 20880 N N . MET A 1 7 ? -4.485 12.088 -8.693 1.00 0.00 6 MET A N 13
ATOM 20881 C CA . MET A 1 7 ? -5.558 13.075 -8.676 1.00 0.00 6 MET A CA 13
ATOM 20882 C C . MET A 1 7 ? -5.776 13.665 -10.066 1.00 0.00 6 MET A C 13
ATOM 20883 O O . MET A 1 7 ? -4.830 14.102 -10.721 1.00 0.00 6 MET A O 13
ATOM 20897 N N . TYR A 1 8 ? -7.028 13.674 -10.510 1.00 0.00 7 TYR A N 13
ATOM 20898 C CA . TYR A 1 8 ? -7.369 14.207 -11.823 1.00 0.00 7 TYR A CA 13
ATOM 20899 C C . TYR A 1 8 ? -8.440 15.289 -11.711 1.00 0.00 7 TYR A C 13
ATOM 20900 O O . TYR A 1 8 ? -9.610 14.996 -11.470 1.00 0.00 7 TYR A O 13
ATOM 20918 N N . ASN A 1 9 ? -8.028 16.540 -11.888 1.00 0.00 8 ASN A N 13
ATOM 20919 C CA . ASN A 1 9 ? -8.951 17.666 -11.807 1.00 0.00 8 ASN A CA 13
ATOM 20920 C C . ASN A 1 9 ? -9.478 18.038 -13.189 1.00 0.00 8 ASN A C 13
ATOM 20921 O O . ASN A 1 9 ? -8.799 18.716 -13.962 1.00 0.00 8 ASN A O 13
ATOM 20932 N N . ILE A 1 10 ? -10.692 17.592 -13.493 1.00 0.00 9 ILE A N 13
ATOM 20933 C CA . ILE A 1 10 ? -11.311 17.879 -14.781 1.00 0.00 9 ILE A CA 13
ATOM 20934 C C . ILE A 1 10 ? -12.491 18.832 -14.624 1.00 0.00 9 ILE A C 13
ATOM 20935 O O . ILE A 1 10 ? -13.390 18.595 -13.817 1.00 0.00 9 ILE A O 13
ATOM 20951 N N . SER A 1 11 ? -12.481 19.910 -15.401 1.00 0.00 10 SER A N 13
ATOM 20952 C CA . SER A 1 11 ? -13.550 20.901 -15.347 1.00 0.00 10 SER A CA 13
ATOM 20953 C C . SER A 1 11 ? -14.006 21.286 -16.751 1.00 0.00 10 SER A C 13
ATOM 20954 O O . SER A 1 11 ? -13.410 22.148 -17.395 1.00 0.00 10 SER A O 13
ATOM 20962 N N . MET A 1 12 ? -15.068 20.638 -17.219 1.00 0.00 11 MET A N 13
ATOM 20963 C CA . MET A 1 12 ? -15.606 20.912 -18.546 1.00 0.00 11 MET A CA 13
ATOM 20964 C C . MET A 1 12 ? -16.121 22.345 -18.639 1.00 0.00 11 MET A C 13
ATOM 20965 O O . MET A 1 12 ? -16.149 23.069 -17.645 1.00 0.00 11 MET A O 13
ATOM 20979 N N . ALA A 1 13 ? -16.527 22.746 -19.839 1.00 0.00 12 ALA A N 13
ATOM 20980 C CA . ALA A 1 13 ? -17.043 24.091 -20.060 1.00 0.00 12 ALA A CA 13
ATOM 20981 C C . ALA A 1 13 ? -18.185 24.406 -19.100 1.00 0.00 12 ALA A C 13
ATOM 20982 O O . ALA A 1 13 ? -19.317 23.969 -19.302 1.00 0.00 12 ALA A O 13
ATOM 20989 N N . GLY A 1 14 ? -17.880 25.168 -18.054 1.00 0.00 13 GLY A N 13
ATOM 20990 C CA . GLY A 1 14 ? -18.892 25.528 -17.078 1.00 0.00 13 GLY A CA 13
ATOM 20991 C C . GLY A 1 14 ? -19.507 24.316 -16.406 1.00 0.00 13 GLY A C 13
ATOM 20992 O O . GLY A 1 14 ? -20.725 24.142 -16.418 1.00 0.00 13 GLY A O 13
ATOM 20996 N N . SER A 1 15 ? -18.661 23.474 -15.820 1.00 0.00 14 SER A N 13
ATOM 20997 C CA . SER A 1 15 ? -19.128 22.268 -15.145 1.00 0.00 14 SER A CA 13
ATOM 20998 C C . SER A 1 15 ? -18.471 22.124 -13.776 1.00 0.00 14 SER A C 13
ATOM 20999 O O . SER A 1 15 ? -18.562 21.074 -13.139 1.00 0.00 14 SER A O 13
ATOM 21007 N N . HIS A 1 16 ? -17.809 23.186 -13.329 1.00 0.00 15 HIS A N 13
ATOM 21008 C CA . HIS A 1 16 ? -17.137 23.179 -12.034 1.00 0.00 15 HIS A CA 13
ATOM 21009 C C . HIS A 1 16 ? -16.021 22.139 -12.007 1.00 0.00 15 HIS A C 13
ATOM 21010 O O . HIS A 1 16 ? -15.989 21.207 -12.811 1.00 0.00 15 HIS A O 13
ATOM 21024 N N . PRO A 1 17 ? -15.084 22.300 -11.062 1.00 0.00 16 PRO A N 13
ATOM 21025 C CA . PRO A 1 17 ? -13.949 21.385 -10.908 1.00 0.00 16 PRO A CA 13
ATOM 21026 C C . PRO A 1 17 ? -14.376 20.015 -10.390 1.00 0.00 16 PRO A C 13
ATOM 21027 O O . PRO A 1 17 ? -15.073 19.910 -9.380 1.00 0.00 16 PRO A O 13
ATOM 21038 N N . THR A 1 18 ? -13.952 18.966 -11.087 1.00 0.00 17 THR A N 13
ATOM 21039 C CA . THR A 1 18 ? -14.290 17.602 -10.699 1.00 0.00 17 THR A CA 13
ATOM 21040 C C . THR A 1 18 ? -13.043 16.815 -10.314 1.00 0.00 17 THR A C 13
ATOM 21041 O O . THR A 1 18 ? -12.173 16.563 -11.147 1.00 0.00 17 THR A O 13
ATOM 21052 N N . THR A 1 19 ? -12.963 16.427 -9.045 1.00 0.00 18 THR A N 13
ATOM 21053 C CA . THR A 1 19 ? -11.822 15.667 -8.549 1.00 0.00 18 THR A CA 13
ATOM 21054 C C . THR A 1 19 ? -12.013 14.173 -8.781 1.00 0.00 18 THR A C 13
ATOM 21055 O O . THR A 1 19 ? -12.812 13.527 -8.102 1.00 0.00 18 THR A O 13
ATOM 21066 N N . ILE A 1 20 ? -11.275 13.629 -9.742 1.00 0.00 19 ILE A N 13
ATOM 21067 C CA . ILE A 1 20 ? -11.363 12.210 -10.062 1.00 0.00 19 ILE A CA 13
ATOM 21068 C C . ILE A 1 20 ? -10.090 11.475 -9.656 1.00 0.00 19 ILE A C 13
ATOM 21069 O O . ILE A 1 20 ? -9.004 11.769 -10.159 1.00 0.00 19 ILE A O 13
ATOM 21085 N N . CYS A 1 21 ? -10.230 10.518 -8.746 1.00 0.00 20 CYS A N 13
ATOM 21086 C CA . CYS A 1 21 ? -9.091 9.740 -8.272 1.00 0.00 20 CYS A CA 13
ATOM 21087 C C . CYS A 1 21 ? -8.971 8.429 -9.043 1.00 0.00 20 CYS A C 13
ATOM 21088 O O . CYS A 1 21 ? -9.945 7.690 -9.189 1.00 0.00 20 CYS A O 13
ATOM 21096 N N . VAL A 1 22 ? -7.769 8.147 -9.536 1.00 0.00 21 VAL A N 13
ATOM 21097 C CA . VAL A 1 22 ? -7.520 6.926 -10.293 1.00 0.00 21 VAL A CA 13
ATOM 21098 C C . VAL A 1 22 ? -6.162 6.329 -9.942 1.00 0.00 21 VAL A C 13
ATOM 21099 O O . VAL A 1 22 ? -5.161 7.040 -9.863 1.00 0.00 21 VAL A O 13
ATOM 21112 N N . VAL A 1 23 ? -6.135 5.016 -9.733 1.00 0.00 22 VAL A N 13
ATOM 21113 C CA . VAL A 1 23 ? -4.900 4.322 -9.392 1.00 0.00 22 VAL A CA 13
ATOM 21114 C C . VAL A 1 23 ? -3.821 4.573 -10.439 1.00 0.00 22 VAL A C 13
ATOM 21115 O O . VAL A 1 23 ? -4.117 4.743 -11.621 1.00 0.00 22 VAL A O 13
ATOM 21128 N N . MET A 1 24 ? -2.568 4.595 -9.996 1.00 0.00 23 MET A N 13
ATOM 21129 C CA . MET A 1 24 ? -1.444 4.824 -10.896 1.00 0.00 23 MET A CA 13
ATOM 21130 C C . MET A 1 24 ? -1.484 3.856 -12.075 1.00 0.00 23 MET A C 13
ATOM 21131 O O . MET A 1 24 ? -1.083 4.200 -13.187 1.00 0.00 23 MET A O 13
ATOM 21145 N N . ASP A 1 25 ? -1.971 2.646 -11.824 1.00 0.00 24 ASP A N 13
ATOM 21146 C CA . ASP A 1 25 ? -2.065 1.629 -12.864 1.00 0.00 24 ASP A CA 13
ATOM 21147 C C . ASP A 1 25 ? -3.240 1.910 -13.795 1.00 0.00 24 ASP A C 13
ATOM 21148 O O . ASP A 1 25 ? -3.207 1.562 -14.976 1.00 0.00 24 ASP A O 13
ATOM 21157 N N . ARG A 1 26 ? -4.277 2.542 -13.256 1.00 0.00 25 ARG A N 13
ATOM 21158 C CA . ARG A 1 26 ? -5.464 2.869 -14.037 1.00 0.00 25 ARG A CA 13
ATOM 21159 C C . ARG A 1 26 ? -5.404 4.308 -14.540 1.00 0.00 25 ARG A C 13
ATOM 21160 O O . ARG A 1 26 ? -6.383 4.831 -15.074 1.00 0.00 25 ARG A O 13
ATOM 21181 N N . PHE A 1 27 ? -4.250 4.943 -14.365 1.00 0.00 26 PHE A N 13
ATOM 21182 C CA . PHE A 1 27 ? -4.063 6.323 -14.800 1.00 0.00 26 PHE A CA 13
ATOM 21183 C C . PHE A 1 27 ? -4.109 6.424 -16.322 1.00 0.00 26 PHE A C 13
ATOM 21184 O O . PHE A 1 27 ? -4.909 7.176 -16.882 1.00 0.00 26 PHE A O 13
ATOM 21201 N N . LEU A 1 28 ? -3.246 5.664 -16.986 1.00 0.00 27 LEU A N 13
ATOM 21202 C CA . LEU A 1 28 ? -3.186 5.668 -18.443 1.00 0.00 27 LEU A CA 13
ATOM 21203 C C . LEU A 1 28 ? -4.549 5.339 -19.045 1.00 0.00 27 LEU A C 13
ATOM 21204 O O . LEU A 1 28 ? -4.976 5.964 -20.015 1.00 0.00 27 LEU A O 13
ATOM 21220 N N . GLU A 1 29 ? -5.226 4.356 -18.461 1.00 0.00 28 GLU A N 13
ATOM 21221 C CA . GLU A 1 29 ? -6.541 3.945 -18.939 1.00 0.00 28 GLU A CA 13
ATOM 21222 C C . GLU A 1 29 ? -7.549 5.083 -18.802 1.00 0.00 28 GLU A C 13
ATOM 21223 O O . GLU A 1 29 ? -8.267 5.408 -19.747 1.00 0.00 28 GLU A O 13
ATOM 21235 N N . SER A 1 30 ? -7.598 5.683 -17.617 1.00 0.00 29 SER A N 13
ATOM 21236 C CA . SER A 1 30 ? -8.520 6.781 -17.353 1.00 0.00 29 SER A CA 13
ATOM 21237 C C . SER A 1 30 ? -8.345 7.896 -18.378 1.00 0.00 29 SER A C 13
ATOM 21238 O O . SER A 1 30 ? -9.320 8.413 -18.924 1.00 0.00 29 SER A O 13
ATOM 21246 N N . PHE A 1 31 ? -7.094 8.263 -18.636 1.00 0.00 30 PHE A N 13
ATOM 21247 C CA . PHE A 1 31 ? -6.789 9.318 -19.596 1.00 0.00 30 PHE A CA 13
ATOM 21248 C C . PHE A 1 31 ? -7.215 8.912 -21.004 1.00 0.00 30 PHE A C 13
ATOM 21249 O O . PHE A 1 31 ? -7.778 9.714 -21.749 1.00 0.00 30 PHE A O 13
ATOM 21266 N N . SER A 1 32 ? -6.941 7.661 -21.361 1.00 0.00 31 SER A N 13
ATOM 21267 C CA . SER A 1 32 ? -7.291 7.150 -22.681 1.00 0.00 31 SER A CA 13
ATOM 21268 C C . SER A 1 32 ? -8.783 7.322 -22.953 1.00 0.00 31 SER A C 13
ATOM 21269 O O . SER A 1 32 ? -9.178 7.857 -23.988 1.00 0.00 31 SER A O 13
ATOM 21277 N N . GLU A 1 33 ? -9.606 6.865 -22.014 1.00 0.00 32 GLU A N 13
ATOM 21278 C CA . GLU A 1 33 ? -11.053 6.968 -22.152 1.00 0.00 32 GLU A CA 13
ATOM 21279 C C . GLU A 1 33 ? -11.513 8.415 -22.000 1.00 0.00 32 GLU A C 13
ATOM 21280 O O . GLU A 1 33 ? -12.414 8.870 -22.706 1.00 0.00 32 GLU A O 13
ATOM 21292 N N . LEU A 1 34 ? -10.888 9.134 -21.074 1.00 0.00 33 LEU A N 13
ATOM 21293 C CA . LEU A 1 34 ? -11.232 10.530 -20.827 1.00 0.00 33 LEU A CA 13
ATOM 21294 C C . LEU A 1 34 ? -11.160 11.344 -22.115 1.00 0.00 33 LEU A C 13
ATOM 21295 O O . LEU A 1 34 ? -12.010 12.197 -22.371 1.00 0.00 33 LEU A O 13
ATOM 21311 N N . TYR A 1 35 ? -10.141 11.073 -22.923 1.00 0.00 34 TYR A N 13
ATOM 21312 C CA . TYR A 1 35 ? -9.958 11.781 -24.185 1.00 0.00 34 TYR A CA 13
ATOM 21313 C C . TYR A 1 35 ? -11.064 11.426 -25.174 1.00 0.00 34 TYR A C 13
ATOM 21314 O O . TYR A 1 35 ? -11.322 12.165 -26.125 1.00 0.00 34 TYR A O 13
ATOM 21332 N N . ASP A 1 36 ? -11.713 10.290 -24.943 1.00 0.00 35 ASP A N 13
ATOM 21333 C CA . ASP A 1 36 ? -12.792 9.837 -25.812 1.00 0.00 35 ASP A CA 13
ATOM 21334 C C . ASP A 1 36 ? -14.118 10.477 -25.412 1.00 0.00 35 ASP A C 13
ATOM 21335 O O . ASP A 1 36 ? -14.997 10.683 -26.250 1.00 0.00 35 ASP A O 13
ATOM 21344 N N . ILE A 1 37 ? -14.254 10.789 -24.128 1.00 0.00 36 ILE A N 13
ATOM 21345 C CA . ILE A 1 37 ? -15.472 11.406 -23.617 1.00 0.00 36 ILE A CA 13
ATOM 21346 C C . ILE A 1 37 ? -15.371 12.927 -23.645 1.00 0.00 36 ILE A C 13
ATOM 21347 O O . ILE A 1 37 ? -16.368 13.622 -23.842 1.00 0.00 36 ILE A O 13
ATOM 21363 N N . ILE A 1 38 ? -14.160 13.438 -23.449 1.00 0.00 37 ILE A N 13
ATOM 21364 C CA . ILE A 1 38 ? -13.928 14.877 -23.455 1.00 0.00 37 ILE A CA 13
ATOM 21365 C C . ILE A 1 38 ? -14.314 15.490 -24.797 1.00 0.00 37 ILE A C 13
ATOM 21366 O O . ILE A 1 38 ? -14.609 16.682 -24.884 1.00 0.00 37 ILE A O 13
ATOM 21382 N N . ASP A 1 39 ? -14.311 14.668 -25.840 1.00 0.00 38 ASP A N 13
ATOM 21383 C CA . ASP A 1 39 ? -14.663 15.128 -27.178 1.00 0.00 38 ASP A CA 13
ATOM 21384 C C . ASP A 1 39 ? -16.157 15.424 -27.275 1.00 0.00 38 ASP A C 13
ATOM 21385 O O . ASP A 1 39 ? -16.587 16.228 -28.101 1.00 0.00 38 ASP A O 13
ATOM 21394 N N . GLU A 1 40 ? -16.941 14.769 -26.425 1.00 0.00 39 GLU A N 13
ATOM 21395 C CA . GLU A 1 40 ? -18.387 14.961 -26.417 1.00 0.00 39 GLU A CA 13
ATOM 21396 C C . GLU A 1 40 ? -18.760 16.251 -25.693 1.00 0.00 39 GLU A C 13
ATOM 21397 O O . GLU A 1 40 ? -17.893 16.974 -25.204 1.00 0.00 39 GLU A O 13
ATOM 21409 N N . ASN A 1 41 ? -20.057 16.534 -25.630 1.00 0.00 40 ASN A N 13
ATOM 21410 C CA . ASN A 1 41 ? -20.546 17.737 -24.967 1.00 0.00 40 ASN A CA 13
ATOM 21411 C C . ASN A 1 41 ? -21.541 17.385 -23.865 1.00 0.00 40 ASN A C 13
ATOM 21412 O O . ASN A 1 41 ? -21.583 18.036 -22.821 1.00 0.00 40 ASN A O 13
ATOM 21423 N N . ASP A 1 42 ? -22.340 16.351 -24.105 1.00 0.00 41 ASP A N 13
ATOM 21424 C CA . ASP A 1 42 ? -23.333 15.911 -23.133 1.00 0.00 41 ASP A CA 13
ATOM 21425 C C . ASP A 1 42 ? -22.696 15.698 -21.763 1.00 0.00 41 ASP A C 13
ATOM 21426 O O . ASP A 1 42 ? -21.683 15.010 -21.637 1.00 0.00 41 ASP A O 13
ATOM 21435 N N . THR A 1 43 ? -23.297 16.295 -20.738 1.00 0.00 42 THR A N 13
ATOM 21436 C CA . THR A 1 43 ? -22.787 16.174 -19.378 1.00 0.00 42 THR A CA 13
ATOM 21437 C C . THR A 1 43 ? -23.308 14.908 -18.707 1.00 0.00 42 THR A C 13
ATOM 21438 O O . THR A 1 43 ? -22.747 14.445 -17.713 1.00 0.00 42 THR A O 13
ATOM 21449 N N . ASP A 1 44 ? -24.382 14.351 -19.256 1.00 0.00 43 ASP A N 13
ATOM 21450 C CA . ASP A 1 44 ? -24.977 13.136 -18.712 1.00 0.00 43 ASP A CA 13
ATOM 21451 C C . ASP A 1 44 ? -23.962 11.997 -18.690 1.00 0.00 43 ASP A C 13
ATOM 21452 O O . ASP A 1 44 ? -24.101 11.043 -17.925 1.00 0.00 43 ASP A O 13
ATOM 21461 N N . VAL A 1 45 ? -22.942 12.103 -19.536 1.00 0.00 44 VAL A N 13
ATOM 21462 C CA . VAL A 1 45 ? -21.904 11.082 -19.614 1.00 0.00 44 VAL A CA 13
ATOM 21463 C C . VAL A 1 45 ? -20.764 11.383 -18.647 1.00 0.00 44 VAL A C 13
ATOM 21464 O O . VAL A 1 45 ? -20.078 10.474 -18.179 1.00 0.00 44 VAL A O 13
ATOM 21477 N N . MET A 1 46 ? -20.568 12.663 -18.352 1.00 0.00 45 MET A N 13
ATOM 21478 C CA . MET A 1 46 ? -19.512 13.084 -17.439 1.00 0.00 45 MET A CA 13
ATOM 21479 C C . MET A 1 46 ? -19.656 12.393 -16.086 1.00 0.00 45 MET A C 13
ATOM 21480 O O . MET A 1 46 ? -18.707 11.794 -15.581 1.00 0.00 45 MET A O 13
ATOM 21494 N N . MET A 1 47 ? -20.848 12.481 -15.505 1.00 0.00 46 MET A N 13
ATOM 21495 C CA . MET A 1 47 ? -21.115 11.863 -14.212 1.00 0.00 46 MET A CA 13
ATOM 21496 C C . MET A 1 47 ? -20.810 10.369 -14.250 1.00 0.00 46 MET A C 13
ATOM 21497 O O . MET A 1 47 ? -19.982 9.875 -13.484 1.00 0.00 46 MET A O 13
ATOM 21511 N N . ASP A 1 48 ? -21.483 9.655 -15.145 1.00 0.00 47 ASP A N 13
ATOM 21512 C CA . ASP A 1 48 ? -21.283 8.217 -15.283 1.00 0.00 47 ASP A CA 13
ATOM 21513 C C . ASP A 1 48 ? -19.802 7.887 -15.443 1.00 0.00 47 ASP A C 13
ATOM 21514 O O . ASP A 1 48 ? -19.326 6.865 -14.948 1.00 0.00 47 ASP A O 13
ATOM 21523 N N . PHE A 1 49 ? -19.079 8.758 -16.139 1.00 0.00 48 PHE A N 13
ATOM 21524 C CA . PHE A 1 49 ? -17.653 8.559 -16.366 1.00 0.00 48 PHE A CA 13
ATOM 21525 C C . PHE A 1 49 ? -16.873 8.664 -15.059 1.00 0.00 48 PHE A C 13
ATOM 21526 O O . PHE A 1 49 ? -16.092 7.776 -14.717 1.00 0.00 48 PHE A O 13
ATOM 21543 N N . ILE A 1 50 ? -17.092 9.755 -14.333 1.00 0.00 49 ILE A N 13
ATOM 21544 C CA . ILE A 1 50 ? -16.411 9.976 -13.063 1.00 0.00 49 ILE A CA 13
ATOM 21545 C C . ILE A 1 50 ? -16.631 8.806 -12.110 1.00 0.00 49 ILE A C 13
ATOM 21546 O O . ILE A 1 50 ? -15.693 8.328 -11.472 1.00 0.00 49 ILE A O 13
ATOM 21562 N N . SER A 1 51 ? -17.875 8.348 -12.021 1.00 0.00 50 SER A N 13
ATOM 21563 C CA . SER A 1 51 ? -18.219 7.235 -11.144 1.00 0.00 50 SER A CA 13
ATOM 21564 C C . SER A 1 51 ? -17.721 5.914 -11.722 1.00 0.00 50 SER A C 13
ATOM 21565 O O . SER A 1 51 ? -17.429 4.972 -10.985 1.00 0.00 50 SER A O 13
ATOM 21573 N N . ARG A 1 52 ? -17.625 5.854 -13.047 1.00 0.00 51 ARG A N 13
ATOM 21574 C CA . ARG A 1 52 ? -17.163 4.649 -13.725 1.00 0.00 51 ARG A CA 13
ATOM 21575 C C . ARG A 1 52 ? -15.706 4.356 -13.382 1.00 0.00 51 ARG A C 13
ATOM 21576 O O . ARG A 1 52 ? -15.351 3.228 -13.041 1.00 0.00 51 ARG A O 13
ATOM 21597 N N . PHE A 1 53 ? -14.864 5.381 -13.475 1.00 0.00 52 PHE A N 13
ATOM 21598 C CA . PHE A 1 53 ? -13.445 5.234 -13.176 1.00 0.00 52 PHE A CA 13
ATOM 21599 C C . PHE A 1 53 ? -13.177 5.448 -11.689 1.00 0.00 52 PHE A C 13
ATOM 21600 O O . PHE A 1 53 ? -12.619 4.582 -11.017 1.00 0.00 52 PHE A O 13
ATOM 21617 N N . ALA A 1 54 ? -13.579 6.609 -11.183 1.00 0.00 53 ALA A N 13
ATOM 21618 C CA . ALA A 1 54 ? -13.384 6.938 -9.776 1.00 0.00 53 ALA A CA 13
ATOM 21619 C C . ALA A 1 54 ? -14.377 6.187 -8.895 1.00 0.00 53 ALA A C 13
ATOM 21620 O O . ALA A 1 54 ? -15.588 6.378 -9.005 1.00 0.00 53 ALA A O 13
ATOM 21627 N N . ARG A 1 55 ? -13.855 5.331 -8.021 1.00 0.00 54 ARG A N 13
ATOM 21628 C CA . ARG A 1 55 ? -14.696 4.550 -7.123 1.00 0.00 54 ARG A CA 13
ATOM 21629 C C . ARG A 1 55 ? -14.285 4.764 -5.669 1.00 0.00 54 ARG A C 13
ATOM 21630 O O . ARG A 1 55 ? -13.145 4.493 -5.288 1.00 0.00 54 ARG A O 13
ATOM 21651 N N . THR A 1 56 ? -15.219 5.254 -4.861 1.00 0.00 55 THR A N 13
ATOM 21652 C CA . THR A 1 56 ? -14.954 5.507 -3.450 1.00 0.00 55 THR A CA 13
ATOM 21653 C C . THR A 1 56 ? -14.932 4.207 -2.653 1.00 0.00 55 THR A C 13
ATOM 21654 O O . THR A 1 56 ? -15.821 3.951 -1.842 1.00 0.00 55 THR A O 13
ATOM 21665 N N . ASP A 1 57 ? -13.911 3.391 -2.889 1.00 0.00 56 ASP A N 13
ATOM 21666 C CA . ASP A 1 57 ? -13.772 2.118 -2.192 1.00 0.00 56 ASP A CA 13
ATOM 21667 C C . ASP A 1 57 ? -12.365 1.554 -2.365 1.00 0.00 56 ASP A C 13
ATOM 21668 O O . ASP A 1 57 ? -11.627 1.968 -3.258 1.00 0.00 56 ASP A O 13
ATOM 21677 N N . GLU A 1 58 ? -12.002 0.610 -1.503 1.00 0.00 57 GLU A N 13
ATOM 21678 C CA . GLU A 1 58 ? -10.683 -0.009 -1.560 1.00 0.00 57 GLU A CA 13
ATOM 21679 C C . GLU A 1 58 ? -9.587 1.020 -1.296 1.00 0.00 57 GLU A C 13
ATOM 21680 O O . GLU A 1 58 ? -8.528 0.989 -1.922 1.00 0.00 57 GLU A O 13
ATOM 21692 N N . ILE A 1 59 ? -9.852 1.931 -0.365 1.00 0.00 58 ILE A N 13
ATOM 21693 C CA . ILE A 1 59 ? -8.889 2.969 -0.017 1.00 0.00 58 ILE A CA 13
ATOM 21694 C C . ILE A 1 59 ? -8.302 2.732 1.370 1.00 0.00 58 ILE A C 13
ATOM 21695 O O . ILE A 1 59 ? -9.034 2.585 2.348 1.00 0.00 58 ILE A O 13
ATOM 21711 N N . MET A 1 60 ? -6.976 2.699 1.447 1.00 0.00 59 MET A N 13
ATOM 21712 C CA . MET A 1 60 ? -6.290 2.483 2.715 1.00 0.00 59 MET A CA 13
ATOM 21713 C C . MET A 1 60 ? -5.634 3.770 3.205 1.00 0.00 59 MET A C 13
ATOM 21714 O O . MET A 1 60 ? -5.391 4.702 2.438 1.00 0.00 59 MET A O 13
ATOM 21728 N N . PRO A 1 61 ? -5.341 3.826 4.513 1.00 0.00 60 PRO A N 13
ATOM 21729 C CA . PRO A 1 61 ? -4.710 4.995 5.133 1.00 0.00 60 PRO A CA 13
ATOM 21730 C C . PRO A 1 61 ? -3.258 5.167 4.701 1.00 0.00 60 PRO A C 13
ATOM 21731 O O . PRO A 1 61 ? -2.671 6.233 4.882 1.00 0.00 60 PRO A O 13
ATOM 21742 N N . GLU A 1 62 ? -2.686 4.113 4.128 1.00 0.00 61 GLU A N 13
ATOM 21743 C CA . GLU A 1 62 ? -1.302 4.149 3.670 1.00 0.00 61 GLU A CA 13
ATOM 21744 C C . GLU A 1 62 ? -1.231 4.477 2.182 1.00 0.00 61 GLU A C 13
ATOM 21745 O O . GLU A 1 62 ? -0.339 4.008 1.474 1.00 0.00 61 GLU A O 13
ATOM 21757 N N . ASP A 1 63 ? -2.176 5.285 1.714 1.00 0.00 62 ASP A N 13
ATOM 21758 C CA . ASP A 1 63 ? -2.220 5.677 0.310 1.00 0.00 62 ASP A CA 13
ATOM 21759 C C . ASP A 1 63 ? -1.443 6.970 0.082 1.00 0.00 62 ASP A C 13
ATOM 21760 O O . ASP A 1 63 ? -1.384 7.834 0.957 1.00 0.00 62 ASP A O 13
ATOM 21769 N N . LYS A 1 64 ? -0.847 7.096 -1.099 1.00 0.00 63 LYS A N 13
ATOM 21770 C CA . LYS A 1 64 ? -0.074 8.283 -1.444 1.00 0.00 63 LYS A CA 13
ATOM 21771 C C . LYS A 1 64 ? -0.392 8.747 -2.862 1.00 0.00 63 LYS A C 13
ATOM 21772 O O . LYS A 1 64 ? -1.069 8.049 -3.618 1.00 0.00 63 LYS A O 13
ATOM 21791 N N . THR A 1 65 ? 0.101 9.929 -3.217 1.00 0.00 64 THR A N 13
ATOM 21792 C CA . THR A 1 65 ? -0.131 10.486 -4.544 1.00 0.00 64 THR A CA 13
ATOM 21793 C C . THR A 1 65 ? 0.905 9.980 -5.542 1.00 0.00 64 THR A C 13
ATOM 21794 O O . THR A 1 65 ? 2.108 10.041 -5.288 1.00 0.00 64 THR A O 13
ATOM 21805 N N . VAL A 1 66 ? 0.431 9.480 -6.678 1.00 0.00 65 VAL A N 13
ATOM 21806 C CA . VAL A 1 66 ? 1.316 8.965 -7.716 1.00 0.00 65 VAL A CA 13
ATOM 21807 C C . VAL A 1 66 ? 1.456 9.959 -8.863 1.00 0.00 65 VAL A C 13
ATOM 21808 O O . VAL A 1 66 ? 2.418 9.909 -9.628 1.00 0.00 65 VAL A O 13
ATOM 21821 N N . GLY A 1 67 ? 0.488 10.864 -8.976 1.00 0.00 66 GLY A N 13
ATOM 21822 C CA . GLY A 1 67 ? 0.522 11.858 -10.032 1.00 0.00 66 GLY A CA 13
ATOM 21823 C C . GLY A 1 67 ? -0.686 12.773 -10.006 1.00 0.00 66 GLY A C 13
ATOM 21824 O O . GLY A 1 67 ? -1.700 12.458 -9.382 1.00 0.00 66 GLY A O 13
ATOM 21828 N N . PHE A 1 68 ? -0.579 13.912 -10.683 1.00 0.00 67 PHE A N 13
ATOM 21829 C CA . PHE A 1 68 ? -1.670 14.878 -10.732 1.00 0.00 67 PHE A CA 13
ATOM 21830 C C . PHE A 1 68 ? -1.864 15.407 -12.150 1.00 0.00 67 PHE A C 13
ATOM 21831 O O . PHE A 1 68 ? -0.897 15.655 -12.871 1.00 0.00 67 PHE A O 13
ATOM 21848 N N . VAL A 1 69 ? -3.122 15.576 -12.545 1.00 0.00 68 VAL A N 13
ATOM 21849 C CA . VAL A 1 69 ? -3.445 16.076 -13.876 1.00 0.00 68 VAL A CA 13
ATOM 21850 C C . VAL A 1 69 ? -4.461 17.210 -13.806 1.00 0.00 68 VAL A C 13
ATOM 21851 O O . VAL A 1 69 ? -5.523 17.071 -13.200 1.00 0.00 68 VAL A O 13
ATOM 21864 N N . VAL A 1 70 ? -4.127 18.335 -14.431 1.00 0.00 69 VAL A N 13
ATOM 21865 C CA . VAL A 1 70 ? -5.011 19.495 -14.441 1.00 0.00 69 VAL A CA 13
ATOM 21866 C C . VAL A 1 70 ? -5.665 19.675 -15.806 1.00 0.00 69 VAL A C 13
ATOM 21867 O O . VAL A 1 70 ? -4.988 19.927 -16.803 1.00 0.00 69 VAL A O 13
ATOM 21880 N N . VAL A 1 71 ? -6.987 19.545 -15.844 1.00 0.00 70 VAL A N 13
ATOM 21881 C CA . VAL A 1 71 ? -7.735 19.696 -17.087 1.00 0.00 70 VAL A CA 13
ATOM 21882 C C . VAL A 1 71 ? -8.868 20.703 -16.928 1.00 0.00 70 VAL A C 13
ATOM 21883 O O . VAL A 1 71 ? -9.790 20.496 -16.140 1.00 0.00 70 VAL A O 13
ATOM 21896 N N . ASN A 1 72 ? -8.793 21.794 -17.683 1.00 0.00 71 ASN A N 13
ATOM 21897 C CA . ASN A 1 72 ? -9.813 22.834 -17.627 1.00 0.00 71 ASN A CA 13
ATOM 21898 C C . ASN A 1 72 ? -10.265 23.231 -19.029 1.00 0.00 71 ASN A C 13
ATOM 21899 O O . ASN A 1 72 ? -9.549 23.926 -19.749 1.00 0.00 71 ASN A O 13
ATOM 21910 N N . ALA A 1 73 ? -11.457 22.783 -19.410 1.00 0.00 72 ALA A N 13
ATOM 21911 C CA . ALA A 1 73 ? -12.005 23.093 -20.724 1.00 0.00 72 ALA A CA 13
ATOM 21912 C C . ALA A 1 73 ? -12.310 24.582 -20.855 1.00 0.00 72 ALA A C 13
ATOM 21913 O O . ALA A 1 73 ? -12.362 25.120 -21.961 1.00 0.00 72 ALA A O 13
ATOM 21920 N N . ASP A 1 74 ? -12.513 25.241 -19.719 1.00 0.00 73 ASP A N 13
ATOM 21921 C CA . ASP A 1 74 ? -12.813 26.668 -19.707 1.00 0.00 73 ASP A CA 13
ATOM 21922 C C . ASP A 1 74 ? -11.576 27.486 -20.066 1.00 0.00 73 ASP A C 13
ATOM 21923 O O . ASP A 1 74 ? -11.624 28.353 -20.939 1.00 0.00 73 ASP A O 13
ATOM 21932 N N . LYS A 1 75 ? -10.470 27.207 -19.385 1.00 0.00 74 LYS A N 13
ATOM 21933 C CA . LYS A 1 75 ? -9.220 27.916 -19.631 1.00 0.00 74 LYS A CA 13
ATOM 21934 C C . LYS A 1 75 ? -8.304 27.103 -20.541 1.00 0.00 74 LYS A C 13
ATOM 21935 O O . LYS A 1 75 ? -7.095 27.332 -20.586 1.00 0.00 74 LYS A O 13
ATOM 21954 N N . LYS A 1 76 ? -8.887 26.154 -21.265 1.00 0.00 75 LYS A N 13
ATOM 21955 C CA . LYS A 1 76 ? -8.124 25.309 -22.176 1.00 0.00 75 LYS A CA 13
ATOM 21956 C C . LYS A 1 76 ? -6.771 24.944 -21.575 1.00 0.00 75 LYS A C 13
ATOM 21957 O O . LYS A 1 76 ? -5.736 25.058 -22.235 1.00 0.00 75 LYS A O 13
ATOM 21976 N N . LEU A 1 77 ? -6.784 24.505 -20.322 1.00 0.00 76 LEU A N 13
ATOM 21977 C CA . LEU A 1 77 ? -5.557 24.122 -19.632 1.00 0.00 76 LEU A CA 13
ATOM 21978 C C . LEU A 1 77 ? -5.426 22.604 -19.557 1.00 0.00 76 LEU A C 13
ATOM 21979 O O . LEU A 1 77 ? -6.341 21.914 -19.108 1.00 0.00 76 LEU A O 13
ATOM 21995 N N . MET A 1 78 ? -4.281 22.091 -19.997 1.00 0.00 77 MET A N 13
ATOM 21996 C CA . MET A 1 78 ? -4.030 20.655 -19.976 1.00 0.00 77 MET A CA 13
ATOM 21997 C C . MET A 1 78 ? -2.607 20.359 -19.510 1.00 0.00 77 MET A C 13
ATOM 21998 O O . MET A 1 78 ? -1.640 20.660 -20.210 1.00 0.00 77 MET A O 13
ATOM 22012 N N . SER A 1 79 ? -2.488 19.768 -18.326 1.00 0.00 78 SER A N 13
ATOM 22013 C CA . SER A 1 79 ? -1.183 19.435 -17.766 1.00 0.00 78 SER A CA 13
ATOM 22014 C C . SER A 1 79 ? -1.228 18.090 -17.046 1.00 0.00 78 SER A C 13
ATOM 22015 O O . SER A 1 79 ? -2.071 17.865 -16.179 1.00 0.00 78 SER A O 13
ATOM 22023 N N . VAL A 1 80 ? -0.312 17.199 -17.414 1.00 0.00 79 VAL A N 13
ATOM 22024 C CA . VAL A 1 80 ? -0.245 15.877 -16.804 1.00 0.00 79 VAL A CA 13
ATOM 22025 C C . VAL A 1 80 ? 1.136 15.613 -16.214 1.00 0.00 79 VAL A C 13
ATOM 22026 O O . VAL A 1 80 ? 2.146 15.695 -16.912 1.00 0.00 79 VAL A O 13
ATOM 22039 N N . SER A 1 81 ? 1.171 15.297 -14.924 1.00 0.00 80 SER A N 13
ATOM 22040 C CA . SER A 1 81 ? 2.429 15.024 -14.238 1.00 0.00 80 SER A CA 13
ATOM 22041 C C . SER A 1 81 ? 2.280 13.850 -13.275 1.00 0.00 80 SER A C 13
ATOM 22042 O O . SER A 1 81 ? 1.727 13.993 -12.184 1.00 0.00 80 SER A O 13
ATOM 22050 N N . PHE A 1 82 ? 2.777 12.688 -13.688 1.00 0.00 81 PHE A N 13
ATOM 22051 C CA . PHE A 1 82 ? 2.698 11.488 -12.863 1.00 0.00 81 PHE A CA 13
ATOM 22052 C C . PHE A 1 82 ? 4.076 10.855 -12.692 1.00 0.00 81 PHE A C 13
ATOM 22053 O O . PHE A 1 82 ? 5.049 11.281 -13.316 1.00 0.00 81 PHE A O 13
ATOM 22070 N N . SER A 1 83 ? 4.151 9.836 -11.842 1.00 0.00 82 SER A N 13
ATOM 22071 C CA . SER A 1 83 ? 5.410 9.146 -11.585 1.00 0.00 82 SER A CA 13
ATOM 22072 C C . SER A 1 83 ? 6.071 8.716 -12.891 1.00 0.00 82 SER A C 13
ATOM 22073 O O . SER A 1 83 ? 5.395 8.477 -13.892 1.00 0.00 82 SER A O 13
ATOM 22081 N N . ASP A 1 84 ? 7.396 8.621 -12.873 1.00 0.00 83 ASP A N 13
ATOM 22082 C CA . ASP A 1 84 ? 8.150 8.219 -14.054 1.00 0.00 83 ASP A CA 13
ATOM 22083 C C . ASP A 1 84 ? 7.911 6.748 -14.377 1.00 0.00 83 ASP A C 13
ATOM 22084 O O . ASP A 1 84 ? 8.481 5.862 -13.738 1.00 0.00 83 ASP A O 13
ATOM 22093 N N . ILE A 1 85 ? 7.066 6.494 -15.370 1.00 0.00 84 ILE A N 13
ATOM 22094 C CA . ILE A 1 85 ? 6.752 5.130 -15.776 1.00 0.00 84 ILE A CA 13
ATOM 22095 C C . ILE A 1 85 ? 7.590 4.709 -16.979 1.00 0.00 84 ILE A C 13
ATOM 22096 O O . ILE A 1 85 ? 8.430 5.469 -17.460 1.00 0.00 84 ILE A O 13
ATOM 22112 N N . ASP A 1 86 ? 7.353 3.494 -17.462 1.00 0.00 85 ASP A N 13
ATOM 22113 C CA . ASP A 1 86 ? 8.083 2.972 -18.611 1.00 0.00 85 ASP A CA 13
ATOM 22114 C C . ASP A 1 86 ? 7.886 3.866 -19.831 1.00 0.00 85 ASP A C 13
ATOM 22115 O O . ASP A 1 86 ? 6.985 4.703 -19.860 1.00 0.00 85 ASP A O 13
ATOM 22124 N N . GLU A 1 87 ? 8.736 3.682 -20.837 1.00 0.00 86 GLU A N 13
ATOM 22125 C CA . GLU A 1 87 ? 8.656 4.473 -22.059 1.00 0.00 86 GLU A CA 13
ATOM 22126 C C . GLU A 1 87 ? 7.486 4.017 -22.926 1.00 0.00 86 GLU A C 13
ATOM 22127 O O . GLU A 1 87 ? 6.870 4.819 -23.627 1.00 0.00 86 GLU A O 13
ATOM 22139 N N . ASN A 1 88 ? 7.186 2.724 -22.873 1.00 0.00 87 ASN A N 13
ATOM 22140 C CA . ASN A 1 88 ? 6.092 2.160 -23.655 1.00 0.00 87 ASN A CA 13
ATOM 22141 C C . ASN A 1 88 ? 4.791 2.912 -23.389 1.00 0.00 87 ASN A C 13
ATOM 22142 O O . ASN A 1 88 ? 4.010 3.165 -24.306 1.00 0.00 87 ASN A O 13
ATOM 22153 N N . MET A 1 89 ? 4.565 3.265 -22.128 1.00 0.00 88 MET A N 13
ATOM 22154 C CA . MET A 1 89 ? 3.359 3.989 -21.742 1.00 0.00 88 MET A CA 13
ATOM 22155 C C . MET A 1 89 ? 3.465 5.462 -22.123 1.00 0.00 88 MET A C 13
ATOM 22156 O O . MET A 1 89 ? 2.467 6.100 -22.459 1.00 0.00 88 MET A O 13
ATOM 22170 N N . LYS A 1 90 ? 4.679 5.998 -22.068 1.00 0.00 89 LYS A N 13
ATOM 22171 C CA . LYS A 1 90 ? 4.916 7.396 -22.408 1.00 0.00 89 LYS A CA 13
ATOM 22172 C C . LYS A 1 90 ? 4.435 7.701 -23.823 1.00 0.00 89 LYS A C 13
ATOM 22173 O O . LYS A 1 90 ? 3.938 8.793 -24.099 1.00 0.00 89 LYS A O 13
ATOM 22192 N N . LYS A 1 91 ? 4.583 6.728 -24.716 1.00 0.00 90 LYS A N 13
ATOM 22193 C CA . LYS A 1 91 ? 4.161 6.890 -26.102 1.00 0.00 90 LYS A CA 13
ATOM 22194 C C . LYS A 1 91 ? 2.672 7.210 -26.184 1.00 0.00 90 LYS A C 13
ATOM 22195 O O . LYS A 1 91 ? 2.274 8.213 -26.776 1.00 0.00 90 LYS A O 13
ATOM 22214 N N . VAL A 1 92 ? 1.854 6.351 -25.584 1.00 0.00 91 VAL A N 13
ATOM 22215 C CA . VAL A 1 92 ? 0.408 6.544 -25.586 1.00 0.00 91 VAL A CA 13
ATOM 22216 C C . VAL A 1 92 ? 0.025 7.841 -24.883 1.00 0.00 91 VAL A C 13
ATOM 22217 O O . VAL A 1 92 ? -0.707 8.664 -25.433 1.00 0.00 91 VAL A O 13
ATOM 22230 N N . ILE A 1 93 ? 0.525 8.016 -23.664 1.00 0.00 92 ILE A N 13
ATOM 22231 C CA . ILE A 1 93 ? 0.237 9.214 -22.886 1.00 0.00 92 ILE A CA 13
ATOM 22232 C C . ILE A 1 93 ? 0.611 10.475 -23.658 1.00 0.00 92 ILE A C 13
ATOM 22233 O O . ILE A 1 93 ? -0.107 11.475 -23.622 1.00 0.00 92 ILE A O 13
ATOM 22249 N N . LYS A 1 94 ? 1.738 10.420 -24.358 1.00 0.00 93 LYS A N 13
ATOM 22250 C CA . LYS A 1 94 ? 2.208 11.556 -25.143 1.00 0.00 93 LYS A CA 13
ATOM 22251 C C . LYS A 1 94 ? 1.260 11.845 -26.302 1.00 0.00 93 LYS A C 13
ATOM 22252 O O . LYS A 1 94 ? 0.898 12.995 -26.548 1.00 0.00 93 LYS A O 13
ATOM 22271 N N . ALA A 1 95 ? 0.861 10.794 -27.011 1.00 0.00 94 ALA A N 13
ATOM 22272 C CA . ALA A 1 95 ? -0.047 10.936 -28.142 1.00 0.00 94 ALA A CA 13
ATOM 22273 C C . ALA A 1 95 ? -1.391 11.504 -27.699 1.00 0.00 94 ALA A C 13
ATOM 22274 O O . ALA A 1 95 ? -1.895 12.464 -28.285 1.00 0.00 94 ALA A O 13
ATOM 22281 N N . THR A 1 96 ? -1.968 10.907 -26.662 1.00 0.00 95 THR A N 13
ATOM 22282 C CA . THR A 1 96 ? -3.254 11.353 -26.141 1.00 0.00 95 THR A CA 13
ATOM 22283 C C . THR A 1 96 ? -3.191 12.808 -25.691 1.00 0.00 95 THR A C 13
ATOM 22284 O O . THR A 1 96 ? -4.037 13.620 -26.064 1.00 0.00 95 THR A O 13
ATOM 22295 N N . ALA A 1 97 ? -2.182 13.131 -24.888 1.00 0.00 96 ALA A N 13
ATOM 22296 C CA . ALA A 1 97 ? -2.007 14.489 -24.390 1.00 0.00 96 ALA A CA 13
ATOM 22297 C C . ALA A 1 97 ? -1.825 15.476 -25.538 1.00 0.00 96 ALA A C 13
ATOM 22298 O O . ALA A 1 97 ? -2.319 16.602 -25.485 1.00 0.00 96 ALA A O 13
ATOM 22305 N N . GLU A 1 98 ? -1.112 15.046 -26.574 1.00 0.00 97 GLU A N 13
ATOM 22306 C CA . GLU A 1 98 ? -0.864 15.894 -27.734 1.00 0.00 97 GLU A CA 13
ATOM 22307 C C . GLU A 1 98 ? -2.151 16.132 -28.520 1.00 0.00 97 GLU A C 13
ATOM 22308 O O . GLU A 1 98 ? -2.375 17.219 -29.053 1.00 0.00 97 GLU A O 13
ATOM 22320 N N . LYS A 1 99 ? -2.994 15.107 -28.587 1.00 0.00 98 LYS A N 13
ATOM 22321 C CA . LYS A 1 99 ? -4.259 15.202 -29.306 1.00 0.00 98 LYS A CA 13
ATOM 22322 C C . LYS A 1 99 ? -5.170 16.245 -28.667 1.00 0.00 98 LYS A C 13
ATOM 22323 O O . LYS A 1 99 ? -5.949 16.906 -29.353 1.00 0.00 98 LYS A O 13
ATOM 22342 N N . PHE A 1 100 ? -5.066 16.388 -27.350 1.00 0.00 99 PHE A N 13
ATOM 22343 C CA . PHE A 1 100 ? -5.881 17.352 -26.619 1.00 0.00 99 PHE A CA 13
ATOM 22344 C C . PHE A 1 100 ? -5.676 18.762 -27.165 1.00 0.00 99 PHE A C 13
ATOM 22345 O O . PHE A 1 100 ? -6.537 19.629 -27.016 1.00 0.00 99 PHE A O 13
ATOM 22362 N N . LYS A 1 101 ? -4.529 18.984 -27.797 1.00 0.00 100 LYS A N 13
ATOM 22363 C CA . LYS A 1 101 ? -4.208 20.287 -28.367 1.00 0.00 100 LYS A CA 13
ATOM 22364 C C . LYS A 1 101 ? -5.347 20.791 -29.248 1.00 0.00 100 LYS A C 13
ATOM 22365 O O . LYS A 1 101 ? -5.569 21.996 -29.363 1.00 0.00 100 LYS A O 13
ATOM 22384 N N . ASN A 1 102 ? -6.066 19.860 -29.867 1.00 0.00 101 ASN A N 13
ATOM 22385 C CA . ASN A 1 102 ? -7.182 20.211 -30.738 1.00 0.00 101 ASN A CA 13
ATOM 22386 C C . ASN A 1 102 ? -8.151 21.152 -30.028 1.00 0.00 101 ASN A C 13
ATOM 22387 O O . ASN A 1 102 ? -8.713 22.060 -30.641 1.00 0.00 101 ASN A O 13
ATOM 22398 N N . LYS A 1 103 ? -8.340 20.931 -28.732 1.00 0.00 102 LYS A N 13
ATOM 22399 C CA . LYS A 1 103 ? -9.238 21.760 -27.937 1.00 0.00 102 LYS A CA 13
ATOM 22400 C C . LYS A 1 103 ? -8.528 22.299 -26.699 1.00 0.00 102 LYS A C 13
ATOM 22401 O O . LYS A 1 103 ? -9.164 22.609 -25.693 1.00 0.00 102 LYS A O 13
ATOM 22420 N N . GLY A 1 104 ? -7.206 22.409 -26.782 1.00 0.00 103 GLY A N 13
ATOM 22421 C CA . GLY A 1 104 ? -6.432 22.913 -25.662 1.00 0.00 103 GLY A CA 13
ATOM 22422 C C . GLY A 1 104 ? -4.952 23.010 -25.977 1.00 0.00 103 GLY A C 13
ATOM 22423 O O . GLY A 1 104 ? -4.167 22.149 -25.578 1.00 0.00 103 GLY A O 13
ATOM 22427 N N . PHE A 1 105 ? -4.570 24.060 -26.696 1.00 0.00 104 PHE A N 13
ATOM 22428 C CA . PHE A 1 105 ? -3.174 24.265 -27.067 1.00 0.00 104 PHE A CA 13
ATOM 22429 C C . PHE A 1 105 ? -2.268 24.184 -25.842 1.00 0.00 104 PHE A C 13
ATOM 22430 O O . PHE A 1 105 ? -1.106 23.789 -25.939 1.00 0.00 104 PHE A O 13
ATOM 22447 N N . LYS A 1 106 ? -2.808 24.562 -24.688 1.00 0.00 105 LYS A N 13
ATOM 22448 C CA . LYS A 1 106 ? -2.051 24.533 -23.442 1.00 0.00 105 LYS A CA 13
ATOM 22449 C C . LYS A 1 106 ? -1.853 23.099 -22.960 1.00 0.00 105 LYS A C 13
ATOM 22450 O O . LYS A 1 106 ? -2.540 22.640 -22.047 1.00 0.00 105 LYS A O 13
ATOM 22469 N N . VAL A 1 107 ? -0.909 22.397 -23.578 1.00 0.00 106 VAL A N 13
ATOM 22470 C CA . VAL A 1 107 ? -0.619 21.016 -23.209 1.00 0.00 106 VAL A CA 13
ATOM 22471 C C . VAL A 1 107 ? 0.765 20.894 -22.581 1.00 0.00 106 VAL A C 13
ATOM 22472 O O . VAL A 1 107 ? 1.755 21.365 -23.141 1.00 0.00 106 VAL A O 13
ATOM 22485 N N . GLU A 1 108 ? 0.826 20.258 -21.416 1.00 0.00 107 GLU A N 13
ATOM 22486 C CA . GLU A 1 108 ? 2.090 20.074 -20.711 1.00 0.00 107 GLU A CA 13
ATOM 22487 C C . GLU A 1 108 ? 2.189 18.667 -20.129 1.00 0.00 107 GLU A C 13
ATOM 22488 O O . GLU A 1 108 ? 1.466 18.316 -19.196 1.00 0.00 107 GLU A O 13
ATOM 22500 N N . THR A 1 109 ? 3.089 17.864 -20.687 1.00 0.00 108 THR A N 13
ATOM 22501 C CA . THR A 1 109 ? 3.282 16.495 -20.226 1.00 0.00 108 THR A CA 13
ATOM 22502 C C . THR A 1 109 ? 4.614 16.342 -19.500 1.00 0.00 108 THR A C 13
ATOM 22503 O O . THR A 1 109 ? 5.674 16.617 -20.063 1.00 0.00 108 THR A O 13
ATOM 22514 N N . ASP A 1 110 ? 4.552 15.903 -18.248 1.00 0.00 109 ASP A N 13
ATOM 22515 C CA . ASP A 1 110 ? 5.754 15.712 -17.444 1.00 0.00 109 ASP A CA 13
ATOM 22516 C C . ASP A 1 110 ? 6.407 14.368 -17.754 1.00 0.00 109 ASP A C 13
ATOM 22517 O O . ASP A 1 110 ? 5.778 13.479 -18.327 1.00 0.00 109 ASP A O 13
ATOM 22526 N N . MET A 1 111 ? 7.671 14.228 -17.370 1.00 0.00 110 MET A N 13
ATOM 22527 C CA . MET A 1 111 ? 8.409 12.992 -17.607 1.00 0.00 110 MET A CA 13
ATOM 22528 C C . MET A 1 111 ? 7.831 11.848 -16.780 1.00 0.00 110 MET A C 13
ATOM 22529 O O . MET A 1 111 ? 7.182 10.948 -17.315 1.00 0.00 110 MET A O 13
ATOM 22543 N N . MET A 1 2 ? 2.120 -1.541 -1.684 1.00 0.00 1 MET A N 14
ATOM 22544 C CA . MET A 1 2 ? 1.331 -0.337 -1.451 1.00 0.00 1 MET A CA 14
ATOM 22545 C C . MET A 1 2 ? 0.372 -0.082 -2.610 1.00 0.00 1 MET A C 14
ATOM 22546 O O . MET A 1 2 ? 0.428 -0.760 -3.636 1.00 0.00 1 MET A O 14
ATOM 22560 N N . THR A 1 3 ? -0.509 0.899 -2.439 1.00 0.00 2 THR A N 14
ATOM 22561 C CA . THR A 1 3 ? -1.481 1.241 -3.469 1.00 0.00 2 THR A CA 14
ATOM 22562 C C . THR A 1 3 ? -1.093 2.530 -4.185 1.00 0.00 2 THR A C 14
ATOM 22563 O O . THR A 1 3 ? -1.193 3.620 -3.620 1.00 0.00 2 THR A O 14
ATOM 22574 N N . LEU A 1 4 ? -0.649 2.399 -5.430 1.00 0.00 3 LEU A N 14
ATOM 22575 C CA . LEU A 1 4 ? -0.246 3.555 -6.224 1.00 0.00 3 LEU A CA 14
ATOM 22576 C C . LEU A 1 4 ? -1.420 4.094 -7.035 1.00 0.00 3 LEU A C 14
ATOM 22577 O O . LEU A 1 4 ? -1.853 3.474 -8.007 1.00 0.00 3 LEU A O 14
ATOM 22593 N N . CYS A 1 5 ? -1.928 5.253 -6.631 1.00 0.00 4 CYS A N 14
ATOM 22594 C CA . CYS A 1 5 ? -3.051 5.878 -7.322 1.00 0.00 4 CYS A CA 14
ATOM 22595 C C . CYS A 1 5 ? -2.656 7.241 -7.880 1.00 0.00 4 CYS A C 14
ATOM 22596 O O . CYS A 1 5 ? -1.589 7.766 -7.565 1.00 0.00 4 CYS A O 14
ATOM 22604 N N . ALA A 1 6 ? -3.523 7.807 -8.713 1.00 0.00 5 ALA A N 14
ATOM 22605 C CA . ALA A 1 6 ? -3.265 9.109 -9.315 1.00 0.00 5 ALA A CA 14
ATOM 22606 C C . ALA A 1 6 ? -4.513 9.985 -9.284 1.00 0.00 5 ALA A C 14
ATOM 22607 O O . ALA A 1 6 ? -5.626 9.490 -9.113 1.00 0.00 5 ALA A O 14
ATOM 22614 N N . MET A 1 7 ? -4.319 11.290 -9.451 1.00 0.00 6 MET A N 14
ATOM 22615 C CA . MET A 1 7 ? -5.429 12.235 -9.442 1.00 0.00 6 MET A CA 14
ATOM 22616 C C . MET A 1 7 ? -5.712 12.754 -10.848 1.00 0.00 6 MET A C 14
ATOM 22617 O O . MET A 1 7 ? -4.795 13.132 -11.577 1.00 0.00 6 MET A O 14
ATOM 22631 N N . TYR A 1 8 ? -6.986 12.770 -11.223 1.00 0.00 7 TYR A N 14
ATOM 22632 C CA . TYR A 1 8 ? -7.389 13.240 -12.543 1.00 0.00 7 TYR A CA 14
ATOM 22633 C C . TYR A 1 8 ? -8.342 14.426 -12.431 1.00 0.00 7 TYR A C 14
ATOM 22634 O O . TYR A 1 8 ? -9.509 14.268 -12.074 1.00 0.00 7 TYR A O 14
ATOM 22652 N N . ASN A 1 9 ? -7.836 15.616 -12.740 1.00 0.00 8 ASN A N 14
ATOM 22653 C CA . ASN A 1 9 ? -8.641 16.830 -12.675 1.00 0.00 8 ASN A CA 14
ATOM 22654 C C . ASN A 1 9 ? -9.290 17.125 -14.024 1.00 0.00 8 ASN A C 14
ATOM 22655 O O . ASN A 1 9 ? -8.617 17.532 -14.972 1.00 0.00 8 ASN A O 14
ATOM 22666 N N . ILE A 1 10 ? -10.600 16.919 -14.102 1.00 0.00 9 ILE A N 14
ATOM 22667 C CA . ILE A 1 10 ? -11.340 17.165 -15.334 1.00 0.00 9 ILE A CA 14
ATOM 22668 C C . ILE A 1 10 ? -12.404 18.237 -15.131 1.00 0.00 9 ILE A C 14
ATOM 22669 O O . ILE A 1 10 ? -13.283 18.102 -14.279 1.00 0.00 9 ILE A O 14
ATOM 22685 N N . SER A 1 11 ? -12.321 19.303 -15.920 1.00 0.00 10 SER A N 14
ATOM 22686 C CA . SER A 1 11 ? -13.276 20.401 -15.826 1.00 0.00 10 SER A CA 14
ATOM 22687 C C . SER A 1 11 ? -13.816 20.770 -17.204 1.00 0.00 10 SER A C 14
ATOM 22688 O O . SER A 1 11 ? -13.054 21.088 -18.117 1.00 0.00 10 SER A O 14
ATOM 22696 N N . MET A 1 12 ? -15.137 20.725 -17.347 1.00 0.00 11 MET A N 14
ATOM 22697 C CA . MET A 1 12 ? -15.781 21.056 -18.613 1.00 0.00 11 MET A CA 14
ATOM 22698 C C . MET A 1 12 ? -16.022 22.558 -18.724 1.00 0.00 11 MET A C 14
ATOM 22699 O O . MET A 1 12 ? -16.177 23.247 -17.716 1.00 0.00 11 MET A O 14
ATOM 22713 N N . ALA A 1 13 ? -16.052 23.059 -19.954 1.00 0.00 12 ALA A N 14
ATOM 22714 C CA . ALA A 1 13 ? -16.276 24.479 -20.196 1.00 0.00 12 ALA A CA 14
ATOM 22715 C C . ALA A 1 13 ? -17.520 24.971 -19.464 1.00 0.00 12 ALA A C 14
ATOM 22716 O O . ALA A 1 13 ? -18.637 24.562 -19.774 1.00 0.00 12 ALA A O 14
ATOM 22723 N N . GLY A 1 14 ? -17.317 25.851 -18.488 1.00 0.00 13 GLY A N 14
ATOM 22724 C CA . GLY A 1 14 ? -18.431 26.384 -17.726 1.00 0.00 13 GLY A CA 14
ATOM 22725 C C . GLY A 1 14 ? -18.902 25.432 -16.645 1.00 0.00 13 GLY A C 14
ATOM 22726 O O . GLY A 1 14 ? -20.100 25.188 -16.501 1.00 0.00 13 GLY A O 14
ATOM 22730 N N . SER A 1 15 ? -17.957 24.890 -15.883 1.00 0.00 14 SER A N 14
ATOM 22731 C CA . SER A 1 15 ? -18.280 23.954 -14.813 1.00 0.00 14 SER A CA 14
ATOM 22732 C C . SER A 1 15 ? -17.068 23.711 -13.919 1.00 0.00 14 SER A C 14
ATOM 22733 O O . SER A 1 15 ? -15.951 23.528 -14.404 1.00 0.00 14 SER A O 14
ATOM 22741 N N . HIS A 1 16 ? -17.297 23.710 -12.609 1.00 0.00 15 HIS A N 14
ATOM 22742 C CA . HIS A 1 16 ? -16.225 23.489 -11.646 1.00 0.00 15 HIS A CA 14
ATOM 22743 C C . HIS A 1 16 ? -15.444 22.223 -11.984 1.00 0.00 15 HIS A C 14
ATOM 22744 O O . HIS A 1 16 ? -15.940 21.319 -12.656 1.00 0.00 15 HIS A O 14
ATOM 22758 N N . PRO A 1 17 ? -14.191 22.154 -11.508 1.00 0.00 16 PRO A N 14
ATOM 22759 C CA . PRO A 1 17 ? -13.315 21.004 -11.747 1.00 0.00 16 PRO A CA 14
ATOM 22760 C C . PRO A 1 17 ? -13.773 19.760 -10.995 1.00 0.00 16 PRO A C 14
ATOM 22761 O O . PRO A 1 17 ? -14.388 19.855 -9.932 1.00 0.00 16 PRO A O 14
ATOM 22772 N N . THR A 1 18 ? -13.470 18.591 -11.552 1.00 0.00 17 THR A N 14
ATOM 22773 C CA . THR A 1 18 ? -13.852 17.328 -10.934 1.00 0.00 17 THR A CA 14
ATOM 22774 C C . THR A 1 18 ? -12.627 16.469 -10.637 1.00 0.00 17 THR A C 14
ATOM 22775 O O . THR A 1 18 ? -11.888 16.088 -11.544 1.00 0.00 17 THR A O 14
ATOM 22786 N N . THR A 1 19 ? -12.418 16.168 -9.359 1.00 0.00 18 THR A N 14
ATOM 22787 C CA . THR A 1 19 ? -11.283 15.354 -8.942 1.00 0.00 18 THR A CA 14
ATOM 22788 C C . THR A 1 19 ? -11.606 13.868 -9.038 1.00 0.00 18 THR A C 14
ATOM 22789 O O . THR A 1 19 ? -12.362 13.334 -8.226 1.00 0.00 18 THR A O 14
ATOM 22800 N N . ILE A 1 20 ? -11.030 13.205 -10.035 1.00 0.00 19 ILE A N 14
ATOM 22801 C CA . ILE A 1 20 ? -11.256 11.779 -10.235 1.00 0.00 19 ILE A CA 14
ATOM 22802 C C . ILE A 1 20 ? -9.998 10.974 -9.927 1.00 0.00 19 ILE A C 14
ATOM 22803 O O . ILE A 1 20 ? -9.030 11.000 -10.687 1.00 0.00 19 ILE A O 14
ATOM 22819 N N . CYS A 1 21 ? -10.021 10.259 -8.807 1.00 0.00 20 CYS A N 14
ATOM 22820 C CA . CYS A 1 21 ? -8.882 9.444 -8.398 1.00 0.00 20 CYS A CA 14
ATOM 22821 C C . CYS A 1 21 ? -8.954 8.055 -9.024 1.00 0.00 20 CYS A C 14
ATOM 22822 O O . CYS A 1 21 ? -9.982 7.382 -8.950 1.00 0.00 20 CYS A O 14
ATOM 22830 N N . VAL A 1 22 ? -7.856 7.632 -9.641 1.00 0.00 21 VAL A N 14
ATOM 22831 C CA . VAL A 1 22 ? -7.794 6.323 -10.280 1.00 0.00 21 VAL A CA 14
ATOM 22832 C C . VAL A 1 22 ? -6.406 5.709 -10.142 1.00 0.00 21 VAL A C 14
ATOM 22833 O O . VAL A 1 22 ? -5.397 6.415 -10.163 1.00 0.00 21 VAL A O 14
ATOM 22846 N N . VAL A 1 23 ? -6.361 4.388 -10.001 1.00 0.00 22 VAL A N 14
ATOM 22847 C CA . VAL A 1 23 ? -5.096 3.677 -9.860 1.00 0.00 22 VAL A CA 14
ATOM 22848 C C . VAL A 1 23 ? -4.128 4.050 -10.978 1.00 0.00 22 VAL A C 14
ATOM 22849 O O . VAL A 1 23 ? -4.540 4.526 -12.035 1.00 0.00 22 VAL A O 14
ATOM 22862 N N . MET A 1 24 ? -2.840 3.830 -10.736 1.00 0.00 23 MET A N 14
ATOM 22863 C CA . MET A 1 24 ? -1.814 4.142 -11.724 1.00 0.00 23 MET A CA 14
ATOM 22864 C C . MET A 1 24 ? -1.820 3.120 -12.857 1.00 0.00 23 MET A C 14
ATOM 22865 O O . MET A 1 24 ? -1.394 3.415 -13.973 1.00 0.00 23 MET A O 14
ATOM 22879 N N . ASP A 1 25 ? -2.306 1.919 -12.561 1.00 0.00 24 ASP A N 14
ATOM 22880 C CA . ASP A 1 25 ? -2.368 0.854 -13.555 1.00 0.00 24 ASP A CA 14
ATOM 22881 C C . ASP A 1 25 ? -3.523 1.083 -14.525 1.00 0.00 24 ASP A C 14
ATOM 22882 O O . ASP A 1 25 ? -3.492 0.616 -15.664 1.00 0.00 24 ASP A O 14
ATOM 22891 N N . ARG A 1 26 ? -4.540 1.804 -14.066 1.00 0.00 25 ARG A N 14
ATOM 22892 C CA . ARG A 1 26 ? -5.706 2.093 -14.893 1.00 0.00 25 ARG A CA 14
ATOM 22893 C C . ARG A 1 26 ? -5.714 3.555 -15.330 1.00 0.00 25 ARG A C 14
ATOM 22894 O O . ARG A 1 26 ? -6.528 3.962 -16.159 1.00 0.00 25 ARG A O 14
ATOM 22915 N N . PHE A 1 27 ? -4.802 4.341 -14.766 1.00 0.00 26 PHE A N 14
ATOM 22916 C CA . PHE A 1 27 ? -4.704 5.758 -15.097 1.00 0.00 26 PHE A CA 14
ATOM 22917 C C . PHE A 1 27 ? -4.626 5.960 -16.607 1.00 0.00 26 PHE A C 14
ATOM 22918 O O . PHE A 1 27 ? -5.318 6.810 -17.168 1.00 0.00 26 PHE A O 14
ATOM 22935 N N . LEU A 1 28 ? -3.777 5.174 -17.260 1.00 0.00 27 LEU A N 14
ATOM 22936 C CA . LEU A 1 28 ? -3.606 5.266 -18.705 1.00 0.00 27 LEU A CA 14
ATOM 22937 C C . LEU A 1 28 ? -4.940 5.092 -19.424 1.00 0.00 27 LEU A C 14
ATOM 22938 O O . LEU A 1 28 ? -5.346 5.944 -20.214 1.00 0.00 27 LEU A O 14
ATOM 22954 N N . GLU A 1 29 ? -5.619 3.985 -19.141 1.00 0.00 28 GLU A N 14
ATOM 22955 C CA . GLU A 1 29 ? -6.909 3.701 -19.760 1.00 0.00 28 GLU A CA 14
ATOM 22956 C C . GLU A 1 29 ? -7.876 4.865 -19.560 1.00 0.00 28 GLU A C 14
ATOM 22957 O O . GLU A 1 29 ? -8.543 5.300 -20.498 1.00 0.00 28 GLU A O 14
ATOM 22969 N N . SER A 1 30 ? -7.945 5.364 -18.330 1.00 0.00 29 SER A N 14
ATOM 22970 C CA . SER A 1 30 ? -8.833 6.474 -18.004 1.00 0.00 29 SER A CA 14
ATOM 22971 C C . SER A 1 30 ? -8.566 7.668 -18.916 1.00 0.00 29 SER A C 14
ATOM 22972 O O . SER A 1 30 ? -9.490 8.241 -19.495 1.00 0.00 29 SER A O 14
ATOM 22980 N N . PHE A 1 31 ? -7.296 8.039 -19.039 1.00 0.00 30 PHE A N 14
ATOM 22981 C CA . PHE A 1 31 ? -6.906 9.165 -19.879 1.00 0.00 30 PHE A CA 14
ATOM 22982 C C . PHE A 1 31 ? -7.315 8.929 -21.329 1.00 0.00 30 PHE A C 14
ATOM 22983 O O . PHE A 1 31 ? -7.809 9.834 -22.001 1.00 0.00 30 PHE A O 14
ATOM 23000 N N . SER A 1 32 ? -7.104 7.706 -21.806 1.00 0.00 31 SER A N 14
ATOM 23001 C CA . SER A 1 32 ? -7.447 7.351 -23.178 1.00 0.00 31 SER A CA 14
ATOM 23002 C C . SER A 1 32 ? -8.929 7.592 -23.448 1.00 0.00 31 SER A C 14
ATOM 23003 O O . SER A 1 32 ? -9.296 8.210 -24.447 1.00 0.00 31 SER A O 14
ATOM 23011 N N . GLU A 1 33 ? -9.775 7.100 -22.549 1.00 0.00 32 GLU A N 14
ATOM 23012 C CA . GLU A 1 33 ? -11.218 7.261 -22.691 1.00 0.00 32 GLU A CA 14
ATOM 23013 C C . GLU A 1 33 ? -11.628 8.712 -22.461 1.00 0.00 32 GLU A C 14
ATOM 23014 O O . GLU A 1 33 ? -12.576 9.206 -23.075 1.00 0.00 32 GLU A O 14
ATOM 23026 N N . LEU A 1 34 ? -10.909 9.391 -21.574 1.00 0.00 33 LEU A N 14
ATOM 23027 C CA . LEU A 1 34 ? -11.198 10.787 -21.262 1.00 0.00 33 LEU A CA 14
ATOM 23028 C C . LEU A 1 34 ? -11.050 11.663 -22.502 1.00 0.00 33 LEU A C 14
ATOM 23029 O O . LEU A 1 34 ? -11.886 12.529 -22.766 1.00 0.00 33 LEU A O 14
ATOM 23045 N N . TYR A 1 35 ? -9.984 11.432 -23.260 1.00 0.00 34 TYR A N 14
ATOM 23046 C CA . TYR A 1 35 ? -9.727 12.201 -24.472 1.00 0.00 34 TYR A CA 14
ATOM 23047 C C . TYR A 1 35 ? -10.892 12.083 -25.450 1.00 0.00 34 TYR A C 14
ATOM 23048 O O . TYR A 1 35 ? -11.071 12.930 -26.325 1.00 0.00 34 TYR A O 14
ATOM 23066 N N . ASP A 1 36 ? -11.682 11.026 -25.293 1.00 0.00 35 ASP A N 14
ATOM 23067 C CA . ASP A 1 36 ? -12.831 10.795 -26.161 1.00 0.00 35 ASP A CA 14
ATOM 23068 C C . ASP A 1 36 ? -14.078 11.473 -25.601 1.00 0.00 35 ASP A C 14
ATOM 23069 O O . ASP A 1 36 ? -14.660 12.349 -26.241 1.00 0.00 35 ASP A O 14
ATOM 23078 N N . ILE A 1 37 ? -14.483 11.061 -24.404 1.00 0.00 36 ILE A N 14
ATOM 23079 C CA . ILE A 1 37 ? -15.661 11.628 -23.760 1.00 0.00 36 ILE A CA 14
ATOM 23080 C C . ILE A 1 37 ? -15.566 13.148 -23.681 1.00 0.00 36 ILE A C 14
ATOM 23081 O O . ILE A 1 37 ? -16.575 13.848 -23.768 1.00 0.00 36 ILE A O 14
ATOM 23097 N N . ILE A 1 38 ? -14.347 13.651 -23.518 1.00 0.00 37 ILE A N 14
ATOM 23098 C CA . ILE A 1 38 ? -14.120 15.089 -23.431 1.00 0.00 37 ILE A CA 14
ATOM 23099 C C . ILE A 1 38 ? -14.681 15.809 -24.652 1.00 0.00 37 ILE A C 14
ATOM 23100 O O . ILE A 1 38 ? -15.080 16.971 -24.571 1.00 0.00 37 ILE A O 14
ATOM 23116 N N . ASP A 1 39 ? -14.710 15.111 -25.782 1.00 0.00 38 ASP A N 14
ATOM 23117 C CA . ASP A 1 39 ? -15.226 15.683 -27.020 1.00 0.00 38 ASP A CA 14
ATOM 23118 C C . ASP A 1 39 ? -16.526 15.001 -27.434 1.00 0.00 38 ASP A C 14
ATOM 23119 O O . ASP A 1 39 ? -16.839 14.908 -28.620 1.00 0.00 38 ASP A O 14
ATOM 23128 N N . GLU A 1 40 ? -17.278 14.524 -26.447 1.00 0.00 39 GLU A N 14
ATOM 23129 C CA . GLU A 1 40 ? -18.544 13.848 -26.709 1.00 0.00 39 GLU A CA 14
ATOM 23130 C C . GLU A 1 40 ? -19.720 14.685 -26.214 1.00 0.00 39 GLU A C 14
ATOM 23131 O O . GLU A 1 40 ? -20.879 14.329 -26.422 1.00 0.00 39 GLU A O 14
ATOM 23143 N N . ASN A 1 41 ? -19.411 15.798 -25.556 1.00 0.00 40 ASN A N 14
ATOM 23144 C CA . ASN A 1 41 ? -20.442 16.685 -25.029 1.00 0.00 40 ASN A CA 14
ATOM 23145 C C . ASN A 1 41 ? -21.445 15.910 -24.180 1.00 0.00 40 ASN A C 14
ATOM 23146 O O . ASN A 1 41 ? -22.618 16.275 -24.098 1.00 0.00 40 ASN A O 14
ATOM 23157 N N . ASP A 1 42 ? -20.975 14.839 -23.549 1.00 0.00 41 ASP A N 14
ATOM 23158 C CA . ASP A 1 42 ? -21.829 14.013 -22.705 1.00 0.00 41 ASP A CA 14
ATOM 23159 C C . ASP A 1 42 ? -21.721 14.437 -21.243 1.00 0.00 41 ASP A C 14
ATOM 23160 O O . ASP A 1 42 ? -20.829 13.992 -20.520 1.00 0.00 41 ASP A O 14
ATOM 23169 N N . THR A 1 43 ? -22.635 15.302 -20.814 1.00 0.00 42 THR A N 14
ATOM 23170 C CA . THR A 1 43 ? -22.642 15.788 -19.440 1.00 0.00 42 THR A CA 14
ATOM 23171 C C . THR A 1 43 ? -23.387 14.827 -18.520 1.00 0.00 42 THR A C 14
ATOM 23172 O O . THR A 1 43 ? -22.890 14.462 -17.455 1.00 0.00 42 THR A O 14
ATOM 23183 N N . ASP A 1 44 ? -24.580 14.420 -18.939 1.00 0.00 43 ASP A N 14
ATOM 23184 C CA . ASP A 1 44 ? -25.394 13.499 -18.153 1.00 0.00 43 ASP A CA 14
ATOM 23185 C C . ASP A 1 44 ? -24.633 12.208 -17.871 1.00 0.00 43 ASP A C 14
ATOM 23186 O O . ASP A 1 44 ? -24.873 11.541 -16.865 1.00 0.00 43 ASP A O 14
ATOM 23195 N N . VAL A 1 45 ? -23.713 11.861 -18.766 1.00 0.00 44 VAL A N 14
ATOM 23196 C CA . VAL A 1 45 ? -22.917 10.649 -18.613 1.00 0.00 44 VAL A CA 14
ATOM 23197 C C . VAL A 1 45 ? -21.663 10.916 -17.788 1.00 0.00 44 VAL A C 14
ATOM 23198 O O . VAL A 1 45 ? -21.061 9.994 -17.239 1.00 0.00 44 VAL A O 14
ATOM 23211 N N . MET A 1 46 ? -21.275 12.184 -17.706 1.00 0.00 45 MET A N 14
ATOM 23212 C CA . MET A 1 46 ? -20.092 12.573 -16.946 1.00 0.00 45 MET A CA 14
ATOM 23213 C C . MET A 1 46 ? -20.160 12.034 -15.521 1.00 0.00 45 MET A C 14
ATOM 23214 O O . MET A 1 46 ? -19.227 11.386 -15.048 1.00 0.00 45 MET A O 14
ATOM 23228 N N . MET A 1 47 ? -21.269 12.306 -14.842 1.00 0.00 46 MET A N 14
ATOM 23229 C CA . MET A 1 47 ? -21.458 11.847 -13.471 1.00 0.00 46 MET A CA 14
ATOM 23230 C C . MET A 1 47 ? -21.206 10.346 -13.361 1.00 0.00 46 MET A C 14
ATOM 23231 O O . MET A 1 47 ? -20.520 9.888 -12.447 1.00 0.00 46 MET A O 14
ATOM 23245 N N . ASP A 1 48 ? -21.765 9.587 -14.296 1.00 0.00 47 ASP A N 14
ATOM 23246 C CA . ASP A 1 48 ? -21.599 8.138 -14.305 1.00 0.00 47 ASP A CA 14
ATOM 23247 C C . ASP A 1 48 ? -20.141 7.759 -14.542 1.00 0.00 47 ASP A C 14
ATOM 23248 O O . ASP A 1 48 ? -19.612 6.852 -13.899 1.00 0.00 47 ASP A O 14
ATOM 23257 N N . PHE A 1 49 ? -19.496 8.458 -15.470 1.00 0.00 48 PHE A N 14
ATOM 23258 C CA . PHE A 1 49 ? -18.099 8.194 -15.794 1.00 0.00 48 PHE A CA 14
ATOM 23259 C C . PHE A 1 49 ? -17.207 8.417 -14.576 1.00 0.00 48 PHE A C 14
ATOM 23260 O O . PHE A 1 49 ? -16.218 7.710 -14.380 1.00 0.00 48 PHE A O 14
ATOM 23277 N N . ILE A 1 50 ? -17.564 9.404 -13.762 1.00 0.00 49 ILE A N 14
ATOM 23278 C CA . ILE A 1 50 ? -16.796 9.720 -12.564 1.00 0.00 49 ILE A CA 14
ATOM 23279 C C . ILE A 1 50 ? -17.020 8.675 -11.476 1.00 0.00 49 ILE A C 14
ATOM 23280 O O . ILE A 1 50 ? -16.068 8.165 -10.885 1.00 0.00 49 ILE A O 14
ATOM 23296 N N . SER A 1 51 ? -18.285 8.360 -11.217 1.00 0.00 50 SER A N 14
ATOM 23297 C CA . SER A 1 51 ? -18.635 7.376 -10.199 1.00 0.00 50 SER A CA 14
ATOM 23298 C C . SER A 1 51 ? -18.219 5.974 -10.632 1.00 0.00 50 SER A C 14
ATOM 23299 O O . SER A 1 51 ? -18.077 5.073 -9.805 1.00 0.00 50 SER A O 14
ATOM 23307 N N . ARG A 1 52 ? -18.025 5.797 -11.935 1.00 0.00 51 ARG A N 14
ATOM 23308 C CA . ARG A 1 52 ? -17.626 4.505 -12.480 1.00 0.00 51 ARG A CA 14
ATOM 23309 C C . ARG A 1 52 ? -16.111 4.333 -12.418 1.00 0.00 51 ARG A C 14
ATOM 23310 O O . ARG A 1 52 ? -15.612 3.288 -11.999 1.00 0.00 51 ARG A O 14
ATOM 23331 N N . PHE A 1 53 ? -15.386 5.364 -12.838 1.00 0.00 52 PHE A N 14
ATOM 23332 C CA . PHE A 1 53 ? -13.928 5.326 -12.831 1.00 0.00 52 PHE A CA 14
ATOM 23333 C C . PHE A 1 53 ? -13.383 5.616 -11.436 1.00 0.00 52 PHE A C 14
ATOM 23334 O O . PHE A 1 53 ? -12.676 4.795 -10.851 1.00 0.00 52 PHE A O 14
ATOM 23351 N N . ALA A 1 54 ? -13.716 6.789 -10.908 1.00 0.00 53 ALA A N 14
ATOM 23352 C CA . ALA A 1 54 ? -13.262 7.188 -9.582 1.00 0.00 53 ALA A CA 14
ATOM 23353 C C . ALA A 1 54 ? -13.785 6.233 -8.513 1.00 0.00 53 ALA A C 14
ATOM 23354 O O . ALA A 1 54 ? -14.908 5.739 -8.605 1.00 0.00 53 ALA A O 14
ATOM 23361 N N . ARG A 1 55 ? -12.962 5.978 -7.501 1.00 0.00 54 ARG A N 14
ATOM 23362 C CA . ARG A 1 55 ? -13.341 5.081 -6.416 1.00 0.00 54 ARG A CA 14
ATOM 23363 C C . ARG A 1 55 ? -13.744 5.871 -5.174 1.00 0.00 54 ARG A C 14
ATOM 23364 O O . ARG A 1 55 ? -12.921 6.130 -4.295 1.00 0.00 54 ARG A O 14
ATOM 23385 N N . THR A 1 56 ? -15.016 6.251 -5.107 1.00 0.00 55 THR A N 14
ATOM 23386 C CA . THR A 1 56 ? -15.528 7.012 -3.975 1.00 0.00 55 THR A CA 14
ATOM 23387 C C . THR A 1 56 ? -15.720 6.119 -2.754 1.00 0.00 55 THR A C 14
ATOM 23388 O O . THR A 1 56 ? -16.847 5.864 -2.330 1.00 0.00 55 THR A O 14
ATOM 23399 N N . ASP A 1 57 ? -14.612 5.647 -2.193 1.00 0.00 56 ASP A N 14
ATOM 23400 C CA . ASP A 1 57 ? -14.658 4.784 -1.018 1.00 0.00 56 ASP A CA 14
ATOM 23401 C C . ASP A 1 57 ? -13.881 5.400 0.141 1.00 0.00 56 ASP A C 14
ATOM 23402 O O . ASP A 1 57 ? -13.390 6.525 0.042 1.00 0.00 56 ASP A O 14
ATOM 23411 N N . GLU A 1 58 ? -13.774 4.657 1.237 1.00 0.00 57 GLU A N 14
ATOM 23412 C CA . GLU A 1 58 ? -13.059 5.133 2.415 1.00 0.00 57 GLU A CA 14
ATOM 23413 C C . GLU A 1 58 ? -11.890 4.210 2.751 1.00 0.00 57 GLU A C 14
ATOM 23414 O O . GLU A 1 58 ? -11.554 4.018 3.920 1.00 0.00 57 GLU A O 14
ATOM 23426 N N . ILE A 1 59 ? -11.276 3.643 1.718 1.00 0.00 58 ILE A N 14
ATOM 23427 C CA . ILE A 1 59 ? -10.146 2.742 1.903 1.00 0.00 58 ILE A CA 14
ATOM 23428 C C . ILE A 1 59 ? -8.847 3.384 1.427 1.00 0.00 58 ILE A C 14
ATOM 23429 O O . ILE A 1 59 ? -8.760 3.869 0.299 1.00 0.00 58 ILE A O 14
ATOM 23445 N N . MET A 1 60 ? -7.839 3.382 2.293 1.00 0.00 59 MET A N 14
ATOM 23446 C CA . MET A 1 60 ? -6.544 3.961 1.959 1.00 0.00 59 MET A CA 14
ATOM 23447 C C . MET A 1 60 ? -5.465 3.470 2.919 1.00 0.00 59 MET A C 14
ATOM 23448 O O . MET A 1 60 ? -4.911 4.232 3.712 1.00 0.00 59 MET A O 14
ATOM 23462 N N . PRO A 1 61 ? -5.157 2.166 2.847 1.00 0.00 60 PRO A N 14
ATOM 23463 C CA . PRO A 1 61 ? -4.142 1.544 3.702 1.00 0.00 60 PRO A CA 14
ATOM 23464 C C . PRO A 1 61 ? -2.730 1.997 3.349 1.00 0.00 60 PRO A C 14
ATOM 23465 O O . PRO A 1 61 ? -1.953 2.377 4.224 1.00 0.00 60 PRO A O 14
ATOM 23476 N N . GLU A 1 62 ? -2.404 1.954 2.061 1.00 0.00 61 GLU A N 14
ATOM 23477 C CA . GLU A 1 62 ? -1.084 2.360 1.593 1.00 0.00 61 GLU A CA 14
ATOM 23478 C C . GLU A 1 62 ? -1.196 3.297 0.394 1.00 0.00 61 GLU A C 14
ATOM 23479 O O . GLU A 1 62 ? -0.334 3.304 -0.485 1.00 0.00 61 GLU A O 14
ATOM 23491 N N . ASP A 1 63 ? -2.265 4.085 0.364 1.00 0.00 62 ASP A N 14
ATOM 23492 C CA . ASP A 1 63 ? -2.492 5.026 -0.727 1.00 0.00 62 ASP A CA 14
ATOM 23493 C C . ASP A 1 63 ? -1.250 5.877 -0.976 1.00 0.00 62 ASP A C 14
ATOM 23494 O O . ASP A 1 63 ? -0.670 6.436 -0.045 1.00 0.00 62 ASP A O 14
ATOM 23503 N N . LYS A 1 64 ? -0.847 5.969 -2.239 1.00 0.00 63 LYS A N 14
ATOM 23504 C CA . LYS A 1 64 ? 0.326 6.751 -2.613 1.00 0.00 63 LYS A CA 14
ATOM 23505 C C . LYS A 1 64 ? 0.139 7.390 -3.985 1.00 0.00 63 LYS A C 14
ATOM 23506 O O . LYS A 1 64 ? -0.060 6.695 -4.983 1.00 0.00 63 LYS A O 14
ATOM 23525 N N . THR A 1 65 ? 0.206 8.717 -4.030 1.00 0.00 64 THR A N 14
ATOM 23526 C CA . THR A 1 65 ? 0.045 9.448 -5.280 1.00 0.00 64 THR A CA 14
ATOM 23527 C C . THR A 1 65 ? 1.230 9.215 -6.211 1.00 0.00 64 THR A C 14
ATOM 23528 O O . THR A 1 65 ? 2.384 9.248 -5.782 1.00 0.00 64 THR A O 14
ATOM 23539 N N . VAL A 1 66 ? 0.938 8.981 -7.486 1.00 0.00 65 VAL A N 14
ATOM 23540 C CA . VAL A 1 66 ? 1.980 8.744 -8.478 1.00 0.00 65 VAL A CA 14
ATOM 23541 C C . VAL A 1 66 ? 2.025 9.868 -9.507 1.00 0.00 65 VAL A C 14
ATOM 23542 O O . VAL A 1 66 ? 3.034 10.065 -10.183 1.00 0.00 65 VAL A O 14
ATOM 23555 N N . GLY A 1 67 ? 0.924 10.605 -9.619 1.00 0.00 66 GLY A N 14
ATOM 23556 C CA . GLY A 1 67 ? 0.859 11.702 -10.567 1.00 0.00 66 GLY A CA 14
ATOM 23557 C C . GLY A 1 67 ? -0.509 12.355 -10.605 1.00 0.00 66 GLY A C 14
ATOM 23558 O O . GLY A 1 67 ? -1.507 11.744 -10.221 1.00 0.00 66 GLY A O 14
ATOM 23562 N N . PHE A 1 68 ? -0.556 13.600 -11.067 1.00 0.00 67 PHE A N 14
ATOM 23563 C CA . PHE A 1 68 ? -1.811 14.337 -11.151 1.00 0.00 67 PHE A CA 14
ATOM 23564 C C . PHE A 1 68 ? -1.951 15.019 -12.509 1.00 0.00 67 PHE A C 14
ATOM 23565 O O . PHE A 1 68 ? -0.971 15.491 -13.084 1.00 0.00 67 PHE A O 14
ATOM 23582 N N . VAL A 1 69 ? -3.179 15.064 -13.017 1.00 0.00 68 VAL A N 14
ATOM 23583 C CA . VAL A 1 69 ? -3.450 15.688 -14.307 1.00 0.00 68 VAL A CA 14
ATOM 23584 C C . VAL A 1 69 ? -4.437 16.841 -14.164 1.00 0.00 68 VAL A C 14
ATOM 23585 O O . VAL A 1 69 ? -5.425 16.739 -13.437 1.00 0.00 68 VAL A O 14
ATOM 23598 N N . VAL A 1 70 ? -4.164 17.937 -14.864 1.00 0.00 69 VAL A N 14
ATOM 23599 C CA . VAL A 1 70 ? -5.029 19.110 -14.817 1.00 0.00 69 VAL A CA 14
ATOM 23600 C C . VAL A 1 70 ? -5.685 19.363 -16.169 1.00 0.00 69 VAL A C 14
ATOM 23601 O O . VAL A 1 70 ? -5.003 19.518 -17.183 1.00 0.00 69 VAL A O 14
ATOM 23614 N N . VAL A 1 71 ? -7.014 19.406 -16.178 1.00 0.00 70 VAL A N 14
ATOM 23615 C CA . VAL A 1 71 ? -7.763 19.643 -17.406 1.00 0.00 70 VAL A CA 14
ATOM 23616 C C . VAL A 1 71 ? -8.875 20.662 -17.183 1.00 0.00 70 VAL A C 14
ATOM 23617 O O . VAL A 1 71 ? -9.863 20.379 -16.508 1.00 0.00 70 VAL A O 14
ATOM 23630 N N . ASN A 1 72 ? -8.706 21.849 -17.757 1.00 0.00 71 ASN A N 14
ATOM 23631 C CA . ASN A 1 72 ? -9.696 22.911 -17.621 1.00 0.00 71 ASN A CA 14
ATOM 23632 C C . ASN A 1 72 ? -10.199 23.364 -18.988 1.00 0.00 71 ASN A C 14
ATOM 23633 O O . ASN A 1 72 ? -9.587 24.212 -19.637 1.00 0.00 71 ASN A O 14
ATOM 23644 N N . ALA A 1 73 ? -11.319 22.792 -19.419 1.00 0.00 72 ALA A N 14
ATOM 23645 C CA . ALA A 1 73 ? -11.906 23.139 -20.708 1.00 0.00 72 ALA A CA 14
ATOM 23646 C C . ALA A 1 73 ? -12.442 24.567 -20.701 1.00 0.00 72 ALA A C 14
ATOM 23647 O O . ALA A 1 73 ? -12.567 25.197 -21.751 1.00 0.00 72 ALA A O 14
ATOM 23654 N N . ASP A 1 74 ? -12.756 25.070 -19.512 1.00 0.00 73 ASP A N 14
ATOM 23655 C CA . ASP A 1 74 ? -13.277 26.424 -19.369 1.00 0.00 73 ASP A CA 14
ATOM 23656 C C . ASP A 1 74 ? -12.209 27.457 -19.715 1.00 0.00 73 ASP A C 14
ATOM 23657 O O . ASP A 1 74 ? -12.479 28.436 -20.411 1.00 0.00 73 ASP A O 14
ATOM 23666 N N . LYS A 1 75 ? -10.996 27.233 -19.223 1.00 0.00 74 LYS A N 14
ATOM 23667 C CA . LYS A 1 75 ? -9.886 28.144 -19.479 1.00 0.00 74 LYS A CA 14
ATOM 23668 C C . LYS A 1 75 ? -9.013 27.630 -20.620 1.00 0.00 74 LYS A C 14
ATOM 23669 O O . LYS A 1 75 ? -8.023 28.262 -20.991 1.00 0.00 74 LYS A O 14
ATOM 23688 N N . LYS A 1 76 ? -9.386 26.481 -21.173 1.00 0.00 75 LYS A N 14
ATOM 23689 C CA . LYS A 1 76 ? -8.640 25.884 -22.274 1.00 0.00 75 LYS A CA 14
ATOM 23690 C C . LYS A 1 76 ? -7.181 25.663 -21.886 1.00 0.00 75 LYS A C 14
ATOM 23691 O O . LYS A 1 76 ? -6.268 26.075 -22.603 1.00 0.00 75 LYS A O 14
ATOM 23710 N N . LEU A 1 77 ? -6.969 25.009 -20.749 1.00 0.00 76 LEU A N 14
ATOM 23711 C CA . LEU A 1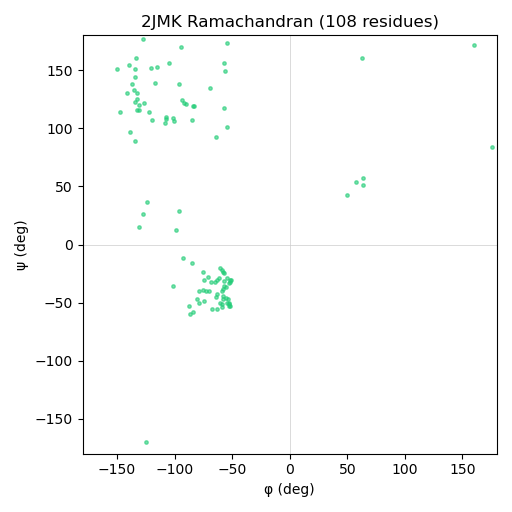 77 ? -5.621 24.732 -20.266 1.00 0.00 76 LEU A CA 14
ATOM 23712 C C . LEU A 1 77 ? -5.457 23.253 -19.928 1.00 0.00 76 LEU A C 14
ATOM 23713 O O . LEU A 1 77 ? -6.207 22.705 -19.121 1.00 0.00 76 LEU A O 14
ATOM 23729 N N . MET A 1 78 ? -4.470 22.615 -20.548 1.00 0.00 77 MET A N 14
ATOM 23730 C CA . MET A 1 78 ? -4.206 21.201 -20.310 1.00 0.00 77 MET A CA 14
ATOM 23731 C C . MET A 1 78 ? -2.826 21.003 -19.691 1.00 0.00 77 MET A C 14
ATOM 23732 O O . MET A 1 78 ? -1.833 21.540 -20.180 1.00 0.00 77 MET A O 14
ATOM 23746 N N . SER A 1 79 ? -2.772 20.229 -18.612 1.00 0.00 78 SER A N 14
ATOM 23747 C CA . SER A 1 79 ? -1.514 19.963 -17.924 1.00 0.00 78 SER A CA 14
ATOM 23748 C C . SER A 1 79 ? -1.452 18.516 -17.444 1.00 0.00 78 SER A C 14
ATOM 23749 O O . SER A 1 79 ? -2.482 17.879 -17.221 1.00 0.00 78 SER A O 14
ATOM 23757 N N . VAL A 1 80 ? -0.236 18.003 -17.288 1.00 0.00 79 VAL A N 14
ATOM 23758 C CA . VAL A 1 80 ? -0.037 16.631 -16.834 1.00 0.00 79 VAL A CA 14
ATOM 23759 C C . VAL A 1 80 ? 1.217 16.513 -15.976 1.00 0.00 79 VAL A C 14
ATOM 23760 O O . VAL A 1 80 ? 2.261 17.078 -16.302 1.00 0.00 79 VAL A O 14
ATOM 23773 N N . SER A 1 81 ? 1.108 15.773 -14.877 1.00 0.00 80 SER A N 14
ATOM 23774 C CA . SER A 1 81 ? 2.232 15.582 -13.968 1.00 0.00 80 SER A CA 14
ATOM 23775 C C . SER A 1 81 ? 2.364 14.116 -13.567 1.00 0.00 80 SER A C 14
ATOM 23776 O O . SER A 1 81 ? 1.683 13.647 -12.654 1.00 0.00 80 SER A O 14
ATOM 23784 N N . PHE A 1 82 ? 3.244 13.397 -14.256 1.00 0.00 81 PHE A N 14
ATOM 23785 C CA . PHE A 1 82 ? 3.465 11.984 -13.973 1.00 0.00 81 PHE A CA 14
ATOM 23786 C C . PHE A 1 82 ? 4.774 11.779 -13.216 1.00 0.00 81 PHE A C 14
ATOM 23787 O O . PHE A 1 82 ? 5.802 12.360 -13.564 1.00 0.00 81 PHE A O 14
ATOM 23804 N N . SER A 1 83 ? 4.727 10.949 -12.179 1.00 0.00 82 SER A N 14
ATOM 23805 C CA . SER A 1 83 ? 5.907 10.670 -11.369 1.00 0.00 82 SER A CA 14
ATOM 23806 C C . SER A 1 83 ? 6.038 9.174 -11.097 1.00 0.00 82 SER A C 14
ATOM 23807 O O . SER A 1 83 ? 5.061 8.506 -10.757 1.00 0.00 82 SER A O 14
ATOM 23815 N N . ASP A 1 84 ? 7.252 8.656 -11.249 1.00 0.00 83 ASP A N 14
ATOM 23816 C CA . ASP A 1 84 ? 7.513 7.240 -11.019 1.00 0.00 83 ASP A CA 14
ATOM 23817 C C . ASP A 1 84 ? 6.717 6.375 -11.992 1.00 0.00 83 ASP A C 14
ATOM 23818 O O . ASP A 1 84 ? 5.841 5.611 -11.585 1.00 0.00 83 ASP A O 14
ATOM 23827 N N . ILE A 1 85 ? 7.026 6.502 -13.278 1.00 0.00 84 ILE A N 14
ATOM 23828 C CA . ILE A 1 85 ? 6.340 5.733 -14.308 1.00 0.00 84 ILE A CA 14
ATOM 23829 C C . ILE A 1 85 ? 7.330 5.150 -15.310 1.00 0.00 84 ILE A C 14
ATOM 23830 O O . ILE A 1 85 ? 8.510 5.501 -15.309 1.00 0.00 84 ILE A O 14
ATOM 23846 N N . ASP A 1 86 ? 6.842 4.260 -16.166 1.00 0.00 85 ASP A N 14
ATOM 23847 C CA . ASP A 1 86 ? 7.683 3.629 -17.177 1.00 0.00 85 ASP A CA 14
ATOM 23848 C C . ASP A 1 86 ? 7.891 4.560 -18.368 1.00 0.00 85 ASP A C 14
ATOM 23849 O O . ASP A 1 86 ? 7.122 5.498 -18.576 1.00 0.00 85 ASP A O 14
ATOM 23858 N N . GLU A 1 87 ? 8.935 4.292 -19.147 1.00 0.00 86 GLU A N 14
ATOM 23859 C CA . GLU A 1 87 ? 9.244 5.107 -20.316 1.00 0.00 86 GLU A CA 14
ATOM 23860 C C . GLU A 1 87 ? 8.259 4.830 -21.448 1.00 0.00 86 GLU A C 14
ATOM 23861 O O . GLU A 1 87 ? 7.800 5.749 -22.125 1.00 0.00 86 GLU A O 14
ATOM 23873 N N . ASN A 1 88 ? 7.939 3.555 -21.647 1.00 0.00 87 ASN A N 14
ATOM 23874 C CA . ASN A 1 88 ? 7.009 3.156 -22.697 1.00 0.00 87 ASN A CA 14
ATOM 23875 C C . ASN A 1 88 ? 5.641 3.796 -22.485 1.00 0.00 87 ASN A C 14
ATOM 23876 O O . ASN A 1 88 ? 5.029 4.301 -23.426 1.00 0.00 87 ASN A O 14
ATOM 23887 N N . MET A 1 89 ? 5.168 3.771 -21.244 1.00 0.00 88 MET A N 14
ATOM 23888 C CA . MET A 1 89 ? 3.873 4.350 -20.908 1.00 0.00 88 MET A CA 14
ATOM 23889 C C . MET A 1 89 ? 3.862 5.852 -21.177 1.00 0.00 88 MET A C 14
ATOM 23890 O O . MET A 1 89 ? 2.834 6.420 -21.545 1.00 0.00 88 MET A O 14
ATOM 23904 N N . LYS A 1 90 ? 5.013 6.489 -20.992 1.00 0.00 89 LYS A N 14
ATOM 23905 C CA . LYS A 1 90 ? 5.138 7.925 -21.216 1.00 0.00 89 LYS A CA 14
ATOM 23906 C C . LYS A 1 90 ? 4.816 8.279 -22.664 1.00 0.00 89 LYS A C 14
ATOM 23907 O O . LYS A 1 90 ? 4.404 9.401 -22.963 1.00 0.00 89 LYS A O 14
ATOM 23926 N N . LYS A 1 91 ? 5.006 7.317 -23.561 1.00 0.00 90 LYS A N 14
ATOM 23927 C CA . LYS A 1 91 ? 4.733 7.526 -24.978 1.00 0.00 90 LYS A CA 14
ATOM 23928 C C . LYS A 1 91 ? 3.234 7.642 -25.232 1.00 0.00 90 LYS A C 14
ATOM 23929 O O . LYS A 1 91 ? 2.765 8.626 -25.805 1.00 0.00 90 LYS A O 14
ATOM 23948 N N . VAL A 1 92 ? 2.485 6.631 -24.802 1.00 0.00 91 VAL A N 14
ATOM 23949 C CA . VAL A 1 92 ? 1.038 6.621 -24.980 1.00 0.00 91 VAL A CA 14
ATOM 23950 C C . VAL A 1 92 ? 0.377 7.730 -24.170 1.00 0.00 91 VAL A C 14
ATOM 23951 O O . VAL A 1 92 ? -0.591 8.346 -24.617 1.00 0.00 91 VAL A O 14
ATOM 23964 N N . ILE A 1 93 ? 0.905 7.979 -22.977 1.00 0.00 92 ILE A N 14
ATOM 23965 C CA . ILE A 1 93 ? 0.367 9.015 -22.105 1.00 0.00 92 ILE A CA 14
ATOM 23966 C C . ILE A 1 93 ? 0.596 10.403 -22.693 1.00 0.00 92 ILE A C 14
ATOM 23967 O O . ILE A 1 93 ? -0.328 11.213 -22.782 1.00 0.00 92 ILE A O 14
ATOM 23983 N N . LYS A 1 94 ? 1.833 10.672 -23.096 1.00 0.00 93 LYS A N 14
ATOM 23984 C CA . LYS A 1 94 ? 2.185 11.961 -23.680 1.00 0.00 93 LYS A CA 14
ATOM 23985 C C . LYS A 1 94 ? 1.415 12.200 -24.975 1.00 0.00 93 LYS A C 14
ATOM 23986 O O . LYS A 1 94 ? 0.944 13.308 -25.232 1.00 0.00 93 LYS A O 14
ATOM 24005 N N . ALA A 1 95 ? 1.289 11.154 -25.785 1.00 0.00 94 ALA A N 14
ATOM 24006 C CA . ALA A 1 95 ? 0.572 11.251 -27.051 1.00 0.00 94 ALA A CA 14
ATOM 24007 C C . ALA A 1 95 ? -0.900 11.579 -26.825 1.00 0.00 94 ALA A C 14
ATOM 24008 O O . ALA A 1 95 ? -1.446 12.492 -27.445 1.00 0.00 94 ALA A O 14
ATOM 24015 N N . THR A 1 96 ? -1.539 10.827 -25.933 1.00 0.00 95 THR A N 14
ATOM 24016 C CA . THR A 1 96 ? -2.948 11.037 -25.627 1.00 0.00 95 THR A CA 14
ATOM 24017 C C . THR A 1 96 ? -3.185 12.431 -25.059 1.00 0.00 95 THR A C 14
ATOM 24018 O O . THR A 1 96 ? -4.173 13.087 -25.390 1.00 0.00 95 THR A O 14
ATOM 24029 N N . ALA A 1 97 ? -2.274 12.879 -24.202 1.00 0.00 96 ALA A N 14
ATOM 24030 C CA . ALA A 1 97 ? -2.384 14.198 -23.590 1.00 0.00 96 ALA A CA 14
ATOM 24031 C C . ALA A 1 97 ? -2.097 15.300 -24.604 1.00 0.00 96 ALA A C 14
ATOM 24032 O O . ALA A 1 97 ? -2.628 16.404 -24.500 1.00 0.00 96 ALA A O 14
ATOM 24039 N N . GLU A 1 98 ? -1.252 14.991 -25.583 1.00 0.00 97 GLU A N 14
ATOM 24040 C CA . GLU A 1 98 ? -0.894 15.957 -26.615 1.00 0.00 97 GLU A CA 14
ATOM 24041 C C . GLU A 1 98 ? -2.030 16.124 -27.621 1.00 0.00 97 GLU A C 14
ATOM 24042 O O . GLU A 1 98 ? -2.257 17.216 -28.142 1.00 0.00 97 GLU A O 14
ATOM 24054 N N . LYS A 1 99 ? -2.739 15.034 -27.890 1.00 0.00 98 LYS A N 14
ATOM 24055 C CA . LYS A 1 99 ? -3.851 15.057 -28.833 1.00 0.00 98 LYS A CA 14
ATOM 24056 C C . LYS A 1 99 ? -4.888 16.100 -28.425 1.00 0.00 98 LYS A C 14
ATOM 24057 O O . LYS A 1 99 ? -5.614 16.629 -29.267 1.00 0.00 98 LYS A O 14
ATOM 24076 N N . PHE A 1 100 ? -4.950 16.391 -27.130 1.00 0.00 99 PHE A N 14
ATOM 24077 C CA . PHE A 1 100 ? -5.897 17.371 -26.612 1.00 0.00 99 PHE A CA 14
ATOM 24078 C C . PHE A 1 100 ? -5.718 18.719 -27.302 1.00 0.00 99 PHE A C 14
ATOM 24079 O O . PHE A 1 100 ? -6.637 19.538 -27.341 1.00 0.00 99 PHE A O 14
ATOM 24096 N N . LYS A 1 101 ? -4.527 18.944 -27.847 1.00 0.00 100 LYS A N 14
ATOM 24097 C CA . LYS A 1 101 ? -4.224 20.192 -28.538 1.00 0.00 100 LYS A CA 14
ATOM 24098 C C . LYS A 1 101 ? -5.309 20.527 -29.557 1.00 0.00 100 LYS A C 14
ATOM 24099 O O . LYS A 1 101 ? -5.579 21.696 -29.829 1.00 0.00 100 LYS A O 14
ATOM 24118 N N . ASN A 1 102 ? -5.927 19.492 -30.117 1.00 0.00 101 ASN A N 14
ATOM 24119 C CA . ASN A 1 102 ? -6.983 19.677 -31.106 1.00 0.00 101 ASN A CA 14
ATOM 24120 C C . ASN A 1 102 ? -8.055 20.630 -30.586 1.00 0.00 101 ASN A C 14
ATOM 24121 O O . ASN A 1 102 ? -8.698 21.341 -31.359 1.00 0.00 101 ASN A O 14
ATOM 24132 N N . LYS A 1 103 ? -8.241 20.641 -29.271 1.00 0.00 102 LYS A N 14
ATOM 24133 C CA . LYS A 1 103 ? -9.233 21.508 -28.645 1.00 0.00 102 LYS A CA 14
ATOM 24134 C C . LYS A 1 103 ? -8.566 22.510 -27.709 1.00 0.00 102 LYS A C 14
ATOM 24135 O O . LYS A 1 103 ? -9.129 23.562 -27.407 1.00 0.00 102 LYS A O 14
ATOM 24154 N N . GLY A 1 104 ? -7.362 22.178 -27.254 1.00 0.00 103 GLY A N 14
ATOM 24155 C CA . GLY A 1 104 ? -6.638 23.061 -26.358 1.00 0.00 103 GLY A CA 14
ATOM 24156 C C . GLY A 1 104 ? -5.143 23.043 -26.609 1.00 0.00 103 GLY A C 14
ATOM 24157 O O . GLY A 1 104 ? -4.407 22.297 -25.962 1.00 0.00 103 GLY A O 14
ATOM 24161 N N . PHE A 1 105 ? -4.693 23.864 -27.551 1.00 0.00 104 PHE A N 14
ATOM 24162 C CA . PHE A 1 105 ? -3.276 23.937 -27.888 1.00 0.00 104 PHE A CA 14
ATOM 24163 C C . PHE A 1 105 ? -2.429 24.142 -26.635 1.00 0.00 104 PHE A C 14
ATOM 24164 O O . PHE A 1 105 ? -1.272 23.723 -26.578 1.00 0.00 104 PHE A O 14
ATOM 24181 N N . LYS A 1 106 ? -3.013 24.790 -25.633 1.00 0.00 105 LYS A N 14
ATOM 24182 C CA . LYS A 1 106 ? -2.315 25.051 -24.380 1.00 0.00 105 LYS A CA 14
ATOM 24183 C C . LYS A 1 106 ? -2.163 23.770 -23.565 1.00 0.00 105 LYS A C 14
ATOM 24184 O O . LYS A 1 106 ? -2.897 23.545 -22.602 1.00 0.00 105 LYS A O 14
ATOM 24203 N N . VAL A 1 107 ? -1.205 22.935 -23.955 1.00 0.00 106 VAL A N 14
ATOM 24204 C CA . VAL A 1 107 ? -0.956 21.679 -23.259 1.00 0.00 106 VAL A CA 14
ATOM 24205 C C . VAL A 1 107 ? 0.438 21.661 -22.641 1.00 0.00 106 VAL A C 14
ATOM 24206 O O . VAL A 1 107 ? 1.390 22.183 -23.219 1.00 0.00 106 VAL A O 14
ATOM 24219 N N . GLU A 1 108 ? 0.548 21.055 -21.462 1.00 0.00 107 GLU A N 14
ATOM 24220 C CA . GLU A 1 108 ? 1.826 20.970 -20.765 1.00 0.00 107 GLU A CA 14
ATOM 24221 C C . GLU A 1 108 ? 2.013 19.590 -20.140 1.00 0.00 107 GLU A C 14
ATOM 24222 O O . GLU A 1 108 ? 1.335 19.236 -19.175 1.00 0.00 107 GLU A O 14
ATOM 24234 N N . THR A 1 109 ? 2.939 18.815 -20.697 1.00 0.00 108 THR A N 14
ATOM 24235 C CA . THR A 1 109 ? 3.215 17.474 -20.196 1.00 0.00 108 THR A CA 14
ATOM 24236 C C . THR A 1 109 ? 4.532 17.434 -19.429 1.00 0.00 108 THR A C 14
ATOM 24237 O O . THR A 1 109 ? 5.592 17.731 -19.980 1.00 0.00 108 THR A O 14
ATOM 24248 N N . ASP A 1 110 ? 4.458 17.065 -18.155 1.00 0.00 109 ASP A N 14
ATOM 24249 C CA . ASP A 1 110 ? 5.645 16.985 -17.312 1.00 0.00 109 ASP A CA 14
ATOM 24250 C C . ASP A 1 110 ? 6.579 15.879 -17.793 1.00 0.00 109 ASP A C 14
ATOM 24251 O O . ASP A 1 110 ? 6.148 14.752 -18.037 1.00 0.00 109 ASP A O 14
ATOM 24260 N N . MET A 1 111 ? 7.859 16.209 -17.928 1.00 0.00 110 MET A N 14
ATOM 24261 C CA . MET A 1 111 ? 8.854 15.244 -18.381 1.00 0.00 110 MET A CA 14
ATOM 24262 C C . MET A 1 111 ? 9.062 14.149 -17.338 1.00 0.00 110 MET A C 14
ATOM 24263 O O . MET A 1 111 ? 8.642 13.008 -17.530 1.00 0.00 110 MET A O 14
ATOM 24277 N N . MET A 1 2 ? 0.362 -0.445 0.482 1.00 0.00 1 MET A N 15
ATOM 24278 C CA . MET A 1 2 ? -0.220 0.806 0.009 1.00 0.00 1 MET A CA 15
ATOM 24279 C C . MET A 1 2 ? -0.737 0.660 -1.419 1.00 0.00 1 MET A C 15
ATOM 24280 O O . MET A 1 2 ? -0.345 -0.257 -2.142 1.00 0.00 1 MET A O 15
ATOM 24294 N N . THR A 1 3 ? -1.620 1.569 -1.820 1.00 0.00 2 THR A N 15
ATOM 24295 C CA . THR A 1 3 ? -2.192 1.540 -3.160 1.00 0.00 2 THR A CA 15
ATOM 24296 C C . THR A 1 3 ? -1.700 2.718 -3.993 1.00 0.00 2 THR A C 15
ATOM 24297 O O . THR A 1 3 ? -2.017 3.872 -3.703 1.00 0.00 2 THR A O 15
ATOM 24308 N N . LEU A 1 4 ? -0.925 2.420 -5.030 1.00 0.00 3 LEU A N 15
ATOM 24309 C CA . LEU A 1 4 ? -0.389 3.455 -5.907 1.00 0.00 3 LEU A CA 15
ATOM 24310 C C . LEU A 1 4 ? -1.443 3.921 -6.906 1.00 0.00 3 LEU A C 15
ATOM 24311 O O . LEU A 1 4 ? -1.784 3.201 -7.846 1.00 0.00 3 LEU A O 15
ATOM 24327 N N . CYS A 1 5 ? -1.954 5.130 -6.699 1.00 0.00 4 CYS A N 15
ATOM 24328 C CA . CYS A 1 5 ? -2.969 5.693 -7.583 1.00 0.00 4 CYS A CA 15
ATOM 24329 C C . CYS A 1 5 ? -2.591 7.106 -8.013 1.00 0.00 4 CYS A C 15
ATOM 24330 O O . CYS A 1 5 ? -1.627 7.682 -7.509 1.00 0.00 4 CYS A O 15
ATOM 24338 N N . ALA A 1 6 ? -3.356 7.659 -8.949 1.00 0.00 5 ALA A N 15
ATOM 24339 C CA . ALA A 1 6 ? -3.102 9.005 -9.447 1.00 0.00 5 ALA A CA 15
ATOM 24340 C C . ALA A 1 6 ? -4.358 9.865 -9.369 1.00 0.00 5 ALA A C 15
ATOM 24341 O O . ALA A 1 6 ? -5.476 9.350 -9.374 1.00 0.00 5 ALA A O 15
ATOM 24348 N N . MET A 1 7 ? -4.167 11.179 -9.297 1.00 0.00 6 MET A N 15
ATOM 24349 C CA . MET A 1 7 ? -5.286 12.110 -9.219 1.00 0.00 6 MET A CA 15
ATOM 24350 C C . MET A 1 7 ? -5.584 12.718 -10.586 1.00 0.00 6 MET A C 15
ATOM 24351 O O . MET A 1 7 ? -4.716 13.334 -11.205 1.00 0.00 6 MET A O 15
ATOM 24365 N N . TYR A 1 8 ? -6.816 12.540 -11.051 1.00 0.00 7 TYR A N 15
ATOM 24366 C CA . TYR A 1 8 ? -7.227 13.069 -12.347 1.00 0.00 7 TYR A CA 15
ATOM 24367 C C . TYR A 1 8 ? -8.195 14.235 -12.176 1.00 0.00 7 TYR A C 15
ATOM 24368 O O . TYR A 1 8 ? -9.359 14.045 -11.825 1.00 0.00 7 TYR A O 15
ATOM 24386 N N . ASN A 1 9 ? -7.704 15.445 -12.429 1.00 0.00 8 ASN A N 15
ATOM 24387 C CA . ASN A 1 9 ? -8.525 16.644 -12.304 1.00 0.00 8 ASN A CA 15
ATOM 24388 C C . ASN A 1 9 ? -9.196 16.984 -13.631 1.00 0.00 8 ASN A C 15
ATOM 24389 O O . ASN A 1 9 ? -8.530 17.366 -14.594 1.00 0.00 8 ASN A O 15
ATOM 24400 N N . ILE A 1 10 ? -10.516 16.844 -13.673 1.00 0.00 9 ILE A N 15
ATOM 24401 C CA . ILE A 1 10 ? -11.277 17.139 -14.881 1.00 0.00 9 ILE A CA 15
ATOM 24402 C C . ILE A 1 10 ? -12.381 18.152 -14.602 1.00 0.00 9 ILE A C 15
ATOM 24403 O O . ILE A 1 10 ? -13.245 17.927 -13.755 1.00 0.00 9 ILE A O 15
ATOM 24419 N N . SER A 1 11 ? -12.347 19.270 -15.321 1.00 0.00 10 SER A N 15
ATOM 24420 C CA . SER A 1 11 ? -13.344 20.320 -15.150 1.00 0.00 10 SER A CA 15
ATOM 24421 C C . SER A 1 11 ? -13.900 20.766 -16.499 1.00 0.00 10 SER A C 15
ATOM 24422 O O . SER A 1 11 ? -13.270 21.542 -17.216 1.00 0.00 10 SER A O 15
ATOM 24430 N N . MET A 1 12 ? -15.086 20.270 -16.836 1.00 0.00 11 MET A N 15
ATOM 24431 C CA . MET A 1 12 ? -15.729 20.618 -18.098 1.00 0.00 11 MET A CA 15
ATOM 24432 C C . MET A 1 12 ? -15.818 22.132 -18.263 1.00 0.00 11 MET A C 15
ATOM 24433 O O . MET A 1 12 ? -15.519 22.885 -17.337 1.00 0.00 11 MET A O 15
ATOM 24447 N N . ALA A 1 13 ? -16.232 22.570 -19.447 1.00 0.00 12 ALA A N 15
ATOM 24448 C CA . ALA A 1 13 ? -16.362 23.994 -19.732 1.00 0.00 12 ALA A CA 15
ATOM 24449 C C . ALA A 1 13 ? -17.189 24.694 -18.660 1.00 0.00 12 ALA A C 15
ATOM 24450 O O . ALA A 1 13 ? -16.983 25.873 -18.374 1.00 0.00 12 ALA A O 15
ATOM 24457 N N . GLY A 1 14 ? -18.128 23.961 -18.070 1.00 0.00 13 GLY A N 15
ATOM 24458 C CA . GLY A 1 14 ? -18.973 24.530 -17.036 1.00 0.00 13 GLY A CA 15
ATOM 24459 C C . GLY A 1 14 ? -19.627 23.469 -16.173 1.00 0.00 13 GLY A C 15
ATOM 24460 O O . GLY A 1 14 ? -20.853 23.368 -16.123 1.00 0.00 13 GLY A O 15
ATOM 24464 N N . SER A 1 15 ? -18.807 22.675 -15.492 1.00 0.00 14 SER A N 15
ATOM 24465 C CA . SER A 1 15 ? -19.313 21.613 -14.630 1.00 0.00 14 SER A CA 15
ATOM 24466 C C . SER A 1 15 ? -18.474 21.497 -13.361 1.00 0.00 14 SER A C 15
ATOM 24467 O O . SER A 1 15 ? -18.522 20.485 -12.661 1.00 0.00 14 SER A O 15
ATOM 24475 N N . HIS A 1 16 ? -17.706 22.542 -13.070 1.00 0.00 15 HIS A N 15
ATOM 24476 C CA . HIS A 1 16 ? -16.856 22.559 -11.884 1.00 0.00 15 HIS A CA 15
ATOM 24477 C C . HIS A 1 16 ? -15.801 21.460 -11.956 1.00 0.00 15 HIS A C 15
ATOM 24478 O O . HIS A 1 16 ? -15.927 20.493 -12.708 1.00 0.00 15 HIS A O 15
ATOM 24492 N N . PRO A 1 17 ? -14.734 21.611 -11.157 1.00 0.00 16 PRO A N 15
ATOM 24493 C CA . PRO A 1 17 ? -13.635 20.641 -11.113 1.00 0.00 16 PRO A CA 15
ATOM 24494 C C . PRO A 1 17 ? -14.052 19.322 -10.472 1.00 0.00 16 PRO A C 15
ATOM 24495 O O . PRO A 1 17 ? -14.799 19.304 -9.493 1.00 0.00 16 PRO A O 15
ATOM 24506 N N . THR A 1 18 ? -13.565 18.217 -11.029 1.00 0.00 17 THR A N 15
ATOM 24507 C CA . THR A 1 18 ? -13.888 16.894 -10.512 1.00 0.00 17 THR A CA 15
ATOM 24508 C C . THR A 1 18 ? -12.627 16.061 -10.306 1.00 0.00 17 THR A C 15
ATOM 24509 O O . THR A 1 18 ? -11.904 15.765 -11.258 1.00 0.00 17 THR A O 15
ATOM 24520 N N . THR A 1 19 ? -12.369 15.686 -9.058 1.00 0.00 18 THR A N 15
ATOM 24521 C CA . THR A 1 19 ? -11.195 14.888 -8.727 1.00 0.00 18 THR A CA 15
ATOM 24522 C C . THR A 1 19 ? -11.484 13.398 -8.873 1.00 0.00 18 THR A C 15
ATOM 24523 O O . THR A 1 19 ? -12.187 12.809 -8.052 1.00 0.00 18 THR A O 15
ATOM 24534 N N . ILE A 1 20 ? -10.937 12.795 -9.923 1.00 0.00 19 ILE A N 15
ATOM 24535 C CA . ILE A 1 20 ? -11.135 11.373 -10.175 1.00 0.00 19 ILE A CA 15
ATOM 24536 C C . ILE A 1 20 ? -9.869 10.579 -9.870 1.00 0.00 19 ILE A C 15
ATOM 24537 O O . ILE A 1 20 ? -8.887 10.649 -10.610 1.00 0.00 19 ILE A O 15
ATOM 24553 N N . CYS A 1 21 ? -9.901 9.823 -8.778 1.00 0.00 20 CYS A N 15
ATOM 24554 C CA . CYS A 1 21 ? -8.756 9.014 -8.376 1.00 0.00 20 CYS A CA 15
ATOM 24555 C C . CYS A 1 21 ? -8.739 7.685 -9.124 1.00 0.00 20 CYS A C 15
ATOM 24556 O O . CYS A 1 21 ? -9.659 6.877 -8.997 1.00 0.00 20 CYS A O 15
ATOM 24564 N N . VAL A 1 22 ? -7.687 7.466 -9.906 1.00 0.00 21 VAL A N 15
ATOM 24565 C CA . VAL A 1 22 ? -7.550 6.235 -10.677 1.00 0.00 21 VAL A CA 15
ATOM 24566 C C . VAL A 1 22 ? -6.200 5.574 -10.421 1.00 0.00 21 VAL A C 15
ATOM 24567 O O . VAL A 1 22 ? -5.159 6.232 -10.447 1.00 0.00 21 VAL A O 15
ATOM 24580 N N . VAL A 1 23 ? -6.224 4.268 -10.174 1.00 0.00 22 VAL A N 15
ATOM 24581 C CA . VAL A 1 23 ? -5.001 3.517 -9.915 1.00 0.00 22 VAL A CA 15
ATOM 24582 C C . VAL A 1 23 ? -3.966 3.758 -11.009 1.00 0.00 22 VAL A C 15
ATOM 24583 O O . VAL A 1 23 ? -4.311 3.922 -12.178 1.00 0.00 22 VAL A O 15
ATOM 24596 N N . MET A 1 24 ? -2.696 3.777 -10.619 1.00 0.00 23 MET A N 15
ATOM 24597 C CA . MET A 1 24 ? -1.610 3.996 -11.567 1.00 0.00 23 MET A CA 15
ATOM 24598 C C . MET A 1 24 ? -1.677 2.992 -12.713 1.00 0.00 23 MET A C 15
ATOM 24599 O O . MET A 1 24 ? -1.286 3.295 -13.840 1.00 0.00 23 MET A O 15
ATOM 24613 N N . ASP A 1 25 ? -2.176 1.796 -12.418 1.00 0.00 24 ASP A N 15
ATOM 24614 C CA . ASP A 1 25 ? -2.295 0.748 -13.424 1.00 0.00 24 ASP A CA 15
ATOM 24615 C C . ASP A 1 25 ? -3.380 1.091 -14.440 1.00 0.00 24 ASP A C 15
ATOM 24616 O O . ASP A 1 25 ? -3.327 0.657 -15.591 1.00 0.00 24 ASP A O 15
ATOM 24625 N N . ARG A 1 26 ? -4.364 1.872 -14.006 1.00 0.00 25 ARG A N 15
ATOM 24626 C CA . ARG A 1 26 ? -5.463 2.271 -14.877 1.00 0.00 25 ARG A CA 15
ATOM 24627 C C . ARG A 1 26 ? -5.386 3.760 -15.201 1.00 0.00 25 ARG A C 15
ATOM 24628 O O . ARG A 1 26 ? -6.356 4.354 -15.675 1.00 0.00 25 ARG A O 15
ATOM 24649 N N . PHE A 1 27 ? -4.228 4.358 -14.942 1.00 0.00 26 PHE A N 15
ATOM 24650 C CA . PHE A 1 27 ? -4.025 5.778 -15.205 1.00 0.00 26 PHE A CA 15
ATOM 24651 C C . PHE A 1 27 ? -4.084 6.069 -16.701 1.00 0.00 26 PHE A C 15
ATOM 24652 O O . PHE A 1 27 ? -4.883 6.890 -17.155 1.00 0.00 26 PHE A O 15
ATOM 24669 N N . LEU A 1 28 ? -3.234 5.390 -17.464 1.00 0.00 27 LEU A N 15
ATOM 24670 C CA . LEU A 1 28 ? -3.187 5.575 -18.910 1.00 0.00 27 LEU A CA 15
ATOM 24671 C C . LEU A 1 28 ? -4.549 5.296 -19.538 1.00 0.00 27 LEU A C 15
ATOM 24672 O O . LEU A 1 28 ? -5.005 6.038 -20.407 1.00 0.00 27 LEU A O 15
ATOM 24688 N N . GLU A 1 29 ? -5.194 4.223 -19.090 1.00 0.00 28 GLU A N 15
ATOM 24689 C CA . GLU A 1 29 ? -6.504 3.848 -19.608 1.00 0.00 28 GLU A CA 15
ATOM 24690 C C . GLU A 1 29 ? -7.522 4.961 -19.370 1.00 0.00 28 GLU A C 15
ATOM 24691 O O . GLU A 1 29 ? -8.221 5.384 -20.291 1.00 0.00 28 GLU A O 15
ATOM 24703 N N . SER A 1 30 ? -7.599 5.429 -18.129 1.00 0.00 29 SER A N 15
ATOM 24704 C CA . SER A 1 30 ? -8.533 6.488 -17.768 1.00 0.00 29 SER A CA 15
ATOM 24705 C C . SER A 1 30 ? -8.340 7.710 -18.661 1.00 0.00 29 SER A C 15
ATOM 24706 O O . SER A 1 30 ? -9.301 8.251 -19.208 1.00 0.00 29 SER A O 15
ATOM 24714 N N . PHE A 1 31 ? -7.091 8.140 -18.803 1.00 0.00 30 PHE A N 15
ATOM 24715 C CA . PHE A 1 31 ? -6.771 9.298 -19.629 1.00 0.00 30 PHE A CA 15
ATOM 24716 C C . PHE A 1 31 ? -7.164 9.056 -21.083 1.00 0.00 30 PHE A C 15
ATOM 24717 O O . PHE A 1 31 ? -7.710 9.938 -21.745 1.00 0.00 30 PHE A O 15
ATOM 24734 N N . SER A 1 32 ? -6.882 7.853 -21.573 1.00 0.00 31 SER A N 15
ATOM 24735 C CA . SER A 1 32 ? -7.202 7.494 -22.950 1.00 0.00 31 SER A CA 15
ATOM 24736 C C . SER A 1 32 ? -8.689 7.690 -23.231 1.00 0.00 31 SER A C 15
ATOM 24737 O O . SER A 1 32 ? -9.067 8.314 -24.222 1.00 0.00 31 SER A O 15
ATOM 24745 N N . GLU A 1 33 ? -9.527 7.152 -22.350 1.00 0.00 32 GLU A N 15
ATOM 24746 C CA . GLU A 1 33 ? -10.973 7.266 -22.504 1.00 0.00 32 GLU A CA 15
ATOM 24747 C C . GLU A 1 33 ? -11.428 8.710 -22.310 1.00 0.00 32 GLU A C 15
ATOM 24748 O O . GLU A 1 33 ? -12.376 9.165 -22.951 1.00 0.00 32 GLU A O 15
ATOM 24760 N N . LEU A 1 34 ? -10.745 9.425 -21.423 1.00 0.00 33 LEU A N 15
ATOM 24761 C CA . LEU A 1 34 ? -11.078 10.818 -21.144 1.00 0.00 33 LEU A CA 15
ATOM 24762 C C . LEU A 1 34 ? -10.927 11.675 -22.396 1.00 0.00 33 LEU A C 15
ATOM 24763 O O . LEU A 1 34 ? -11.766 12.531 -22.679 1.00 0.00 33 LEU A O 15
ATOM 24779 N N . TYR A 1 35 ? -9.854 11.439 -23.143 1.00 0.00 34 TYR A N 15
ATOM 24780 C CA . TYR A 1 35 ? -9.594 12.190 -24.365 1.00 0.00 34 TYR A CA 15
ATOM 24781 C C . TYR A 1 35 ? -10.738 12.026 -25.360 1.00 0.00 34 TYR A C 15
ATOM 24782 O O . TYR A 1 35 ? -10.917 12.848 -26.259 1.00 0.00 34 TYR A O 15
ATOM 24800 N N . ASP A 1 36 ? -11.510 10.958 -25.192 1.00 0.00 35 ASP A N 15
ATOM 24801 C CA . ASP A 1 36 ? -12.640 10.685 -26.074 1.00 0.00 35 ASP A CA 15
ATOM 24802 C C . ASP A 1 36 ? -13.906 11.362 -25.560 1.00 0.00 35 ASP A C 15
ATOM 24803 O O . ASP A 1 36 ? -14.522 12.163 -26.263 1.00 0.00 35 ASP A O 15
ATOM 24812 N N . ILE A 1 37 ? -14.290 11.033 -24.331 1.00 0.00 36 ILE A N 15
ATOM 24813 C CA . ILE A 1 37 ? -15.483 11.609 -23.723 1.00 0.00 36 ILE A CA 15
ATOM 24814 C C . ILE A 1 37 ? -15.381 13.129 -23.646 1.00 0.00 36 ILE A C 15
ATOM 24815 O O . ILE A 1 37 ? -16.381 13.835 -23.776 1.00 0.00 36 ILE A O 15
ATOM 24831 N N . ILE A 1 38 ? -14.167 13.625 -23.435 1.00 0.00 37 ILE A N 15
ATOM 24832 C CA . ILE A 1 38 ? -13.934 15.061 -23.344 1.00 0.00 37 ILE A CA 15
ATOM 24833 C C . ILE A 1 38 ? -14.308 15.762 -24.645 1.00 0.00 37 ILE A C 15
ATOM 24834 O O . ILE A 1 38 ? -14.669 16.939 -24.646 1.00 0.00 37 ILE A O 15
ATOM 24850 N N . ASP A 1 39 ? -14.220 15.031 -25.751 1.00 0.00 38 ASP A N 15
ATOM 24851 C CA . ASP A 1 39 ? -14.552 15.582 -27.060 1.00 0.00 38 ASP A CA 15
ATOM 24852 C C . ASP A 1 39 ? -16.010 16.030 -27.107 1.00 0.00 38 ASP A C 15
ATOM 24853 O O . ASP A 1 39 ? -16.374 16.907 -27.889 1.00 0.00 38 ASP A O 15
ATOM 24862 N N . GLU A 1 40 ? -16.839 15.420 -26.266 1.00 0.00 39 GLU A N 15
ATOM 24863 C CA . GLU A 1 40 ? -18.257 15.755 -26.214 1.00 0.00 39 GLU A CA 15
ATOM 24864 C C . GLU A 1 40 ? -18.570 16.605 -24.986 1.00 0.00 39 GLU A C 15
ATOM 24865 O O . GLU A 1 40 ? -17.767 16.695 -24.059 1.00 0.00 39 GLU A O 15
ATOM 24877 N N . ASN A 1 41 ? -19.744 17.229 -24.990 1.00 0.00 40 ASN A N 15
ATOM 24878 C CA . ASN A 1 41 ? -20.164 18.074 -23.878 1.00 0.00 40 ASN A CA 15
ATOM 24879 C C . ASN A 1 41 ? -21.345 17.452 -23.138 1.00 0.00 40 ASN A C 15
ATOM 24880 O O . ASN A 1 41 ? -22.314 18.136 -22.809 1.00 0.00 40 ASN A O 15
ATOM 24891 N N . ASP A 1 42 ? -21.256 16.152 -22.881 1.00 0.00 41 ASP A N 15
ATOM 24892 C CA . ASP A 1 42 ? -22.316 15.438 -22.179 1.00 0.00 41 ASP A CA 15
ATOM 24893 C C . ASP A 1 42 ? -22.022 15.361 -20.684 1.00 0.00 41 ASP A C 15
ATOM 24894 O O . ASP A 1 42 ? -21.109 14.654 -20.255 1.00 0.00 41 ASP A O 15
ATOM 24903 N N . THR A 1 43 ? -22.800 16.093 -19.894 1.00 0.00 42 THR A N 15
ATOM 24904 C CA . THR A 1 43 ? -22.622 16.110 -18.448 1.00 0.00 42 THR A CA 15
ATOM 24905 C C . THR A 1 43 ? -23.362 14.951 -17.789 1.00 0.00 42 THR A C 15
ATOM 24906 O O . THR A 1 43 ? -23.041 14.554 -16.669 1.00 0.00 42 THR A O 15
ATOM 24917 N N . ASP A 1 44 ? -24.352 14.412 -18.492 1.00 0.00 43 ASP A N 15
ATOM 24918 C CA . ASP A 1 44 ? -25.136 13.296 -17.975 1.00 0.00 43 ASP A CA 15
ATOM 24919 C C . ASP A 1 44 ? -24.292 12.028 -17.898 1.00 0.00 43 ASP A C 15
ATOM 24920 O O . ASP A 1 44 ? -24.523 11.167 -17.049 1.00 0.00 43 ASP A O 15
ATOM 24929 N N . VAL A 1 45 ? -23.313 11.920 -18.790 1.00 0.00 44 VAL A N 15
ATOM 24930 C CA . VAL A 1 45 ? -22.434 10.757 -18.823 1.00 0.00 44 VAL A CA 15
ATOM 24931 C C . VAL A 1 45 ? -21.206 10.972 -17.945 1.00 0.00 44 VAL A C 15
ATOM 24932 O O . VAL A 1 45 ? -20.540 10.016 -17.548 1.00 0.00 44 VAL A O 15
ATOM 24945 N N . MET A 1 46 ? -20.912 12.233 -17.647 1.00 0.00 45 MET A N 15
ATOM 24946 C CA . MET A 1 46 ? -19.764 12.573 -16.814 1.00 0.00 45 MET A CA 15
ATOM 24947 C C . MET A 1 46 ? -19.797 11.799 -15.500 1.00 0.00 45 MET A C 15
ATOM 24948 O O . MET A 1 46 ? -18.819 11.154 -15.125 1.00 0.00 45 MET A O 15
ATOM 24962 N N . MET A 1 47 ? -20.928 11.868 -14.806 1.00 0.00 46 MET A N 15
ATOM 24963 C CA . MET A 1 47 ? -21.088 11.172 -13.534 1.00 0.00 46 MET A CA 15
ATOM 24964 C C . MET A 1 47 ? -20.816 9.679 -13.694 1.00 0.00 46 MET A C 15
ATOM 24965 O O . MET A 1 47 ? -20.110 9.077 -12.885 1.00 0.00 46 MET A O 15
ATOM 24979 N N . ASP A 1 48 ? -21.382 9.088 -14.740 1.00 0.00 47 ASP A N 15
ATOM 24980 C CA . ASP A 1 48 ? -21.200 7.666 -15.006 1.00 0.00 47 ASP A CA 15
ATOM 24981 C C . ASP A 1 48 ? -19.720 7.325 -15.153 1.00 0.00 47 ASP A C 15
ATOM 24982 O O . ASP A 1 48 ? -19.256 6.301 -14.652 1.00 0.00 47 ASP A O 15
ATOM 24991 N N . PHE A 1 49 ? -18.986 8.190 -15.845 1.00 0.00 48 PHE A N 15
ATOM 24992 C CA . PHE A 1 49 ? -17.559 7.980 -16.060 1.00 0.00 48 PHE A CA 15
ATOM 24993 C C . PHE A 1 49 ? -16.792 8.060 -14.743 1.00 0.00 48 PHE A C 15
ATOM 24994 O O . PHE A 1 49 ? -15.977 7.191 -14.433 1.00 0.00 48 PHE A O 15
ATOM 25011 N N . ILE A 1 50 ? -17.059 9.110 -13.974 1.00 0.00 49 ILE A N 15
ATOM 25012 C CA . ILE A 1 50 ? -16.396 9.304 -12.691 1.00 0.00 49 ILE A CA 15
ATOM 25013 C C . ILE A 1 50 ? -16.574 8.087 -11.790 1.00 0.00 49 ILE A C 15
ATOM 25014 O O . ILE A 1 50 ? -15.610 7.581 -11.215 1.00 0.00 49 ILE A O 15
ATOM 25030 N N . SER A 1 51 ? -17.813 7.621 -11.672 1.00 0.00 50 SER A N 15
ATOM 25031 C CA . SER A 1 51 ? -18.119 6.463 -10.840 1.00 0.00 50 SER A CA 15
ATOM 25032 C C . SER A 1 51 ? -17.617 5.178 -11.491 1.00 0.00 50 SER A C 15
ATOM 25033 O O . SER A 1 51 ? -17.304 4.204 -10.806 1.00 0.00 50 SER A O 15
ATOM 25041 N N . ARG A 1 52 ? -17.542 5.184 -12.818 1.00 0.00 51 ARG A N 15
ATOM 25042 C CA . ARG A 1 52 ? -17.080 4.019 -13.562 1.00 0.00 51 ARG A CA 15
ATOM 25043 C C . ARG A 1 52 ? -15.615 3.723 -13.253 1.00 0.00 51 ARG A C 15
ATOM 25044 O O . ARG A 1 52 ? -15.247 2.582 -12.973 1.00 0.00 51 ARG A O 15
ATOM 25065 N N . PHE A 1 53 ? -14.783 4.758 -13.306 1.00 0.00 52 PHE A N 15
ATOM 25066 C CA . PHE A 1 53 ? -13.358 4.609 -13.034 1.00 0.00 52 PHE A CA 15
ATOM 25067 C C . PHE A 1 53 ? -13.073 4.747 -11.541 1.00 0.00 52 PHE A C 15
ATOM 25068 O O . PHE A 1 53 ? -12.507 3.847 -10.921 1.00 0.00 52 PHE A O 15
ATOM 25085 N N . ALA A 1 54 ? -13.468 5.881 -10.972 1.00 0.00 53 ALA A N 15
ATOM 25086 C CA . ALA A 1 54 ? -13.256 6.137 -9.552 1.00 0.00 53 ALA A CA 15
ATOM 25087 C C . ALA A 1 54 ? -14.168 5.265 -8.695 1.00 0.00 53 ALA A C 15
ATOM 25088 O O . ALA A 1 54 ? -15.381 5.230 -8.900 1.00 0.00 53 ALA A O 15
ATOM 25095 N N . ARG A 1 55 ? -13.575 4.561 -7.736 1.00 0.00 54 ARG A N 15
ATOM 25096 C CA . ARG A 1 55 ? -14.333 3.687 -6.850 1.00 0.00 54 ARG A CA 15
ATOM 25097 C C . ARG A 1 55 ? -15.045 4.495 -5.769 1.00 0.00 54 ARG A C 15
ATOM 25098 O O . ARG A 1 55 ? -14.521 5.496 -5.278 1.00 0.00 54 ARG A O 15
ATOM 25119 N N . THR A 1 56 ? -16.245 4.055 -5.401 1.00 0.00 55 THR A N 15
ATOM 25120 C CA . THR A 1 56 ? -17.030 4.737 -4.380 1.00 0.00 55 THR A CA 15
ATOM 25121 C C . THR A 1 56 ? -16.791 4.126 -3.004 1.00 0.00 55 THR A C 15
ATOM 25122 O O . THR A 1 56 ? -17.639 3.404 -2.480 1.00 0.00 55 THR A O 15
ATOM 25133 N N . ASP A 1 57 ? -15.633 4.421 -2.424 1.00 0.00 56 ASP A N 15
ATOM 25134 C CA . ASP A 1 57 ? -15.284 3.902 -1.107 1.00 0.00 56 ASP A CA 15
ATOM 25135 C C . ASP A 1 57 ? -14.597 4.973 -0.265 1.00 0.00 56 ASP A C 15
ATOM 25136 O O . ASP A 1 57 ? -14.095 5.964 -0.795 1.00 0.00 56 ASP A O 15
ATOM 25145 N N . GLU A 1 58 ? -14.578 4.766 1.048 1.00 0.00 57 GLU A N 15
ATOM 25146 C CA . GLU A 1 58 ? -13.954 5.715 1.962 1.00 0.00 57 GLU A CA 15
ATOM 25147 C C . GLU A 1 58 ? -12.504 5.979 1.565 1.00 0.00 57 GLU A C 15
ATOM 25148 O O . GLU A 1 58 ? -11.745 5.049 1.293 1.00 0.00 57 GLU A O 15
ATOM 25160 N N . ILE A 1 59 ? -12.129 7.253 1.533 1.00 0.00 58 ILE A N 15
ATOM 25161 C CA . ILE A 1 59 ? -10.771 7.640 1.170 1.00 0.00 58 ILE A CA 15
ATOM 25162 C C . ILE A 1 59 ? -9.866 7.688 2.397 1.00 0.00 58 ILE A C 15
ATOM 25163 O O . ILE A 1 59 ? -10.200 8.312 3.403 1.00 0.00 58 ILE A O 15
ATOM 25179 N N . MET A 1 60 ? -8.718 7.024 2.305 1.00 0.00 59 MET A N 15
ATOM 25180 C CA . MET A 1 60 ? -7.763 6.993 3.406 1.00 0.00 59 MET A CA 15
ATOM 25181 C C . MET A 1 60 ? -6.407 7.534 2.965 1.00 0.00 59 MET A C 15
ATOM 25182 O O . MET A 1 60 ? -6.074 7.551 1.780 1.00 0.00 59 MET A O 15
ATOM 25196 N N . PRO A 1 61 ? -5.604 7.986 3.940 1.00 0.00 60 PRO A N 15
ATOM 25197 C CA . PRO A 1 61 ? -4.270 8.535 3.675 1.00 0.00 60 PRO A CA 15
ATOM 25198 C C . PRO A 1 61 ? -3.282 7.466 3.223 1.00 0.00 60 PRO A C 15
ATOM 25199 O O . PRO A 1 61 ? -2.228 7.777 2.670 1.00 0.00 60 PRO A O 15
ATOM 25210 N N . GLU A 1 62 ? -3.631 6.205 3.462 1.00 0.00 61 GLU A N 15
ATOM 25211 C CA . GLU A 1 62 ? -2.773 5.090 3.079 1.00 0.00 61 GLU A CA 15
ATOM 25212 C C . GLU A 1 62 ? -2.425 5.156 1.594 1.00 0.00 61 GLU A C 15
ATOM 25213 O O . GLU A 1 62 ? -1.318 4.803 1.189 1.00 0.00 61 GLU A O 15
ATOM 25225 N N . ASP A 1 63 ? -3.379 5.611 0.789 1.00 0.00 62 ASP A N 15
ATOM 25226 C CA . ASP A 1 63 ? -3.175 5.725 -0.650 1.00 0.00 62 ASP A CA 15
ATOM 25227 C C . ASP A 1 63 ? -1.919 6.534 -0.959 1.00 0.00 62 ASP A C 15
ATOM 25228 O O . ASP A 1 63 ? -1.579 7.472 -0.238 1.00 0.00 62 ASP A O 15
ATOM 25237 N N . LYS A 1 64 ? -1.233 6.164 -2.035 1.00 0.00 63 LYS A N 15
ATOM 25238 C CA . LYS A 1 64 ? -0.014 6.855 -2.440 1.00 0.00 63 LYS A CA 15
ATOM 25239 C C . LYS A 1 64 ? -0.200 7.537 -3.791 1.00 0.00 63 LYS A C 15
ATOM 25240 O O . LYS A 1 64 ? -0.734 6.946 -4.730 1.00 0.00 63 LYS A O 15
ATOM 25259 N N . THR A 1 65 ? 0.246 8.786 -3.885 1.00 0.00 64 THR A N 15
ATOM 25260 C CA . THR A 1 65 ? 0.130 9.549 -5.121 1.00 0.00 64 THR A CA 15
ATOM 25261 C C . THR A 1 65 ? 1.237 9.180 -6.102 1.00 0.00 64 THR A C 15
ATOM 25262 O O . THR A 1 65 ? 2.417 9.180 -5.750 1.00 0.00 64 THR A O 15
ATOM 25273 N N . VAL A 1 66 ? 0.849 8.866 -7.334 1.00 0.00 65 VAL A N 15
ATOM 25274 C CA . VAL A 1 66 ? 1.810 8.496 -8.366 1.00 0.00 65 VAL A CA 15
ATOM 25275 C C . VAL A 1 66 ? 1.938 9.594 -9.416 1.00 0.00 65 VAL A C 15
ATOM 25276 O O . VAL A 1 66 ? 2.954 9.695 -10.102 1.00 0.00 65 VAL A O 15
ATOM 25289 N N . GLY A 1 67 ? 0.900 10.416 -9.535 1.00 0.00 66 GLY A N 15
ATOM 25290 C CA . GLY A 1 67 ? 0.916 11.496 -10.503 1.00 0.00 66 GLY A CA 15
ATOM 25291 C C . GLY A 1 67 ? -0.370 12.298 -10.500 1.00 0.00 66 GLY A C 15
ATOM 25292 O O . GLY A 1 67 ? -1.402 11.828 -10.020 1.00 0.00 66 GLY A O 15
ATOM 25296 N N . PHE A 1 68 ? -0.309 13.514 -11.033 1.00 0.00 67 PHE A N 15
ATOM 25297 C CA . PHE A 1 68 ? -1.478 14.384 -11.087 1.00 0.00 67 PHE A CA 15
ATOM 25298 C C . PHE A 1 68 ? -1.713 14.893 -12.506 1.00 0.00 67 PHE A C 15
ATOM 25299 O O . PHE A 1 68 ? -0.768 15.215 -13.227 1.00 0.00 67 PHE A O 15
ATOM 25316 N N . VAL A 1 69 ? -2.980 14.961 -12.902 1.00 0.00 68 VAL A N 15
ATOM 25317 C CA . VAL A 1 69 ? -3.341 15.430 -14.235 1.00 0.00 68 VAL A CA 15
ATOM 25318 C C . VAL A 1 69 ? -4.367 16.555 -14.162 1.00 0.00 68 VAL A C 15
ATOM 25319 O O . VAL A 1 69 ? -5.542 16.321 -13.878 1.00 0.00 68 VAL A O 15
ATOM 25332 N N . VAL A 1 70 ? -3.915 17.778 -14.421 1.00 0.00 69 VAL A N 15
ATOM 25333 C CA . VAL A 1 70 ? -4.794 18.941 -14.387 1.00 0.00 69 VAL A CA 15
ATOM 25334 C C . VAL A 1 70 ? -5.432 19.188 -15.750 1.00 0.00 69 VAL A C 15
ATOM 25335 O O . VAL A 1 70 ? -4.743 19.492 -16.724 1.00 0.00 69 VAL A O 15
ATOM 25348 N N . VAL A 1 71 ? -6.753 19.055 -15.812 1.00 0.00 70 VAL A N 15
ATOM 25349 C CA . VAL A 1 71 ? -7.485 19.265 -17.055 1.00 0.00 70 VAL A CA 15
ATOM 25350 C C . VAL A 1 71 ? -8.692 20.171 -16.835 1.00 0.00 70 VAL A C 15
ATOM 25351 O O . VAL A 1 71 ? -9.669 19.776 -16.200 1.00 0.00 70 VAL A O 15
ATOM 25364 N N . ASN A 1 72 ? -8.617 21.387 -17.366 1.00 0.00 71 ASN A N 15
ATOM 25365 C CA . ASN A 1 72 ? -9.704 22.349 -17.228 1.00 0.00 71 ASN A CA 15
ATOM 25366 C C . ASN A 1 72 ? -10.142 22.875 -18.592 1.00 0.00 71 ASN A C 15
ATOM 25367 O O . ASN A 1 72 ? -9.355 23.485 -19.315 1.00 0.00 71 ASN A O 15
ATOM 25378 N N . ALA A 1 73 ? -11.403 22.634 -18.936 1.00 0.00 72 ALA A N 15
ATOM 25379 C CA . ALA A 1 73 ? -11.946 23.084 -20.211 1.00 0.00 72 ALA A CA 15
ATOM 25380 C C . ALA A 1 73 ? -12.119 24.599 -20.229 1.00 0.00 72 ALA A C 15
ATOM 25381 O O . ALA A 1 73 ? -11.872 25.249 -21.245 1.00 0.00 72 ALA A O 15
ATOM 25388 N N . ASP A 1 74 ? -12.543 25.156 -19.100 1.00 0.00 73 ASP A N 15
ATOM 25389 C CA . ASP A 1 74 ? -12.749 26.595 -18.987 1.00 0.00 73 ASP A CA 15
ATOM 25390 C C . ASP A 1 74 ? -11.489 27.357 -19.388 1.00 0.00 73 ASP A C 15
ATOM 25391 O O . ASP A 1 74 ? -11.533 28.246 -20.238 1.00 0.00 73 ASP A O 15
ATOM 25400 N N . LYS A 1 75 ? -10.367 27.002 -18.770 1.00 0.00 74 LYS A N 15
ATOM 25401 C CA . LYS A 1 75 ? -9.095 27.651 -19.062 1.00 0.00 74 LYS A CA 15
ATOM 25402 C C . LYS A 1 75 ? -8.266 26.813 -20.030 1.00 0.00 74 LYS A C 15
ATOM 25403 O O . LYS A 1 75 ? -7.062 27.024 -20.177 1.00 0.00 74 LYS A O 15
ATOM 25422 N N . LYS A 1 76 ? -8.918 25.862 -20.690 1.00 0.00 75 LYS A N 15
ATOM 25423 C CA . LYS A 1 76 ? -8.243 24.993 -21.647 1.00 0.00 75 LYS A CA 15
ATOM 25424 C C . LYS A 1 76 ? -6.842 24.635 -21.162 1.00 0.00 75 LYS A C 15
ATOM 25425 O O . LYS A 1 76 ? -5.881 24.663 -21.933 1.00 0.00 75 LYS A O 15
ATOM 25444 N N . LEU A 1 77 ? -6.731 24.299 -19.882 1.00 0.00 76 LEU A N 15
ATOM 25445 C CA . LEU A 1 77 ? -5.447 23.934 -19.294 1.00 0.00 76 LEU A CA 15
ATOM 25446 C C . LEU A 1 77 ? -5.337 22.423 -19.121 1.00 0.00 76 LEU A C 15
ATOM 25447 O O . LEU A 1 77 ? -6.083 21.821 -18.348 1.00 0.00 76 LEU A O 15
ATOM 25463 N N . MET A 1 78 ? -4.402 21.816 -19.843 1.00 0.00 77 MET A N 15
ATOM 25464 C CA . MET A 1 78 ? -4.192 20.374 -19.766 1.00 0.00 77 MET A CA 15
ATOM 25465 C C . MET A 1 78 ? -2.730 20.052 -19.474 1.00 0.00 77 MET A C 15
ATOM 25466 O O . MET A 1 78 ? -1.905 19.989 -20.385 1.00 0.00 77 MET A O 15
ATOM 25480 N N . SER A 1 79 ? -2.417 19.850 -18.198 1.00 0.00 78 SER A N 15
ATOM 25481 C CA . SER A 1 79 ? -1.053 19.539 -17.785 1.00 0.00 78 SER A CA 15
ATOM 25482 C C . SER A 1 79 ? -1.002 18.211 -17.036 1.00 0.00 78 SER A C 15
ATOM 25483 O O . SER A 1 79 ? -1.581 18.070 -15.959 1.00 0.00 78 SER A O 15
ATOM 25491 N N . VAL A 1 80 ? -0.305 17.239 -17.615 1.00 0.00 79 VAL A N 15
ATOM 25492 C CA . VAL A 1 80 ? -0.176 15.922 -17.003 1.00 0.00 79 VAL A CA 15
ATOM 25493 C C . VAL A 1 80 ? 1.233 15.701 -16.466 1.00 0.00 79 VAL A C 15
ATOM 25494 O O . VAL A 1 80 ? 2.219 16.005 -17.136 1.00 0.00 79 VAL A O 15
ATOM 25507 N N . SER A 1 81 ? 1.320 15.168 -15.251 1.00 0.00 80 SER A N 15
ATOM 25508 C CA . SER A 1 81 ? 2.610 14.909 -14.621 1.00 0.00 80 SER A CA 15
ATOM 25509 C C . SER A 1 81 ? 2.521 13.717 -13.673 1.00 0.00 80 SER A C 15
ATOM 25510 O O . SER A 1 81 ? 1.935 13.809 -12.594 1.00 0.00 80 SER A O 15
ATOM 25518 N N . PHE A 1 82 ? 3.108 12.598 -14.084 1.00 0.00 81 PHE A N 15
ATOM 25519 C CA . PHE A 1 82 ? 3.095 11.385 -13.274 1.00 0.00 81 PHE A CA 15
ATOM 25520 C C . PHE A 1 82 ? 4.478 10.742 -13.236 1.00 0.00 81 PHE A C 15
ATOM 25521 O O . PHE A 1 82 ? 5.393 11.169 -13.941 1.00 0.00 81 PHE A O 15
ATOM 25538 N N . SER A 1 83 ? 4.623 9.712 -12.408 1.00 0.00 82 SER A N 15
ATOM 25539 C CA . SER A 1 83 ? 5.895 9.012 -12.275 1.00 0.00 82 SER A CA 15
ATOM 25540 C C . SER A 1 83 ? 6.436 8.602 -13.641 1.00 0.00 82 SER A C 15
ATOM 25541 O O . SER A 1 83 ? 5.677 8.217 -14.531 1.00 0.00 82 SER A O 15
ATOM 25549 N N . ASP A 1 84 ? 7.752 8.689 -13.800 1.00 0.00 83 ASP A N 15
ATOM 25550 C CA . ASP A 1 84 ? 8.396 8.327 -15.057 1.00 0.00 83 ASP A CA 15
ATOM 25551 C C . ASP A 1 84 ? 8.305 6.824 -15.301 1.00 0.00 83 ASP A C 15
ATOM 25552 O O . ASP A 1 84 ? 9.192 6.066 -14.907 1.00 0.00 83 ASP A O 15
ATOM 25561 N N . ILE A 1 85 ? 7.227 6.400 -15.952 1.00 0.00 84 ILE A N 15
ATOM 25562 C CA . ILE A 1 85 ? 7.020 4.987 -16.248 1.00 0.00 84 ILE A CA 15
ATOM 25563 C C . ILE A 1 85 ? 7.759 4.578 -17.518 1.00 0.00 84 ILE A C 15
ATOM 25564 O O . ILE A 1 85 ? 8.483 5.377 -18.111 1.00 0.00 84 ILE A O 15
ATOM 25580 N N . ASP A 1 86 ? 7.569 3.330 -17.929 1.00 0.00 85 ASP A N 15
ATOM 25581 C CA . ASP A 1 86 ? 8.215 2.814 -19.131 1.00 0.00 85 ASP A CA 15
ATOM 25582 C C . ASP A 1 86 ? 7.985 3.749 -20.315 1.00 0.00 85 ASP A C 15
ATOM 25583 O O . ASP A 1 86 ? 7.052 4.551 -20.312 1.00 0.00 85 ASP A O 15
ATOM 25592 N N . GLU A 1 87 ? 8.845 3.641 -21.323 1.00 0.00 86 GLU A N 15
ATOM 25593 C CA . GLU A 1 87 ? 8.736 4.478 -22.512 1.00 0.00 86 GLU A CA 15
ATOM 25594 C C . GLU A 1 87 ? 7.527 4.076 -23.352 1.00 0.00 86 GLU A C 15
ATOM 25595 O O . GLU A 1 87 ? 6.800 4.929 -23.859 1.00 0.00 86 GLU A O 15
ATOM 25607 N N . ASN A 1 88 ? 7.320 2.771 -23.494 1.00 0.00 87 ASN A N 15
ATOM 25608 C CA . ASN A 1 88 ? 6.200 2.255 -24.273 1.00 0.00 87 ASN A CA 15
ATOM 25609 C C . ASN A 1 88 ? 4.886 2.882 -23.817 1.00 0.00 87 ASN A C 15
ATOM 25610 O O . ASN A 1 88 ? 4.073 3.308 -24.637 1.00 0.00 87 ASN A O 15
ATOM 25621 N N . MET A 1 89 ? 4.685 2.935 -22.504 1.00 0.00 88 MET A N 15
ATOM 25622 C CA . MET A 1 89 ? 3.471 3.511 -21.940 1.00 0.00 88 MET A CA 15
ATOM 25623 C C . MET A 1 89 ? 3.523 5.035 -21.980 1.00 0.00 88 MET A C 15
ATOM 25624 O O . MET A 1 89 ? 2.520 5.694 -22.257 1.00 0.00 88 MET A O 15
ATOM 25638 N N . LYS A 1 90 ? 4.697 5.590 -21.701 1.00 0.00 89 LYS A N 15
ATOM 25639 C CA . LYS A 1 90 ? 4.881 7.037 -21.707 1.00 0.00 89 LYS A CA 15
ATOM 25640 C C . LYS A 1 90 ? 4.493 7.630 -23.057 1.00 0.00 89 LYS A C 15
ATOM 25641 O O . LYS A 1 90 ? 3.732 8.595 -23.128 1.00 0.00 89 LYS A O 15
ATOM 25660 N N . LYS A 1 91 ? 5.020 7.045 -24.128 1.00 0.00 90 LYS A N 15
ATOM 25661 C CA . LYS A 1 91 ? 4.728 7.513 -25.478 1.00 0.00 90 LYS A CA 15
ATOM 25662 C C . LYS A 1 91 ? 3.223 7.620 -25.702 1.00 0.00 90 LYS A C 15
ATOM 25663 O O . LYS A 1 91 ? 2.737 8.603 -26.261 1.00 0.00 90 LYS A O 15
ATOM 25682 N N . VAL A 1 92 ? 2.490 6.602 -25.263 1.00 0.00 91 VAL A N 15
ATOM 25683 C CA . VAL A 1 92 ? 1.040 6.582 -25.414 1.00 0.00 91 VAL A CA 15
ATOM 25684 C C . VAL A 1 92 ? 0.393 7.734 -24.654 1.00 0.00 91 VAL A C 15
ATOM 25685 O O . VAL A 1 92 ? -0.360 8.523 -25.225 1.00 0.00 91 VAL A O 15
ATOM 25698 N N . ILE A 1 93 ? 0.692 7.825 -23.362 1.00 0.00 92 ILE A N 15
ATOM 25699 C CA . ILE A 1 93 ? 0.140 8.882 -22.524 1.00 0.00 92 ILE A CA 15
ATOM 25700 C C . ILE A 1 93 ? 0.426 10.259 -23.115 1.00 0.00 92 ILE A C 15
ATOM 25701 O O . ILE A 1 93 ? -0.470 11.096 -23.229 1.00 0.00 92 ILE A O 15
ATOM 25717 N N . LYS A 1 94 ? 1.679 10.486 -23.492 1.00 0.00 93 LYS A N 15
ATOM 25718 C CA . LYS A 1 94 ? 2.084 11.759 -24.076 1.00 0.00 93 LYS A CA 15
ATOM 25719 C C . LYS A 1 94 ? 1.278 12.062 -25.335 1.00 0.00 93 LYS A C 15
ATOM 25720 O O . LYS A 1 94 ? 0.799 13.180 -25.523 1.00 0.00 93 LYS A O 15
ATOM 25739 N N . ALA A 1 95 ? 1.131 11.058 -26.194 1.00 0.00 94 ALA A N 15
ATOM 25740 C CA . ALA A 1 95 ? 0.380 11.217 -27.433 1.00 0.00 94 ALA A CA 15
ATOM 25741 C C . ALA A 1 95 ? -1.049 11.670 -27.154 1.00 0.00 94 ALA A C 15
ATOM 25742 O O . ALA A 1 95 ? -1.533 12.633 -27.749 1.00 0.00 94 ALA A O 15
ATOM 25749 N N . THR A 1 96 ? -1.721 10.969 -26.246 1.00 0.00 95 THR A N 15
ATOM 25750 C CA . THR A 1 96 ? -3.095 11.298 -25.890 1.00 0.00 95 THR A CA 15
ATOM 25751 C C . THR A 1 96 ? -3.201 12.727 -25.368 1.00 0.00 95 THR A C 15
ATOM 25752 O O . THR A 1 96 ? -4.063 13.492 -25.798 1.00 0.00 95 THR A O 15
ATOM 25763 N N . ALA A 1 97 ? -2.318 13.080 -24.440 1.00 0.00 96 ALA A N 15
ATOM 25764 C CA . ALA A 1 97 ? -2.311 14.418 -23.862 1.00 0.00 96 ALA A CA 15
ATOM 25765 C C . ALA A 1 97 ? -1.971 15.469 -24.914 1.00 0.00 96 ALA A C 15
ATOM 25766 O O . ALA A 1 97 ? -2.440 16.604 -24.844 1.00 0.00 96 ALA A O 15
ATOM 25773 N N . GLU A 1 98 ? -1.152 15.082 -25.887 1.00 0.00 97 GLU A N 15
ATOM 25774 C CA . GLU A 1 98 ? -0.748 15.992 -26.953 1.00 0.00 97 GLU A CA 15
ATOM 25775 C C . GLU A 1 98 ? -1.906 16.253 -27.912 1.00 0.00 97 GLU A C 15
ATOM 25776 O O . GLU A 1 98 ? -2.055 17.356 -28.439 1.00 0.00 97 GLU A O 15
ATOM 25788 N N . LYS A 1 99 ? -2.723 15.229 -28.136 1.00 0.00 98 LYS A N 15
ATOM 25789 C CA . LYS A 1 99 ? -3.868 15.345 -29.032 1.00 0.00 98 LYS A CA 15
ATOM 25790 C C . LYS A 1 99 ? -4.791 16.476 -28.590 1.00 0.00 98 LYS A C 15
ATOM 25791 O O . LYS A 1 99 ? -5.453 17.108 -29.414 1.00 0.00 98 LYS A O 15
ATOM 25810 N N . PHE A 1 100 ? -4.830 16.727 -27.286 1.00 0.00 99 PHE A N 15
ATOM 25811 C CA . PHE A 1 100 ? -5.673 17.783 -26.735 1.00 0.00 99 PHE A CA 15
ATOM 25812 C C . PHE A 1 100 ? -5.331 19.132 -27.360 1.00 0.00 99 PHE A C 15
ATOM 25813 O O . PHE A 1 100 ? -6.152 20.050 -27.372 1.00 0.00 99 PHE A O 15
ATOM 25830 N N . LYS A 1 101 ? -4.113 19.247 -27.877 1.00 0.00 100 LYS A N 15
ATOM 25831 C CA . LYS A 1 101 ? -3.660 20.483 -28.505 1.00 0.00 100 LYS A CA 15
ATOM 25832 C C . LYS A 1 101 ? -4.687 20.989 -29.512 1.00 0.00 100 LYS A C 15
ATOM 25833 O O . LYS A 1 101 ? -4.827 22.194 -29.717 1.00 0.00 100 LYS A O 15
ATOM 25852 N N . ASN A 1 102 ? -5.405 20.061 -30.137 1.00 0.00 101 ASN A N 15
ATOM 25853 C CA . ASN A 1 102 ? -6.420 20.414 -31.122 1.00 0.00 101 ASN A CA 15
ATOM 25854 C C . ASN A 1 102 ? -7.385 21.454 -30.560 1.00 0.00 101 ASN A C 15
ATOM 25855 O O . ASN A 1 102 ? -7.793 22.381 -31.260 1.00 0.00 101 ASN A O 15
ATOM 25866 N N . LYS A 1 103 ? -7.746 21.294 -29.291 1.00 0.00 102 LYS A N 15
ATOM 25867 C CA . LYS A 1 103 ? -8.661 22.218 -28.633 1.00 0.00 102 LYS A CA 15
ATOM 25868 C C . LYS A 1 103 ? -8.064 22.738 -27.329 1.00 0.00 102 LYS A C 15
ATOM 25869 O O . LYS A 1 103 ? -8.790 23.120 -26.411 1.00 0.00 102 LYS A O 15
ATOM 25888 N N . GLY A 1 104 ? -6.737 22.751 -27.254 1.00 0.00 103 GLY A N 15
ATOM 25889 C CA . GLY A 1 104 ? -6.066 23.227 -26.059 1.00 0.00 103 GLY A CA 15
ATOM 25890 C C . GLY A 1 104 ? -4.668 23.740 -26.344 1.00 0.00 103 GLY A C 15
ATOM 25891 O O . GLY A 1 104 ? -3.698 22.984 -26.286 1.00 0.00 103 GLY A O 15
ATOM 25895 N N . PHE A 1 105 ? -4.564 25.028 -26.654 1.00 0.00 104 PHE A N 15
ATOM 25896 C CA . PHE A 1 105 ? -3.274 25.641 -26.952 1.00 0.00 104 PHE A CA 15
ATOM 25897 C C . PHE A 1 105 ? -2.347 25.573 -25.742 1.00 0.00 104 PHE A C 15
ATOM 25898 O O . PHE A 1 105 ? -1.133 25.739 -25.865 1.00 0.00 104 PHE A O 15
ATOM 25915 N N . LYS A 1 106 ? -2.928 25.328 -24.573 1.00 0.00 105 LYS A N 15
ATOM 25916 C CA . LYS A 1 106 ? -2.156 25.237 -23.339 1.00 0.00 105 LYS A CA 15
ATOM 25917 C C . LYS A 1 106 ? -2.115 23.800 -22.827 1.00 0.00 105 LYS A C 15
ATOM 25918 O O . LYS A 1 106 ? -2.879 23.426 -21.938 1.00 0.00 105 LYS A O 15
ATOM 25937 N N . VAL A 1 107 ? -1.218 23.000 -23.394 1.00 0.00 106 VAL A N 15
ATOM 25938 C CA . VAL A 1 107 ? -1.076 21.605 -22.993 1.00 0.00 106 VAL A CA 15
ATOM 25939 C C . VAL A 1 107 ? 0.386 21.250 -22.748 1.00 0.00 106 VAL A C 15
ATOM 25940 O O . VAL A 1 107 ? 1.270 21.668 -23.495 1.00 0.00 106 VAL A O 15
ATOM 25953 N N . GLU A 1 108 ? 0.633 20.476 -21.695 1.00 0.00 107 GLU A N 15
ATOM 25954 C CA . GLU A 1 108 ? 1.989 20.065 -21.351 1.00 0.00 107 GLU A CA 15
ATOM 25955 C C . GLU A 1 108 ? 1.988 18.693 -20.684 1.00 0.00 107 GLU A C 15
ATOM 25956 O O . GLU A 1 108 ? 1.019 18.307 -20.031 1.00 0.00 107 GLU A O 15
ATOM 25968 N N . THR A 1 109 ? 3.084 17.959 -20.854 1.00 0.00 108 THR A N 15
ATOM 25969 C CA . THR A 1 109 ? 3.210 16.629 -20.271 1.00 0.00 108 THR A CA 15
ATOM 25970 C C . THR A 1 109 ? 4.565 16.452 -19.594 1.00 0.00 108 THR A C 15
ATOM 25971 O O . THR A 1 109 ? 5.572 16.996 -20.048 1.00 0.00 108 THR A O 15
ATOM 25982 N N . ASP A 1 110 ? 4.582 15.689 -18.507 1.00 0.00 109 ASP A N 15
ATOM 25983 C CA . ASP A 1 110 ? 5.814 15.439 -17.768 1.00 0.00 109 ASP A CA 15
ATOM 25984 C C . ASP A 1 110 ? 6.529 16.747 -17.445 1.00 0.00 109 ASP A C 15
ATOM 25985 O O . ASP A 1 110 ? 7.722 16.895 -17.708 1.00 0.00 109 ASP A O 15
ATOM 25994 N N . MET A 1 111 ? 5.791 17.694 -16.874 1.00 0.00 110 MET A N 15
ATOM 25995 C CA . MET A 1 111 ? 6.355 18.990 -16.515 1.00 0.00 110 MET A CA 15
ATOM 25996 C C . MET A 1 111 ? 6.955 18.952 -15.113 1.00 0.00 110 MET A C 15
ATOM 25997 O O . MET A 1 111 ? 8.172 19.049 -14.945 1.00 0.00 110 MET A O 15
ATOM 26011 N N . MET A 1 2 ? 0.631 0.333 0.347 1.00 0.00 1 MET A N 16
ATOM 26012 C CA . MET A 1 2 ? 1.500 0.513 -0.810 1.00 0.00 1 MET A CA 16
ATOM 26013 C C . MET A 1 2 ? 0.681 0.771 -2.071 1.00 0.00 1 MET A C 16
ATOM 26014 O O . MET A 1 2 ? 1.093 0.416 -3.176 1.00 0.00 1 MET A O 16
ATOM 26028 N N . THR A 1 3 ? -0.482 1.392 -1.899 1.00 0.00 2 THR A N 16
ATOM 26029 C CA . THR A 1 3 ? -1.360 1.696 -3.022 1.00 0.00 2 THR A CA 16
ATOM 26030 C C . THR A 1 3 ? -0.962 3.007 -3.691 1.00 0.00 2 THR A C 16
ATOM 26031 O O . THR A 1 3 ? -0.760 4.021 -3.022 1.00 0.00 2 THR A O 16
ATOM 26042 N N . LEU A 1 4 ? -0.851 2.980 -5.015 1.00 0.00 3 LEU A N 16
ATOM 26043 C CA . LEU A 1 4 ? -0.478 4.167 -5.776 1.00 0.00 3 LEU A CA 16
ATOM 26044 C C . LEU A 1 4 ? -1.645 4.659 -6.625 1.00 0.00 3 LEU A C 16
ATOM 26045 O O . LEU A 1 4 ? -1.999 4.040 -7.629 1.00 0.00 3 LEU A O 16
ATOM 26061 N N . CYS A 1 5 ? -2.238 5.776 -6.217 1.00 0.00 4 CYS A N 16
ATOM 26062 C CA . CYS A 1 5 ? -3.365 6.352 -6.942 1.00 0.00 4 CYS A CA 16
ATOM 26063 C C . CYS A 1 5 ? -3.031 7.753 -7.442 1.00 0.00 4 CYS A C 16
ATOM 26064 O O . CYS A 1 5 ? -2.322 8.508 -6.776 1.00 0.00 4 CYS A O 16
ATOM 26072 N N . ALA A 1 6 ? -3.544 8.094 -8.619 1.00 0.00 5 ALA A N 16
ATOM 26073 C CA . ALA A 1 6 ? -3.301 9.405 -9.208 1.00 0.00 5 ALA A CA 16
ATOM 26074 C C . ALA A 1 6 ? -4.558 10.268 -9.166 1.00 0.00 5 ALA A C 16
ATOM 26075 O O . ALA A 1 6 ? -5.672 9.765 -9.310 1.00 0.00 5 ALA A O 16
ATOM 26082 N N . MET A 1 7 ? -4.370 11.569 -8.968 1.00 0.00 6 MET A N 16
ATOM 26083 C CA . MET A 1 7 ? -5.490 12.501 -8.907 1.00 0.00 6 MET A CA 16
ATOM 26084 C C . MET A 1 7 ? -5.751 13.126 -10.274 1.00 0.00 6 MET A C 16
ATOM 26085 O O . MET A 1 7 ? -4.835 13.637 -10.919 1.00 0.00 6 MET A O 16
ATOM 26099 N N . TYR A 1 8 ? -7.005 13.082 -10.710 1.00 0.00 7 TYR A N 16
ATOM 26100 C CA . TYR A 1 8 ? -7.386 13.642 -12.001 1.00 0.00 7 TYR A CA 16
ATOM 26101 C C . TYR A 1 8 ? -8.488 14.685 -11.840 1.00 0.00 7 TYR A C 16
ATOM 26102 O O . TYR A 1 8 ? -9.643 14.348 -11.587 1.00 0.00 7 TYR A O 16
ATOM 26120 N N . ASN A 1 9 ? -8.119 15.953 -11.989 1.00 0.00 8 ASN A N 16
ATOM 26121 C CA . ASN A 1 9 ? -9.076 17.047 -11.860 1.00 0.00 8 ASN A CA 16
ATOM 26122 C C . ASN A 1 9 ? -9.630 17.448 -13.224 1.00 0.00 8 ASN A C 16
ATOM 26123 O O . ASN A 1 9 ? -8.998 18.202 -13.964 1.00 0.00 8 ASN A O 16
ATOM 26134 N N . ILE A 1 10 ? -10.814 16.940 -13.548 1.00 0.00 9 ILE A N 16
ATOM 26135 C CA . ILE A 1 10 ? -11.454 17.248 -14.821 1.00 0.00 9 ILE A CA 16
ATOM 26136 C C . ILE A 1 10 ? -12.610 18.224 -14.634 1.00 0.00 9 ILE A C 16
ATOM 26137 O O . ILE A 1 10 ? -13.486 18.011 -13.795 1.00 0.00 9 ILE A O 16
ATOM 26153 N N . SER A 1 11 ? -12.607 19.294 -15.422 1.00 0.00 10 SER A N 16
ATOM 26154 C CA . SER A 1 11 ? -13.655 20.305 -15.342 1.00 0.00 10 SER A CA 16
ATOM 26155 C C . SER A 1 11 ? -14.149 20.687 -16.734 1.00 0.00 10 SER A C 16
ATOM 26156 O O . SER A 1 11 ? -13.395 21.218 -17.548 1.00 0.00 10 SER A O 16
ATOM 26164 N N . MET A 1 12 ? -15.422 20.411 -16.998 1.00 0.00 11 MET A N 16
ATOM 26165 C CA . MET A 1 12 ? -16.019 20.725 -18.291 1.00 0.00 11 MET A CA 16
ATOM 26166 C C . MET A 1 12 ? -16.305 22.219 -18.409 1.00 0.00 11 MET A C 16
ATOM 26167 O O . MET A 1 12 ? -16.250 22.951 -17.421 1.00 0.00 11 MET A O 16
ATOM 26181 N N . ALA A 1 13 ? -16.610 22.665 -19.623 1.00 0.00 12 ALA A N 16
ATOM 26182 C CA . ALA A 1 13 ? -16.906 24.071 -19.869 1.00 0.00 12 ALA A CA 16
ATOM 26183 C C . ALA A 1 13 ? -17.970 24.584 -18.904 1.00 0.00 12 ALA A C 16
ATOM 26184 O O . ALA A 1 13 ? -19.089 24.074 -18.870 1.00 0.00 12 ALA A O 16
ATOM 26191 N N . GLY A 1 14 ? -17.612 25.597 -18.121 1.00 0.00 13 GLY A N 16
ATOM 26192 C CA . GLY A 1 14 ? -18.547 26.162 -17.165 1.00 0.00 13 GLY A CA 16
ATOM 26193 C C . GLY A 1 14 ? -18.955 25.168 -16.096 1.00 0.00 13 GLY A C 16
ATOM 26194 O O . GLY A 1 14 ? -20.144 24.937 -15.875 1.00 0.00 13 GLY A O 16
ATOM 26198 N N . SER A 1 15 ? -17.967 24.576 -15.432 1.00 0.00 14 SER A N 16
ATOM 26199 C CA . SER A 1 15 ? -18.229 23.597 -14.384 1.00 0.00 14 SER A CA 16
ATOM 26200 C C . SER A 1 15 ? -17.132 23.629 -13.324 1.00 0.00 14 SER A C 16
ATOM 26201 O O . SER A 1 15 ? -16.144 24.351 -13.459 1.00 0.00 14 SER A O 16
ATOM 26209 N N . HIS A 1 16 ? -17.315 22.841 -12.269 1.00 0.00 15 HIS A N 16
ATOM 26210 C CA . HIS A 1 16 ? -16.341 22.777 -11.185 1.00 0.00 15 HIS A CA 16
ATOM 26211 C C . HIS A 1 16 ? -15.334 21.656 -11.424 1.00 0.00 15 HIS A C 16
ATOM 26212 O O . HIS A 1 16 ? -15.571 20.731 -12.202 1.00 0.00 15 HIS A O 16
ATOM 26226 N N . PRO A 1 17 ? -14.182 21.738 -10.742 1.00 0.00 16 PRO A N 16
ATOM 26227 C CA . PRO A 1 17 ? -13.117 20.739 -10.864 1.00 0.00 16 PRO A CA 16
ATOM 26228 C C . PRO A 1 17 ? -13.503 19.401 -10.242 1.00 0.00 16 PRO A C 16
ATOM 26229 O O . PRO A 1 17 ? -13.575 19.269 -9.020 1.00 0.00 16 PRO A O 16
ATOM 26240 N N . THR A 1 18 ? -13.751 18.408 -11.092 1.00 0.00 17 THR A N 16
ATOM 26241 C CA . THR A 1 18 ? -14.130 17.080 -10.626 1.00 0.00 17 THR A CA 16
ATOM 26242 C C . THR A 1 18 ? -12.903 16.258 -10.251 1.00 0.00 17 THR A C 16
ATOM 26243 O O . THR A 1 18 ? -12.060 15.958 -11.097 1.00 0.00 17 THR A O 16
ATOM 26254 N N . THR A 1 19 ? -12.808 15.893 -8.976 1.00 0.00 18 THR A N 16
ATOM 26255 C CA . THR A 1 19 ? -11.683 15.105 -8.488 1.00 0.00 18 THR A CA 16
ATOM 26256 C C . THR A 1 19 ? -11.905 13.617 -8.739 1.00 0.00 18 THR A C 16
ATOM 26257 O O . THR A 1 19 ? -12.718 12.980 -8.070 1.00 0.00 18 THR A O 16
ATOM 26268 N N . ILE A 1 20 ? -11.176 13.070 -9.707 1.00 0.00 19 ILE A N 16
ATOM 26269 C CA . ILE A 1 20 ? -11.292 11.657 -10.044 1.00 0.00 19 ILE A CA 16
ATOM 26270 C C . ILE A 1 20 ? -10.025 10.897 -9.670 1.00 0.00 19 ILE A C 16
ATOM 26271 O O . ILE A 1 20 ? -8.960 11.122 -10.248 1.00 0.00 19 ILE A O 16
ATOM 26287 N N . CYS A 1 21 ? -10.146 9.994 -8.703 1.00 0.00 20 CYS A N 16
ATOM 26288 C CA . CYS A 1 21 ? -9.010 9.199 -8.252 1.00 0.00 20 CYS A CA 16
ATOM 26289 C C . CYS A 1 21 ? -8.905 7.901 -9.047 1.00 0.00 20 CYS A C 16
ATOM 26290 O O . CYS A 1 21 ? -9.804 7.060 -9.004 1.00 0.00 20 CYS A O 16
ATOM 26298 N N . VAL A 1 22 ? -7.803 7.745 -9.774 1.00 0.00 21 VAL A N 16
ATOM 26299 C CA . VAL A 1 22 ? -7.582 6.550 -10.579 1.00 0.00 21 VAL A CA 16
ATOM 26300 C C . VAL A 1 22 ? -6.217 5.936 -10.287 1.00 0.00 21 VAL A C 16
ATOM 26301 O O . VAL A 1 22 ? -5.201 6.631 -10.276 1.00 0.00 21 VAL A O 16
ATOM 26314 N N . VAL A 1 23 ? -6.201 4.628 -10.051 1.00 0.00 22 VAL A N 16
ATOM 26315 C CA . VAL A 1 23 ? -4.961 3.919 -9.760 1.00 0.00 22 VAL A CA 16
ATOM 26316 C C . VAL A 1 23 ? -3.953 4.088 -10.891 1.00 0.00 22 VAL A C 16
ATOM 26317 O O . VAL A 1 23 ? -4.327 4.201 -12.058 1.00 0.00 22 VAL A O 16
ATOM 26330 N N . MET A 1 24 ? -2.672 4.104 -10.537 1.00 0.00 23 MET A N 16
ATOM 26331 C CA . MET A 1 24 ? -1.609 4.257 -11.523 1.00 0.00 23 MET A CA 16
ATOM 26332 C C . MET A 1 24 ? -1.702 3.177 -12.596 1.00 0.00 23 MET A C 16
ATOM 26333 O O . MET A 1 24 ? -1.266 3.376 -13.730 1.00 0.00 23 MET A O 16
ATOM 26347 N N . ASP A 1 25 ? -2.272 2.034 -12.230 1.00 0.00 24 ASP A N 16
ATOM 26348 C CA . ASP A 1 25 ? -2.422 0.922 -13.161 1.00 0.00 24 ASP A CA 16
ATOM 26349 C C . ASP A 1 25 ? -3.543 1.197 -14.159 1.00 0.00 24 ASP A C 16
ATOM 26350 O O . ASP A 1 25 ? -3.556 0.647 -15.260 1.00 0.00 24 ASP A O 16
ATOM 26359 N N . ARG A 1 26 ? -4.482 2.051 -13.765 1.00 0.00 25 ARG A N 16
ATOM 26360 C CA . ARG A 1 26 ? -5.608 2.398 -14.624 1.00 0.00 25 ARG A CA 16
ATOM 26361 C C . ARG A 1 26 ? -5.545 3.865 -15.038 1.00 0.00 25 ARG A C 16
ATOM 26362 O O . ARG A 1 26 ? -6.510 4.412 -15.572 1.00 0.00 25 ARG A O 16
ATOM 26383 N N . PHE A 1 27 ? -4.403 4.496 -14.788 1.00 0.00 26 PHE A N 16
ATOM 26384 C CA . PHE A 1 27 ? -4.214 5.900 -15.133 1.00 0.00 26 PHE A CA 16
ATOM 26385 C C . PHE A 1 27 ? -4.183 6.089 -16.647 1.00 0.00 26 PHE A C 16
ATOM 26386 O O . PHE A 1 27 ? -4.966 6.860 -17.204 1.00 0.00 26 PHE A O 16
ATOM 26403 N N . LEU A 1 28 ? -3.274 5.381 -17.307 1.00 0.00 27 LEU A N 16
ATOM 26404 C CA . LEU A 1 28 ? -3.139 5.470 -18.757 1.00 0.00 27 LEU A CA 16
ATOM 26405 C C . LEU A 1 28 ? -4.456 5.130 -19.448 1.00 0.00 27 LEU A C 16
ATOM 26406 O O . LEU A 1 28 ? -4.880 5.825 -20.371 1.00 0.00 27 LEU A O 16
ATOM 26422 N N . GLU A 1 29 ? -5.099 4.060 -18.992 1.00 0.00 28 GLU A N 16
ATOM 26423 C CA . GLU A 1 29 ? -6.369 3.631 -19.566 1.00 0.00 28 GLU A CA 16
ATOM 26424 C C . GLU A 1 29 ? -7.434 4.711 -19.402 1.00 0.00 28 GLU A C 16
ATOM 26425 O O . GLU A 1 29 ? -8.123 5.069 -20.357 1.00 0.00 28 GLU A O 16
ATOM 26437 N N . SER A 1 30 ? -7.562 5.227 -18.183 1.00 0.00 29 SER A N 16
ATOM 26438 C CA . SER A 1 30 ? -8.545 6.263 -17.891 1.00 0.00 29 SER A CA 16
ATOM 26439 C C . SER A 1 30 ? -8.377 7.453 -18.832 1.00 0.00 29 SER A C 16
ATOM 26440 O O . SER A 1 30 ? -9.350 7.965 -19.385 1.00 0.00 29 SER A O 16
ATOM 26448 N N . PHE A 1 31 ? -7.133 7.887 -19.009 1.00 0.00 30 PHE A N 16
ATOM 26449 C CA . PHE A 1 31 ? -6.835 9.017 -19.882 1.00 0.00 30 PHE A CA 16
ATOM 26450 C C . PHE A 1 31 ? -7.197 8.696 -21.329 1.00 0.00 30 PHE A C 16
ATOM 26451 O O . PHE A 1 31 ? -7.766 9.527 -22.037 1.00 0.00 30 PHE A O 16
ATOM 26468 N N . SER A 1 32 ? -6.863 7.484 -21.762 1.00 0.00 31 SER A N 16
ATOM 26469 C CA . SER A 1 32 ? -7.149 7.054 -23.126 1.00 0.00 31 SER A CA 16
ATOM 26470 C C . SER A 1 32 ? -8.639 7.171 -23.431 1.00 0.00 31 SER A C 16
ATOM 26471 O O . SER A 1 32 ? -9.031 7.744 -24.447 1.00 0.00 31 SER A O 16
ATOM 26479 N N . GLU A 1 33 ? -9.463 6.622 -22.545 1.00 0.00 32 GLU A N 16
ATOM 26480 C CA . GLU A 1 33 ? -10.910 6.664 -22.720 1.00 0.00 32 GLU A CA 16
ATOM 26481 C C . GLU A 1 33 ? -11.444 8.077 -22.507 1.00 0.00 32 GLU A C 16
ATOM 26482 O O . GLU A 1 33 ? -12.335 8.532 -23.226 1.00 0.00 32 GLU A O 16
ATOM 26494 N N . LEU A 1 34 ? -10.893 8.768 -21.515 1.00 0.00 33 LEU A N 16
ATOM 26495 C CA . LEU A 1 34 ? -11.313 10.131 -21.206 1.00 0.00 33 LEU A CA 16
ATOM 26496 C C . LEU A 1 34 ? -11.229 11.020 -22.443 1.00 0.00 33 LEU A C 16
ATOM 26497 O O . LEU A 1 34 ? -12.117 11.835 -22.694 1.00 0.00 33 LEU A O 16
ATOM 26513 N N . TYR A 1 35 ? -10.159 10.855 -23.212 1.00 0.00 34 TYR A N 16
ATOM 26514 C CA . TYR A 1 35 ? -9.959 11.643 -24.423 1.00 0.00 34 TYR A CA 16
ATOM 26515 C C . TYR A 1 35 ? -11.004 11.294 -25.478 1.00 0.00 34 TYR A C 16
ATOM 26516 O O . TYR A 1 35 ? -11.261 12.074 -26.395 1.00 0.00 34 TYR A O 16
ATOM 26534 N N . ASP A 1 36 ? -11.605 10.117 -25.340 1.00 0.00 35 ASP A N 16
ATOM 26535 C CA . ASP A 1 36 ? -12.624 9.664 -26.280 1.00 0.00 35 ASP A CA 16
ATOM 26536 C C . ASP A 1 36 ? -13.994 10.221 -25.907 1.00 0.00 35 ASP A C 16
ATOM 26537 O O . ASP A 1 36 ? -14.842 10.440 -26.772 1.00 0.00 35 ASP A O 16
ATOM 26546 N N . ILE A 1 37 ? -14.202 10.447 -24.614 1.00 0.00 36 ILE A N 16
ATOM 26547 C CA . ILE A 1 37 ? -15.469 10.979 -24.127 1.00 0.00 36 ILE A CA 16
ATOM 26548 C C . ILE A 1 37 ? -15.440 12.503 -24.069 1.00 0.00 36 ILE A C 16
ATOM 26549 O O . ILE A 1 37 ? -16.462 13.161 -24.264 1.00 0.00 36 ILE A O 16
ATOM 26565 N N . ILE A 1 38 ? -14.262 13.056 -23.800 1.00 0.00 37 ILE A N 16
ATOM 26566 C CA . ILE A 1 38 ? -14.099 14.502 -23.719 1.00 0.00 37 ILE A CA 16
ATOM 26567 C C . ILE A 1 38 ? -14.450 15.170 -25.044 1.00 0.00 37 ILE A C 16
ATOM 26568 O O . ILE A 1 38 ? -14.800 16.350 -25.083 1.00 0.00 37 ILE A O 16
ATOM 26584 N N . ASP A 1 39 ? -14.357 14.407 -26.128 1.00 0.00 38 ASP A N 16
ATOM 26585 C CA . ASP A 1 39 ? -14.668 14.924 -27.456 1.00 0.00 38 ASP A CA 16
ATOM 26586 C C . ASP A 1 39 ? -16.044 15.582 -27.474 1.00 0.00 38 ASP A C 16
ATOM 26587 O O . ASP A 1 39 ? -16.287 16.511 -28.244 1.00 0.00 38 ASP A O 16
ATOM 26596 N N . GLU A 1 40 ? -16.940 15.093 -26.623 1.00 0.00 39 GLU A N 16
ATOM 26597 C CA . GLU A 1 40 ? -18.292 15.633 -26.544 1.00 0.00 39 GLU A CA 16
ATOM 26598 C C . GLU A 1 40 ? -18.475 16.459 -25.273 1.00 0.00 39 GLU A C 16
ATOM 26599 O O . GLU A 1 40 ? -17.686 16.356 -24.335 1.00 0.00 39 GLU A O 16
ATOM 26611 N N . ASN A 1 41 ? -19.521 17.278 -25.252 1.00 0.00 40 ASN A N 16
ATOM 26612 C CA . ASN A 1 41 ? -19.808 18.122 -24.098 1.00 0.00 40 ASN A CA 16
ATOM 26613 C C . ASN A 1 41 ? -21.032 17.614 -23.343 1.00 0.00 40 ASN A C 16
ATOM 26614 O O . ASN A 1 41 ? -21.918 18.389 -22.983 1.00 0.00 40 ASN A O 16
ATOM 26625 N N . ASP A 1 42 ? -21.073 16.307 -23.105 1.00 0.00 41 ASP A N 16
ATOM 26626 C CA . ASP A 1 42 ? -22.187 15.695 -22.391 1.00 0.00 41 ASP A CA 16
ATOM 26627 C C . ASP A 1 42 ? -21.873 15.564 -20.904 1.00 0.00 41 ASP A C 16
ATOM 26628 O O . ASP A 1 42 ? -20.968 14.827 -20.511 1.00 0.00 41 ASP A O 16
ATOM 26637 N N . THR A 1 43 ? -22.625 16.286 -20.079 1.00 0.00 42 THR A N 16
ATOM 26638 C CA . THR A 1 43 ? -22.426 16.253 -18.636 1.00 0.00 42 THR A CA 16
ATOM 26639 C C . THR A 1 43 ? -23.177 15.087 -18.003 1.00 0.00 42 THR A C 16
ATOM 26640 O O . THR A 1 43 ? -22.816 14.616 -16.924 1.00 0.00 42 THR A O 16
ATOM 26651 N N . ASP A 1 44 ? -24.221 14.624 -18.682 1.00 0.00 43 ASP A N 16
ATOM 26652 C CA . ASP A 1 44 ? -25.022 13.511 -18.187 1.00 0.00 43 ASP A CA 16
ATOM 26653 C C . ASP A 1 44 ? -24.201 12.225 -18.150 1.00 0.00 43 ASP A C 16
ATOM 26654 O O . ASP A 1 44 ? -24.454 11.338 -17.335 1.00 0.00 43 ASP A O 16
ATOM 26663 N N . VAL A 1 45 ? -23.217 12.132 -19.038 1.00 0.00 44 VAL A N 16
ATOM 26664 C CA . VAL A 1 45 ? -22.358 10.955 -19.107 1.00 0.00 44 VAL A CA 16
ATOM 26665 C C . VAL A 1 45 ? -21.128 11.120 -18.221 1.00 0.00 44 VAL A C 16
ATOM 26666 O O . VAL A 1 45 ? -20.513 10.137 -17.808 1.00 0.00 44 VAL A O 16
ATOM 26679 N N . MET A 1 46 ? -20.776 12.368 -17.933 1.00 0.00 45 MET A N 16
ATOM 26680 C CA . MET A 1 46 ? -19.620 12.661 -17.094 1.00 0.00 45 MET A CA 16
ATOM 26681 C C . MET A 1 46 ? -19.700 11.903 -15.773 1.00 0.00 45 MET A C 16
ATOM 26682 O O . MET A 1 46 ? -18.758 11.214 -15.384 1.00 0.00 45 MET A O 16
ATOM 26696 N N . MET A 1 47 ? -20.831 12.036 -15.088 1.00 0.00 46 MET A N 16
ATOM 26697 C CA . MET A 1 47 ? -21.034 11.363 -13.810 1.00 0.00 46 MET A CA 16
ATOM 26698 C C . MET A 1 47 ? -20.784 9.864 -13.941 1.00 0.00 46 MET A C 16
ATOM 26699 O O . MET A 1 47 ? -20.091 9.267 -13.116 1.00 0.00 46 MET A O 16
ATOM 26713 N N . ASP A 1 48 ? -21.352 9.262 -14.980 1.00 0.00 47 ASP A N 16
ATOM 26714 C CA . ASP A 1 48 ? -21.189 7.832 -15.218 1.00 0.00 47 ASP A CA 16
ATOM 26715 C C . ASP A 1 48 ? -19.715 7.471 -15.372 1.00 0.00 47 ASP A C 16
ATOM 26716 O O . ASP A 1 48 ? -19.260 6.447 -14.863 1.00 0.00 47 ASP A O 16
ATOM 26725 N N . PHE A 1 49 ? -18.974 8.319 -16.079 1.00 0.00 48 PHE A N 16
ATOM 26726 C CA . PHE A 1 49 ? -17.552 8.088 -16.302 1.00 0.00 48 PHE A CA 16
ATOM 26727 C C . PHE A 1 49 ? -16.772 8.192 -14.995 1.00 0.00 48 PHE A C 16
ATOM 26728 O O . PHE A 1 49 ? -15.973 7.315 -14.665 1.00 0.00 48 PHE A O 16
ATOM 26745 N N . ILE A 1 50 ? -17.009 9.271 -14.257 1.00 0.00 49 ILE A N 16
ATOM 26746 C CA . ILE A 1 50 ? -16.330 9.491 -12.986 1.00 0.00 49 ILE A CA 16
ATOM 26747 C C . ILE A 1 50 ? -16.523 8.305 -12.047 1.00 0.00 49 ILE A C 16
ATOM 26748 O O . ILE A 1 50 ? -15.569 7.822 -11.436 1.00 0.00 49 ILE A O 16
ATOM 26764 N N . SER A 1 51 ? -17.763 7.839 -11.939 1.00 0.00 50 SER A N 16
ATOM 26765 C CA . SER A 1 51 ? -18.082 6.710 -11.073 1.00 0.00 50 SER A CA 16
ATOM 26766 C C . SER A 1 51 ? -17.609 5.398 -11.693 1.00 0.00 50 SER A C 16
ATOM 26767 O O . SER A 1 51 ? -17.316 4.435 -10.985 1.00 0.00 50 SER A O 16
ATOM 26775 N N . ARG A 1 52 ? -17.537 5.371 -13.019 1.00 0.00 51 ARG A N 16
ATOM 26776 C CA . ARG A 1 52 ? -17.101 4.178 -13.736 1.00 0.00 51 ARG A CA 16
ATOM 26777 C C . ARG A 1 52 ? -15.644 3.854 -13.417 1.00 0.00 51 ARG A C 16
ATOM 26778 O O . ARG A 1 52 ? -15.305 2.711 -13.111 1.00 0.00 51 ARG A O 16
ATOM 26799 N N . PHE A 1 53 ? -14.788 4.868 -13.492 1.00 0.00 52 PHE A N 16
ATOM 26800 C CA . PHE A 1 53 ? -13.368 4.691 -13.213 1.00 0.00 52 PHE A CA 16
ATOM 26801 C C . PHE A 1 53 ? -13.074 4.906 -11.731 1.00 0.00 52 PHE A C 16
ATOM 26802 O O . PHE A 1 53 ? -12.492 4.045 -11.072 1.00 0.00 52 PHE A O 16
ATOM 26819 N N . ALA A 1 54 ? -13.480 6.061 -11.215 1.00 0.00 53 ALA A N 16
ATOM 26820 C CA . ALA A 1 54 ? -13.262 6.390 -9.812 1.00 0.00 53 ALA A CA 16
ATOM 26821 C C . ALA A 1 54 ? -14.282 5.691 -8.920 1.00 0.00 53 ALA A C 16
ATOM 26822 O O . ALA A 1 54 ? -15.470 6.011 -8.950 1.00 0.00 53 ALA A O 16
ATOM 26829 N N . ARG A 1 55 ? -13.810 4.735 -8.126 1.00 0.00 54 ARG A N 16
ATOM 26830 C CA . ARG A 1 55 ? -14.682 3.989 -7.227 1.00 0.00 54 ARG A CA 16
ATOM 26831 C C . ARG A 1 55 ? -15.143 4.866 -6.066 1.00 0.00 54 ARG A C 16
ATOM 26832 O O . ARG A 1 55 ? -14.360 5.631 -5.502 1.00 0.00 54 ARG A O 16
ATOM 26853 N N . THR A 1 56 ? -16.420 4.750 -5.714 1.00 0.00 55 THR A N 16
ATOM 26854 C CA . THR A 1 56 ? -16.985 5.532 -4.622 1.00 0.00 55 THR A CA 16
ATOM 26855 C C . THR A 1 56 ? -16.793 4.828 -3.284 1.00 0.00 55 THR A C 16
ATOM 26856 O O . THR A 1 56 ? -17.742 4.293 -2.711 1.00 0.00 55 THR A O 16
ATOM 26867 N N . ASP A 1 57 ? -15.559 4.833 -2.790 1.00 0.00 56 ASP A N 16
ATOM 26868 C CA . ASP A 1 57 ? -15.243 4.196 -1.517 1.00 0.00 56 ASP A CA 16
ATOM 26869 C C . ASP A 1 57 ? -14.548 5.176 -0.577 1.00 0.00 56 ASP A C 16
ATOM 26870 O O . ASP A 1 57 ? -14.221 6.297 -0.965 1.00 0.00 56 ASP A O 16
ATOM 26879 N N . GLU A 1 58 ? -14.327 4.746 0.661 1.00 0.00 57 GLU A N 16
ATOM 26880 C CA . GLU A 1 58 ? -13.674 5.587 1.657 1.00 0.00 57 GLU A CA 16
ATOM 26881 C C . GLU A 1 58 ? -12.158 5.556 1.484 1.00 0.00 57 GLU A C 16
ATOM 26882 O O . GLU A 1 58 ? -11.525 4.513 1.647 1.00 0.00 57 GLU A O 16
ATOM 26894 N N . ILE A 1 59 ? -11.583 6.708 1.153 1.00 0.00 58 ILE A N 16
ATOM 26895 C CA . ILE A 1 59 ? -10.142 6.814 0.959 1.00 0.00 58 ILE A CA 16
ATOM 26896 C C . ILE A 1 59 ? -9.399 6.703 2.286 1.00 0.00 58 ILE A C 16
ATOM 26897 O O . ILE A 1 59 ? -9.761 7.352 3.267 1.00 0.00 58 ILE A O 16
ATOM 26913 N N . MET A 1 60 ? -8.357 5.879 2.307 1.00 0.00 59 MET A N 16
ATOM 26914 C CA . MET A 1 60 ? -7.560 5.686 3.514 1.00 0.00 59 MET A CA 16
ATOM 26915 C C . MET A 1 60 ? -6.261 6.483 3.441 1.00 0.00 59 MET A C 16
ATOM 26916 O O . MET A 1 60 ? -5.811 6.885 2.368 1.00 0.00 59 MET A O 16
ATOM 26930 N N . PRO A 1 61 ? -5.644 6.718 4.608 1.00 0.00 60 PRO A N 16
ATOM 26931 C CA . PRO A 1 61 ? -4.388 7.469 4.702 1.00 0.00 60 PRO A CA 16
ATOM 26932 C C . PRO A 1 61 ? -3.208 6.699 4.120 1.00 0.00 60 PRO A C 16
ATOM 26933 O O . PRO A 1 61 ? -2.209 7.292 3.714 1.00 0.00 60 PRO A O 16
ATOM 26944 N N . GLU A 1 62 ? -3.330 5.376 4.083 1.00 0.00 61 GLU A N 16
ATOM 26945 C CA . GLU A 1 62 ? -2.271 4.526 3.551 1.00 0.00 61 GLU A CA 16
ATOM 26946 C C . GLU A 1 62 ? -2.035 4.814 2.071 1.00 0.00 61 GLU A C 16
ATOM 26947 O O . GLU A 1 62 ? -0.896 4.827 1.604 1.00 0.00 61 GLU A O 16
ATOM 26959 N N . ASP A 1 63 ? -3.119 5.044 1.338 1.00 0.00 62 ASP A N 16
ATOM 26960 C CA . ASP A 1 63 ? -3.031 5.332 -0.088 1.00 0.00 62 ASP A CA 16
ATOM 26961 C C . ASP A 1 63 ? -2.109 6.519 -0.347 1.00 0.00 62 ASP A C 16
ATOM 26962 O O . ASP A 1 63 ? -2.228 7.564 0.294 1.00 0.00 62 ASP A O 16
ATOM 26971 N N . LYS A 1 64 ? -1.187 6.351 -1.289 1.00 0.00 63 LYS A N 16
ATOM 26972 C CA . LYS A 1 64 ? -0.243 7.408 -1.634 1.00 0.00 63 LYS A CA 16
ATOM 26973 C C . LYS A 1 64 ? -0.476 7.902 -3.058 1.00 0.00 63 LYS A C 16
ATOM 26974 O O . LYS A 1 64 ? -1.005 7.176 -3.900 1.00 0.00 63 LYS A O 16
ATOM 26993 N N . THR A 1 65 ? -0.077 9.143 -3.322 1.00 0.00 64 THR A N 16
ATOM 26994 C CA . THR A 1 65 ? -0.242 9.734 -4.643 1.00 0.00 64 THR A CA 16
ATOM 26995 C C . THR A 1 65 ? 0.797 9.194 -5.620 1.00 0.00 64 THR A C 16
ATOM 26996 O O . THR A 1 65 ? 1.951 8.971 -5.255 1.00 0.00 64 THR A O 16
ATOM 27007 N N . VAL A 1 66 ? 0.379 8.987 -6.865 1.00 0.00 65 VAL A N 16
ATOM 27008 C CA . VAL A 1 66 ? 1.274 8.475 -7.896 1.00 0.00 65 VAL A CA 16
ATOM 27009 C C . VAL A 1 66 ? 1.451 9.488 -9.022 1.00 0.00 65 VAL A C 16
ATOM 27010 O O . VAL A 1 66 ? 2.385 9.390 -9.818 1.00 0.00 65 VAL A O 16
ATOM 27023 N N . GLY A 1 67 ? 0.548 10.462 -9.083 1.00 0.00 66 GLY A N 16
ATOM 27024 C CA . GLY A 1 67 ? 0.622 11.479 -10.115 1.00 0.00 66 GLY A CA 16
ATOM 27025 C C . GLY A 1 67 ? -0.520 12.472 -10.034 1.00 0.00 66 GLY A C 16
ATOM 27026 O O . GLY A 1 67 ? -1.557 12.189 -9.432 1.00 0.00 66 GLY A O 16
ATOM 27030 N N . PHE A 1 68 ? -0.332 13.640 -10.639 1.00 0.00 67 PHE A N 16
ATOM 27031 C CA . PHE A 1 68 ? -1.354 14.680 -10.630 1.00 0.00 67 PHE A CA 16
ATOM 27032 C C . PHE A 1 68 ? -1.658 15.156 -12.047 1.00 0.00 67 PHE A C 16
ATOM 27033 O O . PHE A 1 68 ? -0.748 15.431 -12.830 1.00 0.00 67 PHE A O 16
ATOM 27050 N N . VAL A 1 69 ? -2.944 15.250 -12.371 1.00 0.00 68 VAL A N 16
ATOM 27051 C CA . VAL A 1 69 ? -3.369 15.693 -13.693 1.00 0.00 68 VAL A CA 16
ATOM 27052 C C . VAL A 1 69 ? -4.437 16.776 -13.593 1.00 0.00 68 VAL A C 16
ATOM 27053 O O . VAL A 1 69 ? -5.398 16.647 -12.834 1.00 0.00 68 VAL A O 16
ATOM 27066 N N . VAL A 1 70 ? -4.263 17.845 -14.364 1.00 0.00 69 VAL A N 16
ATOM 27067 C CA . VAL A 1 70 ? -5.214 18.951 -14.363 1.00 0.00 69 VAL A CA 16
ATOM 27068 C C . VAL A 1 70 ? -5.825 19.150 -15.745 1.00 0.00 69 VAL A C 16
ATOM 27069 O O . VAL A 1 70 ? -5.129 19.493 -16.701 1.00 0.00 69 VAL A O 16
ATOM 27082 N N . VAL A 1 71 ? -7.133 18.935 -15.845 1.00 0.00 70 VAL A N 16
ATOM 27083 C CA . VAL A 1 71 ? -7.840 19.093 -17.110 1.00 0.00 70 VAL A CA 16
ATOM 27084 C C . VAL A 1 71 ? -8.986 20.090 -16.978 1.00 0.00 70 VAL A C 16
ATOM 27085 O O . VAL A 1 71 ? -9.970 19.832 -16.287 1.00 0.00 70 VAL A O 16
ATOM 27098 N N . ASN A 1 72 ? -8.850 21.230 -17.647 1.00 0.00 71 ASN A N 16
ATOM 27099 C CA . ASN A 1 72 ? -9.875 22.267 -17.605 1.00 0.00 71 ASN A CA 16
ATOM 27100 C C . ASN A 1 72 ? -10.254 22.715 -19.014 1.00 0.00 71 ASN A C 16
ATOM 27101 O O . ASN A 1 72 ? -9.466 23.362 -19.704 1.00 0.00 71 ASN A O 16
ATOM 27112 N N . ALA A 1 73 ? -11.466 22.366 -19.434 1.00 0.00 72 ALA A N 16
ATOM 27113 C CA . ALA A 1 73 ? -11.950 22.734 -20.758 1.00 0.00 72 ALA A CA 16
ATOM 27114 C C . ALA A 1 73 ? -12.375 24.198 -20.800 1.00 0.00 72 ALA A C 16
ATOM 27115 O O . ALA A 1 73 ? -12.301 24.846 -21.844 1.00 0.00 72 ALA A O 16
ATOM 27122 N N . ASP A 1 74 ? -12.822 24.712 -19.660 1.00 0.00 73 ASP A N 16
ATOM 27123 C CA . ASP A 1 74 ? -13.259 26.100 -19.567 1.00 0.00 73 ASP A CA 16
ATOM 27124 C C . ASP A 1 74 ? -12.062 27.042 -19.472 1.00 0.00 73 ASP A C 16
ATOM 27125 O O . ASP A 1 74 ? -12.090 28.154 -20.000 1.00 0.00 73 ASP A O 16
ATOM 27134 N N . LYS A 1 75 ? -11.012 26.589 -18.796 1.00 0.00 74 LYS A N 16
ATOM 27135 C CA . LYS A 1 75 ? -9.804 27.390 -18.632 1.00 0.00 74 LYS A CA 16
ATOM 27136 C C . LYS A 1 75 ? -8.786 27.068 -19.722 1.00 0.00 74 LYS A C 16
ATOM 27137 O O . LYS A 1 75 ? -7.815 27.800 -19.914 1.00 0.00 74 LYS A O 16
ATOM 27156 N N . LYS A 1 76 ? -9.016 25.970 -20.434 1.00 0.00 75 LYS A N 16
ATOM 27157 C CA . LYS A 1 76 ? -8.121 25.553 -21.507 1.00 0.00 75 LYS A CA 16
ATOM 27158 C C . LYS A 1 76 ? -6.736 25.219 -20.961 1.00 0.00 75 LYS A C 16
ATOM 27159 O O . LYS A 1 76 ? -5.736 25.804 -21.377 1.00 0.00 75 LYS A O 16
ATOM 27178 N N . LEU A 1 77 ? -6.685 24.274 -20.029 1.00 0.00 76 LEU A N 16
ATOM 27179 C CA . LEU A 1 77 ? -5.422 23.860 -19.427 1.00 0.00 76 LEU A CA 16
ATOM 27180 C C . LEU A 1 77 ? -5.390 22.351 -19.211 1.00 0.00 76 LEU A C 16
ATOM 27181 O O . LEU A 1 77 ? -6.208 21.802 -18.474 1.00 0.00 76 LEU A O 16
ATOM 27197 N N . MET A 1 78 ? -4.438 21.686 -19.857 1.00 0.00 77 MET A N 16
ATOM 27198 C CA . MET A 1 78 ? -4.297 20.240 -19.733 1.00 0.00 77 MET A CA 16
ATOM 27199 C C . MET A 1 78 ? -2.871 19.863 -19.345 1.00 0.00 77 MET A C 16
ATOM 27200 O O . MET A 1 78 ? -1.983 19.797 -20.195 1.00 0.00 77 MET A O 16
ATOM 27214 N N . SER A 1 79 ? -2.659 19.618 -18.056 1.00 0.00 78 SER A N 16
ATOM 27215 C CA . SER A 1 79 ? -1.339 19.252 -17.554 1.00 0.00 78 SER A CA 16
ATOM 27216 C C . SER A 1 79 ? -1.344 17.831 -16.999 1.00 0.00 78 SER A C 16
ATOM 27217 O O . SER A 1 79 ? -2.368 17.341 -16.523 1.00 0.00 78 SER A O 16
ATOM 27225 N N . VAL A 1 80 ? -0.190 17.174 -17.062 1.00 0.00 79 VAL A N 16
ATOM 27226 C CA . VAL A 1 80 ? -0.059 15.810 -16.564 1.00 0.00 79 VAL A CA 16
ATOM 27227 C C . VAL A 1 80 ? 1.328 15.569 -15.980 1.00 0.00 79 VAL A C 16
ATOM 27228 O O . VAL A 1 80 ? 2.341 15.839 -16.625 1.00 0.00 79 VAL A O 16
ATOM 27241 N N . SER A 1 81 ? 1.367 15.058 -14.753 1.00 0.00 80 SER A N 16
ATOM 27242 C CA . SER A 1 81 ? 2.631 14.784 -14.079 1.00 0.00 80 SER A CA 16
ATOM 27243 C C . SER A 1 81 ? 2.507 13.567 -13.167 1.00 0.00 80 SER A C 16
ATOM 27244 O O . SER A 1 81 ? 2.048 13.674 -12.029 1.00 0.00 80 SER A O 16
ATOM 27252 N N . PHE A 1 82 ? 2.918 12.410 -13.675 1.00 0.00 81 PHE A N 16
ATOM 27253 C CA . PHE A 1 82 ? 2.853 11.172 -12.908 1.00 0.00 81 PHE A CA 16
ATOM 27254 C C . PHE A 1 82 ? 4.240 10.556 -12.749 1.00 0.00 81 PHE A C 16
ATOM 27255 O O . PHE A 1 82 ? 5.210 11.022 -13.348 1.00 0.00 81 PHE A O 16
ATOM 27272 N N . SER A 1 83 ? 4.326 9.506 -11.939 1.00 0.00 82 SER A N 16
ATOM 27273 C CA . SER A 1 83 ? 5.594 8.828 -11.697 1.00 0.00 82 SER A CA 16
ATOM 27274 C C . SER A 1 83 ? 6.277 8.469 -13.013 1.00 0.00 82 SER A C 16
ATOM 27275 O O . SER A 1 83 ? 5.616 8.131 -13.996 1.00 0.00 82 SER A O 16
ATOM 27283 N N . ASP A 1 84 ? 7.603 8.544 -13.024 1.00 0.00 83 ASP A N 16
ATOM 27284 C CA . ASP A 1 84 ? 8.377 8.225 -14.219 1.00 0.00 83 ASP A CA 16
ATOM 27285 C C . ASP A 1 84 ? 8.176 6.769 -14.624 1.00 0.00 83 ASP A C 16
ATOM 27286 O O . ASP A 1 84 ? 8.716 5.859 -13.994 1.00 0.00 83 ASP A O 16
ATOM 27295 N N . ILE A 1 85 ? 7.395 6.556 -15.678 1.00 0.00 84 ILE A N 16
ATOM 27296 C CA . ILE A 1 85 ? 7.123 5.210 -16.167 1.00 0.00 84 ILE A CA 16
ATOM 27297 C C . ILE A 1 85 ? 7.979 4.884 -17.387 1.00 0.00 84 ILE A C 16
ATOM 27298 O O . ILE A 1 85 ? 8.799 5.696 -17.817 1.00 0.00 84 ILE A O 16
ATOM 27314 N N . ASP A 1 86 ? 7.782 3.693 -17.940 1.00 0.00 85 ASP A N 16
ATOM 27315 C CA . ASP A 1 86 ? 8.534 3.260 -19.112 1.00 0.00 85 ASP A CA 16
ATOM 27316 C C . ASP A 1 86 ? 8.456 4.303 -20.223 1.00 0.00 85 ASP A C 16
ATOM 27317 O O . ASP A 1 86 ? 7.620 5.205 -20.182 1.00 0.00 85 ASP A O 16
ATOM 27326 N N . GLU A 1 87 ? 9.335 4.174 -21.212 1.00 0.00 86 GLU A N 16
ATOM 27327 C CA . GLU A 1 87 ? 9.366 5.107 -22.332 1.00 0.00 86 GLU A CA 16
ATOM 27328 C C . GLU A 1 87 ? 8.207 4.846 -23.290 1.00 0.00 86 GLU A C 16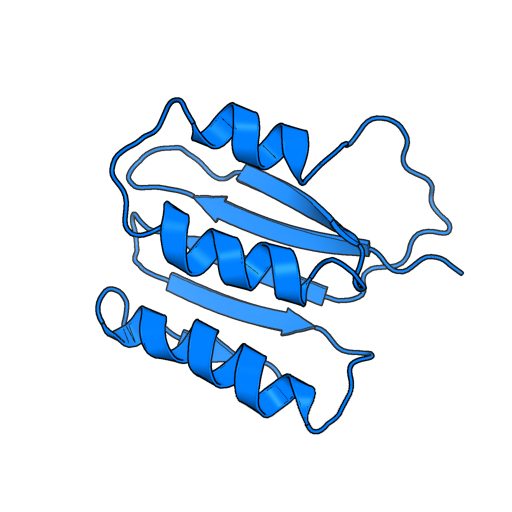
ATOM 27329 O O . GLU A 1 87 ? 7.593 5.779 -23.806 1.00 0.00 86 GLU A O 16
ATOM 27341 N N . ASN A 1 88 ? 7.914 3.571 -23.522 1.00 0.00 87 ASN A N 16
ATOM 27342 C CA . ASN A 1 88 ? 6.829 3.187 -24.418 1.00 0.00 87 ASN A CA 16
ATOM 27343 C C . ASN A 1 88 ? 5.533 3.897 -24.039 1.00 0.00 87 ASN A C 16
ATOM 27344 O O . ASN A 1 88 ? 4.898 4.538 -24.876 1.00 0.00 87 ASN A O 16
ATOM 27355 N N . MET A 1 89 ? 5.148 3.778 -22.773 1.00 0.00 88 MET A N 16
ATOM 27356 C CA . MET A 1 89 ? 3.929 4.411 -22.283 1.00 0.00 88 MET A CA 16
ATOM 27357 C C . MET A 1 89 ? 3.966 5.918 -22.517 1.00 0.00 88 MET A C 16
ATOM 27358 O O . MET A 1 89 ? 2.932 6.547 -22.744 1.00 0.00 88 MET A O 16
ATOM 27372 N N . LYS A 1 90 ? 5.163 6.491 -22.462 1.00 0.00 89 LYS A N 16
ATOM 27373 C CA . LYS A 1 90 ? 5.336 7.924 -22.669 1.00 0.00 89 LYS A CA 16
ATOM 27374 C C . LYS A 1 90 ? 4.917 8.324 -24.080 1.00 0.00 89 LYS A C 16
ATOM 27375 O O . LYS A 1 90 ? 4.533 9.468 -24.324 1.00 0.00 89 LYS A O 16
ATOM 27394 N N . LYS A 1 91 ? 4.990 7.374 -25.006 1.00 0.00 90 LYS A N 16
ATOM 27395 C CA . LYS A 1 91 ? 4.616 7.626 -26.392 1.00 0.00 90 LYS A CA 16
ATOM 27396 C C . LYS A 1 91 ? 3.109 7.824 -26.521 1.00 0.00 90 LYS A C 16
ATOM 27397 O O . LYS A 1 91 ? 2.648 8.842 -27.037 1.00 0.00 90 LYS A O 16
ATOM 27416 N N . VAL A 1 92 ? 2.345 6.843 -26.049 1.00 0.00 91 VAL A N 16
ATOM 27417 C CA . VAL A 1 92 ? 0.890 6.911 -26.109 1.00 0.00 91 VAL A CA 16
ATOM 27418 C C . VAL A 1 92 ? 0.357 8.059 -25.259 1.00 0.00 91 VAL A C 16
ATOM 27419 O O . VAL A 1 92 ? -0.602 8.731 -25.637 1.00 0.00 91 VAL A O 16
ATOM 27432 N N . ILE A 1 93 ? 0.987 8.278 -24.110 1.00 0.00 92 ILE A N 16
ATOM 27433 C CA . ILE A 1 93 ? 0.577 9.346 -23.206 1.00 0.00 92 ILE A CA 16
ATOM 27434 C C . ILE A 1 93 ? 0.844 10.717 -23.820 1.00 0.00 92 ILE A C 16
ATOM 27435 O O . ILE A 1 93 ? 0.005 11.615 -23.749 1.00 0.00 92 ILE A O 16
ATOM 27451 N N . LYS A 1 94 ? 2.017 10.871 -24.424 1.00 0.00 93 LYS A N 16
ATOM 27452 C CA . LYS A 1 94 ? 2.395 12.131 -25.053 1.00 0.00 93 LYS A CA 16
ATOM 27453 C C . LYS A 1 94 ? 1.495 12.434 -26.247 1.00 0.00 93 LYS A C 16
ATOM 27454 O O . LYS A 1 94 ? 1.080 13.574 -26.450 1.00 0.00 93 LYS A O 16
ATOM 27473 N N . ALA A 1 95 ? 1.197 11.404 -27.033 1.00 0.00 94 ALA A N 16
ATOM 27474 C CA . ALA A 1 95 ? 0.343 11.560 -28.205 1.00 0.00 94 ALA A CA 16
ATOM 27475 C C . ALA A 1 95 ? -1.072 11.960 -27.803 1.00 0.00 94 ALA A C 16
ATOM 27476 O O . ALA A 1 95 ? -1.634 12.917 -28.338 1.00 0.00 94 ALA A O 16
ATOM 27483 N N . THR A 1 96 ? -1.646 11.221 -26.859 1.00 0.00 95 THR A N 16
ATOM 27484 C CA . THR A 1 96 ? -2.997 11.497 -26.387 1.00 0.00 95 THR A CA 16
ATOM 27485 C C . THR A 1 96 ? -3.091 12.888 -25.771 1.00 0.00 95 THR A C 16
ATOM 27486 O O . THR A 1 96 ? -4.058 13.614 -26.000 1.00 0.00 95 THR A O 16
ATOM 27497 N N . ALA A 1 97 ? -2.080 13.254 -24.990 1.00 0.00 96 ALA A N 16
ATOM 27498 C CA . ALA A 1 97 ? -2.048 14.560 -24.344 1.00 0.00 96 ALA A CA 16
ATOM 27499 C C . ALA A 1 97 ? -1.897 15.677 -25.370 1.00 0.00 96 ALA A C 16
ATOM 27500 O O . ALA A 1 97 ? -2.476 16.752 -25.219 1.00 0.00 96 ALA A O 16
ATOM 27507 N N . GLU A 1 98 ? -1.116 15.415 -26.413 1.00 0.00 97 GLU A N 16
ATOM 27508 C CA . GLU A 1 98 ? -0.889 16.401 -27.464 1.00 0.00 97 GLU A CA 16
ATOM 27509 C C . GLU A 1 98 ? -2.143 16.589 -28.313 1.00 0.00 97 GLU A C 16
ATOM 27510 O O . GLU A 1 98 ? -2.425 17.689 -28.789 1.00 0.00 97 GLU A O 16
ATOM 27522 N N . LYS A 1 99 ? -2.892 15.507 -28.499 1.00 0.00 98 LYS A N 16
ATOM 27523 C CA . LYS A 1 99 ? -4.116 15.551 -29.290 1.00 0.00 98 LYS A CA 16
ATOM 27524 C C . LYS A 1 99 ? -5.141 16.484 -28.654 1.00 0.00 98 LYS A C 16
ATOM 27525 O O . LYS A 1 99 ? -5.937 17.116 -29.350 1.00 0.00 98 LYS A O 16
ATOM 27544 N N . PHE A 1 100 ? -5.117 16.568 -27.328 1.00 0.00 99 PHE A N 16
ATOM 27545 C CA . PHE A 1 100 ? -6.044 17.425 -26.598 1.00 0.00 99 PHE A CA 16
ATOM 27546 C C . PHE A 1 100 ? -5.948 18.868 -27.084 1.00 0.00 99 PHE A C 16
ATOM 27547 O O . PHE A 1 100 ? -6.875 19.658 -26.908 1.00 0.00 99 PHE A O 16
ATOM 27564 N N . LYS A 1 101 ? -4.818 19.206 -27.696 1.00 0.00 100 LYS A N 16
ATOM 27565 C CA . LYS A 1 101 ? -4.598 20.553 -28.208 1.00 0.00 100 LYS A CA 16
ATOM 27566 C C . LYS A 1 101 ? -5.791 21.023 -29.034 1.00 0.00 100 LYS A C 16
ATOM 27567 O O . LYS A 1 101 ? -6.070 22.218 -29.113 1.00 0.00 100 LYS A O 16
ATOM 27586 N N . ASN A 1 102 ? -6.493 20.074 -29.645 1.00 0.00 101 ASN A N 16
ATOM 27587 C CA . ASN A 1 102 ? -7.657 20.391 -30.463 1.00 0.00 101 ASN A CA 16
ATOM 27588 C C . ASN A 1 102 ? -8.632 21.283 -29.700 1.00 0.00 101 ASN A C 16
ATOM 27589 O O . ASN A 1 102 ? -9.337 22.101 -30.292 1.00 0.00 101 ASN A O 16
ATOM 27600 N N . LYS A 1 103 ? -8.666 21.120 -28.382 1.00 0.00 102 LYS A N 16
ATOM 27601 C CA . LYS A 1 103 ? -9.552 21.910 -27.535 1.00 0.00 102 LYS A CA 16
ATOM 27602 C C . LYS A 1 103 ? -8.775 22.567 -26.398 1.00 0.00 102 LYS A C 16
ATOM 27603 O O . LYS A 1 103 ? -9.348 23.272 -25.569 1.00 0.00 102 LYS A O 16
ATOM 27622 N N . GLY A 1 104 ? -7.467 22.331 -26.367 1.00 0.00 103 GLY A N 16
ATOM 27623 C CA . GLY A 1 104 ? -6.634 22.907 -25.329 1.00 0.00 103 GLY A CA 16
ATOM 27624 C C . GLY A 1 104 ? -5.166 22.926 -25.707 1.00 0.00 103 GLY A C 16
ATOM 27625 O O . GLY A 1 104 ? -4.391 22.081 -25.259 1.00 0.00 103 GLY A O 16
ATOM 27629 N N . PHE A 1 105 ? -4.782 23.892 -26.536 1.00 0.00 104 PHE A N 16
ATOM 27630 C CA . PHE A 1 105 ? -3.398 24.015 -26.977 1.00 0.00 104 PHE A CA 16
ATOM 27631 C C . PHE A 1 105 ? -2.444 24.002 -25.785 1.00 0.00 104 PHE A C 16
ATOM 27632 O O . PHE A 1 105 ? -1.302 23.555 -25.894 1.00 0.00 104 PHE A O 16
ATOM 27649 N N . LYS A 1 106 ? -2.921 24.496 -24.648 1.00 0.00 105 LYS A N 16
ATOM 27650 C CA . LYS A 1 106 ? -2.114 24.541 -23.435 1.00 0.00 105 LYS A CA 16
ATOM 27651 C C . LYS A 1 106 ? -1.934 23.145 -22.848 1.00 0.00 105 LYS A C 16
ATOM 27652 O O . LYS A 1 106 ? -2.612 22.770 -21.892 1.00 0.00 105 LYS A O 16
ATOM 27671 N N . VAL A 1 107 ? -1.014 22.379 -23.427 1.00 0.00 106 VAL A N 16
ATOM 27672 C CA . VAL A 1 107 ? -0.743 21.024 -22.961 1.00 0.00 106 VAL A CA 16
ATOM 27673 C C . VAL A 1 107 ? 0.654 20.920 -22.359 1.00 0.00 106 VAL A C 16
ATOM 27674 O O . VAL A 1 107 ? 1.624 21.419 -22.929 1.00 0.00 106 VAL A O 16
ATOM 27687 N N . GLU A 1 108 ? 0.748 20.267 -21.205 1.00 0.00 107 GLU A N 16
ATOM 27688 C CA . GLU A 1 108 ? 2.028 20.097 -20.527 1.00 0.00 107 GLU A CA 16
ATOM 27689 C C . GLU A 1 108 ? 2.124 18.717 -19.884 1.00 0.00 107 GLU A C 16
ATOM 27690 O O . GLU A 1 108 ? 1.171 18.239 -19.266 1.00 0.00 107 GLU A O 16
ATOM 27702 N N . THR A 1 109 ? 3.281 18.080 -20.033 1.00 0.00 108 THR A N 16
ATOM 27703 C CA . THR A 1 109 ? 3.502 16.754 -19.470 1.00 0.00 108 THR A CA 16
ATOM 27704 C C . THR A 1 109 ? 4.829 16.689 -18.723 1.00 0.00 108 THR A C 16
ATOM 27705 O O . THR A 1 109 ? 5.788 17.373 -19.080 1.00 0.00 108 THR A O 16
ATOM 27716 N N . ASP A 1 110 ? 4.878 15.861 -17.685 1.00 0.00 109 ASP A N 16
ATOM 27717 C CA . ASP A 1 110 ? 6.090 15.704 -16.888 1.00 0.00 109 ASP A CA 16
ATOM 27718 C C . ASP A 1 110 ? 6.890 14.490 -17.348 1.00 0.00 109 ASP A C 16
ATOM 27719 O O . ASP A 1 110 ? 6.489 13.349 -17.124 1.00 0.00 109 ASP A O 16
ATOM 27728 N N . MET A 1 111 ? 8.023 14.745 -17.995 1.00 0.00 110 MET A N 16
ATOM 27729 C CA . MET A 1 111 ? 8.880 13.672 -18.487 1.00 0.00 110 MET A CA 16
ATOM 27730 C C . MET A 1 111 ? 9.262 12.720 -17.358 1.00 0.00 110 MET A C 16
ATOM 27731 O O . MET A 1 111 ? 9.076 13.031 -16.180 1.00 0.00 110 MET A O 16
ATOM 27745 N N . MET A 1 2 ? 1.962 -2.053 -0.940 1.00 0.00 1 MET A N 17
ATOM 27746 C CA . MET A 1 2 ? 1.352 -0.729 -0.947 1.00 0.00 1 MET A CA 17
ATOM 27747 C C . MET A 1 2 ? 0.539 -0.511 -2.219 1.00 0.00 1 MET A C 17
ATOM 27748 O O . MET A 1 2 ? 0.753 -1.184 -3.228 1.00 0.00 1 MET A O 17
ATOM 27762 N N . THR A 1 3 ? -0.396 0.433 -2.165 1.00 0.00 2 THR A N 17
ATOM 27763 C CA . THR A 1 3 ? -1.242 0.738 -3.312 1.00 0.00 2 THR A CA 17
ATOM 27764 C C . THR A 1 3 ? -0.910 2.108 -3.891 1.00 0.00 2 THR A C 17
ATOM 27765 O O . THR A 1 3 ? -0.678 3.066 -3.152 1.00 0.00 2 THR A O 17
ATOM 27776 N N . LEU A 1 4 ? -0.889 2.196 -5.216 1.00 0.00 3 LEU A N 17
ATOM 27777 C CA . LEU A 1 4 ? -0.585 3.451 -5.895 1.00 0.00 3 LEU A CA 17
ATOM 27778 C C . LEU A 1 4 ? -1.740 3.874 -6.798 1.00 0.00 3 LEU A C 17
ATOM 27779 O O . LEU A 1 4 ? -2.360 3.042 -7.461 1.00 0.00 3 LEU A O 17
ATOM 27795 N N . CYS A 1 5 ? -2.022 5.172 -6.820 1.00 0.00 4 CYS A N 17
ATOM 27796 C CA . CYS A 1 5 ? -3.101 5.707 -7.642 1.00 0.00 4 CYS A CA 17
ATOM 27797 C C . CYS A 1 5 ? -2.749 7.095 -8.165 1.00 0.00 4 CYS A C 17
ATOM 27798 O O . CYS A 1 5 ? -1.856 7.759 -7.640 1.00 0.00 4 CYS A O 17
ATOM 27806 N N . ALA A 1 6 ? -3.457 7.527 -9.204 1.00 0.00 5 ALA A N 17
ATOM 27807 C CA . ALA A 1 6 ? -3.220 8.837 -9.798 1.00 0.00 5 ALA A CA 17
ATOM 27808 C C . ALA A 1 6 ? -4.458 9.720 -9.693 1.00 0.00 5 ALA A C 17
ATOM 27809 O O . ALA A 1 6 ? -5.586 9.236 -9.776 1.00 0.00 5 ALA A O 17
ATOM 27816 N N . MET A 1 7 ? -4.240 11.018 -9.508 1.00 0.00 6 MET A N 17
ATOM 27817 C CA . MET A 1 7 ? -5.340 11.969 -9.392 1.00 0.00 6 MET A CA 17
ATOM 27818 C C . MET A 1 7 ? -5.664 12.594 -10.745 1.00 0.00 6 MET A C 17
ATOM 27819 O O . MET A 1 7 ? -4.798 13.188 -11.388 1.00 0.00 6 MET A O 17
ATOM 27833 N N . TYR A 1 8 ? -6.914 12.455 -11.171 1.00 0.00 7 TYR A N 17
ATOM 27834 C CA . TYR A 1 8 ? -7.351 13.004 -12.449 1.00 0.00 7 TYR A CA 17
ATOM 27835 C C . TYR A 1 8 ? -8.355 14.134 -12.242 1.00 0.00 7 TYR A C 17
ATOM 27836 O O . TYR A 1 8 ? -9.488 13.904 -11.821 1.00 0.00 7 TYR A O 17
ATOM 27854 N N . ASN A 1 9 ? -7.929 15.357 -12.542 1.00 0.00 8 ASN A N 17
ATOM 27855 C CA . ASN A 1 9 ? -8.789 16.525 -12.390 1.00 0.00 8 ASN A CA 17
ATOM 27856 C C . ASN A 1 9 ? -9.431 16.905 -13.720 1.00 0.00 8 ASN A C 17
ATOM 27857 O O . ASN A 1 9 ? -8.738 17.227 -14.686 1.00 0.00 8 ASN A O 17
ATOM 27868 N N . ILE A 1 10 ? -10.759 16.866 -13.763 1.00 0.00 9 ILE A N 17
ATOM 27869 C CA . ILE A 1 10 ? -11.494 17.208 -14.974 1.00 0.00 9 ILE A CA 17
ATOM 27870 C C . ILE A 1 10 ? -12.595 18.222 -14.681 1.00 0.00 9 ILE A C 17
ATOM 27871 O O . ILE A 1 10 ? -13.423 18.015 -13.794 1.00 0.00 9 ILE A O 17
ATOM 27887 N N . SER A 1 11 ? -12.599 19.317 -15.433 1.00 0.00 10 SER A N 17
ATOM 27888 C CA . SER A 1 11 ? -13.597 20.365 -15.253 1.00 0.00 10 SER A CA 17
ATOM 27889 C C . SER A 1 11 ? -14.167 20.809 -16.597 1.00 0.00 10 SER A C 17
ATOM 27890 O O . SER A 1 11 ? -13.596 21.665 -17.273 1.00 0.00 10 SER A O 17
ATOM 27898 N N . MET A 1 12 ? -15.296 20.221 -16.978 1.00 0.00 11 MET A N 17
ATOM 27899 C CA . MET A 1 12 ? -15.944 20.557 -18.240 1.00 0.00 11 MET A CA 17
ATOM 27900 C C . MET A 1 12 ? -16.414 22.008 -18.241 1.00 0.00 11 MET A C 17
ATOM 27901 O O . MET A 1 12 ? -16.474 22.652 -17.193 1.00 0.00 11 MET A O 17
ATOM 27915 N N . ALA A 1 13 ? -16.747 22.517 -19.422 1.00 0.00 12 ALA A N 17
ATOM 27916 C CA . ALA A 1 13 ? -17.214 23.892 -19.558 1.00 0.00 12 ALA A CA 17
ATOM 27917 C C . ALA A 1 13 ? -18.347 24.186 -18.581 1.00 0.00 12 ALA A C 17
ATOM 27918 O O . ALA A 1 13 ? -19.487 23.775 -18.795 1.00 0.00 12 ALA A O 17
ATOM 27925 N N . GLY A 1 14 ? -18.026 24.900 -17.507 1.00 0.00 13 GLY A N 17
ATOM 27926 C CA . GLY A 1 14 ? -19.028 25.236 -16.512 1.00 0.00 13 GLY A CA 17
ATOM 27927 C C . GLY A 1 14 ? -19.569 24.013 -15.798 1.00 0.00 13 GLY A C 17
ATOM 27928 O O . GLY A 1 14 ? -20.782 23.818 -15.718 1.00 0.00 13 GLY A O 17
ATOM 27932 N N . SER A 1 15 ? -18.668 23.186 -15.279 1.00 0.00 14 SER A N 17
ATOM 27933 C CA . SER A 1 15 ? -19.061 21.972 -14.573 1.00 0.00 14 SER A CA 17
ATOM 27934 C C . SER A 1 15 ? -18.253 21.804 -13.290 1.00 0.00 14 SER A C 17
ATOM 27935 O O . SER A 1 15 ? -18.328 20.769 -12.626 1.00 0.00 14 SER A O 17
ATOM 27943 N N . HIS A 1 16 ? -17.481 22.830 -12.946 1.00 0.00 15 HIS A N 17
ATOM 27944 C CA . HIS A 1 16 ? -16.659 22.798 -11.741 1.00 0.00 15 HIS A CA 17
ATOM 27945 C C . HIS A 1 16 ? -15.621 21.683 -11.822 1.00 0.00 15 HIS A C 17
ATOM 27946 O O . HIS A 1 16 ? -15.745 20.741 -12.605 1.00 0.00 15 HIS A O 17
ATOM 27960 N N . PRO A 1 17 ? -14.571 21.790 -10.994 1.00 0.00 16 PRO A N 17
ATOM 27961 C CA . PRO A 1 17 ? -13.491 20.800 -10.953 1.00 0.00 16 PRO A CA 17
ATOM 27962 C C . PRO A 1 17 ? -13.945 19.470 -10.362 1.00 0.00 16 PRO A C 17
ATOM 27963 O O . PRO A 1 17 ? -14.537 19.427 -9.283 1.00 0.00 16 PRO A O 17
ATOM 27974 N N . THR A 1 18 ? -13.665 18.384 -11.076 1.00 0.00 17 THR A N 17
ATOM 27975 C CA . THR A 1 18 ? -14.045 17.052 -10.622 1.00 0.00 17 THR A CA 17
ATOM 27976 C C . THR A 1 18 ? -12.817 16.197 -10.335 1.00 0.00 17 THR A C 17
ATOM 27977 O O . THR A 1 18 ? -12.016 15.921 -11.229 1.00 0.00 17 THR A O 17
ATOM 27988 N N . THR A 1 19 ? -12.673 15.777 -9.082 1.00 0.00 18 THR A N 17
ATOM 27989 C CA . THR A 1 19 ? -11.541 14.953 -8.677 1.00 0.00 18 THR A CA 17
ATOM 27990 C C . THR A 1 19 ? -11.830 13.474 -8.902 1.00 0.00 18 THR A C 17
ATOM 27991 O O . THR A 1 19 ? -12.609 12.865 -8.168 1.00 0.00 18 THR A O 17
ATOM 28002 N N . ILE A 1 20 ? -11.197 12.901 -9.921 1.00 0.00 19 ILE A N 17
ATOM 28003 C CA . ILE A 1 20 ? -11.386 11.491 -10.241 1.00 0.00 19 ILE A CA 17
ATOM 28004 C C . ILE A 1 20 ? -10.148 10.676 -9.881 1.00 0.00 19 ILE A C 17
ATOM 28005 O O . ILE A 1 20 ? -9.082 10.853 -10.471 1.00 0.00 19 ILE A O 17
ATOM 28021 N N . CYS A 1 21 ? -10.299 9.781 -8.911 1.00 0.00 20 CYS A N 17
ATOM 28022 C CA . CYS A 1 21 ? -9.193 8.936 -8.472 1.00 0.00 20 CYS A CA 17
ATOM 28023 C C . CYS A 1 21 ? -9.120 7.660 -9.305 1.00 0.00 20 CYS A C 17
ATOM 28024 O O . CYS A 1 21 ? -10.091 6.908 -9.395 1.00 0.00 20 CYS A O 17
ATOM 28032 N N . VAL A 1 22 ? -7.963 7.423 -9.915 1.00 0.00 21 VAL A N 17
ATOM 28033 C CA . VAL A 1 22 ? -7.763 6.239 -10.741 1.00 0.00 21 VAL A CA 17
ATOM 28034 C C . VAL A 1 22 ? -6.595 5.403 -10.230 1.00 0.00 21 VAL A C 17
ATOM 28035 O O . VAL A 1 22 ? -5.627 5.935 -9.687 1.00 0.00 21 VAL A O 17
ATOM 28048 N N . VAL A 1 23 ? -6.693 4.089 -10.408 1.00 0.00 22 VAL A N 17
ATOM 28049 C CA . VAL A 1 23 ? -5.644 3.178 -9.967 1.00 0.00 22 VAL A CA 17
ATOM 28050 C C . VAL A 1 23 ? -4.366 3.379 -10.773 1.00 0.00 22 VAL A C 17
ATOM 28051 O O . VAL A 1 23 ? -4.403 3.863 -11.904 1.00 0.00 22 VAL A O 17
ATOM 28064 N N . MET A 1 24 ? -3.235 3.003 -10.184 1.00 0.00 23 MET A N 17
ATOM 28065 C CA . MET A 1 24 ? -1.945 3.141 -10.849 1.00 0.00 23 MET A CA 17
ATOM 28066 C C . MET A 1 24 ? -1.889 2.284 -12.110 1.00 0.00 23 MET A C 17
ATOM 28067 O O . MET A 1 24 ? -1.016 2.468 -12.958 1.00 0.00 23 MET A O 17
ATOM 28081 N N . ASP A 1 25 ? -2.824 1.348 -12.225 1.00 0.00 24 ASP A N 17
ATOM 28082 C CA . ASP A 1 25 ? -2.882 0.463 -13.383 1.00 0.00 24 ASP A CA 17
ATOM 28083 C C . ASP A 1 25 ? -4.100 0.775 -14.246 1.00 0.00 24 ASP A C 17
ATOM 28084 O O . ASP A 1 25 ? -4.349 0.109 -15.251 1.00 0.00 24 ASP A O 17
ATOM 28093 N N . ARG A 1 26 ? -4.856 1.793 -13.847 1.00 0.00 25 ARG A N 17
ATOM 28094 C CA . ARG A 1 26 ? -6.050 2.192 -14.583 1.00 0.00 25 ARG A CA 17
ATOM 28095 C C . ARG A 1 26 ? -5.919 3.623 -15.096 1.00 0.00 25 ARG A C 17
ATOM 28096 O O . ARG A 1 26 ? -6.663 4.047 -15.980 1.00 0.00 25 ARG A O 17
ATOM 28117 N N . PHE A 1 27 ? -4.968 4.363 -14.534 1.00 0.00 26 PHE A N 17
ATOM 28118 C CA . PHE A 1 27 ? -4.740 5.746 -14.934 1.00 0.00 26 PHE A CA 17
ATOM 28119 C C . PHE A 1 27 ? -4.651 5.867 -16.452 1.00 0.00 26 PHE A C 17
ATOM 28120 O O . PHE A 1 27 ? -5.072 6.868 -17.033 1.00 0.00 26 PHE A O 17
ATOM 28137 N N . LEU A 1 28 ? -4.101 4.840 -17.090 1.00 0.00 27 LEU A N 17
ATOM 28138 C CA . LEU A 1 28 ? -3.955 4.829 -18.541 1.00 0.00 27 LEU A CA 17
ATOM 28139 C C . LEU A 1 28 ? -5.317 4.770 -19.225 1.00 0.00 27 LEU A C 17
ATOM 28140 O O . LEU A 1 28 ? -5.641 5.617 -20.056 1.00 0.00 27 LEU A O 17
ATOM 28156 N N . GLU A 1 29 ? -6.111 3.766 -18.866 1.00 0.00 28 GLU A N 17
ATOM 28157 C CA . GLU A 1 29 ? -7.439 3.599 -19.444 1.00 0.00 28 GLU A CA 17
ATOM 28158 C C . GLU A 1 29 ? -8.285 4.852 -19.236 1.00 0.00 28 GLU A C 17
ATOM 28159 O O . GLU A 1 29 ? -9.004 5.285 -20.136 1.00 0.00 28 GLU A O 17
ATOM 28171 N N . SER A 1 30 ? -8.194 5.429 -18.042 1.00 0.00 29 SER A N 17
ATOM 28172 C CA . SER A 1 30 ? -8.953 6.629 -17.713 1.00 0.00 29 SER A CA 17
ATOM 28173 C C . SER A 1 30 ? -8.564 7.786 -18.627 1.00 0.00 29 SER A C 17
ATOM 28174 O O . SER A 1 30 ? -9.423 8.461 -19.194 1.00 0.00 29 SER A O 17
ATOM 28182 N N . PHE A 1 31 ? -7.261 8.010 -18.766 1.00 0.00 30 PHE A N 17
ATOM 28183 C CA . PHE A 1 31 ? -6.756 9.086 -19.611 1.00 0.00 30 PHE A CA 17
ATOM 28184 C C . PHE A 1 31 ? -7.212 8.902 -21.056 1.00 0.00 30 PHE A C 17
ATOM 28185 O O . PHE A 1 31 ? -7.609 9.860 -21.719 1.00 0.00 30 PHE A O 17
ATOM 28202 N N . SER A 1 32 ? -7.150 7.665 -21.537 1.00 0.00 31 SER A N 17
ATOM 28203 C CA . SER A 1 32 ? -7.552 7.356 -22.904 1.00 0.00 31 SER A CA 17
ATOM 28204 C C . SER A 1 32 ? -9.018 7.709 -23.133 1.00 0.00 31 SER A C 17
ATOM 28205 O O . SER A 1 32 ? -9.360 8.386 -24.102 1.00 0.00 31 SER A O 17
ATOM 28213 N N . GLU A 1 33 ? -9.880 7.246 -22.232 1.00 0.00 32 GLU A N 17
ATOM 28214 C CA . GLU A 1 33 ? -11.309 7.513 -22.336 1.00 0.00 32 GLU A CA 17
ATOM 28215 C C . GLU A 1 33 ? -11.601 8.998 -22.142 1.00 0.00 32 GLU A C 17
ATOM 28216 O O . GLU A 1 33 ? -12.566 9.530 -22.694 1.00 0.00 32 GLU A O 17
ATOM 28228 N N . LEU A 1 34 ? -10.762 9.662 -21.355 1.00 0.00 33 LEU A N 17
ATOM 28229 C CA . LEU A 1 34 ? -10.929 11.086 -21.087 1.00 0.00 33 LEU A CA 17
ATOM 28230 C C . LEU A 1 34 ? -10.714 11.908 -22.354 1.00 0.00 33 LEU A C 17
ATOM 28231 O O . LEU A 1 34 ? -11.500 12.803 -22.667 1.00 0.00 33 LEU A O 17
ATOM 28247 N N . TYR A 1 35 ? -9.646 11.596 -23.080 1.00 0.00 34 TYR A N 17
ATOM 28248 C CA . TYR A 1 35 ? -9.328 12.305 -24.313 1.00 0.00 34 TYR A CA 17
ATOM 28249 C C . TYR A 1 35 ? -10.483 12.219 -25.306 1.00 0.00 34 TYR A C 17
ATOM 28250 O O . TYR A 1 35 ? -10.599 13.042 -26.214 1.00 0.00 34 TYR A O 17
ATOM 28268 N N . ASP A 1 36 ? -11.336 11.217 -25.125 1.00 0.00 35 ASP A N 17
ATOM 28269 C CA . ASP A 1 36 ? -12.484 11.022 -26.003 1.00 0.00 35 ASP A CA 17
ATOM 28270 C C . ASP A 1 36 ? -13.690 11.811 -25.503 1.00 0.00 35 ASP A C 17
ATOM 28271 O O . ASP A 1 36 ? -14.202 12.688 -26.199 1.00 0.00 35 ASP A O 17
ATOM 28280 N N . ILE A 1 37 ? -14.139 11.493 -24.293 1.00 0.00 36 ILE A N 17
ATOM 28281 C CA . ILE A 1 37 ? -15.284 12.173 -23.701 1.00 0.00 36 ILE A CA 17
ATOM 28282 C C . ILE A 1 37 ? -15.072 13.683 -23.670 1.00 0.00 36 ILE A C 17
ATOM 28283 O O . ILE A 1 37 ? -16.013 14.455 -23.855 1.00 0.00 36 ILE A O 17
ATOM 28299 N N . ILE A 1 38 ? -13.831 14.096 -23.438 1.00 0.00 37 ILE A N 17
ATOM 28300 C CA . ILE A 1 38 ? -13.495 15.513 -23.387 1.00 0.00 37 ILE A CA 17
ATOM 28301 C C . ILE A 1 38 ? -13.959 16.234 -24.648 1.00 0.00 37 ILE A C 17
ATOM 28302 O O . ILE A 1 38 ? -14.261 17.427 -24.618 1.00 0.00 37 ILE A O 17
ATOM 28318 N N . ASP A 1 39 ? -14.015 15.501 -25.754 1.00 0.00 38 ASP A N 17
ATOM 28319 C CA . ASP A 1 39 ? -14.445 16.069 -27.027 1.00 0.00 38 ASP A CA 17
ATOM 28320 C C . ASP A 1 39 ? -15.945 16.346 -27.019 1.00 0.00 38 ASP A C 17
ATOM 28321 O O . ASP A 1 39 ? -16.408 17.322 -27.608 1.00 0.00 38 ASP A O 17
ATOM 28330 N N . GLU A 1 40 ? -16.698 15.481 -26.347 1.00 0.00 39 GLU A N 17
ATOM 28331 C CA . GLU A 1 40 ? -18.146 15.632 -26.265 1.00 0.00 39 GLU A CA 17
ATOM 28332 C C . GLU A 1 40 ? -18.529 16.604 -25.153 1.00 0.00 39 GLU A C 17
ATOM 28333 O O . GLU A 1 40 ? -17.665 17.195 -24.506 1.00 0.00 39 GLU A O 17
ATOM 28345 N N . ASN A 1 41 ? -19.831 16.764 -24.937 1.00 0.00 40 ASN A N 17
ATOM 28346 C CA . ASN A 1 41 ? -20.329 17.665 -23.904 1.00 0.00 40 ASN A CA 17
ATOM 28347 C C . ASN A 1 41 ? -21.379 16.974 -23.040 1.00 0.00 40 ASN A C 17
ATOM 28348 O O . ASN A 1 41 ? -22.282 17.619 -22.507 1.00 0.00 40 ASN A O 17
ATOM 28359 N N . ASP A 1 42 ? -21.254 15.658 -22.905 1.00 0.00 41 ASP A N 17
ATOM 28360 C CA . ASP A 1 42 ? -22.191 14.879 -22.104 1.00 0.00 41 ASP A CA 17
ATOM 28361 C C . ASP A 1 42 ? -22.030 15.193 -20.620 1.00 0.00 41 ASP A C 17
ATOM 28362 O O . ASP A 1 42 ? -21.037 14.816 -19.998 1.00 0.00 41 ASP A O 17
ATOM 28371 N N . THR A 1 43 ? -23.014 15.889 -20.058 1.00 0.00 42 THR A N 17
ATOM 28372 C CA . THR A 1 43 ? -22.981 16.257 -18.648 1.00 0.00 42 THR A CA 17
ATOM 28373 C C . THR A 1 43 ? -23.522 15.132 -17.774 1.00 0.00 42 THR A C 17
ATOM 28374 O O . THR A 1 43 ? -22.845 14.664 -16.858 1.00 0.00 42 THR A O 17
ATOM 28385 N N . ASP A 1 44 ? -24.745 14.701 -18.062 1.00 0.00 43 ASP A N 17
ATOM 28386 C CA . ASP A 1 44 ? -25.377 13.628 -17.302 1.00 0.00 43 ASP A CA 17
ATOM 28387 C C . ASP A 1 44 ? -24.522 12.365 -17.332 1.00 0.00 43 ASP A C 17
ATOM 28388 O O . ASP A 1 44 ? -24.605 11.525 -16.436 1.00 0.00 43 ASP A O 17
ATOM 28397 N N . VAL A 1 45 ? -23.702 12.236 -18.370 1.00 0.00 44 VAL A N 17
ATOM 28398 C CA . VAL A 1 45 ? -22.832 11.076 -18.518 1.00 0.00 44 VAL A CA 17
ATOM 28399 C C . VAL A 1 45 ? -21.546 11.247 -17.718 1.00 0.00 44 VAL A C 17
ATOM 28400 O O . VAL A 1 45 ? -20.864 10.272 -17.404 1.00 0.00 44 VAL A O 17
ATOM 28413 N N . MET A 1 46 ? -21.221 12.493 -17.390 1.00 0.00 45 MET A N 17
ATOM 28414 C CA . MET A 1 46 ? -20.017 12.793 -16.625 1.00 0.00 45 MET A CA 17
ATOM 28415 C C . MET A 1 46 ? -19.967 11.966 -15.344 1.00 0.00 45 MET A C 17
ATOM 28416 O O . MET A 1 46 ? -18.972 11.299 -15.063 1.00 0.00 45 MET A O 17
ATOM 28430 N N . MET A 1 47 ? -21.048 12.014 -14.571 1.00 0.00 46 MET A N 17
ATOM 28431 C CA . MET A 1 47 ? -21.127 11.268 -13.321 1.00 0.00 46 MET A CA 17
ATOM 28432 C C . MET A 1 47 ? -20.880 9.782 -13.558 1.00 0.00 46 MET A C 17
ATOM 28433 O O . MET A 1 47 ? -20.204 9.121 -12.769 1.00 0.00 46 MET A O 17
ATOM 28447 N N . ASP A 1 48 ? -21.432 9.262 -14.649 1.00 0.00 47 ASP A N 17
ATOM 28448 C CA . ASP A 1 48 ? -21.271 7.853 -14.990 1.00 0.00 47 ASP A CA 17
ATOM 28449 C C . ASP A 1 48 ? -19.801 7.512 -15.212 1.00 0.00 47 ASP A C 17
ATOM 28450 O O . ASP A 1 48 ? -19.319 6.472 -14.762 1.00 0.00 47 ASP A O 17
ATOM 28459 N N . PHE A 1 49 ? -19.093 8.395 -15.909 1.00 0.00 48 PHE A N 17
ATOM 28460 C CA . PHE A 1 49 ? -17.678 8.186 -16.193 1.00 0.00 48 PHE A CA 17
ATOM 28461 C C . PHE A 1 49 ? -16.853 8.236 -14.910 1.00 0.00 48 PHE A C 17
ATOM 28462 O O . PHE A 1 49 ? -16.027 7.359 -14.656 1.00 0.00 48 PHE A O 17
ATOM 28479 N N . ILE A 1 50 ? -17.083 9.269 -14.106 1.00 0.00 49 ILE A N 17
ATOM 28480 C CA . ILE A 1 50 ? -16.362 9.433 -12.850 1.00 0.00 49 ILE A CA 17
ATOM 28481 C C . ILE A 1 50 ? -16.522 8.206 -11.959 1.00 0.00 49 ILE A C 17
ATOM 28482 O O . ILE A 1 50 ? -15.548 7.693 -11.410 1.00 0.00 49 ILE A O 17
ATOM 28498 N N . SER A 1 51 ? -17.759 7.739 -11.822 1.00 0.00 50 SER A N 17
ATOM 28499 C CA . SER A 1 51 ? -18.049 6.573 -10.996 1.00 0.00 50 SER A CA 17
ATOM 28500 C C . SER A 1 51 ? -17.584 5.292 -11.683 1.00 0.00 50 SER A C 17
ATOM 28501 O O . SER A 1 51 ? -17.269 4.301 -11.024 1.00 0.00 50 SER A O 17
ATOM 28509 N N . ARG A 1 52 ? -17.545 5.321 -13.011 1.00 0.00 51 ARG A N 17
ATOM 28510 C CA . ARG A 1 52 ? -17.121 4.163 -13.788 1.00 0.00 51 ARG A CA 17
ATOM 28511 C C . ARG A 1 52 ? -15.650 3.847 -13.534 1.00 0.00 51 ARG A C 17
ATOM 28512 O O . ARG A 1 52 ? -15.286 2.697 -13.285 1.00 0.00 51 ARG A O 17
ATOM 28533 N N . PHE A 1 53 ? -14.809 4.874 -13.598 1.00 0.00 52 PHE A N 17
ATOM 28534 C CA . PHE A 1 53 ? -13.378 4.705 -13.376 1.00 0.00 52 PHE A CA 17
ATOM 28535 C C . PHE A 1 53 ? -13.039 4.833 -11.894 1.00 0.00 52 PHE A C 17
ATOM 28536 O O . PHE A 1 53 ? -12.442 3.933 -11.303 1.00 0.00 52 PHE A O 17
ATOM 28553 N N . ALA A 1 54 ? -13.424 5.957 -11.300 1.00 0.00 53 ALA A N 17
ATOM 28554 C CA . ALA A 1 54 ? -13.162 6.203 -9.887 1.00 0.00 53 ALA A CA 17
ATOM 28555 C C . ALA A 1 54 ? -14.097 5.382 -9.005 1.00 0.00 53 ALA A C 17
ATOM 28556 O O . ALA A 1 54 ? -15.211 5.047 -9.408 1.00 0.00 53 ALA A O 17
ATOM 28563 N N . ARG A 1 55 ? -13.636 5.060 -7.801 1.00 0.00 54 ARG A N 17
ATOM 28564 C CA . ARG A 1 55 ? -14.430 4.276 -6.863 1.00 0.00 54 ARG A CA 17
ATOM 28565 C C . ARG A 1 55 ? -15.035 5.169 -5.784 1.00 0.00 54 ARG A C 17
ATOM 28566 O O . ARG A 1 55 ? -14.436 6.166 -5.379 1.00 0.00 54 ARG A O 17
ATOM 28587 N N . THR A 1 56 ? -16.227 4.805 -5.321 1.00 0.00 55 THR A N 17
ATOM 28588 C CA . THR A 1 56 ? -16.914 5.574 -4.290 1.00 0.00 55 THR A CA 17
ATOM 28589 C C . THR A 1 56 ? -16.689 4.966 -2.910 1.00 0.00 55 THR A C 17
ATOM 28590 O O . THR A 1 56 ? -17.563 4.286 -2.371 1.00 0.00 55 THR A O 17
ATOM 28601 N N . ASP A 1 57 ? -15.514 5.216 -2.343 1.00 0.00 56 ASP A N 17
ATOM 28602 C CA . ASP A 1 57 ? -15.176 4.695 -1.024 1.00 0.00 56 ASP A CA 17
ATOM 28603 C C . ASP A 1 57 ? -14.086 5.539 -0.369 1.00 0.00 56 ASP A C 17
ATOM 28604 O O . ASP A 1 57 ? -13.470 6.384 -1.018 1.00 0.00 56 ASP A O 17
ATOM 28613 N N . GLU A 1 58 ? -13.855 5.303 0.918 1.00 0.00 57 GLU A N 17
ATOM 28614 C CA . GLU A 1 58 ? -12.840 6.043 1.660 1.00 0.00 57 GLU A CA 17
ATOM 28615 C C . GLU A 1 58 ? -11.451 5.791 1.080 1.00 0.00 57 GLU A C 17
ATOM 28616 O O . GLU A 1 58 ? -11.189 4.734 0.506 1.00 0.00 57 GLU A O 17
ATOM 28628 N N . ILE A 1 59 ? -10.566 6.770 1.235 1.00 0.00 58 ILE A N 17
ATOM 28629 C CA . ILE A 1 59 ? -9.204 6.655 0.728 1.00 0.00 58 ILE A CA 17
ATOM 28630 C C . ILE A 1 59 ? -8.193 6.631 1.870 1.00 0.00 58 ILE A C 17
ATOM 28631 O O . ILE A 1 59 ? -7.968 7.642 2.534 1.00 0.00 58 ILE A O 17
ATOM 28647 N N . MET A 1 60 ? -7.586 5.470 2.090 1.00 0.00 59 MET A N 17
ATOM 28648 C CA . MET A 1 60 ? -6.595 5.315 3.149 1.00 0.00 59 MET A CA 17
ATOM 28649 C C . MET A 1 60 ? -5.298 6.033 2.790 1.00 0.00 59 MET A C 17
ATOM 28650 O O . MET A 1 60 ? -5.030 6.336 1.628 1.00 0.00 59 MET A O 17
ATOM 28664 N N . PRO A 1 61 ? -4.474 6.313 3.811 1.00 0.00 60 PRO A N 17
ATOM 28665 C CA . PRO A 1 61 ? -3.191 6.998 3.627 1.00 0.00 60 PRO A CA 17
ATOM 28666 C C . PRO A 1 61 ? -2.166 6.127 2.909 1.00 0.00 60 PRO A C 17
ATOM 28667 O O . PRO A 1 61 ? -1.290 6.634 2.208 1.00 0.00 60 PRO A O 17
ATOM 28678 N N . GLU A 1 62 ? -2.282 4.815 3.087 1.00 0.00 61 GLU A N 17
ATOM 28679 C CA . GLU A 1 62 ? -1.364 3.875 2.455 1.00 0.00 61 GLU A CA 17
ATOM 28680 C C . GLU A 1 62 ? -1.263 4.137 0.956 1.00 0.00 61 GLU A C 17
ATOM 28681 O O . GLU A 1 62 ? -0.228 3.886 0.339 1.00 0.00 61 GLU A O 17
ATOM 28693 N N . ASP A 1 63 ? -2.346 4.643 0.376 1.00 0.00 62 ASP A N 17
ATOM 28694 C CA . ASP A 1 63 ? -2.380 4.941 -1.052 1.00 0.00 62 ASP A CA 17
ATOM 28695 C C . ASP A 1 63 ? -1.473 6.122 -1.383 1.00 0.00 62 ASP A C 17
ATOM 28696 O O . ASP A 1 63 ? -1.613 7.205 -0.813 1.00 0.00 62 ASP A O 17
ATOM 28705 N N . LYS A 1 64 ? -0.543 5.907 -2.307 1.00 0.00 63 LYS A N 17
ATOM 28706 C CA . LYS A 1 64 ? 0.387 6.953 -2.715 1.00 0.00 63 LYS A CA 17
ATOM 28707 C C . LYS A 1 64 ? 0.022 7.500 -4.091 1.00 0.00 63 LYS A C 17
ATOM 28708 O O . LYS A 1 64 ? -0.498 6.775 -4.941 1.00 0.00 63 LYS A O 17
ATOM 28727 N N . THR A 1 65 ? 0.298 8.782 -4.307 1.00 0.00 64 THR A N 17
ATOM 28728 C CA . THR A 1 65 ? -0.002 9.425 -5.580 1.00 0.00 64 THR A CA 17
ATOM 28729 C C . THR A 1 65 ? 1.106 9.173 -6.597 1.00 0.00 64 THR A C 17
ATOM 28730 O O . THR A 1 65 ? 2.290 9.214 -6.263 1.00 0.00 64 THR A O 17
ATOM 28741 N N . VAL A 1 66 ? 0.713 8.913 -7.840 1.00 0.00 65 VAL A N 17
ATOM 28742 C CA . VAL A 1 66 ? 1.674 8.656 -8.906 1.00 0.00 65 VAL A CA 17
ATOM 28743 C C . VAL A 1 66 ? 1.706 9.807 -9.905 1.00 0.00 65 VAL A C 17
ATOM 28744 O O . VAL A 1 66 ? 2.525 9.823 -10.823 1.00 0.00 65 VAL A O 17
ATOM 28757 N N . GLY A 1 67 ? 0.809 10.771 -9.719 1.00 0.00 66 GLY A N 17
ATOM 28758 C CA . GLY A 1 67 ? 0.752 11.914 -10.612 1.00 0.00 66 GLY A CA 17
ATOM 28759 C C . GLY A 1 67 ? -0.563 12.660 -10.514 1.00 0.00 66 GLY A C 17
ATOM 28760 O O . GLY A 1 67 ? -1.578 12.095 -10.107 1.00 0.00 66 GLY A O 17
ATOM 28764 N N . PHE A 1 68 ? -0.547 13.936 -10.888 1.00 0.00 67 PHE A N 17
ATOM 28765 C CA . PHE A 1 68 ? -1.748 14.762 -10.838 1.00 0.00 67 PHE A CA 17
ATOM 28766 C C . PHE A 1 68 ? -2.057 15.354 -12.210 1.00 0.00 67 PHE A C 17
ATOM 28767 O O . PHE A 1 68 ? -1.246 16.083 -12.782 1.00 0.00 67 PHE A O 17
ATOM 28784 N N . VAL A 1 69 ? -3.237 15.034 -12.733 1.00 0.00 68 VAL A N 17
ATOM 28785 C CA . VAL A 1 69 ? -3.655 15.534 -14.038 1.00 0.00 68 VAL A CA 17
ATOM 28786 C C . VAL A 1 69 ? -4.615 16.710 -13.894 1.00 0.00 68 VAL A C 17
ATOM 28787 O O . VAL A 1 69 ? -5.529 16.682 -13.069 1.00 0.00 68 VAL A O 17
ATOM 28800 N N . VAL A 1 70 ? -4.401 17.744 -14.701 1.00 0.00 69 VAL A N 17
ATOM 28801 C CA . VAL A 1 70 ? -5.248 18.930 -14.666 1.00 0.00 69 VAL A CA 17
ATOM 28802 C C . VAL A 1 70 ? -5.907 19.176 -16.018 1.00 0.00 69 VAL A C 17
ATOM 28803 O O . VAL A 1 70 ? -5.232 19.454 -17.009 1.00 0.00 69 VAL A O 17
ATOM 28816 N N . VAL A 1 71 ? -7.232 19.071 -16.052 1.00 0.00 70 VAL A N 17
ATOM 28817 C CA . VAL A 1 71 ? -7.984 19.283 -17.283 1.00 0.00 70 VAL A CA 17
ATOM 28818 C C . VAL A 1 71 ? -9.064 20.343 -17.091 1.00 0.00 70 VAL A C 17
ATOM 28819 O O . VAL A 1 71 ? -10.055 20.116 -16.399 1.00 0.00 70 VAL A O 17
ATOM 28832 N N . ASN A 1 72 ? -8.864 21.502 -17.711 1.00 0.00 71 ASN A N 17
ATOM 28833 C CA . ASN A 1 72 ? -9.821 22.597 -17.609 1.00 0.00 71 ASN A CA 17
ATOM 28834 C C . ASN A 1 72 ? -10.438 22.910 -18.969 1.00 0.00 71 ASN A C 17
ATOM 28835 O O . ASN A 1 72 ? -9.760 23.398 -19.872 1.00 0.00 71 ASN A O 17
ATOM 28846 N N . ALA A 1 73 ? -11.729 22.624 -19.107 1.00 0.00 72 ALA A N 17
ATOM 28847 C CA . ALA A 1 73 ? -12.438 22.877 -20.355 1.00 0.00 72 ALA A CA 17
ATOM 28848 C C . ALA A 1 73 ? -12.796 24.352 -20.494 1.00 0.00 72 ALA A C 17
ATOM 28849 O O . ALA A 1 73 ? -12.743 24.914 -21.588 1.00 0.00 72 ALA A O 17
ATOM 28856 N N . ASP A 1 74 ? -13.163 24.975 -19.379 1.00 0.00 73 ASP A N 17
ATOM 28857 C CA . ASP A 1 74 ? -13.530 26.386 -19.376 1.00 0.00 73 ASP A CA 17
ATOM 28858 C C . ASP A 1 74 ? -12.450 27.230 -20.047 1.00 0.00 73 ASP A C 17
ATOM 28859 O O . ASP A 1 74 ? -12.737 28.030 -20.938 1.00 0.00 73 ASP A O 17
ATOM 28868 N N . LYS A 1 75 ? -11.208 27.047 -19.613 1.00 0.00 74 LYS A N 17
ATOM 28869 C CA . LYS A 1 75 ? -10.085 27.790 -20.170 1.00 0.00 74 LYS A CA 17
ATOM 28870 C C . LYS A 1 75 ? -9.343 26.956 -21.210 1.00 0.00 74 LYS A C 17
ATOM 28871 O O . LYS A 1 75 ? -8.420 27.439 -21.865 1.00 0.00 74 LYS A O 17
ATOM 28890 N N . LYS A 1 76 ? -9.754 25.701 -21.358 1.00 0.00 75 LYS A N 17
ATOM 28891 C CA . LYS A 1 76 ? -9.131 24.800 -22.320 1.00 0.00 75 LYS A CA 17
ATOM 28892 C C . LYS A 1 76 ? -7.646 24.625 -22.019 1.00 0.00 75 LYS A C 17
ATOM 28893 O O . LYS A 1 76 ? -6.811 24.654 -22.925 1.00 0.00 75 LYS A O 17
ATOM 28912 N N . LEU A 1 77 ? -7.323 24.442 -20.744 1.00 0.00 76 LEU A N 17
ATOM 28913 C CA . LEU A 1 77 ? -5.937 24.261 -20.324 1.00 0.00 76 LEU A CA 17
ATOM 28914 C C . LEU A 1 77 ? -5.648 22.794 -20.021 1.00 0.00 76 LEU A C 17
ATOM 28915 O O . LEU A 1 77 ? -6.431 22.123 -19.350 1.00 0.00 76 LEU A O 17
ATOM 28931 N N . MET A 1 78 ? -4.517 22.304 -20.519 1.00 0.00 77 MET A N 17
ATOM 28932 C CA . MET A 1 78 ? -4.123 20.918 -20.298 1.00 0.00 77 MET A CA 17
ATOM 28933 C C . MET A 1 78 ? -2.757 20.842 -19.624 1.00 0.00 77 MET A C 17
ATOM 28934 O O . MET A 1 78 ? -1.740 21.199 -20.219 1.00 0.00 77 MET A O 17
ATOM 28948 N N . SER A 1 79 ? -2.741 20.376 -18.379 1.00 0.00 78 SER A N 17
ATOM 28949 C CA . SER A 1 79 ? -1.500 20.257 -17.623 1.00 0.00 78 SER A CA 17
ATOM 28950 C C . SER A 1 79 ? -1.503 18.993 -16.769 1.00 0.00 78 SER A C 17
ATOM 28951 O O . SER A 1 79 ? -2.155 18.935 -15.726 1.00 0.00 78 SER A O 17
ATOM 28959 N N . VAL A 1 80 ? -0.768 17.980 -17.219 1.00 0.00 79 VAL A N 17
ATOM 28960 C CA . VAL A 1 80 ? -0.684 16.717 -16.498 1.00 0.00 79 VAL A CA 17
ATOM 28961 C C . VAL A 1 80 ? 0.706 16.513 -15.906 1.00 0.00 79 VAL A C 17
ATOM 28962 O O . VAL A 1 80 ? 1.715 16.782 -16.558 1.00 0.00 79 VAL A O 17
ATOM 28975 N N . SER A 1 81 ? 0.752 16.035 -14.667 1.00 0.00 80 SER A N 17
ATOM 28976 C CA . SER A 1 81 ? 2.019 15.798 -13.985 1.00 0.00 80 SER A CA 17
ATOM 28977 C C . SER A 1 81 ? 2.173 14.324 -13.622 1.00 0.00 80 SER A C 17
ATOM 28978 O O . SER A 1 81 ? 1.661 13.868 -12.599 1.00 0.00 80 SER A O 17
ATOM 28986 N N . PHE A 1 82 ? 2.883 13.584 -14.467 1.00 0.00 81 PHE A N 17
ATOM 28987 C CA . PHE A 1 82 ? 3.104 12.161 -14.237 1.00 0.00 81 PHE A CA 17
ATOM 28988 C C . PHE A 1 82 ? 4.458 11.921 -13.574 1.00 0.00 81 PHE A C 17
ATOM 28989 O O . PHE A 1 82 ? 5.459 12.535 -13.944 1.00 0.00 81 PHE A O 17
ATOM 29006 N N . SER A 1 83 ? 4.479 11.025 -12.593 1.00 0.00 82 SER A N 17
ATOM 29007 C CA . SER A 1 83 ? 5.708 10.707 -11.875 1.00 0.00 82 SER A CA 17
ATOM 29008 C C . SER A 1 83 ? 6.559 9.718 -12.666 1.00 0.00 82 SER A C 17
ATOM 29009 O O . SER A 1 83 ? 6.242 9.385 -13.809 1.00 0.00 82 SER A O 17
ATOM 29017 N N . ASP A 1 84 ? 7.639 9.251 -12.050 1.00 0.00 83 ASP A N 17
ATOM 29018 C CA . ASP A 1 84 ? 8.536 8.300 -12.695 1.00 0.00 83 ASP A CA 17
ATOM 29019 C C . ASP A 1 84 ? 7.762 7.096 -13.223 1.00 0.00 83 ASP A C 17
ATOM 29020 O O . ASP A 1 84 ? 7.311 6.249 -12.451 1.00 0.00 83 ASP A O 17
ATOM 29029 N N . ILE A 1 85 ? 7.612 7.027 -14.541 1.00 0.00 84 ILE A N 17
ATOM 29030 C CA . ILE A 1 85 ? 6.893 5.927 -15.171 1.00 0.00 84 ILE A CA 17
ATOM 29031 C C . ILE A 1 85 ? 7.739 5.266 -16.254 1.00 0.00 84 ILE A C 17
ATOM 29032 O O . ILE A 1 85 ? 8.872 5.675 -16.507 1.00 0.00 84 ILE A O 17
ATOM 29048 N N . ASP A 1 86 ? 7.180 4.243 -16.892 1.00 0.00 85 ASP A N 17
ATOM 29049 C CA . ASP A 1 86 ? 7.882 3.527 -17.950 1.00 0.00 85 ASP A CA 17
ATOM 29050 C C . ASP A 1 86 ? 8.011 4.392 -19.200 1.00 0.00 85 ASP A C 17
ATOM 29051 O O . ASP A 1 86 ? 7.177 5.261 -19.452 1.00 0.00 85 ASP A O 17
ATOM 29060 N N . GLU A 1 87 ? 9.063 4.149 -19.976 1.00 0.00 86 GLU A N 17
ATOM 29061 C CA . GLU A 1 87 ? 9.301 4.909 -21.198 1.00 0.00 86 GLU A CA 17
ATOM 29062 C C . GLU A 1 87 ? 8.191 4.665 -22.216 1.00 0.00 86 GLU A C 17
ATOM 29063 O O . GLU A 1 87 ? 7.711 5.595 -22.861 1.00 0.00 86 GLU A O 17
ATOM 29075 N N . ASN A 1 88 ? 7.789 3.405 -22.353 1.00 0.00 87 ASN A N 17
ATOM 29076 C CA . ASN A 1 88 ? 6.736 3.037 -23.293 1.00 0.00 87 ASN A CA 17
ATOM 29077 C C . ASN A 1 88 ? 5.409 3.681 -22.903 1.00 0.00 87 ASN A C 17
ATOM 29078 O O . ASN A 1 88 ? 4.733 4.287 -23.734 1.00 0.00 87 ASN A O 17
ATOM 29089 N N . MET A 1 89 ? 5.042 3.544 -21.632 1.00 0.00 88 MET A N 17
ATOM 29090 C CA . MET A 1 89 ? 3.797 4.114 -21.131 1.00 0.00 88 MET A CA 17
ATOM 29091 C C . MET A 1 89 ? 3.794 5.632 -21.283 1.00 0.00 88 MET A C 17
ATOM 29092 O O . MET A 1 89 ? 2.801 6.221 -21.709 1.00 0.00 88 MET A O 17
ATOM 29106 N N . LYS A 1 90 ? 4.910 6.259 -20.930 1.00 0.00 89 LYS A N 17
ATOM 29107 C CA . LYS A 1 90 ? 5.037 7.709 -21.027 1.00 0.00 89 LYS A CA 17
ATOM 29108 C C . LYS A 1 90 ? 4.766 8.184 -22.451 1.00 0.00 89 LYS A C 17
ATOM 29109 O O . LYS A 1 90 ? 4.162 9.237 -22.660 1.00 0.00 89 LYS A O 17
ATOM 29128 N N . LYS A 1 91 ? 5.214 7.402 -23.427 1.00 0.00 90 LYS A N 17
ATOM 29129 C CA . LYS A 1 91 ? 5.017 7.741 -24.831 1.00 0.00 90 LYS A CA 17
ATOM 29130 C C . LYS A 1 91 ? 3.532 7.792 -25.176 1.00 0.00 90 LYS A C 17
ATOM 29131 O O . LYS A 1 91 ? 3.044 8.784 -25.717 1.00 0.00 90 LYS A O 17
ATOM 29150 N N . VAL A 1 92 ? 2.817 6.718 -24.857 1.00 0.00 91 VAL A N 17
ATOM 29151 C CA . VAL A 1 92 ? 1.387 6.642 -25.130 1.00 0.00 91 VAL A CA 17
ATOM 29152 C C . VAL A 1 92 ? 0.641 7.800 -24.478 1.00 0.00 91 VAL A C 17
ATOM 29153 O O . VAL A 1 92 ? -0.060 8.557 -25.150 1.00 0.00 91 VAL A O 17
ATOM 29166 N N . ILE A 1 93 ? 0.796 7.932 -23.165 1.00 0.00 92 ILE A N 17
ATOM 29167 C CA . ILE A 1 93 ? 0.138 9.000 -22.422 1.00 0.00 92 ILE A CA 17
ATOM 29168 C C . ILE A 1 93 ? 0.517 10.369 -22.975 1.00 0.00 92 ILE A C 17
ATOM 29169 O O . ILE A 1 93 ? -0.314 11.275 -23.044 1.00 0.00 92 ILE A O 17
ATOM 29185 N N . LYS A 1 94 ? 1.778 10.513 -23.370 1.00 0.00 93 LYS A N 17
ATOM 29186 C CA . LYS A 1 94 ? 2.269 11.771 -23.920 1.00 0.00 93 LYS A CA 17
ATOM 29187 C C . LYS A 1 94 ? 1.584 12.088 -25.246 1.00 0.00 93 LYS A C 17
ATOM 29188 O O . LYS A 1 94 ? 1.311 13.248 -25.553 1.00 0.00 93 LYS A O 17
ATOM 29207 N N . ALA A 1 95 ? 1.309 11.049 -26.028 1.00 0.00 94 ALA A N 17
ATOM 29208 C CA . ALA A 1 95 ? 0.653 11.218 -27.319 1.00 0.00 94 ALA A CA 17
ATOM 29209 C C . ALA A 1 95 ? -0.819 11.575 -27.145 1.00 0.00 94 ALA A C 17
ATOM 29210 O O . ALA A 1 95 ? -1.312 12.530 -27.747 1.00 0.00 94 ALA A O 17
ATOM 29217 N N . THR A 1 96 ? -1.517 10.803 -26.318 1.00 0.00 95 THR A N 17
ATOM 29218 C CA . THR A 1 96 ? -2.933 11.038 -26.066 1.00 0.00 95 THR A CA 17
ATOM 29219 C C . THR A 1 96 ? -3.163 12.417 -25.459 1.00 0.00 95 THR A C 17
ATOM 29220 O O . THR A 1 96 ? -4.131 13.099 -25.793 1.00 0.00 95 THR A O 17
ATOM 29231 N N . ALA A 1 97 ? -2.265 12.823 -24.567 1.00 0.00 96 ALA A N 17
ATOM 29232 C CA . ALA A 1 97 ? -2.369 14.123 -23.916 1.00 0.00 96 ALA A CA 17
ATOM 29233 C C . ALA A 1 97 ? -1.974 15.247 -24.867 1.00 0.00 96 ALA A C 17
ATOM 29234 O O . ALA A 1 97 ? -2.582 16.316 -24.865 1.00 0.00 96 ALA A O 17
ATOM 29241 N N . GLU A 1 98 ? -0.951 14.996 -25.679 1.00 0.00 97 GLU A N 17
ATOM 29242 C CA . GLU A 1 98 ? -0.475 15.989 -26.635 1.00 0.00 97 GLU A CA 17
ATOM 29243 C C . GLU A 1 98 ? -1.523 16.256 -27.711 1.00 0.00 97 GLU A C 17
ATOM 29244 O O . GLU A 1 98 ? -1.629 17.367 -28.229 1.00 0.00 97 GLU A O 17
ATOM 29256 N N . LYS A 1 99 ? -2.297 15.228 -28.042 1.00 0.00 98 LYS A N 17
ATOM 29257 C CA . LYS A 1 99 ? -3.338 15.348 -29.055 1.00 0.00 98 LYS A CA 17
ATOM 29258 C C . LYS A 1 99 ? -4.284 16.500 -28.729 1.00 0.00 98 LYS A C 17
ATOM 29259 O O . LYS A 1 99 ? -4.896 17.086 -29.623 1.00 0.00 98 LYS A O 17
ATOM 29278 N N . PHE A 1 100 ? -4.397 16.821 -27.445 1.00 0.00 99 PHE A N 17
ATOM 29279 C CA . PHE A 1 100 ? -5.267 17.904 -27.001 1.00 0.00 99 PHE A CA 17
ATOM 29280 C C . PHE A 1 100 ? -4.912 19.210 -27.705 1.00 0.00 99 PHE A C 17
ATOM 29281 O O . PHE A 1 100 ? -5.740 20.116 -27.814 1.00 0.00 99 PHE A O 17
ATOM 29298 N N . LYS A 1 101 ? -3.675 19.301 -28.182 1.00 0.00 100 LYS A N 17
ATOM 29299 C CA . LYS A 1 101 ? -3.209 20.495 -28.876 1.00 0.00 100 LYS A CA 17
ATOM 29300 C C . LYS A 1 101 ? -4.207 20.929 -29.945 1.00 0.00 100 LYS A C 17
ATOM 29301 O O . LYS A 1 101 ? -4.350 22.117 -30.228 1.00 0.00 100 LYS A O 17
ATOM 29320 N N . ASN A 1 102 ? -4.897 19.957 -30.533 1.00 0.00 101 ASN A N 17
ATOM 29321 C CA . ASN A 1 102 ? -5.883 20.239 -31.570 1.00 0.00 101 ASN A CA 17
ATOM 29322 C C . ASN A 1 102 ? -6.891 21.280 -31.093 1.00 0.00 101 ASN A C 17
ATOM 29323 O O . ASN A 1 102 ? -7.302 22.156 -31.854 1.00 0.00 101 ASN A O 17
ATOM 29334 N N . LYS A 1 103 ? -7.284 21.180 -29.828 1.00 0.00 102 LYS A N 17
ATOM 29335 C CA . LYS A 1 103 ? -8.241 22.113 -29.247 1.00 0.00 102 LYS A CA 17
ATOM 29336 C C . LYS A 1 103 ? -7.695 22.722 -27.960 1.00 0.00 102 LYS A C 17
ATOM 29337 O O . LYS A 1 103 ? -8.456 23.130 -27.083 1.00 0.00 102 LYS A O 17
ATOM 29356 N N . GLY A 1 104 ? -6.371 22.781 -27.853 1.00 0.00 103 GLY A N 17
ATOM 29357 C CA . GLY A 1 104 ? -5.747 23.343 -26.670 1.00 0.00 103 GLY A CA 17
ATOM 29358 C C . GLY A 1 104 ? -4.262 23.586 -26.858 1.00 0.00 103 GLY A C 17
ATOM 29359 O O . GLY A 1 104 ? -3.436 22.767 -26.454 1.00 0.00 103 GLY A O 17
ATOM 29363 N N . PHE A 1 105 ? -3.922 24.713 -27.473 1.00 0.00 104 PHE A N 17
ATOM 29364 C CA . PHE A 1 105 ? -2.527 25.060 -27.716 1.00 0.00 104 PHE A CA 17
ATOM 29365 C C . PHE A 1 105 ? -1.736 25.082 -26.411 1.00 0.00 104 PHE A C 17
ATOM 29366 O O . PHE A 1 105 ? -0.511 24.959 -26.411 1.00 0.00 104 PHE A O 17
ATOM 29383 N N . LYS A 1 106 ? -2.446 25.240 -25.299 1.00 0.00 105 LYS A N 17
ATOM 29384 C CA . LYS A 1 106 ? -1.814 25.278 -23.986 1.00 0.00 105 LYS A CA 17
ATOM 29385 C C . LYS A 1 106 ? -1.852 23.904 -23.324 1.00 0.0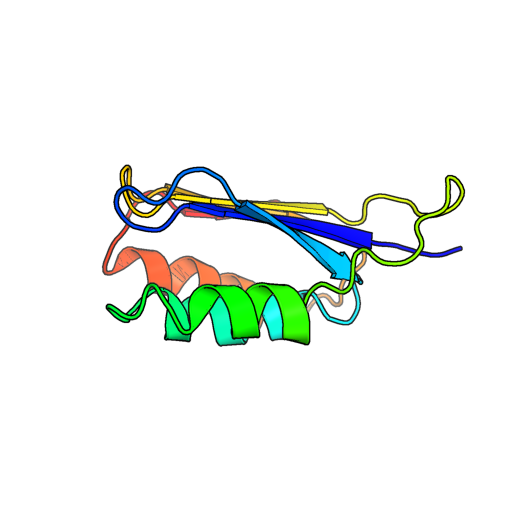0 105 LYS A C 17
ATOM 29386 O O . LYS A 1 106 ? -2.573 23.694 -22.349 1.00 0.00 105 LYS A O 17
ATOM 29405 N N . VAL A 1 107 ? -1.070 22.972 -23.860 1.00 0.00 106 VAL A N 17
ATOM 29406 C CA . VAL A 1 107 ? -1.013 21.619 -23.319 1.00 0.00 106 VAL A CA 17
ATOM 29407 C C . VAL A 1 107 ? 0.403 21.263 -22.879 1.00 0.00 106 VAL A C 17
ATOM 29408 O O . VAL A 1 107 ? 1.370 21.526 -23.593 1.00 0.00 106 VAL A O 17
ATOM 29421 N N . GLU A 1 108 ? 0.516 20.663 -21.698 1.00 0.00 107 GLU A N 17
ATOM 29422 C CA . GLU A 1 108 ? 1.814 20.271 -21.162 1.00 0.00 107 GLU A CA 17
ATOM 29423 C C . GLU A 1 108 ? 1.702 18.983 -20.351 1.00 0.00 107 GLU A C 17
ATOM 29424 O O . GLU A 1 108 ? 0.681 18.725 -19.712 1.00 0.00 107 GLU A O 17
ATOM 29436 N N . THR A 1 109 ? 2.759 18.177 -20.382 1.00 0.00 108 THR A N 17
ATOM 29437 C CA . THR A 1 109 ? 2.779 16.916 -19.652 1.00 0.00 108 THR A CA 17
ATOM 29438 C C . THR A 1 109 ? 4.143 16.669 -19.018 1.00 0.00 108 THR A C 17
ATOM 29439 O O . THR A 1 109 ? 5.178 16.989 -19.604 1.00 0.00 108 THR A O 17
ATOM 29450 N N . ASP A 1 110 ? 4.139 16.099 -17.818 1.00 0.00 109 ASP A N 17
ATOM 29451 C CA . ASP A 1 110 ? 5.377 15.808 -17.105 1.00 0.00 109 ASP A CA 17
ATOM 29452 C C . ASP A 1 110 ? 5.770 14.344 -17.274 1.00 0.00 109 ASP A C 17
ATOM 29453 O O . ASP A 1 110 ? 4.954 13.514 -17.675 1.00 0.00 109 ASP A O 17
ATOM 29462 N N . MET A 1 111 ? 7.026 14.034 -16.967 1.00 0.00 110 MET A N 17
ATOM 29463 C CA . MET A 1 111 ? 7.526 12.669 -17.085 1.00 0.00 110 MET A CA 17
ATOM 29464 C C . MET A 1 111 ? 6.617 11.691 -16.348 1.00 0.00 110 MET A C 17
ATOM 29465 O O . MET A 1 111 ? 6.335 10.598 -16.840 1.00 0.00 110 MET A O 17
ATOM 29479 N N . MET A 1 2 ? 1.656 0.168 0.644 1.00 0.00 1 MET A N 18
ATOM 29480 C CA . MET A 1 2 ? 0.676 1.199 0.324 1.00 0.00 1 MET A CA 18
ATOM 29481 C C . MET A 1 2 ? 0.235 1.097 -1.133 1.00 0.00 1 MET A C 18
ATOM 29482 O O . MET A 1 2 ? 0.841 0.376 -1.927 1.00 0.00 1 MET A O 18
ATOM 29496 N N . THR A 1 3 ? -0.824 1.821 -1.478 1.00 0.00 2 THR A N 18
ATOM 29497 C CA . THR A 1 3 ? -1.347 1.811 -2.839 1.00 0.00 2 THR A CA 18
ATOM 29498 C C . THR A 1 3 ? -1.011 3.107 -3.567 1.00 0.00 2 THR A C 18
ATOM 29499 O O . THR A 1 3 ? -0.930 4.172 -2.955 1.00 0.00 2 THR A O 18
ATOM 29510 N N . LEU A 1 4 ? -0.817 3.010 -4.878 1.00 0.00 3 LEU A N 18
ATOM 29511 C CA . LEU A 1 4 ? -0.490 4.177 -5.691 1.00 0.00 3 LEU A CA 18
ATOM 29512 C C . LEU A 1 4 ? -1.725 4.693 -6.423 1.00 0.00 3 LEU A C 18
ATOM 29513 O O . LEU A 1 4 ? -2.226 4.049 -7.345 1.00 0.00 3 LEU A O 18
ATOM 29529 N N . CYS A 1 5 ? -2.207 5.859 -6.008 1.00 0.00 4 CYS A N 18
ATOM 29530 C CA . CYS A 1 5 ? -3.383 6.463 -6.625 1.00 0.00 4 CYS A CA 18
ATOM 29531 C C . CYS A 1 5 ? -2.998 7.698 -7.434 1.00 0.00 4 CYS A C 18
ATOM 29532 O O . CYS A 1 5 ? -1.921 8.263 -7.247 1.00 0.00 4 CYS A O 18
ATOM 29540 N N . ALA A 1 6 ? -3.885 8.109 -8.334 1.00 0.00 5 ALA A N 18
ATOM 29541 C CA . ALA A 1 6 ? -3.638 9.276 -9.171 1.00 0.00 5 ALA A CA 18
ATOM 29542 C C . ALA A 1 6 ? -4.783 10.278 -9.067 1.00 0.00 5 ALA A C 18
ATOM 29543 O O . ALA A 1 6 ? -5.952 9.896 -9.015 1.00 0.00 5 ALA A O 18
ATOM 29550 N N . MET A 1 7 ? -4.439 11.561 -9.037 1.00 0.00 6 MET A N 18
ATOM 29551 C CA . MET A 1 7 ? -5.439 12.618 -8.939 1.00 0.00 6 MET A CA 18
ATOM 29552 C C . MET A 1 7 ? -5.733 13.217 -10.311 1.00 0.00 6 MET A C 18
ATOM 29553 O O . MET A 1 7 ? -4.831 13.707 -10.991 1.00 0.00 6 MET A O 18
ATOM 29567 N N . TYR A 1 8 ? -6.998 13.174 -10.712 1.00 0.00 7 TYR A N 18
ATOM 29568 C CA . TYR A 1 8 ? -7.409 13.711 -12.004 1.00 0.00 7 TYR A CA 18
ATOM 29569 C C . TYR A 1 8 ? -8.433 14.828 -11.829 1.00 0.00 7 TYR A C 18
ATOM 29570 O O . TYR A 1 8 ? -9.593 14.578 -11.506 1.00 0.00 7 TYR A O 18
ATOM 29588 N N . ASN A 1 9 ? -7.993 16.064 -12.046 1.00 0.00 8 ASN A N 18
ATOM 29589 C CA . ASN A 1 9 ? -8.870 17.221 -11.913 1.00 0.00 8 ASN A CA 18
ATOM 29590 C C . ASN A 1 9 ? -9.448 17.625 -13.267 1.00 0.00 8 ASN A C 18
ATOM 29591 O O . ASN A 1 9 ? -8.773 18.262 -14.076 1.00 0.00 8 ASN A O 18
ATOM 29602 N N . ILE A 1 10 ? -10.700 17.249 -13.505 1.00 0.00 9 ILE A N 18
ATOM 29603 C CA . ILE A 1 10 ? -11.369 17.573 -14.759 1.00 0.00 9 ILE A CA 18
ATOM 29604 C C . ILE A 1 10 ? -12.462 18.614 -14.546 1.00 0.00 9 ILE A C 18
ATOM 29605 O O . ILE A 1 10 ? -13.307 18.470 -13.662 1.00 0.00 9 ILE A O 18
ATOM 29621 N N . SER A 1 11 ? -12.441 19.663 -15.362 1.00 0.00 10 SER A N 18
ATOM 29622 C CA . SER A 1 11 ? -13.430 20.730 -15.262 1.00 0.00 10 SER A CA 18
ATOM 29623 C C . SER A 1 11 ? -13.987 21.085 -16.637 1.00 0.00 10 SER A C 18
ATOM 29624 O O . SER A 1 11 ? -13.449 21.947 -17.333 1.00 0.00 10 SER A O 18
ATOM 29632 N N . MET A 1 12 ? -15.068 20.415 -17.022 1.00 0.00 11 MET A N 18
ATOM 29633 C CA . MET A 1 12 ? -15.699 20.660 -18.313 1.00 0.00 11 MET A CA 18
ATOM 29634 C C . MET A 1 12 ? -16.090 22.127 -18.458 1.00 0.00 11 MET A C 18
ATOM 29635 O O . MET A 1 12 ? -15.950 22.911 -17.520 1.00 0.00 11 MET A O 18
ATOM 29649 N N . ALA A 1 13 ? -16.581 22.491 -19.638 1.00 0.00 12 ALA A N 18
ATOM 29650 C CA . ALA A 1 13 ? -16.993 23.863 -19.904 1.00 0.00 12 ALA A CA 18
ATOM 29651 C C . ALA A 1 13 ? -17.973 24.357 -18.844 1.00 0.00 12 ALA A C 18
ATOM 29652 O O . ALA A 1 13 ? -19.152 24.009 -18.865 1.00 0.00 12 ALA A O 18
ATOM 29659 N N . GLY A 1 14 ? -17.475 25.170 -17.917 1.00 0.00 13 GLY A N 18
ATOM 29660 C CA . GLY A 1 14 ? -18.320 25.698 -16.862 1.00 0.00 13 GLY A CA 18
ATOM 29661 C C . GLY A 1 14 ? -19.019 24.605 -16.079 1.00 0.00 13 GLY A C 18
ATOM 29662 O O . GLY A 1 14 ? -20.235 24.648 -15.889 1.00 0.00 13 GLY A O 18
ATOM 29666 N N . SER A 1 15 ? -18.250 23.621 -15.623 1.00 0.00 14 SER A N 18
ATOM 29667 C CA . SER A 1 15 ? -18.805 22.508 -14.860 1.00 0.00 14 SER A CA 18
ATOM 29668 C C . SER A 1 15 ? -18.077 22.347 -13.529 1.00 0.00 14 SER A C 18
ATOM 29669 O O . SER A 1 15 ? -18.208 21.323 -12.857 1.00 0.00 14 SER A O 18
ATOM 29677 N N . HIS A 1 16 ? -17.310 23.365 -13.153 1.00 0.00 15 HIS A N 18
ATOM 29678 C CA . HIS A 1 16 ? -16.561 23.338 -11.902 1.00 0.00 15 HIS A CA 18
ATOM 29679 C C . HIS A 1 16 ? -15.537 22.207 -11.907 1.00 0.00 15 HIS A C 18
ATOM 29680 O O . HIS A 1 16 ? -15.629 21.256 -12.682 1.00 0.00 15 HIS A O 18
ATOM 29694 N N . PRO A 1 17 ? -14.535 22.312 -11.020 1.00 0.00 16 PRO A N 18
ATOM 29695 C CA . PRO A 1 17 ? -13.474 21.308 -10.903 1.00 0.00 16 PRO A CA 18
ATOM 29696 C C . PRO A 1 17 ? -13.982 19.993 -10.321 1.00 0.00 16 PRO A C 18
ATOM 29697 O O . PRO A 1 17 ? -14.690 19.980 -9.314 1.00 0.00 16 PRO A O 18
ATOM 29708 N N . THR A 1 18 ? -13.615 18.887 -10.961 1.00 0.00 17 THR A N 18
ATOM 29709 C CA . THR A 1 18 ? -14.034 17.567 -10.508 1.00 0.00 17 THR A CA 18
ATOM 29710 C C . THR A 1 18 ? -12.831 16.698 -10.159 1.00 0.00 17 THR A C 18
ATOM 29711 O O . THR A 1 18 ? -12.028 16.353 -11.027 1.00 0.00 17 THR A O 18
ATOM 29722 N N . THR A 1 19 ? -12.712 16.345 -8.883 1.00 0.00 18 THR A N 18
ATOM 29723 C CA . THR A 1 19 ? -11.606 15.517 -8.419 1.00 0.00 18 THR A CA 18
ATOM 29724 C C . THR A 1 19 ? -11.900 14.037 -8.634 1.00 0.00 18 THR A C 18
ATOM 29725 O O . THR A 1 19 ? -12.718 13.447 -7.926 1.00 0.00 18 THR A O 18
ATOM 29736 N N . ILE A 1 20 ? -11.230 13.441 -9.615 1.00 0.00 19 ILE A N 18
ATOM 29737 C CA . ILE A 1 20 ? -11.419 12.029 -9.921 1.00 0.00 19 ILE A CA 18
ATOM 29738 C C . ILE A 1 20 ? -10.182 11.216 -9.554 1.00 0.00 19 ILE A C 18
ATOM 29739 O O . ILE A 1 20 ? -9.117 11.385 -10.150 1.00 0.00 19 ILE A O 18
ATOM 29755 N N . CYS A 1 21 ? -10.330 10.335 -8.572 1.00 0.00 20 CYS A N 18
ATOM 29756 C CA . CYS A 1 21 ? -9.224 9.494 -8.126 1.00 0.00 20 CYS A CA 18
ATOM 29757 C C . CYS A 1 21 ? -9.179 8.191 -8.917 1.00 0.00 20 CYS A C 18
ATOM 29758 O O . CYS A 1 21 ? -10.095 7.372 -8.839 1.00 0.00 20 CYS A O 18
ATOM 29766 N N . VAL A 1 22 ? -8.107 8.005 -9.681 1.00 0.00 21 VAL A N 18
ATOM 29767 C CA . VAL A 1 22 ? -7.941 6.802 -10.488 1.00 0.00 21 VAL A CA 18
ATOM 29768 C C . VAL A 1 22 ? -6.656 6.068 -10.123 1.00 0.00 21 VAL A C 18
ATOM 29769 O O . VAL A 1 22 ? -5.609 6.686 -9.928 1.00 0.00 21 VAL A O 18
ATOM 29782 N N . VAL A 1 23 ? -6.742 4.745 -10.031 1.00 0.00 22 VAL A N 18
ATOM 29783 C CA . VAL A 1 23 ? -5.585 3.925 -9.691 1.00 0.00 22 VAL A CA 18
ATOM 29784 C C . VAL A 1 23 ? -4.399 4.247 -10.593 1.00 0.00 22 VAL A C 18
ATOM 29785 O O . VAL A 1 23 ? -4.572 4.616 -11.755 1.00 0.00 22 VAL A O 18
ATOM 29798 N N . MET A 1 24 ? -3.194 4.104 -10.051 1.00 0.00 23 MET A N 18
ATOM 29799 C CA . MET A 1 24 ? -1.978 4.378 -10.809 1.00 0.00 23 MET A CA 18
ATOM 29800 C C . MET A 1 24 ? -1.971 3.605 -12.124 1.00 0.00 23 MET A C 18
ATOM 29801 O O . MET A 1 24 ? -1.783 4.184 -13.194 1.00 0.00 23 MET A O 18
ATOM 29815 N N . ASP A 1 25 ? -2.177 2.296 -12.036 1.00 0.00 24 ASP A N 18
ATOM 29816 C CA . ASP A 1 25 ? -2.195 1.444 -13.220 1.00 0.00 24 ASP A CA 18
ATOM 29817 C C . ASP A 1 25 ? -3.366 1.803 -14.130 1.00 0.00 24 ASP A C 18
ATOM 29818 O O . ASP A 1 25 ? -3.319 1.573 -15.338 1.00 0.00 24 ASP A O 18
ATOM 29827 N N . ARG A 1 26 ? -4.416 2.365 -13.540 1.00 0.00 25 ARG A N 18
ATOM 29828 C CA . ARG A 1 26 ? -5.600 2.753 -14.297 1.00 0.00 25 ARG A CA 18
ATOM 29829 C C . ARG A 1 26 ? -5.494 4.201 -14.768 1.00 0.00 25 ARG A C 18
ATOM 29830 O O . ARG A 1 26 ? -6.450 4.762 -15.304 1.00 0.00 25 ARG A O 18
ATOM 29851 N N . PHE A 1 27 ? -4.326 4.800 -14.564 1.00 0.00 26 PHE A N 18
ATOM 29852 C CA . PHE A 1 27 ? -4.095 6.183 -14.966 1.00 0.00 26 PHE A CA 18
ATOM 29853 C C . PHE A 1 27 ? -4.208 6.335 -16.480 1.00 0.00 26 PHE A C 18
ATOM 29854 O O . PHE A 1 27 ? -4.992 7.144 -16.978 1.00 0.00 26 PHE A O 18
ATOM 29871 N N . LEU A 1 28 ? -3.419 5.552 -17.207 1.00 0.00 27 LEU A N 18
ATOM 29872 C CA . LEU A 1 28 ? -3.428 5.599 -18.665 1.00 0.00 27 LEU A CA 18
ATOM 29873 C C . LEU A 1 28 ? -4.834 5.362 -19.209 1.00 0.00 27 LEU A C 18
ATOM 29874 O O . LEU A 1 28 ? -5.249 5.997 -20.177 1.00 0.00 27 LEU A O 18
ATOM 29890 N N . GLU A 1 29 ? -5.561 4.447 -18.576 1.00 0.00 28 GLU A N 18
ATOM 29891 C CA . GLU A 1 29 ? -6.920 4.128 -18.996 1.00 0.00 28 GLU A CA 18
ATOM 29892 C C . GLU A 1 29 ? -7.836 5.340 -18.841 1.00 0.00 28 GLU A C 18
ATOM 29893 O O . GLU A 1 29 ? -8.553 5.712 -19.769 1.00 0.00 28 GLU A O 18
ATOM 29905 N N . SER A 1 30 ? -7.805 5.949 -17.660 1.00 0.00 29 SER A N 18
ATOM 29906 C CA . SER A 1 30 ? -8.634 7.116 -17.380 1.00 0.00 29 SER A CA 18
ATOM 29907 C C . SER A 1 30 ? -8.371 8.225 -18.393 1.00 0.00 29 SER A C 18
ATOM 29908 O O . SER A 1 30 ? -9.301 8.793 -18.965 1.00 0.00 29 SER A O 18
ATOM 29916 N N . PHE A 1 31 ? -7.095 8.529 -18.611 1.00 0.00 30 PHE A N 18
ATOM 29917 C CA . PHE A 1 31 ? -6.707 9.571 -19.554 1.00 0.00 30 PHE A CA 18
ATOM 29918 C C . PHE A 1 31 ? -7.185 9.234 -20.963 1.00 0.00 30 PHE A C 18
ATOM 29919 O O . PHE A 1 31 ? -7.677 10.100 -21.687 1.00 0.00 30 PHE A O 18
ATOM 29936 N N . SER A 1 32 ? -7.037 7.970 -21.346 1.00 0.00 31 SER A N 18
ATOM 29937 C CA . SER A 1 32 ? -7.449 7.519 -22.670 1.00 0.00 31 SER A CA 18
ATOM 29938 C C . SER A 1 32 ? -8.931 7.796 -22.901 1.00 0.00 31 SER A C 18
ATOM 29939 O O . SER A 1 32 ? -9.313 8.377 -23.916 1.00 0.00 31 SER A O 18
ATOM 29947 N N . GLU A 1 33 ? -9.761 7.375 -21.952 1.00 0.00 32 GLU A N 18
ATOM 29948 C CA . GLU A 1 33 ? -11.201 7.577 -22.053 1.00 0.00 32 GLU A CA 18
ATOM 29949 C C . GLU A 1 33 ? -11.552 9.058 -21.944 1.00 0.00 32 GLU A C 18
ATOM 29950 O O . GLU A 1 33 ? -12.536 9.519 -22.523 1.00 0.00 32 GLU A O 18
ATOM 29962 N N . LEU A 1 34 ? -10.740 9.799 -21.197 1.00 0.00 33 LEU A N 18
ATOM 29963 C CA . LEU A 1 34 ? -10.964 11.228 -21.011 1.00 0.00 33 LEU A CA 18
ATOM 29964 C C . LEU A 1 34 ? -10.830 11.977 -22.332 1.00 0.00 33 LEU A C 18
ATOM 29965 O O . LEU A 1 34 ? -11.658 12.826 -22.663 1.00 0.00 33 LEU A O 18
ATOM 29981 N N . TYR A 1 35 ? -9.783 11.656 -23.085 1.00 0.00 34 TYR A N 18
ATOM 29982 C CA . TYR A 1 35 ? -9.541 12.299 -24.371 1.00 0.00 34 TYR A CA 18
ATOM 29983 C C . TYR A 1 35 ? -10.723 12.094 -25.314 1.00 0.00 34 TYR A C 18
ATOM 29984 O O . TYR A 1 35 ? -10.910 12.851 -26.267 1.00 0.00 34 TYR A O 18
ATOM 30002 N N . ASP A 1 36 ? -11.519 11.066 -25.040 1.00 0.00 35 ASP A N 18
ATOM 30003 C CA . ASP A 1 36 ? -12.685 10.762 -25.861 1.00 0.00 35 ASP A CA 18
ATOM 30004 C C . ASP A 1 36 ? -13.907 11.537 -25.379 1.00 0.00 35 ASP A C 18
ATOM 30005 O O . ASP A 1 36 ? -14.471 12.346 -26.116 1.00 0.00 35 ASP A O 18
ATOM 30014 N N . ILE A 1 37 ? -14.310 11.284 -24.138 1.00 0.00 36 ILE A N 18
ATOM 30015 C CA . ILE A 1 37 ? -15.465 11.959 -23.559 1.00 0.00 36 ILE A CA 18
ATOM 30016 C C . ILE A 1 37 ? -15.299 13.474 -23.609 1.00 0.00 36 ILE A C 18
ATOM 30017 O O . ILE A 1 37 ? -16.257 14.205 -23.862 1.00 0.00 36 ILE A O 18
ATOM 30033 N N . ILE A 1 38 ? -14.078 13.938 -23.368 1.00 0.00 37 ILE A N 18
ATOM 30034 C CA . ILE A 1 38 ? -13.786 15.366 -23.389 1.00 0.00 37 ILE A CA 18
ATOM 30035 C C . ILE A 1 38 ? -14.196 15.991 -24.718 1.00 0.00 37 ILE A C 18
ATOM 30036 O O . ILE A 1 38 ? -14.544 17.171 -24.780 1.00 0.00 37 ILE A O 18
ATOM 30052 N N . ASP A 1 39 ? -14.153 15.193 -25.779 1.00 0.00 38 ASP A N 18
ATOM 30053 C CA . ASP A 1 39 ? -14.523 15.667 -27.108 1.00 0.00 38 ASP A CA 18
ATOM 30054 C C . ASP A 1 39 ? -15.977 15.329 -27.420 1.00 0.00 38 ASP A C 18
ATOM 30055 O O . ASP A 1 39 ? -16.335 15.092 -28.573 1.00 0.00 38 ASP A O 18
ATOM 30064 N N . GLU A 1 40 ? -16.810 15.309 -26.385 1.00 0.00 39 GLU A N 18
ATOM 30065 C CA . GLU A 1 40 ? -18.225 14.997 -26.549 1.00 0.00 39 GLU A CA 18
ATOM 30066 C C . GLU A 1 40 ? -19.073 15.766 -25.539 1.00 0.00 39 GLU A C 18
ATOM 30067 O O . GLU A 1 40 ? -18.613 16.086 -24.444 1.00 0.00 39 GLU A O 18
ATOM 30079 N N . ASN A 1 41 ? -20.313 16.059 -25.917 1.00 0.00 40 ASN A N 18
ATOM 30080 C CA . ASN A 1 41 ? -21.225 16.791 -25.046 1.00 0.00 40 ASN A CA 18
ATOM 30081 C C . ASN A 1 41 ? -21.988 15.836 -24.132 1.00 0.00 40 ASN A C 18
ATOM 30082 O O . ASN A 1 41 ? -23.218 15.848 -24.094 1.00 0.00 40 ASN A O 18
ATOM 30093 N N . ASP A 1 42 ? -21.249 15.011 -23.399 1.00 0.00 41 ASP A N 18
ATOM 30094 C CA . ASP A 1 42 ? -21.855 14.051 -22.484 1.00 0.00 41 ASP A CA 18
ATOM 30095 C C . ASP A 1 42 ? -21.734 14.525 -21.039 1.00 0.00 41 ASP A C 18
ATOM 30096 O O . ASP A 1 42 ? -20.782 14.180 -20.338 1.00 0.00 41 ASP A O 18
ATOM 30105 N N . THR A 1 43 ? -22.705 15.321 -20.600 1.00 0.00 42 THR A N 18
ATOM 30106 C CA . THR A 1 43 ? -22.706 15.845 -19.240 1.00 0.00 42 THR A CA 18
ATOM 30107 C C . THR A 1 43 ? -23.331 14.851 -18.268 1.00 0.00 42 THR A C 18
ATOM 30108 O O . THR A 1 43 ? -22.747 14.528 -17.234 1.00 0.00 42 THR A O 18
ATOM 30119 N N . ASP A 1 44 ? -24.522 14.369 -18.607 1.00 0.00 43 ASP A N 18
ATOM 30120 C CA . ASP A 1 44 ? -25.226 13.409 -17.764 1.00 0.00 43 ASP A CA 18
ATOM 30121 C C . ASP A 1 44 ? -24.383 12.156 -17.546 1.00 0.00 43 ASP A C 18
ATOM 30122 O O . ASP A 1 44 ? -24.571 11.432 -16.569 1.00 0.00 43 ASP A O 18
ATOM 30131 N N . VAL A 1 45 ? -23.455 11.907 -18.464 1.00 0.00 44 VAL A N 18
ATOM 30132 C CA . VAL A 1 45 ? -22.583 10.742 -18.372 1.00 0.00 44 VAL A CA 18
ATOM 30133 C C . VAL A 1 45 ? -21.368 11.032 -17.498 1.00 0.00 44 VAL A C 18
ATOM 30134 O O . VAL A 1 45 ? -20.674 10.115 -17.059 1.00 0.00 44 VAL A O 18
ATOM 30147 N N . MET A 1 46 ? -21.118 12.313 -17.248 1.00 0.00 45 MET A N 18
ATOM 30148 C CA . MET A 1 46 ? -19.987 12.724 -16.424 1.00 0.00 45 MET A CA 18
ATOM 30149 C C . MET A 1 46 ? -20.002 12.000 -15.081 1.00 0.00 45 MET A C 18
ATOM 30150 O O . MET A 1 46 ? -19.005 11.401 -14.678 1.00 0.00 45 MET A O 18
ATOM 30164 N N . MET A 1 47 ? -21.138 12.060 -14.394 1.00 0.00 46 MET A N 18
ATOM 30165 C CA . MET A 1 47 ? -21.281 11.409 -13.097 1.00 0.00 46 MET A CA 18
ATOM 30166 C C . MET A 1 47 ? -20.950 9.923 -13.195 1.00 0.00 46 MET A C 18
ATOM 30167 O O . MET A 1 47 ? -20.223 9.383 -12.360 1.00 0.00 46 MET A O 18
ATOM 30181 N N . ASP A 1 48 ? -21.487 9.268 -14.218 1.00 0.00 47 ASP A N 18
ATOM 30182 C CA . ASP A 1 48 ? -21.248 7.844 -14.425 1.00 0.00 47 ASP A CA 18
ATOM 30183 C C . ASP A 1 48 ? -19.775 7.578 -14.719 1.00 0.00 47 ASP A C 18
ATOM 30184 O O . ASP A 1 48 ? -19.221 6.562 -14.299 1.00 0.00 47 ASP A O 18
ATOM 30193 N N . PHE A 1 49 ? -19.146 8.498 -15.443 1.00 0.00 48 PHE A N 18
ATOM 30194 C CA . PHE A 1 49 ? -17.738 8.361 -15.796 1.00 0.00 48 PHE A CA 18
ATOM 30195 C C . PHE A 1 49 ? -16.855 8.449 -14.554 1.00 0.00 48 PHE A C 18
ATOM 30196 O O . PHE A 1 49 ? -15.889 7.698 -14.412 1.00 0.00 48 PHE A O 18
ATOM 30213 N N . ILE A 1 50 ? -17.195 9.370 -13.658 1.00 0.00 49 ILE A N 18
ATOM 30214 C CA . ILE A 1 50 ? -16.434 9.555 -12.428 1.00 0.00 49 ILE A CA 18
ATOM 30215 C C . ILE A 1 50 ? -16.655 8.394 -11.465 1.00 0.00 49 ILE A C 18
ATOM 30216 O O . ILE A 1 50 ? -15.728 7.952 -10.786 1.00 0.00 49 ILE A O 18
ATOM 30232 N N . SER A 1 51 ? -17.889 7.901 -11.413 1.00 0.00 50 SER A N 18
ATOM 30233 C CA . SER A 1 51 ? -18.232 6.792 -10.531 1.00 0.00 50 SER A CA 18
ATOM 30234 C C . SER A 1 51 ? -17.731 5.469 -11.103 1.00 0.00 50 SER A C 18
ATOM 30235 O O . SER A 1 51 ? -17.494 4.512 -10.365 1.00 0.00 50 SER A O 18
ATOM 30243 N N . ARG A 1 52 ? -17.572 5.423 -12.421 1.00 0.00 51 ARG A N 18
ATOM 30244 C CA . ARG A 1 52 ? -17.100 4.218 -13.093 1.00 0.00 51 ARG A CA 18
ATOM 30245 C C . ARG A 1 52 ? -15.585 4.083 -12.967 1.00 0.00 51 ARG A C 18
ATOM 30246 O O . ARG A 1 52 ? -15.073 3.019 -12.620 1.00 0.00 51 ARG A O 18
ATOM 30267 N N . PHE A 1 53 ? -14.874 5.169 -13.252 1.00 0.00 52 PHE A N 18
ATOM 30268 C CA . PHE A 1 53 ? -13.418 5.172 -13.172 1.00 0.00 52 PHE A CA 18
ATOM 30269 C C . PHE A 1 53 ? -12.953 5.365 -11.731 1.00 0.00 52 PHE A C 18
ATOM 30270 O O . PHE A 1 53 ? -12.120 4.610 -11.230 1.00 0.00 52 PHE A O 18
ATOM 30287 N N . ALA A 1 54 ? -13.498 6.381 -11.071 1.00 0.00 53 ALA A N 18
ATOM 30288 C CA . ALA A 1 54 ? -13.140 6.673 -9.688 1.00 0.00 53 ALA A CA 18
ATOM 30289 C C . ALA A 1 54 ? -14.077 5.962 -8.717 1.00 0.00 53 ALA A C 18
ATOM 30290 O O . ALA A 1 54 ? -15.095 5.400 -9.121 1.00 0.00 53 ALA A O 18
ATOM 30297 N N . ARG A 1 55 ? -13.726 5.991 -7.436 1.00 0.00 54 ARG A N 18
ATOM 30298 C CA . ARG A 1 55 ? -14.535 5.347 -6.408 1.00 0.00 54 ARG A CA 18
ATOM 30299 C C . ARG A 1 55 ? -14.623 3.843 -6.647 1.00 0.00 54 ARG A C 18
ATOM 30300 O O . ARG A 1 55 ? -15.714 3.284 -6.763 1.00 0.00 54 ARG A O 18
ATOM 30321 N N . THR A 1 56 ? -13.466 3.192 -6.721 1.00 0.00 55 THR A N 18
ATOM 30322 C CA . THR A 1 56 ? -13.412 1.754 -6.949 1.00 0.00 55 THR A CA 18
ATOM 30323 C C . THR A 1 56 ? -13.106 1.004 -5.657 1.00 0.00 55 THR A C 18
ATOM 30324 O O . THR A 1 56 ? -13.454 -0.168 -5.511 1.00 0.00 55 THR A O 18
ATOM 30335 N N . ASP A 1 57 ? -12.454 1.687 -4.722 1.00 0.00 56 ASP A N 18
ATOM 30336 C CA . ASP A 1 57 ? -12.103 1.085 -3.441 1.00 0.00 56 ASP A CA 18
ATOM 30337 C C . ASP A 1 57 ? -12.315 2.075 -2.300 1.00 0.00 56 ASP A C 18
ATOM 30338 O O . ASP A 1 57 ? -12.648 3.237 -2.528 1.00 0.00 56 ASP A O 18
ATOM 30347 N N . GLU A 1 58 ? -12.120 1.605 -1.072 1.00 0.00 57 GLU A N 18
ATOM 30348 C CA . GLU A 1 58 ? -12.292 2.449 0.105 1.00 0.00 57 GLU A CA 18
ATOM 30349 C C . GLU A 1 58 ? -10.944 2.953 0.615 1.00 0.00 57 GLU A C 18
ATOM 30350 O O . GLU A 1 58 ? -10.719 3.039 1.822 1.00 0.00 57 GLU A O 18
ATOM 30362 N N . ILE A 1 59 ? -10.053 3.283 -0.314 1.00 0.00 58 ILE A N 18
ATOM 30363 C CA . ILE A 1 59 ? -8.729 3.777 0.041 1.00 0.00 58 ILE A CA 18
ATOM 30364 C C . ILE A 1 59 ? -8.557 5.234 -0.376 1.00 0.00 58 ILE A C 18
ATOM 30365 O O . ILE A 1 59 ? -9.182 5.696 -1.329 1.00 0.00 58 ILE A O 18
ATOM 30381 N N . MET A 1 60 ? -7.702 5.953 0.345 1.00 0.00 59 MET A N 18
ATOM 30382 C CA . MET A 1 60 ? -7.445 7.357 0.049 1.00 0.00 59 MET A CA 18
ATOM 30383 C C . MET A 1 60 ? -6.416 7.938 1.014 1.00 0.00 59 MET A C 18
ATOM 30384 O O . MET A 1 60 ? -5.341 8.387 0.617 1.00 0.00 59 MET A O 18
ATOM 30398 N N . PRO A 1 61 ? -6.751 7.929 2.313 1.00 0.00 60 PRO A N 18
ATOM 30399 C CA . PRO A 1 61 ? -5.870 8.451 3.361 1.00 0.00 60 PRO A CA 18
ATOM 30400 C C . PRO A 1 61 ? -4.639 7.576 3.572 1.00 0.00 60 PRO A C 18
ATOM 30401 O O . PRO A 1 61 ? -3.722 7.945 4.305 1.00 0.00 60 PRO A O 18
ATOM 30412 N N . GLU A 1 62 ? -4.625 6.415 2.924 1.00 0.00 61 GLU A N 18
ATOM 30413 C CA . GLU A 1 62 ? -3.506 5.488 3.042 1.00 0.00 61 GLU A CA 18
ATOM 30414 C C . GLU A 1 62 ? -2.615 5.550 1.804 1.00 0.00 61 GLU A C 18
ATOM 30415 O O . GLU A 1 62 ? -1.403 5.742 1.907 1.00 0.00 61 GLU A O 18
ATOM 30427 N N . ASP A 1 63 ? -3.225 5.386 0.635 1.00 0.00 62 ASP A N 18
ATOM 30428 C CA . ASP A 1 63 ? -2.488 5.424 -0.623 1.00 0.00 62 ASP A CA 18
ATOM 30429 C C . ASP A 1 63 ? -1.722 6.736 -0.765 1.00 0.00 62 ASP A C 18
ATOM 30430 O O . ASP A 1 63 ? -1.818 7.619 0.087 1.00 0.00 62 ASP A O 18
ATOM 30439 N N . LYS A 1 64 ? -0.960 6.855 -1.847 1.00 0.00 63 LYS A N 18
ATOM 30440 C CA . LYS A 1 64 ? -0.177 8.058 -2.102 1.00 0.00 63 LYS A CA 18
ATOM 30441 C C . LYS A 1 64 ? -0.415 8.573 -3.518 1.00 0.00 63 LYS A C 18
ATOM 30442 O O . LYS A 1 64 ? -0.765 7.808 -4.417 1.00 0.00 63 LYS A O 18
ATOM 30461 N N . THR A 1 65 ? -0.223 9.875 -3.710 1.00 0.00 64 THR A N 18
ATOM 30462 C CA . THR A 1 65 ? -0.417 10.491 -5.016 1.00 0.00 64 THR A CA 18
ATOM 30463 C C . THR A 1 65 ? 0.774 10.230 -5.930 1.00 0.00 64 THR A C 18
ATOM 30464 O O . THR A 1 65 ? 1.818 10.872 -5.805 1.00 0.00 64 THR A O 18
ATOM 30475 N N . VAL A 1 66 ? 0.613 9.284 -6.850 1.00 0.00 65 VAL A N 18
ATOM 30476 C CA . VAL A 1 66 ? 1.676 8.940 -7.787 1.00 0.00 65 VAL A CA 18
ATOM 30477 C C . VAL A 1 66 ? 1.784 9.976 -8.900 1.00 0.00 65 VAL A C 18
ATOM 30478 O O . VAL A 1 66 ? 2.779 10.024 -9.622 1.00 0.00 65 VAL A O 18
ATOM 30491 N N . GLY A 1 67 ? 0.752 10.804 -9.033 1.00 0.00 66 GLY A N 18
ATOM 30492 C CA . GLY A 1 67 ? 0.751 11.829 -10.061 1.00 0.00 66 GLY A CA 18
ATOM 30493 C C . GLY A 1 67 ? -0.564 12.578 -10.130 1.00 0.00 66 GLY A C 18
ATOM 30494 O O . GLY A 1 67 ? -1.597 12.076 -9.687 1.00 0.00 66 GLY A O 18
ATOM 30498 N N . PHE A 1 68 ? -0.527 13.784 -10.687 1.00 0.00 67 PHE A N 18
ATOM 30499 C CA . PHE A 1 68 ? -1.725 14.606 -10.811 1.00 0.00 67 PHE A CA 18
ATOM 30500 C C . PHE A 1 68 ? -1.860 15.162 -12.226 1.00 0.00 67 PHE A C 18
ATOM 30501 O O . PHE A 1 68 ? -0.864 15.457 -12.886 1.00 0.00 67 PHE A O 18
ATOM 30518 N N . VAL A 1 69 ? -3.100 15.301 -12.685 1.00 0.00 68 VAL A N 18
ATOM 30519 C CA . VAL A 1 69 ? -3.366 15.821 -14.021 1.00 0.00 68 VAL A CA 18
ATOM 30520 C C . VAL A 1 69 ? -4.420 16.923 -13.981 1.00 0.00 68 VAL A C 18
ATOM 30521 O O . VAL A 1 69 ? -5.543 16.707 -13.526 1.00 0.00 68 VAL A O 18
ATOM 30534 N N . VAL A 1 70 ? -4.050 18.105 -14.462 1.00 0.00 69 VAL A N 18
ATOM 30535 C CA . VAL A 1 70 ? -4.963 19.242 -14.484 1.00 0.00 69 VAL A CA 18
ATOM 30536 C C . VAL A 1 70 ? -5.626 19.388 -15.849 1.00 0.00 69 VAL A C 18
ATOM 30537 O O . VAL A 1 70 ? -4.960 19.653 -16.850 1.00 0.00 69 VAL A O 18
ATOM 30550 N N . VAL A 1 71 ? -6.943 19.214 -15.883 1.00 0.00 70 VAL A N 18
ATOM 30551 C CA . VAL A 1 71 ? -7.698 19.329 -17.125 1.00 0.00 70 VAL A CA 18
ATOM 30552 C C . VAL A 1 71 ? -8.851 20.315 -16.979 1.00 0.00 70 VAL A C 18
ATOM 30553 O O . VAL A 1 71 ? -9.782 20.087 -16.208 1.00 0.00 70 VAL A O 18
ATOM 30566 N N . ASN A 1 72 ? -8.782 21.412 -17.725 1.00 0.00 71 ASN A N 18
ATOM 30567 C CA . ASN A 1 72 ? -9.821 22.435 -17.679 1.00 0.00 71 ASN A CA 18
ATOM 30568 C C . ASN A 1 72 ? -10.289 22.799 -19.085 1.00 0.00 71 ASN A C 18
ATOM 30569 O O . ASN A 1 72 ? -9.508 23.282 -19.904 1.00 0.00 71 ASN A O 18
ATOM 30580 N N . ALA A 1 73 ? -11.568 22.564 -19.356 1.00 0.00 72 ALA A N 18
ATOM 30581 C CA . ALA A 1 73 ? -12.142 22.869 -20.661 1.00 0.00 72 ALA A CA 18
ATOM 30582 C C . ALA A 1 73 ? -12.328 24.372 -20.840 1.00 0.00 72 ALA A C 18
ATOM 30583 O O . ALA A 1 73 ? -11.837 24.957 -21.806 1.00 0.00 72 ALA A O 18
ATOM 30590 N N . ASP A 1 74 ? -13.041 24.990 -19.906 1.00 0.00 73 ASP A N 18
ATOM 30591 C CA . ASP A 1 74 ? -13.292 26.426 -19.961 1.00 0.00 73 ASP A CA 18
ATOM 30592 C C . ASP A 1 74 ? -11.982 27.205 -20.008 1.00 0.00 73 ASP A C 18
ATOM 30593 O O . ASP A 1 74 ? -11.789 28.065 -20.869 1.00 0.00 73 ASP A O 18
ATOM 30602 N N . LYS A 1 75 ? -11.084 26.901 -19.078 1.00 0.00 74 LYS A N 18
ATOM 30603 C CA . LYS A 1 75 ? -9.791 27.572 -19.012 1.00 0.00 74 LYS A CA 18
ATOM 30604 C C . LYS A 1 75 ? -8.866 27.079 -20.120 1.00 0.00 74 LYS A C 18
ATOM 30605 O O . LYS A 1 75 ? -7.899 27.751 -20.481 1.00 0.00 74 LYS A O 18
ATOM 30624 N N . LYS A 1 76 ? -9.169 25.902 -20.658 1.00 0.00 75 LYS A N 18
ATOM 30625 C CA . LYS A 1 76 ? -8.366 25.319 -21.726 1.00 0.00 75 LYS A CA 18
ATOM 30626 C C . LYS A 1 76 ? -6.936 25.070 -21.259 1.00 0.00 75 LYS A C 18
ATOM 30627 O O . LYS A 1 76 ? -5.984 25.614 -21.821 1.00 0.00 75 LYS A O 18
ATOM 30646 N N . LEU A 1 77 ? -6.791 24.244 -20.229 1.00 0.00 76 LEU A N 18
ATOM 30647 C CA . LEU A 1 77 ? -5.476 23.920 -19.686 1.00 0.00 76 LEU A CA 18
ATOM 30648 C C . LEU A 1 77 ? -5.318 22.415 -19.501 1.00 0.00 76 LEU A C 18
ATOM 30649 O O . LEU A 1 77 ? -6.160 21.764 -18.882 1.00 0.00 76 LEU A O 18
ATOM 30665 N N . MET A 1 78 ? -4.234 21.868 -20.040 1.00 0.00 77 MET A N 18
ATOM 30666 C CA . MET A 1 78 ? -3.964 20.439 -19.931 1.00 0.00 77 MET A CA 18
ATOM 30667 C C . MET A 1 78 ? -2.539 20.189 -19.447 1.00 0.00 77 MET A C 18
ATOM 30668 O O . MET A 1 78 ? -1.573 20.549 -20.120 1.00 0.00 77 MET A O 18
ATOM 30682 N N . SER A 1 79 ? -2.416 19.572 -18.276 1.00 0.00 78 SER A N 18
ATOM 30683 C CA . SER A 1 79 ? -1.108 19.279 -17.701 1.00 0.00 78 SER A CA 18
ATOM 30684 C C . SER A 1 79 ? -1.109 17.914 -17.019 1.00 0.00 78 SER A C 18
ATOM 30685 O O . SER A 1 79 ? -1.958 17.630 -16.174 1.00 0.00 78 SER A O 18
ATOM 30693 N N . VAL A 1 80 ? -0.150 17.073 -17.392 1.00 0.00 79 VAL A N 18
ATOM 30694 C CA . VAL A 1 80 ? -0.038 15.738 -16.816 1.00 0.00 79 VAL A CA 18
ATOM 30695 C C . VAL A 1 80 ? 1.314 15.543 -16.139 1.00 0.00 79 VAL A C 18
ATOM 30696 O O . VAL A 1 80 ? 2.362 15.682 -16.770 1.00 0.00 79 VAL A O 18
ATOM 30709 N N . SER A 1 81 ? 1.283 15.221 -14.850 1.00 0.00 80 SER A N 18
ATOM 30710 C CA . SER A 1 81 ? 2.506 15.010 -14.085 1.00 0.00 80 SER A CA 18
ATOM 30711 C C . SER A 1 81 ? 2.383 13.780 -13.191 1.00 0.00 80 SER A C 18
ATOM 30712 O O . SER A 1 81 ? 1.834 13.850 -12.091 1.00 0.00 80 SER A O 18
ATOM 30720 N N . PHE A 1 82 ? 2.898 12.653 -13.671 1.00 0.00 81 PHE A N 18
ATOM 30721 C CA . PHE A 1 82 ? 2.845 11.406 -12.917 1.00 0.00 81 PHE A CA 18
ATOM 30722 C C . PHE A 1 82 ? 4.142 10.618 -13.078 1.00 0.00 81 PHE A C 18
ATOM 30723 O O . PHE A 1 82 ? 4.835 10.741 -14.088 1.00 0.00 81 PHE A O 18
ATOM 30740 N N . SER A 1 83 ? 4.464 9.809 -12.074 1.00 0.00 82 SER A N 18
ATOM 30741 C CA . SER A 1 83 ? 5.680 9.003 -12.101 1.00 0.00 82 SER A CA 18
ATOM 30742 C C . SER A 1 83 ? 5.354 7.522 -11.933 1.00 0.00 82 SER A C 18
ATOM 30743 O O . SER A 1 83 ? 4.187 7.134 -11.880 1.00 0.00 82 SER A O 18
ATOM 30751 N N . ASP A 1 84 ? 6.394 6.700 -11.850 1.00 0.00 83 ASP A N 18
ATOM 30752 C CA . ASP A 1 84 ? 6.220 5.262 -11.686 1.00 0.00 83 ASP A CA 18
ATOM 30753 C C . ASP A 1 84 ? 5.494 4.662 -12.887 1.00 0.00 83 ASP A C 18
ATOM 30754 O O . ASP A 1 84 ? 4.410 4.096 -12.749 1.00 0.00 83 ASP A O 18
ATOM 30763 N N . ILE A 1 85 ? 6.099 4.791 -14.063 1.00 0.00 84 ILE A N 18
ATOM 30764 C CA . ILE A 1 85 ? 5.510 4.262 -15.286 1.00 0.00 84 ILE A CA 18
ATOM 30765 C C . ILE A 1 85 ? 6.584 3.721 -16.224 1.00 0.00 84 ILE A C 18
ATOM 30766 O O . ILE A 1 85 ? 7.777 3.808 -15.934 1.00 0.00 84 ILE A O 18
ATOM 30782 N N . ASP A 1 86 ? 6.152 3.165 -17.351 1.00 0.00 85 ASP A N 18
ATOM 30783 C CA . ASP A 1 86 ? 7.077 2.613 -18.334 1.00 0.00 85 ASP A CA 18
ATOM 30784 C C . ASP A 1 86 ? 7.450 3.661 -19.378 1.00 0.00 85 ASP A C 18
ATOM 30785 O O . ASP A 1 86 ? 6.762 4.669 -19.532 1.00 0.00 85 ASP A O 18
ATOM 30794 N N . GLU A 1 87 ? 8.545 3.415 -20.090 1.00 0.00 86 GLU A N 18
ATOM 30795 C CA . GLU A 1 87 ? 9.011 4.339 -21.118 1.00 0.00 86 GLU A CA 18
ATOM 30796 C C . GLU A 1 87 ? 8.140 4.246 -22.367 1.00 0.00 86 GLU A C 18
ATOM 30797 O O . GLU A 1 87 ? 7.809 5.259 -22.983 1.00 0.00 86 GLU A O 18
ATOM 30809 N N . ASN A 1 88 ? 7.773 3.023 -22.737 1.00 0.00 87 ASN A N 18
ATOM 30810 C CA . ASN A 1 88 ? 6.942 2.797 -23.913 1.00 0.00 87 ASN A CA 18
ATOM 30811 C C . ASN A 1 88 ? 5.551 3.393 -23.719 1.00 0.00 87 ASN A C 18
ATOM 30812 O O . ASN A 1 88 ? 4.876 3.748 -24.686 1.00 0.00 87 ASN A O 18
ATOM 30823 N N . MET A 1 89 ? 5.129 3.501 -22.464 1.00 0.00 88 MET A N 18
ATOM 30824 C CA . MET A 1 89 ? 3.819 4.055 -22.143 1.00 0.00 88 MET A CA 18
ATOM 30825 C C . MET A 1 89 ? 3.786 5.558 -22.404 1.00 0.00 88 MET A C 18
ATOM 30826 O O . MET A 1 89 ? 2.733 6.126 -22.694 1.00 0.00 88 MET A O 18
ATOM 30840 N N . LYS A 1 90 ? 4.946 6.198 -22.298 1.00 0.00 89 LYS A N 18
ATOM 30841 C CA . LYS A 1 90 ? 5.051 7.634 -22.523 1.00 0.00 89 LYS A CA 18
ATOM 30842 C C . LYS A 1 90 ? 4.632 7.995 -23.944 1.00 0.00 89 LYS A C 18
ATOM 30843 O O . LYS A 1 90 ? 4.199 9.116 -24.210 1.00 0.00 89 LYS A O 18
ATOM 30862 N N . LYS A 1 91 ? 4.763 7.037 -24.856 1.00 0.00 90 LYS A N 18
ATOM 30863 C CA . LYS A 1 91 ? 4.396 7.251 -26.250 1.00 0.00 90 LYS A CA 18
ATOM 30864 C C . LYS A 1 91 ? 2.895 7.484 -26.388 1.00 0.00 90 LYS A C 18
ATOM 30865 O O . LYS A 1 91 ? 2.462 8.500 -26.933 1.00 0.00 90 LYS A O 18
ATOM 30884 N N . VAL A 1 92 ? 2.105 6.539 -25.889 1.00 0.00 91 VAL A N 18
ATOM 30885 C CA . VAL A 1 92 ? 0.652 6.643 -25.954 1.00 0.00 91 VAL A CA 18
ATOM 30886 C C . VAL A 1 92 ? 0.143 7.775 -25.069 1.00 0.00 91 VAL A C 18
ATOM 30887 O O . VAL A 1 92 ? -0.821 8.460 -25.415 1.00 0.00 91 VAL A O 18
ATOM 30900 N N . ILE A 1 93 ? 0.795 7.967 -23.928 1.00 0.00 92 ILE A N 18
ATOM 30901 C CA . ILE A 1 93 ? 0.409 9.017 -22.995 1.00 0.00 92 ILE A CA 18
ATOM 30902 C C . ILE A 1 93 ? 0.679 10.399 -23.580 1.00 0.00 92 ILE A C 18
ATOM 30903 O O . ILE A 1 93 ? -0.178 11.282 -23.539 1.00 0.00 92 ILE A O 18
ATOM 30919 N N . LYS A 1 94 ? 1.876 10.580 -24.127 1.00 0.00 93 LYS A N 18
ATOM 30920 C CA . LYS A 1 94 ? 2.261 11.853 -24.725 1.00 0.00 93 LYS A CA 18
ATOM 30921 C C . LYS A 1 94 ? 1.396 12.166 -25.942 1.00 0.00 93 LYS A C 18
ATOM 30922 O O . LYS A 1 94 ? 0.944 13.296 -26.120 1.00 0.00 93 LYS A O 18
ATOM 30941 N N . ALA A 1 95 ? 1.169 11.156 -26.776 1.00 0.00 94 ALA A N 18
ATOM 30942 C CA . ALA A 1 95 ? 0.356 11.323 -27.974 1.00 0.00 94 ALA A CA 18
ATOM 30943 C C . ALA A 1 95 ? -1.069 11.734 -27.618 1.00 0.00 94 ALA A C 18
ATOM 30944 O O . ALA A 1 95 ? -1.604 12.698 -28.166 1.00 0.00 94 ALA A O 18
ATOM 30951 N N . THR A 1 96 ? -1.680 10.996 -26.696 1.00 0.00 95 THR A N 18
ATOM 30952 C CA . THR A 1 96 ? -3.043 11.282 -26.267 1.00 0.00 95 THR A CA 18
ATOM 30953 C C . THR A 1 96 ? -3.134 12.651 -25.602 1.00 0.00 95 THR A C 18
ATOM 30954 O O . THR A 1 96 ? -4.116 13.372 -25.776 1.00 0.00 95 THR A O 18
ATOM 30965 N N . ALA A 1 97 ? -2.104 13.003 -24.840 1.00 0.00 96 ALA A N 18
ATOM 30966 C CA . ALA A 1 97 ? -2.067 14.287 -24.151 1.00 0.00 96 ALA A CA 18
ATOM 30967 C C . ALA A 1 97 ? -1.832 15.430 -25.132 1.00 0.00 96 ALA A C 18
ATOM 30968 O O . ALA A 1 97 ? -2.312 16.545 -24.926 1.00 0.00 96 ALA A O 18
ATOM 30975 N N . GLU A 1 98 ? -1.091 15.146 -26.198 1.00 0.00 97 GLU A N 18
ATOM 30976 C CA . GLU A 1 98 ? -0.792 16.153 -27.210 1.00 0.00 97 GLU A CA 18
ATOM 30977 C C . GLU A 1 98 ? -2.011 16.422 -28.087 1.00 0.00 97 GLU A C 18
ATOM 30978 O O . GLU A 1 98 ? -2.260 17.557 -28.494 1.00 0.00 97 GLU A O 18
ATOM 30990 N N . LYS A 1 99 ? -2.769 15.369 -28.375 1.00 0.00 98 LYS A N 18
ATOM 30991 C CA . LYS A 1 99 ? -3.964 15.489 -29.203 1.00 0.00 98 LYS A CA 18
ATOM 30992 C C . LYS A 1 99 ? -4.904 16.556 -28.650 1.00 0.00 98 LYS A C 18
ATOM 30993 O O . LYS A 1 99 ? -5.656 17.182 -29.397 1.00 0.00 98 LYS A O 18
ATOM 31012 N N . PHE A 1 100 ? -4.854 16.759 -27.338 1.00 0.00 99 PHE A N 18
ATOM 31013 C CA . PHE A 1 100 ? -5.701 17.751 -26.686 1.00 0.00 99 PHE A CA 18
ATOM 31014 C C . PHE A 1 100 ? -5.470 19.138 -27.278 1.00 0.00 99 PHE A C 18
ATOM 31015 O O . PHE A 1 100 ? -6.335 20.011 -27.202 1.00 0.00 99 PHE A O 18
ATOM 31032 N N . LYS A 1 101 ? -4.296 19.334 -27.869 1.00 0.00 100 LYS A N 18
ATOM 31033 C CA . LYS A 1 101 ? -3.948 20.614 -28.476 1.00 0.00 100 LYS A CA 18
ATOM 31034 C C . LYS A 1 101 ? -5.050 21.085 -29.420 1.00 0.00 100 LYS A C 18
ATOM 31035 O O . LYS A 1 101 ? -5.266 22.284 -29.588 1.00 0.00 100 LYS A O 18
ATOM 31054 N N . ASN A 1 102 ? -5.744 20.132 -30.034 1.00 0.00 101 ASN A N 18
ATOM 31055 C CA . ASN A 1 102 ? -6.824 20.450 -30.962 1.00 0.00 101 ASN A CA 18
ATOM 31056 C C . ASN A 1 102 ? -7.834 21.394 -30.316 1.00 0.00 101 ASN A C 18
ATOM 31057 O O . ASN A 1 102 ? -8.358 22.300 -30.966 1.00 0.00 101 ASN A O 18
ATOM 31068 N N . LYS A 1 103 ? -8.104 21.176 -29.034 1.00 0.00 102 LYS A N 18
ATOM 31069 C CA . LYS A 1 103 ? -9.049 22.007 -28.298 1.00 0.00 102 LYS A CA 18
ATOM 31070 C C . LYS A 1 103 ? -8.418 22.549 -27.019 1.00 0.00 102 LYS A C 18
ATOM 31071 O O . LYS A 1 103 ? -9.115 22.850 -26.051 1.00 0.00 102 LYS A O 18
ATOM 31090 N N . GLY A 1 104 ? -7.094 22.670 -27.024 1.00 0.00 103 GLY A N 18
ATOM 31091 C CA . GLY A 1 104 ? -6.392 23.176 -25.859 1.00 0.00 103 GLY A CA 18
ATOM 31092 C C . GLY A 1 104 ? -4.905 23.342 -26.105 1.00 0.00 103 GLY A C 18
ATOM 31093 O O . GLY A 1 104 ? -4.106 22.490 -25.717 1.00 0.00 103 GLY A O 18
ATOM 31097 N N . PHE A 1 105 ? -4.533 24.441 -26.753 1.00 0.00 104 PHE A N 18
ATOM 31098 C CA . PHE A 1 105 ? -3.132 24.714 -27.053 1.00 0.00 104 PHE A CA 18
ATOM 31099 C C . PHE A 1 105 ? -2.274 24.596 -25.797 1.00 0.00 104 PHE A C 18
ATOM 31100 O O . PHE A 1 105 ? -1.098 24.238 -25.865 1.00 0.00 104 PHE A O 18
ATOM 31117 N N . LYS A 1 106 ? -2.871 24.899 -24.649 1.00 0.00 105 LYS A N 18
ATOM 31118 C CA . LYS A 1 106 ? -2.164 24.827 -23.376 1.00 0.00 105 LYS A CA 18
ATOM 31119 C C . LYS A 1 106 ? -1.987 23.378 -22.933 1.00 0.00 105 LYS A C 18
ATOM 31120 O O . LYS A 1 106 ? -2.788 22.851 -22.161 1.00 0.00 105 LYS A O 18
ATOM 31139 N N . VAL A 1 107 ? -0.931 22.738 -23.426 1.00 0.00 106 VAL A N 18
ATOM 31140 C CA . VAL A 1 107 ? -0.647 21.351 -23.079 1.00 0.00 106 VAL A CA 18
ATOM 31141 C C . VAL A 1 107 ? 0.738 21.212 -22.458 1.00 0.00 106 VAL A C 18
ATOM 31142 O O . VAL A 1 107 ? 1.695 21.845 -22.904 1.00 0.00 106 VAL A O 18
ATOM 31155 N N . GLU A 1 108 ? 0.838 20.378 -21.428 1.00 0.00 107 GLU A N 18
ATOM 31156 C CA . GLU A 1 108 ? 2.107 20.156 -20.745 1.00 0.00 107 GLU A CA 18
ATOM 31157 C C . GLU A 1 108 ? 2.212 18.719 -20.244 1.00 0.00 107 GLU A C 18
ATOM 31158 O O . GLU A 1 108 ? 1.263 18.175 -19.678 1.00 0.00 107 GLU A O 18
ATOM 31170 N N . THR A 1 109 ? 3.373 18.107 -20.457 1.00 0.00 108 THR A N 18
ATOM 31171 C CA . THR A 1 109 ? 3.602 16.733 -20.030 1.00 0.00 108 THR A CA 18
ATOM 31172 C C . THR A 1 109 ? 4.953 16.591 -19.337 1.00 0.00 108 THR A C 18
ATOM 31173 O O . THR A 1 109 ? 5.996 16.871 -19.927 1.00 0.00 108 THR A O 18
ATOM 31184 N N . ASP A 1 110 ? 4.926 16.153 -18.083 1.00 0.00 109 ASP A N 18
ATOM 31185 C CA . ASP A 1 110 ? 6.150 15.971 -17.310 1.00 0.00 109 ASP A CA 18
ATOM 31186 C C . ASP A 1 110 ? 6.975 14.814 -17.863 1.00 0.00 109 ASP A C 18
ATOM 31187 O O . ASP A 1 110 ? 6.434 13.768 -18.222 1.00 0.00 109 ASP A O 18
ATOM 31196 N N . MET A 1 111 ? 8.288 15.009 -17.930 1.00 0.00 110 MET A N 18
ATOM 31197 C CA . MET A 1 111 ? 9.188 13.980 -18.439 1.00 0.00 110 MET A CA 18
ATOM 31198 C C . MET A 1 111 ? 9.193 12.760 -17.523 1.00 0.00 110 MET A C 18
ATOM 31199 O O . MET A 1 111 ? 9.412 12.878 -16.317 1.00 0.00 110 MET A O 18
ATOM 31213 N N . MET A 1 2 ? 0.817 0.802 0.497 1.00 0.00 1 MET A N 19
ATOM 31214 C CA . MET A 1 2 ? 1.409 0.542 -0.810 1.00 0.00 1 MET A CA 19
ATOM 31215 C C . MET A 1 2 ? 0.389 0.759 -1.923 1.00 0.00 1 MET A C 19
ATOM 31216 O O . MET A 1 2 ? 0.387 0.046 -2.927 1.00 0.00 1 MET A O 19
ATOM 31230 N N . THR A 1 3 ? -0.480 1.749 -1.738 1.00 0.00 2 THR A N 19
ATOM 31231 C CA . THR A 1 3 ? -1.506 2.059 -2.725 1.00 0.00 2 THR A CA 19
ATOM 31232 C C . THR A 1 3 ? -1.055 3.181 -3.654 1.00 0.00 2 THR A C 19
ATOM 31233 O O . THR A 1 3 ? -0.343 4.096 -3.238 1.00 0.00 2 THR A O 19
ATOM 31244 N N . LEU A 1 4 ? -1.474 3.106 -4.912 1.00 0.00 3 LEU A N 19
ATOM 31245 C CA . LEU A 1 4 ? -1.114 4.117 -5.900 1.00 0.00 3 LEU A CA 19
ATOM 31246 C C . LEU A 1 4 ? -2.359 4.779 -6.481 1.00 0.00 3 LEU A C 19
ATOM 31247 O O . LEU A 1 4 ? -3.091 4.170 -7.262 1.00 0.00 3 LEU A O 19
ATOM 31263 N N . CYS A 1 5 ? -2.592 6.029 -6.096 1.00 0.00 4 CYS A N 19
ATOM 31264 C CA . CYS A 1 5 ? -3.749 6.775 -6.580 1.00 0.00 4 CYS A CA 19
ATOM 31265 C C . CYS A 1 5 ? -3.317 8.087 -7.226 1.00 0.00 4 CYS A C 19
ATOM 31266 O O . CYS A 1 5 ? -2.256 8.625 -6.914 1.00 0.00 4 CYS A O 19
ATOM 31274 N N . ALA A 1 6 ? -4.148 8.596 -8.131 1.00 0.00 5 ALA A N 19
ATOM 31275 C CA . ALA A 1 6 ? -3.853 9.845 -8.821 1.00 0.00 5 ALA A CA 19
ATOM 31276 C C . ALA A 1 6 ? -5.054 10.784 -8.796 1.00 0.00 5 ALA A C 19
ATOM 31277 O O . ALA A 1 6 ? -6.201 10.341 -8.852 1.00 0.00 5 ALA A O 19
ATOM 31284 N N . MET A 1 7 ? -4.783 12.082 -8.710 1.00 0.00 6 MET A N 19
ATOM 31285 C CA . MET A 1 7 ? -5.843 13.083 -8.677 1.00 0.00 6 MET A CA 19
ATOM 31286 C C . MET A 1 7 ? -6.080 13.669 -10.065 1.00 0.00 6 MET A C 19
ATOM 31287 O O . MET A 1 7 ? -5.253 14.421 -10.581 1.00 0.00 6 MET A O 19
ATOM 31301 N N . TYR A 1 8 ? -7.213 13.321 -10.664 1.00 0.00 7 TYR A N 19
ATOM 31302 C CA . TYR A 1 8 ? -7.557 13.811 -11.993 1.00 0.00 7 TYR A CA 19
ATOM 31303 C C . TYR A 1 8 ? -8.600 14.922 -11.912 1.00 0.00 7 TYR A C 19
ATOM 31304 O O . TYR A 1 8 ? -9.773 14.669 -11.642 1.00 0.00 7 TYR A O 19
ATOM 31322 N N . ASN A 1 9 ? -8.161 16.154 -12.148 1.00 0.00 8 ASN A N 19
ATOM 31323 C CA . ASN A 1 9 ? -9.055 17.305 -12.102 1.00 0.00 8 ASN A CA 19
ATOM 31324 C C . ASN A 1 9 ? -9.600 17.627 -13.490 1.00 0.00 8 ASN A C 19
ATOM 31325 O O . ASN A 1 9 ? -8.860 18.060 -14.373 1.00 0.00 8 ASN A O 19
ATOM 31336 N N . ILE A 1 10 ? -10.899 17.414 -13.674 1.00 0.00 9 ILE A N 19
ATOM 31337 C CA . ILE A 1 10 ? -11.543 17.682 -14.953 1.00 0.00 9 ILE A CA 19
ATOM 31338 C C . ILE A 1 10 ? -12.661 18.708 -14.801 1.00 0.00 9 ILE A C 19
ATOM 31339 O O . ILE A 1 10 ? -13.516 18.584 -13.925 1.00 0.00 9 ILE A O 19
ATOM 31355 N N . SER A 1 11 ? -12.648 19.721 -15.662 1.00 0.00 10 SER A N 19
ATOM 31356 C CA . SER A 1 11 ? -13.660 20.770 -15.623 1.00 0.00 10 SER A CA 19
ATOM 31357 C C . SER A 1 11 ? -14.188 21.069 -17.023 1.00 0.00 10 SER A C 19
ATOM 31358 O O . SER A 1 11 ? -13.682 21.954 -17.712 1.00 0.00 10 SER A O 19
ATOM 31366 N N . MET A 1 12 ? -15.208 20.324 -17.436 1.00 0.00 11 MET A N 19
ATOM 31367 C CA . MET A 1 12 ? -15.805 20.509 -18.753 1.00 0.00 11 MET A CA 19
ATOM 31368 C C . MET A 1 12 ? -16.835 21.634 -18.729 1.00 0.00 11 MET A C 19
ATOM 31369 O O . MET A 1 12 ? -17.655 21.718 -17.816 1.00 0.00 11 MET A O 19
ATOM 31383 N N . ALA A 1 13 ? -16.785 22.497 -19.739 1.00 0.00 12 ALA A N 19
ATOM 31384 C CA . ALA A 1 13 ? -17.715 23.616 -19.834 1.00 0.00 12 ALA A CA 19
ATOM 31385 C C . ALA A 1 13 ? -17.743 24.419 -18.538 1.00 0.00 12 ALA A C 19
ATOM 31386 O O . ALA A 1 13 ? -18.806 24.823 -18.069 1.00 0.00 12 ALA A O 19
ATOM 31393 N N . GLY A 1 14 ? -16.566 24.646 -17.963 1.00 0.00 13 GLY A N 19
ATOM 31394 C CA . GLY A 1 14 ? -16.478 25.399 -16.725 1.00 0.00 13 GLY A CA 19
ATOM 31395 C C . GLY A 1 14 ? -17.390 24.850 -15.646 1.00 0.00 13 GLY A C 19
ATOM 31396 O O . GLY A 1 14 ? -18.064 25.609 -14.949 1.00 0.00 13 GLY A O 19
ATOM 31400 N N . SER A 1 15 ? -17.414 23.528 -15.510 1.00 0.00 14 SER A N 19
ATOM 31401 C CA . SER A 1 15 ? -18.256 22.878 -14.512 1.00 0.00 14 SER A CA 19
ATOM 31402 C C . SER A 1 15 ? -17.471 22.608 -13.232 1.00 0.00 14 SER A C 19
ATOM 31403 O O . SER A 1 15 ? -17.636 21.565 -12.597 1.00 0.00 14 SER A O 19
ATOM 31411 N N . HIS A 1 16 ? -16.615 23.554 -12.859 1.00 0.00 15 HIS A N 19
ATOM 31412 C CA . HIS A 1 16 ? -15.803 23.419 -11.655 1.00 0.00 15 HIS A CA 19
ATOM 31413 C C . HIS A 1 16 ? -14.827 22.253 -11.785 1.00 0.00 15 HIS A C 19
ATOM 31414 O O . HIS A 1 16 ? -15.063 21.294 -12.520 1.00 0.00 15 HIS A O 19
ATOM 31428 N N . PRO A 1 17 ? -13.704 22.337 -11.057 1.00 0.00 16 PRO A N 19
ATOM 31429 C CA . PRO A 1 17 ? -12.670 21.298 -11.074 1.00 0.00 16 PRO A CA 19
ATOM 31430 C C . PRO A 1 17 ? -13.130 20.011 -10.398 1.00 0.00 16 PRO A C 19
ATOM 31431 O O . PRO A 1 17 ? -13.085 19.890 -9.173 1.00 0.00 16 PRO A O 19
ATOM 31442 N N . THR A 1 18 ? -13.571 19.049 -11.203 1.00 0.00 17 THR A N 19
ATOM 31443 C CA . THR A 1 18 ? -14.039 17.771 -10.682 1.00 0.00 17 THR A CA 19
ATOM 31444 C C . THR A 1 18 ? -12.870 16.879 -10.281 1.00 0.00 17 THR A C 19
ATOM 31445 O O . THR A 1 18 ? -12.083 16.452 -11.126 1.00 0.00 17 THR A O 19
ATOM 31456 N N . THR A 1 19 ? -12.762 16.600 -8.986 1.00 0.00 18 THR A N 19
ATOM 31457 C CA . THR A 1 19 ? -11.688 15.759 -8.473 1.00 0.00 18 THR A CA 19
ATOM 31458 C C . THR A 1 19 ? -12.008 14.281 -8.665 1.00 0.00 18 THR A C 19
ATOM 31459 O O . THR A 1 19 ? -12.857 13.724 -7.969 1.00 0.00 18 THR A O 19
ATOM 31470 N N . ILE A 1 20 ? -11.323 13.651 -9.614 1.00 0.00 19 ILE A N 19
ATOM 31471 C CA . ILE A 1 20 ? -11.534 12.236 -9.896 1.00 0.00 19 ILE A CA 19
ATOM 31472 C C . ILE A 1 20 ? -10.317 11.409 -9.496 1.00 0.00 19 ILE A C 19
ATOM 31473 O O . ILE A 1 20 ? -9.315 11.375 -10.212 1.00 0.00 19 ILE A O 19
ATOM 31489 N N . CYS A 1 21 ? -10.412 10.742 -8.352 1.00 0.00 20 CYS A N 19
ATOM 31490 C CA . CYS A 1 21 ? -9.319 9.912 -7.857 1.00 0.00 20 CYS A CA 19
ATOM 31491 C C . CYS A 1 21 ? -9.310 8.554 -8.551 1.00 0.00 20 CYS A C 19
ATOM 31492 O O . CYS A 1 21 ? -10.228 7.752 -8.381 1.00 0.00 20 CYS A O 19
ATOM 31500 N N . VAL A 1 22 ? -8.266 8.303 -9.335 1.00 0.00 21 VAL A N 19
ATOM 31501 C CA . VAL A 1 22 ? -8.137 7.042 -10.056 1.00 0.00 21 VAL A CA 19
ATOM 31502 C C . VAL A 1 22 ? -6.791 6.384 -9.775 1.00 0.00 21 VAL A C 19
ATOM 31503 O O . VAL A 1 22 ? -5.757 7.051 -9.737 1.00 0.00 21 VAL A O 19
ATOM 31516 N N . VAL A 1 23 ? -6.811 5.069 -9.580 1.00 0.00 22 VAL A N 19
ATOM 31517 C CA . VAL A 1 23 ? -5.591 4.319 -9.304 1.00 0.00 22 VAL A CA 19
ATOM 31518 C C . VAL A 1 23 ? -4.626 4.388 -10.482 1.00 0.00 22 VAL A C 19
ATOM 31519 O O . VAL A 1 23 ? -5.040 4.352 -11.640 1.00 0.00 22 VAL A O 19
ATOM 31532 N N . MET A 1 24 ? -3.336 4.487 -10.178 1.00 0.00 23 MET A N 19
ATOM 31533 C CA . MET A 1 24 ? -2.310 4.559 -11.213 1.00 0.00 23 MET A CA 19
ATOM 31534 C C . MET A 1 24 ? -2.402 3.362 -12.153 1.00 0.00 23 MET A C 19
ATOM 31535 O O . MET A 1 24 ? -2.035 3.452 -13.325 1.00 0.00 23 MET A O 19
ATOM 31549 N N . ASP A 1 25 ? -2.894 2.243 -11.633 1.00 0.00 24 ASP A N 19
ATOM 31550 C CA . ASP A 1 25 ? -3.034 1.028 -12.427 1.00 0.00 24 ASP A CA 19
ATOM 31551 C C . ASP A 1 25 ? -4.044 1.228 -13.553 1.00 0.00 24 ASP A C 19
ATOM 31552 O O . ASP A 1 25 ? -3.986 0.551 -14.580 1.00 0.00 24 ASP A O 19
ATOM 31561 N N . ARG A 1 26 ? -4.969 2.160 -13.352 1.00 0.00 25 ARG A N 19
ATOM 31562 C CA . ARG A 1 26 ? -5.994 2.448 -14.349 1.00 0.00 25 ARG A CA 19
ATOM 31563 C C . ARG A 1 26 ? -5.942 3.912 -14.774 1.00 0.00 25 ARG A C 19
ATOM 31564 O O . ARG A 1 26 ? -6.876 4.423 -15.393 1.00 0.00 25 ARG A O 19
ATOM 31585 N N . PHE A 1 27 ? -4.845 4.583 -14.438 1.00 0.00 26 PHE A N 19
ATOM 31586 C CA . PHE A 1 27 ? -4.673 5.989 -14.783 1.00 0.00 26 PHE A CA 19
ATOM 31587 C C . PHE A 1 27 ? -4.639 6.177 -16.297 1.00 0.00 26 PHE A C 19
ATOM 31588 O O . PHE A 1 27 ? -5.432 6.934 -16.858 1.00 0.00 26 PHE A O 19
ATOM 31605 N N . LEU A 1 28 ? -3.715 5.483 -16.953 1.00 0.00 27 LEU A N 19
ATOM 31606 C CA . LEU A 1 28 ? -3.576 5.572 -18.402 1.00 0.00 27 LEU A CA 19
ATOM 31607 C C . LEU A 1 28 ? -4.890 5.232 -19.097 1.00 0.00 27 LEU A C 19
ATOM 31608 O O . LEU A 1 28 ? -5.294 5.905 -20.045 1.00 0.00 27 LEU A O 19
ATOM 31624 N N . GLU A 1 29 ? -5.553 4.184 -18.618 1.00 0.00 28 GLU A N 19
ATOM 31625 C CA . GLU A 1 29 ? -6.823 3.756 -19.193 1.00 0.00 28 GLU A CA 19
ATOM 31626 C C . GLU A 1 29 ? -7.864 4.868 -19.103 1.00 0.00 28 GLU A C 19
ATOM 31627 O O . GLU A 1 29 ? -8.540 5.180 -20.083 1.00 0.00 28 GLU A O 19
ATOM 31639 N N . SER A 1 30 ? -7.986 5.462 -17.921 1.00 0.00 29 SER A N 19
ATOM 31640 C CA . SER A 1 30 ? -8.946 6.537 -17.700 1.00 0.00 29 SER A CA 19
ATOM 31641 C C . SER A 1 30 ? -8.691 7.698 -18.657 1.00 0.00 29 SER A C 19
ATOM 31642 O O . SER A 1 30 ? -9.622 8.248 -19.246 1.00 0.00 29 SER A O 19
ATOM 31650 N N . PHE A 1 31 ? -7.423 8.065 -18.807 1.00 0.00 30 PHE A N 19
ATOM 31651 C CA . PHE A 1 31 ? -7.044 9.161 -19.691 1.00 0.00 30 PHE A CA 19
ATOM 31652 C C . PHE A 1 31 ? -7.417 8.848 -21.137 1.00 0.00 30 PHE A C 19
ATOM 31653 O O . PHE A 1 31 ? -7.929 9.705 -21.857 1.00 0.00 30 PHE A O 19
ATOM 31670 N N . SER A 1 32 ? -7.157 7.613 -21.555 1.00 0.00 31 SER A N 19
ATOM 31671 C CA . SER A 1 32 ? -7.461 7.186 -22.916 1.00 0.00 31 SER A CA 19
ATOM 31672 C C . SER A 1 32 ? -8.952 7.324 -23.208 1.00 0.00 31 SER A C 19
ATOM 31673 O O . SER A 1 32 ? -9.346 7.908 -24.216 1.00 0.00 31 SER A O 19
ATOM 31681 N N . GLU A 1 33 ? -9.776 6.780 -22.316 1.00 0.00 32 GLU A N 19
ATOM 31682 C CA . GLU A 1 33 ? -11.224 6.841 -22.479 1.00 0.00 32 GLU A CA 19
ATOM 31683 C C . GLU A 1 33 ? -11.725 8.277 -22.352 1.00 0.00 32 GLU A C 19
ATOM 31684 O O . GLU A 1 33 ? -12.573 8.721 -23.127 1.00 0.00 32 GLU A O 19
ATOM 31696 N N . LEU A 1 34 ? -11.197 8.997 -21.369 1.00 0.00 33 LEU A N 19
ATOM 31697 C CA . LEU A 1 34 ? -11.591 10.383 -21.138 1.00 0.00 33 LEU A CA 19
ATOM 31698 C C . LEU A 1 34 ? -11.434 11.212 -22.409 1.00 0.00 33 LEU A C 19
ATOM 31699 O O . LEU A 1 34 ? -12.298 12.023 -22.743 1.00 0.00 33 LEU A O 19
ATOM 31715 N N . TYR A 1 35 ? -10.329 11.000 -23.115 1.00 0.00 34 TYR A N 19
ATOM 31716 C CA . TYR A 1 35 ? -10.059 11.728 -24.349 1.00 0.00 34 TYR A CA 19
ATOM 31717 C C . TYR A 1 35 ? -11.064 11.353 -25.434 1.00 0.00 34 TYR A C 19
ATOM 31718 O O . TYR A 1 35 ? -11.262 12.094 -26.396 1.00 0.00 34 TYR A O 19
ATOM 31736 N N . ASP A 1 36 ? -11.697 10.196 -25.270 1.00 0.00 35 ASP A N 19
ATOM 31737 C CA . ASP A 1 36 ? -12.684 9.721 -26.232 1.00 0.00 35 ASP A CA 19
ATOM 31738 C C . ASP A 1 36 ? -14.056 10.327 -25.949 1.00 0.00 35 ASP A C 19
ATOM 31739 O O . ASP A 1 36 ? -14.860 10.521 -26.861 1.00 0.00 35 ASP A O 19
ATOM 31748 N N . ILE A 1 37 ? -14.315 10.621 -24.679 1.00 0.00 36 ILE A N 19
ATOM 31749 C CA . ILE A 1 37 ? -15.589 11.204 -24.276 1.00 0.00 36 ILE A CA 19
ATOM 31750 C C . ILE A 1 37 ? -15.525 12.728 -24.289 1.00 0.00 36 ILE A C 19
ATOM 31751 O O . ILE A 1 37 ? -16.521 13.398 -24.563 1.00 0.00 36 ILE A O 19
ATOM 31767 N N . ILE A 1 38 ? -14.347 13.267 -23.994 1.00 0.00 37 ILE A N 19
ATOM 31768 C CA . ILE A 1 38 ? -14.153 14.712 -23.975 1.00 0.00 37 ILE A CA 19
ATOM 31769 C C . ILE A 1 38 ? -14.431 15.322 -25.344 1.00 0.00 37 ILE A C 19
ATOM 31770 O O . ILE A 1 38 ? -14.800 16.492 -25.451 1.00 0.00 37 ILE A O 19
ATOM 31786 N N . ASP A 1 39 ? -14.255 14.522 -26.390 1.00 0.00 38 ASP A N 19
ATOM 31787 C CA . ASP A 1 39 ? -14.490 14.981 -27.753 1.00 0.00 38 ASP A CA 19
ATOM 31788 C C . ASP A 1 39 ? -15.910 15.514 -27.910 1.00 0.00 38 ASP A C 19
ATOM 31789 O O . ASP A 1 39 ? -16.171 16.377 -28.747 1.00 0.00 38 ASP A O 19
ATOM 31798 N N . GLU A 1 40 ? -16.826 14.992 -27.099 1.00 0.00 39 GLU A N 19
ATOM 31799 C CA . GLU A 1 40 ? -18.220 15.414 -27.150 1.00 0.00 39 GLU A CA 19
ATOM 31800 C C . GLU A 1 40 ? -18.545 16.358 -25.996 1.00 0.00 39 GLU A C 19
ATOM 31801 O O . GLU A 1 40 ? -17.686 16.665 -25.170 1.00 0.00 39 GLU A O 19
ATOM 31813 N N . ASN A 1 41 ? -19.793 16.815 -25.946 1.00 0.00 40 ASN A N 19
ATOM 31814 C CA . ASN A 1 41 ? -20.232 17.725 -24.895 1.00 0.00 40 ASN A CA 19
ATOM 31815 C C . ASN A 1 41 ? -21.158 17.014 -23.912 1.00 0.00 40 ASN A C 19
ATOM 31816 O O . ASN A 1 41 ? -22.115 17.602 -23.409 1.00 0.00 40 ASN A O 19
ATOM 31827 N N . ASP A 1 42 ? -20.864 15.747 -23.642 1.00 0.00 41 ASP A N 19
ATOM 31828 C CA . ASP A 1 42 ? -21.668 14.955 -22.719 1.00 0.00 41 ASP A CA 19
ATOM 31829 C C . ASP A 1 42 ? -21.557 15.499 -21.298 1.00 0.00 41 ASP A C 19
ATOM 31830 O O . ASP A 1 42 ? -20.589 15.220 -20.588 1.00 0.00 41 ASP A O 19
ATOM 31839 N N . THR A 1 43 ? -22.553 16.279 -20.888 1.00 0.00 42 THR A N 19
ATOM 31840 C CA . THR A 1 43 ? -22.565 16.864 -19.553 1.00 0.00 42 THR A CA 19
ATOM 31841 C C . THR A 1 43 ? -23.149 15.893 -18.533 1.00 0.00 42 THR A C 19
ATOM 31842 O O . THR A 1 43 ? -22.792 15.927 -17.355 1.00 0.00 42 THR A O 19
ATOM 31853 N N . ASP A 1 44 ? -24.047 15.029 -18.992 1.00 0.00 43 ASP A N 19
ATOM 31854 C CA . ASP A 1 44 ? -24.679 14.046 -18.119 1.00 0.00 43 ASP A CA 19
ATOM 31855 C C . ASP A 1 44 ? -23.763 12.847 -17.898 1.00 0.00 43 ASP A C 19
ATOM 31856 O O . ASP A 1 44 ? -23.609 12.368 -16.774 1.00 0.00 43 ASP A O 19
ATOM 31865 N N . VAL A 1 45 ? -23.157 12.364 -18.978 1.00 0.00 44 VAL A N 19
ATOM 31866 C CA . VAL A 1 45 ? -22.256 11.220 -18.903 1.00 0.00 44 VAL A CA 19
ATOM 31867 C C . VAL A 1 45 ? -21.085 11.504 -17.968 1.00 0.00 44 VAL A C 19
ATOM 31868 O O . VAL A 1 45 ? -20.440 10.582 -17.469 1.00 0.00 44 VAL A O 19
ATOM 31881 N N . MET A 1 46 ? -20.817 12.784 -17.736 1.00 0.00 45 MET A N 19
ATOM 31882 C CA . MET A 1 46 ? -19.725 13.189 -16.859 1.00 0.00 45 MET A CA 19
ATOM 31883 C C . MET A 1 46 ? -19.833 12.501 -15.502 1.00 0.00 45 MET A C 19
ATOM 31884 O O . MET A 1 46 ? -18.877 11.888 -15.028 1.00 0.00 45 MET A O 19
ATOM 31898 N N . MET A 1 47 ? -21.004 12.607 -14.881 1.00 0.00 46 MET A N 19
ATOM 31899 C CA . MET A 1 47 ? -21.236 11.994 -13.579 1.00 0.00 46 MET A CA 19
ATOM 31900 C C . MET A 1 47 ? -20.973 10.492 -13.630 1.00 0.00 46 MET A C 19
ATOM 31901 O O . MET A 1 47 ? -20.141 9.973 -12.887 1.00 0.00 46 MET A O 19
ATOM 31915 N N . ASP A 1 48 ? -21.688 9.801 -14.511 1.00 0.00 47 ASP A N 19
ATOM 31916 C CA . ASP A 1 48 ? -21.531 8.359 -14.660 1.00 0.00 47 ASP A CA 19
ATOM 31917 C C . ASP A 1 48 ? -20.070 7.993 -14.901 1.00 0.00 47 ASP A C 19
ATOM 31918 O O . ASP A 1 48 ? -19.598 6.949 -14.451 1.00 0.00 47 ASP A O 19
ATOM 31927 N N . PHE A 1 49 ? -19.358 8.859 -15.615 1.00 0.00 48 PHE A N 19
ATOM 31928 C CA . PHE A 1 49 ? -17.951 8.627 -15.917 1.00 0.00 48 PHE A CA 19
ATOM 31929 C C . PHE A 1 49 ? -17.102 8.708 -14.652 1.00 0.00 48 PHE A C 19
ATOM 31930 O O . PHE A 1 49 ? -16.266 7.841 -14.397 1.00 0.00 48 PHE A O 19
ATOM 31947 N N . ILE A 1 50 ? -17.322 9.755 -13.865 1.00 0.00 49 ILE A N 19
ATOM 31948 C CA . ILE A 1 50 ? -16.578 9.949 -12.627 1.00 0.00 49 ILE A CA 19
ATOM 31949 C C . ILE A 1 50 ? -16.807 8.792 -11.661 1.00 0.00 49 ILE A C 19
ATOM 31950 O O . ILE A 1 50 ? -15.876 8.324 -11.005 1.00 0.00 49 ILE A O 19
ATOM 31966 N N . SER A 1 51 ? -18.051 8.332 -11.580 1.00 0.00 50 SER A N 19
ATOM 31967 C CA . SER A 1 51 ? -18.403 7.230 -10.692 1.00 0.00 50 SER A CA 19
ATOM 31968 C C . SER A 1 51 ? -17.963 5.895 -11.284 1.00 0.00 50 SER A C 19
ATOM 31969 O O . SER A 1 51 ? -17.696 4.938 -10.556 1.00 0.00 50 SER A O 19
ATOM 31977 N N . ARG A 1 52 ? -17.891 5.837 -12.610 1.00 0.00 51 ARG A N 19
ATOM 31978 C CA . ARG A 1 52 ? -17.484 4.620 -13.301 1.00 0.00 51 ARG A CA 19
ATOM 31979 C C . ARG A 1 52 ? -16.007 4.323 -13.057 1.00 0.00 51 ARG A C 19
ATOM 31980 O O . ARG A 1 52 ? -15.636 3.198 -12.724 1.00 0.00 51 ARG A O 19
ATOM 32001 N N . PHE A 1 53 ? -15.169 5.340 -13.227 1.00 0.00 52 PHE A N 19
ATOM 32002 C CA . PHE A 1 53 ? -13.733 5.188 -13.027 1.00 0.00 52 PHE A CA 19
ATOM 32003 C C . PHE A 1 53 ? -13.363 5.397 -11.561 1.00 0.00 52 PHE A C 19
ATOM 32004 O O . PHE A 1 53 ? -12.682 4.567 -10.958 1.00 0.00 52 PHE A O 19
ATOM 32021 N N . ALA A 1 54 ? -13.815 6.511 -10.995 1.00 0.00 53 ALA A N 19
ATOM 32022 C CA . ALA A 1 54 ? -13.534 6.828 -9.601 1.00 0.00 53 ALA A CA 19
ATOM 32023 C C . ALA A 1 54 ? -14.591 6.231 -8.678 1.00 0.00 53 ALA A C 19
ATOM 32024 O O . ALA A 1 54 ? -15.676 5.857 -9.122 1.00 0.00 53 ALA A O 19
ATOM 32031 N N . ARG A 1 55 ? -14.266 6.145 -7.392 1.00 0.00 54 ARG A N 19
ATOM 32032 C CA . ARG A 1 55 ? -15.188 5.592 -6.407 1.00 0.00 54 ARG A CA 19
ATOM 32033 C C . ARG A 1 55 ? -15.482 4.124 -6.702 1.00 0.00 54 ARG A C 19
ATOM 32034 O O . ARG A 1 55 ? -16.640 3.724 -6.827 1.00 0.00 54 ARG A O 19
ATOM 32055 N N . THR A 1 56 ? -14.426 3.324 -6.812 1.00 0.00 55 THR A N 19
ATOM 32056 C CA . THR A 1 56 ? -14.570 1.902 -7.095 1.00 0.00 55 THR A CA 19
ATOM 32057 C C . THR A 1 56 ? -14.114 1.057 -5.910 1.00 0.00 55 THR A C 19
ATOM 32058 O O . THR A 1 56 ? -14.553 -0.081 -5.741 1.00 0.00 55 THR A O 19
ATOM 32069 N N . ASP A 1 57 ? -13.231 1.621 -5.093 1.00 0.00 56 ASP A N 19
ATOM 32070 C CA . ASP A 1 57 ? -12.717 0.920 -3.922 1.00 0.00 56 ASP A CA 19
ATOM 32071 C C . ASP A 1 57 ? -12.558 1.874 -2.743 1.00 0.00 56 ASP A C 19
ATOM 32072 O O . ASP A 1 57 ? -12.841 3.067 -2.856 1.00 0.00 56 ASP A O 19
ATOM 32081 N N . GLU A 1 58 ? -12.105 1.341 -1.613 1.00 0.00 57 GLU A N 19
ATOM 32082 C CA . GLU A 1 58 ? -11.911 2.146 -0.413 1.00 0.00 57 GLU A CA 19
ATOM 32083 C C . GLU A 1 58 ? -10.509 2.749 -0.383 1.00 0.00 57 GLU A C 19
ATOM 32084 O O . GLU A 1 58 ? -9.570 2.192 -0.954 1.00 0.00 57 GLU A O 19
ATOM 32096 N N . ILE A 1 59 ? -10.375 3.889 0.286 1.00 0.00 58 ILE A N 19
ATOM 32097 C CA . ILE A 1 59 ? -9.089 4.566 0.391 1.00 0.00 58 ILE A CA 19
ATOM 32098 C C . ILE A 1 59 ? -8.470 4.359 1.769 1.00 0.00 58 ILE A C 19
ATOM 32099 O O . ILE A 1 59 ? -9.176 4.291 2.774 1.00 0.00 58 ILE A O 19
ATOM 32115 N N . MET A 1 60 ? -7.145 4.262 1.807 1.00 0.00 59 MET A N 19
ATOM 32116 C CA . MET A 1 60 ? -6.429 4.066 3.063 1.00 0.00 59 MET A CA 19
ATOM 32117 C C . MET A 1 60 ? -5.472 5.223 3.330 1.00 0.00 59 MET A C 19
ATOM 32118 O O . MET A 1 60 ? -5.098 5.972 2.427 1.00 0.00 59 MET A O 19
ATOM 32132 N N . PRO A 1 61 ? -5.066 5.376 4.599 1.00 0.00 60 PRO A N 19
ATOM 32133 C CA . PRO A 1 61 ? -4.147 6.440 5.013 1.00 0.00 60 PRO A CA 19
ATOM 32134 C C . PRO A 1 61 ? -2.734 6.225 4.484 1.00 0.00 60 PRO A C 19
ATOM 32135 O O . PRO A 1 61 ? -1.941 7.163 4.404 1.00 0.00 60 PRO A O 19
ATOM 32146 N N . GLU A 1 62 ? -2.425 4.983 4.122 1.00 0.00 61 GLU A N 19
ATOM 32147 C CA . GLU A 1 62 ? -1.106 4.646 3.600 1.00 0.00 61 GLU A CA 19
ATOM 32148 C C . GLU A 1 62 ? -1.108 4.647 2.074 1.00 0.00 61 GLU A C 19
ATOM 32149 O O . GLU A 1 62 ? -0.418 3.847 1.442 1.00 0.00 61 GLU A O 19
ATOM 32161 N N . ASP A 1 63 ? -1.888 5.550 1.491 1.00 0.00 62 ASP A N 19
ATOM 32162 C CA . ASP A 1 63 ? -1.981 5.656 0.039 1.00 0.00 62 ASP A CA 19
ATOM 32163 C C . ASP A 1 63 ? -0.979 6.675 -0.496 1.00 0.00 62 ASP A C 19
ATOM 32164 O O . ASP A 1 63 ? -0.798 7.746 0.084 1.00 0.00 62 ASP A O 19
ATOM 32173 N N . LYS A 1 64 ? -0.331 6.335 -1.604 1.00 0.00 63 LYS A N 19
ATOM 32174 C CA . LYS A 1 64 ? 0.652 7.219 -2.219 1.00 0.00 63 LYS A CA 19
ATOM 32175 C C . LYS A 1 64 ? 0.062 7.926 -3.435 1.00 0.00 63 LYS A C 19
ATOM 32176 O O . LYS A 1 64 ? -0.710 7.340 -4.194 1.00 0.00 63 LYS A O 19
ATOM 32195 N N . THR A 1 65 ? 0.433 9.190 -3.616 1.00 0.00 64 THR A N 19
ATOM 32196 C CA . THR A 1 65 ? -0.059 9.977 -4.740 1.00 0.00 64 THR A CA 19
ATOM 32197 C C . THR A 1 65 ? 0.891 9.890 -5.929 1.00 0.00 64 THR A C 19
ATOM 32198 O O . THR A 1 65 ? 1.931 10.547 -5.955 1.00 0.00 64 THR A O 19
ATOM 32209 N N . VAL A 1 66 ? 0.525 9.075 -6.914 1.00 0.00 65 VAL A N 19
ATOM 32210 C CA . VAL A 1 66 ? 1.344 8.904 -8.108 1.00 0.00 65 VAL A CA 19
ATOM 32211 C C . VAL A 1 66 ? 1.438 10.203 -8.901 1.00 0.00 65 VAL A C 19
ATOM 32212 O O . VAL A 1 66 ? 2.333 10.375 -9.727 1.00 0.00 65 VAL A O 19
ATOM 32225 N N . GLY A 1 67 ? 0.506 11.116 -8.643 1.00 0.00 66 GLY A N 19
ATOM 32226 C CA . GLY A 1 67 ? 0.502 12.388 -9.341 1.00 0.00 66 GLY A CA 19
ATOM 32227 C C . GLY A 1 67 ? -0.900 12.914 -9.580 1.00 0.00 66 GLY A C 19
ATOM 32228 O O . GLY A 1 67 ? -1.858 12.449 -8.962 1.00 0.00 66 GLY A O 19
ATOM 32232 N N . PHE A 1 68 ? -1.021 13.886 -10.477 1.00 0.00 67 PHE A N 19
ATOM 32233 C CA . PHE A 1 68 ? -2.316 14.478 -10.794 1.00 0.00 67 PHE A CA 19
ATOM 32234 C C . PHE A 1 68 ? -2.351 14.966 -12.239 1.00 0.00 67 PHE A C 19
ATOM 32235 O O . PHE A 1 68 ? -1.310 15.174 -12.862 1.00 0.00 67 PHE A O 19
ATOM 32252 N N . VAL A 1 69 ? -3.558 15.148 -12.766 1.00 0.00 68 VAL A N 19
ATOM 32253 C CA . VAL A 1 69 ? -3.731 15.613 -14.137 1.00 0.00 68 VAL A CA 19
ATOM 32254 C C . VAL A 1 69 ? -4.724 16.768 -14.205 1.00 0.00 68 VAL A C 19
ATOM 32255 O O . VAL A 1 69 ? -5.884 16.627 -13.819 1.00 0.00 68 VAL A O 19
ATOM 32268 N N . VAL A 1 70 ? -4.260 17.912 -14.698 1.00 0.00 69 VAL A N 19
ATOM 32269 C CA . VAL A 1 70 ? -5.107 19.092 -14.818 1.00 0.00 69 VAL A CA 19
ATOM 32270 C C . VAL A 1 70 ? -5.821 19.122 -16.165 1.00 0.00 69 VAL A C 19
ATOM 32271 O O . VAL A 1 70 ? -5.192 18.996 -17.216 1.00 0.00 69 VAL A O 19
ATOM 32284 N N . VAL A 1 71 ? -7.139 19.290 -16.127 1.00 0.00 70 VAL A N 19
ATOM 32285 C CA . VAL A 1 71 ? -7.939 19.338 -17.345 1.00 0.00 70 VAL A CA 19
ATOM 32286 C C . VAL A 1 71 ? -9.086 20.333 -17.210 1.00 0.00 70 VAL A C 19
ATOM 32287 O O . VAL A 1 71 ? -10.037 20.101 -16.466 1.00 0.00 70 VAL A O 19
ATOM 32300 N N . ASN A 1 72 ? -8.988 21.441 -17.937 1.00 0.00 71 ASN A N 19
ATOM 32301 C CA . ASN A 1 72 ? -10.019 22.473 -17.898 1.00 0.00 71 ASN A CA 19
ATOM 32302 C C . ASN A 1 72 ? -10.410 22.904 -19.309 1.00 0.00 71 ASN A C 19
ATOM 32303 O O . ASN A 1 72 ? -9.614 23.506 -20.028 1.00 0.00 71 ASN A O 19
ATOM 32314 N N . ALA A 1 73 ? -11.642 22.591 -19.696 1.00 0.00 72 ALA A N 19
ATOM 32315 C CA . ALA A 1 73 ? -12.141 22.948 -21.019 1.00 0.00 72 ALA A CA 19
ATOM 32316 C C . ALA A 1 73 ? -12.414 24.445 -21.117 1.00 0.00 72 ALA A C 19
ATOM 32317 O O . ALA A 1 73 ? -12.003 25.099 -22.076 1.00 0.00 72 ALA A O 19
ATOM 32324 N N . ASP A 1 74 ? -13.109 24.981 -20.121 1.00 0.00 73 ASP A N 19
ATOM 32325 C CA . ASP A 1 74 ? -13.437 26.402 -20.095 1.00 0.00 73 ASP A CA 19
ATOM 32326 C C . ASP A 1 74 ? -12.178 27.247 -19.926 1.00 0.00 73 ASP A C 19
ATOM 32327 O O . ASP A 1 74 ? -11.968 28.219 -20.653 1.00 0.00 73 ASP A O 19
ATOM 32336 N N . LYS A 1 75 ? -11.345 26.872 -18.962 1.00 0.00 74 LYS A N 19
ATOM 32337 C CA . LYS A 1 75 ? -10.106 27.594 -18.697 1.00 0.00 74 LYS A CA 19
ATOM 32338 C C . LYS A 1 75 ? -9.062 27.295 -19.767 1.00 0.00 74 LYS A C 19
ATOM 32339 O O . LYS A 1 75 ? -8.102 28.046 -19.940 1.00 0.00 74 LYS A O 19
ATOM 32358 N N . LYS A 1 76 ? -9.256 26.194 -20.485 1.00 0.00 75 LYS A N 19
ATOM 32359 C CA . LYS A 1 76 ? -8.333 25.797 -21.542 1.00 0.00 75 LYS A CA 19
ATOM 32360 C C . LYS A 1 76 ? -6.952 25.489 -20.971 1.00 0.00 75 LYS A C 19
ATOM 32361 O O . LYS A 1 76 ? -5.952 26.077 -21.386 1.00 0.00 75 LYS A O 19
ATOM 32380 N N . LEU A 1 77 ? -6.903 24.565 -20.018 1.00 0.00 76 LEU A N 19
ATOM 32381 C CA . LEU A 1 77 ? -5.644 24.178 -19.391 1.00 0.00 76 LEU A CA 19
ATOM 32382 C C . LEU A 1 77 ? -5.532 22.660 -19.287 1.00 0.00 76 LEU A C 19
ATOM 32383 O O . LEU A 1 77 ? -6.389 22.004 -18.696 1.00 0.00 76 LEU A O 19
ATOM 32399 N N . MET A 1 78 ? -4.468 22.110 -19.863 1.00 0.00 77 MET A N 19
ATOM 32400 C CA . MET A 1 78 ? -4.241 20.670 -19.831 1.00 0.00 77 MET A CA 19
ATOM 32401 C C . MET A 1 78 ? -2.825 20.352 -19.362 1.00 0.00 77 MET A C 19
ATOM 32402 O O . MET A 1 78 ? -1.850 20.667 -20.044 1.00 0.00 77 MET A O 19
ATOM 32416 N N . SER A 1 79 ? -2.719 19.727 -18.194 1.00 0.00 78 SER A N 19
ATOM 32417 C CA . SER A 1 79 ? -1.422 19.371 -17.632 1.00 0.00 78 SER A CA 19
ATOM 32418 C C . SER A 1 79 ? -1.432 17.940 -17.105 1.00 0.00 78 SER A C 19
ATOM 32419 O O . SER A 1 79 ? -2.478 17.414 -16.723 1.00 0.00 78 SER A O 19
ATOM 32427 N N . VAL A 1 80 ? -0.260 17.313 -17.087 1.00 0.00 79 VAL A N 19
ATOM 32428 C CA . VAL A 1 80 ? -0.133 15.943 -16.606 1.00 0.00 79 VAL A CA 19
ATOM 32429 C C . VAL A 1 80 ? 1.182 15.742 -15.860 1.00 0.00 79 VAL A C 19
ATOM 32430 O O . VAL A 1 80 ? 2.259 15.980 -16.405 1.00 0.00 79 VAL A O 19
ATOM 32443 N N . SER A 1 81 ? 1.085 15.303 -14.609 1.00 0.00 80 SER A N 19
ATOM 32444 C CA . SER A 1 81 ? 2.267 15.073 -13.786 1.00 0.00 80 SER A CA 19
ATOM 32445 C C . SER A 1 81 ? 2.102 13.815 -12.938 1.00 0.00 80 SER A C 19
ATOM 32446 O O . SER A 1 81 ? 1.361 13.808 -11.955 1.00 0.00 80 SER A O 19
ATOM 32454 N N . PHE A 1 82 ? 2.798 12.752 -13.327 1.00 0.00 81 PHE A N 19
ATOM 32455 C CA . PHE A 1 82 ? 2.730 11.488 -12.604 1.00 0.00 81 PHE A CA 19
ATOM 32456 C C . PHE A 1 82 ? 4.109 10.842 -12.506 1.00 0.00 81 PHE A C 19
ATOM 32457 O O . PHE A 1 82 ? 5.057 11.275 -13.160 1.00 0.00 81 PHE A O 19
ATOM 32474 N N . SER A 1 83 ? 4.212 9.803 -11.682 1.00 0.00 82 SER A N 19
ATOM 32475 C CA . SER A 1 83 ? 5.475 9.100 -11.494 1.00 0.00 82 SER A CA 19
ATOM 32476 C C . SER A 1 83 ? 6.095 8.727 -12.837 1.00 0.00 82 SER A C 19
ATOM 32477 O O . SER A 1 83 ? 5.394 8.326 -13.767 1.00 0.00 82 SER A O 19
ATOM 32485 N N . ASP A 1 84 ? 7.413 8.863 -12.931 1.00 0.00 83 ASP A N 19
ATOM 32486 C CA . ASP A 1 84 ? 8.129 8.540 -14.160 1.00 0.00 83 ASP A CA 19
ATOM 32487 C C . ASP A 1 84 ? 8.065 7.043 -14.448 1.00 0.00 83 ASP A C 19
ATOM 32488 O O . ASP A 1 84 ? 8.925 6.279 -14.008 1.00 0.00 83 ASP A O 19
ATOM 32497 N N . ILE A 1 85 ? 7.042 6.632 -15.189 1.00 0.00 84 ILE A N 19
ATOM 32498 C CA . ILE A 1 85 ? 6.866 5.227 -15.536 1.00 0.00 84 ILE A CA 19
ATOM 32499 C C . ILE A 1 85 ? 7.707 4.852 -16.752 1.00 0.00 84 ILE A C 19
ATOM 32500 O O . ILE A 1 85 ? 8.476 5.667 -17.263 1.00 0.00 84 ILE A O 19
ATOM 32516 N N . ASP A 1 86 ? 7.553 3.616 -17.212 1.00 0.00 85 ASP A N 19
ATOM 32517 C CA . ASP A 1 86 ? 8.295 3.133 -18.370 1.00 0.00 85 ASP A CA 19
ATOM 32518 C C . ASP A 1 86 ? 8.172 4.105 -19.539 1.00 0.00 85 ASP A C 19
ATOM 32519 O O . ASP A 1 86 ? 7.196 4.847 -19.640 1.00 0.00 85 ASP A O 19
ATOM 32528 N N . GLU A 1 87 ? 9.169 4.096 -20.418 1.00 0.00 86 GLU A N 19
ATOM 32529 C CA . GLU A 1 87 ? 9.173 4.980 -21.578 1.00 0.00 86 GLU A CA 19
ATOM 32530 C C . GLU A 1 87 ? 8.135 4.534 -22.604 1.00 0.00 86 GLU A C 19
ATOM 32531 O O . GLU A 1 87 ? 7.435 5.357 -23.192 1.00 0.00 86 GLU A O 19
ATOM 32543 N N . ASN A 1 88 ? 8.044 3.225 -22.814 1.00 0.00 87 ASN A N 19
ATOM 32544 C CA . ASN A 1 88 ? 7.093 2.668 -23.770 1.00 0.00 87 ASN A CA 19
ATOM 32545 C C . ASN A 1 88 ? 5.688 3.204 -23.515 1.00 0.00 87 ASN A C 19
ATOM 32546 O O . ASN A 1 88 ? 4.922 3.437 -24.449 1.00 0.00 87 ASN A O 19
ATOM 32557 N N . MET A 1 89 ? 5.356 3.398 -22.242 1.00 0.00 88 MET A N 19
ATOM 32558 C CA . MET A 1 89 ? 4.044 3.909 -21.864 1.00 0.00 88 MET A CA 19
ATOM 32559 C C . MET A 1 89 ? 3.956 5.413 -22.102 1.00 0.00 88 MET A C 19
ATOM 32560 O O . MET A 1 89 ? 2.905 5.933 -22.475 1.00 0.00 88 MET A O 19
ATOM 32574 N N . LYS A 1 90 ? 5.068 6.108 -21.884 1.00 0.00 89 LYS A N 19
ATOM 32575 C CA . LYS A 1 90 ? 5.118 7.552 -22.076 1.00 0.00 89 LYS A CA 19
ATOM 32576 C C . LYS A 1 90 ? 4.724 7.926 -23.502 1.00 0.00 89 LYS A C 19
ATOM 32577 O O . LYS A 1 90 ? 4.255 9.035 -23.757 1.00 0.00 89 LYS A O 19
ATOM 32596 N N . LYS A 1 91 ? 4.916 6.993 -24.428 1.00 0.00 90 LYS A N 19
ATOM 32597 C CA . LYS A 1 91 ? 4.579 7.222 -25.827 1.00 0.00 90 LYS A CA 19
ATOM 32598 C C . LYS A 1 91 ? 3.075 7.410 -26.001 1.00 0.00 90 LYS A C 19
ATOM 32599 O O . LYS A 1 91 ? 2.624 8.421 -26.540 1.00 0.00 90 LYS A O 19
ATOM 32618 N N . VAL A 1 92 ? 2.303 6.432 -25.538 1.00 0.00 91 VAL A N 19
ATOM 32619 C CA . VAL A 1 92 ? 0.850 6.491 -25.640 1.00 0.00 91 VAL A CA 19
ATOM 32620 C C . VAL A 1 92 ? 0.283 7.605 -24.766 1.00 0.00 91 VAL A C 19
ATOM 32621 O O . VAL A 1 92 ? -0.724 8.225 -25.109 1.00 0.00 91 VAL A O 19
ATOM 32634 N N . ILE A 1 93 ? 0.937 7.853 -23.636 1.00 0.00 92 ILE A N 19
ATOM 32635 C CA . ILE A 1 93 ? 0.499 8.893 -22.714 1.00 0.00 92 ILE A CA 19
ATOM 32636 C C . ILE A 1 93 ? 0.738 10.282 -23.297 1.00 0.00 92 ILE A C 19
ATOM 32637 O O . ILE A 1 93 ? -0.132 11.151 -23.237 1.00 0.00 92 ILE A O 19
ATOM 32653 N N . LYS A 1 94 ? 1.923 10.483 -23.863 1.00 0.00 93 LYS A N 19
ATOM 32654 C CA . LYS A 1 94 ? 2.277 11.765 -24.461 1.00 0.00 93 LYS A CA 19
ATOM 32655 C C . LYS A 1 94 ? 1.431 12.040 -25.700 1.00 0.00 93 LYS A C 19
ATOM 32656 O O . LYS A 1 94 ? 0.994 13.168 -25.927 1.00 0.00 93 LYS A O 19
ATOM 32675 N N . ALA A 1 95 ? 1.201 11.002 -26.497 1.00 0.00 94 ALA A N 19
ATOM 32676 C CA . ALA A 1 95 ? 0.404 11.132 -27.710 1.00 0.00 94 ALA A CA 19
ATOM 32677 C C . ALA A 1 95 ? -1.048 11.461 -27.380 1.00 0.00 94 ALA A C 19
ATOM 32678 O O . ALA A 1 95 ? -1.627 12.394 -27.938 1.00 0.00 94 ALA A O 19
ATOM 32685 N N . THR A 1 96 ? -1.633 10.689 -26.469 1.00 0.00 95 THR A N 19
ATOM 32686 C CA . THR A 1 96 ? -3.018 10.898 -26.066 1.00 0.00 95 THR A CA 19
ATOM 32687 C C . THR A 1 96 ? -3.203 12.266 -25.421 1.00 0.00 95 THR A C 19
ATOM 32688 O O . THR A 1 96 ? -4.180 12.963 -25.691 1.00 0.00 95 THR A O 19
ATOM 32699 N N . ALA A 1 97 ? -2.257 12.646 -24.568 1.00 0.00 96 ALA A N 19
ATOM 32700 C CA . ALA A 1 97 ? -2.314 13.933 -23.886 1.00 0.00 96 ALA A CA 19
ATOM 32701 C C . ALA A 1 97 ? -2.047 15.079 -24.855 1.00 0.00 96 ALA A C 19
ATOM 32702 O O . ALA A 1 97 ? -2.562 16.183 -24.681 1.00 0.00 96 ALA A O 19
ATOM 32709 N N . GLU A 1 98 ? -1.239 14.810 -25.875 1.00 0.00 97 GLU A N 19
ATOM 32710 C CA . GLU A 1 98 ? -0.903 15.822 -26.871 1.00 0.00 97 GLU A CA 19
ATOM 32711 C C . GLU A 1 98 ? -2.080 16.075 -27.808 1.00 0.00 97 GLU A C 19
ATOM 32712 O O . GLU A 1 98 ? -2.312 17.203 -28.242 1.00 0.00 97 GLU A O 19
ATOM 32724 N N . LYS A 1 99 ? -2.821 15.016 -28.116 1.00 0.00 98 LYS A N 19
ATOM 32725 C CA . LYS A 1 99 ? -3.976 15.121 -29.001 1.00 0.00 98 LYS A CA 19
ATOM 32726 C C . LYS A 1 99 ? -4.955 16.175 -28.494 1.00 0.00 98 LYS A C 19
ATOM 32727 O O . LYS A 1 99 ? -5.662 16.808 -29.279 1.00 0.00 98 LYS A O 19
ATOM 32746 N N . PHE A 1 100 ? -4.991 16.359 -27.179 1.00 0.00 99 PHE A N 19
ATOM 32747 C CA . PHE A 1 100 ? -5.884 17.337 -26.568 1.00 0.00 99 PHE A CA 19
ATOM 32748 C C . PHE A 1 100 ? -5.630 18.732 -27.132 1.00 0.00 99 PHE A C 19
ATOM 32749 O O . PHE A 1 100 ? -6.506 19.597 -27.097 1.00 0.00 99 PHE A O 19
ATOM 32766 N N . LYS A 1 101 ? -4.426 18.944 -27.651 1.00 0.00 100 LYS A N 19
ATOM 32767 C CA . LYS A 1 101 ? -4.055 20.232 -28.224 1.00 0.00 100 LYS A CA 19
ATOM 32768 C C . LYS A 1 101 ? -5.104 20.705 -29.226 1.00 0.00 100 LYS A C 19
ATOM 32769 O O . LYS A 1 101 ? -5.318 21.904 -29.395 1.00 0.00 100 LYS A O 19
ATOM 32788 N N . ASN A 1 102 ? -5.757 19.753 -29.886 1.00 0.00 101 ASN A N 19
ATOM 32789 C CA . ASN A 1 102 ? -6.785 20.073 -30.869 1.00 0.00 101 ASN A CA 19
ATOM 32790 C C . ASN A 1 102 ? -7.822 21.025 -30.282 1.00 0.00 101 ASN A C 19
ATOM 32791 O O . ASN A 1 102 ? -8.338 21.904 -30.974 1.00 0.00 101 ASN A O 19
ATOM 32802 N N . LYS A 1 103 ? -8.124 20.845 -29.001 1.00 0.00 102 LYS A N 19
ATOM 32803 C CA . LYS A 1 103 ? -9.099 21.688 -28.318 1.00 0.00 102 LYS A CA 19
ATOM 32804 C C . LYS A 1 103 ? -8.509 22.275 -27.040 1.00 0.00 102 LYS A C 19
ATOM 32805 O O . LYS A 1 103 ? -9.235 22.598 -26.101 1.00 0.00 102 LYS A O 19
ATOM 32824 N N . GLY A 1 104 ? -7.186 22.413 -27.012 1.00 0.00 103 GLY A N 19
ATOM 32825 C CA . GLY A 1 104 ? -6.522 22.963 -25.845 1.00 0.00 103 GLY A CA 19
ATOM 32826 C C . GLY A 1 104 ? -5.040 23.186 -26.072 1.00 0.00 103 GLY A C 19
ATOM 32827 O O . GLY A 1 104 ? -4.212 22.378 -25.651 1.00 0.00 103 GLY A O 19
ATOM 32831 N N . PHE A 1 105 ? -4.705 24.284 -26.742 1.00 0.00 104 PHE A N 19
ATOM 32832 C CA . PHE A 1 105 ? -3.313 24.609 -27.028 1.00 0.00 104 PHE A CA 19
ATOM 32833 C C . PHE A 1 105 ? -2.467 24.541 -25.759 1.00 0.00 104 PHE A C 19
ATOM 32834 O O . PHE A 1 105 ? -1.279 24.219 -25.807 1.00 0.00 104 PHE A O 19
ATOM 32851 N N . LYS A 1 106 ? -3.087 24.848 -24.625 1.00 0.00 105 LYS A N 19
ATOM 32852 C CA . LYS A 1 106 ? -2.394 24.822 -23.342 1.00 0.00 105 LYS A CA 19
ATOM 32853 C C . LYS A 1 106 ? -2.200 23.389 -22.858 1.00 0.00 105 LYS A C 19
ATOM 32854 O O . LYS A 1 106 ? -2.943 22.906 -22.004 1.00 0.00 105 LYS A O 19
ATOM 32873 N N . VAL A 1 107 ? -1.195 22.714 -23.408 1.00 0.00 106 VAL A N 19
ATOM 32874 C CA . VAL A 1 107 ? -0.902 21.337 -23.030 1.00 0.00 106 VAL A CA 19
ATOM 32875 C C . VAL A 1 107 ? 0.485 21.221 -22.408 1.00 0.00 106 VAL A C 19
ATOM 32876 O O . VAL A 1 107 ? 1.445 21.819 -22.894 1.00 0.00 106 VAL A O 19
ATOM 32889 N N . GLU A 1 108 ? 0.583 20.448 -21.331 1.00 0.00 107 GLU A N 19
ATOM 32890 C CA . GLU A 1 108 ? 1.854 20.255 -20.643 1.00 0.00 107 GLU A CA 19
ATOM 32891 C C . GLU A 1 108 ? 1.962 18.837 -20.088 1.00 0.00 107 GLU A C 19
ATOM 32892 O O . GLU A 1 108 ? 1.264 18.474 -19.140 1.00 0.00 107 GLU A O 19
ATOM 32904 N N . THR A 1 109 ? 2.841 18.039 -20.686 1.00 0.00 108 THR A N 19
ATOM 32905 C CA . THR A 1 109 ? 3.040 16.662 -20.254 1.00 0.00 108 THR A CA 19
ATOM 32906 C C . THR A 1 109 ? 4.405 16.482 -19.599 1.00 0.00 108 THR A C 19
ATOM 32907 O O . THR A 1 109 ? 5.438 16.765 -20.208 1.00 0.00 108 THR A O 19
ATOM 32918 N N . ASP A 1 110 ? 4.403 16.011 -18.357 1.00 0.00 109 ASP A N 19
ATOM 32919 C CA . ASP A 1 110 ? 5.643 15.792 -17.621 1.00 0.00 109 ASP A CA 19
ATOM 32920 C C . ASP A 1 110 ? 6.616 14.945 -18.434 1.00 0.00 109 ASP A C 19
ATOM 32921 O O . ASP A 1 110 ? 6.204 14.104 -19.233 1.00 0.00 109 ASP A O 19
ATOM 32930 N N . MET A 1 111 ? 7.908 15.172 -18.225 1.00 0.00 110 MET A N 19
ATOM 32931 C CA . MET A 1 111 ? 8.940 14.429 -18.939 1.00 0.00 110 MET A CA 19
ATOM 32932 C C . MET A 1 111 ? 10.269 14.491 -18.193 1.00 0.00 110 MET A C 19
ATOM 32933 O O . MET A 1 111 ? 10.580 15.487 -17.539 1.00 0.00 110 MET A O 19
ATOM 32947 N N . MET A 1 2 ? -1.331 -0.092 1.028 1.00 0.00 1 MET A N 20
ATOM 32948 C CA . MET A 1 2 ? -0.629 0.792 0.105 1.00 0.00 1 MET A CA 20
ATOM 32949 C C . MET A 1 2 ? -1.295 0.785 -1.267 1.00 0.00 1 MET A C 20
ATOM 32950 O O . MET A 1 2 ? -0.902 0.029 -2.156 1.00 0.00 1 MET A O 20
ATOM 32964 N N . THR A 1 3 ? -2.305 1.633 -1.434 1.00 0.00 2 THR A N 20
ATOM 32965 C CA . THR A 1 3 ? -3.027 1.723 -2.697 1.00 0.00 2 THR A CA 20
ATOM 32966 C C . THR A 1 3 ? -2.438 2.810 -3.589 1.00 0.00 2 THR A C 20
ATOM 32967 O O . THR A 1 3 ? -2.601 4.002 -3.323 1.00 0.00 2 THR A O 20
ATOM 32978 N N . LEU A 1 4 ? -1.754 2.393 -4.649 1.00 0.00 3 LEU A N 20
ATOM 32979 C CA . LEU A 1 4 ? -1.142 3.332 -5.582 1.00 0.00 3 LEU A CA 20
ATOM 32980 C C . LEU A 1 4 ? -2.162 3.834 -6.599 1.00 0.00 3 LEU A C 20
ATOM 32981 O O . LEU A 1 4 ? -2.599 3.086 -7.475 1.00 0.00 3 LEU A O 20
ATOM 32997 N N . CYS A 1 5 ? -2.536 5.102 -6.477 1.00 0.00 4 CYS A N 20
ATOM 32998 C CA . CYS A 1 5 ? -3.505 5.705 -7.386 1.00 0.00 4 CYS A CA 20
ATOM 32999 C C . CYS A 1 5 ? -3.123 7.145 -7.710 1.00 0.00 4 CYS A C 20
ATOM 33000 O O . CYS A 1 5 ? -2.314 7.756 -7.012 1.00 0.00 4 CYS A O 20
ATOM 33008 N N . ALA A 1 6 ? -3.710 7.682 -8.775 1.00 0.00 5 ALA A N 20
ATOM 33009 C CA . ALA A 1 6 ? -3.432 9.051 -9.192 1.00 0.00 5 ALA A CA 20
ATOM 33010 C C . ALA A 1 6 ? -4.699 9.900 -9.168 1.00 0.00 5 ALA A C 20
ATOM 33011 O O . ALA A 1 6 ? -5.810 9.375 -9.228 1.00 0.00 5 ALA A O 20
ATOM 33018 N N . MET A 1 7 ? -4.523 11.214 -9.080 1.00 0.00 6 MET A N 20
ATOM 33019 C CA . MET A 1 7 ? -5.653 12.136 -9.049 1.00 0.00 6 MET A CA 20
ATOM 33020 C C . MET A 1 7 ? -5.854 12.795 -10.409 1.00 0.00 6 MET A C 20
ATOM 33021 O O . MET A 1 7 ? -4.893 13.218 -11.053 1.00 0.00 6 MET A O 20
ATOM 33035 N N . TYR A 1 8 ? -7.107 12.879 -10.841 1.00 0.00 7 TYR A N 20
ATOM 33036 C CA . TYR A 1 8 ? -7.434 13.485 -12.127 1.00 0.00 7 TYR A CA 20
ATOM 33037 C C . TYR A 1 8 ? -8.491 14.573 -11.964 1.00 0.00 7 TYR A C 20
ATOM 33038 O O . TYR A 1 8 ? -9.666 14.284 -11.744 1.00 0.00 7 TYR A O 20
ATOM 33056 N N . ASN A 1 9 ? -8.062 15.827 -12.074 1.00 0.00 8 ASN A N 20
ATOM 33057 C CA . ASN A 1 9 ? -8.971 16.960 -11.939 1.00 0.00 8 ASN A CA 20
ATOM 33058 C C . ASN A 1 9 ? -9.539 17.366 -13.295 1.00 0.00 8 ASN A C 20
ATOM 33059 O O . ASN A 1 9 ? -8.954 18.186 -14.003 1.00 0.00 8 ASN A O 20
ATOM 33070 N N . ILE A 1 10 ? -10.681 16.787 -13.649 1.00 0.00 9 ILE A N 20
ATOM 33071 C CA . ILE A 1 10 ? -11.328 17.090 -14.920 1.00 0.00 9 ILE A CA 20
ATOM 33072 C C . ILE A 1 10 ? -12.431 18.128 -14.741 1.00 0.00 9 ILE A C 20
ATOM 33073 O O . ILE A 1 10 ? -13.287 17.995 -13.866 1.00 0.00 9 ILE A O 20
ATOM 33089 N N . SER A 1 11 ? -12.405 19.161 -15.576 1.00 0.00 10 SER A N 20
ATOM 33090 C CA . SER A 1 11 ? -13.401 20.224 -15.510 1.00 0.00 10 SER A CA 20
ATOM 33091 C C . SER A 1 11 ? -13.925 20.566 -16.901 1.00 0.00 10 SER A C 20
ATOM 33092 O O . SER A 1 11 ? -13.202 21.119 -17.730 1.00 0.00 10 SER A O 20
ATOM 33100 N N . MET A 1 12 ? -15.187 20.232 -17.150 1.00 0.00 11 MET A N 20
ATOM 33101 C CA . MET A 1 12 ? -15.809 20.505 -18.440 1.00 0.00 11 MET A CA 20
ATOM 33102 C C . MET A 1 12 ? -15.972 22.005 -18.659 1.00 0.00 11 MET A C 20
ATOM 33103 O O . MET A 1 12 ? -16.049 22.777 -17.704 1.00 0.00 11 MET A O 20
ATOM 33117 N N . ALA A 1 13 ? -16.024 22.412 -19.923 1.00 0.00 12 ALA A N 20
ATOM 33118 C CA . ALA A 1 13 ? -16.180 23.820 -20.267 1.00 0.00 12 ALA A CA 20
ATOM 33119 C C . ALA A 1 13 ? -17.371 24.434 -19.539 1.00 0.00 12 ALA A C 20
ATOM 33120 O O . ALA A 1 13 ? -18.523 24.174 -19.884 1.00 0.00 12 ALA A O 20
ATOM 33127 N N . GLY A 1 14 ? -17.085 25.251 -18.530 1.00 0.00 13 GLY A N 20
ATOM 33128 C CA . GLY A 1 14 ? -18.143 25.889 -17.769 1.00 0.00 13 GLY A CA 20
ATOM 33129 C C . GLY A 1 14 ? -18.734 24.972 -16.717 1.00 0.00 13 GLY A C 20
ATOM 33130 O O . GLY A 1 14 ? -19.953 24.888 -16.571 1.00 0.00 13 GLY A O 20
ATOM 33134 N N . SER A 1 15 ? -17.868 24.281 -15.982 1.00 0.00 14 SER A N 20
ATOM 33135 C CA . SER A 1 15 ? -18.312 23.361 -14.941 1.00 0.00 14 SER A CA 20
ATOM 33136 C C . SER A 1 15 ? -17.244 23.205 -13.863 1.00 0.00 14 SER A C 20
ATOM 33137 O O . SER A 1 15 ? -16.049 23.155 -14.158 1.00 0.00 14 SER A O 20
ATOM 33145 N N . HIS A 1 16 ? -17.683 23.128 -12.611 1.00 0.00 15 HIS A N 20
ATOM 33146 C CA . HIS A 1 16 ? -16.766 22.977 -11.487 1.00 0.00 15 HIS A CA 20
ATOM 33147 C C . HIS A 1 16 ? -15.807 21.813 -11.720 1.00 0.00 15 HIS A C 20
ATOM 33148 O O . HIS A 1 16 ? -16.085 20.893 -12.490 1.00 0.00 15 HIS A O 20
ATOM 33162 N N . PRO A 1 17 ? -14.652 21.852 -11.041 1.00 0.00 16 PRO A N 20
ATOM 33163 C CA . PRO A 1 17 ? -13.629 20.808 -11.158 1.00 0.00 16 PRO A CA 20
ATOM 33164 C C . PRO A 1 17 ? -14.069 19.492 -10.526 1.00 0.00 16 PRO A C 20
ATOM 33165 O O . PRO A 1 17 ? -14.696 19.478 -9.466 1.00 0.00 16 PRO A O 20
ATOM 33176 N N . THR A 1 18 ? -13.736 18.385 -11.183 1.00 0.00 17 THR A N 20
ATOM 33177 C CA . THR A 1 18 ? -14.098 17.064 -10.686 1.00 0.00 17 THR A CA 20
ATOM 33178 C C . THR A 1 18 ? -12.857 16.230 -10.389 1.00 0.00 17 THR A C 20
ATOM 33179 O O . THR A 1 18 ? -12.051 15.956 -11.280 1.00 0.00 17 THR A O 20
ATOM 33190 N N . THR A 1 19 ? -12.708 15.826 -9.131 1.00 0.00 18 THR A N 20
ATOM 33191 C CA . THR A 1 19 ? -11.565 15.023 -8.716 1.00 0.00 18 THR A CA 20
ATOM 33192 C C . THR A 1 19 ? -11.845 13.535 -8.891 1.00 0.00 18 THR A C 20
ATOM 33193 O O . THR A 1 19 ? -12.611 12.945 -8.129 1.00 0.00 18 THR A O 20
ATOM 33204 N N . ILE A 1 20 ? -11.220 12.935 -9.898 1.00 0.00 19 ILE A N 20
ATOM 33205 C CA . ILE A 1 20 ? -11.402 11.515 -10.172 1.00 0.00 19 ILE A CA 20
ATOM 33206 C C . ILE A 1 20 ? -10.159 10.718 -9.790 1.00 0.00 19 ILE A C 20
ATOM 33207 O O . ILE A 1 20 ? -9.073 10.951 -10.320 1.00 0.00 19 ILE A O 20
ATOM 33223 N N . CYS A 1 21 ? -10.328 9.776 -8.868 1.00 0.00 20 CYS A N 20
ATOM 33224 C CA . CYS A 1 21 ? -9.219 8.942 -8.416 1.00 0.00 20 CYS A CA 20
ATOM 33225 C C . CYS A 1 21 ? -9.127 7.664 -9.243 1.00 0.00 20 CYS A C 20
ATOM 33226 O O . CYS A 1 21 ? -10.051 6.851 -9.254 1.00 0.00 20 CYS A O 20
ATOM 33234 N N . VAL A 1 22 ? -8.005 7.494 -9.936 1.00 0.00 21 VAL A N 20
ATOM 33235 C CA . VAL A 1 22 ? -7.791 6.315 -10.767 1.00 0.00 21 VAL A CA 20
ATOM 33236 C C . VAL A 1 22 ? -6.478 5.626 -10.415 1.00 0.00 21 VAL A C 20
ATOM 33237 O O . VAL A 1 22 ? -5.416 6.249 -10.421 1.00 0.00 21 VAL A O 20
ATOM 33250 N N . VAL A 1 23 ? -6.557 4.335 -10.110 1.00 0.00 22 VAL A N 20
ATOM 33251 C CA . VAL A 1 23 ? -5.373 3.559 -9.757 1.00 0.00 22 VAL A CA 20
ATOM 33252 C C . VAL A 1 23 ? -4.280 3.715 -10.808 1.00 0.00 22 VAL A C 20
ATOM 33253 O O . VAL A 1 23 ? -4.564 3.837 -11.999 1.00 0.00 22 VAL A O 20
ATOM 33266 N N . MET A 1 24 ? -3.030 3.711 -10.358 1.00 0.00 23 MET A N 20
ATOM 33267 C CA . MET A 1 24 ? -1.893 3.850 -11.261 1.00 0.00 23 MET A CA 20
ATOM 33268 C C . MET A 1 24 ? -1.890 2.741 -12.308 1.00 0.00 23 MET A C 20
ATOM 33269 O O . MET A 1 24 ? -1.294 2.883 -13.375 1.00 0.00 23 MET A O 20
ATOM 33283 N N . ASP A 1 25 ? -2.560 1.637 -11.995 1.00 0.00 24 ASP A N 20
ATOM 33284 C CA . ASP A 1 25 ? -2.635 0.503 -12.909 1.00 0.00 24 ASP A CA 20
ATOM 33285 C C . ASP A 1 25 ? -3.584 0.801 -14.066 1.00 0.00 24 ASP A C 20
ATOM 33286 O O . ASP A 1 25 ? -3.511 0.168 -15.120 1.00 0.00 24 ASP A O 20
ATOM 33295 N N . ARG A 1 26 ? -4.474 1.766 -13.862 1.00 0.00 25 ARG A N 20
ATOM 33296 C CA . ARG A 1 26 ? -5.438 2.146 -14.888 1.00 0.00 25 ARG A CA 20
ATOM 33297 C C . ARG A 1 26 ? -5.288 3.619 -15.257 1.00 0.00 25 ARG A C 20
ATOM 33298 O O . ARG A 1 26 ? -6.198 4.223 -15.825 1.00 0.00 25 ARG A O 20
ATOM 33319 N N . PHE A 1 27 ? -4.133 4.191 -14.930 1.00 0.00 26 PHE A N 20
ATOM 33320 C CA . PHE A 1 27 ? -3.864 5.593 -15.226 1.00 0.00 26 PHE A CA 20
ATOM 33321 C C . PHE A 1 27 ? -3.859 5.840 -16.731 1.00 0.00 26 PHE A C 20
ATOM 33322 O O . PHE A 1 27 ? -4.604 6.681 -17.237 1.00 0.00 26 PHE A O 20
ATOM 33339 N N . LEU A 1 28 ? -3.014 5.102 -17.443 1.00 0.00 27 LEU A N 20
ATOM 33340 C CA . LEU A 1 28 ? -2.911 5.241 -18.892 1.00 0.00 27 LEU A CA 20
ATOM 33341 C C . LEU A 1 28 ? -4.270 5.044 -19.556 1.00 0.00 27 LEU A C 20
ATOM 33342 O O . LEU A 1 28 ? -4.704 5.871 -20.357 1.00 0.00 27 LEU A O 20
ATOM 33358 N N . GLU A 1 29 ? -4.936 3.945 -19.216 1.00 0.00 28 GLU A N 20
ATOM 33359 C CA . GLU A 1 29 ? -6.246 3.641 -19.779 1.00 0.00 28 GLU A CA 20
ATOM 33360 C C . GLU A 1 29 ? -7.231 4.774 -19.505 1.00 0.00 28 GLU A C 20
ATOM 33361 O O . GLU A 1 29 ? -7.989 5.178 -20.387 1.00 0.00 28 GLU A O 20
ATOM 33373 N N . SER A 1 30 ? -7.214 5.282 -18.277 1.00 0.00 29 SER A N 20
ATOM 33374 C CA . SER A 1 30 ? -8.109 6.364 -17.885 1.00 0.00 29 SER A CA 20
ATOM 33375 C C . SER A 1 30 ? -7.937 7.571 -18.803 1.00 0.00 29 SER A C 20
ATOM 33376 O O . SER A 1 30 ? -8.911 8.105 -19.335 1.00 0.00 29 SER A O 20
ATOM 33384 N N . PHE A 1 31 ? -6.691 7.995 -18.985 1.00 0.00 30 PHE A N 20
ATOM 33385 C CA . PHE A 1 31 ? -6.389 9.138 -19.838 1.00 0.00 30 PHE A CA 20
ATOM 33386 C C . PHE A 1 31 ? -6.848 8.884 -21.271 1.00 0.00 30 PHE A C 20
ATOM 33387 O O . PHE A 1 31 ? -7.421 9.763 -21.916 1.00 0.00 30 PHE A O 20
ATOM 33404 N N . SER A 1 32 ? -6.592 7.676 -21.763 1.00 0.00 31 SER A N 20
ATOM 33405 C CA . SER A 1 32 ? -6.975 7.307 -23.120 1.00 0.00 31 SER A CA 20
ATOM 33406 C C . SER A 1 32 ? -8.472 7.505 -23.336 1.00 0.00 31 SER A C 20
ATOM 33407 O O . SER A 1 32 ? -8.893 8.106 -24.323 1.00 0.00 31 SER A O 20
ATOM 33415 N N . GLU A 1 33 ? -9.271 6.994 -22.403 1.00 0.00 32 GLU A N 20
ATOM 33416 C CA . GLU A 1 33 ? -10.721 7.114 -22.491 1.00 0.00 32 GLU A CA 20
ATOM 33417 C C . GLU A 1 33 ? -11.167 8.545 -22.205 1.00 0.00 32 GLU A C 20
ATOM 33418 O O . GLU A 1 33 ? -12.186 9.006 -22.722 1.00 0.00 32 GLU A O 20
ATOM 33430 N N . LEU A 1 34 ? -10.398 9.244 -21.377 1.00 0.00 33 LEU A N 20
ATOM 33431 C CA . LEU A 1 34 ? -10.712 10.623 -21.020 1.00 0.00 33 LEU A CA 20
ATOM 33432 C C . LEU A 1 34 ? -10.730 11.515 -22.257 1.00 0.00 33 LEU A C 20
ATOM 33433 O O . LEU A 1 34 ? -11.681 12.265 -22.480 1.00 0.00 33 LEU A O 20
ATOM 33449 N N . TYR A 1 35 ? -9.675 11.427 -23.059 1.00 0.00 34 TYR A N 20
ATOM 33450 C CA . TYR A 1 35 ? -9.569 12.227 -24.273 1.00 0.00 34 TYR A CA 20
ATOM 33451 C C . TYR A 1 35 ? -10.781 12.012 -25.175 1.00 0.00 34 TYR A C 20
ATOM 33452 O O . TYR A 1 35 ? -11.089 12.843 -26.028 1.00 0.00 34 TYR A O 20
ATOM 33470 N N . ASP A 1 36 ? -11.464 10.890 -24.978 1.00 0.00 35 ASP A N 20
ATOM 33471 C CA . ASP A 1 36 ? -12.644 10.564 -25.771 1.00 0.00 35 ASP A CA 20
ATOM 33472 C C . ASP A 1 36 ? -13.899 11.176 -25.155 1.00 0.00 35 ASP A C 20
ATOM 33473 O O . ASP A 1 36 ? -14.676 11.842 -25.839 1.00 0.00 35 ASP A O 20
ATOM 33482 N N . ILE A 1 37 ? -14.090 10.944 -23.860 1.00 0.00 36 ILE A N 20
ATOM 33483 C CA . ILE A 1 37 ? -15.249 11.472 -23.153 1.00 0.00 36 ILE A CA 20
ATOM 33484 C C . ILE A 1 37 ? -15.143 12.983 -22.975 1.00 0.00 36 ILE A C 20
ATOM 33485 O O . ILE A 1 37 ? -16.098 13.637 -22.554 1.00 0.00 36 ILE A O 20
ATOM 33501 N N . ILE A 1 38 ? -13.977 13.531 -23.298 1.00 0.00 37 ILE A N 20
ATOM 33502 C CA . ILE A 1 38 ? -13.747 14.965 -23.176 1.00 0.00 37 ILE A CA 20
ATOM 33503 C C . ILE A 1 38 ? -14.304 15.715 -24.382 1.00 0.00 37 ILE A C 20
ATOM 33504 O O . ILE A 1 38 ? -14.065 16.911 -24.546 1.00 0.00 37 ILE A O 20
ATOM 33520 N N . ASP A 1 39 ? -15.048 15.004 -25.222 1.00 0.00 38 ASP A N 20
ATOM 33521 C CA . ASP A 1 39 ? -15.642 15.603 -26.412 1.00 0.00 38 ASP A CA 20
ATOM 33522 C C . ASP A 1 39 ? -17.165 15.569 -26.335 1.00 0.00 38 ASP A C 20
ATOM 33523 O O . ASP A 1 39 ? -17.805 14.689 -26.909 1.00 0.00 38 ASP A O 20
ATOM 33532 N N . GLU A 1 40 ? -17.738 16.533 -25.620 1.00 0.00 39 GLU A N 20
ATOM 33533 C CA . GLU A 1 40 ? -19.186 16.611 -25.467 1.00 0.00 39 GLU A CA 20
ATOM 33534 C C . GLU A 1 40 ? -19.704 15.469 -24.596 1.00 0.00 39 GLU A C 20
ATOM 33535 O O . GLU A 1 40 ? -20.191 14.460 -25.103 1.00 0.00 39 GLU A O 20
ATOM 33547 N N . ASN A 1 41 ? -19.593 15.638 -23.283 1.00 0.00 40 ASN A N 20
ATOM 33548 C CA . ASN A 1 41 ? -20.048 14.623 -22.341 1.00 0.00 40 ASN A CA 20
ATOM 33549 C C . ASN A 1 41 ? -20.874 15.250 -21.221 1.00 0.00 40 ASN A C 20
ATOM 33550 O O . ASN A 1 41 ? -20.375 15.474 -20.118 1.00 0.00 40 ASN A O 20
ATOM 33561 N N . ASP A 1 42 ? -22.139 15.530 -21.513 1.00 0.00 41 ASP A N 20
ATOM 33562 C CA . ASP A 1 42 ? -23.035 16.130 -20.532 1.00 0.00 41 ASP A CA 20
ATOM 33563 C C . ASP A 1 42 ? -22.919 15.422 -19.185 1.00 0.00 41 ASP A C 20
ATOM 33564 O O . ASP A 1 42 ? -22.533 14.255 -19.116 1.00 0.00 41 ASP A O 20
ATOM 33573 N N . THR A 1 43 ? -23.255 16.137 -18.116 1.00 0.00 42 THR A N 20
ATOM 33574 C CA . THR A 1 43 ? -23.186 15.578 -16.771 1.00 0.00 42 THR A CA 20
ATOM 33575 C C . THR A 1 43 ? -23.979 14.280 -16.674 1.00 0.00 42 THR A C 20
ATOM 33576 O O . THR A 1 43 ? -23.689 13.426 -15.836 1.00 0.00 42 THR A O 20
ATOM 33587 N N . ASP A 1 44 ? -24.979 14.136 -17.536 1.00 0.00 43 ASP A N 20
ATOM 33588 C CA . ASP A 1 44 ? -25.812 12.940 -17.549 1.00 0.00 43 ASP A CA 20
ATOM 33589 C C . ASP A 1 44 ? -24.957 11.683 -17.672 1.00 0.00 43 ASP A C 20
ATOM 33590 O O . ASP A 1 44 ? -25.156 10.710 -16.945 1.00 0.00 43 ASP A O 20
ATOM 33599 N N . VAL A 1 45 ? -24.004 11.710 -18.598 1.00 0.00 44 VAL A N 20
ATOM 33600 C CA . VAL A 1 45 ? -23.118 10.574 -18.818 1.00 0.00 44 VAL A CA 20
ATOM 33601 C C . VAL A 1 45 ? -21.857 10.688 -17.968 1.00 0.00 44 VAL A C 20
ATOM 33602 O O . VAL A 1 45 ? -21.222 9.685 -17.644 1.00 0.00 44 VAL A O 20
ATOM 33615 N N . MET A 1 46 ? -21.500 11.918 -17.611 1.00 0.00 45 MET A N 20
ATOM 33616 C CA . MET A 1 46 ? -20.315 12.163 -16.798 1.00 0.00 45 MET A CA 20
ATOM 33617 C C . MET A 1 46 ? -20.342 11.317 -15.529 1.00 0.00 45 MET A C 20
ATOM 33618 O O . MET A 1 46 ? -19.372 10.629 -15.210 1.00 0.00 45 MET A O 20
ATOM 33632 N N . MET A 1 47 ? -21.458 11.372 -14.809 1.00 0.00 46 MET A N 20
ATOM 33633 C CA . MET A 1 47 ? -21.610 10.609 -13.576 1.00 0.00 46 MET A CA 20
ATOM 33634 C C . MET A 1 47 ? -21.254 9.142 -13.796 1.00 0.00 46 MET A C 20
ATOM 33635 O O . MET A 1 47 ? -20.538 8.540 -12.996 1.00 0.00 46 MET A O 20
ATOM 33649 N N . ASP A 1 48 ? -21.758 8.573 -14.886 1.00 0.00 47 ASP A N 20
ATOM 33650 C CA . ASP A 1 48 ? -21.493 7.177 -15.211 1.00 0.00 47 ASP A CA 20
ATOM 33651 C C . ASP A 1 48 ? -19.994 6.924 -15.341 1.00 0.00 47 ASP A C 20
ATOM 33652 O O . ASP A 1 48 ? -19.476 5.925 -14.842 1.00 0.00 47 ASP A O 20
ATOM 33661 N N . PHE A 1 49 ? -19.302 7.837 -16.015 1.00 0.00 48 PHE A N 20
ATOM 33662 C CA . PHE A 1 49 ? -17.862 7.712 -16.213 1.00 0.00 48 PHE A CA 20
ATOM 33663 C C . PHE A 1 49 ? -17.120 7.818 -14.884 1.00 0.00 48 PHE A C 20
ATOM 33664 O O . PHE A 1 49 ? -16.255 6.997 -14.577 1.00 0.00 48 PHE A O 20
ATOM 33681 N N . ILE A 1 50 ? -17.463 8.834 -14.101 1.00 0.00 49 ILE A N 20
ATOM 33682 C CA . ILE A 1 50 ? -16.830 9.047 -12.805 1.00 0.00 49 ILE A CA 20
ATOM 33683 C C . ILE A 1 50 ? -16.933 7.802 -11.932 1.00 0.00 49 ILE A C 20
ATOM 33684 O O . ILE A 1 50 ? -15.951 7.374 -11.325 1.00 0.00 49 ILE A O 20
ATOM 33700 N N . SER A 1 51 ? -18.128 7.223 -11.873 1.00 0.00 50 SER A N 20
ATOM 33701 C CA . SER A 1 51 ? -18.360 6.027 -11.072 1.00 0.00 50 SER A CA 20
ATOM 33702 C C . SER A 1 51 ? -17.792 4.791 -11.764 1.00 0.00 50 SER A C 20
ATOM 33703 O O . SER A 1 51 ? -17.476 3.793 -11.116 1.00 0.00 50 SER A O 20
ATOM 33711 N N . ARG A 1 52 ? -17.665 4.866 -13.085 1.00 0.00 51 ARG A N 20
ATOM 33712 C CA . ARG A 1 52 ? -17.137 3.754 -13.866 1.00 0.00 51 ARG A CA 20
ATOM 33713 C C . ARG A 1 52 ? -15.645 3.567 -13.605 1.00 0.00 51 ARG A C 20
ATOM 33714 O O . ARG A 1 52 ? -15.183 2.452 -13.360 1.00 0.00 51 ARG A O 20
ATOM 33735 N N . PHE A 1 53 ? -14.898 4.664 -13.659 1.00 0.00 52 PHE A N 20
ATOM 33736 C CA . PHE A 1 53 ? -13.458 4.620 -13.430 1.00 0.00 52 PHE A CA 20
ATOM 33737 C C . PHE A 1 53 ? -13.138 4.803 -11.950 1.00 0.00 52 PHE A C 20
ATOM 33738 O O . PHE A 1 53 ? -12.419 4.000 -11.356 1.00 0.00 52 PHE A O 20
ATOM 33755 N N . ALA A 1 54 ? -13.676 5.866 -11.360 1.00 0.00 53 ALA A N 20
ATOM 33756 C CA . ALA A 1 54 ? -13.448 6.154 -9.950 1.00 0.00 53 ALA A CA 20
ATOM 33757 C C . ALA A 1 54 ? -14.418 5.375 -9.067 1.00 0.00 53 ALA A C 20
ATOM 33758 O O . ALA A 1 54 ? -15.619 5.335 -9.333 1.00 0.00 53 ALA A O 20
ATOM 33765 N N . ARG A 1 55 ? -13.888 4.756 -8.017 1.00 0.00 54 ARG A N 20
ATOM 33766 C CA . ARG A 1 55 ? -14.706 3.975 -7.097 1.00 0.00 54 ARG A CA 20
ATOM 33767 C C . ARG A 1 55 ? -15.488 4.888 -6.157 1.00 0.00 54 ARG A C 20
ATOM 33768 O O . ARG A 1 55 ? -16.425 4.453 -5.487 1.00 0.00 54 ARG A O 20
ATOM 33789 N N . THR A 1 56 ? -15.096 6.158 -6.112 1.00 0.00 55 THR A N 20
ATOM 33790 C CA . THR A 1 56 ? -15.758 7.132 -5.253 1.00 0.00 55 THR A CA 20
ATOM 33791 C C . THR A 1 56 ? -15.888 6.609 -3.827 1.00 0.00 55 THR A C 20
ATOM 33792 O O . THR A 1 56 ? -16.931 6.764 -3.192 1.00 0.00 55 THR A O 20
ATOM 33803 N N . ASP A 1 57 ? -14.823 5.990 -3.330 1.00 0.00 56 ASP A N 20
ATOM 33804 C CA . ASP A 1 57 ? -14.817 5.446 -1.977 1.00 0.00 56 ASP A CA 20
ATOM 33805 C C . ASP A 1 57 ? -14.227 6.449 -0.990 1.00 0.00 56 ASP A C 20
ATOM 33806 O O . ASP A 1 57 ? -13.881 7.569 -1.362 1.00 0.00 56 ASP A O 20
ATOM 33815 N N . GLU A 1 58 ? -14.117 6.037 0.269 1.00 0.00 57 GLU A N 20
ATOM 33816 C CA . GLU A 1 58 ? -13.570 6.901 1.309 1.00 0.00 57 GLU A CA 20
ATOM 33817 C C . GLU A 1 58 ? -12.086 7.167 1.072 1.00 0.00 57 GLU A C 20
ATOM 33818 O O . GLU A 1 58 ? -11.395 6.365 0.443 1.00 0.00 57 GLU A O 20
ATOM 33830 N N . ILE A 1 59 ? -11.605 8.297 1.578 1.00 0.00 58 ILE A N 20
ATOM 33831 C CA . ILE A 1 59 ? -10.204 8.668 1.421 1.00 0.00 58 ILE A CA 20
ATOM 33832 C C . ILE A 1 59 ? -9.423 8.418 2.706 1.00 0.00 58 ILE A C 20
ATOM 33833 O O . ILE A 1 59 ? -9.832 8.842 3.787 1.00 0.00 58 ILE A O 20
ATOM 33849 N N . MET A 1 60 ? -8.294 7.728 2.581 1.00 0.00 59 MET A N 20
ATOM 33850 C CA . MET A 1 60 ? -7.452 7.424 3.732 1.00 0.00 59 MET A CA 20
ATOM 33851 C C . MET A 1 60 ? -5.977 7.617 3.394 1.00 0.00 59 MET A C 20
ATOM 33852 O O . MET A 1 60 ? -5.580 7.636 2.229 1.00 0.00 59 MET A O 20
ATOM 33866 N N . PRO A 1 61 ? -5.145 7.765 4.436 1.00 0.00 60 PRO A N 20
ATOM 33867 C CA . PRO A 1 61 ? -3.701 7.959 4.273 1.00 0.00 60 PRO A CA 20
ATOM 33868 C C . PRO A 1 61 ? -3.001 6.703 3.766 1.00 0.00 60 PRO A C 20
ATOM 33869 O O . PRO A 1 61 ? -1.866 6.763 3.295 1.00 0.00 60 PRO A O 20
ATOM 33880 N N . GLU A 1 62 ? -3.685 5.568 3.865 1.00 0.00 61 GLU A N 20
ATOM 33881 C CA . GLU A 1 62 ? -3.127 4.298 3.415 1.00 0.00 61 GLU A CA 20
ATOM 33882 C C . GLU A 1 62 ? -2.712 4.375 1.949 1.00 0.00 61 GLU A C 20
ATOM 33883 O O . GLU A 1 62 ? -1.625 3.933 1.577 1.00 0.00 61 GLU A O 20
ATOM 33895 N N . ASP A 1 63 ? -3.585 4.939 1.122 1.00 0.00 62 ASP A N 20
ATOM 33896 C CA . ASP A 1 63 ? -3.310 5.075 -0.304 1.00 0.00 62 ASP A CA 20
ATOM 33897 C C . ASP A 1 63 ? -2.144 6.028 -0.544 1.00 0.00 62 ASP A C 20
ATOM 33898 O O . ASP A 1 63 ? -1.679 6.702 0.376 1.00 0.00 62 ASP A O 20
ATOM 33907 N N . LYS A 1 64 ? -1.675 6.080 -1.786 1.00 0.00 63 LYS A N 20
ATOM 33908 C CA . LYS A 1 64 ? -0.563 6.951 -2.149 1.00 0.00 63 LYS A CA 20
ATOM 33909 C C . LYS A 1 64 ? -0.764 7.538 -3.542 1.00 0.00 63 LYS A C 20
ATOM 33910 O O . LYS A 1 64 ? -1.336 6.894 -4.422 1.00 0.00 63 LYS A O 20
ATOM 33929 N N . THR A 1 65 ? -0.288 8.764 -3.737 1.00 0.00 64 THR A N 20
ATOM 33930 C CA . THR A 1 65 ? -0.415 9.437 -5.023 1.00 0.00 64 THR A CA 20
ATOM 33931 C C . THR A 1 65 ? 0.697 9.016 -5.977 1.00 0.00 64 THR A C 20
ATOM 33932 O O . THR A 1 65 ? 1.880 9.117 -5.650 1.00 0.00 64 THR A O 20
ATOM 33943 N N . VAL A 1 66 ? 0.311 8.545 -7.158 1.00 0.00 65 VAL A N 20
ATOM 33944 C CA . VAL A 1 66 ? 1.276 8.110 -8.160 1.00 0.00 65 VAL A CA 20
ATOM 33945 C C . VAL A 1 66 ? 1.425 9.148 -9.267 1.00 0.00 65 VAL A C 20
ATOM 33946 O O . VAL A 1 66 ? 2.375 9.107 -10.047 1.00 0.00 65 VAL A O 20
ATOM 33959 N N . GLY A 1 67 ? 0.477 10.079 -9.329 1.00 0.00 66 GLY A N 20
ATOM 33960 C CA . GLY A 1 67 ? 0.521 11.115 -10.344 1.00 0.00 66 GLY A CA 20
ATOM 33961 C C . GLY A 1 67 ? -0.700 12.013 -10.309 1.00 0.00 66 GLY A C 20
ATOM 33962 O O . GLY A 1 67 ? -1.741 11.636 -9.771 1.00 0.00 66 GLY A O 20
ATOM 33966 N N . PHE A 1 68 ? -0.573 13.204 -10.883 1.00 0.00 67 PHE A N 20
ATOM 33967 C CA . PHE A 1 68 ? -1.675 14.160 -10.913 1.00 0.00 67 PHE A CA 20
ATOM 33968 C C . PHE A 1 68 ? -1.867 14.724 -12.317 1.00 0.00 67 PHE A C 20
ATOM 33969 O O . PHE A 1 68 ? -0.900 15.055 -13.004 1.00 0.00 67 PHE A O 20
ATOM 33986 N N . VAL A 1 69 ? -3.123 14.829 -12.739 1.00 0.00 68 VAL A N 20
ATOM 33987 C CA . VAL A 1 69 ? -3.444 15.353 -14.062 1.00 0.00 68 VAL A CA 20
ATOM 33988 C C . VAL A 1 69 ? -4.522 16.428 -13.980 1.00 0.00 68 VAL A C 20
ATOM 33989 O O . VAL A 1 69 ? -5.668 16.148 -13.628 1.00 0.00 68 VAL A O 20
ATOM 34002 N N . VAL A 1 70 ? -4.147 17.661 -14.308 1.00 0.00 69 VAL A N 20
ATOM 34003 C CA . VAL A 1 70 ? -5.082 18.779 -14.274 1.00 0.00 69 VAL A CA 20
ATOM 34004 C C . VAL A 1 70 ? -5.669 19.047 -15.655 1.00 0.00 69 VAL A C 20
ATOM 34005 O O . VAL A 1 70 ? -4.951 19.413 -16.586 1.00 0.00 69 VAL A O 20
ATOM 34018 N N . VAL A 1 71 ? -6.979 18.864 -15.781 1.00 0.00 70 VAL A N 20
ATOM 34019 C CA . VAL A 1 71 ? -7.664 19.088 -17.048 1.00 0.00 70 VAL A CA 20
ATOM 34020 C C . VAL A 1 71 ? -8.798 20.094 -16.890 1.00 0.00 70 VAL A C 20
ATOM 34021 O O . VAL A 1 71 ? -9.800 19.818 -16.231 1.00 0.00 70 VAL A O 20
ATOM 34034 N N . ASN A 1 72 ? -8.633 21.264 -17.499 1.00 0.00 71 ASN A N 20
ATOM 34035 C CA . ASN A 1 72 ? -9.644 22.313 -17.426 1.00 0.00 71 ASN A CA 20
ATOM 34036 C C . ASN A 1 72 ? -10.056 22.770 -18.822 1.00 0.00 71 ASN A C 20
ATOM 34037 O O . ASN A 1 72 ? -9.291 23.435 -19.519 1.00 0.00 71 ASN A O 20
ATOM 34048 N N . ALA A 1 73 ? -11.271 22.409 -19.222 1.00 0.00 72 ALA A N 20
ATOM 34049 C CA . ALA A 1 73 ? -11.786 22.784 -20.533 1.00 0.00 72 ALA A CA 20
ATOM 34050 C C . ALA A 1 73 ? -12.157 24.263 -20.575 1.00 0.00 72 ALA A C 20
ATOM 34051 O O . ALA A 1 73 ? -12.098 24.898 -21.627 1.00 0.00 72 ALA A O 20
ATOM 34058 N N . ASP A 1 74 ? -12.541 24.804 -19.424 1.00 0.00 73 ASP A N 20
ATOM 34059 C CA . ASP A 1 74 ? -12.922 26.208 -19.329 1.00 0.00 73 ASP A CA 20
ATOM 34060 C C . ASP A 1 74 ? -11.737 27.115 -19.647 1.00 0.00 73 ASP A C 20
ATOM 34061 O O . ASP A 1 74 ? -11.834 28.008 -20.489 1.00 0.00 73 ASP A O 20
ATOM 34070 N N . LYS A 1 75 ? -10.620 26.882 -18.967 1.00 0.00 74 LYS A N 20
ATOM 34071 C CA . LYS A 1 75 ? -9.416 27.677 -19.176 1.00 0.00 74 LYS A CA 20
ATOM 34072 C C . LYS A 1 75 ? -8.538 27.060 -20.261 1.00 0.00 74 LYS A C 20
ATOM 34073 O O . LYS A 1 75 ? -7.530 27.640 -20.663 1.00 0.00 74 LYS A O 20
ATOM 34092 N N . LYS A 1 76 ? -8.929 25.880 -20.731 1.00 0.00 75 LYS A N 20
ATOM 34093 C CA . LYS A 1 76 ? -8.180 25.184 -21.771 1.00 0.00 75 LYS A CA 20
ATOM 34094 C C . LYS A 1 76 ? -6.748 24.913 -21.321 1.00 0.00 75 LYS A C 20
ATOM 34095 O O . LYS A 1 76 ? -5.792 25.384 -21.939 1.00 0.00 75 LYS A O 20
ATOM 34114 N N . LEU A 1 77 ? -6.606 24.150 -20.243 1.00 0.00 76 LEU A N 20
ATOM 34115 C CA . LEU A 1 77 ? -5.290 23.814 -19.711 1.00 0.00 76 LEU A CA 20
ATOM 34116 C C . LEU A 1 77 ? -5.167 22.313 -19.469 1.00 0.00 76 LEU A C 20
ATOM 34117 O O . LEU A 1 77 ? -5.986 21.719 -18.768 1.00 0.00 76 LEU A O 20
ATOM 34133 N N . MET A 1 78 ? -4.138 21.707 -20.051 1.00 0.00 77 MET A N 20
ATOM 34134 C CA . MET A 1 78 ? -3.906 20.276 -19.895 1.00 0.00 77 MET A CA 20
ATOM 34135 C C . MET A 1 78 ? -2.532 20.010 -19.289 1.00 0.00 77 MET A C 20
ATOM 34136 O O . MET A 1 78 ? -1.506 20.326 -19.890 1.00 0.00 77 MET A O 20
ATOM 34150 N N . SER A 1 79 ? -2.520 19.428 -18.094 1.00 0.00 78 SER A N 20
ATOM 34151 C CA . SER A 1 79 ? -1.272 19.124 -17.404 1.00 0.00 78 SER A CA 20
ATOM 34152 C C . SER A 1 79 ? -1.271 17.688 -16.889 1.00 0.00 78 SER A C 20
ATOM 34153 O O . SER A 1 79 ? -2.200 17.262 -16.202 1.00 0.00 78 SER A O 20
ATOM 34161 N N . VAL A 1 80 ? -0.222 16.945 -17.226 1.00 0.00 79 VAL A N 20
ATOM 34162 C CA . VAL A 1 80 ? -0.098 15.557 -16.798 1.00 0.00 79 VAL A CA 20
ATOM 34163 C C . VAL A 1 80 ? 1.265 15.296 -16.168 1.00 0.00 79 VAL A C 20
ATOM 34164 O O . VAL A 1 80 ? 2.302 15.533 -16.787 1.00 0.00 79 VAL A O 20
ATOM 34177 N N . SER A 1 81 ? 1.256 14.805 -14.933 1.00 0.00 80 SER A N 20
ATOM 34178 C CA . SER A 1 81 ? 2.492 14.514 -14.217 1.00 0.00 80 SER A CA 20
ATOM 34179 C C . SER A 1 81 ? 2.343 13.259 -13.363 1.00 0.00 80 SER A C 20
ATOM 34180 O O . SER A 1 81 ? 1.810 13.308 -12.253 1.00 0.00 80 SER A O 20
ATOM 34188 N N . PHE A 1 82 ? 2.816 12.134 -13.888 1.00 0.00 81 PHE A N 20
ATOM 34189 C CA . PHE A 1 82 ? 2.735 10.864 -13.175 1.00 0.00 81 PHE A CA 20
ATOM 34190 C C . PHE A 1 82 ? 4.119 10.240 -13.016 1.00 0.00 81 PHE A C 20
ATOM 34191 O O . PHE A 1 82 ? 5.095 10.712 -13.600 1.00 0.00 81 PHE A O 20
ATOM 34208 N N . SER A 1 83 ? 4.195 9.178 -12.220 1.00 0.00 82 SER A N 20
ATOM 34209 C CA . SER A 1 83 ? 5.459 8.492 -11.980 1.00 0.00 82 SER A CA 20
ATOM 34210 C C . SER A 1 83 ? 6.157 8.163 -13.296 1.00 0.00 82 SER A C 20
ATOM 34211 O O . SER A 1 83 ? 5.538 7.653 -14.229 1.00 0.00 82 SER A O 20
ATOM 34219 N N . ASP A 1 84 ? 7.451 8.459 -13.361 1.00 0.00 83 ASP A N 20
ATOM 34220 C CA . ASP A 1 84 ? 8.235 8.195 -14.562 1.00 0.00 83 ASP A CA 20
ATOM 34221 C C . ASP A 1 84 ? 8.143 6.725 -14.958 1.00 0.00 83 ASP A C 20
ATOM 34222 O O . ASP A 1 84 ? 8.726 5.858 -14.305 1.00 0.00 83 ASP A O 20
ATOM 34231 N N . ILE A 1 85 ? 7.407 6.451 -16.030 1.00 0.00 84 ILE A N 20
ATOM 34232 C CA . ILE A 1 85 ? 7.239 5.086 -16.513 1.00 0.00 84 ILE A CA 20
ATOM 34233 C C . ILE A 1 85 ? 8.113 4.824 -17.735 1.00 0.00 84 ILE A C 20
ATOM 34234 O O . ILE A 1 85 ? 8.904 5.676 -18.140 1.00 0.00 84 ILE A O 20
ATOM 34250 N N . ASP A 1 86 ? 7.962 3.641 -18.320 1.00 0.00 85 ASP A N 20
ATOM 34251 C CA . ASP A 1 86 ? 8.735 3.266 -19.498 1.00 0.00 85 ASP A CA 20
ATOM 34252 C C . ASP A 1 86 ? 8.639 4.342 -20.575 1.00 0.00 85 ASP A C 20
ATOM 34253 O O . ASP A 1 86 ? 7.574 4.914 -20.801 1.00 0.00 85 ASP A O 20
ATOM 34262 N N . GLU A 1 87 ? 9.761 4.613 -21.236 1.00 0.00 86 GLU A N 20
ATOM 34263 C CA . GLU A 1 87 ? 9.802 5.622 -22.288 1.00 0.00 86 GLU A CA 20
ATOM 34264 C C . GLU A 1 87 ? 8.869 5.249 -23.436 1.00 0.00 86 GLU A C 20
ATOM 34265 O O . GLU A 1 87 ? 8.196 6.107 -24.006 1.00 0.00 86 GLU A O 20
ATOM 34277 N N . ASN A 1 88 ? 8.836 3.963 -23.771 1.00 0.00 87 ASN A N 20
ATOM 34278 C CA . ASN A 1 88 ? 7.987 3.476 -24.852 1.00 0.00 87 ASN A CA 20
ATOM 34279 C C . ASN A 1 88 ? 6.546 3.938 -24.662 1.00 0.00 87 ASN A C 20
ATOM 34280 O O . ASN A 1 88 ? 5.853 4.259 -25.627 1.00 0.00 87 ASN A O 20
ATOM 34291 N N . MET A 1 89 ? 6.101 3.971 -23.410 1.00 0.00 88 MET A N 20
ATOM 34292 C CA . MET A 1 89 ? 4.742 4.395 -23.093 1.00 0.00 88 MET A CA 20
ATOM 34293 C C . MET A 1 89 ? 4.617 5.914 -23.162 1.00 0.00 88 MET A C 20
ATOM 34294 O O . MET A 1 89 ? 3.541 6.447 -23.435 1.00 0.00 88 MET A O 20
ATOM 34308 N N . LYS A 1 90 ? 5.724 6.606 -22.913 1.00 0.00 89 LYS A N 20
ATOM 34309 C CA . LYS A 1 90 ? 5.739 8.064 -22.948 1.00 0.00 89 LYS A CA 20
ATOM 34310 C C . LYS A 1 90 ? 5.265 8.581 -24.303 1.00 0.00 89 LYS A C 20
ATOM 34311 O O . LYS A 1 90 ? 4.596 9.611 -24.386 1.00 0.00 89 LYS A O 20
ATOM 34330 N N . LYS A 1 91 ? 5.613 7.858 -25.362 1.00 0.00 90 LYS A N 20
ATOM 34331 C CA . LYS A 1 91 ? 5.221 8.241 -26.713 1.00 0.00 90 LYS A CA 20
ATOM 34332 C C . LYS A 1 91 ? 3.702 8.290 -26.845 1.00 0.00 90 LYS A C 20
ATOM 34333 O O . LYS A 1 91 ? 3.136 9.307 -27.244 1.00 0.00 90 LYS A O 20
ATOM 34352 N N . VAL A 1 92 ? 3.047 7.183 -26.507 1.00 0.00 91 VAL A N 20
ATOM 34353 C CA . VAL A 1 92 ? 1.594 7.101 -26.586 1.00 0.00 91 VAL A CA 20
ATOM 34354 C C . VAL A 1 92 ? 0.935 8.157 -25.706 1.00 0.00 91 VAL A C 20
ATOM 34355 O O . VAL A 1 92 ? 0.089 8.924 -26.167 1.00 0.00 91 VAL A O 20
ATOM 34368 N N . ILE A 1 93 ? 1.328 8.191 -24.437 1.00 0.00 92 ILE A N 20
ATOM 34369 C CA . ILE A 1 93 ? 0.776 9.154 -23.493 1.00 0.00 92 ILE A CA 20
ATOM 34370 C C . ILE A 1 93 ? 0.957 10.582 -23.996 1.00 0.00 92 ILE A C 20
ATOM 34371 O O . ILE A 1 93 ? 0.031 11.393 -23.945 1.00 0.00 92 ILE A O 20
ATOM 34387 N N . LYS A 1 94 ? 2.155 10.884 -24.484 1.00 0.00 93 LYS A N 20
ATOM 34388 C CA . LYS A 1 94 ? 2.459 12.214 -25.000 1.00 0.00 93 LYS A CA 20
ATOM 34389 C C . LYS A 1 94 ? 1.543 12.566 -26.168 1.00 0.00 93 LYS A C 20
ATOM 34390 O O . LYS A 1 94 ? 1.046 13.688 -26.263 1.00 0.00 93 LYS A O 20
ATOM 34409 N N . ALA A 1 95 ? 1.324 11.600 -27.054 1.00 0.00 94 ALA A N 20
ATOM 34410 C CA . ALA A 1 95 ? 0.465 11.807 -28.214 1.00 0.00 94 ALA A CA 20
ATOM 34411 C C . ALA A 1 95 ? -0.961 12.138 -27.788 1.00 0.00 94 ALA A C 20
ATOM 34412 O O . ALA A 1 95 ? -1.552 13.111 -28.260 1.00 0.00 94 ALA A O 20
ATOM 34419 N N . THR A 1 96 ? -1.512 11.322 -26.894 1.00 0.00 95 THR A N 20
ATOM 34420 C CA . THR A 1 96 ? -2.870 11.527 -26.407 1.00 0.00 95 THR A CA 20
ATOM 34421 C C . THR A 1 96 ? -3.027 12.908 -25.780 1.00 0.00 95 THR A C 20
ATOM 34422 O O . THR A 1 96 ? -3.924 13.667 -26.144 1.00 0.00 95 THR A O 20
ATOM 34433 N N . ALA A 1 97 ? -2.147 13.227 -24.836 1.00 0.00 96 ALA A N 20
ATOM 34434 C CA . ALA A 1 97 ? -2.187 14.518 -24.160 1.00 0.00 96 ALA A CA 20
ATOM 34435 C C . ALA A 1 97 ? -1.908 15.657 -25.135 1.00 0.00 96 ALA A C 20
ATOM 34436 O O . ALA A 1 97 ? -2.369 16.781 -24.939 1.00 0.00 96 ALA A O 20
ATOM 34443 N N . GLU A 1 98 ? -1.150 15.358 -26.186 1.00 0.00 97 GLU A N 20
ATOM 34444 C CA . GLU A 1 98 ? -0.809 16.359 -27.190 1.00 0.00 97 GLU A CA 20
ATOM 34445 C C . GLU A 1 98 ? -2.020 16.697 -28.055 1.00 0.00 97 GLU A C 20
ATOM 34446 O O . GLU A 1 98 ? -2.216 17.847 -28.447 1.00 0.00 97 GLU A O 20
ATOM 34458 N N . LYS A 1 99 ? -2.830 15.686 -28.349 1.00 0.00 98 LYS A N 20
ATOM 34459 C CA . LYS A 1 99 ? -4.023 15.873 -29.166 1.00 0.00 98 LYS A CA 20
ATOM 34460 C C . LYS A 1 99 ? -4.906 16.977 -28.594 1.00 0.00 98 LYS A C 20
ATOM 34461 O O . LYS A 1 99 ? -5.578 17.695 -29.335 1.00 0.00 98 LYS A O 20
ATOM 34480 N N . PHE A 1 100 ? -4.900 17.108 -27.271 1.00 0.00 99 PHE A N 20
ATOM 34481 C CA . PHE A 1 100 ? -5.700 18.126 -26.600 1.00 0.00 99 PHE A CA 20
ATOM 34482 C C . PHE A 1 100 ? -5.349 19.520 -27.113 1.00 0.00 99 PHE A C 20
ATOM 34483 O O . PHE A 1 100 ? -6.155 20.447 -27.026 1.00 0.00 99 PHE A O 20
ATOM 34500 N N . LYS A 1 101 ? -4.141 19.660 -27.646 1.00 0.00 100 LYS A N 20
ATOM 34501 C CA . LYS A 1 101 ? -3.681 20.939 -28.174 1.00 0.00 100 LYS A CA 20
ATOM 34502 C C . LYS A 1 101 ? -4.636 21.462 -29.242 1.00 0.00 100 LYS A C 20
ATOM 34503 O O . LYS A 1 101 ? -4.711 22.666 -29.485 1.00 0.00 100 LYS A O 20
ATOM 34522 N N . ASN A 1 102 ? -5.365 20.549 -29.876 1.00 0.00 101 ASN A N 20
ATOM 34523 C CA . ASN A 1 102 ? -6.316 20.919 -30.917 1.00 0.00 101 ASN A CA 20
ATOM 34524 C C . ASN A 1 102 ? -7.581 21.519 -30.311 1.00 0.00 101 ASN A C 20
ATOM 34525 O O . ASN A 1 102 ? -8.301 22.273 -30.966 1.00 0.00 101 ASN A O 20
ATOM 34536 N N . LYS A 1 103 ? -7.846 21.180 -29.054 1.00 0.00 102 LYS A N 20
ATOM 34537 C CA . LYS A 1 103 ? -9.023 21.685 -28.356 1.00 0.00 102 LYS A CA 20
ATOM 34538 C C . LYS A 1 103 ? -8.627 22.389 -27.062 1.00 0.00 102 LYS A C 20
ATOM 34539 O O . LYS A 1 103 ? -9.411 22.457 -26.116 1.00 0.00 102 LYS A O 20
ATOM 34558 N N . GLY A 1 104 ? -7.406 22.913 -27.028 1.00 0.00 103 GLY A N 20
ATOM 34559 C CA . GLY A 1 104 ? -6.928 23.607 -25.846 1.00 0.00 103 GLY A CA 20
ATOM 34560 C C . GLY A 1 104 ? -5.667 24.405 -26.111 1.00 0.00 103 GLY A C 20
ATOM 34561 O O . GLY A 1 104 ? -5.473 25.479 -25.542 1.00 0.00 103 GLY A O 20
ATOM 34565 N N . PHE A 1 105 ? -4.807 23.878 -26.976 1.00 0.00 104 PHE A N 20
ATOM 34566 C CA . PHE A 1 105 ? -3.556 24.548 -27.314 1.00 0.00 104 PHE A CA 20
ATOM 34567 C C . PHE A 1 105 ? -2.729 24.819 -26.061 1.00 0.00 104 PHE A C 20
ATOM 34568 O O . PHE A 1 105 ? -1.900 25.729 -26.034 1.00 0.00 104 PHE A O 20
ATOM 34585 N N . LYS A 1 106 ? -2.960 24.022 -25.023 1.00 0.00 105 LYS A N 20
ATOM 34586 C CA . LYS A 1 106 ? -2.237 24.173 -23.766 1.00 0.00 105 LYS A CA 20
ATOM 34587 C C . LYS A 1 106 ? -1.971 22.815 -23.124 1.00 0.00 105 LYS A C 20
ATOM 34588 O O . LYS A 1 106 ? -2.801 22.296 -22.377 1.00 0.00 105 LYS A O 20
ATOM 34607 N N . VAL A 1 107 ? -0.808 22.243 -23.419 1.00 0.00 106 VAL A N 20
ATOM 34608 C CA . VAL A 1 107 ? -0.431 20.947 -22.869 1.00 0.00 106 VAL A CA 20
ATOM 34609 C C . VAL A 1 107 ? 0.920 21.019 -22.168 1.00 0.00 106 VAL A C 20
ATOM 34610 O O . VAL A 1 107 ? 1.845 21.673 -22.648 1.00 0.00 106 VAL A O 20
ATOM 34623 N N . GLU A 1 108 ? 1.027 20.340 -21.030 1.00 0.00 107 GLU A N 20
ATOM 34624 C CA . GLU A 1 108 ? 2.267 20.328 -20.262 1.00 0.00 107 GLU A CA 20
ATOM 34625 C C . GLU A 1 108 ? 2.439 19.001 -19.528 1.00 0.00 107 GLU A C 20
ATOM 34626 O O . GLU A 1 108 ? 1.717 18.707 -18.575 1.00 0.00 107 GLU A O 20
ATOM 34638 N N . THR A 1 109 ? 3.402 18.202 -19.978 1.00 0.00 108 THR A N 20
ATOM 34639 C CA . THR A 1 109 ? 3.669 16.907 -19.367 1.00 0.00 108 THR A CA 20
ATOM 34640 C C . THR A 1 109 ? 4.927 16.953 -18.507 1.00 0.00 108 THR A C 20
ATOM 34641 O O . THR A 1 109 ? 5.888 17.649 -18.835 1.00 0.00 108 THR A O 20
ATOM 34652 N N . ASP A 1 110 ? 4.914 16.208 -17.408 1.00 0.00 109 ASP A N 20
ATOM 34653 C CA . ASP A 1 110 ? 6.056 16.163 -16.502 1.00 0.00 109 ASP A CA 20
ATOM 34654 C C . ASP A 1 110 ? 6.911 14.927 -16.766 1.00 0.00 109 ASP A C 20
ATOM 34655 O O . ASP A 1 110 ? 6.540 13.813 -16.396 1.00 0.00 109 ASP A O 20
ATOM 34664 N N . MET A 1 111 ? 8.056 15.132 -17.408 1.00 0.00 110 MET A N 20
ATOM 34665 C CA . MET A 1 111 ? 8.963 14.034 -17.721 1.00 0.00 110 MET A CA 20
ATOM 34666 C C . MET A 1 111 ? 9.470 13.367 -16.447 1.00 0.00 110 MET A C 20
ATOM 34667 O O . MET A 1 111 ? 9.440 13.961 -15.368 1.00 0.00 110 MET A O 20
#

Solvent-accessible surface area: 7617 Å² total; per-residue (Å²): 223,59,44,17,1,80,5,44,2,15,18,76,72,36,151,93,30,92,3,26,6,58,72,102,124,4,45,54,3,0,54,76,1,45,95,16,29,92,99,136,50,88,114,51,11,136,92,11,34,62,199,41,3,179,94,117,156,134,128,122,130,46,147,85,6,6,104,0,49,3,24,29,105,142,113,43,4,24,3,26,19,66,80,49,99,149,116,62,89,150,78,5,102,47,20,0,95,112,21,127,113,153,8,164,98,44,107,44,84,210

Foldseek 3Di:
DFAWAWEFAAAAPGDTDTAIAGPVCVLVLLLVCLVCNPDPPVVCVVVSSVVGGVPDDDDPVYDHQWYWYHHLNQLATETEGHDDDVVVVVVSVVSQVVSCVSRVHYYYDD

Secondary structure (DSSP, 8-state):
--EEEEEEEE-TTS--EEEEEEGGGHHHHHHHHHHHTTS--SSHHHHHHHHH---S---SS-EEEEEEEEETTTTEEEEEE-S--TTHHHHHHHHHHHGGGG--EEEE--

Sequence (110 aa):
MTLCAMYNISMAGSHPTTICVVMDRFLESFSELYDIIDENDTDVMMDFISRFARTDEIMPEDKTVGFVVVNADKKLMSVSFSDIDENMKKVIKATAEKFKNKGFKVETDMMTLCAMYNISMAGSHPTTICVVMDRFLESFSELYDIIDENDTDVMMDFISRFARTDEIMPEDKTVGFVVVNADKKLMSVSFSDIDENMKKVIKATAEKFKNKGFKVETDMMTLCAMYNISMAGSHPTTICVVMDRFLESFSELYDIIDENDTDVMMDFISRFARTDEIMPEDKTVGFVVVNADKKLMSVSFSDIDENMKKVIKATAEKFKNKGFKVETDMMTLCAMYNISMAGSHPTTICVVMDRFLESFSELYDIIDENDTDVMMDFISRFARTDEIMPEDKTVGFVVVNADKKLMSVSFSDIDENMKKVIKATAEKFKNKGFKVETDMMTLCAMYNISMAGSHPTTICVVMDRFLESFSELYDIIDENDTDVMMDFISRFARTDEIMPEDKTVGFVVVNADKKLMSVSFSDIDENMKKVIKATAEKFKNKGFKVETDMMTLCAMYNISMAGSHPTTICVVMDRFLESFSELYDIIDENDTDVMMDFISRFARTDEIMPEDKTVGFVVVNADKKLMSVSFSDIDENMKKVIKATAEKFKNKGFKVETDMMTLCAMYNISMAGSHPTTICVVMDRFLESFSELYDIIDENDTDVMMDFISRFARTDEIMPEDKTVGFVVVNADKKLMSVSFSDIDENMKKVIKATAEKFKNKGFKVETDMMTLCAMYNISMAGSHPTTICVVMDRFLESFSELYDIIDENDTDVMMDFISRFARTDEIMPEDKTVGFVVVNADKKLMSVSFSDIDENMKKVIKATAEKFKNKGFKVETDMMTLCAMYNISMAGSHPTTICVVMDRFLESFSELYDIIDENDTDVMMDFISRFARTDEIMPEDKTVGFVVVNADKKLMSVSFSDIDENMKKVIKATAEKFKNKGFKVETDMMTLCAMYNISMAGSHPTTICVVMDRFLESFSELYDIIDENDTDVMMDFISRFARTDEIMPEDKTVGFVVVNADKKLMSVSFSDIDENMKKVIKATAEKFKNKGFKVETDMMTLCAMYNISMAGSHPTTICVVMDRFLESFSELYDIIDENDTDVMMDFISRFARTDEIMPEDKTVGFVVVNADKKLMSVSFSDIDENMKKVIKATAEKFKNKGFKVETDMMTLCAMYNISMAGSHPTTICVVMDRFLESFSELYDIIDENDTDVMMDFISRFARTDEIMPEDKTVGFVVVNADKKLMSVSFSDIDENMKKVIKATAEKFKNKGFKVETDMMTLCAMYNISMAGSHPTTICVVMDRFLESFSELYDIIDENDTDVMMDFISRFARTDEIMPEDKTVGFVVVNADKKLMSVSFSDIDENMKKVIKATAEKFKNKGFKVETDMMTLCAMYNISMAGSHPTTICVVMDRFLESFSELYDIIDENDTDVMMDFISRFARTDEIMPEDKTVGFVVVNADKKLMSVSFSDIDENMKKVIKATAEKFKNKGFKVETDMMTLCAMYNISMAGSHPTTICVVMDRFLESFSELYDIIDENDTDVMMDFISRFARTDEIMPEDKTVGFVVVNADKKLMSVSFSDIDENMKKVIKATAEKFKNKGFKVETDMMTLCAMYNISMAGSHPTTICVVMDRFLESFSELYDIIDENDTDVMMDFISRFARTDEIMPEDKTVGFVVVNADKKLMSVSFSDIDENMKKVIKATAEKFKNKGFKVETDMMTLCAMYNISMAGSHPTTICVVMDRFLESFSELYDIIDENDTDVMMDFISRFARTDEIMPEDKTVGFVVVNADKKLMSVSFSDIDENMKKVIKATAEKFKNKGFKVETDMMTLCAMYNISMAGSHPTTICVVMDRFLESFSELYDIIDENDTDVMMDFISRFARTDEIMPEDKTVGFVVVNADKKLMSVSFSDIDENMKKVIKATAEKFKNKGFKVETDMMTLCAMYNISMAGSHPTTICVVMDRFLESFSELYDIIDENDTDVMMDFISRFARTDEIMPEDKTVGFVVVNADKKLMSVSFSDIDENMKKVIKATAEKFKNKGFKVETDMMTLCAMYNISMAGSHPTTICVVMDRFLESFSELYDIIDENDTDVMMDFISRFARTDEIMPEDKTVGFVVVNADKKLMSVSFSDIDENMKKVIKATAEKFKNKGFKVETDM

Nearest PDB structures (foldseek):
  2k24-assembly1_A  TM=8.041E-01  e=3.353E-17  Thermoplasma acidophilum
  8tfk-assembly1_C  TM=5.867E-01  e=3.602E+00  Methanosarcina mazei Go1
  6b9y-assembly1_E  TM=5.253E-01  e=3.167E+00  Finegoldia magna
  5y3t-assembly1_A  TM=3.776E-01  e=4.658E+00  Mus musculus
  4xyc-assembly2_U  TM=4.694E-01  e=9.447E+00  Mycobacterium tuberculosis

Radius of gyration: 13.39 Å; Cα contacts (8 Å, |Δi|>4): 167; chains: 1; bounding box: 34×28×35 Å

CATH classification: 3.30.420.600

Organism: Thermoplasma acidophilum (strain ATCC 25905 / DSM 1728 / JCM 9062 / NBRC 15155 / AMRC-C165) (NCBI:txid273075)

InterPro domains:
  IPR021595 Thermoplasma acidophilum protein TA0956 [PF11513] (1-109)
  IPR038394 TA0956 superfamily [G3DSA:3.30.420.600] (1-110)